Protein 5Z87 (pdb70)

Foldseek 3Di:
DDPPQDLPDLVDFLLSSLVNVLVVDDLLLLLQLQEEEACPVCLVCVPVVCVVQVSLLQAHNAYEDQQPQHAQLVLQVSLLVSQVSRLVSHPNRQGYAYEFAQLQATFHPLFFFFAFQQLLLLLPCLVLLLVSLLLRLLLQQQSQHQEYADDALFAQLALLALCQRSYSYHFLQSSQSNLLSNLCSQQNADDSAGDPSHHAYAYDEQWNQNQAPPSDHQHAHEAALQNCLFGICNSVLCNCQPRNHQHYEYHSYDYPLHGRLLALCRQPVCRCVVRNGLHAYEYDEQSLQCCCVPSNNAVHLLSSLQSNLVSGHQHYYYDVHSSSCVSVCCVVVNHPSVSSSSSSSNSSSSCSRSCVPPDRSHNSVSSVCSRCHPVSVVSSLVSLLSRKFWQFQAPNLPQDALLPFAEEEEEELQAQEAARAPSHHPLDAAQGLNNLQCVVCVVRPHHYDYAHLFHQWPPRTHYRDDGDDPPPQIHGGDQVVNVVSLVVSLVVCLPGQEYEYEFAHGNNQRHNQDDPDGRDHGDLKQEGDHCSLVSVVSNLVSVHSYEYEYEARGHGQHQSCLVRPRIYMYSHNSTRHNSNSVNCRNNVVRKHETFRSYFAANMSVLPRDGQQAFCVRPVDADPPDDGDTPAHGLDGDTSWDKDKDAKDWPDQEDALFDKIKIKMKMFGQGAAKHKFKKWKWKDQPDDPDTTGRIHTDDIDIDIAGHGDMDIDMDMGGQVRQFGADSSGDTDGDWAKMWMWIDRGPPGIHIDMHTYD/DVPQDLVPLVDFLLSSLVNVLVVDDLLLLLQLFEEEACVVCLPCVPVVCVVQVSLLAAHNAYEDQLPQPAQLVLQVSLLVSQVSRLVRHPQRQGYAYEFAQLQATAHPLFFFFAFLLLLLLLPCLVLLLVRLLLRLLLQQQSQHAEYADDALFAAQALLALCQSSYSYHFLQSSQSNLLSNQCSQQNADDSAGDPSHHAYAYDEPWNQNQAPPSFHQHAHAAALQNCQFGTCNSVLCNCQPRNHQHYEYHSYDYPLHGRLLALCRQPVCQCPVRNGLAAYEYDELSLQCCCVPSNPQVHLLSSLQSNLVSHHQHYYYDVHSSSCVVVCCVVVNHPSVSSSSSSSNSSSSCSRSCVSPDRSHNSVSSVCSRCHPVSVVSSLVSLLSRKFWQFAPPCLPQDALLPFAEEEEEELQAQEAARAPSHHPLDAAAGLVNLQVVVCVVSPHHYDYAHQFHQWPPSTHYSRPGDDPPDQIHGGDQVVNVVSLVVSLVVCLPGQEYEYEFAAGNNQRHNQDPPDRRDHGDLKQEGDHCSLVSVVSNLVSVHSYEYEYAARGHGQHQSCLVRHRIYMYSHNSTRHNSNSVNCCSNVVRKHETFRQYFAANMSVLPRDGQQAFCPRPVDADPPDDGDTSAHGLDGDTSWDKDKDAKDKPDQEDALFDKIKIKMKMWTQGQAWDKFKKWKWKDQPDDPDTTGRIHTDDIDIDIYGHGGMDIDMDMDGNVRQFGADSSRDTDGDWAKMWMWIDRGDPPIHIDIHTYD

CATH classification: 3.20.20.300 (+1 more: 3.40.50.1700)

B-factor: mean 27.27, std 11.79, range [7.55, 131.47]

Radius of gyration: 34.43 Å; Cα contacts (8 Å, |Δi|>4): 4106; chains: 2; bounding box: 81×80×102 Å

Sequence (1511 aa):
NQASDDYRDRSLSPARRAAALANLMTLDEMAAQLNCPRAADVMSDPAGFEADFPYFAHGIGGVYSASLEAGPEDNARAVMAMQQEVVSRSRFGIPAFVFEECLHGLLADGATQFPQAMAMACAFRPDMVRQVFEATAKEARSRGSQGCFSPNIDICTDPRWGRSEETWGEDPHVVTVSAKAIVEEGLQGAPAEYLPANRIATSVKHFAGYGQGIGGRNFAPSHIGPVEMQNVVLPPFRAAITEAGSIGLMASHGEIDGVPAHADTHLLNDVLRDDWGFEGYVVSDWDDVRRIHSLHGVAGSEAEAAIMGLRAGVDIELANNGVYLMLPQLVRDGLLEERYVRRAAERILAAKFKCGLFDMPFADPALAGRLARSTEHKLLARRMAEESIVLLQNEGNVLPLQSSAVRKMLVVGPNAASVHLGGYSPKPFVGVSALEGLQAYAEQAGFEVEYAQGCAITAGDEGNNEIETDASDESVQADPARNRRLIAEAVATAQDCDVIVMCLGGNESTARREAYFAGDSRGDRDDLELIGEQNELAEALLALGKTTVAVLIHGRPLSPLVLAENCPAILDAFYPGEQGGHAIASILFGDVNPSGKLPVTIVRNVGQLPGYYYQKPTGRFRNYVFSDSTPLYPFGHGLSYTSFGYGAPQQAERASIGLQDRLRVSVSVRNTGDRAGQDVVQLYIRRDSIASRARPIKEMRGFQKVLLEPGEVQVVQFELGPEDFGYRDADGKLLVEPGEIVIMAGPDSQNLQETRITLVQASDDYRDRSLSPARRAAALANLMTLDEMAAQLNCPRRAADVMSDPAGFEADFPYFAHGIGGVYSASLEAGPEDNARAVMAMQQEVVSRSRFGIPAFVFEECLHGLLADGATQFPQAMAMACAFRPDMVRQVFEATAKEARSRGSQGCFSPNIDICTDPRWGRSEETWGEDPHVVTVVSAKAIVEGLQGAPAEYLPANRIATSVKHFAGYGQGIGGRNFAPSHIGPVEMQNVVLPPFRAAITEAGSIGLMASHGEIDGVPAHADTTHLLNDVLRDDWGFEGYVVSDWDDVRRIHSLHGVAGSEAEAAIMGLRRAGVDIELANNGVYLMLPQLVRDGLLEEERYVRRAAERILAAKFKCGLFDMPFADPALAGRLARSTEHKLLARRMAEESIVLLQNEGNVLPLQSSAVRKMLVVGPNAASVHLGGYSPKPFVGVSALEGLQAYAEQAGFEVEYAQGCAITAGDEGNNEIETDASDESVQADPARNRRLIAEAVATAQDCDVIVMCLGGNESTARREAYFAGDSRGDRDDLELIGEQNELAEALLALGKTTVAVLIHGRPLSPLVLAENCPAILDAFYPGEQGGHAIASILFGDVNPSGKLPVTIVRNVGQLPGYYYQKPTGRFRNYVFSDSTPLYPFGHGLSYTSFGYGAPQAERRASIGLQDRLRRVSVSVVRNTGDRAGQDVVQLYIRRDSIASRARPIKEMRGFQKVLLEPGEVQVVQFELGPEDFGYRDADGKLLVEPGEIVIMAGPDSQNLQETRITLV

Secondary structure (DSSP, 8-state):
--TT--TT-TTS-HHHHHHHHHTT--HHHHHHTTEE-BHHHHHH-HHHHHHHSGGGGG--SEEE---TT--HHHHHHHHHHHHHHHHTTSTT-PPPEEEE--SSS--STT---PPPHHHHHTT--HHHHHHHHHHHHHHHHHTT--EES--B------TTSTTGGGS--S-HHHHHHHHHHHHHHHH-SS-SSPPTT--EEEEEEETTGGG-GGG-TT--B---HHHIIIIISHHHHHHHHTS--SEEEE-S-EETTEEGGG-HIIIIIIIIIIT---SEEEPPTTTTTHHHHTT--SSSHHHHHHHHHHHT--BEESSS-GGGGHHHHHHTTSS-HHHHHHHHHHHHHHHHHTTTTTS-S--HHHHHHHTT-HHHHHHHHHHHHHH-EEEEEGGG-PSP-GGG--EEEEESTTTSS----SS--SS--S--HHHHHHHHHHHHT-EEEEE----SBTT--S-S-S---TTS---BPPHHHHHHHHHHHHHHHTT-SEEEEEEE--TTTS----SSTT---B-S--SPPTTHHHHHHHHHTT-SEEEEEEE-SS----HHHHHH-SEEEEEES--TTHHHHHHHHHTTSS------SS-B-SSGGG----S---TTTTSS-BTTS--S-SB-TT----SS-EEE---EES-SEE-TT--EEEEEEEEE-SSS-EEEEEEEEEEESS-SS---S-EEEEEEEEEE-TT-EEEEEEEE-HHHHSEE-TTSPEE--SEEEEEEEESSSSS-EEEEEEE-/-TT--TT-TTS-HHHHHHHHHTT--HHHHHHTTEE-BHHHHHH-HHHHHHHSGGGGG--SEEE---TT--HHHHHHHHHHHHHHHHTTSTT--PPEEEE--SSS--STT---PPPHHHHHTT--HHHHHHHHHHHHHHHHHTT--EES--B------TTSTTGGGS--S-HHHHHHHHHHHHHHHH-SS-SSPPTT--B-EEEEETTGGGBGGG-TT--B---HHHIIIIISHHHHHHHHTS--SEEEE-SSEETTEEGGG-HIIIIIIIIIIT---SEEEPPTTTTTHHHHTT--SSSHHHHHHHHHHHT--BEESTT-GGGGHHHHHHTTSS-HHHHHHHHHHHHHHHHHTTTTTS-S--HHHHHHHTT-HHHHHHHHHHHHHH-EEEEEGGG-PSP-GGG-SEEEEESTTTSS----SS--SS--S--HHHHHHHHHHHHT-EEEEE----SBTT--S---S---TTPPP-BPPHHHHHHHHHHHHHHHTT-SEEEEEEE--TTTS----SSTT---B-S--SPPTTHHHHHHHHHTT--EEEEEEE-SS----HHHHHH-SEEEE-SS--TTHHHHHHHHHTTSS------SS-B-SSGGG----S---TTTTSS-BTTS--S-SB-TT--B-SS-EEEPPPEES-SEE-TT--EEEEEEEEE-SSS-EEEEEEEEEEESS-SS---S-EEEEEEEEEE-TT-EEEEEEEE-HHHHSEE-TTSPEE--SEEEEEEEESSSSS-EEEEEEE-

Solvent-accessible surface area: 48962 Å² total; per-residue (Å²): 126,117,115,98,25,77,31,181,56,161,98,19,29,10,61,77,4,0,6,13,0,2,103,91,17,71,25,50,15,7,3,0,0,0,6,0,6,96,0,37,95,0,36,93,75,25,68,23,12,54,81,104,44,99,29,0,37,57,0,0,0,0,0,25,33,1,4,92,149,23,20,19,70,80,5,0,121,38,0,72,64,6,0,127,67,0,43,85,52,12,154,33,23,2,3,0,0,1,0,7,11,0,9,0,0,3,51,3,56,33,3,1,4,1,0,2,0,0,1,1,4,0,0,8,48,40,76,1,4,89,56,0,2,40,4,1,0,62,3,0,26,2,4,0,3,5,0,0,1,1,4,0,0,3,0,3,22,18,14,20,6,1,4,0,6,6,0,3,0,5,1,20,44,3,0,24,34,9,0,64,11,0,0,51,0,0,4,4,70,77,49,99,51,22,61,72,52,39,0,0,0,0,0,8,1,0,3,3,11,2,23,6,26,1,1,7,1,5,5,4,7,46,13,12,67,14,33,16,10,45,23,2,2,35,0,0,67,4,0,12,63,96,0,20,5,8,0,0,4,0,4,12,8,2,28,21,0,31,3,5,3,19,16,68,100,4,0,33,60,1,0,25,104,79,19,44,13,147,10,0,0,0,0,15,59,25,4,0,42,15,0,50,66,17,6,11,10,0,38,49,60,31,69,0,0,28,55,0,2,109,2,2,0,1,0,3,4,5,72,90,5,1,1,52,70,0,18,86,14,21,131,86,64,115,13,94,78,141,25,0,65,70,1,0,46,32,0,0,16,4,0,0,47,3,10,9,44,48,100,100,51,12,63,26,63,35,1,28,157,27,17,68,26,110,118,6,70,101,14,0,69,94,0,0,33,26,4,2,0,0,3,20,20,106,75,118,41,3,33,9,129,35,111,75,13,148,18,0,0,0,0,1,10,1,0,10,10,10,18,0,2,28,48,9,17,129,33,19,80,18,18,9,4,20,74,1,0,82,49,44,4,154,178,33,68,21,93,29,68,69,13,20,1,0,4,6,0,47,78,71,57,27,92,40,108,148,124,123,92,87,93,106,162,48,86,71,7,74,59,51,103,1,119,140,18,11,61,110,0,35,64,30,0,101,68,1,52,8,0,0,0,0,0,1,6,9,30,25,3,4,72,31,0,104,70,74,70,79,17,64,0,1,10,13,61,2,36,6,18,40,21,0,23,67,0,0,84,29,0,32,89,50,70,53,59,4,0,0,0,2,8,1,1,4,2,6,3,1,63,46,0,12,146,62,0,36,0,0,0,4,3,2,0,10,3,1,21,0,2,44,0,2,2,12,0,0,15,17,97,32,22,0,3,0,6,0,0,3,10,5,8,51,43,15,0,8,9,25,9,31,21,14,5,49,22,0,0,83,45,12,35,4,12,63,29,80,11,70,21,26,12,17,0,0,26,8,70,21,23,14,54,37,26,39,25,41,4,126,29,108,111,82,50,3,23,52,130,52,115,4,132,1,21,0,44,0,120,1,75,28,122,88,36,3,29,7,0,0,0,0,0,0,82,16,28,56,3,60,68,4,14,19,54,40,18,1,49,7,31,82,16,10,106,0,98,64,50,64,64,62,86,11,118,21,88,2,0,15,92,18,4,5,13,52,29,35,116,10,137,57,43,22,48,92,28,62,1,7,0,12,1,0,29,12,3,107,94,43,89,83,37,130,2,59,3,114,154,113,105,28,76,30,180,57,162,99,19,27,10,56,88,4,0,28,13,0,2,101,93,19,70,25,50,14,8,3,0,0,0,5,0,5,105,0,42,95,0,37,92,75,24,68,22,14,52,79,104,44,98,32,0,36,55,0,0,0,0,0,23,39,1,4,91,134,22,20,20,73,82,4,0,123,35,0,70,62,6,0,126,64,0,44,82,53,13,156,34,23,1,4,0,0,0,1,7,12,0,8,0,0,2,48,3,55,32,3,1,3,0,0,0,0,0,2,1,5,1,0,7,53,43,70,10,3,86,72,0,0,41,6,1,0,61,2,0,25,3,3,0,4,5,0,0,1,0,4,0,0,4,1,4,20,17,14,20,5,2,4,0,5,6,0,4,0,5,2,18,40,4,0,21,30,7,0,54,12,1,0,48,0,0,7,4,65,76,55,99,54,23,58,64,62,35,0,0,0,0,0,7,1,1,3,3,10,2,23,6,26,1,1,5,1,5,5,4,7,49,14,10,67,15,31,15,7,44,25,4,2,35,0,1,57,3,0,13,63,97,0,22,4,6,0,0,4,0,3,12,9,3,31,24,1,32,4,7,3,15,14,79,90,4,0,35,62,2,0,25,104,77,20,47,14,145,9,0,0,0,0,15,59,25,3,0,42,15,1,53,66,16,5,11,10,0,38,47,60,31,70,0,0,18,50,0,2,97,1,1,0,1,0,2,5,4,73,90,6,1,1,53,74,0,19,88,11,21,134,81,67,104,7,71,81,151,34,0,68,67,1,0,46,32,1,0,15,4,0,0,49,2,10,10,46,50,95,102,53,12,64,25,64,35,1,27,159,29,18,69,26,111,122,4,68,106,24,0,82,86,0,0,20,7,4,2,0,0,4,36,20,136,65,122,41,1,32,11,123,32,96,64,12,171,38,0,0,0,0,1,9,1,0,11,13,9,16,0,2,29,49,8,17,137,37,17,82,20,16,10,4,17,76,1,0,82,45,46,4,149,164,42,70,17,92,30,64,69,12,20,1,0,4,4,0,52,69,55,52,24,92,23,108,139,113,76,114,74,111,94,145,50,94,65,6,75,62,61,102,2,116,139,18,9,61,109,0,32,67,42,0,104,94,1,25,8,0,0,0,0,0,1,6,9,35,25,3,4,69,29,0,109,70,73,68,78,18,64,0,1,12,14,60,2,35,7,17,39,22,1,24,69,0,2,85,30,0,34,86,49,69,57,59,4,0,0,0,0,7,1,2,4,3,5,3,1,61,49,2,18,145,55,2,43,0,0,0,3,3,3,0,10,3,0,20,0,1,38,0,1,2,11,0,0,14,16,96,28,25,0,3,0,6,0,0,3,11,5,9,52,46,14,0,7,9,26,9,29,21,14,5,48,23,0,0,80,46,12,33,3,11,62,28,79,12,71,29,26,12,22,0,0,26,10,72,22,28,14,53,38,27,40,29,38,3,118,29,108,124,81,46,2,25,48,130,54,112,4,133,0,20,0,42,1,108,0,77,24,135,98,39,4,31,7,0,0,0,0,0,0,80,16,27,57,3,60,68,4,15,20,56,32,20,1,47,7,28,86,18,11,108,0,95,63,48,66,64,72,85,6,120,21,90,2,0,19,91,19,3,4,13,55,29,34,116,7,133,57,41,21,46,89,27,61,0,7,0,12,2,0,28,11,2,104,99,40,75,84,37,129,2,58,4,112

InterPro domains:
  IPR001764 Glycoside hydrolase, family 3, N-terminal [PF00933] (86-378)
  IPR001764 Glycoside hydrolase, family 3, N-terminal [PR00133] (120-136)
  IPR001764 Glycoside hydrolase, family 3, N-terminal [PR00133] (143-162)
  IPR001764 Glycoside hydrolase, family 3, N-terminal [PR00133] (189-205)
  IPR001764 Glycoside hydrolase, family 3, N-terminal [PR00133] (228-244)
  IPR001764 Glycoside hydrolase, family 3, N-terminal [PR00133] (299-317)
  IPR002772 Glycoside hydrolase family 3 C-terminal domain [PF01915] (417-668)
  IPR006311 Twin-arginine translocation pathway, signal sequence [PS51318] (1-28)
  IPR013783 Immunoglobulin-like fold [G3DSA:2.60.40.10] (669-784)
  IPR017853 Glycoside hydrolase superfamily [SSF51445] (35-416)
  IPR026891 Fibronectin type III-like domain [PF14310] (705-774)
  IPR026891 Fibronectin type III-like domain [SM01217] (705-774)
  IPR036881 Glycoside hydrolase family 3 C-terminal domain superfamily [G3DSA:3.40.50.1700] (403-668)
  IPR036881 Glycoside hydrolase family 3 C-terminal domain superfamily [SSF52279] (417-671)
  IPR036962 Glycoside hydrolase, family 3, N-terminal domain superfamily [G3DSA:3.20.20.300] (29-400)
  IPR044993 Beta-D-xylosidase [PTHR42721] (36-775)

Nearest PDB structures (foldseek):
  5z87-assembly1_B  TM=1.001E+00  e=0.000E+00  Aurantiacibacter marinus
  8xrx-assembly2_D  TM=9.045E-01  e=3.622E-71  Cellulosimicrobium cellulans
  8xrt-assembly2_B  TM=8.896E-01  e=2.145E-71  Cellulosimicrobium
  8xrx-assembly2_C  TM=8.858E-01  e=1.188E-67  Cellulosimicrobium cellulans
  8xrx-assembly3_E  TM=8.909E-01  e=2.084E-57  Cellulosimicrobium cellulans

Structure (mmCIF, N/CA/C/O backbone):
data_5Z87
#
_entry.id   5Z87
#
_cell.length_a   86.640
_cell.length_b   132.150
_cell.length_c   194.560
_cell.angle_alpha   90.00
_cell.angle_beta   90.00
_cell.angle_gamma   90.00
#
_symmetry.space_group_name_H-M   'P 21 21 21'
#
loop_
_entity.id
_entity.type
_entity.pdbx_description
1 polymer EmGH1
2 non-polymer 2,3-DIHYDROXY-1,4-DITHIOBUTANE
3 non-polymer 'MAGNESIUM ION'
4 non-polymer GLYCEROL
5 non-polymer 1,2-ETHANEDIOL
6 non-polymer DI(HYDROXYETHYL)ETHER
7 non-polymer BENZAMIDINE
8 water water
#
loop_
_atom_site.group_PDB
_atom_site.id
_atom_site.type_symbol
_atom_site.label_atom_id
_atom_site.label_alt_id
_atom_site.label_comp_id
_atom_site.label_asym_id
_atom_site.label_entity_id
_atom_site.label_seq_id
_atom_site.pdbx_PDB_ins_code
_atom_site.Cartn_x
_atom_site.Cartn_y
_atom_site.Cartn_z
_atom_site.occupancy
_atom_site.B_iso_or_equiv
_atom_site.auth_seq_id
_atom_site.auth_comp_id
_atom_site.auth_asym_id
_atom_site.auth_atom_id
_atom_site.pdbx_PDB_model_num
ATOM 1 N N . ASN A 1 30 ? -6.701 3.055 9.018 1.00 44.90 30 ASN A N 1
ATOM 2 C CA . ASN A 1 30 ? -7.427 4.205 8.481 1.00 62.06 30 ASN A CA 1
ATOM 3 C C . ASN A 1 30 ? -6.462 5.216 7.842 1.00 73.19 30 ASN A C 1
ATOM 4 O O . ASN A 1 30 ? -5.690 5.884 8.538 1.00 81.74 30 ASN A O 1
ATOM 9 N N . GLN A 1 31 ? -6.528 5.325 6.513 1.00 61.97 31 GLN A N 1
ATOM 10 C CA . GLN A 1 31 ? -5.594 6.107 5.716 1.00 68.22 31 GLN A CA 1
ATOM 11 C C . GLN A 1 31 ? -6.315 7.211 4.948 1.00 65.51 31 GLN A C 1
ATOM 12 O O . GLN A 1 31 ? -7.518 7.133 4.675 1.00 57.56 31 GLN A O 1
ATOM 18 N N . ALA A 1 32 ? -5.553 8.246 4.585 1.00 63.31 32 ALA A N 1
ATOM 19 C CA . ALA A 1 32 ? -6.088 9.303 3.735 1.00 59.97 32 ALA A CA 1
ATOM 20 C C . ALA A 1 32 ? -6.365 8.819 2.318 1.00 58.17 32 ALA A C 1
ATOM 21 O O . ALA A 1 32 ? -7.175 9.429 1.614 1.00 55.49 32 ALA A O 1
ATOM 23 N N . SER A 1 33 ? -5.713 7.742 1.887 1.00 50.21 33 SER A N 1
ATOM 24 C CA . SER A 1 33 ? -5.975 7.153 0.580 1.00 53.09 33 SER A CA 1
ATOM 25 C C . SER A 1 33 ? -7.241 6.304 0.543 1.00 54.94 33 SER A C 1
ATOM 26 O O . SER A 1 33 ? -7.569 5.770 -0.524 1.00 51.99 33 SER A O 1
ATOM 29 N N . ASP A 1 34 ? -7.945 6.152 1.666 1.00 41.86 34 ASP A N 1
ATOM 30 C CA . ASP A 1 34 ? -9.103 5.270 1.714 1.00 34.96 34 ASP A CA 1
ATOM 31 C C . ASP A 1 34 ? -10.234 5.820 0.849 1.00 30.31 34 ASP A C 1
ATOM 32 O O . ASP A 1 34 ? -10.552 7.015 0.886 1.00 26.06 34 ASP A O 1
ATOM 37 N N . ASP A 1 35 ? -10.847 4.928 0.075 1.00 29.31 35 ASP A N 1
ATOM 38 C CA . ASP A 1 35 ? -11.864 5.276 -0.913 1.00 27.41 35 ASP A CA 1
ATOM 39 C C . ASP A 1 35 ? -13.077 4.394 -0.666 1.00 22.90 35 ASP A C 1
ATOM 40 O O . ASP A 1 35 ? -12.961 3.166 -0.723 1.00 26.76 35 ASP A O 1
ATOM 45 N N . TYR A 1 36 ? -14.246 5.007 -0.432 1.00 21.75 36 TYR A N 1
ATOM 46 C CA . TYR A 1 36 ? -15.420 4.214 -0.073 1.00 20.50 36 TYR A CA 1
ATOM 47 C C . TYR A 1 36 ? -15.868 3.290 -1.201 1.00 28.24 36 TYR A C 1
ATOM 48 O O . TYR A 1 36 ? -16.626 2.345 -0.952 1.00 27.87 36 TYR A O 1
ATOM 57 N N . ARG A 1 37 ? -15.406 3.521 -2.429 1.00 27.75 37 ARG A N 1
ATOM 58 C CA . ARG A 1 37 ? -15.770 2.678 -3.556 1.00 23.10 37 ARG A CA 1
ATOM 59 C C . ARG A 1 37 ? -14.814 1.511 -3.752 1.00 26.31 37 ARG A C 1
ATOM 60 O O . ARG A 1 37 ? -14.993 0.728 -4.690 1.00 29.46 37 ARG A O 1
ATOM 68 N N . ASP A 1 38 ? -13.809 1.378 -2.896 1.00 23.31 38 ASP A N 1
ATOM 69 C CA . ASP A 1 38 ? -12.838 0.296 -2.991 1.00 22.89 38 ASP A CA 1
ATOM 70 C C . ASP A 1 38 ? -13.391 -0.941 -2.280 1.00 33.23 38 ASP A C 1
ATOM 71 O O . ASP A 1 38 ? -13.412 -1.003 -1.044 1.00 32.30 38 ASP A O 1
ATOM 76 N N . ARG A 1 39 ? -13.819 -1.939 -3.058 1.00 29.74 39 ARG A N 1
ATOM 77 C CA . ARG A 1 39 ? -14.408 -3.139 -2.473 1.00 33.39 39 ARG A CA 1
ATOM 78 C C . ARG A 1 39 ? -13.391 -4.008 -1.746 1.00 34.02 39 ARG A C 1
ATOM 79 O O . ARG A 1 39 ? -13.785 -4.911 -0.999 1.00 32.49 39 ARG A O 1
ATOM 87 N N . SER A 1 40 ? -12.100 -3.790 -1.975 1.00 39.31 40 SER A N 1
ATOM 88 C CA . SER A 1 40 ? -11.082 -4.542 -1.261 1.00 28.77 40 SER A CA 1
ATOM 89 C C . SER A 1 40 ? -10.793 -3.957 0.113 1.00 31.08 40 SER A C 1
ATOM 90 O O . SER A 1 40 ? -10.090 -4.595 0.905 1.00 40.39 40 SER A O 1
ATOM 93 N N . LEU A 1 41 ? -11.306 -2.766 0.409 1.00 30.43 41 LEU A N 1
ATOM 94 C CA . LEU A 1 41 ? -11.155 -2.179 1.731 1.00 31.14 41 LEU A CA 1
ATOM 95 C C . LEU A 1 41 ? -12.135 -2.808 2.724 1.00 34.28 41 LEU A C 1
ATOM 96 O O . LEU A 1 41 ? -13.166 -3.382 2.351 1.00 25.21 41 LEU A O 1
ATOM 101 N N . SER A 1 42 ? -11.807 -2.671 4.008 1.00 31.20 42 SER A N 1
ATOM 102 C CA . SER A 1 42 ? -12.664 -3.193 5.060 1.00 38.14 42 SER A CA 1
ATOM 103 C C . SER A 1 42 ? -13.920 -2.334 5.193 1.00 34.48 42 SER A C 1
ATOM 104 O O . SER A 1 42 ? -13.899 -1.138 4.881 1.00 27.27 42 SER A O 1
ATOM 107 N N . PRO A 1 43 ? -15.032 -2.929 5.643 1.00 31.27 43 PRO A N 1
ATOM 108 C CA . PRO A 1 43 ? -16.264 -2.139 5.832 1.00 25.78 43 PRO A CA 1
ATOM 109 C C . PRO A 1 43 ? -16.064 -0.911 6.689 1.00 24.69 43 PRO A C 1
ATOM 110 O O . PRO A 1 43 ? -16.611 0.157 6.379 1.00 26.67 43 PRO A O 1
ATOM 114 N N . ALA A 1 44 ? -15.285 -1.038 7.766 1.00 26.55 44 ALA A N 1
ATOM 115 C CA . ALA A 1 44 ? -15.033 0.091 8.654 1.00 28.59 44 ALA A CA 1
ATOM 116 C C . ALA A 1 44 ? -14.291 1.210 7.929 1.00 24.07 44 ALA A C 1
ATOM 117 O O . ALA A 1 44 ? -14.619 2.389 8.083 1.00 29.13 44 ALA A O 1
ATOM 119 N N . ARG A 1 45 ? -13.290 0.860 7.124 1.00 27.25 45 ARG A N 1
ATOM 120 C CA . ARG A 1 45 ? -12.539 1.890 6.418 1.00 31.55 45 ARG A CA 1
ATOM 121 C C . ARG A 1 45 ? -13.370 2.513 5.303 1.00 24.11 45 ARG A C 1
ATOM 122 O O . ARG A 1 45 ? -13.321 3.731 5.099 1.00 23.45 45 ARG A O 1
ATOM 130 N N . ARG A 1 46 ? -14.196 1.717 4.617 1.00 23.56 46 ARG A N 1
ATOM 131 C CA . ARG A 1 46 ? -15.087 2.305 3.623 1.00 20.91 46 ARG A CA 1
ATOM 132 C C . ARG A 1 46 ? -16.103 3.225 4.279 1.00 24.62 46 ARG A C 1
ATOM 133 O O . ARG A 1 46 ? -16.463 4.263 3.710 1.00 30.91 46 ARG A O 1
ATOM 141 N N . ALA A 1 47 ? -16.563 2.882 5.489 1.00 27.18 47 ALA A N 1
ATOM 142 C CA . ALA A 1 47 ? -17.568 3.719 6.155 1.00 29.29 47 ALA A CA 1
ATOM 143 C C . ALA A 1 47 ? -16.978 5.052 6.600 1.00 25.10 47 ALA A C 1
ATOM 144 O O . ALA A 1 47 ? -17.617 6.100 6.457 1.00 25.83 47 ALA A O 1
ATOM 146 N N . ALA A 1 48 ? -15.764 5.038 7.150 1.00 23.97 48 ALA A N 1
ATOM 147 C CA . ALA A 1 48 ? -15.115 6.298 7.505 1.00 33.71 48 ALA A CA 1
ATOM 148 C C . ALA A 1 48 ? -14.912 7.175 6.272 1.00 24.00 48 ALA A C 1
ATOM 149 O O . ALA A 1 48 ? -15.215 8.373 6.289 1.00 27.55 48 ALA A O 1
ATOM 151 N N . ALA A 1 49 ? -14.399 6.590 5.187 1.00 27.62 49 ALA A N 1
ATOM 152 C CA . ALA A 1 49 ? -14.167 7.376 3.977 1.00 29.99 49 ALA A CA 1
ATOM 153 C C . ALA A 1 49 ? -15.463 8.002 3.470 1.00 30.06 49 ALA A C 1
ATOM 154 O O . ALA A 1 49 ? -15.481 9.167 3.051 1.00 29.13 49 ALA A O 1
ATOM 156 N N . LEU A 1 50 ? -16.566 7.255 3.527 1.00 32.00 50 LEU A N 1
ATOM 157 C CA . LEU A 1 50 ? -17.835 7.794 3.057 1.00 23.15 50 LEU A CA 1
ATOM 158 C C . LEU A 1 50 ? -18.352 8.870 3.994 1.00 27.27 50 LEU A C 1
ATOM 159 O O . LEU A 1 50 ? -18.867 9.907 3.544 1.00 23.65 50 LEU A O 1
ATOM 164 N N . ALA A 1 51 ? -18.234 8.636 5.305 1.00 28.07 51 ALA A N 1
ATOM 165 C CA . ALA A 1 51 ? -18.778 9.583 6.273 1.00 26.90 51 ALA A CA 1
ATOM 166 C C . ALA A 1 51 ? -18.087 10.943 6.178 1.00 18.27 51 ALA A C 1
ATOM 167 O O . ALA A 1 51 ? -18.729 11.979 6.380 1.00 21.40 51 ALA A O 1
ATOM 169 N N . ASN A 1 52 ? -16.788 10.958 5.866 1.00 26.20 52 ASN A N 1
ATOM 170 C CA . ASN A 1 52 ? -16.076 12.220 5.679 1.00 32.05 52 ASN A CA 1
ATOM 171 C C . ASN A 1 52 ? -16.646 13.051 4.538 1.00 25.00 52 ASN A C 1
ATOM 172 O O . ASN A 1 52 ? -16.433 14.263 4.511 1.00 31.27 52 ASN A O 1
ATOM 177 N N . LEU A 1 53 ? -17.386 12.444 3.616 1.00 30.06 53 LEU A N 1
ATOM 178 C CA . LEU A 1 53 ? -17.949 13.177 2.491 1.00 21.84 53 LEU A CA 1
ATOM 179 C C . LEU A 1 53 ? -19.353 13.711 2.748 1.00 26.91 53 LEU A C 1
ATOM 180 O O . LEU A 1 53 ? -19.858 14.480 1.922 1.00 31.29 53 LEU A O 1
ATOM 185 N N . MET A 1 54 ? -19.992 13.345 3.862 1.00 24.14 54 MET A N 1
ATOM 186 C CA . MET A 1 54 ? -21.424 13.558 4.039 1.00 21.74 54 MET A CA 1
ATOM 187 C C . MET A 1 54 ? -21.703 14.768 4.921 1.00 18.26 54 MET A C 1
ATOM 188 O O . MET A 1 54 ? -20.922 15.098 5.808 1.00 22.32 54 MET A O 1
ATOM 193 N N . THR A 1 55 ? -22.834 15.426 4.666 1.00 23.66 55 THR A N 1
ATOM 194 C CA . THR A 1 55 ? -23.286 16.524 5.505 1.00 28.01 55 THR A CA 1
ATOM 195 C C . THR A 1 55 ? -23.938 15.996 6.793 1.00 32.97 55 THR A C 1
ATOM 196 O O . THR A 1 55 ? -24.206 14.803 6.950 1.00 28.66 55 THR A O 1
ATOM 200 N N . LEU A 1 56 ? -24.200 16.921 7.720 1.00 28.23 56 LEU A N 1
ATOM 201 C CA . LEU A 1 56 ? -24.965 16.598 8.921 1.00 34.20 56 LEU A CA 1
ATOM 202 C C . LEU A 1 56 ? -26.307 15.958 8.572 1.00 32.20 56 LEU A C 1
ATOM 203 O O . LEU A 1 56 ? -26.677 14.917 9.131 1.00 27.57 56 LEU A O 1
ATOM 208 N N . ASP A 1 57 ? -27.050 16.572 7.646 1.00 28.00 57 ASP A N 1
ATOM 209 C CA . ASP A 1 57 ? -28.371 16.067 7.283 1.00 27.14 57 ASP A CA 1
ATOM 210 C C . ASP A 1 57 ? -28.296 14.696 6.623 1.00 30.73 57 ASP A C 1
ATOM 211 O O . ASP A 1 57 ? -29.192 13.861 6.819 1.00 26.08 57 ASP A O 1
ATOM 216 N N . GLU A 1 58 ? -27.238 14.437 5.851 1.00 26.25 58 GLU A N 1
ATOM 217 C CA . GLU A 1 58 ? -27.109 13.138 5.197 1.00 29.16 58 GLU A CA 1
ATOM 218 C C . GLU A 1 58 ? -26.756 12.041 6.196 1.00 28.23 58 GLU A C 1
ATOM 219 O O . GLU A 1 58 ? -27.271 10.923 6.103 1.00 24.74 58 GLU A O 1
ATOM 225 N N . MET A 1 59 ? -25.868 12.334 7.146 1.00 26.83 59 MET A N 1
ATOM 226 C CA . MET A 1 59 ? -25.564 11.357 8.183 1.00 24.20 59 MET A CA 1
ATOM 227 C C . MET A 1 59 ? -26.769 11.113 9.081 1.00 27.88 59 MET A C 1
ATOM 228 O O . MET A 1 59 ? -27.063 9.965 9.436 1.00 25.35 59 MET A O 1
ATOM 233 N N . ALA A 1 60 ? -27.479 12.180 9.450 1.00 24.76 60 ALA A N 1
ATOM 234 C CA . ALA A 1 60 ? -28.617 12.028 10.344 1.00 26.61 60 ALA A CA 1
ATOM 235 C C . ALA A 1 60 ? -29.692 11.148 9.730 1.00 24.16 60 ALA A C 1
ATOM 236 O O . ALA A 1 60 ? -30.371 10.409 10.447 1.00 28.93 60 ALA A O 1
ATOM 238 N N . ALA A 1 61 ? -29.847 11.190 8.413 1.00 24.02 61 ALA A N 1
ATOM 239 C CA . ALA A 1 61 ? -30.907 10.410 7.784 1.00 26.62 61 ALA A CA 1
ATOM 240 C C . ALA A 1 61 ? -30.660 8.910 7.932 1.00 25.39 61 ALA A C 1
ATOM 241 O O . ALA A 1 61 ? -31.612 8.121 7.952 1.00 22.53 61 ALA A O 1
ATOM 243 N N . GLN A 1 62 ? -29.395 8.502 8.040 1.00 20.55 62 GLN A N 1
ATOM 244 C CA . GLN A 1 62 ? -29.052 7.105 8.263 1.00 23.95 62 GLN A CA 1
ATOM 245 C C . GLN A 1 62 ? -29.446 6.599 9.654 1.00 24.60 62 GLN A C 1
ATOM 246 O O . GLN A 1 62 ? -29.288 5.404 9.915 1.00 19.79 62 GLN A O 1
ATOM 252 N N . LEU A 1 63 ? -29.955 7.453 10.545 1.00 20.52 63 LEU A N 1
ATOM 253 C CA . LEU A 1 63 ? -30.300 7.029 11.899 1.00 24.78 63 LEU A CA 1
ATOM 254 C C . LEU A 1 63 ? -31.795 6.794 12.080 1.00 24.69 63 LEU A C 1
ATOM 255 O O . LEU A 1 63 ? -32.243 6.553 13.206 1.00 22.07 63 LEU A O 1
ATOM 260 N N . ASN A 1 64 ? -32.575 6.855 11.003 1.00 23.31 64 ASN A N 1
ATOM 261 C CA . ASN A 1 64 ? -34.020 6.671 11.056 1.00 25.01 64 ASN A CA 1
ATOM 262 C C . ASN A 1 64 ? -34.396 5.327 10.447 1.00 27.05 64 ASN A C 1
ATOM 263 O O . ASN A 1 64 ? -33.807 4.911 9.444 1.00 25.42 64 ASN A O 1
ATOM 268 N N . CYS A 1 65 ? -35.381 4.650 11.051 1.00 18.71 65 CYS A N 1
ATOM 269 C CA . CYS A 1 65 ? -35.901 3.379 10.537 1.00 19.44 65 CYS A CA 1
ATOM 270 C C . CYS A 1 65 ? -37.404 3.277 10.772 1.00 26.35 65 CYS A C 1
ATOM 271 O O . CYS A 1 65 ? -37.857 2.633 11.728 1.00 26.34 65 CYS A O 1
ATOM 274 N N . PRO A 1 66 ? -38.214 3.893 9.909 1.00 25.17 66 PRO A N 1
ATOM 275 C CA . PRO A 1 66 ? -39.672 3.759 10.027 1.00 21.20 66 PRO A CA 1
ATOM 276 C C . PRO A 1 66 ? -40.140 2.431 9.449 1.00 22.77 66 PRO A C 1
ATOM 277 O O . PRO A 1 66 ? -39.368 1.656 8.882 1.00 23.54 66 PRO A O 1
ATOM 281 N N . ARG A 1 67 ? -41.435 2.184 9.601 1.00 24.13 67 ARG A N 1
ATOM 282 C CA . ARG A 1 67 ? -42.047 1.051 8.929 1.00 28.53 67 ARG A CA 1
ATOM 283 C C . ARG A 1 67 ? -42.029 1.269 7.422 1.00 25.16 67 ARG A C 1
ATOM 284 O O . ARG A 1 67 ? -42.229 2.385 6.934 1.00 24.30 67 ARG A O 1
ATOM 292 N N . ALA A 1 68 ? -41.796 0.182 6.686 1.00 26.63 68 ALA A N 1
ATOM 293 C CA . ALA A 1 68 ? -41.600 0.262 5.243 1.00 26.27 68 ALA A CA 1
ATOM 294 C C . ALA A 1 68 ? -42.819 0.799 4.502 1.00 32.21 68 ALA A C 1
ATOM 295 O O . ALA A 1 68 ? -42.664 1.480 3.480 1.00 36.03 68 ALA A O 1
ATOM 297 N N . ALA A 1 69 ? -44.029 0.511 4.993 1.00 28.77 69 ALA A N 1
ATOM 298 C CA . ALA A 1 69 ? -45.224 0.589 4.152 1.00 28.39 69 ALA A CA 1
ATOM 299 C C . ALA A 1 69 ? -45.413 1.972 3.531 1.00 27.47 69 ALA A C 1
ATOM 300 O O . ALA A 1 69 ? -45.748 2.081 2.347 1.00 35.12 69 ALA A O 1
ATOM 302 N N . ASP A 1 70 ? -45.225 3.038 4.310 1.00 32.22 70 ASP A N 1
ATOM 303 C CA . ASP A 1 70 ? -45.485 4.385 3.798 1.00 29.85 70 ASP A CA 1
ATOM 304 C C . ASP A 1 70 ? -44.386 4.880 2.873 1.00 34.65 70 ASP A C 1
ATOM 305 O O . ASP A 1 70 ? -44.648 5.718 2.007 1.00 36.42 70 ASP A O 1
ATOM 310 N N . VAL A 1 71 ? -43.156 4.407 3.065 1.00 26.20 71 VAL A N 1
ATOM 311 C CA . VAL A 1 71 ? -42.092 4.692 2.120 1.00 30.64 71 VAL A CA 1
ATOM 312 C C . VAL A 1 71 ? -42.364 3.986 0.794 1.00 36.79 71 VAL A C 1
ATOM 313 O O . VAL A 1 71 ? -42.225 4.577 -0.281 1.00 33.73 71 VAL A O 1
ATOM 317 N N . MET A 1 72 ? -42.793 2.727 0.849 1.00 34.64 72 MET A N 1
ATOM 318 C CA . MET A 1 72 ? -42.983 1.955 -0.374 1.00 31.80 72 MET A CA 1
ATOM 319 C C . MET A 1 72 ? -44.179 2.450 -1.176 1.00 36.82 72 MET A C 1
ATOM 320 O O . MET A 1 72 ? -44.122 2.507 -2.411 1.00 33.53 72 MET A O 1
ATOM 325 N N . SER A 1 73 ? -45.274 2.802 -0.498 1.00 33.24 73 SER A N 1
ATOM 326 C CA . SER A 1 73 ? -46.503 3.157 -1.201 1.00 30.15 73 SER A CA 1
ATOM 327 C C . SER A 1 73 ? -46.440 4.537 -1.844 1.00 37.49 73 SER A C 1
ATOM 328 O O . SER A 1 73 ? -47.168 4.792 -2.808 1.00 33.44 73 SER A O 1
ATOM 331 N N . ASP A 1 74 ? -45.608 5.444 -1.326 1.00 37.37 74 ASP A N 1
ATOM 332 C CA . ASP A 1 74 ? -45.628 6.823 -1.803 1.00 31.97 74 ASP A CA 1
ATOM 333 C C . ASP A 1 74 ? -44.332 7.524 -1.422 1.00 25.85 74 ASP A C 1
ATOM 334 O O . ASP A 1 74 ? -44.317 8.335 -0.486 1.00 30.04 74 ASP A O 1
ATOM 339 N N . PRO A 1 75 ? -43.225 7.231 -2.105 1.00 28.16 75 PRO A N 1
ATOM 340 C CA . PRO A 1 75 ? -41.939 7.805 -1.666 1.00 27.75 75 PRO A CA 1
ATOM 341 C C . PRO A 1 75 ? -41.889 9.322 -1.755 1.00 28.69 75 PRO A C 1
ATOM 342 O O . PRO A 1 75 ? -41.302 9.957 -0.871 1.00 27.44 75 PRO A O 1
ATOM 346 N N . ALA A 1 76 ? -42.526 9.926 -2.768 1.00 30.56 76 ALA A N 1
ATOM 347 C CA . ALA A 1 76 ? -42.574 11.386 -2.831 1.00 29.94 76 ALA A CA 1
ATOM 348 C C . ALA A 1 76 ? -43.399 11.963 -1.685 1.00 28.31 76 ALA A C 1
ATOM 349 O O . ALA A 1 76 ? -42.992 12.949 -1.057 1.00 33.24 76 ALA A O 1
ATOM 351 N N . GLY A 1 77 ? -44.562 11.372 -1.398 1.00 29.49 77 GLY A N 1
ATOM 352 C CA . GLY A 1 77 ? -45.332 11.809 -0.242 1.00 27.46 77 GLY A CA 1
ATOM 353 C C . GLY A 1 77 ? -44.583 11.638 1.069 1.00 29.63 77 GLY A C 1
ATOM 354 O O . GLY A 1 77 ? -44.677 12.483 1.964 1.00 32.64 77 GLY A O 1
ATOM 355 N N . PHE A 1 78 ? -43.825 10.542 1.199 1.00 26.98 78 PHE A N 1
ATOM 356 C CA . PHE A 1 78 ? -43.021 10.338 2.401 1.00 28.37 78 PHE A CA 1
ATOM 357 C C . PHE A 1 78 ? -41.972 11.434 2.566 1.00 31.68 78 PHE A C 1
ATOM 358 O O . PHE A 1 78 ? -41.785 11.965 3.670 1.00 29.51 78 PHE A O 1
ATOM 366 N N . GLU A 1 79 ? -41.270 11.782 1.482 1.00 27.89 79 GLU A N 1
ATOM 367 C CA . GLU A 1 79 ? -40.292 12.864 1.562 1.00 32.51 79 GLU A CA 1
ATOM 368 C C . GLU A 1 79 ? -40.968 14.189 1.877 1.00 28.81 79 GLU A C 1
ATOM 369 O O . GLU A 1 79 ? -40.420 15.013 2.616 1.00 30.25 79 GLU A O 1
ATOM 375 N N . ALA A 1 80 ? -42.158 14.419 1.328 1.00 28.48 80 ALA A N 1
ATOM 376 C CA . ALA A 1 80 ? -42.891 15.622 1.701 1.00 28.64 80 ALA A CA 1
ATOM 377 C C . ALA A 1 80 ? -43.182 15.631 3.201 1.00 34.69 80 ALA A C 1
ATOM 378 O O . ALA A 1 80 ? -42.972 16.641 3.884 1.00 34.79 80 ALA A O 1
ATOM 380 N N . ASP A 1 81 ? -43.639 14.498 3.738 1.00 35.60 81 ASP A N 1
ATOM 381 C CA . ASP A 1 81 ? -43.965 14.440 5.159 1.00 31.67 81 ASP A CA 1
ATOM 382 C C . ASP A 1 81 ? -42.713 14.513 6.024 1.00 28.65 81 ASP A C 1
ATOM 383 O O . ASP A 1 81 ? -42.732 15.128 7.093 1.00 30.63 81 ASP A O 1
ATOM 388 N N . PHE A 1 82 ? -41.617 13.893 5.582 1.00 27.57 82 PHE A N 1
ATOM 389 C CA . PHE A 1 82 ? -40.397 13.770 6.379 1.00 29.63 82 PHE A CA 1
ATOM 390 C C . PHE A 1 82 ? -39.202 14.178 5.523 1.00 30.16 82 PHE A C 1
ATOM 391 O O . PHE A 1 82 ? -38.624 13.361 4.787 1.00 32.98 82 PHE A O 1
ATOM 399 N N . PRO A 1 83 ? -38.793 15.443 5.610 1.00 27.52 83 PRO A N 1
ATOM 400 C CA . PRO A 1 83 ? -37.805 15.977 4.657 1.00 31.81 83 PRO A CA 1
ATOM 401 C C . PRO A 1 83 ? -36.451 15.273 4.641 1.00 30.69 83 PRO A C 1
ATOM 402 O O . PRO A 1 83 ? -35.782 15.316 3.599 1.00 30.13 83 PRO A O 1
ATOM 406 N N . TYR A 1 84 ? -36.023 14.621 5.728 1.00 24.34 84 TYR A N 1
ATOM 407 C CA . TYR A 1 84 ? -34.737 13.918 5.694 1.00 27.64 84 TYR A CA 1
ATOM 408 C C . TYR A 1 84 ? -34.657 12.882 4.574 1.00 25.44 84 TYR A C 1
ATOM 409 O O . TYR A 1 84 ? -33.551 12.496 4.188 1.00 25.48 84 TYR A O 1
ATOM 418 N N . PHE A 1 85 ? -35.794 12.382 4.088 1.00 20.35 85 PHE A N 1
ATOM 419 C CA . PHE A 1 85 ? -35.767 11.317 3.090 1.00 23.76 85 PHE A CA 1
ATOM 420 C C . PHE A 1 85 ? -35.187 11.799 1.762 1.00 25.25 85 PHE A C 1
ATOM 421 O O . PHE A 1 85 ? -34.799 10.976 0.930 1.00 22.62 85 PHE A O 1
ATOM 429 N N . ALA A 1 86 ? -35.094 13.110 1.561 1.00 25.93 86 ALA A N 1
ATOM 430 C CA . ALA A 1 86 ? -34.353 13.633 0.422 1.00 32.29 86 ALA A CA 1
ATOM 431 C C . ALA A 1 86 ? -32.918 13.117 0.392 1.00 26.80 86 ALA A C 1
ATOM 432 O O . ALA A 1 86 ? -32.309 13.069 -0.680 1.00 32.33 86 ALA A O 1
ATOM 434 N N . HIS A 1 87 ? -32.377 12.693 1.535 1.00 26.70 87 HIS A N 1
ATOM 435 C CA . HIS A 1 87 ? -31.028 12.146 1.614 1.00 25.72 87 HIS A CA 1
ATOM 436 C C . HIS A 1 87 ? -31.019 10.640 1.839 1.00 27.70 87 HIS A C 1
ATOM 437 O O . HIS A 1 87 ? -30.003 10.087 2.267 1.00 25.62 87 HIS A O 1
ATOM 444 N N . GLY A 1 88 ? -32.121 9.959 1.554 1.00 26.38 88 GLY A N 1
ATOM 445 C CA . GLY A 1 88 ? -32.138 8.531 1.804 1.00 25.19 88 GLY A CA 1
ATOM 446 C C . GLY A 1 88 ? -32.647 8.208 3.196 1.00 23.61 88 GLY A C 1
ATOM 447 O O . GLY A 1 88 ? -33.408 8.989 3.779 1.00 23.43 88 GLY A O 1
ATOM 448 N N . ILE A 1 89 ? -32.229 7.068 3.744 1.00 18.40 89 ILE A N 1
ATOM 449 C CA . ILE A 1 89 ? -32.851 6.538 4.949 1.00 24.69 89 ILE A CA 1
ATOM 450 C C . ILE A 1 89 ? -31.916 5.502 5.548 1.00 20.68 89 ILE A C 1
ATOM 451 O O . ILE A 1 89 ? -31.200 4.801 4.829 1.00 18.57 89 ILE A O 1
ATOM 456 N N . GLY A 1 90 ? -31.902 5.425 6.875 1.00 19.62 90 GLY A N 1
ATOM 457 C CA . GLY A 1 90 ? -31.176 4.370 7.553 1.00 18.43 90 GLY A CA 1
ATOM 458 C C . GLY A 1 90 ? -31.712 2.986 7.245 1.00 23.19 90 GLY A C 1
ATOM 459 O O . GLY A 1 90 ? -30.993 2.130 6.723 1.00 18.41 90 GLY A O 1
ATOM 460 N N . GLY A 1 91 ? -32.980 2.746 7.575 1.00 23.92 91 GLY A N 1
ATOM 461 C CA . GLY A 1 91 ? -33.585 1.460 7.300 1.00 19.22 91 GLY A CA 1
ATOM 462 C C . GLY A 1 91 ? -35.086 1.588 7.191 1.00 20.04 91 GLY A C 1
ATOM 463 O O . GLY A 1 91 ? -35.668 2.642 7.456 1.00 22.75 91 GLY A O 1
ATOM 464 N N . VAL A 1 92 ? -35.711 0.493 6.773 1.00 19.40 92 VAL A N 1
ATOM 465 C CA . VAL A 1 92 ? -37.151 0.333 6.887 1.00 20.58 92 VAL A CA 1
ATOM 466 C C . VAL A 1 92 ? -37.396 -1.006 7.556 1.00 21.54 92 VAL A C 1
ATOM 467 O O . VAL A 1 92 ? -36.566 -1.920 7.509 1.00 22.86 92 VAL A O 1
ATOM 471 N N . TYR A 1 93 ? -38.558 -1.111 8.182 1.00 20.82 93 TYR A N 1
ATOM 472 C CA . TYR A 1 93 ? -38.951 -2.307 8.906 1.00 26.58 93 TYR A CA 1
ATOM 473 C C . TYR A 1 93 ? -40.168 -2.914 8.234 1.00 19.54 93 TYR A C 1
ATOM 474 O O . TYR A 1 93 ? -41.137 -2.203 7.946 1.00 23.53 93 TYR A O 1
ATOM 483 N N . SER A 1 94 ? -40.100 -4.218 7.965 1.00 17.40 94 SER A N 1
ATOM 484 C CA . SER A 1 94 ? -41.266 -4.985 7.534 1.00 26.49 94 SER A CA 1
ATOM 485 C C . SER A 1 94 ? -41.743 -4.584 6.132 1.00 25.51 94 SER A C 1
ATOM 486 O O . SER A 1 94 ? -42.856 -4.071 5.957 1.00 21.89 94 SER A O 1
ATOM 489 N N . ALA A 1 95 ? -40.902 -4.829 5.127 1.00 26.99 95 ALA A N 1
ATOM 490 C CA . ALA A 1 95 ? -41.205 -4.503 3.741 1.00 28.66 95 ALA A CA 1
ATOM 491 C C . ALA A 1 95 ? -41.918 -5.632 3.015 1.00 31.30 95 ALA A C 1
ATOM 492 O O . ALA A 1 95 ? -42.409 -5.420 1.902 1.00 26.40 95 ALA A O 1
ATOM 494 N N . SER A 1 96 ? -41.983 -6.817 3.618 1.00 27.49 96 SER A N 1
ATOM 495 C CA . SER A 1 96 ? -42.635 -7.950 2.973 1.00 28.98 96 SER A CA 1
ATOM 496 C C . SER A 1 96 ? -44.125 -7.694 2.765 1.00 29.32 96 SER A C 1
ATOM 497 O O . SER A 1 96 ? -44.682 -8.065 1.725 1.00 32.57 96 SER A O 1
ATOM 500 N N . LEU A 1 97 ? -44.781 -7.063 3.740 1.00 30.27 97 LEU A N 1
ATOM 501 C CA . LEU A 1 97 ? -46.217 -6.716 3.689 1.00 34.81 97 LEU A CA 1
ATOM 502 C C . LEU A 1 97 ? -47.007 -8.002 3.445 1.00 35.73 97 LEU A C 1
ATOM 503 O O . LEU A 1 97 ? -46.739 -9.021 4.099 1.00 43.02 97 LEU A O 1
ATOM 508 N N . GLU A 1 98 ? -47.967 -8.017 2.523 1.00 37.71 98 GLU A N 1
ATOM 509 C CA . GLU A 1 98 ? -48.740 -9.213 2.232 1.00 39.98 98 GLU A CA 1
ATOM 510 C C . GLU A 1 98 ? -48.256 -9.925 0.976 1.00 38.01 98 GLU A C 1
ATOM 511 O O . GLU A 1 98 ? -48.998 -10.721 0.396 1.00 47.31 98 GLU A O 1
ATOM 517 N N . ALA A 1 99 ? -47.016 -9.683 0.563 1.00 41.35 99 ALA A N 1
ATOM 518 C CA . ALA A 1 99 ? -46.527 -10.167 -0.719 1.00 34.74 99 ALA A CA 1
ATOM 519 C C . ALA A 1 99 ? -45.809 -11.503 -0.581 1.00 34.78 99 ALA A C 1
ATOM 520 O O . ALA A 1 99 ? -45.108 -11.751 0.406 1.00 32.48 99 ALA A O 1
ATOM 522 N N . GLY A 1 100 ? -45.977 -12.357 -1.606 1.00 32.89 100 GLY A N 1
ATOM 523 C CA . GLY A 1 100 ? -45.217 -13.570 -1.717 1.00 24.54 100 GLY A CA 1
ATOM 524 C C . GLY A 1 100 ? -43.771 -13.301 -2.092 1.00 26.44 100 GLY A C 1
ATOM 525 O O . GLY A 1 100 ? -43.364 -12.155 -2.327 1.00 26.19 100 GLY A O 1
ATOM 526 N N . PRO A 1 101 ? -42.982 -14.377 -2.173 1.00 27.72 101 PRO A N 1
ATOM 527 C CA . PRO A 1 101 ? -41.525 -14.212 -2.368 1.00 26.69 101 PRO A CA 1
ATOM 528 C C . PRO A 1 101 ? -41.129 -13.384 -3.590 1.00 30.00 101 PRO A C 1
ATOM 529 O O . PRO A 1 101 ? -40.331 -12.448 -3.453 1.00 29.56 101 PRO A O 1
ATOM 533 N N . GLU A 1 102 ? -41.637 -13.703 -4.787 1.00 33.83 102 GLU A N 1
ATOM 534 C CA . GLU A 1 102 ? -41.203 -12.952 -5.967 1.00 33.71 102 GLU A CA 1
ATOM 535 C C . GLU A 1 102 ? -41.683 -11.510 -5.910 1.00 26.15 102 GLU A C 1
ATOM 536 O O . GLU A 1 102 ? -40.915 -10.588 -6.203 1.00 23.44 102 GLU A O 1
ATOM 542 N N . ASP A 1 103 ? -42.950 -11.297 -5.542 1.00 24.47 103 ASP A N 1
ATOM 543 C CA . ASP A 1 103 ? -43.464 -9.935 -5.407 1.00 25.41 103 ASP A CA 1
ATOM 544 C C . ASP A 1 103 ? -42.754 -9.181 -4.291 1.00 26.65 103 ASP A C 1
ATOM 545 O O . ASP A 1 103 ? -42.541 -7.968 -4.390 1.00 33.64 103 ASP A O 1
ATOM 550 N N . ASN A 1 104 ? -42.406 -9.878 -3.209 1.00 31.16 104 ASN A N 1
ATOM 551 C CA . ASN A 1 104 ? -41.626 -9.282 -2.130 1.00 29.23 104 ASN A CA 1
ATOM 552 C C . ASN A 1 104 ? -40.322 -8.729 -2.683 1.00 21.33 104 ASN A C 1
ATOM 553 O O . ASN A 1 104 ? -40.028 -7.536 -2.557 1.00 27.56 104 ASN A O 1
ATOM 558 N N . ALA A 1 105 ? -39.553 -9.587 -3.350 1.00 21.79 105 ALA A N 1
ATOM 559 C CA . ALA A 1 105 ? -38.270 -9.181 -3.913 1.00 28.62 105 ALA A CA 1
ATOM 560 C C . ALA A 1 105 ? -38.415 -8.007 -4.877 1.00 27.81 105 ALA A C 1
ATOM 561 O O . ALA A 1 105 ? -37.593 -7.085 -4.869 1.00 28.71 105 ALA A O 1
ATOM 563 N N . ARG A 1 106 ? -39.454 -8.018 -5.713 1.00 24.33 106 ARG A N 1
ATOM 564 C CA . ARG A 1 106 ? -39.612 -6.932 -6.674 1.00 35.04 106 ARG A CA 1
ATOM 565 C C . ARG A 1 106 ? -40.013 -5.643 -5.975 1.00 31.08 106 ARG A C 1
ATOM 566 O O . ARG A 1 106 ? -39.551 -4.561 -6.353 1.00 25.76 106 ARG A O 1
ATOM 574 N N . ALA A 1 107 ? -40.863 -5.734 -4.946 1.00 24.31 107 ALA A N 1
ATOM 575 C CA . ALA A 1 107 ? -41.303 -4.515 -4.274 1.00 27.73 107 ALA A CA 1
ATOM 576 C C . ALA A 1 107 ? -40.153 -3.853 -3.521 1.00 28.70 107 ALA A C 1
ATOM 577 O O . ALA A 1 107 ? -40.109 -2.620 -3.418 1.00 26.38 107 ALA A O 1
ATOM 579 N N . VAL A 1 108 ? -39.198 -4.644 -3.024 1.00 19.93 108 VAL A N 1
ATOM 580 C CA . VAL A 1 108 ? -38.042 -4.061 -2.352 1.00 28.74 108 VAL A CA 1
ATOM 581 C C . VAL A 1 108 ? -37.104 -3.421 -3.370 1.00 28.32 108 VAL A C 1
ATOM 582 O O . VAL A 1 108 ? -36.531 -2.353 -3.121 1.00 24.78 108 VAL A O 1
ATOM 586 N N . MET A 1 109 ? -36.918 -4.071 -4.523 1.00 27.29 109 MET A N 1
ATOM 587 C CA . MET A 1 109 ? -36.092 -3.486 -5.577 1.00 28.03 109 MET A CA 1
ATOM 588 C C . MET A 1 109 ? -36.605 -2.107 -5.964 1.00 24.30 109 MET A C 1
ATOM 589 O O . MET A 1 109 ? -35.858 -1.125 -5.931 1.00 26.05 109 MET A O 1
ATOM 594 N N . ALA A 1 110 ? -37.902 -2.007 -6.260 1.00 22.71 110 ALA A N 1
ATOM 595 C CA . ALA A 1 110 ? -38.493 -0.715 -6.593 1.00 20.24 110 ALA A CA 1
ATOM 596 C C . ALA A 1 110 ? -38.252 0.308 -5.489 1.00 30.86 110 ALA A C 1
ATOM 597 O O . ALA A 1 110 ? -37.898 1.457 -5.772 1.00 34.25 110 ALA A O 1
ATOM 599 N N . MET A 1 111 ? -38.432 -0.090 -4.221 1.00 27.03 111 MET A N 1
ATOM 600 C CA . MET A 1 111 ? -38.253 0.852 -3.117 1.00 24.94 111 MET A CA 1
ATOM 601 C C . MET A 1 111 ? -36.793 1.244 -2.961 1.00 20.97 111 MET A C 1
ATOM 602 O O . MET A 1 111 ? -36.482 2.416 -2.726 1.00 21.30 111 MET A O 1
ATOM 607 N N . GLN A 1 112 ? -35.885 0.277 -3.089 1.00 22.55 112 GLN A N 1
ATOM 608 C CA . GLN A 1 112 ? -34.467 0.585 -2.964 1.00 25.63 112 GLN A CA 1
ATOM 609 C C . GLN A 1 112 ? -34.014 1.566 -4.040 1.00 29.89 112 GLN A C 1
ATOM 610 O O . GLN A 1 112 ? -33.182 2.441 -3.775 1.00 24.04 112 GLN A O 1
ATOM 616 N N . GLN A 1 113 ? -34.564 1.441 -5.256 1.00 25.38 113 GLN A N 1
ATOM 617 C CA . GLN A 1 113 ? -34.224 2.365 -6.334 1.00 25.97 113 GLN A CA 1
ATOM 618 C C . GLN A 1 113 ? -34.650 3.782 -5.976 1.00 31.76 113 GLN A C 1
ATOM 619 O O . GLN A 1 113 ? -33.925 4.743 -6.253 1.00 26.73 113 GLN A O 1
ATOM 625 N N . GLU A 1 114 ? -35.816 3.927 -5.332 1.00 29.00 114 GLU A N 1
ATOM 626 C CA . GLU A 1 114 ? -36.238 5.232 -4.821 1.00 29.76 114 GLU A CA 1
ATOM 627 C C . GLU A 1 114 ? -35.288 5.746 -3.750 1.00 31.45 114 GLU A C 1
ATOM 628 O O . GLU A 1 114 ? -35.035 6.955 -3.654 1.00 31.10 114 GLU A O 1
ATOM 634 N N . VAL A 1 115 ? -34.788 4.846 -2.905 1.00 22.20 115 VAL A N 1
ATOM 635 C CA . VAL A 1 115 ? -33.866 5.253 -1.855 1.00 23.71 115 VAL A CA 1
ATOM 636 C C . VAL A 1 115 ? -32.530 5.653 -2.463 1.00 25.57 115 VAL A C 1
ATOM 637 O O . VAL A 1 115 ? -31.991 6.730 -2.184 1.00 24.54 115 VAL A O 1
ATOM 641 N N . VAL A 1 116 ? -31.985 4.786 -3.311 1.00 26.53 116 VAL A N 1
ATOM 642 C CA . VAL A 1 116 ? -30.651 4.992 -3.868 1.00 26.80 116 VAL A CA 1
ATOM 643 C C . VAL A 1 116 ? -30.622 6.243 -4.742 1.00 29.87 116 VAL A C 1
ATOM 644 O O . VAL A 1 116 ? -29.628 6.981 -4.769 1.00 30.91 116 VAL A O 1
ATOM 648 N N . SER A 1 117 ? -31.720 6.522 -5.442 1.00 24.91 117 SER A N 1
ATOM 649 C CA . SER A 1 117 ? -31.770 7.703 -6.292 1.00 22.98 117 SER A CA 1
ATOM 650 C C . SER A 1 117 ? -31.780 8.995 -5.492 1.00 27.88 117 SER A C 1
ATOM 651 O O . SER A 1 117 ? -31.531 10.062 -6.060 1.00 29.92 117 SER A O 1
ATOM 654 N N . ARG A 1 118 ? -32.084 8.928 -4.198 1.00 27.31 118 ARG A N 1
ATOM 655 C CA . ARG A 1 118 ? -32.106 10.122 -3.369 1.00 25.73 118 ARG A CA 1
ATOM 656 C C . ARG A 1 118 ? -30.771 10.389 -2.685 1.00 29.53 118 ARG A C 1
ATOM 657 O O . ARG A 1 118 ? -30.426 11.552 -2.466 1.00 27.94 118 ARG A O 1
ATOM 665 N N . SER A 1 119 ? -30.009 9.347 -2.359 1.00 28.02 119 SER A N 1
ATOM 666 C CA . SER A 1 119 ? -28.707 9.517 -1.729 1.00 27.19 119 SER A CA 1
ATOM 667 C C . SER A 1 119 ? -27.656 9.976 -2.741 1.00 31.02 119 SER A C 1
ATOM 668 O O . SER A 1 119 ? -27.425 9.313 -3.758 1.00 26.78 119 SER A O 1
ATOM 671 N N . ARG A 1 120 ? -26.994 11.097 -2.429 1.00 28.31 120 ARG A N 1
ATOM 672 C CA . ARG A 1 120 ? -25.876 11.595 -3.229 1.00 28.41 120 ARG A CA 1
ATOM 673 C C . ARG A 1 120 ? -24.847 10.509 -3.513 1.00 27.10 120 ARG A C 1
ATOM 674 O O . ARG A 1 120 ? -24.157 10.562 -4.538 1.00 33.60 120 ARG A O 1
ATOM 682 N N . PHE A 1 121 ? -24.759 9.499 -2.643 1.00 30.47 121 PHE A N 1
ATOM 683 C CA . PHE A 1 121 ? -23.792 8.412 -2.755 1.00 25.98 121 PHE A CA 1
ATOM 684 C C . PHE A 1 121 ? -24.445 7.053 -2.991 1.00 24.98 121 PHE A C 1
ATOM 685 O O . PHE A 1 121 ? -23.759 6.027 -2.938 1.00 28.69 121 PHE A O 1
ATOM 693 N N . GLY A 1 122 ? -25.744 7.018 -3.253 1.00 29.29 122 GLY A N 1
ATOM 694 C CA . GLY A 1 122 ? -26.405 5.760 -3.560 1.00 34.56 122 GLY A CA 1
ATOM 695 C C . GLY A 1 122 ? -26.511 4.785 -2.404 1.00 28.48 122 GLY A C 1
ATOM 696 O O . GLY A 1 122 ? -26.525 3.567 -2.632 1.00 25.35 122 GLY A O 1
ATOM 697 N N . ILE A 1 123 ? -26.590 5.280 -1.170 1.00 25.80 123 ILE A N 1
ATOM 698 C CA . ILE A 1 123 ? -26.709 4.411 0.002 1.00 20.04 123 ILE A CA 1
ATOM 699 C C . ILE A 1 123 ? -28.075 3.731 -0.019 1.00 17.20 123 ILE A C 1
ATOM 700 O O . ILE A 1 123 ? -29.108 4.418 0.006 1.00 20.83 123 ILE A O 1
ATOM 705 N N . PRO A 1 124 ? -28.139 2.407 -0.096 1.00 18.89 124 PRO A N 1
ATOM 706 C CA . PRO A 1 124 ? -29.429 1.719 0.019 1.00 26.02 124 PRO A CA 1
ATOM 707 C C . PRO A 1 124 ? -29.879 1.652 1.477 1.00 20.76 124 PRO A C 1
ATOM 708 O O . PRO A 1 124 ? -29.121 1.917 2.411 1.00 20.24 124 PRO A O 1
ATOM 712 N N . ALA A 1 125 ? -31.147 1.304 1.653 1.00 25.13 125 ALA A N 1
ATOM 713 C CA . ALA A 1 125 ? -31.703 1.087 2.982 1.00 22.47 125 ALA A CA 1
ATOM 714 C C . ALA A 1 125 ? -31.356 -0.303 3.507 1.00 23.25 125 ALA A C 1
ATOM 715 O O . ALA A 1 125 ? -31.244 -1.265 2.743 1.00 24.30 125 ALA A O 1
ATOM 717 N N . PHE A 1 126 ? -31.154 -0.403 4.825 1.00 25.24 126 PHE A N 1
ATOM 718 C CA . PHE A 1 126 ? -31.351 -1.691 5.483 1.00 18.23 126 PHE A CA 1
ATOM 719 C C . PHE A 1 126 ? -32.828 -2.046 5.368 1.00 17.34 126 PHE A C 1
ATOM 720 O O . PHE A 1 126 ? -33.698 -1.181 5.493 1.00 20.31 126 PHE A O 1
ATOM 728 N N . VAL A 1 127 ? -33.110 -3.305 5.072 1.00 18.05 127 VAL A N 1
ATOM 729 C CA . VAL A 1 127 ? -34.475 -3.806 4.979 1.00 22.48 127 VAL A CA 1
ATOM 730 C C . VAL A 1 127 ? -34.601 -4.847 6.082 1.00 27.22 127 VAL A C 1
ATOM 731 O O . VAL A 1 127 ? -34.103 -5.971 5.940 1.00 23.12 127 VAL A O 1
ATOM 735 N N . PHE A 1 128 ? -35.242 -4.475 7.188 1.00 22.75 128 PHE A N 1
ATOM 736 C CA . PHE A 1 128 ? -35.261 -5.306 8.391 1.00 24.18 128 PHE A CA 1
ATOM 737 C C . PHE A 1 128 ? -36.534 -6.141 8.417 1.00 22.23 128 PHE A C 1
ATOM 738 O O . PHE A 1 128 ? -37.638 -5.602 8.269 1.00 20.34 128 PHE A O 1
ATOM 746 N N . GLU A 1 129 ? -36.385 -7.447 8.608 1.00 21.48 129 GLU A N 1
ATOM 747 C CA . GLU A 1 129 ? -37.533 -8.335 8.770 1.00 25.79 129 GLU A CA 1
ATOM 748 C C . GLU A 1 129 ? -37.371 -9.107 10.077 1.00 27.65 129 GLU A C 1
ATOM 749 O O . GLU A 1 129 ? -36.359 -8.978 10.767 1.00 26.53 129 GLU A O 1
ATOM 755 N N . GLU A 1 130 ? -38.385 -9.891 10.438 1.00 27.13 130 GLU A N 1
ATOM 756 C CA . GLU A 1 130 ? -38.332 -10.755 11.614 1.00 27.74 130 GLU A CA 1
ATOM 757 C C . GLU A 1 130 ? -38.027 -12.175 11.167 1.00 23.08 130 GLU A C 1
ATOM 758 O O . GLU A 1 130 ? -38.620 -12.660 10.202 1.00 31.47 130 GLU A O 1
ATOM 764 N N . CYS A 1 131 ? -37.108 -12.833 11.870 1.00 24.18 131 CYS A N 1
ATOM 765 C CA . CYS A 1 131 ? -36.643 -14.179 11.550 1.00 18.49 131 CYS A CA 1
ATOM 766 C C . CYS A 1 131 ? -36.580 -15.049 12.799 1.00 19.20 131 CYS A C 1
ATOM 767 O O . CYS A 1 131 ? -35.611 -15.769 13.016 1.00 24.30 131 CYS A O 1
ATOM 770 N N . LEU A 1 132 ? -37.621 -15.004 13.635 1.00 19.68 132 LEU A N 1
ATOM 771 C CA . LEU A 1 132 ? -37.581 -15.700 14.924 1.00 23.27 132 LEU A CA 1
ATOM 772 C C . LEU A 1 132 ? -37.431 -17.207 14.744 1.00 24.43 132 LEU A C 1
ATOM 773 O O . LEU A 1 132 ? -36.596 -17.843 15.393 1.00 22.44 132 LEU A O 1
ATOM 778 N N . HIS A 1 133 ? -38.241 -17.794 13.869 1.00 21.56 133 HIS A N 1
ATOM 779 C CA . HIS A 1 133 ? -38.248 -19.233 13.624 1.00 21.58 133 HIS A CA 1
ATOM 780 C C . HIS A 1 133 ? -38.507 -19.459 12.141 1.00 27.10 133 HIS A C 1
ATOM 781 O O . HIS A 1 133 ? -39.368 -20.245 11.739 1.00 25.60 133 HIS A O 1
ATOM 788 N N . GLY A 1 134 ? -37.738 -18.756 11.319 1.00 24.11 134 GLY A N 1
ATOM 789 C CA . GLY A 1 134 ? -38.020 -18.569 9.912 1.00 25.36 134 GLY A CA 1
ATOM 790 C C . GLY A 1 134 ? -38.415 -17.131 9.616 1.00 27.78 134 GLY A C 1
ATOM 791 O O . GLY A 1 134 ? -38.717 -16.333 10.503 1.00 24.04 134 GLY A O 1
ATOM 792 N N . LEU A 1 135 ? -38.416 -16.810 8.334 1.00 23.63 135 LEU A N 1
ATOM 793 C CA . LEU A 1 135 ? -38.745 -15.456 7.916 1.00 26.30 135 LEU A CA 1
ATOM 794 C C . LEU A 1 135 ? -40.234 -15.174 8.096 1.00 27.52 135 LEU A C 1
ATOM 795 O O . LEU A 1 135 ? -41.081 -15.912 7.592 1.00 26.18 135 LEU A O 1
ATOM 800 N N . LEU A 1 136 ? -40.561 -14.097 8.811 1.00 21.73 136 LEU A N 1
ATOM 801 C CA . LEU A 1 136 ? -41.955 -13.684 8.956 1.00 29.58 136 LEU A CA 1
ATOM 802 C C . LEU A 1 136 ? -42.371 -12.996 7.661 1.00 29.45 136 LEU A C 1
ATOM 803 O O . LEU A 1 136 ? -42.323 -11.771 7.518 1.00 27.14 136 LEU A O 1
ATOM 808 N N . ALA A 1 137 ? -42.801 -13.809 6.701 1.00 29.16 137 ALA A N 1
ATOM 809 C CA . ALA A 1 137 ? -43.257 -13.278 5.422 1.00 29.73 137 ALA A CA 1
ATOM 810 C C . ALA A 1 137 ? -44.118 -14.322 4.732 1.00 29.33 137 ALA A C 1
ATOM 811 O O . ALA A 1 137 ? -43.957 -15.525 4.949 1.00 25.76 137 ALA A O 1
ATOM 813 N N . ASP A 1 138 ? -45.020 -13.838 3.887 1.00 32.12 138 ASP A N 1
ATOM 814 C CA . ASP A 1 138 ? -45.947 -14.710 3.187 1.00 31.34 138 ASP A CA 1
ATOM 815 C C . ASP A 1 138 ? -45.196 -15.768 2.388 1.00 30.22 138 ASP A C 1
ATOM 816 O O . ASP A 1 138 ? -44.265 -15.458 1.638 1.00 30.83 138 ASP A O 1
ATOM 821 N N . GLY A 1 139 ? -45.574 -17.027 2.588 1.00 25.04 139 GLY A N 1
ATOM 822 C CA . GLY A 1 139 ? -44.977 -18.120 1.854 1.00 27.09 139 GLY A CA 1
ATOM 823 C C . GLY A 1 139 ? -43.608 -18.579 2.304 1.00 26.27 139 GLY A C 1
ATOM 824 O O . GLY A 1 139 ? -43.032 -19.441 1.642 1.00 27.05 139 GLY A O 1
ATOM 825 N N . ALA A 1 140 ? -43.062 -18.056 3.404 1.00 25.58 140 ALA A N 1
ATOM 826 C CA . ALA A 1 140 ? -41.760 -18.519 3.884 1.00 21.09 140 ALA A CA 1
ATOM 827 C C . ALA A 1 140 ? -41.903 -19.745 4.792 1.00 23.19 140 ALA A C 1
ATOM 828 O O . ALA A 1 140 ? -42.947 -19.962 5.414 1.00 20.40 140 ALA A O 1
ATOM 830 N N . THR A 1 141 ? -40.834 -20.550 4.853 1.00 18.30 141 THR A N 1
ATOM 831 C CA . THR A 1 141 ? -40.799 -21.761 5.672 1.00 25.62 141 THR A CA 1
ATOM 832 C C . THR A 1 141 ? -40.876 -21.425 7.162 1.00 27.05 141 THR A C 1
ATOM 833 O O . THR A 1 141 ? -40.050 -20.667 7.680 1.00 26.57 141 THR A O 1
ATOM 837 N N . GLN A 1 142 ? -41.847 -22.023 7.854 1.00 27.21 142 GLN A N 1
ATOM 838 C CA . GLN A 1 142 ? -42.084 -21.788 9.279 1.00 24.44 142 GLN A CA 1
ATOM 839 C C . GLN A 1 142 ? -41.531 -22.958 10.085 1.00 27.65 142 GLN A C 1
ATOM 840 O O . GLN A 1 142 ? -42.172 -24.006 10.201 1.00 28.28 142 GLN A O 1
ATOM 846 N N . PHE A 1 143 ? -40.345 -22.775 10.647 1.00 24.09 143 PHE A N 1
ATOM 847 C CA . PHE A 1 143 ? -39.727 -23.793 11.479 1.00 24.92 143 PHE A CA 1
ATOM 848 C C . PHE A 1 143 ? -40.407 -23.857 12.852 1.00 21.43 143 PHE A C 1
ATOM 849 O O . PHE A 1 143 ? -41.288 -23.047 13.174 1.00 19.23 143 PHE A O 1
ATOM 857 N N . PRO A 1 144 ? -40.073 -24.851 13.687 1.00 21.05 144 PRO A N 1
ATOM 858 C CA . PRO A 1 144 ? -40.642 -24.858 15.041 1.00 22.20 144 PRO A CA 1
ATOM 859 C C . PRO A 1 144 ? -40.239 -23.584 15.775 1.00 23.35 144 PRO A C 1
ATOM 860 O O . PRO A 1 144 ? -39.182 -23.004 15.522 1.00 22.57 144 PRO A O 1
ATOM 864 N N . GLN A 1 145 ? -41.108 -23.140 16.673 1.00 22.22 145 GLN A N 1
ATOM 865 C CA . GLN A 1 145 ? -40.843 -21.949 17.465 1.00 20.36 145 GLN A CA 1
ATOM 866 C C . GLN A 1 145 ? -39.519 -22.091 18.223 1.00 21.01 145 GLN A C 1
ATOM 867 O O . GLN A 1 145 ? -38.978 -23.188 18.388 1.00 20.61 145 GLN A O 1
ATOM 873 N N . ALA A 1 146 ? -38.980 -20.954 18.670 1.00 18.81 146 ALA A N 1
ATOM 874 C CA . ALA A 1 146 ? -37.636 -20.949 19.249 1.00 19.22 146 ALA A CA 1
ATOM 875 C C . ALA A 1 146 ? -37.537 -21.866 20.481 1.00 18.82 146 ALA A C 1
ATOM 876 O O . ALA A 1 146 ? -36.597 -22.663 20.606 1.00 13.80 146 ALA A O 1
ATOM 878 N N . MET A 1 147 ? -38.509 -21.790 21.393 1.00 18.14 147 MET A N 1
ATOM 879 C CA . MET A 1 147 ? -38.458 -22.663 22.571 1.00 18.29 147 MET A CA 1
ATOM 880 C C . MET A 1 147 ? -38.595 -24.134 22.188 1.00 18.77 147 MET A C 1
ATOM 881 O O . MET A 1 147 ? -37.932 -24.995 22.778 1.00 23.56 147 MET A O 1
ATOM 886 N N . ALA A 1 148 ? -39.444 -24.445 21.205 1.00 17.25 148 ALA A N 1
ATOM 887 C CA . ALA A 1 148 ? -39.512 -25.815 20.697 1.00 18.89 148 ALA A CA 1
ATOM 888 C C . ALA A 1 148 ? -38.149 -26.281 20.210 1.00 18.20 148 ALA A C 1
ATOM 889 O O . ALA A 1 148 ? -37.666 -27.356 20.593 1.00 22.82 148 ALA A O 1
ATOM 891 N N . MET A 1 149 ? -37.499 -25.471 19.381 1.00 19.97 149 MET A N 1
ATOM 892 C CA . MET A 1 149 ? -36.209 -25.878 18.833 1.00 19.48 149 MET A CA 1
ATOM 893 C C . MET A 1 149 ? -35.162 -26.021 19.923 1.00 21.69 149 MET A C 1
ATOM 894 O O . MET A 1 149 ? -34.220 -26.817 19.781 1.00 23.75 149 MET A O 1
ATOM 899 N N . ALA A 1 150 ? -35.297 -25.256 21.014 1.00 18.10 150 ALA A N 1
ATOM 900 C CA . ALA A 1 150 ? -34.368 -25.411 22.133 1.00 17.71 150 ALA A CA 1
ATOM 901 C C . ALA A 1 150 ? -34.467 -26.797 22.758 1.00 20.49 150 ALA A C 1
ATOM 902 O O . ALA A 1 150 ? -33.499 -27.266 23.375 1.00 21.98 150 ALA A O 1
ATOM 904 N N . CYS A 1 151 ? -35.632 -27.457 22.637 1.00 18.32 151 CYS A N 1
ATOM 905 C CA . CYS A 1 151 ? -35.782 -28.786 23.222 1.00 19.26 151 CYS A CA 1
ATOM 906 C C . CYS A 1 151 ? -34.964 -29.818 22.487 1.00 16.48 151 CYS A C 1
ATOM 907 O O . CYS A 1 151 ? -34.717 -30.895 23.034 1.00 19.92 151 CYS A O 1
ATOM 910 N N . ALA A 1 152 ? -34.543 -29.510 21.261 1.00 18.80 152 ALA A N 1
ATOM 911 C CA . ALA A 1 152 ? -33.852 -30.494 20.439 1.00 21.04 152 ALA A CA 1
ATOM 912 C C . ALA A 1 152 ? -32.424 -30.728 20.905 1.00 18.72 152 ALA A C 1
ATOM 913 O O . ALA A 1 152 ? -31.872 -31.813 20.672 1.00 24.27 152 ALA A O 1
ATOM 915 N N . PHE A 1 153 ? -31.808 -29.738 21.553 1.00 15.58 153 PHE A N 1
ATOM 916 C CA . PHE A 1 153 ? -30.384 -29.812 21.916 1.00 14.98 153 PHE A CA 1
ATOM 917 C C . PHE A 1 153 ? -29.535 -30.236 20.714 1.00 23.51 153 PHE A C 1
ATOM 918 O O . PHE A 1 153 ? -28.626 -31.064 20.820 1.00 18.68 153 PHE A O 1
ATOM 926 N N . ARG A 1 154 ? -29.841 -29.646 19.553 1.00 17.14 154 ARG A N 1
ATOM 927 C CA . ARG A 1 154 ? -29.131 -29.902 18.297 1.00 24.76 154 ARG A CA 1
ATOM 928 C C . ARG A 1 154 ? -28.706 -28.565 17.701 1.00 27.75 154 ARG A C 1
ATOM 929 O O . ARG A 1 154 ? -29.315 -28.080 16.738 1.00 25.05 154 ARG A O 1
ATOM 937 N N . PRO A 1 155 ? -27.684 -27.922 18.265 1.00 25.78 155 PRO A N 1
ATOM 938 C CA . PRO A 1 155 ? -27.276 -26.623 17.707 1.00 25.57 155 PRO A CA 1
ATOM 939 C C . PRO A 1 155 ? -26.778 -26.726 16.274 1.00 28.99 155 PRO A C 1
ATOM 940 O O . PRO A 1 155 ? -26.906 -25.755 15.517 1.00 23.82 155 PRO A O 1
ATOM 944 N N . ASP A 1 156 ? -26.247 -27.884 15.869 1.00 25.92 156 ASP A N 1
ATOM 945 C CA . ASP A 1 156 ? -25.870 -28.082 14.472 1.00 25.89 156 ASP A CA 1
ATOM 946 C C . ASP A 1 156 ? -27.077 -27.935 13.556 1.00 30.36 156 ASP A C 1
ATOM 947 O O . ASP A 1 156 ? -26.979 -27.337 12.477 1.00 29.17 156 ASP A O 1
ATOM 952 N N . MET A 1 157 ? -28.234 -28.448 13.973 1.00 21.32 157 MET A N 1
ATOM 953 C CA . MET A 1 157 ? -29.410 -28.269 13.133 1.00 23.29 157 MET A CA 1
ATOM 954 C C . MET A 1 157 ? -29.977 -26.860 13.244 1.00 29.25 157 MET A C 1
ATOM 955 O O . MET A 1 157 ? -30.586 -26.364 12.284 1.00 23.90 157 MET A O 1
ATOM 960 N N . VAL A 1 158 ? -29.791 -26.207 14.399 1.00 23.09 158 VAL A N 1
ATOM 961 C CA . VAL A 1 158 ? -30.195 -24.809 14.547 1.00 26.58 158 VAL A CA 1
ATOM 962 C C . VAL A 1 158 ? -29.488 -23.942 13.510 1.00 23.10 158 VAL A C 1
ATOM 963 O O . VAL A 1 158 ? -30.111 -23.101 12.849 1.00 20.61 158 VAL A O 1
ATOM 967 N N . ARG A 1 159 ? -28.172 -24.142 13.356 1.00 21.02 159 ARG A N 1
ATOM 968 C CA . ARG A 1 159 ? -27.402 -23.381 12.375 1.00 26.70 159 ARG A CA 1
ATOM 969 C C . ARG A 1 159 ? -27.959 -23.570 10.964 1.00 30.32 159 ARG A C 1
ATOM 970 O O . ARG A 1 159 ? -28.104 -22.600 10.208 1.00 28.16 159 ARG A O 1
ATOM 978 N N . GLN A 1 160 ? -28.304 -24.812 10.607 1.00 26.00 160 GLN A N 1
ATOM 979 C CA . GLN A 1 160 ? -28.910 -25.096 9.307 1.00 31.35 160 GLN A CA 1
ATOM 980 C C . GLN A 1 160 ? -30.258 -24.404 9.151 1.00 29.24 160 GLN A C 1
ATOM 981 O O . GLN A 1 160 ? -30.577 -23.883 8.074 1.00 26.55 160 GLN A O 1
ATOM 987 N N . VAL A 1 161 ? -31.076 -24.414 10.205 1.00 26.85 161 VAL A N 1
ATOM 988 C CA . VAL A 1 161 ? -32.397 -23.800 10.109 1.00 22.49 161 VAL A CA 1
ATOM 989 C C . VAL A 1 161 ? -32.273 -22.321 9.783 1.00 28.80 161 VAL A C 1
ATOM 990 O O . VAL A 1 161 ? -33.039 -21.776 8.970 1.00 25.25 161 VAL A O 1
ATOM 994 N N . PHE A 1 162 ? -31.301 -21.646 10.397 1.00 21.52 162 PHE A N 1
ATOM 995 C CA . PHE A 1 162 ? -31.186 -20.219 10.175 1.00 26.78 162 PHE A CA 1
ATOM 996 C C . PHE A 1 162 ? -30.343 -19.884 8.954 1.00 20.53 162 PHE A C 1
ATOM 997 O O . PHE A 1 162 ? -30.482 -18.785 8.409 1.00 23.83 162 PHE A O 1
ATOM 1005 N N . GLU A 1 163 ? -29.526 -20.820 8.478 1.00 25.92 163 GLU A N 1
ATOM 1006 C CA . GLU A 1 163 ? -28.961 -20.685 7.142 1.00 26.29 163 GLU A CA 1
ATOM 1007 C C . GLU A 1 163 ? -30.067 -20.688 6.094 1.00 30.17 163 GLU A C 1
ATOM 1008 O O . GLU A 1 163 ? -30.093 -19.833 5.201 1.00 33.25 163 GLU A O 1
ATOM 1014 N N . ALA A 1 164 ? -31.019 -21.625 6.211 1.00 29.35 164 ALA A N 1
ATOM 1015 C CA . ALA A 1 164 ? -32.157 -21.646 5.292 1.00 24.11 164 ALA A CA 1
ATOM 1016 C C . ALA A 1 164 ? -32.980 -20.375 5.415 1.00 28.43 164 ALA A C 1
ATOM 1017 O O . ALA A 1 164 ? -33.430 -19.815 4.405 1.00 22.60 164 ALA A O 1
ATOM 1019 N N . THR A 1 165 ? -33.182 -19.902 6.649 1.00 21.34 165 THR A N 1
ATOM 1020 C CA . THR A 1 165 ? -33.958 -18.688 6.862 1.00 20.43 165 THR A CA 1
ATOM 1021 C C . THR A 1 165 ? -33.272 -17.474 6.244 1.00 24.23 165 THR A C 1
ATOM 1022 O O . THR A 1 165 ? -33.936 -16.600 5.672 1.00 16.95 165 THR A O 1
ATOM 1026 N N . ALA A 1 166 ? -31.942 -17.389 6.377 1.00 19.16 166 ALA A N 1
ATOM 1027 C CA . ALA A 1 166 ? -31.219 -16.259 5.805 1.00 29.16 166 ALA A CA 1
ATOM 1028 C C . ALA A 1 166 ? -31.338 -16.238 4.277 1.00 33.09 166 ALA A C 1
ATOM 1029 O O . ALA A 1 166 ? -31.559 -15.175 3.677 1.00 28.63 166 ALA A O 1
ATOM 1031 N N . LYS A 1 167 ? -31.203 -17.407 3.636 1.00 22.32 167 LYS A N 1
ATOM 1032 C CA . LYS A 1 167 ? -31.374 -17.509 2.187 1.00 19.93 167 LYS A CA 1
ATOM 1033 C C . LYS A 1 167 ? -32.707 -16.934 1.759 1.00 23.71 167 LYS A C 1
ATOM 1034 O O . LYS A 1 167 ? -32.780 -16.133 0.822 1.00 26.65 167 LYS A O 1
ATOM 1040 N N . GLU A 1 168 ? -33.782 -17.356 2.432 1.00 23.07 168 GLU A N 1
ATOM 1041 C CA . GLU A 1 168 ? -35.113 -16.899 2.064 1.00 25.61 168 GLU A CA 1
ATOM 1042 C C . GLU A 1 168 ? -35.247 -15.396 2.274 1.00 30.57 168 GLU A C 1
ATOM 1043 O O . GLU A 1 168 ? -35.888 -14.704 1.474 1.00 29.12 168 GLU A O 1
ATOM 1049 N N . ALA A 1 169 ? -34.631 -14.870 3.334 1.00 28.08 169 ALA A N 1
ATOM 1050 C CA . ALA A 1 169 ? -34.757 -13.446 3.626 1.00 27.06 169 ALA A CA 1
ATOM 1051 C C . ALA A 1 169 ? -33.961 -12.607 2.626 1.00 25.46 169 ALA A C 1
ATOM 1052 O O . ALA A 1 169 ? -34.478 -11.635 2.067 1.00 20.47 169 ALA A O 1
ATOM 1054 N N . ARG A 1 170 ? -32.700 -12.971 2.390 1.00 22.99 170 ARG A N 1
ATOM 1055 C CA . ARG A 1 170 ? -31.844 -12.168 1.521 1.00 25.84 170 ARG A CA 1
ATOM 1056 C C . ARG A 1 170 ? -32.347 -12.194 0.078 1.00 29.33 170 ARG A C 1
ATOM 1057 O O . ARG A 1 170 ? -32.362 -11.161 -0.602 1.00 25.90 170 ARG A O 1
ATOM 1065 N N . SER A 1 171 ? -32.803 -13.353 -0.394 1.00 23.45 171 SER A N 1
ATOM 1066 C CA . SER A 1 171 ? -33.356 -13.430 -1.742 1.00 31.99 171 SER A CA 1
ATOM 1067 C C . SER A 1 171 ? -34.592 -12.555 -1.905 1.00 26.66 171 SER A C 1
ATOM 1068 O O . SER A 1 171 ? -34.903 -12.140 -3.027 1.00 27.92 171 SER A O 1
ATOM 1071 N N . ARG A 1 172 ? -35.301 -12.259 -0.821 1.00 27.55 172 ARG A N 1
ATOM 1072 C CA . ARG A 1 172 ? -36.477 -11.395 -0.873 1.00 26.69 172 ARG A CA 1
ATOM 1073 C C . ARG A 1 172 ? -36.150 -9.938 -0.551 1.00 23.58 172 ARG A C 1
ATOM 1074 O O . ARG A 1 172 ? -37.064 -9.120 -0.410 1.00 26.42 172 ARG A O 1
ATOM 1082 N N . GLY A 1 173 ? -34.874 -9.590 -0.436 1.00 22.63 173 GLY A N 1
ATOM 1083 C CA . GLY A 1 173 ? -34.493 -8.206 -0.280 1.00 26.03 173 GLY A CA 1
ATOM 1084 C C . GLY A 1 173 ? -34.186 -7.767 1.131 1.00 25.19 173 GLY A C 1
ATOM 1085 O O . GLY A 1 173 ? -33.835 -6.602 1.334 1.00 29.37 173 GLY A O 1
ATOM 1086 N N . SER A 1 174 ? -34.297 -8.650 2.111 1.00 24.47 174 SER A N 1
ATOM 1087 C CA . SER A 1 174 ? -33.973 -8.295 3.486 1.00 27.92 174 SER A CA 1
ATOM 1088 C C . SER A 1 174 ? -32.526 -8.660 3.784 1.00 22.52 174 SER A C 1
ATOM 1089 O O . SER A 1 174 ? -32.123 -9.806 3.583 1.00 27.91 174 SER A O 1
ATOM 1092 N N . GLN A 1 175 ? -31.745 -7.697 4.269 1.00 22.80 175 GLN A N 1
ATOM 1093 C CA . GLN A 1 175 ? -30.364 -7.988 4.638 1.00 25.66 175 GLN A CA 1
ATOM 1094 C C . GLN A 1 175 ? -30.117 -7.792 6.132 1.00 22.06 175 GLN A C 1
ATOM 1095 O O . GLN A 1 175 ? -28.957 -7.783 6.565 1.00 24.43 175 GLN A O 1
ATOM 1101 N N . GLY A 1 176 ? -31.161 -7.625 6.928 1.00 24.45 176 GLY A N 1
ATOM 1102 C CA . GLY A 1 176 ? -31.002 -7.596 8.374 1.00 24.44 176 GLY A CA 1
ATOM 1103 C C . GLY A 1 176 ? -32.280 -8.026 9.052 1.00 23.15 176 GLY A C 1
ATOM 1104 O O . GLY A 1 176 ? -33.380 -7.847 8.515 1.00 24.81 176 GLY A O 1
ATOM 1105 N N . CYS A 1 177 ? -32.140 -8.613 10.240 1.00 27.95 177 CYS A N 1
ATOM 1106 C CA . CYS A 1 177 ? -33.313 -9.005 11.008 1.00 27.05 177 CYS A CA 1
ATOM 1107 C C . CYS A 1 177 ? -33.158 -8.614 12.469 1.00 25.73 177 CYS A C 1
ATOM 1108 O O . CYS A 1 177 ? -32.050 -8.417 12.981 1.00 21.31 177 CYS A O 1
ATOM 1111 N N . PHE A 1 178 ? -34.312 -8.506 13.124 1.00 20.34 178 PHE A N 1
ATOM 1112 C CA . PHE A 1 178 ? -34.400 -8.234 14.553 1.00 18.74 178 PHE A CA 1
ATOM 1113 C C . PHE A 1 178 ? -34.527 -9.558 15.313 1.00 20.85 178 PHE A C 1
ATOM 1114 O O . PHE A 1 178 ? -35.523 -9.853 15.966 1.00 24.35 178 PHE A O 1
ATOM 1122 N N . SER A 1 179 ? -33.490 -10.374 15.162 1.00 17.64 179 SER A N 1
ATOM 1123 C CA . SER A 1 179 ? -33.414 -11.735 15.675 1.00 22.82 179 SER A CA 1
ATOM 1124 C C . SER A 1 179 ? -31.949 -12.083 15.809 1.00 23.15 179 SER A C 1
ATOM 1125 O O . SER A 1 179 ? -31.114 -11.494 15.114 1.00 23.82 179 SER A O 1
ATOM 1128 N N . PRO A 1 180 ? -31.594 -13.038 16.687 1.00 19.81 180 PRO A N 1
ATOM 1129 C CA . PRO A 1 180 ? -32.457 -13.816 17.581 1.00 21.11 180 PRO A CA 1
ATOM 1130 C C . PRO A 1 180 ? -32.818 -13.102 18.890 1.00 24.45 180 PRO A C 1
ATOM 1131 O O . PRO A 1 180 ? -32.148 -12.173 19.328 1.00 19.21 180 PRO A O 1
ATOM 1135 N N . ASN A 1 181 ? -33.903 -13.559 19.500 1.00 23.89 181 ASN A N 1
ATOM 1136 C CA . ASN A 1 181 ? -34.235 -13.206 20.872 1.00 19.09 181 ASN A CA 1
ATOM 1137 C C . ASN A 1 181 ? -33.385 -14.088 21.773 1.00 22.35 181 ASN A C 1
ATOM 1138 O O . ASN A 1 181 ? -33.545 -15.311 21.781 1.00 19.65 181 ASN A O 1
ATOM 1143 N N . ILE A 1 182 ? -32.466 -13.487 22.522 1.00 18.09 182 ILE A N 1
ATOM 1144 C CA . ILE A 1 182 ? -31.628 -14.291 23.393 1.00 13.87 182 ILE A CA 1
ATOM 1145 C C . ILE A 1 182 ? -31.824 -13.852 24.839 1.00 21.05 182 ILE A C 1
ATOM 1146 O O . ILE A 1 182 ? -30.889 -13.882 25.645 1.00 16.21 182 ILE A O 1
ATOM 1151 N N . ASP A 1 183 ? -33.052 -13.458 25.171 1.00 17.99 183 ASP A N 1
ATOM 1152 C CA . ASP A 1 183 ? -33.443 -13.252 26.557 1.00 16.94 183 ASP A CA 1
ATOM 1153 C C . ASP A 1 183 ? -33.478 -14.588 27.299 1.00 21.18 183 ASP A C 1
ATOM 1154 O O . ASP A 1 183 ? -33.496 -15.666 26.698 1.00 18.86 183 ASP A O 1
ATOM 1159 N N . ILE A 1 184 ? -33.484 -14.504 28.625 1.00 21.72 184 ILE A N 1
ATOM 1160 C CA . ILE A 1 184 ? -33.510 -15.669 29.501 1.00 17.53 184 ILE A CA 1
ATOM 1161 C C . ILE A 1 184 ? -34.921 -15.802 30.042 1.00 18.51 184 ILE A C 1
ATOM 1162 O O . ILE A 1 184 ? -35.468 -14.842 30.599 1.00 16.52 184 ILE A O 1
ATOM 1167 N N . CYS A 1 185 ? -35.519 -16.982 29.876 1.00 24.03 185 CYS A N 1
ATOM 1168 C CA . CYS A 1 185 ? -36.882 -17.219 30.359 1.00 20.58 185 CYS A CA 1
ATOM 1169 C C . CYS A 1 185 ? -36.803 -17.705 31.798 1.00 15.66 185 CYS A C 1
ATOM 1170 O O . CYS A 1 185 ? -36.697 -18.899 32.059 1.00 20.84 185 CYS A O 1
ATOM 1173 N N . THR A 1 186 ? -36.845 -16.771 32.748 1.00 22.19 186 THR A N 1
ATOM 1174 C CA . THR A 1 186 ? -36.937 -17.112 34.163 1.00 17.79 186 THR A CA 1
ATOM 1175 C C . THR A 1 186 ? -38.362 -17.027 34.699 1.00 20.13 186 THR A C 1
ATOM 1176 O O . THR A 1 186 ? -38.608 -17.423 35.842 1.00 24.57 186 THR A O 1
ATOM 1180 N N . ASP A 1 187 ? -39.304 -16.501 33.920 1.00 15.51 187 ASP A N 1
ATOM 1181 C CA . ASP A 1 187 ? -40.675 -16.320 34.391 1.00 26.72 187 ASP A CA 1
ATOM 1182 C C . ASP A 1 187 ? -41.649 -16.746 33.299 1.00 25.11 187 ASP A C 1
ATOM 1183 O O . ASP A 1 187 ? -41.963 -15.957 32.389 1.00 17.04 187 ASP A O 1
ATOM 1188 N N . PRO A 1 188 ? -42.166 -17.977 33.371 1.00 16.91 188 PRO A N 1
ATOM 1189 C CA . PRO A 1 188 ? -43.020 -18.488 32.286 1.00 18.01 188 PRO A CA 1
ATOM 1190 C C . PRO A 1 188 ? -44.368 -17.786 32.171 1.00 17.67 188 PRO A C 1
ATOM 1191 O O . PRO A 1 188 ? -45.084 -18.049 31.193 1.00 21.84 188 PRO A O 1
ATOM 1195 N N . ARG A 1 189 ? -44.732 -16.906 33.114 1.00 12.70 189 ARG A N 1
ATOM 1196 C CA . ARG A 1 189 ? -45.938 -16.091 32.949 1.00 13.88 189 ARG A CA 1
ATOM 1197 C C . ARG A 1 189 ? -45.822 -15.166 31.749 1.00 16.46 189 ARG A C 1
ATOM 1198 O O . ARG A 1 189 ? -46.838 -14.759 31.172 1.00 19.62 189 ARG A O 1
ATOM 1206 N N . TRP A 1 190 ? -44.593 -14.803 31.390 1.00 18.14 190 TRP A N 1
ATOM 1207 C CA . TRP A 1 190 ? -44.305 -13.880 30.299 1.00 18.01 190 TRP A CA 1
ATOM 1208 C C . TRP A 1 190 ? -44.832 -14.403 28.966 1.00 15.33 190 TRP A C 1
ATOM 1209 O O . TRP A 1 190 ? -44.466 -15.501 28.529 1.00 15.23 190 TRP A O 1
ATOM 1220 N N . GLY A 1 191 ? -45.684 -13.606 28.319 1.00 13.06 191 GLY A N 1
ATOM 1221 C CA . GLY A 1 191 ? -46.265 -13.984 27.040 1.00 17.53 191 GLY A CA 1
ATOM 1222 C C . GLY A 1 191 ? -45.256 -14.191 25.920 1.00 20.57 191 GLY A C 1
ATOM 1223 O O . GLY A 1 191 ? -45.609 -14.795 24.901 1.00 21.73 191 GLY A O 1
ATOM 1224 N N . ARG A 1 192 ? -44.013 -13.736 26.093 1.00 16.81 192 ARG A N 1
ATOM 1225 C CA . ARG A 1 192 ? -42.978 -13.885 25.084 1.00 15.88 192 ARG A CA 1
ATOM 1226 C C . ARG A 1 192 ? -42.020 -15.023 25.382 1.00 16.84 192 ARG A C 1
ATOM 1227 O O . ARG A 1 192 ? -41.007 -15.160 24.681 1.00 21.99 192 ARG A O 1
ATOM 1235 N N . SER A 1 193 ? -42.311 -15.837 26.405 1.00 14.75 193 SER A N 1
ATOM 1236 C CA . SER A 1 193 ? -41.447 -16.967 26.741 1.00 18.23 193 SER A CA 1
ATOM 1237 C C . SER A 1 193 ? -41.066 -17.801 25.512 1.00 19.97 193 SER A C 1
ATOM 1238 O O . SER A 1 193 ? -39.902 -18.198 25.358 1.00 15.29 193 SER A O 1
ATOM 1241 N N . GLU A 1 194 ? -42.033 -18.079 24.629 1.00 13.58 194 GLU A N 1
ATOM 1242 C CA . GLU A 1 194 ? -41.774 -18.985 23.508 1.00 19.19 194 GLU A CA 1
ATOM 1243 C C . GLU A 1 194 ? -40.690 -18.470 22.563 1.00 19.93 194 GLU A C 1
ATOM 1244 O O . GLU A 1 194 ? -40.083 -19.270 21.839 1.00 18.10 194 GLU A O 1
ATOM 1250 N N . GLU A 1 195 ? -40.433 -17.158 22.551 1.00 17.48 195 GLU A N 1
ATOM 1251 C CA . GLU A 1 195 ? -39.410 -16.605 21.676 1.00 19.69 195 GLU A CA 1
ATOM 1252 C C . GLU A 1 195 ? -37.996 -16.895 22.150 1.00 24.99 195 GLU A C 1
ATOM 1253 O O . GLU A 1 195 ? -37.053 -16.659 21.377 1.00 20.01 195 GLU A O 1
ATOM 1259 N N . THR A 1 196 ? -37.827 -17.378 23.387 1.00 18.41 196 THR A N 1
ATOM 1260 C CA . THR A 1 196 ? -36.516 -17.578 23.979 1.00 16.59 196 THR A CA 1
ATOM 1261 C C . THR A 1 196 ? -36.099 -19.032 23.859 1.00 17.96 196 THR A C 1
ATOM 1262 O O . THR A 1 196 ? -36.892 -19.907 23.519 1.00 19.90 196 THR A O 1
ATOM 1266 N N . TRP A 1 197 ? -34.837 -19.282 24.197 1.00 16.80 197 TRP A N 1
ATOM 1267 C CA . TRP A 1 197 ? -34.275 -20.622 24.217 1.00 17.19 197 TRP A CA 1
ATOM 1268 C C . TRP A 1 197 ? -34.196 -21.193 25.629 1.00 15.69 197 TRP A C 1
ATOM 1269 O O . TRP A 1 197 ? -33.407 -22.103 25.893 1.00 20.73 197 TRP A O 1
ATOM 1280 N N . GLY A 1 198 ? -35.012 -20.696 26.536 1.00 21.30 198 GLY A N 1
ATOM 1281 C CA . GLY A 1 198 ? -35.147 -21.328 27.825 1.00 20.95 198 GLY A CA 1
ATOM 1282 C C . GLY A 1 198 ? -34.547 -20.507 28.943 1.00 18.98 198 GLY A C 1
ATOM 1283 O O . GLY A 1 198 ? -34.296 -19.306 28.815 1.00 16.06 198 GLY A O 1
ATOM 1284 N N . GLU A 1 199 ? -34.309 -21.187 30.065 1.00 16.33 199 GLU A N 1
ATOM 1285 C CA . GLU A 1 199 ? -33.802 -20.556 31.272 1.00 20.04 199 GLU A CA 1
ATOM 1286 C C . GLU A 1 199 ? -32.288 -20.678 31.439 1.00 15.07 199 GLU A C 1
ATOM 1287 O O . GLU A 1 199 ? -31.718 -19.988 32.289 1.00 16.59 199 GLU A O 1
ATOM 1293 N N . ASP A 1 200 ? -31.639 -21.533 30.696 1.00 13.74 200 ASP A N 1
ATOM 1294 C CA . ASP A 1 200 ? -30.247 -21.815 31.049 1.00 24.53 200 ASP A CA 1
ATOM 1295 C C . ASP A 1 200 ? -29.285 -20.922 30.269 1.00 20.38 200 ASP A C 1
ATOM 1296 O O . ASP A 1 200 ? -29.375 -20.857 29.037 1.00 18.38 200 ASP A O 1
ATOM 1301 N N . PRO A 1 201 ? -28.334 -20.260 30.946 1.00 25.40 201 PRO A N 1
ATOM 1302 C CA . PRO A 1 201 ? -27.381 -19.405 30.212 1.00 16.98 201 PRO A CA 1
ATOM 1303 C C . PRO A 1 201 ? -26.542 -20.164 29.203 1.00 24.42 201 PRO A C 1
ATOM 1304 O O . PRO A 1 201 ? -26.312 -19.654 28.094 1.00 19.25 201 PRO A O 1
ATOM 1308 N N . HIS A 1 202 ? -26.099 -21.381 29.529 1.00 19.80 202 HIS A N 1
ATOM 1309 C CA . HIS A 1 202 ? -25.268 -22.113 28.573 1.00 19.38 202 HIS A CA 1
ATOM 1310 C C . HIS A 1 202 ? -26.051 -22.478 27.315 1.00 20.88 202 HIS A C 1
ATOM 1311 O O . HIS A 1 202 ? -25.550 -22.308 26.197 1.00 21.59 202 HIS A O 1
ATOM 1318 N N . VAL A 1 203 ? -27.282 -22.971 27.478 1.00 21.49 203 VAL A N 1
ATOM 1319 C CA . VAL A 1 203 ? -28.106 -23.339 26.330 1.00 21.29 203 VAL A CA 1
ATOM 1320 C C . VAL A 1 203 ? -28.393 -22.119 25.462 1.00 21.30 203 VAL A C 1
ATOM 1321 O O . VAL A 1 203 ? -28.267 -22.169 24.230 1.00 23.63 203 VAL A O 1
ATOM 1325 N N . VAL A 1 204 ? -28.792 -21.006 26.084 1.00 19.28 204 VAL A N 1
ATOM 1326 C CA . VAL A 1 204 ? -29.118 -19.816 25.303 1.00 18.69 204 VAL A CA 1
ATOM 1327 C C . VAL A 1 204 ? -27.869 -19.268 24.619 1.00 18.23 204 VAL A C 1
ATOM 1328 O O . VAL A 1 204 ? -27.939 -18.767 23.491 1.00 19.81 204 VAL A O 1
ATOM 1332 N N . THR A 1 205 ? -26.709 -19.404 25.263 1.00 16.57 205 THR A N 1
ATOM 1333 C CA . THR A 1 205 ? -25.448 -18.963 24.674 1.00 21.22 205 THR A CA 1
ATOM 1334 C C . THR A 1 205 ? -25.068 -19.832 23.483 1.00 26.27 205 THR A C 1
ATOM 1335 O O . THR A 1 205 ? -24.685 -19.325 22.420 1.00 21.96 205 THR A O 1
ATOM 1339 N N . VAL A 1 206 ? -25.184 -21.150 23.644 1.00 23.00 206 VAL A N 1
ATOM 1340 C CA . VAL A 1 206 ? -24.878 -22.063 22.551 1.00 19.67 206 VAL A CA 1
ATOM 1341 C C . VAL A 1 206 ? -25.843 -21.839 21.398 1.00 23.66 206 VAL A C 1
ATOM 1342 O O . VAL A 1 206 ? -25.442 -21.795 20.229 1.00 27.16 206 VAL A O 1
ATOM 1346 N N . SER A 1 207 ? -27.124 -21.659 21.712 1.00 20.43 207 SER A N 1
ATOM 1347 C CA . SER A 1 207 ? -28.103 -21.406 20.667 1.00 22.04 207 SER A CA 1
ATOM 1348 C C . SER A 1 207 ? -27.845 -20.072 19.977 1.00 23.68 207 SER A C 1
ATOM 1349 O O . SER A 1 207 ? -27.926 -19.986 18.747 1.00 24.36 207 SER A O 1
ATOM 1352 N N . ALA A 1 208 ? -27.534 -19.023 20.750 1.00 21.66 208 ALA A N 1
ATOM 1353 C CA . ALA A 1 208 ? -27.316 -17.700 20.162 1.00 22.16 208 ALA A CA 1
ATOM 1354 C C . ALA A 1 208 ? -26.183 -17.723 19.139 1.00 24.19 208 ALA A C 1
ATOM 1355 O O . ALA A 1 208 ? -26.305 -17.135 18.058 1.00 17.99 208 ALA A O 1
ATOM 1357 N N . LYS A 1 209 ? -25.081 -18.411 19.461 1.00 18.55 209 LYS A N 1
ATOM 1358 C CA . LYS A 1 209 ? -23.963 -18.513 18.531 1.00 20.52 209 LYS A CA 1
ATOM 1359 C C . LYS A 1 209 ? -24.357 -19.255 17.264 1.00 27.19 209 LYS A C 1
ATOM 1360 O O . LYS A 1 209 ? -23.920 -18.893 16.167 1.00 24.94 209 LYS A O 1
ATOM 1366 N N . ALA A 1 210 ? -25.148 -20.324 17.395 1.00 23.96 210 ALA A N 1
ATOM 1367 C CA . ALA A 1 210 ? -25.516 -21.095 16.213 1.00 24.06 210 ALA A CA 1
ATOM 1368 C C . ALA A 1 210 ? -26.481 -20.314 15.328 1.00 22.33 210 ALA A C 1
ATOM 1369 O O . ALA A 1 210 ? -26.385 -20.375 14.098 1.00 23.87 210 ALA A O 1
ATOM 1371 N N . ILE A 1 211 ? -27.410 -19.575 15.939 1.00 19.55 211 ILE A N 1
ATOM 1372 C CA . ILE A 1 211 ? -28.332 -18.732 15.180 1.00 22.29 211 ILE A CA 1
ATOM 1373 C C . ILE A 1 211 ? -27.571 -17.644 14.438 1.00 21.98 211 ILE A C 1
ATOM 1374 O O . ILE A 1 211 ? -27.823 -17.384 13.256 1.00 23.53 211 ILE A O 1
ATOM 1379 N N . VAL A 1 212 ? -26.673 -16.947 15.137 1.00 24.18 212 VAL A N 1
ATOM 1380 C CA . VAL A 1 212 ? -25.945 -15.858 14.494 1.00 20.18 212 VAL A CA 1
ATOM 1381 C C . VAL A 1 212 ? -25.090 -16.410 13.362 1.00 22.59 212 VAL A C 1
ATOM 1382 O O . VAL A 1 212 ? -25.061 -15.857 12.257 1.00 22.78 212 VAL A O 1
ATOM 1386 N N A GLU A 1 213 ? -24.419 -17.534 13.603 0.57 21.13 213 GLU A N 1
ATOM 1387 N N B GLU A 1 213 ? -24.364 -17.500 13.629 0.43 21.20 213 GLU A N 1
ATOM 1388 C CA A GLU A 1 213 ? -23.566 -18.099 12.572 0.57 24.74 213 GLU A CA 1
ATOM 1389 C CA B GLU A 1 213 ? -23.588 -18.147 12.578 0.43 24.74 213 GLU A CA 1
ATOM 1390 C C A GLU A 1 213 ? -24.373 -18.738 11.444 0.57 26.59 213 GLU A C 1
ATOM 1391 C C B GLU A 1 213 ? -24.480 -18.495 11.397 0.43 26.27 213 GLU A C 1
ATOM 1392 O O A GLU A 1 213 ? -23.842 -18.897 10.342 0.57 27.82 213 GLU A O 1
ATOM 1393 O O B GLU A 1 213 ? -24.147 -18.221 10.244 0.43 25.17 213 GLU A O 1
ATOM 1404 N N . GLY A 1 214 ? -25.646 -19.067 11.676 1.00 29.53 214 GLY A N 1
ATOM 1405 C CA . GLY A 1 214 ? -26.524 -19.486 10.599 1.00 25.03 214 GLY A CA 1
ATOM 1406 C C . GLY A 1 214 ? -27.057 -18.328 9.777 1.00 23.09 214 GLY A C 1
ATOM 1407 O O . GLY A 1 214 ? -27.105 -18.402 8.548 1.00 29.31 214 GLY A O 1
ATOM 1408 N N . LEU A 1 215 ? -27.468 -17.245 10.439 1.00 21.69 215 LEU A N 1
ATOM 1409 C CA . LEU A 1 215 ? -28.051 -16.117 9.719 1.00 21.98 215 LEU A CA 1
ATOM 1410 C C . LEU A 1 215 ? -26.989 -15.262 9.025 1.00 23.29 215 LEU A C 1
ATOM 1411 O O . LEU A 1 215 ? -27.228 -14.743 7.931 1.00 18.08 215 LEU A O 1
ATOM 1416 N N . GLN A 1 216 ? -25.824 -15.090 9.651 1.00 21.34 216 GLN A N 1
ATOM 1417 C CA . GLN A 1 216 ? -24.772 -14.227 9.130 1.00 23.98 216 GLN A CA 1
ATOM 1418 C C . GLN A 1 216 ? -23.652 -14.989 8.443 1.00 29.00 216 GLN A C 1
ATOM 1419 O O . GLN A 1 216 ? -22.865 -14.372 7.718 1.00 24.93 216 GLN A O 1
ATOM 1425 N N . GLY A 1 217 ? -23.546 -16.297 8.665 1.00 29.78 217 GLY A N 1
ATOM 1426 C CA . GLY A 1 217 ? -22.349 -17.032 8.319 1.00 18.03 217 GLY A CA 1
ATOM 1427 C C . GLY A 1 217 ? -21.314 -16.947 9.423 1.00 24.78 217 GLY A C 1
ATOM 1428 O O . GLY A 1 217 ? -21.411 -16.159 10.369 1.00 22.31 217 GLY A O 1
ATOM 1429 N N . ALA A 1 218 ? -20.295 -17.787 9.294 1.00 25.69 218 ALA A N 1
ATOM 1430 C CA . ALA A 1 218 ? -19.167 -17.734 10.203 1.00 21.13 218 ALA A CA 1
ATOM 1431 C C . ALA A 1 218 ? -18.521 -16.347 10.147 1.00 25.65 218 ALA A C 1
ATOM 1432 O O . ALA A 1 218 ? -18.490 -15.720 9.086 1.00 28.98 218 ALA A O 1
ATOM 1434 N N . PRO A 1 219 ? -18.011 -15.839 11.273 1.00 30.42 219 PRO A N 1
ATOM 1435 C CA . PRO A 1 219 ? -17.473 -14.468 11.292 1.00 32.04 219 PRO A CA 1
ATOM 1436 C C . PRO A 1 219 ? -16.522 -14.218 10.127 1.00 28.25 219 PRO A C 1
ATOM 1437 O O . PRO A 1 219 ? -15.622 -15.015 9.861 1.00 26.90 219 PRO A O 1
ATOM 1441 N N . ALA A 1 220 ? -16.738 -13.108 9.419 1.00 23.76 220 ALA A N 1
ATOM 1442 C CA . ALA A 1 220 ? -15.904 -12.759 8.272 1.00 31.64 220 ALA A CA 1
ATOM 1443 C C . ALA A 1 220 ? -15.924 -11.249 8.081 1.00 31.35 220 ALA A C 1
ATOM 1444 O O . ALA A 1 220 ? -16.766 -10.541 8.645 1.00 30.94 220 ALA A O 1
ATOM 1446 N N . GLU A 1 221 ? -14.977 -10.755 7.274 1.00 33.06 221 GLU A N 1
ATOM 1447 C CA . GLU A 1 221 ? -14.911 -9.314 7.036 1.00 31.52 221 GLU A CA 1
ATOM 1448 C C . GLU A 1 221 ? -16.193 -8.818 6.385 1.00 24.58 221 GLU A C 1
ATOM 1449 O O . GLU A 1 221 ? -16.741 -7.781 6.780 1.00 26.28 221 GLU A O 1
ATOM 1455 N N . TYR A 1 222 ? -16.699 -9.571 5.410 1.00 29.33 222 TYR A N 1
ATOM 1456 C CA . TYR A 1 222 ? -17.953 -9.306 4.724 1.00 25.83 222 TYR A CA 1
ATOM 1457 C C . TYR A 1 222 ? -18.873 -10.508 4.880 1.00 23.51 222 TYR A C 1
ATOM 1458 O O . TYR A 1 222 ? -18.408 -11.653 4.866 1.00 26.24 222 TYR A O 1
ATOM 1467 N N . LEU A 1 223 ? -20.178 -10.249 4.991 1.00 27.76 223 LEU A N 1
ATOM 1468 C CA . LEU A 1 223 ? -21.149 -11.336 4.955 1.00 27.51 223 LEU A CA 1
ATOM 1469 C C . LEU A 1 223 ? -21.056 -12.067 3.621 1.00 27.26 223 LEU A C 1
ATOM 1470 O O . LEU A 1 223 ? -20.971 -11.426 2.568 1.00 29.66 223 LEU A O 1
ATOM 1475 N N . PRO A 1 224 ? -21.076 -13.397 3.622 1.00 31.37 224 PRO A N 1
ATOM 1476 C CA . PRO A 1 224 ? -21.231 -14.128 2.363 1.00 25.53 224 PRO A CA 1
ATOM 1477 C C . PRO A 1 224 ? -22.556 -13.775 1.709 1.00 30.62 224 PRO A C 1
ATOM 1478 O O . PRO A 1 224 ? -23.440 -13.149 2.300 1.00 29.70 224 PRO A O 1
ATOM 1482 N N . ALA A 1 225 ? -22.673 -14.157 0.446 1.00 34.85 225 ALA A N 1
ATOM 1483 C CA . ALA A 1 225 ? -23.934 -14.000 -0.261 1.00 35.43 225 ALA A CA 1
ATOM 1484 C C . ALA A 1 225 ? -25.038 -14.776 0.451 1.00 24.30 225 ALA A C 1
ATOM 1485 O O . ALA A 1 225 ? -24.816 -15.846 1.025 1.00 33.70 225 ALA A O 1
ATOM 1487 N N . ASN A 1 226 ? -26.239 -14.213 0.424 1.00 31.89 226 ASN A N 1
ATOM 1488 C CA . ASN A 1 226 ? -27.431 -14.886 0.935 1.00 35.82 226 ASN A CA 1
ATOM 1489 C C . ASN A 1 226 ? -27.393 -15.072 2.455 1.00 30.38 226 ASN A C 1
ATOM 1490 O O . ASN A 1 226 ? -28.011 -15.996 2.995 1.00 31.24 226 ASN A O 1
ATOM 1495 N N . ARG A 1 227 ? -26.669 -14.197 3.145 1.00 27.32 227 ARG A N 1
ATOM 1496 C CA . ARG A 1 227 ? -26.715 -14.041 4.591 1.00 26.66 227 ARG A CA 1
ATOM 1497 C C . ARG A 1 227 ? -27.284 -12.670 4.913 1.00 24.06 227 ARG A C 1
ATOM 1498 O O . ARG A 1 227 ? -27.402 -11.810 4.040 1.00 24.20 227 ARG A O 1
ATOM 1506 N N . ILE A 1 228 ? -27.662 -12.472 6.180 1.00 23.26 228 ILE A N 1
ATOM 1507 C CA . ILE A 1 228 ? -28.243 -11.214 6.638 1.00 22.15 228 ILE A CA 1
ATOM 1508 C C . ILE A 1 228 ? -27.670 -10.897 8.015 1.00 24.93 228 ILE A C 1
ATOM 1509 O O . ILE A 1 228 ? -27.173 -11.774 8.722 1.00 22.72 228 ILE A O 1
ATOM 1514 N N . ALA A 1 229 ? -27.759 -9.628 8.396 1.00 17.90 229 ALA A N 1
ATOM 1515 C CA . ALA A 1 229 ? -27.312 -9.197 9.715 1.00 25.14 229 ALA A CA 1
ATOM 1516 C C . ALA A 1 229 ? -28.313 -9.593 10.803 1.00 19.16 229 ALA A C 1
ATOM 1517 O O . ALA A 1 229 ? -29.533 -9.477 10.626 1.00 22.12 229 ALA A O 1
ATOM 1519 N N . THR A 1 230 ? -27.787 -10.064 11.928 1.00 21.09 230 THR A N 1
ATOM 1520 C CA . THR A 1 230 ? -28.572 -10.294 13.139 1.00 20.43 230 THR A CA 1
ATOM 1521 C C . THR A 1 230 ? -28.564 -9.044 14.010 1.00 19.46 230 THR A C 1
ATOM 1522 O O . THR A 1 230 ? -27.564 -8.323 14.073 1.00 21.23 230 THR A O 1
ATOM 1526 N N . SER A 1 231 ? -29.684 -8.795 14.690 1.00 17.15 231 SER A N 1
ATOM 1527 C CA . SER A 1 231 ? -29.761 -7.808 15.768 1.00 20.82 231 SER A CA 1
ATOM 1528 C C . SER A 1 231 ? -30.208 -8.540 17.035 1.00 22.49 231 SER A C 1
ATOM 1529 O O . SER A 1 231 ? -31.404 -8.691 17.293 1.00 21.42 231 SER A O 1
ATOM 1532 N N . VAL A 1 232 ? -29.249 -8.991 17.841 1.00 19.82 232 VAL A N 1
ATOM 1533 C CA . VAL A 1 232 ? -29.599 -9.780 19.016 1.00 19.64 232 VAL A CA 1
ATOM 1534 C C . VAL A 1 232 ? -30.340 -8.901 20.017 1.00 22.55 232 VAL A C 1
ATOM 1535 O O . VAL A 1 232 ? -29.986 -7.732 20.233 1.00 18.47 232 VAL A O 1
ATOM 1539 N N . LYS A 1 233 ? -31.402 -9.449 20.608 1.00 16.04 233 LYS A N 1
ATOM 1540 C CA . LYS A 1 233 ? -32.314 -8.678 21.438 1.00 14.96 233 LYS A CA 1
ATOM 1541 C C . LYS A 1 233 ? -32.754 -9.556 22.606 1.00 20.39 233 LYS A C 1
ATOM 1542 O O . LYS A 1 233 ? -32.598 -10.779 22.557 1.00 17.94 233 LYS A O 1
ATOM 1548 N N . HIS A 1 234 ? -33.283 -8.947 23.680 1.00 18.24 234 HIS A N 1
ATOM 1549 C CA . HIS A 1 234 ? -33.379 -7.509 23.910 1.00 17.49 234 HIS A CA 1
ATOM 1550 C C . HIS A 1 234 ? -32.462 -7.081 25.055 1.00 19.38 234 HIS A C 1
ATOM 1551 O O . HIS A 1 234 ? -32.663 -7.507 26.186 1.00 17.37 234 HIS A O 1
ATOM 1558 N N . PHE A 1 235 ? -31.487 -6.216 24.746 1.00 14.98 235 PHE A N 1
ATOM 1559 C CA . PHE A 1 235 ? -30.373 -5.862 25.632 1.00 15.61 235 PHE A CA 1
ATOM 1560 C C . PHE A 1 235 ? -30.840 -4.916 26.737 1.00 18.11 235 PHE A C 1
ATOM 1561 O O . PHE A 1 235 ? -31.196 -3.771 26.447 1.00 19.08 235 PHE A O 1
ATOM 1569 N N . ALA A 1 236 ? -30.843 -5.353 28.001 1.00 17.27 236 ALA A N 1
ATOM 1570 C CA . ALA A 1 236 ? -30.541 -6.700 28.486 1.00 19.56 236 ALA A CA 1
ATOM 1571 C C . ALA A 1 236 ? -31.407 -6.915 29.723 1.00 23.41 236 ALA A C 1
ATOM 1572 O O . ALA A 1 236 ? -31.629 -5.968 30.485 1.00 25.77 236 ALA A O 1
ATOM 1574 N N . GLY A 1 237 ? -31.895 -8.139 29.926 1.00 19.68 237 GLY A N 1
ATOM 1575 C CA . GLY A 1 237 ? -32.755 -8.458 31.055 1.00 19.88 237 GLY A CA 1
ATOM 1576 C C . GLY A 1 237 ? -34.243 -8.372 30.783 1.00 21.83 237 GLY A C 1
ATOM 1577 O O . GLY A 1 237 ? -35.034 -8.386 31.731 1.00 17.77 237 GLY A O 1
ATOM 1578 N N . TYR A 1 238 ? -34.648 -8.289 29.518 1.00 15.28 238 TYR A N 1
ATOM 1579 C CA . TYR A 1 238 ? -36.053 -8.086 29.193 1.00 14.06 238 TYR A CA 1
ATOM 1580 C C . TYR A 1 238 ? -36.929 -9.221 29.728 1.00 15.28 238 TYR A C 1
ATOM 1581 O O . TYR A 1 238 ? -38.080 -8.986 30.119 1.00 19.01 238 TYR A O 1
ATOM 1590 N N . GLY A 1 239 ? -36.385 -10.437 29.826 1.00 17.21 239 GLY A N 1
ATOM 1591 C CA . GLY A 1 239 ? -37.159 -11.577 30.287 1.00 16.38 239 GLY A CA 1
ATOM 1592 C C . GLY A 1 239 ? -37.455 -11.592 31.778 1.00 24.93 239 GLY A C 1
ATOM 1593 O O . GLY A 1 239 ? -38.326 -12.358 32.215 1.00 20.39 239 GLY A O 1
ATOM 1594 N N . GLN A 1 240 ? -36.769 -10.761 32.567 1.00 17.18 240 GLN A N 1
ATOM 1595 C CA . GLN A 1 240 ? -36.887 -10.810 34.019 1.00 20.05 240 GLN A CA 1
ATOM 1596 C C . GLN A 1 240 ? -37.922 -9.828 34.555 1.00 16.16 240 GLN A C 1
ATOM 1597 O O . GLN A 1 240 ? -37.965 -9.598 35.767 1.00 16.64 240 GLN A O 1
ATOM 1603 N N . GLY A 1 241 ? -38.753 -9.244 33.686 1.00 15.33 241 GLY A N 1
ATOM 1604 C CA . GLY A 1 241 ? -39.747 -8.291 34.153 1.00 16.28 241 GLY A CA 1
ATOM 1605 C C . GLY A 1 241 ? -40.612 -8.848 35.273 1.00 18.28 241 GLY A C 1
ATOM 1606 O O . GLY A 1 241 ? -41.019 -10.017 35.220 1.00 20.49 241 GLY A O 1
ATOM 1607 N N . ILE A 1 242 ? -40.876 -8.046 36.307 1.00 14.20 242 ILE A N 1
ATOM 1608 C CA . ILE A 1 242 ? -41.602 -8.564 37.458 1.00 16.15 242 ILE A CA 1
ATOM 1609 C C . ILE A 1 242 ? -43.020 -8.932 37.046 1.00 17.05 242 ILE A C 1
ATOM 1610 O O . ILE A 1 242 ? -43.579 -8.389 36.083 1.00 17.15 242 ILE A O 1
ATOM 1615 N N . GLY A 1 243 ? -43.600 -9.886 37.774 1.00 20.24 243 GLY A N 1
ATOM 1616 C CA . GLY A 1 243 ? -44.949 -10.325 37.501 1.00 17.71 243 GLY A CA 1
ATOM 1617 C C . GLY A 1 243 ? -45.118 -11.109 36.223 1.00 18.88 243 GLY A C 1
ATOM 1618 O O . GLY A 1 243 ? -46.240 -11.544 35.940 1.00 16.89 243 GLY A O 1
ATOM 1619 N N . GLY A 1 244 ? -44.038 -11.334 35.464 1.00 13.73 244 GLY A N 1
ATOM 1620 C CA . GLY A 1 244 ? -44.163 -11.856 34.127 1.00 12.68 244 GLY A CA 1
ATOM 1621 C C . GLY A 1 244 ? -44.861 -10.903 33.201 1.00 16.58 244 GLY A C 1
ATOM 1622 O O . GLY A 1 244 ? -45.395 -11.316 32.174 1.00 21.17 244 GLY A O 1
ATOM 1623 N N . ARG A 1 245 ? -44.883 -9.626 33.553 1.00 14.64 245 ARG A N 1
ATOM 1624 C CA . ARG A 1 245 ? -45.638 -8.629 32.827 1.00 20.38 245 ARG A CA 1
ATOM 1625 C C . ARG A 1 245 ? -44.729 -7.929 31.824 1.00 22.44 245 ARG A C 1
ATOM 1626 O O . ARG A 1 245 ? -43.643 -7.451 32.185 1.00 21.45 245 ARG A O 1
ATOM 1634 N N . ASN A 1 246 ? -45.158 -7.912 30.564 1.00 17.79 246 ASN A N 1
ATOM 1635 C CA . ASN A 1 246 ? -44.390 -7.261 29.515 1.00 22.56 246 ASN A CA 1
ATOM 1636 C C . ASN A 1 246 ? -44.211 -5.786 29.846 1.00 17.73 246 ASN A C 1
ATOM 1637 O O . ASN A 1 246 ? -45.147 -5.121 30.291 1.00 22.59 246 ASN A O 1
ATOM 1642 N N . PHE A 1 247 ? -42.989 -5.285 29.659 1.00 20.72 247 PHE A N 1
ATOM 1643 C CA . PHE A 1 247 ? -42.532 -3.916 29.904 1.00 21.20 247 PHE A CA 1
ATOM 1644 C C . PHE A 1 247 ? -42.124 -3.668 31.367 1.00 26.27 247 PHE A C 1
ATOM 1645 O O . PHE A 1 247 ? -41.537 -2.627 31.643 1.00 20.36 247 PHE A O 1
ATOM 1653 N N . ALA A 1 248 ? -42.426 -4.566 32.313 1.00 19.00 248 ALA A N 1
ATOM 1654 C CA . ALA A 1 248 ? -42.227 -4.255 33.726 1.00 18.63 248 ALA A CA 1
ATOM 1655 C C . ALA A 1 248 ? -40.740 -4.295 34.081 1.00 22.20 248 ALA A C 1
ATOM 1656 O O . ALA A 1 248 ? -39.951 -4.982 33.429 1.00 18.65 248 ALA A O 1
ATOM 1658 N N . PRO A 1 249 ? -40.338 -3.572 35.125 1.00 19.50 249 PRO A N 1
ATOM 1659 C CA . PRO A 1 249 ? -38.919 -3.522 35.477 1.00 15.20 249 PRO A CA 1
ATOM 1660 C C . PRO A 1 249 ? -38.381 -4.894 35.814 1.00 16.43 249 PRO A C 1
ATOM 1661 O O . PRO A 1 249 ? -39.105 -5.798 36.237 1.00 20.55 249 PRO A O 1
ATOM 1665 N N . SER A 1 250 ? -37.077 -5.027 35.633 1.00 14.01 250 SER A N 1
ATOM 1666 C CA . SER A 1 250 ? -36.325 -6.198 36.045 1.00 18.95 250 SER A CA 1
ATOM 1667 C C . SER A 1 250 ? -35.428 -5.805 37.207 1.00 22.06 250 SER A C 1
ATOM 1668 O O . SER A 1 250 ? -34.937 -4.669 37.266 1.00 18.56 250 SER A O 1
ATOM 1671 N N . HIS A 1 251 ? -35.242 -6.738 38.132 1.00 18.99 251 HIS A N 1
ATOM 1672 C CA . HIS A 1 251 ? -34.389 -6.552 39.298 1.00 21.93 251 HIS A CA 1
ATOM 1673 C C . HIS A 1 251 ? -33.208 -7.495 39.126 1.00 19.31 251 HIS A C 1
ATOM 1674 O O . HIS A 1 251 ? -33.299 -8.685 39.430 1.00 21.12 251 HIS A O 1
ATOM 1681 N N . ILE A 1 252 ? -32.108 -6.955 38.616 1.00 18.87 252 ILE A N 1
ATOM 1682 C CA . ILE A 1 252 ? -30.934 -7.733 38.244 1.00 21.94 252 ILE A CA 1
ATOM 1683 C C . ILE A 1 252 ? -29.715 -7.041 38.841 1.00 21.58 252 ILE A C 1
ATOM 1684 O O . ILE A 1 252 ? -29.447 -5.877 38.527 1.00 23.78 252 ILE A O 1
ATOM 1689 N N . GLY A 1 253 ? -29.012 -7.735 39.733 1.00 20.80 253 GLY A N 1
ATOM 1690 C CA . GLY A 1 253 ? -27.759 -7.252 40.264 1.00 18.94 253 GLY A CA 1
ATOM 1691 C C . GLY A 1 253 ? -26.651 -7.357 39.229 1.00 24.73 253 GLY A C 1
ATOM 1692 O O . GLY A 1 253 ? -26.786 -8.058 38.212 1.00 21.00 253 GLY A O 1
ATOM 1693 N N . PRO A 1 254 ? -25.533 -6.658 39.461 1.00 24.71 254 PRO A N 1
ATOM 1694 C CA . PRO A 1 254 ? -24.449 -6.668 38.457 1.00 26.84 254 PRO A CA 1
ATOM 1695 C C . PRO A 1 254 ? -23.785 -8.024 38.278 1.00 22.20 254 PRO A C 1
ATOM 1696 O O . PRO A 1 254 ? -23.408 -8.362 37.152 1.00 19.86 254 PRO A O 1
ATOM 1700 N N . VAL A 1 255 ? -23.649 -8.830 39.330 1.00 20.08 255 VAL A N 1
ATOM 1701 C CA . VAL A 1 255 ? -23.038 -10.141 39.145 1.00 21.81 255 VAL A CA 1
ATOM 1702 C C . VAL A 1 255 ? -23.998 -11.080 38.429 1.00 22.53 255 VAL A C 1
ATOM 1703 O O . VAL A 1 255 ? -23.609 -11.802 37.500 1.00 21.19 255 VAL A O 1
ATOM 1707 N N . GLU A 1 256 ? -25.265 -11.081 38.845 1.00 22.16 256 GLU A N 1
ATOM 1708 C CA . GLU A 1 256 ? -26.302 -11.799 38.113 1.00 19.41 256 GLU A CA 1
ATOM 1709 C C . GLU A 1 256 ? -26.311 -11.390 36.636 1.00 21.23 256 GLU A C 1
ATOM 1710 O O . GLU A 1 256 ? -26.316 -12.242 35.743 1.00 17.22 256 GLU A O 1
ATOM 1716 N N . MET A 1 257 ? -26.269 -10.082 36.366 1.00 19.41 257 MET A N 1
ATOM 1717 C CA . MET A 1 257 ? -26.255 -9.605 34.983 1.00 20.23 257 MET A CA 1
ATOM 1718 C C . MET A 1 257 ? -25.068 -10.169 34.202 1.00 19.14 257 MET A C 1
ATOM 1719 O O . MET A 1 257 ? -25.218 -10.605 33.055 1.00 19.92 257 MET A O 1
ATOM 1724 N N . GLN A 1 258 ? -23.894 -10.229 34.832 1.00 20.43 258 GLN A N 1
ATOM 1725 C CA . GLN A 1 258 ? -22.695 -10.718 34.163 1.00 17.74 258 GLN A CA 1
ATOM 1726 C C . GLN A 1 258 ? -22.733 -12.223 33.912 1.00 22.83 258 GLN A C 1
ATOM 1727 O O . GLN A 1 258 ? -22.174 -12.692 32.913 1.00 16.72 258 GLN A O 1
ATOM 1733 N N . ASN A 1 259 ? -23.370 -13.000 34.792 1.00 18.58 259 ASN A N 1
ATOM 1734 C CA . ASN A 1 259 ? -23.291 -14.453 34.696 1.00 18.74 259 ASN A CA 1
ATOM 1735 C C . ASN A 1 259 ? -24.586 -15.134 34.276 1.00 20.87 259 ASN A C 1
ATOM 1736 O O . ASN A 1 259 ? -24.547 -16.328 33.952 1.00 22.38 259 ASN A O 1
ATOM 1741 N N . VAL A 1 260 ? -25.723 -14.434 34.280 1.00 14.48 260 VAL A N 1
ATOM 1742 C CA . VAL A 1 260 ? -26.999 -14.994 33.820 1.00 15.78 260 VAL A CA 1
ATOM 1743 C C . VAL A 1 260 ? -27.415 -14.386 32.492 1.00 18.36 260 VAL A C 1
ATOM 1744 O O . VAL A 1 260 ? -27.588 -15.094 31.501 1.00 17.91 260 VAL A O 1
ATOM 1748 N N . VAL A 1 261 ? -27.593 -13.071 32.458 1.00 21.16 261 VAL A N 1
ATOM 1749 C CA . VAL A 1 261 ? -28.320 -12.421 31.376 1.00 18.72 261 VAL A CA 1
ATOM 1750 C C . VAL A 1 261 ? -27.407 -12.149 30.183 1.00 20.64 261 VAL A C 1
ATOM 1751 O O . VAL A 1 261 ? -27.771 -12.420 29.033 1.00 20.61 261 VAL A O 1
ATOM 1755 N N . LEU A 1 262 ? -26.214 -11.617 30.436 1.00 17.12 262 LEU A N 1
ATOM 1756 C CA . LEU A 1 262 ? -25.256 -11.181 29.418 1.00 21.10 262 LEU A CA 1
ATOM 1757 C C . LEU A 1 262 ? -24.517 -12.274 28.642 1.00 19.79 262 LEU A C 1
ATOM 1758 O O . LEU A 1 262 ? -24.129 -12.010 27.499 1.00 22.02 262 LEU A O 1
ATOM 1763 N N . PRO A 1 263 ? -24.241 -13.460 29.195 1.00 17.55 263 PRO A N 1
ATOM 1764 C CA . PRO A 1 263 ? -23.332 -14.409 28.489 1.00 18.13 263 PRO A CA 1
ATOM 1765 C C . PRO A 1 263 ? -23.769 -14.717 27.062 1.00 22.91 263 PRO A C 1
ATOM 1766 O O . PRO A 1 263 ? -22.910 -14.834 26.169 1.00 20.37 263 PRO A O 1
ATOM 1770 N N . PRO A 1 264 ? -25.070 -14.861 26.776 1.00 19.68 264 PRO A N 1
ATOM 1771 C CA . PRO A 1 264 ? -25.439 -15.063 25.359 1.00 18.19 264 PRO A CA 1
ATOM 1772 C C . PRO A 1 264 ? -25.165 -13.853 24.488 1.00 17.60 264 PRO A C 1
ATOM 1773 O O . PRO A 1 264 ? -24.731 -14.010 23.336 1.00 18.64 264 PRO A O 1
ATOM 1777 N N . PHE A 1 265 ? -25.418 -12.647 24.996 1.00 20.87 265 PHE A N 1
ATOM 1778 C CA . PHE A 1 265 ? -25.054 -11.440 24.260 1.00 17.68 265 PHE A CA 1
ATOM 1779 C C . PHE A 1 265 ? -23.545 -11.364 24.069 1.00 22.51 265 PHE A C 1
ATOM 1780 O O . PHE A 1 265 ? -23.061 -11.064 22.973 1.00 23.18 265 PHE A O 1
ATOM 1788 N N . ARG A 1 266 ? -22.781 -11.643 25.127 1.00 20.69 266 ARG A N 1
ATOM 1789 C CA . ARG A 1 266 ? -21.331 -11.563 25.003 1.00 22.95 266 ARG A CA 1
ATOM 1790 C C . ARG A 1 266 ? -20.822 -12.528 23.942 1.00 27.03 266 ARG A C 1
ATOM 1791 O O . ARG A 1 266 ? -19.955 -12.171 23.136 1.00 21.25 266 ARG A O 1
ATOM 1799 N N . ALA A 1 267 ? -21.363 -13.752 23.916 1.00 20.06 267 ALA A N 1
ATOM 1800 C CA . ALA A 1 267 ? -20.934 -14.724 22.920 1.00 20.19 267 ALA A CA 1
ATOM 1801 C C . ALA A 1 267 ? -21.369 -14.313 21.514 1.00 23.68 267 ALA A C 1
ATOM 1802 O O . ALA A 1 267 ? -20.587 -14.415 20.565 1.00 23.22 267 ALA A O 1
ATOM 1804 N N . ALA A 1 268 ? -22.618 -13.867 21.364 1.00 19.14 268 ALA A N 1
ATOM 1805 C CA . ALA A 1 268 ? -23.102 -13.390 20.072 1.00 22.72 268 ALA A CA 1
ATOM 1806 C C . ALA A 1 268 ? -22.245 -12.248 19.539 1.00 29.25 268 ALA A C 1
ATOM 1807 O O . ALA A 1 268 ? -21.941 -12.196 18.341 1.00 22.89 268 ALA A O 1
ATOM 1809 N N . ILE A 1 269 ? -21.861 -11.318 20.415 1.00 24.48 269 ILE A N 1
ATOM 1810 C CA . ILE A 1 269 ? -21.175 -10.108 19.988 1.00 19.80 269 ILE A CA 1
ATOM 1811 C C . ILE A 1 269 ? -19.695 -10.385 19.744 1.00 26.06 269 ILE A C 1
ATOM 1812 O O . ILE A 1 269 ? -19.172 -10.095 18.663 1.00 32.28 269 ILE A O 1
ATOM 1817 N N . THR A 1 270 ? -19.002 -10.973 20.727 1.00 21.73 270 THR A N 1
ATOM 1818 C CA . THR A 1 270 ? -17.551 -11.119 20.667 1.00 23.99 270 THR A CA 1
ATOM 1819 C C . THR A 1 270 ? -17.074 -12.415 20.025 1.00 24.91 270 THR A C 1
ATOM 1820 O O . THR A 1 270 ? -15.887 -12.518 19.713 1.00 28.66 270 THR A O 1
ATOM 1824 N N . GLU A 1 271 ? -17.924 -13.423 19.859 1.00 21.02 271 GLU A N 1
ATOM 1825 C CA . GLU A 1 271 ? -17.478 -14.674 19.255 1.00 24.74 271 GLU A CA 1
ATOM 1826 C C . GLU A 1 271 ? -18.115 -14.931 17.898 1.00 27.26 271 GLU A C 1
ATOM 1827 O O . GLU A 1 271 ? -17.412 -15.252 16.941 1.00 29.23 271 GLU A O 1
ATOM 1833 N N . ALA A 1 272 ? -19.439 -14.820 17.789 1.00 25.14 272 ALA A N 1
ATOM 1834 C CA . ALA A 1 272 ? -20.108 -15.069 16.518 1.00 26.08 272 ALA A CA 1
ATOM 1835 C C . ALA A 1 272 ? -20.158 -13.841 15.621 1.00 26.98 272 ALA A C 1
ATOM 1836 O O . ALA A 1 272 ? -20.444 -13.982 14.428 1.00 26.83 272 ALA A O 1
ATOM 1838 N N . GLY A 1 273 ? -19.909 -12.648 16.163 1.00 26.82 273 GLY A N 1
ATOM 1839 C CA . GLY A 1 273 ? -19.780 -11.464 15.335 1.00 21.63 273 GLY A CA 1
ATOM 1840 C C . GLY A 1 273 ? -21.082 -10.853 14.876 1.00 23.90 273 GLY A C 1
ATOM 1841 O O . GLY A 1 273 ? -21.136 -10.296 13.771 1.00 23.51 273 GLY A O 1
ATOM 1842 N N . SER A 1 274 ? -22.141 -10.960 15.682 1.00 21.36 274 SER A N 1
ATOM 1843 C CA . SER A 1 274 ? -23.389 -10.266 15.389 1.00 23.51 274 SER A CA 1
ATOM 1844 C C . SER A 1 274 ? -23.107 -8.809 15.032 1.00 17.16 274 SER A C 1
ATOM 1845 O O . SER A 1 274 ? -22.353 -8.126 15.721 1.00 23.87 274 SER A O 1
ATOM 1848 N N . ILE A 1 275 ? -23.705 -8.347 13.938 1.00 20.45 275 ILE A N 1
ATOM 1849 C CA . ILE A 1 275 ? -23.474 -6.992 13.456 1.00 19.29 275 ILE A CA 1
ATOM 1850 C C . ILE A 1 275 ? -24.369 -6.000 14.189 1.00 18.67 275 ILE A C 1
ATOM 1851 O O . ILE A 1 275 ? -23.979 -4.848 14.419 1.00 18.92 275 ILE A O 1
ATOM 1856 N N . GLY A 1 276 ? -25.586 -6.412 14.549 1.00 14.57 276 GLY A N 1
ATOM 1857 C CA . GLY A 1 276 ? -26.533 -5.544 15.207 1.00 18.77 276 GLY A CA 1
ATOM 1858 C C . GLY A 1 276 ? -26.918 -6.048 16.593 1.00 20.51 276 GLY A C 1
ATOM 1859 O O . GLY A 1 276 ? -26.627 -7.189 16.984 1.00 21.52 276 GLY A O 1
ATOM 1860 N N . LEU A 1 277 ? -27.593 -5.170 17.331 1.00 22.87 277 LEU A N 1
ATOM 1861 C CA . LEU A 1 277 ? -28.082 -5.449 18.676 1.00 21.25 277 LEU A CA 1
ATOM 1862 C C . LEU A 1 277 ? -29.250 -4.516 18.930 1.00 17.98 277 LEU A C 1
ATOM 1863 O O . LEU A 1 277 ? -29.185 -3.338 18.555 1.00 21.31 277 LEU A O 1
ATOM 1868 N N . MET A 1 278 ? -30.310 -5.034 19.559 1.00 16.49 278 MET A N 1
ATOM 1869 C CA . MET A 1 278 ? -31.476 -4.223 19.920 1.00 17.43 278 MET A CA 1
ATOM 1870 C C . MET A 1 278 ? -31.629 -4.137 21.439 1.00 15.91 278 MET A C 1
ATOM 1871 O O . MET A 1 278 ? -31.422 -5.124 22.148 1.00 17.93 278 MET A O 1
ATOM 1876 N N . ALA A 1 279 ? -31.994 -2.955 21.934 1.00 13.99 279 ALA A N 1
ATOM 1877 C CA . ALA A 1 279 ? -32.132 -2.702 23.361 1.00 19.90 279 ALA A CA 1
ATOM 1878 C C . ALA A 1 279 ? -33.534 -3.078 23.839 1.00 22.76 279 ALA A C 1
ATOM 1879 O O . ALA A 1 279 ? -34.437 -3.350 23.046 1.00 22.01 279 ALA A O 1
ATOM 1881 N N . SER A 1 280 ? -33.719 -3.048 25.156 1.00 21.40 280 SER A N 1
ATOM 1882 C CA . SER A 1 280 ? -34.915 -3.560 25.814 1.00 16.18 280 SER A CA 1
ATOM 1883 C C . SER A 1 280 ? -35.924 -2.461 26.156 1.00 19.00 280 SER A C 1
ATOM 1884 O O . SER A 1 280 ? -35.557 -1.329 26.481 1.00 23.65 280 SER A O 1
ATOM 1887 N N . HIS A 1 281 ? -37.213 -2.829 26.110 1.00 22.08 281 HIS A N 1
ATOM 1888 C CA . HIS A 1 281 ? -38.293 -1.951 26.570 1.00 20.46 281 HIS A CA 1
ATOM 1889 C C . HIS A 1 281 ? -38.046 -1.425 27.976 1.00 16.26 281 HIS A C 1
ATOM 1890 O O . HIS A 1 281 ? -38.441 -0.300 28.313 1.00 19.22 281 HIS A O 1
ATOM 1897 N N . GLY A 1 282 ? -37.472 -2.259 28.836 1.00 14.67 282 GLY A N 1
ATOM 1898 C CA . GLY A 1 282 ? -37.619 -2.103 30.266 1.00 18.11 282 GLY A CA 1
ATOM 1899 C C . GLY A 1 282 ? -36.539 -1.257 30.912 1.00 20.54 282 GLY A C 1
ATOM 1900 O O . GLY A 1 282 ? -35.677 -0.671 30.256 1.00 20.12 282 GLY A O 1
ATOM 1901 N N . GLU A 1 283 ? -36.616 -1.195 32.238 1.00 18.53 283 GLU A N 1
ATOM 1902 C CA . GLU A 1 283 ? -35.692 -0.482 33.104 1.00 18.59 283 GLU A CA 1
ATOM 1903 C C . GLU A 1 283 ? -35.134 -1.449 34.138 1.00 20.60 283 GLU A C 1
ATOM 1904 O O . GLU A 1 283 ? -35.772 -2.444 34.494 1.00 22.59 283 GLU A O 1
ATOM 1910 N N . ILE A 1 284 ? -33.944 -1.136 34.638 1.00 18.81 284 ILE A N 1
ATOM 1911 C CA . ILE A 1 284 ? -33.360 -1.817 35.788 1.00 14.84 284 ILE A CA 1
ATOM 1912 C C . ILE A 1 284 ? -32.996 -0.755 36.815 1.00 23.31 284 ILE A C 1
ATOM 1913 O O . ILE A 1 284 ? -32.204 0.149 36.522 1.00 21.93 284 ILE A O 1
ATOM 1918 N N . ASP A 1 285 ? -33.587 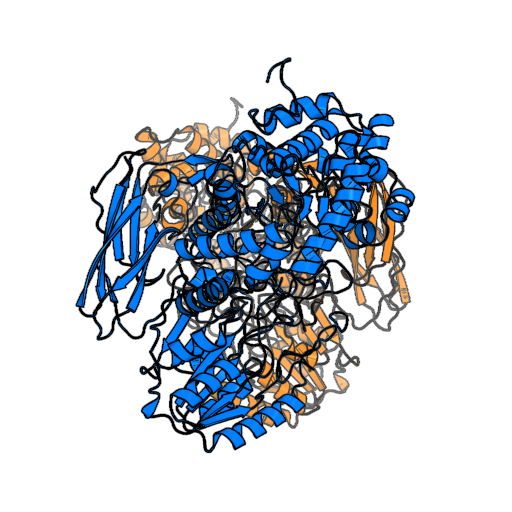-0.851 38.008 1.00 24.17 285 ASP A N 1
ATOM 1919 C CA . ASP A 1 285 ? -33.309 0.096 39.085 1.00 18.46 285 ASP A CA 1
ATOM 1920 C C . ASP A 1 285 ? -33.517 1.533 38.616 1.00 20.25 285 ASP A C 1
ATOM 1921 O O . ASP A 1 285 ? -32.753 2.432 38.959 1.00 21.00 285 ASP A O 1
ATOM 1926 N N . GLY A 1 286 ? -34.548 1.742 37.793 1.00 20.01 286 GLY A N 1
ATOM 1927 C CA . GLY A 1 286 ? -34.908 3.058 37.305 1.00 20.49 286 GLY A CA 1
ATOM 1928 C C . GLY A 1 286 ? -34.203 3.533 36.040 1.00 19.90 286 GLY A C 1
ATOM 1929 O O . GLY A 1 286 ? -34.496 4.640 35.574 1.00 19.86 286 GLY A O 1
ATOM 1930 N N . VAL A 1 287 ? -33.297 2.750 35.461 1.00 14.16 287 VAL A N 1
ATOM 1931 C CA . VAL A 1 287 ? -32.549 3.167 34.277 1.00 19.04 287 VAL A CA 1
ATOM 1932 C C . VAL A 1 287 ? -33.166 2.476 33.060 1.00 13.97 287 VAL A C 1
ATOM 1933 O O . VAL A 1 287 ? -33.014 1.256 32.921 1.00 20.96 287 VAL A O 1
ATOM 1937 N N . PRO A 1 288 ? -33.816 3.203 32.167 1.00 16.47 288 PRO A N 1
ATOM 1938 C CA . PRO A 1 288 ? -34.265 2.586 30.914 1.00 17.07 288 PRO A CA 1
ATOM 1939 C C . PRO A 1 288 ? -33.080 2.048 30.139 1.00 18.51 288 PRO A C 1
ATOM 1940 O O . PRO A 1 288 ? -32.051 2.713 30.023 1.00 21.37 288 PRO A O 1
ATOM 1944 N N . ALA A 1 289 ? -33.222 0.815 29.631 1.00 19.50 289 ALA A N 1
ATOM 1945 C CA . ALA A 1 289 ? -32.148 0.195 28.859 1.00 21.84 289 ALA A CA 1
ATOM 1946 C C . ALA A 1 289 ? -31.749 1.057 27.665 1.00 22.15 289 ALA A C 1
ATOM 1947 O O . ALA A 1 289 ? -30.565 1.140 27.321 1.00 23.63 289 ALA A O 1
ATOM 1949 N N . HIS A 1 290 ? -32.721 1.698 27.012 1.00 22.96 290 HIS A N 1
ATOM 1950 C CA . HIS A 1 290 ? -32.419 2.571 25.881 1.00 19.87 290 HIS A CA 1
ATOM 1951 C C . HIS A 1 290 ? -31.680 3.838 26.295 1.00 24.20 290 HIS A C 1
ATOM 1952 O O . HIS A 1 290 ? -31.234 4.580 25.415 1.00 17.72 290 HIS A O 1
ATOM 1959 N N . ALA A 1 291 ? -31.541 4.099 27.601 1.00 21.73 291 ALA A N 1
ATOM 1960 C CA . ALA A 1 291 ? -30.721 5.192 28.123 1.00 21.97 291 ALA A CA 1
ATOM 1961 C C . ALA A 1 291 ? -29.634 4.694 29.069 1.00 19.61 291 ALA A C 1
ATOM 1962 O O . ALA A 1 291 ? -29.115 5.473 29.870 1.00 23.44 291 ALA A O 1
ATOM 1964 N N . ASP A 1 292 ? -29.265 3.417 28.984 1.00 16.78 292 ASP A N 1
ATOM 1965 C CA . ASP A 1 292 ? -28.348 2.795 29.936 1.00 21.65 292 ASP A CA 1
ATOM 1966 C C . ASP A 1 292 ? -26.928 2.868 29.374 1.00 26.34 292 ASP A C 1
ATOM 1967 O O . ASP A 1 292 ? -26.457 1.956 28.687 1.00 20.91 292 ASP A O 1
ATOM 1972 N N . THR A 1 293 ? -26.228 3.961 29.701 1.00 24.84 293 THR A N 1
ATOM 1973 C CA . THR A 1 293 ? -24.875 4.174 29.185 1.00 24.12 293 THR A CA 1
ATOM 1974 C C . THR A 1 293 ? -23.933 3.074 29.636 1.00 24.23 293 THR A C 1
ATOM 1975 O O . THR A 1 293 ? -23.076 2.631 28.868 1.00 30.25 293 THR A O 1
ATOM 1979 N N . HIS A 1 294 ? -24.050 2.641 30.891 1.00 23.44 294 HIS A N 1
ATOM 1980 C CA . HIS A 1 294 ? -23.234 1.524 31.358 1.00 22.04 294 HIS A CA 1
ATOM 1981 C C . HIS A 1 294 ? -23.396 0.297 30.463 1.00 26.18 294 HIS A C 1
ATOM 1982 O O . HIS A 1 294 ? -22.413 -0.354 30.089 1.00 28.33 294 HIS A O 1
ATOM 1989 N N . LEU A 1 295 ? -24.639 -0.037 30.113 1.00 21.36 295 LEU A N 1
ATOM 1990 C CA . LEU A 1 295 ? -24.891 -1.218 29.291 1.00 25.55 295 LEU A CA 1
ATOM 1991 C C . LEU A 1 295 ? -24.502 -0.975 27.832 1.00 22.49 295 LEU A C 1
ATOM 1992 O O . LEU A 1 295 ? -23.735 -1.749 27.246 1.00 20.90 295 LEU A O 1
ATOM 1997 N N . LEU A 1 296 ? -25.034 0.096 27.226 1.00 21.89 296 LEU A N 1
ATOM 1998 C CA . LEU A 1 296 ? -24.873 0.361 25.798 1.00 21.59 296 LEU A CA 1
ATOM 1999 C C . LEU A 1 296 ? -23.484 0.883 25.426 1.00 25.55 296 LEU A C 1
ATOM 2000 O O . LEU A 1 296 ? -23.107 0.819 24.254 1.00 19.05 296 LEU A O 1
ATOM 2005 N N . ASN A 1 297 ? -22.706 1.386 26.381 1.00 25.36 297 ASN A N 1
ATOM 2006 C CA . ASN A 1 297 ? -21.379 1.900 26.067 1.00 23.79 297 ASN A CA 1
ATOM 2007 C C . ASN A 1 297 ? -20.272 1.180 26.824 1.00 28.46 297 ASN A C 1
ATOM 2008 O O . ASN A 1 297 ? -19.394 0.580 26.194 1.00 21.95 297 ASN A O 1
ATOM 2013 N N . ASP A 1 298 ? -20.275 1.245 28.158 1.00 21.39 298 ASP A N 1
ATOM 2014 C CA . ASP A 1 298 ? -19.162 0.707 28.931 1.00 24.84 298 ASP A CA 1
ATOM 2015 C C . ASP A 1 298 ? -18.982 -0.783 28.686 1.00 25.15 298 ASP A C 1
ATOM 2016 O O . ASP A 1 298 ? -17.860 -1.257 28.468 1.00 28.81 298 ASP A O 1
ATOM 2021 N N . VAL A 1 299 ? -20.077 -1.541 28.731 1.00 25.47 299 VAL A N 1
ATOM 2022 C CA . VAL A 1 299 ? -19.990 -2.982 28.518 1.00 22.54 299 VAL A CA 1
ATOM 2023 C C . VAL A 1 299 ? -19.897 -3.306 27.031 1.00 19.21 299 VAL A C 1
ATOM 2024 O O . VAL A 1 299 ? -19.010 -4.047 26.595 1.00 21.68 299 VAL A O 1
ATOM 2028 N N . LEU A 1 300 ? -20.817 -2.762 26.238 1.00 20.37 300 LEU A N 1
ATOM 2029 C CA . LEU A 1 300 ? -20.962 -3.217 24.862 1.00 24.32 300 LEU A CA 1
ATOM 2030 C C . LEU A 1 300 ? -19.822 -2.699 23.990 1.00 21.83 300 LEU A C 1
ATOM 2031 O O . LEU A 1 300 ? -19.197 -3.471 23.260 1.00 19.44 300 LEU A O 1
ATOM 2036 N N . ARG A 1 301 ? -19.512 -1.402 24.091 1.00 20.73 301 ARG A N 1
ATOM 2037 C CA . ARG A 1 301 ? -18.429 -0.803 23.312 1.00 26.72 301 ARG A CA 1
ATOM 2038 C C . ARG A 1 301 ? -17.065 -1.036 23.955 1.00 23.11 301 ARG A C 1
ATOM 2039 O O . ARG A 1 301 ? -16.159 -1.586 23.323 1.00 24.70 301 ARG A O 1
ATOM 2047 N N . ASP A 1 302 ? -16.900 -0.626 25.216 1.00 23.93 302 ASP A N 1
ATOM 2048 C CA . ASP A 1 302 ? -15.573 -0.629 25.829 1.00 24.71 302 ASP A CA 1
ATOM 2049 C C . ASP A 1 302 ? -15.145 -2.029 26.248 1.00 25.47 302 ASP A C 1
ATOM 2050 O O . ASP A 1 302 ? -14.035 -2.461 25.930 1.00 26.82 302 ASP A O 1
ATOM 2055 N N . ASP A 1 303 ? -15.993 -2.749 26.988 1.00 26.27 303 ASP A N 1
ATOM 2056 C CA . ASP A 1 303 ? -15.579 -4.062 27.484 1.00 21.40 303 ASP A CA 1
ATOM 2057 C C . ASP A 1 303 ? -15.533 -5.089 26.359 1.00 20.06 303 ASP A C 1
ATOM 2058 O O . ASP A 1 303 ? -14.587 -5.875 26.267 1.00 23.30 303 ASP A O 1
ATOM 2063 N N . TRP A 1 304 ? -16.563 -5.123 25.514 1.00 15.85 304 TRP A N 1
ATOM 2064 C CA . TRP A 1 304 ? -16.684 -6.186 24.520 1.00 22.92 304 TRP A CA 1
ATOM 2065 C C . TRP A 1 304 ? -16.151 -5.812 23.146 1.00 20.70 304 TRP A C 1
ATOM 2066 O O . TRP A 1 304 ? -15.958 -6.709 22.321 1.00 20.27 304 TRP A O 1
ATOM 2077 N N . GLY A 1 305 ? -15.970 -4.521 22.861 1.00 18.66 305 GLY A N 1
ATOM 2078 C CA . GLY A 1 305 ? -15.421 -4.105 21.588 1.00 20.04 305 GLY A CA 1
ATOM 2079 C C . GLY A 1 305 ? -16.386 -4.141 20.432 1.00 25.20 305 GLY A C 1
ATOM 2080 O O . GLY A 1 305 ? -15.943 -4.249 19.281 1.00 24.38 305 GLY A O 1
ATOM 2081 N N . PHE A 1 306 ? -17.693 -4.047 20.700 1.00 19.75 306 PHE A N 1
ATOM 2082 C CA . PHE A 1 306 ? -18.690 -4.075 19.635 1.00 19.08 306 PHE A CA 1
ATOM 2083 C C . PHE A 1 306 ? -18.478 -2.930 18.644 1.00 24.27 306 PHE A C 1
ATOM 2084 O O . PHE A 1 306 ? -18.310 -1.769 19.033 1.00 21.20 306 PHE A O 1
ATOM 2092 N N . GLU A 1 307 ? -18.527 -3.255 17.356 1.00 24.79 307 GLU A N 1
ATOM 2093 C CA . GLU A 1 307 ? -18.373 -2.255 16.312 1.00 23.52 307 GLU A CA 1
ATOM 2094 C C . GLU A 1 307 ? -19.594 -2.142 15.416 1.00 23.54 307 GLU A C 1
ATOM 2095 O O . GLU A 1 307 ? -19.591 -1.331 14.479 1.00 22.05 307 GLU A O 1
ATOM 2101 N N . GLY A 1 308 ? -20.658 -2.881 15.702 1.00 22.27 308 GLY A N 1
ATOM 2102 C CA . GLY A 1 308 ? -21.865 -2.825 14.907 1.00 15.55 308 GLY A CA 1
ATOM 2103 C C . GLY A 1 308 ? -22.792 -1.713 15.356 1.00 21.73 308 GLY A C 1
ATOM 2104 O O . GLY A 1 308 ? -22.378 -0.723 15.965 1.00 20.42 308 GLY A O 1
ATOM 2105 N N . TYR A 1 309 ? -24.073 -1.895 15.054 1.00 16.53 309 TYR A N 1
ATOM 2106 C CA . TYR A 1 309 ? -25.098 -0.911 15.352 1.00 19.56 309 TYR A CA 1
ATOM 2107 C C . TYR A 1 309 ? -25.990 -1.380 16.499 1.00 22.01 309 TYR A C 1
ATOM 2108 O O . TYR A 1 309 ? -26.231 -2.577 16.689 1.00 15.84 309 TYR A O 1
ATOM 2117 N N . VAL A 1 310 ? -26.475 -0.409 17.262 1.00 21.84 310 VAL A N 1
ATOM 2118 C CA . VAL A 1 310 ? -27.523 -0.612 18.242 1.00 18.04 310 VAL A CA 1
ATOM 2119 C C . VAL A 1 310 ? -28.796 -0.020 17.661 1.00 18.08 310 VAL A C 1
ATOM 2120 O O . VAL A 1 310 ? -28.852 1.181 17.354 1.00 22.53 310 VAL A O 1
ATOM 2124 N N . VAL A 1 311 ? -29.807 -0.849 17.495 1.00 17.55 311 VAL A N 1
ATOM 2125 C CA . VAL A 1 311 ? -31.114 -0.389 17.033 1.00 15.85 311 VAL A CA 1
ATOM 2126 C C . VAL A 1 311 ? -32.061 -0.370 18.224 1.00 19.39 311 VAL A C 1
ATOM 2127 O O . VAL A 1 311 ? -31.978 -1.218 19.123 1.00 18.38 311 VAL A O 1
ATOM 2131 N N . SER A 1 312 ? -32.917 0.642 18.270 1.00 18.72 312 SER A N 1
ATOM 2132 C CA . SER A 1 312 ? -33.927 0.683 19.304 1.00 17.99 312 SER A CA 1
ATOM 2133 C C . SER A 1 312 ? -35.005 -0.357 19.027 1.00 22.03 312 SER A C 1
ATOM 2134 O O . SER A 1 312 ? -35.232 -0.768 17.884 1.00 17.53 312 SER A O 1
ATOM 2137 N N . ASP A 1 313 ? -35.681 -0.778 20.091 1.00 17.01 313 ASP A N 1
ATOM 2138 C CA . ASP A 1 313 ? -36.966 -1.431 19.905 1.00 17.09 313 ASP A CA 1
ATOM 2139 C C . ASP A 1 313 ? -38.030 -0.384 19.544 1.00 20.47 313 ASP A C 1
ATOM 2140 O O . ASP A 1 313 ? -37.819 0.830 19.674 1.00 18.47 313 ASP A O 1
ATOM 2145 N N . TRP A 1 314 ? -39.193 -0.869 19.093 1.00 17.28 314 TRP A N 1
ATOM 2146 C CA . TRP A 1 314 ? -40.160 -0.003 18.429 1.00 18.63 314 TRP A CA 1
ATOM 2147 C C . TRP A 1 314 ? -40.559 1.179 19.304 1.00 24.75 314 TRP A C 1
ATOM 2148 O O . TRP A 1 314 ? -41.151 1.007 20.373 1.00 23.10 314 TRP A O 1
ATOM 2159 N N . ASP A 1 315 ? -40.242 2.384 18.821 1.00 25.14 315 ASP A N 1
ATOM 2160 C CA . ASP A 1 315 ? -40.536 3.667 19.464 1.00 16.60 315 ASP A CA 1
ATOM 2161 C C . ASP A 1 315 ? -39.993 3.770 20.887 1.00 17.28 315 ASP A C 1
ATOM 2162 O O . ASP A 1 315 ? -40.472 4.579 21.672 1.00 17.62 315 ASP A O 1
ATOM 2167 N N . ASP A 1 316 ? -38.963 3.011 21.242 1.00 17.46 316 ASP A N 1
ATOM 2168 C CA . ASP A 1 316 ? -38.528 3.018 22.630 1.00 20.38 316 ASP A CA 1
ATOM 2169 C C . ASP A 1 316 ? -37.651 4.209 23.001 1.00 23.04 316 ASP A C 1
ATOM 2170 O O . ASP A 1 316 ? -37.449 4.441 24.199 1.00 20.39 316 ASP A O 1
ATOM 2175 N N . VAL A 1 317 ? -37.119 4.964 22.030 1.00 21.54 317 VAL A N 1
ATOM 2176 C CA . VAL A 1 317 ? -36.367 6.169 22.380 1.00 19.59 317 VAL A CA 1
ATOM 2177 C C . VAL A 1 317 ? -37.316 7.233 22.913 1.00 21.51 317 VAL A C 1
ATOM 2178 O O . VAL A 1 317 ? -37.095 7.795 23.990 1.00 20.83 317 VAL A O 1
ATOM 2182 N N . ARG A 1 318 ? -38.402 7.502 22.180 1.00 17.89 318 ARG A N 1
ATOM 2183 C CA . ARG A 1 318 ? -39.441 8.398 22.678 1.00 19.66 318 ARG A CA 1
ATOM 2184 C C . ARG A 1 318 ? -39.951 7.974 24.057 1.00 22.79 318 ARG A C 1
ATOM 2185 O O . ARG A 1 318 ? -40.267 8.820 24.897 1.00 23.42 318 ARG A O 1
ATOM 2193 N N . ARG A 1 319 ? -40.041 6.666 24.307 1.00 22.01 319 ARG A N 1
ATOM 2194 C CA . ARG A 1 319 ? -40.637 6.194 25.550 1.00 20.15 319 ARG A CA 1
ATOM 2195 C C . ARG A 1 319 ? -39.733 6.388 26.757 1.00 23.27 319 ARG A C 1
ATOM 2196 O O . ARG A 1 319 ? -40.215 6.235 27.883 1.00 21.44 319 ARG A O 1
ATOM 2204 N N . ILE A 1 320 ? -38.448 6.706 26.552 1.00 23.29 320 ILE A N 1
ATOM 2205 C CA . ILE A 1 320 ? -37.619 7.198 27.646 1.00 17.17 320 ILE A CA 1
ATOM 2206 C C . ILE A 1 320 ? -38.326 8.339 28.352 1.00 23.59 320 ILE A C 1
ATOM 2207 O O . ILE A 1 320 ? -38.250 8.484 29.579 1.00 20.87 320 ILE A O 1
ATOM 2212 N N . HIS A 1 321 ? -39.017 9.172 27.578 1.00 22.16 321 HIS A N 1
ATOM 2213 C CA . HIS A 1 321 ? -39.812 10.272 28.085 1.00 23.38 321 HIS A CA 1
ATOM 2214 C C . HIS A 1 321 ? -41.240 9.839 28.389 1.00 25.01 321 HIS A C 1
ATOM 2215 O O . HIS A 1 321 ? -41.709 10.002 29.519 1.00 21.99 321 HIS A O 1
ATOM 2222 N N . SER A 1 322 ? -41.920 9.253 27.397 1.00 21.42 322 SER A N 1
ATOM 2223 C CA . SER A 1 322 ? -43.375 9.134 27.426 1.00 24.78 322 SER A CA 1
ATOM 2224 C C . SER A 1 322 ? -43.877 7.950 28.247 1.00 20.90 322 SER A C 1
ATOM 2225 O O . SER A 1 322 ? -45.051 7.931 28.613 1.00 23.55 322 SER A O 1
ATOM 2228 N N . LEU A 1 323 ? -43.038 6.951 28.501 1.00 23.22 323 LEU A N 1
ATOM 2229 C CA . LEU A 1 323 ? -43.409 5.801 29.313 1.00 23.36 323 LEU A CA 1
ATOM 2230 C C . LEU A 1 323 ? -42.691 5.814 30.655 1.00 21.40 323 LEU A C 1
ATOM 2231 O O . LEU A 1 323 ? -43.349 5.849 31.695 1.00 23.32 323 LEU A O 1
ATOM 2236 N N . HIS A 1 324 ? -41.349 5.844 30.645 1.00 18.80 324 HIS A N 1
ATOM 2237 C CA . HIS A 1 324 ? -40.557 5.775 31.868 1.00 16.82 324 HIS A CA 1
ATOM 2238 C C . HIS A 1 324 ? -40.541 7.085 32.655 1.00 21.18 324 HIS A C 1
ATOM 2239 O O . HIS A 1 324 ? -40.310 7.068 33.871 1.00 21.90 324 HIS A O 1
ATOM 2246 N N . GLY A 1 325 ? -40.741 8.224 31.999 1.00 24.78 325 GLY A N 1
ATOM 2247 C CA . GLY A 1 325 ? -40.671 9.480 32.728 1.00 18.38 325 GLY A CA 1
ATOM 2248 C C . GLY A 1 325 ? -39.270 9.858 33.148 1.00 21.53 325 GLY A C 1
ATOM 2249 O O . GLY A 1 325 ? -39.086 10.485 34.196 1.00 23.08 325 GLY A O 1
ATOM 2250 N N . VAL A 1 326 ? -38.268 9.489 32.357 1.00 19.31 326 VAL A N 1
ATOM 2251 C CA . VAL A 1 326 ? -36.887 9.806 32.669 1.00 22.15 326 VAL A CA 1
ATOM 2252 C C . VAL A 1 326 ? -36.400 11.013 31.877 1.00 28.75 326 VAL A C 1
ATOM 2253 O O . VAL A 1 326 ? -35.728 11.882 32.431 1.00 27.53 326 VAL A O 1
ATOM 2257 N N . ALA A 1 327 ? -36.761 11.105 30.599 1.00 22.06 327 ALA A N 1
ATOM 2258 C CA . ALA A 1 327 ? -36.478 12.286 29.802 1.00 22.73 327 ALA A CA 1
ATOM 2259 C C . ALA A 1 327 ? -37.610 13.295 29.948 1.00 25.80 327 ALA A C 1
ATOM 2260 O O . ALA A 1 327 ? -38.789 12.930 29.950 1.00 23.51 327 ALA A O 1
ATOM 2262 N N . GLY A 1 328 ? -37.243 14.575 30.050 1.00 25.25 328 GLY A N 1
ATOM 2263 C CA . GLY A 1 328 ? -38.230 15.622 30.222 1.00 20.99 328 GLY A CA 1
ATOM 2264 C C . GLY A 1 328 ? -39.007 15.961 28.971 1.00 26.80 328 GLY A C 1
ATOM 2265 O O . GLY A 1 328 ? -40.070 16.584 29.064 1.00 27.17 328 GLY A O 1
ATOM 2266 N N . SER A 1 329 ? -38.521 15.543 27.808 1.00 19.63 329 SER A N 1
ATOM 2267 C CA . SER A 1 329 ? -39.199 15.862 26.562 1.00 24.63 329 SER A CA 1
ATOM 2268 C C . SER A 1 329 ? -38.747 14.862 25.510 1.00 22.58 329 SER A C 1
ATOM 2269 O O . SER A 1 329 ? -37.817 14.087 25.723 1.00 20.95 329 SER A O 1
ATOM 2272 N N . GLU A 1 330 ? -39.392 14.922 24.346 1.00 25.05 330 GLU A N 1
ATOM 2273 C CA . GLU A 1 330 ? -38.964 14.077 23.235 1.00 27.44 330 GLU A CA 1
ATOM 2274 C C . GLU A 1 330 ? -37.567 14.453 22.752 1.00 22.62 330 GLU A C 1
ATOM 2275 O O . GLU A 1 330 ? -36.744 13.570 22.476 1.00 28.13 330 GLU A O 1
ATOM 2281 N N . ALA A 1 331 ? -37.266 15.752 22.677 1.00 25.73 331 ALA A N 1
ATOM 2282 C CA . ALA A 1 331 ? -35.913 16.183 22.321 1.00 27.23 331 ALA A CA 1
ATOM 2283 C C . ALA A 1 331 ? -34.881 15.671 23.316 1.00 28.62 331 ALA A C 1
ATOM 2284 O O . ALA A 1 331 ? -33.790 15.234 22.919 1.00 25.37 331 ALA A O 1
ATOM 2286 N N . GLU A 1 332 ? -35.194 15.741 24.622 1.00 23.73 332 GLU A N 1
ATOM 2287 C CA . GLU A 1 332 ? -34.274 15.188 25.609 1.00 23.51 332 GLU A CA 1
ATOM 2288 C C . GLU A 1 332 ? -34.15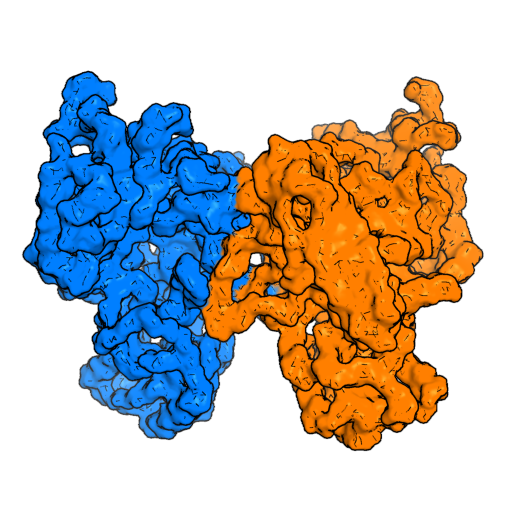4 13.674 25.474 1.00 20.50 332 GLU A C 1
ATOM 2289 O O . GLU A 1 332 ? -33.080 13.119 25.720 1.00 17.75 332 GLU A O 1
ATOM 2295 N N . ALA A 1 333 ? -35.229 12.993 25.062 1.00 19.52 333 ALA A N 1
ATOM 2296 C CA . ALA A 1 333 ? -35.162 11.541 24.880 1.00 24.54 333 ALA A CA 1
ATOM 2297 C C . ALA A 1 333 ? -34.216 11.172 23.742 1.00 24.54 333 ALA A C 1
ATOM 2298 O O . ALA A 1 333 ? -33.375 10.271 23.883 1.00 18.13 333 ALA A O 1
ATOM 2300 N N . ALA A 1 334 ? -34.346 11.854 22.602 1.00 24.15 334 ALA A N 1
ATOM 2301 C CA . ALA A 1 334 ? -33.424 11.627 21.492 1.00 22.58 334 ALA A CA 1
ATOM 2302 C C . ALA A 1 334 ? -31.981 11.795 21.946 1.00 20.54 334 ALA A C 1
ATOM 2303 O O . ALA A 1 334 ? -31.125 10.958 21.635 1.00 22.07 334 ALA A O 1
ATOM 2305 N N . ILE A 1 335 ? -31.705 12.835 22.745 1.00 23.26 335 ILE A N 1
ATOM 2306 C CA . ILE A 1 335 ? -30.332 13.101 23.175 1.00 17.03 335 ILE A CA 1
ATOM 2307 C C . ILE A 1 335 ? -29.831 11.998 24.100 1.00 25.61 335 ILE A C 1
ATOM 2308 O O . ILE A 1 335 ? -28.696 11.522 23.965 1.00 21.72 335 ILE A O 1
ATOM 2313 N N . MET A 1 336 ? -30.662 11.580 25.063 1.00 20.78 336 MET A N 1
ATOM 2314 C CA . MET A 1 336 ? -30.263 10.505 25.973 1.00 20.93 336 MET A CA 1
ATOM 2315 C C . MET A 1 336 ? -29.967 9.211 25.219 1.00 21.14 336 MET A C 1
ATOM 2316 O O . MET A 1 336 ? -28.930 8.575 25.444 1.00 21.66 336 MET A O 1
ATOM 2321 N N . GLY A 1 337 ? -30.871 8.800 24.318 1.00 18.70 337 GLY A N 1
ATOM 2322 C CA . GLY A 1 337 ? -30.637 7.573 23.566 1.00 17.97 337 GLY A CA 1
ATOM 2323 C C . GLY A 1 337 ? -29.368 7.614 22.725 1.00 22.51 337 GLY A C 1
ATOM 2324 O O . GLY A 1 337 ? -28.587 6.653 22.701 1.00 21.90 337 GLY A O 1
ATOM 2325 N N . LEU A 1 338 ? -29.146 8.719 22.014 1.00 20.03 338 LEU A N 1
ATOM 2326 C CA . LEU A 1 338 ? -27.980 8.799 21.137 1.00 23.93 338 LEU A CA 1
ATOM 2327 C C . LEU A 1 338 ? -26.679 8.798 21.937 1.00 19.04 338 LEU A C 1
ATOM 2328 O O . LEU A 1 338 ? -25.740 8.056 21.614 1.00 20.08 338 LEU A O 1
ATOM 2333 N N . ARG A 1 339 ? -26.608 9.608 23.002 1.00 23.63 339 ARG A N 1
ATOM 2334 C CA . ARG A 1 339 ? -25.382 9.630 23.801 1.00 22.04 339 ARG A CA 1
ATOM 2335 C C . ARG A 1 339 ? -25.188 8.330 24.558 1.00 25.77 339 ARG A C 1
ATOM 2336 O O . ARG A 1 339 ? -24.043 7.909 24.781 1.00 23.30 339 ARG A O 1
ATOM 2344 N N . ALA A 1 340 ? -26.283 7.683 24.969 1.00 21.44 340 ALA A N 1
ATOM 2345 C CA . ALA A 1 340 ? -26.138 6.393 25.629 1.00 23.31 340 ALA A CA 1
ATOM 2346 C C . ALA A 1 340 ? -25.511 5.391 24.682 1.00 21.61 340 ALA A C 1
ATOM 2347 O O . ALA A 1 340 ? -24.657 4.597 25.086 1.00 24.43 340 ALA A O 1
ATOM 2349 N N . GLY A 1 341 ? -25.908 5.427 23.408 1.00 18.33 341 GLY A N 1
ATOM 2350 C CA . GLY A 1 341 ? -25.341 4.512 22.445 1.00 16.08 341 GLY A CA 1
ATOM 2351 C C . GLY A 1 341 ? -26.326 3.799 21.538 1.00 19.82 341 GLY A C 1
ATOM 2352 O O . GLY A 1 341 ? -25.968 2.788 20.928 1.00 20.16 341 GLY A O 1
ATOM 2353 N N . VAL A 1 342 ? -27.559 4.295 21.444 1.00 18.92 342 VAL A N 1
ATOM 2354 C CA . VAL A 1 342 ? -28.492 3.839 20.417 1.00 23.44 342 VAL A CA 1
ATOM 2355 C C . VAL A 1 342 ? -28.163 4.558 19.108 1.00 26.95 342 VAL A C 1
ATOM 2356 O O . VAL A 1 342 ? -28.208 5.791 19.040 1.00 23.35 342 VAL A O 1
ATOM 2360 N N . ASP A 1 343 ? -27.869 3.787 18.060 1.00 20.01 343 ASP A N 1
ATOM 2361 C CA . ASP A 1 343 ? -27.407 4.336 16.790 1.00 23.39 343 ASP A CA 1
ATOM 2362 C C . ASP A 1 343 ? -28.538 4.602 15.807 1.00 24.80 343 ASP A C 1
ATOM 2363 O O . ASP A 1 343 ? -28.493 5.602 15.087 1.00 26.46 343 ASP A O 1
ATOM 2368 N N . ILE A 1 344 ? -29.547 3.733 15.743 1.00 22.34 344 ILE A N 1
ATOM 2369 C CA . ILE A 1 344 ? -30.626 3.888 14.781 1.00 17.66 344 ILE A CA 1
ATOM 2370 C C . ILE A 1 344 ? -31.955 3.647 15.484 1.00 23.05 344 ILE A C 1
ATOM 2371 O O . ILE A 1 344 ? -32.099 2.692 16.254 1.00 22.47 344 ILE A O 1
ATOM 2376 N N . GLU A 1 345 ? -32.918 4.526 15.230 1.00 21.73 345 GLU A N 1
ATOM 2377 C CA . GLU A 1 345 ? -34.197 4.511 15.910 1.00 18.83 345 GLU A CA 1
ATOM 2378 C C . GLU A 1 345 ? -35.230 3.787 15.053 1.00 24.35 345 GLU A C 1
ATOM 2379 O O . GLU A 1 345 ? -35.532 4.207 13.932 1.00 20.79 345 GLU A O 1
ATOM 2385 N N . LEU A 1 346 ? -35.754 2.694 15.584 1.00 26.13 346 LEU A N 1
ATOM 2386 C CA . LEU A 1 346 ? -36.864 1.974 14.979 1.00 20.89 346 LEU A CA 1
ATOM 2387 C C . LEU A 1 346 ? -38.150 2.651 15.435 1.00 22.38 346 LEU A C 1
ATOM 2388 O O . LEU A 1 346 ? -38.569 2.506 16.586 1.00 21.69 346 LEU A O 1
ATOM 2393 N N . ALA A 1 347 ? -38.765 3.426 14.541 1.00 26.46 347 ALA A N 1
ATOM 2394 C CA . ALA A 1 347 ? -39.957 4.194 14.886 1.00 23.98 347 ALA A CA 1
ATOM 2395 C C . ALA A 1 347 ? -40.514 4.917 13.667 1.00 23.97 347 ALA A C 1
ATOM 2396 O O . ALA A 1 347 ? -39.770 5.247 12.739 1.00 21.41 347 ALA A O 1
ATOM 2398 N N . ASN A 1 348 ? -41.820 5.155 13.657 1.00 21.50 348 ASN A N 1
ATOM 2399 C CA . ASN A 1 348 ? -42.431 6.088 12.728 1.00 25.87 348 ASN A CA 1
ATOM 2400 C C . ASN A 1 348 ? -42.390 7.476 13.341 1.00 24.92 348 ASN A C 1
ATOM 2401 O O . ASN A 1 348 ? -42.687 7.646 14.526 1.00 22.16 348 ASN A O 1
ATOM 2406 N N . ASN A 1 349 ? -42.030 8.468 12.528 1.00 26.61 349 ASN A N 1
ATOM 2407 C CA . ASN A 1 349 ? -41.954 9.846 12.993 1.00 23.89 349 ASN A CA 1
ATOM 2408 C C . ASN A 1 349 ? -41.165 9.927 14.299 1.00 21.20 349 ASN A C 1
ATOM 2409 O O . ASN A 1 349 ? -41.631 10.456 15.307 1.00 25.21 349 ASN A O 1
ATOM 2414 N N . GLY A 1 350 ? -39.969 9.356 14.284 1.00 20.80 350 GLY A N 1
ATOM 2415 C CA . GLY A 1 350 ? -39.206 9.182 15.504 1.00 24.18 350 GLY A CA 1
ATOM 2416 C C . GLY A 1 350 ? -38.652 10.480 16.065 1.00 25.27 350 GLY A C 1
ATOM 2417 O O . GLY A 1 350 ? -38.640 11.537 15.428 1.00 27.83 350 GLY A O 1
ATOM 2418 N N . VAL A 1 351 ? -38.174 10.395 17.307 1.00 24.29 351 VAL A N 1
ATOM 2419 C CA . VAL A 1 351 ? -37.562 11.566 17.916 1.00 27.70 351 VAL A CA 1
ATOM 2420 C C . VAL A 1 351 ? -36.183 11.840 17.317 1.00 24.18 351 VAL A C 1
ATOM 2421 O O . VAL A 1 351 ? -35.696 12.976 17.396 1.00 24.13 351 VAL A O 1
ATOM 2425 N N . TYR A 1 352 ? -35.546 10.840 16.692 1.00 21.08 352 TYR A N 1
ATOM 2426 C CA . TYR A 1 352 ? -34.270 11.114 16.036 1.00 27.83 352 TYR A CA 1
ATOM 2427 C C . TYR A 1 352 ? -34.404 12.066 14.853 1.00 25.22 352 TYR A C 1
ATOM 2428 O O . TYR A 1 352 ? -33.385 12.568 14.376 1.00 25.63 352 TYR A O 1
ATOM 2437 N N . LEU A 1 353 ? -35.622 12.329 14.374 1.00 25.95 353 LEU A N 1
ATOM 2438 C CA . LEU A 1 353 ? -35.796 13.333 13.336 1.00 23.28 353 LEU A CA 1
ATOM 2439 C C . LEU A 1 353 ? -35.418 14.726 13.833 1.00 27.94 353 LEU A C 1
ATOM 2440 O O . LEU A 1 353 ? -35.145 15.610 13.016 1.00 29.35 353 LEU A O 1
ATOM 2445 N N . MET A 1 354 ? -35.367 14.932 15.151 1.00 28.11 354 MET A N 1
ATOM 2446 C CA . MET A 1 354 ? -34.941 16.201 15.732 1.00 27.37 354 MET A CA 1
ATOM 2447 C C . MET A 1 354 ? -33.426 16.348 15.800 1.00 22.34 354 MET A C 1
ATOM 2448 O O . MET A 1 354 ? -32.947 17.435 16.132 1.00 28.02 354 MET A O 1
ATOM 2453 N N . LEU A 1 355 ? -32.663 15.290 15.518 1.00 24.80 355 LEU A N 1
ATOM 2454 C CA . LEU A 1 355 ? -31.216 15.351 15.723 1.00 25.41 355 LEU A CA 1
ATOM 2455 C C . LEU A 1 355 ? -30.530 16.463 14.926 1.00 28.07 355 LEU A C 1
ATOM 2456 O O . LEU A 1 355 ? -29.687 17.171 15.507 1.00 29.03 355 LEU A O 1
ATOM 2461 N N . PRO A 1 356 ? -30.813 16.672 13.628 1.00 27.09 356 PRO A N 1
ATOM 2462 C CA . PRO A 1 356 ? -30.115 17.768 12.916 1.00 30.07 356 PRO A CA 1
ATOM 2463 C C . PRO A 1 356 ? -30.382 19.135 13.522 1.00 26.25 356 PRO A C 1
ATOM 2464 O O . PRO A 1 356 ? -29.439 19.894 13.770 1.00 28.00 356 PRO A O 1
ATOM 2468 N N . GLN A 1 357 ? -31.643 19.467 13.793 1.00 28.02 357 GLN A N 1
ATOM 2469 C CA . GLN A 1 357 ? -31.922 20.772 14.384 1.00 25.36 357 GLN A CA 1
ATOM 2470 C C . GLN A 1 357 ? -31.319 20.907 15.777 1.00 36.87 357 GLN A C 1
ATOM 2471 O O . GLN A 1 357 ? -30.936 22.017 16.172 1.00 34.58 357 GLN A O 1
ATOM 2477 N N . LEU A 1 358 ? -31.209 19.804 16.533 1.00 30.59 358 LEU A N 1
ATOM 2478 C CA . LEU A 1 358 ? -30.597 19.896 17.860 1.00 29.20 358 LEU A CA 1
ATOM 2479 C C . LEU A 1 358 ? -29.114 20.212 17.755 1.00 28.90 358 LEU A C 1
ATOM 2480 O O . LEU A 1 358 ? -28.574 20.966 18.572 1.00 31.17 358 LEU A O 1
ATOM 2485 N N . VAL A 1 359 ? -28.436 19.617 16.773 1.00 26.40 359 VAL A N 1
ATOM 2486 C CA . VAL A 1 359 ? -27.033 19.934 16.534 1.00 29.10 359 VAL A CA 1
ATOM 2487 C C . VAL A 1 359 ? -26.889 21.394 16.126 1.00 37.86 359 VAL A C 1
ATOM 2488 O O . VAL A 1 359 ? -26.046 22.129 16.658 1.00 37.52 359 VAL A O 1
ATOM 2492 N N . ARG A 1 360 ? -27.734 21.845 15.196 1.00 30.52 360 ARG A N 1
ATOM 2493 C CA . ARG A 1 360 ? -27.639 23.226 14.735 1.00 34.50 360 ARG A CA 1
ATOM 2494 C C . ARG A 1 360 ? -27.995 24.202 15.851 1.00 39.94 360 ARG A C 1
ATOM 2495 O O . ARG A 1 360 ? -27.363 25.255 15.984 1.00 44.29 360 ARG A O 1
ATOM 2503 N N . ASP A 1 361 ? -28.965 23.851 16.695 1.00 32.55 361 ASP A N 1
ATOM 2504 C CA . ASP A 1 361 ? -29.306 24.703 17.827 1.00 35.22 361 ASP A CA 1
ATOM 2505 C C . ASP A 1 361 ? -28.260 24.669 18.946 1.00 39.52 361 ASP A C 1
ATOM 2506 O O . ASP A 1 361 ? -28.391 25.428 19.914 1.00 35.52 361 ASP A O 1
ATOM 2511 N N . GLY A 1 362 ? -27.227 23.838 18.846 1.00 33.45 362 GLY A N 1
ATOM 2512 C CA . GLY A 1 362 ? -26.205 23.815 19.874 1.00 30.17 362 GLY A CA 1
ATOM 2513 C C . GLY A 1 362 ? -26.517 22.977 21.095 1.00 35.22 362 GLY A C 1
ATOM 2514 O O . GLY A 1 362 ? -25.749 23.009 22.064 1.00 31.05 362 GLY A O 1
ATOM 2515 N N . LEU A 1 363 ? -27.610 22.221 21.082 1.00 36.05 363 LEU A N 1
ATOM 2516 C CA . LEU A 1 363 ? -27.984 21.377 22.208 1.00 32.53 363 LEU A CA 1
ATOM 2517 C C . LEU A 1 363 ? -27.397 19.974 22.126 1.00 32.20 363 LEU A C 1
ATOM 2518 O O . LEU A 1 363 ? -27.642 19.170 23.031 1.00 28.01 363 LEU A O 1
ATOM 2523 N N . LEU A 1 364 ? -26.631 19.665 21.076 1.00 29.39 364 LEU A N 1
ATOM 2524 C CA . LEU A 1 364 ? -26.113 18.319 20.854 1.00 28.27 364 LEU A CA 1
ATOM 2525 C C . LEU A 1 364 ? -24.866 18.402 19.983 1.00 27.11 364 LEU A C 1
ATOM 2526 O O . LEU A 1 364 ? -24.862 19.111 18.975 1.00 30.89 364 LEU A O 1
ATOM 2531 N N . GLU A 1 365 ? -23.822 17.669 20.356 1.00 30.92 365 GLU A N 1
ATOM 2532 C CA . GLU A 1 365 ? -22.577 17.678 19.594 1.00 29.80 365 GLU A CA 1
ATOM 2533 C C . GLU A 1 365 ? -22.706 16.815 18.343 1.00 32.24 365 GLU A C 1
ATOM 2534 O O . GLU A 1 365 ? -23.177 15.672 18.407 1.00 30.63 365 GLU A O 1
ATOM 2540 N N . GLU A 1 366 ? -22.255 17.358 17.209 1.00 28.29 366 GLU A N 1
ATOM 2541 C CA . GLU A 1 366 ? -22.411 16.661 15.935 1.00 31.92 366 GLU A CA 1
ATOM 2542 C C . GLU A 1 366 ? -21.686 15.320 15.939 1.00 29.25 366 GLU A C 1
ATOM 2543 O O . GLU A 1 366 ? -22.106 14.388 15.243 1.00 25.98 366 GLU A O 1
ATOM 2549 N N . ARG A 1 367 ? -20.632 15.186 16.751 1.00 21.08 367 ARG A N 1
ATOM 2550 C CA . ARG A 1 367 ? -19.861 13.951 16.759 1.00 25.05 367 ARG A CA 1
ATOM 2551 C C . ARG A 1 367 ? -20.695 12.729 17.163 1.00 29.95 367 ARG A C 1
ATOM 2552 O O . ARG A 1 367 ? -20.323 11.606 16.808 1.00 30.18 367 ARG A O 1
ATOM 2560 N N . TYR A 1 368 ? -21.812 12.916 17.881 1.00 27.24 368 TYR A N 1
ATOM 2561 C CA . TYR A 1 368 ? -22.678 11.781 18.213 1.00 27.81 368 TYR A CA 1
ATOM 2562 C C . TYR A 1 368 ? -23.456 11.307 16.988 1.00 25.98 368 TYR A C 1
ATOM 2563 O O . TYR A 1 368 ? -23.650 10.101 16.792 1.00 23.71 368 TYR A O 1
ATOM 2572 N N . VAL A 1 369 ? -23.905 12.243 16.149 1.00 26.46 369 VAL A N 1
ATOM 2573 C CA . VAL A 1 369 ? -24.525 11.862 14.887 1.00 26.44 369 VAL A CA 1
ATOM 2574 C C . VAL A 1 369 ? -23.536 11.091 14.029 1.00 25.35 369 VAL A C 1
ATOM 2575 O O . VAL A 1 369 ? -23.876 10.057 13.443 1.00 27.64 369 VAL A O 1
ATOM 2579 N N . ARG A 1 370 ? -22.286 11.558 13.978 1.00 29.08 370 ARG A N 1
ATOM 2580 C CA . ARG A 1 370 ? -21.263 10.912 13.160 1.00 26.01 370 ARG A CA 1
ATOM 2581 C C . ARG A 1 370 ? -20.872 9.546 13.723 1.00 29.34 370 ARG A C 1
ATOM 2582 O O . ARG A 1 370 ? -20.647 8.595 12.959 1.00 24.16 370 ARG A O 1
ATOM 2590 N N . ARG A 1 371 ? -20.777 9.429 15.054 1.00 25.96 371 ARG A N 1
ATOM 2591 C CA . ARG A 1 371 ? -20.512 8.125 15.661 1.00 25.86 371 ARG A CA 1
ATOM 2592 C C . ARG A 1 371 ? -21.586 7.115 15.265 1.00 25.05 371 ARG A C 1
ATOM 2593 O O . ARG A 1 371 ? -21.282 5.994 14.836 1.00 25.94 371 ARG A O 1
ATOM 2601 N N . ALA A 1 372 ? -22.852 7.514 15.357 1.00 19.87 372 ALA A N 1
ATOM 2602 C CA . ALA A 1 372 ? -23.934 6.595 15.031 1.00 23.58 372 ALA A CA 1
ATOM 2603 C C . ALA A 1 372 ? -23.971 6.289 13.533 1.00 26.29 372 ALA A C 1
ATOM 2604 O O . ALA A 1 372 ? -24.000 5.117 13.130 1.00 22.24 372 ALA A O 1
ATOM 2606 N N . ALA A 1 373 ? -23.944 7.327 12.686 1.00 20.33 373 ALA A N 1
ATOM 2607 C CA . ALA A 1 373 ? -24.057 7.095 11.244 1.00 20.71 373 ALA A CA 1
ATOM 2608 C C . ALA A 1 373 ? -22.897 6.263 10.708 1.00 24.47 373 ALA A C 1
ATOM 2609 O O . ALA A 1 373 ? -23.069 5.500 9.751 1.00 24.06 373 ALA A O 1
ATOM 2611 N N . GLU A 1 374 ? -21.718 6.361 11.320 1.00 22.71 374 GLU A N 1
ATOM 2612 C CA . GLU A 1 374 ? -20.601 5.598 10.790 1.00 24.62 374 GLU A CA 1
ATOM 2613 C C . GLU A 1 374 ? -20.765 4.114 11.092 1.00 24.75 374 GLU A C 1
ATOM 2614 O O . GLU A 1 374 ? -20.436 3.272 10.249 1.00 25.72 374 GLU A O 1
ATOM 2620 N N . ARG A 1 375 ? -21.283 3.775 12.283 1.00 26.52 375 ARG A N 1
ATOM 2621 C CA . ARG A 1 375 ? -21.583 2.379 12.605 1.00 17.46 375 ARG A CA 1
ATOM 2622 C C . ARG A 1 375 ? -22.559 1.793 11.597 1.00 19.40 375 ARG A C 1
ATOM 2623 O O . ARG A 1 375 ? -22.343 0.696 11.062 1.00 21.68 375 ARG A O 1
ATOM 2631 N N . ILE A 1 376 ? -23.640 2.530 11.327 1.00 20.55 376 ILE A N 1
ATOM 2632 C CA . ILE A 1 376 ? -24.653 2.114 10.359 1.00 21.57 376 ILE A CA 1
ATOM 2633 C C . ILE A 1 376 ? -24.026 1.864 8.991 1.00 24.21 376 ILE A C 1
ATOM 2634 O O . ILE A 1 376 ? -24.258 0.824 8.361 1.00 23.25 376 ILE A O 1
ATOM 2639 N N . LEU A 1 377 ? -23.238 2.831 8.505 1.00 30.90 377 LEU A N 1
ATOM 2640 C CA . LEU A 1 377 ? -22.604 2.705 7.192 1.00 24.91 377 LEU A CA 1
ATOM 2641 C C . LEU A 1 377 ? -21.679 1.497 7.137 1.00 22.53 377 LEU A C 1
ATOM 2642 O O . LEU A 1 377 ? -21.669 0.758 6.146 1.00 23.96 377 LEU A O 1
ATOM 2647 N N . ALA A 1 378 ? -20.912 1.263 8.204 1.00 24.39 378 ALA A N 1
ATOM 2648 C CA . ALA A 1 378 ? -19.994 0.129 8.201 1.00 23.04 378 ALA A CA 1
ATOM 2649 C C . ALA A 1 378 ? -20.759 -1.182 8.117 1.00 27.24 378 ALA A C 1
ATOM 2650 O O . ALA A 1 378 ? -20.344 -2.112 7.409 1.00 25.11 378 ALA A O 1
ATOM 2652 N N . ALA A 1 379 ? -21.899 -1.261 8.811 1.00 22.77 379 ALA A N 1
ATOM 2653 C CA . ALA A 1 379 ? -22.718 -2.462 8.733 1.00 23.85 379 ALA A CA 1
ATOM 2654 C C . ALA A 1 379 ? -23.254 -2.651 7.321 1.00 21.57 379 ALA A C 1
ATOM 2655 O O . ALA A 1 379 ? -23.273 -3.775 6.802 1.00 23.59 379 ALA A O 1
ATOM 2657 N N . LYS A 1 380 ? -23.665 -1.557 6.671 1.00 19.92 380 LYS A N 1
ATOM 2658 C CA . LYS A 1 380 ? -24.180 -1.666 5.306 1.00 26.68 380 LYS A CA 1
ATOM 2659 C C . LYS A 1 380 ? -23.099 -2.167 4.345 1.00 22.83 380 LYS A C 1
ATOM 2660 O O . LYS A 1 380 ? -23.355 -3.050 3.518 1.00 28.60 380 LYS A O 1
ATOM 2666 N N . PHE A 1 381 ? -21.882 -1.634 4.450 1.00 21.11 381 PHE A N 1
ATOM 2667 C CA . PHE A 1 381 ? -20.791 -2.146 3.628 1.00 22.59 381 PHE A CA 1
ATOM 2668 C C . PHE A 1 381 ? -20.576 -3.635 3.878 1.00 25.88 381 PHE A C 1
ATOM 2669 O O . PHE A 1 381 ? -20.534 -4.434 2.933 1.00 24.65 381 PHE A O 1
ATOM 2677 N N . LYS A 1 382 ? -20.500 -4.031 5.157 1.00 24.40 382 LYS A N 1
ATOM 2678 C CA . LYS A 1 382 ? -20.292 -5.434 5.516 1.00 22.08 382 LYS A CA 1
ATOM 2679 C C . LYS A 1 382 ? -21.378 -6.346 4.938 1.00 24.35 382 LYS A C 1
ATOM 2680 O O . LYS A 1 382 ? -21.094 -7.481 4.529 1.00 23.40 382 LYS A O 1
ATOM 2686 N N . CYS A 1 383 ? -22.629 -5.880 4.909 1.00 17.47 383 CYS A N 1
ATOM 2687 C CA . CYS A 1 383 ? -23.709 -6.679 4.353 1.00 24.98 383 CYS A CA 1
ATOM 2688 C C . CYS A 1 383 ? -23.784 -6.602 2.838 1.00 26.69 383 CYS A C 1
ATOM 2689 O O . CYS A 1 383 ? -24.680 -7.219 2.254 1.00 27.50 383 CYS A O 1
ATOM 2692 N N . GLY A 1 384 ? -22.886 -5.858 2.200 1.00 25.07 384 GLY A N 1
ATOM 2693 C CA . GLY A 1 384 ? -22.840 -5.812 0.751 1.00 26.22 384 GLY A CA 1
ATOM 2694 C C . GLY A 1 384 ? -23.880 -4.944 0.087 1.00 28.00 384 GLY A C 1
ATOM 2695 O O . GLY A 1 384 ? -24.080 -5.077 -1.124 1.00 31.08 384 GLY A O 1
ATOM 2696 N N . LEU A 1 385 ? -24.555 -4.056 0.831 1.00 24.98 385 LEU A N 1
ATOM 2697 C CA . LEU A 1 385 ? -25.623 -3.265 0.217 1.00 22.12 385 LEU A CA 1
ATOM 2698 C C . LEU A 1 385 ? -25.104 -2.437 -0.948 1.00 29.02 385 LEU A C 1
ATOM 2699 O O . LEU A 1 385 ? -25.850 -2.168 -1.894 1.00 28.51 385 LEU A O 1
ATOM 2704 N N . PHE A 1 386 ? -23.836 -2.025 -0.899 1.00 25.88 386 PHE A N 1
ATOM 2705 C CA . PHE A 1 386 ? -23.288 -1.152 -1.926 1.00 29.58 386 PHE A CA 1
ATOM 2706 C C . PHE A 1 386 ? -22.860 -1.918 -3.170 1.00 35.75 386 PHE A C 1
ATOM 2707 O O . PHE A 1 386 ? -22.807 -1.334 -4.255 1.00 31.59 386 PHE A O 1
ATOM 2715 N N . ASP A 1 387 ? -22.583 -3.212 -3.038 1.00 33.48 387 ASP A N 1
ATOM 2716 C CA . ASP A 1 387 ? -21.914 -3.990 -4.070 1.00 30.18 387 ASP A CA 1
ATOM 2717 C C . ASP A 1 387 ? -22.803 -5.060 -4.698 1.00 32.23 387 ASP A C 1
ATOM 2718 O O . ASP A 1 387 ? -22.301 -5.870 -5.489 1.00 29.10 387 ASP A O 1
ATOM 2723 N N . MET A 1 388 ? -24.098 -5.076 -4.392 1.00 22.30 388 MET A N 1
ATOM 2724 C CA . MET A 1 388 ? -24.968 -6.193 -4.731 1.00 25.03 388 MET A CA 1
ATOM 2725 C C . MET A 1 388 ? -26.308 -5.703 -5.259 1.00 26.75 388 MET A C 1
ATOM 2726 O O . MET A 1 388 ? -26.726 -4.574 -4.973 1.00 31.65 388 MET A O 1
ATOM 2731 N N . PRO A 1 389 ? -27.003 -6.532 -6.038 1.00 23.02 389 PRO A N 1
ATOM 2732 C CA . PRO A 1 389 ? -28.424 -6.289 -6.314 1.00 30.36 389 PRO A CA 1
ATOM 2733 C C . PRO A 1 389 ? -29.264 -6.262 -5.039 1.00 27.34 389 PRO A C 1
ATOM 2734 O O . PRO A 1 389 ? -28.913 -6.840 -4.009 1.00 22.78 389 PRO A O 1
ATOM 2738 N N . PHE A 1 390 ? -30.409 -5.585 -5.126 1.00 25.85 390 PHE A N 1
ATOM 2739 C CA . PHE A 1 390 ? -31.236 -5.403 -3.939 1.00 29.83 390 PHE A CA 1
ATOM 2740 C C . PHE A 1 390 ? -31.899 -6.705 -3.494 1.00 30.23 390 PHE A C 1
ATOM 2741 O O . PHE A 1 390 ? -32.103 -6.912 -2.293 1.00 30.91 390 PHE A O 1
ATOM 2749 N N . ALA A 1 391 ? -32.230 -7.584 -4.432 1.00 28.52 391 ALA A N 1
ATOM 2750 C CA . ALA A 1 391 ? -33.007 -8.799 -4.187 1.00 23.92 391 ALA A CA 1
ATOM 2751 C C . ALA A 1 391 ? -32.876 -9.689 -5.422 1.00 28.40 391 ALA A C 1
ATOM 2752 O O . ALA A 1 391 ? -32.136 -9.365 -6.358 1.00 31.37 391 ALA A O 1
ATOM 2754 N N . ASP A 1 392 ? -33.608 -10.804 -5.431 1.00 23.42 392 ASP A N 1
ATOM 2755 C CA . ASP A 1 392 ? -33.496 -11.819 -6.482 1.00 29.14 392 ASP A CA 1
ATOM 2756 C C . ASP A 1 392 ? -34.825 -12.541 -6.580 1.00 32.77 392 ASP A C 1
ATOM 2757 O O . ASP A 1 392 ? -35.020 -13.605 -5.975 1.00 30.72 392 ASP A O 1
ATOM 2762 N N . PRO A 1 393 ? -35.762 -12.006 -7.362 1.00 32.57 393 PRO A N 1
ATOM 2763 C CA . PRO A 1 393 ? -37.130 -12.551 -7.338 1.00 27.98 393 PRO A CA 1
ATOM 2764 C C . PRO A 1 393 ? -37.220 -14.027 -7.681 1.00 31.51 393 PRO A C 1
ATOM 2765 O O . PRO A 1 393 ? -38.030 -14.742 -7.078 1.00 36.40 393 PRO A O 1
ATOM 2769 N N . ALA A 1 394 ? -36.402 -14.517 -8.614 1.00 36.97 394 ALA A N 1
ATOM 2770 C CA . ALA A 1 394 ? -36.579 -15.893 -9.070 1.00 39.75 394 ALA A CA 1
ATOM 2771 C C . ALA A 1 394 ? -35.999 -16.887 -8.074 1.00 30.46 394 ALA A C 1
ATOM 2772 O O . ALA A 1 394 ? -36.597 -17.938 -7.825 1.00 33.92 394 ALA A O 1
ATOM 2774 N N . LEU A 1 395 ? -34.834 -16.577 -7.508 1.00 35.70 395 LEU A N 1
ATOM 2775 C CA . LEU A 1 395 ? -34.304 -17.388 -6.419 1.00 35.48 395 LEU A CA 1
ATOM 2776 C C . LEU A 1 395 ? -35.244 -17.378 -5.222 1.00 29.71 395 LEU A C 1
ATOM 2777 O O . LEU A 1 395 ? -35.471 -18.419 -4.598 1.00 34.08 395 LEU A O 1
ATOM 2782 N N . ALA A 1 396 ? -35.791 -16.210 -4.883 1.00 25.44 396 ALA A N 1
ATOM 2783 C CA . ALA A 1 396 ? -36.760 -16.125 -3.794 1.00 29.20 396 ALA A CA 1
ATOM 2784 C C . ALA A 1 396 ? -37.911 -17.104 -3.997 1.00 35.72 396 ALA A C 1
ATOM 2785 O O . ALA A 1 396 ? -38.437 -17.665 -3.029 1.00 29.75 396 ALA A O 1
ATOM 2787 N N . GLY A 1 397 ? -38.315 -17.323 -5.253 1.00 35.48 397 GLY A N 1
ATOM 2788 C CA . GLY A 1 397 ? -39.386 -18.271 -5.526 1.00 33.86 397 GLY A CA 1
ATOM 2789 C C . GLY A 1 397 ? -38.947 -19.715 -5.390 1.00 28.10 397 GLY A C 1
ATOM 2790 O O . GLY A 1 397 ? -39.721 -20.568 -4.946 1.00 34.79 397 GLY A O 1
ATOM 2791 N N . ARG A 1 398 ? -37.702 -20.009 -5.741 1.00 23.27 398 ARG A N 1
ATOM 2792 C CA . ARG A 1 398 ? -37.225 -21.377 -5.608 1.00 27.08 398 ARG A CA 1
ATOM 2793 C C . ARG A 1 398 ? -36.974 -21.761 -4.152 1.00 37.32 398 ARG A C 1
ATOM 2794 O O . ARG A 1 398 ? -37.198 -22.919 -3.775 1.00 34.99 398 ARG A O 1
ATOM 2802 N N . LEU A 1 399 ? -36.513 -20.814 -3.325 1.00 28.83 399 LEU A N 1
ATOM 2803 C CA . LEU A 1 399 ? -36.134 -21.135 -1.948 1.00 35.60 399 LEU A CA 1
ATOM 2804 C C . LEU A 1 399 ? -37.341 -21.282 -1.033 1.00 31.68 399 LEU A C 1
ATOM 2805 O O . LEU A 1 399 ? -37.360 -22.162 -0.164 1.00 35.57 399 LEU A O 1
ATOM 2810 N N . ALA A 1 400 ? -38.336 -20.416 -1.199 1.00 30.32 400 ALA A N 1
ATOM 2811 C CA . ALA A 1 400 ? -39.462 -20.360 -0.282 1.00 29.72 400 ALA A CA 1
ATOM 2812 C C . ALA A 1 400 ? -40.154 -21.716 -0.154 1.00 38.48 400 ALA A C 1
ATOM 2813 O O . ALA A 1 400 ? -40.713 -22.237 -1.125 1.00 32.98 400 ALA A O 1
ATOM 2815 N N . ARG A 1 401 ? -40.120 -22.269 1.061 1.00 34.27 401 ARG A N 1
ATOM 2816 C CA . ARG A 1 401 ? -40.791 -23.528 1.386 1.00 30.36 401 ARG A CA 1
ATOM 2817 C C . ARG A 1 401 ? -40.376 -24.628 0.420 1.00 34.09 401 ARG A C 1
ATOM 2818 O O . ARG A 1 401 ? -41.170 -25.494 0.043 1.00 36.51 401 ARG A O 1
ATOM 2826 N N . SER A 1 402 ? -39.108 -24.582 0.020 1.00 34.79 402 SER A N 1
ATOM 2827 C CA . SER A 1 402 ? -38.551 -25.593 -0.858 1.00 32.51 402 SER A CA 1
ATOM 2828 C C . SER A 1 402 ? -38.632 -26.962 -0.191 1.00 36.14 402 SER A C 1
ATOM 2829 O O . SER A 1 402 ? -38.827 -27.083 1.020 1.00 35.82 402 SER A O 1
ATOM 2832 N N . THR A 1 403 ? -38.473 -28.009 -0.999 1.00 33.36 403 THR A N 1
ATOM 2833 C CA . THR A 1 403 ? -38.588 -29.355 -0.453 1.00 37.15 403 THR A CA 1
ATOM 2834 C C . THR A 1 403 ? -37.505 -29.610 0.588 1.00 33.52 403 THR A C 1
ATOM 2835 O O . THR A 1 403 ? -37.766 -30.214 1.635 1.00 32.06 403 THR A O 1
ATOM 2839 N N . GLU A 1 404 ? -36.296 -29.109 0.343 1.00 27.98 404 GLU A N 1
ATOM 2840 C CA . GLU A 1 404 ? -35.233 -29.249 1.330 1.00 32.23 404 GLU A CA 1
ATOM 2841 C C . GLU A 1 404 ? -35.548 -28.472 2.612 1.00 37.82 404 GLU A C 1
ATOM 2842 O O . GLU A 1 404 ? -35.273 -28.953 3.720 1.00 31.77 404 GLU A O 1
ATOM 2848 N N . HIS A 1 405 ? -36.144 -27.282 2.488 1.00 23.57 405 HIS A N 1
ATOM 2849 C CA . HIS A 1 405 ? -36.427 -26.491 3.679 1.00 33.49 405 HIS A CA 1
ATOM 2850 C C . HIS A 1 405 ? -37.615 -27.055 4.453 1.00 32.66 405 HIS A C 1
ATOM 2851 O O . HIS A 1 405 ? -37.612 -27.045 5.692 1.00 28.73 405 HIS A O 1
ATOM 2858 N N . LYS A 1 406 ? -38.634 -27.556 3.747 1.00 31.10 406 LYS A N 1
ATOM 2859 C CA . LYS A 1 406 ? -39.743 -28.220 4.430 1.00 28.66 406 LYS A CA 1
ATOM 2860 C C . LYS A 1 406 ? -39.265 -29.479 5.147 1.00 30.36 406 LYS A C 1
ATOM 2861 O O . LYS A 1 406 ? -39.696 -29.764 6.272 1.00 23.45 406 LYS A O 1
ATOM 2867 N N . LEU A 1 407 ? -38.342 -30.224 4.532 1.00 23.00 407 LEU A N 1
ATOM 2868 C CA . LEU A 1 407 ? -37.855 -31.436 5.177 1.00 25.24 407 LEU A CA 1
ATOM 2869 C C . LEU A 1 407 ? -37.030 -31.103 6.417 1.00 32.09 407 LEU A C 1
ATOM 2870 O O . LEU A 1 407 ? -37.154 -31.774 7.454 1.00 29.46 407 LEU A O 1
ATOM 2875 N N . LEU A 1 408 ? -36.202 -30.057 6.340 1.00 24.66 408 LEU A N 1
ATOM 2876 C CA . LEU A 1 408 ? -35.497 -29.600 7.530 1.00 27.03 408 LEU A CA 1
ATOM 2877 C C . LEU A 1 408 ? -36.482 -29.239 8.640 1.00 31.48 408 LEU A C 1
ATOM 2878 O O . LEU A 1 408 ? -36.298 -29.636 9.795 1.00 30.91 408 LEU A O 1
ATOM 2883 N N . ALA A 1 409 ? -37.565 -28.536 8.299 1.00 23.58 409 ALA A N 1
ATOM 2884 C CA . ALA A 1 409 ? -38.566 -28.193 9.302 1.00 20.12 409 ALA A CA 1
ATOM 2885 C C . ALA A 1 409 ? -39.204 -29.439 9.916 1.00 31.44 409 ALA A C 1
ATOM 2886 O O . ALA A 1 409 ? -39.513 -29.464 11.117 1.00 26.91 409 ALA A O 1
ATOM 2888 N N . ARG A 1 410 ? -39.424 -30.475 9.106 1.00 26.51 410 ARG A N 1
ATOM 2889 C CA . ARG A 1 410 ? -39.919 -31.741 9.637 1.00 23.44 410 ARG A CA 1
ATOM 2890 C C . ARG A 1 410 ? -38.894 -32.392 10.561 1.00 27.62 410 ARG A C 1
ATOM 2891 O O . ARG A 1 410 ? -39.221 -32.794 11.689 1.00 23.93 410 ARG A O 1
ATOM 2899 N N . ARG A 1 411 ? -37.637 -32.488 10.109 1.00 25.19 411 ARG A N 1
ATOM 2900 C CA . ARG A 1 411 ? -36.615 -33.140 10.923 1.00 27.28 411 ARG A CA 1
ATOM 2901 C C . ARG A 1 411 ? -36.367 -32.394 12.235 1.00 33.39 411 ARG A C 1
ATOM 2902 O O . ARG A 1 411 ? -36.084 -33.023 13.266 1.00 29.50 411 ARG A O 1
ATOM 2910 N N . MET A 1 412 ? -36.463 -31.062 12.225 1.00 28.45 412 MET A N 1
ATOM 2911 C CA . MET A 1 412 ? -36.250 -30.312 13.457 1.00 26.72 412 MET A CA 1
ATOM 2912 C C . MET A 1 412 ? -37.329 -30.652 14.482 1.00 30.35 412 MET A C 1
ATOM 2913 O O . MET A 1 412 ? -37.027 -30.927 15.649 1.00 26.32 412 MET A O 1
ATOM 2918 N N . ALA A 1 413 ? -38.595 -30.681 14.046 1.00 21.61 413 ALA A N 1
ATOM 2919 C CA . ALA A 1 413 ? -39.681 -31.078 14.936 1.00 23.24 413 ALA A CA 1
ATOM 2920 C C . ALA A 1 413 ? -39.460 -32.481 15.505 1.00 33.91 413 ALA A C 1
ATOM 2921 O O . ALA A 1 413 ? -39.642 -32.702 16.712 1.00 28.77 413 ALA A O 1
ATOM 2923 N N . GLU A 1 414 ? -39.040 -33.433 14.659 1.00 26.30 414 GLU A N 1
ATOM 2924 C CA . GLU A 1 414 ? -38.755 -34.795 15.123 1.00 27.26 414 GLU A CA 1
ATOM 2925 C C . GLU A 1 414 ? -37.682 -34.825 16.214 1.00 31.66 414 GLU A C 1
ATOM 2926 O O . GLU A 1 414 ? -37.677 -35.738 17.054 1.00 24.71 414 GLU A O 1
ATOM 2932 N N . GLU A 1 415 ? -36.763 -33.854 16.219 1.00 25.12 415 GLU A N 1
ATOM 2933 C CA . GLU A 1 415 ? -35.718 -33.809 17.236 1.00 22.34 415 GLU A CA 1
ATOM 2934 C C . GLU A 1 415 ? -36.142 -33.049 18.487 1.00 23.27 415 GLU A C 1
ATOM 2935 O O . GLU A 1 415 ? -35.463 -33.151 19.512 1.00 23.51 415 GLU A O 1
ATOM 2941 N N . SER A 1 416 ? -37.239 -32.302 18.426 1.00 23.90 416 SER A N 1
ATOM 2942 C CA . SER A 1 416 ? -37.615 -31.354 19.465 1.00 22.11 416 SER A CA 1
ATOM 2943 C C . SER A 1 416 ? -38.735 -31.835 20.364 1.00 29.91 416 SER A C 1
ATOM 2944 O O . SER A 1 416 ? -38.750 -31.483 21.550 1.00 25.10 416 SER A O 1
ATOM 2947 N N . ILE A 1 417 ? -39.691 -32.598 19.833 1.00 20.11 417 ILE A N 1
ATOM 2948 C CA . ILE A 1 417 ? -40.841 -32.988 20.641 1.00 28.51 417 ILE A CA 1
ATOM 2949 C C . ILE A 1 417 ? -40.373 -33.788 21.854 1.00 24.32 417 ILE A C 1
ATOM 2950 O O . ILE A 1 417 ? -39.514 -34.674 21.750 1.00 22.73 417 ILE A O 1
ATOM 2955 N N . VAL A 1 418 ? -40.904 -33.435 23.025 1.00 21.27 418 VAL A N 1
ATOM 2956 C CA . VAL A 1 418 ? -40.469 -33.984 24.306 1.00 18.42 418 VAL A CA 1
ATOM 2957 C C . VAL A 1 418 ? -41.487 -35.013 24.776 1.00 19.40 418 VAL A C 1
ATOM 2958 O O . VAL A 1 418 ? -42.692 -34.729 24.820 1.00 17.11 418 VAL A O 1
ATOM 2962 N N . LEU A 1 419 ? -41.000 -36.200 25.130 1.00 21.68 419 LEU A N 1
ATOM 2963 C CA . LEU A 1 419 ? -41.796 -37.209 25.821 1.00 23.50 419 LEU A CA 1
ATOM 2964 C C . LEU A 1 419 ? -41.735 -36.886 27.312 1.00 23.67 419 LEU A C 1
ATOM 2965 O O . LEU A 1 419 ? -40.737 -37.172 27.977 1.00 23.42 419 LEU A O 1
ATOM 2970 N N . LEU A 1 420 ? -42.809 -36.291 27.841 1.00 21.75 420 LEU A N 1
ATOM 2971 C CA . LEU A 1 420 ? -42.823 -35.861 29.238 1.00 23.70 420 LEU A CA 1
ATOM 2972 C C . LEU A 1 420 ? -43.008 -37.040 30.188 1.00 31.78 420 LEU A C 1
ATOM 2973 O O . LEU A 1 420 ? -42.306 -37.143 31.201 1.00 25.20 420 LEU A O 1
ATOM 2978 N N . GLN A 1 421 ? -43.975 -37.915 29.897 1.00 26.14 421 GLN A N 1
ATOM 2979 C CA . GLN A 1 421 ? -44.205 -39.110 30.700 1.00 34.64 421 GLN A CA 1
ATOM 2980 C C . GLN A 1 421 ? -44.836 -40.193 29.834 1.00 35.72 421 GLN A C 1
ATOM 2981 O O . GLN A 1 421 ? -45.569 -39.906 28.882 1.00 29.54 421 GLN A O 1
ATOM 2987 N N . ASN A 1 422 ? -44.546 -41.444 30.182 1.00 29.15 422 ASN A N 1
ATOM 2988 C CA . ASN A 1 422 ? -45.010 -42.585 29.423 1.00 24.95 422 ASN A CA 1
ATOM 2989 C C . ASN A 1 422 ? -45.367 -43.716 30.386 1.00 24.54 422 ASN A C 1
ATOM 2990 O O . ASN A 1 422 ? -44.843 -44.821 30.305 1.00 25.97 422 ASN A O 1
ATOM 2995 N N . GLU A 1 423 ? -46.273 -43.431 31.321 1.00 31.07 423 GLU A N 1
ATOM 2996 C CA . GLU A 1 423 ? -46.598 -44.385 32.381 1.00 31.25 423 GLU A CA 1
ATOM 2997 C C . GLU A 1 423 ? -47.176 -45.674 31.789 1.00 38.87 423 GLU A C 1
ATOM 2998 O O . GLU A 1 423 ? -48.165 -45.643 31.048 1.00 34.88 423 GLU A O 1
ATOM 3004 N N . GLY A 1 424 ? -46.545 -46.807 32.104 1.00 31.87 424 GLY A N 1
ATOM 3005 C CA . GLY A 1 424 ? -46.973 -48.086 31.572 1.00 27.45 424 GLY A CA 1
ATOM 3006 C C . GLY A 1 424 ? -46.675 -48.307 30.106 1.00 40.35 424 GLY A C 1
ATOM 3007 O O . GLY A 1 424 ? -47.195 -49.262 29.524 1.00 33.83 424 GLY A O 1
ATOM 3008 N N . ASN A 1 425 ? -45.872 -47.443 29.484 1.00 36.71 425 ASN A N 1
ATOM 3009 C CA . ASN A 1 425 ? -45.406 -47.649 28.114 1.00 32.89 425 ASN A CA 1
ATOM 3010 C C . ASN A 1 425 ? -46.571 -47.694 27.123 1.00 33.17 425 ASN A C 1
ATOM 3011 O O . ASN A 1 425 ? -46.613 -48.519 26.207 1.00 31.53 425 ASN A O 1
ATOM 3016 N N . VAL A 1 426 ? -47.523 -46.781 27.309 1.00 29.10 426 VAL A N 1
ATOM 3017 C CA . VAL A 1 426 ? -48.611 -46.619 26.350 1.00 28.14 426 VAL A CA 1
ATOM 3018 C C . VAL A 1 426 ? -48.069 -46.297 24.965 1.00 33.44 426 VAL A C 1
ATOM 3019 O O . VAL A 1 426 ? -48.620 -46.742 23.952 1.00 33.60 426 VAL A O 1
ATOM 3023 N N . LEU A 1 427 ? -46.933 -45.509 24.892 1.00 29.56 427 LEU A N 1
ATOM 3024 C CA . LEU A 1 427 ? -46.310 -45.189 23.615 1.00 30.86 427 LEU A CA 1
ATOM 3025 C C . LEU A 1 427 ? -45.056 -46.025 23.393 1.00 22.81 427 LEU A C 1
ATOM 3026 O O . LEU A 1 427 ? -44.370 -46.402 24.345 1.00 27.72 427 LEU A O 1
ATOM 3031 N N . PRO A 1 428 ? -44.726 -46.358 22.140 1.00 27.90 428 PRO A N 1
ATOM 3032 C CA . PRO A 1 428 ? -45.464 -46.012 20.922 1.00 25.20 428 PRO A CA 1
ATOM 3033 C C . PRO A 1 428 ? -46.720 -46.853 20.689 1.00 36.52 428 PRO A C 1
ATOM 3034 O O . PRO A 1 428 ? -46.739 -48.051 20.977 1.00 37.16 428 PRO A O 1
ATOM 3038 N N . LEU A 1 429 ? -47.762 -46.214 20.168 1.00 35.44 429 LEU A N 1
ATOM 3039 C CA . LEU A 1 429 ? -48.864 -46.932 19.556 1.00 31.94 429 LEU A CA 1
ATOM 3040 C C . LEU A 1 429 ? -48.350 -47.864 18.454 1.00 37.79 429 LEU A C 1
ATOM 3041 O O . LEU A 1 429 ? -47.285 -47.652 17.868 1.00 38.60 429 LEU A O 1
ATOM 3046 N N . GLN A 1 430 ? -49.113 -48.916 18.173 1.00 35.87 430 GLN A N 1
ATOM 3047 C CA . GLN A 1 430 ? -48.797 -49.826 17.074 1.00 49.46 430 GLN A CA 1
ATOM 3048 C C . GLN A 1 430 ? -49.801 -49.600 15.950 1.00 39.51 430 GLN A C 1
ATOM 3049 O O . GLN A 1 430 ? -51.007 -49.763 16.158 1.00 37.69 430 GLN A O 1
ATOM 3055 N N . SER A 1 431 ? -49.304 -49.206 14.769 1.00 42.75 431 SER A N 1
ATOM 3056 C CA . SER A 1 431 ? -50.208 -48.801 13.690 1.00 42.78 431 SER A CA 1
ATOM 3057 C C . SER A 1 431 ? -51.097 -49.956 13.243 1.00 52.71 431 SER A C 1
ATOM 3058 O O . SER A 1 431 ? -52.308 -49.781 13.062 1.00 49.94 431 SER A O 1
ATOM 3061 N N . SER A 1 432 ? -50.520 -51.150 13.081 1.00 44.58 432 SER A N 1
ATOM 3062 C CA . SER A 1 432 ? -51.315 -52.297 12.661 1.00 53.53 432 SER A CA 1
ATOM 3063 C C . SER A 1 432 ? -52.372 -52.685 13.693 1.00 47.99 432 SER A C 1
ATOM 3064 O O . SER A 1 432 ? -53.364 -53.327 13.332 1.00 56.23 432 SER A O 1
ATOM 3067 N N . ALA A 1 433 ? -52.209 -52.286 14.953 1.00 47.03 433 ALA A N 1
ATOM 3068 C CA . ALA A 1 433 ? -53.141 -52.659 16.013 1.00 38.05 433 ALA A CA 1
ATOM 3069 C C . ALA A 1 433 ? -54.236 -51.627 16.252 1.00 45.53 433 ALA A C 1
ATOM 3070 O O . ALA A 1 433 ? -55.085 -51.837 17.124 1.00 50.36 433 ALA A O 1
ATOM 3072 N N . VAL A 1 434 ? -54.239 -50.524 15.521 1.00 40.81 434 VAL A N 1
ATOM 3073 C CA . VAL A 1 434 ? -55.211 -49.460 15.730 1.00 37.80 434 VAL A CA 1
ATOM 3074 C C . VAL A 1 434 ? -56.320 -49.620 14.706 1.00 42.47 434 VAL A C 1
ATOM 3075 O O . VAL A 1 434 ? -56.054 -49.910 13.534 1.00 45.52 434 VAL A O 1
ATOM 3079 N N . ARG A 1 435 ? -57.566 -49.441 15.139 1.00 43.70 435 ARG A N 1
ATOM 3080 C CA . ARG A 1 435 ? -58.687 -49.459 14.213 1.00 44.85 435 ARG A CA 1
ATOM 3081 C C . ARG A 1 435 ? -59.320 -48.087 14.024 1.00 39.39 435 ARG A C 1
ATOM 3082 O O . ARG A 1 435 ? -59.439 -47.617 12.889 1.00 50.96 435 ARG A O 1
ATOM 3090 N N . LYS A 1 436 ? -59.728 -47.414 15.098 1.00 37.39 436 LYS A N 1
ATOM 3091 C CA . LYS A 1 436 ? -60.410 -46.126 14.973 1.00 43.19 436 LYS A CA 1
ATOM 3092 C C . LYS A 1 436 ? -59.892 -45.169 16.040 1.00 47.77 436 LYS A C 1
ATOM 3093 O O . LYS A 1 436 ? -60.168 -45.352 17.230 1.00 42.86 436 LYS A O 1
ATOM 3099 N N . MET A 1 437 ? -59.174 -44.132 15.610 1.00 43.55 437 MET A N 1
ATOM 3100 C CA . MET A 1 437 ? -58.561 -43.158 16.505 1.00 37.57 437 MET A CA 1
ATOM 3101 C C . MET A 1 437 ? -59.339 -41.850 16.480 1.00 34.99 437 MET A C 1
ATOM 3102 O O . MET A 1 437 ? -59.605 -41.304 15.404 1.00 37.65 437 MET A O 1
ATOM 3107 N N . LEU A 1 438 ? -59.709 -41.358 17.663 1.00 30.68 438 LEU A N 1
ATOM 3108 C CA . LEU A 1 438 ? -60.299 -40.032 17.809 1.00 32.90 438 LEU A CA 1
ATOM 3109 C C . LEU A 1 438 ? -59.191 -39.010 18.049 1.00 37.36 438 LEU A C 1
ATOM 3110 O O . LEU A 1 438 ? -58.419 -39.146 19.004 1.00 35.12 438 LEU A O 1
ATOM 3115 N N . VAL A 1 439 ? -59.107 -38.004 17.182 1.00 35.26 439 VAL A N 1
ATOM 3116 C CA . VAL A 1 439 ? -58.208 -36.867 17.359 1.00 31.76 439 VAL A CA 1
ATOM 3117 C C . VAL A 1 439 ? -59.063 -35.687 17.794 1.00 31.09 439 VAL A C 1
ATOM 3118 O O . VAL A 1 439 ? -59.933 -35.238 17.040 1.00 35.50 439 VAL A O 1
ATOM 3122 N N . VAL A 1 440 ? -58.830 -35.189 19.012 1.00 27.38 440 VAL A N 1
ATOM 3123 C CA . VAL A 1 440 ? -59.747 -34.263 19.669 1.00 25.93 440 VAL A CA 1
ATOM 3124 C C . VAL A 1 440 ? -58.968 -33.194 20.428 1.00 29.87 440 VAL A C 1
ATOM 3125 O O . VAL A 1 440 ? -57.901 -33.460 20.992 1.00 24.27 440 VAL A O 1
ATOM 3129 N N . GLY A 1 441 ? -59.527 -31.978 20.456 1.00 25.00 441 GLY A N 1
ATOM 3130 C CA . GLY A 1 441 ? -58.978 -30.895 21.242 1.00 27.95 441 GLY A CA 1
ATOM 3131 C C . GLY A 1 441 ? -58.861 -29.582 20.488 1.00 27.35 441 GLY A C 1
ATOM 3132 O O . GLY A 1 441 ? -58.890 -29.533 19.252 1.00 29.12 441 GLY A O 1
ATOM 3133 N N . PRO A 1 442 ? -58.714 -28.482 21.228 1.00 34.74 442 PRO A N 1
ATOM 3134 C CA . PRO A 1 442 ? -58.660 -27.164 20.573 1.00 27.68 442 PRO A CA 1
ATOM 3135 C C . PRO A 1 442 ? -57.482 -26.999 19.624 1.00 28.81 442 PRO A C 1
ATOM 3136 O O . PRO A 1 442 ? -57.563 -26.176 18.706 1.00 26.22 442 PRO A O 1
ATOM 3140 N N . ASN A 1 443 ? -56.411 -27.778 19.771 1.00 25.00 443 ASN A N 1
ATOM 3141 C CA . ASN A 1 443 ? -55.250 -27.636 18.903 1.00 29.88 443 ASN A CA 1
ATOM 3142 C C . ASN A 1 443 ? -55.054 -28.824 17.969 1.00 29.92 443 ASN A C 1
ATOM 3143 O O . ASN A 1 443 ? -53.927 -29.109 17.557 1.00 30.23 443 ASN A O 1
ATOM 3148 N N . ALA A 1 444 ? -56.136 -29.516 17.605 1.00 31.18 444 ALA A N 1
ATOM 3149 C CA . ALA A 1 444 ? -55.999 -30.672 16.722 1.00 28.61 444 ALA A CA 1
ATOM 3150 C C . ALA A 1 444 ? -56.076 -30.279 15.252 1.00 25.38 444 ALA A C 1
ATOM 3151 O O . ALA A 1 444 ? -55.183 -30.623 14.468 1.00 30.59 444 ALA A O 1
ATOM 3153 N N . ALA A 1 445 ? -57.131 -29.557 14.874 1.00 29.88 445 ALA A N 1
ATOM 3154 C CA . ALA A 1 445 ? -57.432 -29.266 13.478 1.00 35.82 445 ALA A CA 1
ATOM 3155 C C . ALA A 1 445 ? -56.761 -27.999 12.972 1.00 33.15 445 ALA A C 1
ATOM 3156 O O . ALA A 1 445 ? -56.622 -27.824 11.759 1.00 39.26 445 ALA A O 1
ATOM 3158 N N . SER A 1 446 ? -56.361 -27.121 13.876 1.00 37.98 446 SER A N 1
ATOM 3159 C CA . SER A 1 446 ? -55.679 -25.876 13.571 1.00 38.01 446 SER A CA 1
ATOM 3160 C C . SER A 1 446 ? -54.161 -26.062 13.552 1.00 30.57 446 SER A C 1
ATOM 3161 O O . SER A 1 446 ? -53.601 -26.889 14.280 1.00 32.74 446 SER A O 1
ATOM 3164 N N . VAL A 1 447 ? -53.501 -25.300 12.679 1.00 30.35 447 VAL A N 1
ATOM 3165 C CA . VAL A 1 447 ? -52.044 -25.205 12.690 1.00 28.30 447 VAL A CA 1
ATOM 3166 C C . VAL A 1 447 ? -51.636 -24.154 13.718 1.00 27.97 447 VAL A C 1
ATOM 3167 O O . VAL A 1 447 ? -52.259 -23.092 13.818 1.00 30.02 447 VAL A O 1
ATOM 3171 N N . HIS A 1 448 ? -50.597 -24.434 14.500 1.00 25.96 448 HIS A N 1
ATOM 3172 C CA . HIS A 1 448 ? -50.108 -23.452 15.461 1.00 24.14 448 HIS A CA 1
ATOM 3173 C C . HIS A 1 448 ? -48.611 -23.286 15.302 1.00 26.46 448 HIS A C 1
ATOM 3174 O O . HIS A 1 448 ? -47.842 -24.235 15.500 1.00 24.66 448 HIS A O 1
ATOM 3181 N N . LEU A 1 449 ? -48.211 -22.081 14.906 1.00 26.33 449 LEU A N 1
ATOM 3182 C CA . LEU A 1 449 ? -46.824 -21.784 14.610 1.00 25.38 449 LEU A CA 1
ATOM 3183 C C . LEU A 1 449 ? -46.191 -20.818 15.601 1.00 27.70 449 LEU A C 1
ATOM 3184 O O . LEU A 1 449 ? -44.961 -20.755 15.677 1.00 22.49 449 LEU A O 1
ATOM 3189 N N . GLY A 1 450 ? -46.988 -20.086 16.367 1.00 25.68 450 GLY A N 1
ATOM 3190 C CA . GLY A 1 450 ? -46.458 -19.204 17.384 1.00 28.07 450 GLY A CA 1
ATOM 3191 C C . GLY A 1 450 ? -46.368 -17.770 16.909 1.00 27.15 450 GLY A C 1
ATOM 3192 O O . GLY A 1 450 ? -46.612 -17.441 15.742 1.00 28.70 450 GLY A O 1
ATOM 3193 N N . GLY A 1 451 ? -46.006 -16.902 17.856 1.00 24.13 451 GLY A N 1
ATOM 3194 C CA . GLY A 1 451 ? -45.797 -15.507 17.530 1.00 22.82 451 GLY A CA 1
ATOM 3195 C C . GLY A 1 451 ? -44.755 -15.334 16.441 1.00 25.11 451 GLY A C 1
ATOM 3196 O O . GLY A 1 451 ? -43.917 -16.204 16.189 1.00 19.56 451 GLY A O 1
ATOM 3197 N N . TYR A 1 452 ? -44.847 -14.201 15.755 1.00 24.20 452 TYR A N 1
ATOM 3198 C CA . TYR A 1 452 ? -43.869 -13.846 14.731 1.00 27.89 452 TYR A CA 1
ATOM 3199 C C . TYR A 1 452 ? -43.900 -14.840 13.564 1.00 23.73 452 TYR A C 1
ATOM 3200 O O . TYR A 1 452 ? -42.866 -15.273 13.060 1.00 23.51 452 TYR A O 1
ATOM 3209 N N . SER A 1 453 ? -45.109 -15.200 13.134 1.00 24.66 453 SER A N 1
ATOM 3210 C CA . SER A 1 453 ? -45.374 -16.090 12.013 1.00 29.33 453 SER A CA 1
ATOM 3211 C C . SER A 1 453 ? -46.317 -15.407 11.032 1.00 28.25 453 SER A C 1
ATOM 3212 O O . SER A 1 453 ? -47.160 -14.598 11.436 1.00 25.70 453 SER A O 1
ATOM 3215 N N . PRO A 1 454 ? -46.206 -15.724 9.740 1.00 25.53 454 PRO A N 1
ATOM 3216 C CA . PRO A 1 454 ? -47.118 -15.130 8.749 1.00 24.90 454 PRO A CA 1
ATOM 3217 C C . PRO A 1 454 ? -48.534 -15.673 8.893 1.00 29.80 454 PRO A C 1
ATOM 3218 O O . PRO A 1 454 ? -48.745 -16.878 9.052 1.00 30.92 454 PRO A O 1
ATOM 3222 N N . LYS A 1 455 ? -49.507 -14.771 8.823 1.00 27.16 455 LYS A N 1
ATOM 3223 C CA . LYS A 1 455 ? -50.913 -15.115 8.930 1.00 32.46 455 LYS A CA 1
ATOM 3224 C C . LYS A 1 455 ? -51.607 -15.025 7.570 1.00 36.02 455 LYS A C 1
ATOM 3225 O O . LYS A 1 455 ? -51.380 -14.071 6.818 1.00 37.62 455 LYS A O 1
ATOM 3231 N N . PRO A 1 456 ? -52.477 -15.994 7.233 1.00 39.37 456 PRO A N 1
ATOM 3232 C CA . PRO A 1 456 ? -52.843 -17.116 8.112 1.00 28.21 456 PRO A CA 1
ATOM 3233 C C . PRO A 1 456 ? -51.791 -18.216 8.124 1.00 30.72 456 PRO A C 1
ATOM 3234 O O . PRO A 1 456 ? -51.072 -18.373 7.134 1.00 31.74 456 PRO A O 1
ATOM 3238 N N . PHE A 1 457 ? -51.704 -18.952 9.233 1.00 27.40 457 PHE A N 1
ATOM 3239 C CA . PHE A 1 457 ? -50.720 -20.020 9.352 1.00 26.56 457 PHE A CA 1
ATOM 3240 C C . PHE A 1 457 ? -50.903 -21.037 8.240 1.00 25.68 457 PHE A C 1
ATOM 3241 O O . PHE A 1 457 ? -52.028 -21.372 7.867 1.00 35.20 457 PHE A O 1
ATOM 3249 N N . VAL A 1 458 ? -49.784 -21.549 7.737 1.00 23.57 458 VAL A N 1
ATOM 3250 C CA . VAL A 1 458 ? -49.755 -22.577 6.706 1.00 23.48 458 VAL A CA 1
ATOM 3251 C C . VAL A 1 458 ? -48.908 -23.728 7.227 1.00 26.42 458 VAL A C 1
ATOM 3252 O O . VAL A 1 458 ? -47.715 -23.546 7.496 1.00 27.91 458 VAL A O 1
ATOM 3256 N N . GLY A 1 459 ? -49.506 -24.907 7.358 1.00 24.97 459 GLY A N 1
ATOM 3257 C CA . GLY A 1 459 ? -48.738 -26.056 7.801 1.00 28.61 459 GLY A CA 1
ATOM 3258 C C . GLY A 1 459 ? -49.614 -27.269 8.004 1.00 30.24 459 GLY A C 1
ATOM 3259 O O . GLY A 1 459 ? -50.792 -27.281 7.636 1.00 28.04 459 GLY A O 1
ATOM 3260 N N . VAL A 1 460 ? -49.016 -28.298 8.596 1.00 29.48 460 VAL A N 1
ATOM 3261 C CA . VAL A 1 460 ? -49.666 -29.593 8.778 1.00 27.57 460 VAL A CA 1
ATOM 3262 C C . VAL A 1 460 ? -50.089 -29.717 10.235 1.00 31.37 460 VAL A C 1
ATOM 3263 O O . VAL A 1 460 ? -49.249 -29.915 11.119 1.00 27.65 460 VAL A O 1
ATOM 3267 N N . SER A 1 461 ? -51.394 -29.628 10.488 1.00 30.95 461 SER A N 1
ATOM 3268 C CA . SER A 1 461 ? -51.914 -29.747 11.841 1.00 26.27 461 SER A CA 1
ATOM 3269 C C . SER A 1 461 ? -51.732 -31.173 12.365 1.00 33.24 461 SER A C 1
ATOM 3270 O O . SER A 1 461 ? -51.411 -32.108 11.623 1.00 25.70 461 SER A O 1
ATOM 3273 N N . ALA A 1 462 ? -51.955 -31.334 13.674 1.00 25.70 462 ALA A N 1
ATOM 3274 C CA . ALA A 1 462 ? -51.896 -32.663 14.276 1.00 30.84 462 ALA A CA 1
ATOM 3275 C C . ALA A 1 462 ? -52.908 -33.600 13.622 1.00 25.89 462 ALA A C 1
ATOM 3276 O O . ALA A 1 462 ? -52.574 -34.732 13.254 1.00 24.48 462 ALA A O 1
ATOM 3278 N N . LEU A 1 463 ? -54.145 -33.123 13.436 1.00 22.18 463 LEU A N 1
ATOM 3279 C CA . LEU A 1 463 ? -55.180 -33.914 12.764 1.00 26.10 463 LEU A CA 1
ATOM 3280 C C . LEU A 1 463 ? -54.727 -34.362 11.378 1.00 31.27 463 LEU A C 1
ATOM 3281 O O . LEU A 1 463 ? -54.711 -35.559 11.065 1.00 29.80 463 LEU A O 1
ATOM 3286 N N . GLU A 1 464 ? -54.346 -33.401 10.535 1.00 32.13 464 GLU A N 1
ATOM 3287 C CA . GLU A 1 464 ? -53.907 -33.716 9.181 1.00 27.02 464 GLU A CA 1
ATOM 3288 C C . GLU A 1 464 ? -52.736 -34.688 9.184 1.00 33.46 464 GLU A C 1
ATOM 3289 O O . GLU A 1 464 ? -52.675 -35.606 8.356 1.00 31.53 464 GLU A O 1
ATOM 3295 N N . GLY A 1 465 ? -51.790 -34.504 10.103 1.00 28.90 465 GLY A N 1
ATOM 3296 C CA . GLY A 1 465 ? -50.662 -35.416 10.160 1.00 27.35 465 GLY A CA 1
ATOM 3297 C C . GLY A 1 465 ? -51.084 -36.829 10.511 1.00 26.37 465 GLY A C 1
ATOM 3298 O O . GLY A 1 465 ? -50.552 -37.801 9.969 1.00 28.45 465 GLY A O 1
ATOM 3299 N N . LEU A 1 466 ? -52.054 -36.959 11.409 1.00 24.77 466 LEU A N 1
ATOM 3300 C CA . LEU A 1 466 ? -52.548 -38.275 11.790 1.00 35.83 466 LEU A CA 1
ATOM 3301 C C . LEU A 1 466 ? -53.449 -38.880 10.710 1.00 38.63 466 LEU A C 1
ATOM 3302 O O . LEU A 1 466 ? -53.402 -40.093 10.468 1.00 35.27 466 LEU A O 1
ATOM 3307 N N . GLN A 1 467 ? -54.268 -38.056 10.044 1.00 33.18 467 GLN A N 1
ATOM 3308 C CA . GLN A 1 467 ? -55.058 -38.552 8.919 1.00 37.41 467 GLN A CA 1
ATOM 3309 C C . GLN A 1 467 ? -54.163 -39.145 7.838 1.00 42.29 467 GLN A C 1
ATOM 3310 O O . GLN A 1 467 ? -54.430 -40.236 7.323 1.00 39.40 467 GLN A O 1
ATOM 3316 N N . ALA A 1 468 ? -53.089 -38.437 7.482 1.00 34.88 468 ALA A N 1
ATOM 3317 C CA . ALA A 1 468 ? -52.184 -38.945 6.458 1.00 26.63 468 ALA A CA 1
ATOM 3318 C C . ALA A 1 468 ? -51.493 -40.216 6.912 1.00 41.05 468 ALA A C 1
ATOM 3319 O O . ALA A 1 468 ? -51.220 -41.096 6.089 1.00 41.37 468 ALA A O 1
ATOM 3321 N N . TYR A 1 469 ? -51.198 -40.325 8.210 1.00 40.08 469 TYR A N 1
ATOM 3322 C CA . TYR A 1 469 ? -50.593 -41.543 8.728 1.00 34.11 469 TYR A CA 1
ATOM 3323 C C . TYR A 1 469 ? -51.582 -42.703 8.699 1.00 39.09 469 TYR A C 1
ATOM 3324 O O . TYR A 1 469 ? -51.216 -43.833 8.357 1.00 38.29 469 TYR A O 1
ATOM 3333 N N . ALA A 1 470 ? -52.840 -42.442 9.053 1.00 36.20 470 ALA A N 1
ATOM 3334 C CA . ALA A 1 470 ? -53.844 -43.497 9.025 1.00 41.34 470 ALA A CA 1
ATOM 3335 C C . ALA A 1 470 ? -54.021 -44.055 7.612 1.00 46.31 470 ALA A C 1
ATOM 3336 O O . ALA A 1 470 ? -54.125 -45.274 7.425 1.00 41.66 470 ALA A O 1
ATOM 3338 N N . GLU A 1 471 ? -54.022 -43.179 6.605 1.00 47.28 471 GLU A N 1
ATOM 3339 C CA . GLU A 1 471 ? -54.230 -43.608 5.225 1.00 44.96 471 GLU A CA 1
ATOM 3340 C C . GLU A 1 471 ? -53.200 -44.647 4.811 1.00 44.77 471 GLU A C 1
ATOM 3341 O O . GLU A 1 471 ? -53.546 -45.695 4.254 1.00 50.25 471 GLU A O 1
ATOM 3347 N N . GLN A 1 472 ? -51.924 -44.369 5.077 1.00 41.49 472 GLN A N 1
ATOM 3348 C CA . GLN A 1 472 ? -50.853 -45.303 4.757 1.00 37.81 472 GLN A CA 1
ATOM 3349 C C . GLN A 1 472 ? -50.854 -46.532 5.662 1.00 44.03 472 GLN A C 1
ATOM 3350 O O . GLN A 1 472 ? -50.322 -47.577 5.271 1.00 49.45 472 GLN A O 1
ATOM 3356 N N . ALA A 1 473 ? -51.436 -46.433 6.859 1.00 42.66 473 ALA A N 1
ATOM 3357 C CA . ALA A 1 473 ? -51.316 -47.470 7.874 1.00 40.97 473 ALA A CA 1
ATOM 3358 C C . ALA A 1 473 ? -52.535 -48.376 7.972 1.00 43.64 473 ALA A C 1
ATOM 3359 O O . ALA A 1 473 ? -52.435 -49.453 8.566 1.00 47.02 473 ALA A O 1
ATOM 3361 N N . GLY A 1 474 ? -53.678 -47.957 7.441 1.00 43.29 474 GLY A N 1
ATOM 3362 C CA . GLY A 1 474 ? -54.835 -48.824 7.378 1.00 45.07 474 GLY A CA 1
ATOM 3363 C C . GLY A 1 474 ? -55.704 -48.794 8.615 1.00 54.50 474 GLY A C 1
ATOM 3364 O O . GLY A 1 474 ? -56.123 -49.846 9.114 1.00 60.26 474 GLY A O 1
ATOM 3365 N N . PHE A 1 475 ? -55.976 -47.597 9.126 1.00 48.82 475 PHE A N 1
ATOM 3366 C CA . PHE A 1 475 ? -56.922 -47.441 10.219 1.00 35.88 475 PHE A CA 1
ATOM 3367 C C . PHE A 1 475 ? -57.650 -46.120 10.036 1.00 35.35 475 PHE A C 1
ATOM 3368 O O . PHE A 1 475 ? -57.259 -45.281 9.223 1.00 37.72 475 PHE A O 1
ATOM 3376 N N . GLU A 1 476 ? -58.725 -45.955 10.799 1.00 33.75 476 GLU A N 1
ATOM 3377 C CA . GLU A 1 476 ? -59.641 -44.837 10.663 1.00 35.47 476 GLU A CA 1
ATOM 3378 C C . GLU A 1 476 ? -59.338 -43.751 11.689 1.00 49.28 476 GLU A C 1
ATOM 3379 O O . GLU A 1 476 ? -58.815 -44.022 12.775 1.00 43.23 476 GLU A O 1
ATOM 3385 N N . VAL A 1 477 ? -59.687 -42.515 11.332 1.00 43.43 477 VAL A N 1
ATOM 3386 C CA . VAL A 1 477 ? -59.522 -41.349 12.188 1.00 41.16 477 VAL A CA 1
ATOM 3387 C C . VAL A 1 477 ? -60.830 -40.573 12.188 1.00 36.26 477 VAL A C 1
ATOM 3388 O O . VAL A 1 477 ? -61.386 -40.291 11.122 1.00 40.10 477 VAL A O 1
ATOM 3392 N N . GLU A 1 478 ? -61.331 -40.246 13.374 1.00 37.50 478 GLU A N 1
ATOM 3393 C CA . GLU A 1 478 ? -62.387 -39.257 13.504 1.00 37.62 478 GLU A CA 1
ATOM 3394 C C . GLU A 1 478 ? -61.870 -38.067 14.300 1.00 39.96 478 GLU A C 1
ATOM 3395 O O . GLU A 1 478 ? -60.888 -38.168 15.039 1.00 38.88 478 GLU A O 1
ATOM 3401 N N . TYR A 1 479 ? -62.538 -36.932 14.128 1.00 36.15 479 TYR A N 1
ATOM 3402 C CA . TYR A 1 479 ? -62.117 -35.685 14.735 1.00 32.19 479 TYR A CA 1
ATOM 3403 C C . TYR A 1 479 ? -63.285 -35.087 15.491 1.00 32.58 479 TYR A C 1
ATOM 3404 O O . TYR A 1 479 ? -64.419 -35.104 15.010 1.00 35.29 479 TYR A O 1
ATOM 3413 N N . ALA A 1 480 ? -62.997 -34.569 16.675 1.00 27.34 480 ALA A N 1
ATOM 3414 C CA . ALA A 1 480 ? -63.937 -33.781 17.449 1.00 26.09 480 ALA A CA 1
ATOM 3415 C C . ALA A 1 480 ? -63.230 -32.534 17.964 1.00 28.51 480 ALA A C 1
ATOM 3416 O O . ALA A 1 480 ? -62.044 -32.577 18.306 1.00 35.91 480 ALA A O 1
ATOM 3418 N N . GLN A 1 481 ? -63.957 -31.419 17.998 1.00 36.66 481 GLN A N 1
ATOM 3419 C CA . GLN A 1 481 ? -63.409 -30.187 18.561 1.00 39.05 481 GLN A CA 1
ATOM 3420 C C . GLN A 1 481 ? -62.968 -30.389 20.015 1.00 39.42 481 GLN A C 1
ATOM 3421 O O . GLN A 1 481 ? -61.863 -29.989 20.407 1.00 32.82 481 GLN A O 1
ATOM 3427 N N . GLY A 1 482 ? -63.811 -31.034 20.824 1.00 33.74 482 GLY A N 1
ATOM 3428 C CA . GLY A 1 482 ? -63.503 -31.244 22.227 1.00 27.46 482 GLY A CA 1
ATOM 3429 C C . GLY A 1 482 ? -63.870 -30.032 23.058 1.00 31.72 482 GLY A C 1
ATOM 3430 O O . GLY A 1 482 ? -64.843 -30.064 23.815 1.00 28.31 482 GLY A O 1
ATOM 3431 N N . CYS A 1 483 ? -63.089 -28.958 22.919 1.00 34.35 483 CYS A N 1
ATOM 3432 C CA . CYS A 1 483 ? -63.415 -27.653 23.483 1.00 26.27 483 CYS A CA 1
ATOM 3433 C C . CYS A 1 483 ? -62.614 -26.597 22.733 1.00 26.12 483 CYS A C 1
ATOM 3434 O O . CYS A 1 483 ? -61.666 -26.907 22.005 1.00 27.65 483 CYS A O 1
ATOM 3437 N N . ALA A 1 484 ? -63.017 -25.345 22.915 1.00 32.31 484 ALA A N 1
ATOM 3438 C CA . ALA A 1 484 ? -62.313 -24.195 22.371 1.00 36.81 484 ALA A CA 1
ATOM 3439 C C . ALA A 1 484 ? -61.562 -23.486 23.490 1.00 32.32 484 ALA A C 1
ATOM 3440 O O . ALA A 1 484 ? -62.020 -23.447 24.636 1.00 27.72 484 ALA A O 1
ATOM 3442 N N . ILE A 1 485 ? -60.396 -22.932 23.149 1.00 27.98 485 ILE A N 1
ATOM 3443 C CA . ILE A 1 485 ? -59.634 -22.093 24.072 1.00 24.79 485 ILE A CA 1
ATOM 3444 C C . ILE A 1 485 ? -60.133 -20.661 23.934 1.00 26.92 485 ILE A C 1
ATOM 3445 O O . ILE A 1 485 ? -60.606 -20.043 24.899 1.00 25.52 485 ILE A O 1
ATOM 3450 N N . THR A 1 486 ? -60.060 -20.137 22.721 1.00 26.61 486 THR A N 1
ATOM 3451 C CA . THR A 1 486 ? -60.542 -18.801 22.419 1.00 33.16 486 THR A CA 1
ATOM 3452 C C . THR A 1 486 ? -61.757 -18.894 21.506 1.00 34.62 486 THR A C 1
ATOM 3453 O O . THR A 1 486 ? -61.855 -19.794 20.668 1.00 35.08 486 THR A O 1
ATOM 3457 N N . ALA A 1 487 ? -62.700 -17.975 21.697 1.00 41.53 487 ALA A N 1
ATOM 3458 C CA . ALA A 1 487 ? -63.942 -18.024 20.939 1.00 40.09 487 ALA A CA 1
ATOM 3459 C C . ALA A 1 487 ? -63.697 -17.628 19.489 1.00 45.59 487 ALA A C 1
ATOM 3460 O O . ALA A 1 487 ? -62.932 -16.704 19.198 1.00 44.65 487 ALA A O 1
ATOM 3462 N N . GLY A 1 488 ? -64.344 -18.352 18.577 1.00 48.64 488 GLY A N 1
ATOM 3463 C CA . GLY A 1 488 ? -64.123 -18.169 17.162 1.00 46.72 488 GLY A CA 1
ATOM 3464 C C . GLY A 1 488 ? -62.905 -18.877 16.615 1.00 48.76 488 GLY A C 1
ATOM 3465 O O . GLY A 1 488 ? -62.654 -18.798 15.405 1.00 55.50 488 GLY A O 1
ATOM 3466 N N . ASP A 1 489 ? -62.137 -19.558 17.461 1.00 50.00 489 ASP A N 1
ATOM 3467 C CA . ASP A 1 489 ? -60.971 -20.320 17.023 1.00 47.21 489 ASP A CA 1
ATOM 3468 C C . ASP A 1 489 ? -61.295 -21.801 17.216 1.00 49.18 489 ASP A C 1
ATOM 3469 O O . ASP A 1 489 ? -60.864 -22.443 18.177 1.00 39.43 489 ASP A O 1
ATOM 3474 N N . GLU A 1 490 ? -62.091 -22.333 16.286 1.00 57.93 490 GLU A N 1
ATOM 3475 C CA . GLU A 1 490 ? -62.442 -23.744 16.225 1.00 48.38 490 GLU A CA 1
ATOM 3476 C C . GLU A 1 490 ? -62.264 -24.229 14.792 1.00 46.16 490 GLU A C 1
ATOM 3477 O O . GLU A 1 490 ? -62.306 -23.444 13.839 1.00 48.66 490 GLU A O 1
ATOM 3483 N N . GLY A 1 491 ? -62.065 -25.536 14.645 1.00 46.29 491 GLY A N 1
ATOM 3484 C CA . GLY A 1 491 ? -61.859 -26.048 13.310 1.00 49.61 491 GLY A CA 1
ATOM 3485 C C . GLY A 1 491 ? -60.461 -25.714 12.816 1.00 56.03 491 GLY A C 1
ATOM 3486 O O . GLY A 1 491 ? -59.539 -25.451 13.596 1.00 52.08 491 GLY A O 1
ATOM 3487 N N . ASN A 1 492 ? -60.311 -25.717 11.491 0.86 51.97 492 ASN A N 1
ATOM 3488 C CA . ASN A 1 492 ? -58.985 -25.572 10.911 0.86 56.54 492 ASN A CA 1
ATOM 3489 C C . ASN A 1 492 ? -58.577 -24.098 10.851 0.86 59.63 492 ASN A C 1
ATOM 3490 O O . ASN A 1 492 ? -59.390 -23.181 11.029 0.86 52.92 492 ASN A O 1
ATOM 3495 N N . ASN A 1 493 ? -57.284 -23.890 10.606 0.70 62.91 493 ASN A N 1
ATOM 3496 C CA . ASN A 1 493 ? -56.612 -22.600 10.707 0.70 65.73 493 ASN A CA 1
ATOM 3497 C C . ASN A 1 493 ? -56.083 -22.144 9.351 0.70 73.80 493 ASN A C 1
ATOM 3498 O O . ASN A 1 493 ? -54.946 -21.677 9.228 0.70 58.14 493 ASN A O 1
ATOM 3503 N N . GLU A 1 494 ? -56.906 -22.273 8.314 0.88 79.01 494 GLU A N 1
ATOM 3504 C CA . GLU A 1 494 ? -56.473 -22.025 6.945 0.88 75.15 494 GLU A CA 1
ATOM 3505 C C . GLU A 1 494 ? -57.000 -20.723 6.362 0.88 85.04 494 GLU A C 1
ATOM 3506 O O . GLU A 1 494 ? -56.261 -20.032 5.656 0.88 82.52 494 GLU A O 1
ATOM 3512 N N . ILE A 1 495 ? -58.254 -20.356 6.648 0.89 93.35 495 ILE A N 1
ATOM 3513 C CA . ILE A 1 495 ? -58.862 -19.149 6.093 0.89 98.17 495 ILE A CA 1
ATOM 3514 C C . ILE A 1 495 ? -58.481 -17.955 6.961 0.89 95.22 495 ILE A C 1
ATOM 3515 O O . ILE A 1 495 ? -58.341 -18.066 8.185 0.89 90.57 495 ILE A O 1
ATOM 3520 N N . GLU A 1 496 ? -58.304 -16.800 6.319 0.82 94.68 496 GLU A N 1
ATOM 3521 C CA . GLU A 1 496 ? -57.776 -15.618 6.989 0.82 89.27 496 GLU A CA 1
ATOM 3522 C C . GLU A 1 496 ? -58.854 -14.885 7.781 0.82 102.14 496 GLU A C 1
ATOM 3523 O O . GLU A 1 496 ? -60.006 -14.780 7.350 0.82 99.55 496 GLU A O 1
ATOM 3529 N N . THR A 1 497 ? -58.463 -14.375 8.948 1.00 111.10 497 THR A N 1
ATOM 3530 C CA . THR A 1 497 ? -59.262 -13.432 9.719 1.00 116.75 497 THR A CA 1
ATOM 3531 C C . THR A 1 497 ? -58.343 -12.322 10.218 1.00 123.77 497 THR A C 1
ATOM 3532 O O . THR A 1 497 ? -57.124 -12.493 10.312 1.00 124.67 497 THR A O 1
ATOM 3536 N N . ASP A 1 498 ? -58.939 -11.177 10.537 0.93 124.88 498 ASP A N 1
ATOM 3537 C CA . ASP A 1 498 ? -58.163 -10.009 10.926 0.93 125.48 498 ASP A CA 1
ATOM 3538 C C . ASP A 1 498 ? -57.659 -10.133 12.362 0.93 124.52 498 ASP A C 1
ATOM 3539 O O . ASP A 1 498 ? -58.231 -10.844 13.194 0.93 124.61 498 ASP A O 1
ATOM 3544 N N . ALA A 1 499 ? -56.569 -9.421 12.647 1.00 127.40 499 ALA A N 1
ATOM 3545 C CA . ALA A 1 499 ? -56.023 -9.324 13.995 1.00 123.14 499 ALA A CA 1
ATOM 3546 C C . ALA A 1 499 ? -56.567 -8.121 14.762 1.00 122.33 499 ALA A C 1
ATOM 3547 O O . ALA A 1 499 ? -56.038 -7.790 15.830 1.00 121.50 499 ALA A O 1
ATOM 3549 N N . SER A 1 500 ? -57.606 -7.464 14.242 0.91 118.98 500 SER A N 1
ATOM 3550 C CA . SER A 1 500 ? -58.236 -6.325 14.897 0.91 117.64 500 SER A CA 1
ATOM 3551 C C . SER A 1 500 ? -59.458 -6.716 15.719 0.91 111.04 500 SER A C 1
ATOM 3552 O O . SER A 1 500 ? -60.077 -5.846 16.342 0.91 101.18 500 SER A O 1
ATOM 3555 N N . ASP A 1 501 ? -59.828 -7.994 15.722 1.00 113.15 501 ASP A N 1
ATOM 3556 C CA . ASP A 1 501 ? -60.816 -8.518 16.658 1.00 107.28 501 ASP A CA 1
ATOM 3557 C C . ASP A 1 501 ? -60.068 -8.987 17.900 1.00 98.43 501 ASP A C 1
ATOM 3558 O O . ASP A 1 501 ? -59.340 -9.984 17.853 1.00 96.32 501 ASP A O 1
ATOM 3563 N N . GLU A 1 502 ? -60.222 -8.253 19.000 1.00 88.91 502 GLU A N 1
ATOM 3564 C CA . GLU A 1 502 ? -59.584 -8.651 20.244 1.00 76.61 502 GLU A CA 1
ATOM 3565 C C . GLU A 1 502 ? -60.060 -10.039 20.642 1.00 67.35 502 GLU A C 1
ATOM 3566 O O . GLU A 1 502 ? -61.238 -10.376 20.500 1.00 67.66 502 GLU A O 1
ATOM 3572 N N . SER A 1 503 ? -59.132 -10.849 21.131 1.00 58.73 503 SER A N 1
ATOM 3573 C CA . SER A 1 503 ? -59.451 -12.228 21.453 1.00 45.72 503 SER A CA 1
ATOM 3574 C C . SER A 1 503 ? -60.294 -12.295 22.723 1.00 46.92 503 SER A C 1
ATOM 3575 O O . SER A 1 503 ? -60.066 -11.549 23.683 1.00 45.05 503 SER A O 1
ATOM 3578 N N . VAL A 1 504 ? -61.295 -13.179 22.714 1.00 46.35 504 VAL A N 1
ATOM 3579 C CA . VAL A 1 504 ? -62.149 -13.428 23.872 1.00 47.34 504 VAL A CA 1
ATOM 3580 C C . VAL A 1 504 ? -62.071 -14.910 24.238 1.00 35.62 504 VAL A C 1
ATOM 3581 O O . VAL A 1 504 ? -61.885 -15.776 23.379 1.00 26.72 504 VAL A O 1
ATOM 3585 N N . GLN A 1 505 ? -62.190 -15.203 25.531 1.00 30.71 505 GLN A N 1
ATOM 3586 C CA . GLN A 1 505 ? -62.089 -16.586 25.973 1.00 30.55 505 GLN A CA 1
ATOM 3587 C C . GLN A 1 505 ? -63.323 -17.382 25.550 1.00 27.44 505 GLN A C 1
ATOM 3588 O O . GLN A 1 505 ? -64.429 -16.851 25.459 1.00 33.62 505 GLN A O 1
ATOM 3594 N N . ALA A 1 506 ? -63.126 -18.668 25.290 1.00 30.79 506 ALA A N 1
ATOM 3595 C CA . ALA A 1 506 ? -64.226 -19.494 24.815 1.00 32.63 506 ALA A CA 1
ATOM 3596 C C . ALA A 1 506 ? -65.293 -19.652 25.891 1.00 33.99 506 ALA A C 1
ATOM 3597 O O . ALA A 1 506 ? -65.008 -19.620 27.093 1.00 38.47 506 ALA A O 1
ATOM 3599 N N . ASP A 1 507 ? -66.540 -19.819 25.442 1.00 35.81 507 ASP A N 1
ATOM 3600 C CA . ASP A 1 507 ? -67.668 -19.892 26.369 1.00 36.48 507 ASP A CA 1
ATOM 3601 C C . ASP A 1 507 ? -67.689 -21.243 27.083 1.00 34.12 507 ASP A C 1
ATOM 3602 O O . ASP A 1 507 ? -67.639 -22.289 26.424 1.00 32.55 507 ASP A O 1
ATOM 3607 N N . PRO A 1 508 ? -67.740 -21.263 28.419 1.00 30.90 508 PRO A N 1
ATOM 3608 C CA . PRO A 1 508 ? -67.764 -22.553 29.129 1.00 38.11 508 PRO A CA 1
ATOM 3609 C C . PRO A 1 508 ? -68.957 -23.431 28.783 1.00 35.73 508 PRO A C 1
ATOM 3610 O O . PRO A 1 508 ? -68.779 -24.645 28.633 1.00 33.79 508 PRO A O 1
ATOM 3614 N N . ALA A 1 509 ? -70.164 -22.862 28.652 1.00 39.46 509 ALA A N 1
ATOM 3615 C CA . ALA A 1 509 ? -71.341 -23.692 28.375 1.00 38.72 509 ALA A CA 1
ATOM 3616 C C . ALA A 1 509 ? -71.253 -24.337 26.999 1.00 37.86 509 ALA A C 1
ATOM 3617 O O . ALA A 1 509 ? -71.566 -25.524 26.842 1.00 40.40 509 ALA A O 1
ATOM 3619 N N . ARG A 1 510 ? -70.830 -23.575 25.987 1.00 33.07 510 ARG A N 1
ATOM 3620 C CA . ARG A 1 510 ? -70.605 -24.175 24.679 1.00 26.34 510 ARG A CA 1
ATOM 3621 C C . ARG A 1 510 ? -69.549 -25.270 24.763 1.00 32.63 510 ARG A C 1
ATOM 3622 O O . ARG A 1 510 ? -69.708 -26.346 24.173 1.00 38.25 510 ARG A O 1
ATOM 3630 N N . ASN A 1 511 ? -68.485 -25.033 25.531 1.00 30.19 511 ASN A N 1
ATOM 3631 C CA . ASN A 1 511 ? -67.425 -26.028 25.670 1.00 31.65 511 ASN A CA 1
ATOM 3632 C C . ASN A 1 511 ? -67.937 -27.307 26.323 1.00 24.58 511 ASN A C 1
ATOM 3633 O O . ASN A 1 511 ? -67.521 -28.408 25.951 1.00 30.38 511 ASN A O 1
ATOM 3638 N N . ARG A 1 512 ? -68.821 -27.187 27.316 1.00 28.87 512 ARG A N 1
ATOM 3639 C CA . ARG A 1 512 ? -69.387 -28.383 27.940 1.00 31.05 512 ARG A CA 1
ATOM 3640 C C . ARG A 1 512 ? -70.178 -29.214 26.940 1.00 34.07 512 ARG A C 1
ATOM 3641 O O . ARG A 1 512 ? -70.061 -30.446 26.918 1.00 34.39 512 ARG A O 1
ATOM 3649 N N . ARG A 1 513 ? -70.979 -28.557 26.093 1.00 37.75 513 ARG A N 1
ATOM 3650 C CA . ARG A 1 513 ? -71.671 -29.280 25.031 1.00 31.37 513 ARG A CA 1
ATOM 3651 C C . ARG A 1 513 ? -70.676 -29.941 24.089 1.00 34.90 513 ARG A C 1
ATOM 3652 O O . ARG A 1 513 ? -70.869 -31.095 23.683 1.00 40.81 513 ARG A O 1
ATOM 3660 N N . LEU A 1 514 ? -69.588 -29.237 23.748 1.00 32.28 514 LEU A N 1
ATOM 3661 C CA . LEU A 1 514 ? -68.596 -29.831 22.859 1.00 24.07 514 LEU A CA 1
ATOM 3662 C C . LEU A 1 514 ? -67.891 -31.004 23.521 1.00 23.92 514 LEU A C 1
ATOM 3663 O O . LEU A 1 514 ? -67.482 -31.945 22.834 1.00 26.82 514 LEU A O 1
ATOM 3668 N N . ILE A 1 515 ? -67.745 -30.969 24.847 1.00 28.15 515 ILE A N 1
ATOM 3669 C CA . ILE A 1 515 ? -67.140 -32.089 25.564 1.00 34.24 515 ILE A CA 1
ATOM 3670 C C . ILE A 1 515 ? -68.038 -33.320 25.485 1.00 30.82 515 ILE A C 1
ATOM 3671 O O . ILE A 1 515 ? -67.578 -34.425 25.167 1.00 32.52 515 ILE A O 1
ATOM 3676 N N . ALA A 1 516 ? -69.332 -33.144 25.781 1.00 30.42 516 ALA A N 1
ATOM 3677 C CA . ALA A 1 516 ? -70.300 -34.233 25.647 1.00 37.13 516 ALA A CA 1
ATOM 3678 C C . ALA A 1 516 ? -70.265 -34.848 24.249 1.00 30.59 516 ALA A C 1
ATOM 3679 O O . ALA A 1 516 ? -70.237 -36.076 24.097 1.00 37.30 516 ALA A O 1
ATOM 3681 N N . GLU A 1 517 ? -70.230 -34.008 23.210 1.00 33.30 517 GLU A N 1
ATOM 3682 C CA . GLU A 1 517 ? -70.186 -34.535 21.847 1.00 33.29 517 GLU A CA 1
ATOM 3683 C C . GLU A 1 517 ? -68.934 -35.369 21.606 1.00 37.60 517 GLU A C 1
ATOM 3684 O O . GLU A 1 517 ? -68.991 -36.409 20.936 1.00 38.12 517 GLU A O 1
ATOM 3690 N N . ALA A 1 518 ? -67.788 -34.930 22.134 1.00 33.32 518 ALA A N 1
ATOM 3691 C CA . ALA A 1 518 ? -66.566 -35.697 21.928 1.00 29.20 518 ALA A CA 1
ATOM 3692 C C . ALA A 1 518 ? -66.608 -37.004 22.705 1.00 27.37 518 ALA A C 1
ATOM 3693 O O . ALA A 1 518 ? -66.091 -38.024 22.236 1.00 35.15 518 ALA A O 1
ATOM 3695 N N . VAL A 1 519 ? -67.198 -36.983 23.904 1.00 28.85 519 VAL A N 1
ATOM 3696 C CA . VAL A 1 519 ? -67.394 -38.213 24.670 1.00 34.69 519 VAL A CA 1
ATOM 3697 C C . VAL A 1 519 ? -68.171 -39.241 23.845 1.00 38.18 519 VAL A C 1
ATOM 3698 O O . VAL A 1 519 ? -67.762 -40.403 23.721 1.00 37.46 519 VAL A O 1
ATOM 3702 N N . ALA A 1 520 ? -69.296 -38.819 23.256 1.00 36.76 520 ALA A N 1
ATOM 3703 C CA . ALA A 1 520 ? -70.093 -39.714 22.413 1.00 40.32 520 ALA A CA 1
ATOM 3704 C C . ALA A 1 520 ? -69.276 -40.263 21.249 1.00 44.07 520 ALA A C 1
ATOM 3705 O O . ALA A 1 520 ? -69.228 -41.480 21.026 1.00 47.96 520 ALA A O 1
ATOM 3707 N N . THR A 1 521 ? -68.619 -39.376 20.496 1.00 40.40 521 THR A N 1
ATOM 3708 C CA . THR A 1 521 ? -67.790 -39.806 19.373 1.00 34.40 521 THR A CA 1
ATOM 3709 C C . THR A 1 521 ? -66.707 -40.794 19.800 1.00 41.68 521 THR A C 1
ATOM 3710 O O . THR A 1 521 ? -66.281 -41.639 19.003 1.00 41.89 521 THR A O 1
ATOM 3714 N N . ALA A 1 522 ? -66.249 -40.707 21.046 1.00 39.22 522 ALA A N 1
ATOM 3715 C CA . ALA A 1 522 ? -65.132 -41.530 21.498 1.00 47.72 522 ALA A CA 1
ATOM 3716 C C . ALA A 1 522 ? -65.524 -42.976 21.805 1.00 46.48 522 ALA A C 1
ATOM 3717 O O . ALA A 1 522 ? -64.633 -43.834 21.894 1.00 34.73 522 ALA A O 1
ATOM 3719 N N . GLN A 1 523 ? -66.826 -43.267 21.940 1.00 50.73 523 GLN A N 1
ATOM 3720 C CA . GLN A 1 523 ? -67.260 -44.581 22.410 1.00 44.70 523 GLN A CA 1
ATOM 3721 C C . GLN A 1 523 ? -66.804 -45.696 21.477 1.00 42.61 523 GLN A C 1
ATOM 3722 O O . GLN A 1 523 ? -66.462 -46.791 21.933 1.00 48.85 523 GLN A O 1
ATOM 3728 N N . ASP A 1 524 ? -66.774 -45.439 20.173 1.00 40.58 524 ASP A N 1
ATOM 3729 C CA . ASP A 1 524 ? -66.377 -46.446 19.196 1.00 50.80 524 ASP A CA 1
ATOM 3730 C C . ASP A 1 524 ? -64.894 -46.385 18.837 1.00 46.70 524 ASP A C 1
ATOM 3731 O O . ASP A 1 524 ? -64.444 -47.156 17.981 1.00 47.10 524 ASP A O 1
ATOM 3736 N N . CYS A 1 525 ? -64.121 -45.515 19.481 1.00 43.23 525 CYS A N 1
ATOM 3737 C CA . CYS A 1 525 ? -62.706 -45.366 19.173 1.00 37.48 525 CYS A CA 1
ATOM 3738 C C . CYS A 1 525 ? -61.866 -46.122 20.194 1.00 36.28 525 CYS A C 1
ATOM 3739 O O . CYS A 1 525 ? -62.118 -46.032 21.399 1.00 36.88 525 CYS A O 1
ATOM 3742 N N . ASP A 1 526 ? -60.878 -46.877 19.709 1.00 35.76 526 ASP A N 1
ATOM 3743 C CA . ASP A 1 526 ? -59.974 -47.585 20.606 1.00 38.99 526 ASP A CA 1
ATOM 3744 C C . ASP A 1 526 ? -58.789 -46.741 21.065 1.00 41.87 526 ASP A C 1
ATOM 3745 O O . ASP A 1 526 ? -58.165 -47.087 22.072 1.00 41.26 526 ASP A O 1
ATOM 3750 N N . VAL A 1 527 ? -58.468 -45.650 20.365 1.00 41.53 527 VAL A N 1
ATOM 3751 C CA . VAL A 1 527 ? -57.391 -44.735 20.740 1.00 37.65 527 VAL A CA 1
ATOM 3752 C C . VAL A 1 527 ? -57.921 -43.305 20.713 1.00 41.46 527 VAL A C 1
ATOM 3753 O O . VAL A 1 527 ? -58.605 -42.908 19.759 1.00 35.29 527 VAL A O 1
ATOM 3757 N N . ILE A 1 528 ? -57.609 -42.535 21.758 1.00 33.85 528 ILE A N 1
ATOM 3758 C CA . ILE A 1 528 ? -57.946 -41.116 21.852 1.00 31.05 528 ILE A CA 1
ATOM 3759 C C . ILE A 1 528 ? -56.645 -40.324 21.949 1.00 39.08 528 ILE A C 1
ATOM 3760 O O . ILE A 1 528 ? -55.804 -40.613 22.810 1.00 33.84 528 ILE A O 1
ATOM 3765 N N . VAL A 1 529 ? -56.473 -39.336 21.074 1.00 38.71 529 VAL A N 1
ATOM 3766 C CA . VAL A 1 529 ? -55.288 -38.477 21.078 1.00 29.93 529 VAL A CA 1
ATOM 3767 C C . VAL A 1 529 ? -55.760 -37.057 21.335 1.00 34.59 529 VAL A C 1
ATOM 3768 O O . VAL A 1 529 ? -56.404 -36.448 20.469 1.00 28.30 529 VAL A O 1
ATOM 3772 N N . MET A 1 530 ? -55.444 -36.527 22.521 1.00 26.37 530 MET A N 1
ATOM 3773 C CA . MET A 1 530 ? -55.897 -35.202 22.930 1.00 23.73 530 MET A CA 1
ATOM 3774 C C . MET A 1 530 ? -54.830 -34.160 22.601 1.00 28.95 530 MET A C 1
ATOM 3775 O O . MET A 1 530 ? -53.668 -34.297 23.009 1.00 26.32 530 MET A O 1
ATOM 3780 N N . CYS A 1 531 ? -55.231 -33.125 21.858 1.00 26.33 531 CYS A N 1
ATOM 3781 C CA . CYS A 1 531 ? -54.360 -32.028 21.430 1.00 29.26 531 CYS A CA 1
ATOM 3782 C C . CYS A 1 531 ? -54.764 -30.780 22.209 1.00 30.81 531 CYS A C 1
ATOM 3783 O O . CYS A 1 531 ? -55.779 -30.145 21.903 1.00 27.42 531 CYS A O 1
ATOM 3786 N N . LEU A 1 532 ? -53.968 -30.442 23.224 1.00 24.50 532 LEU A N 1
ATOM 3787 C CA . LEU A 1 532 ? -54.310 -29.410 24.195 1.00 25.01 532 LEU A CA 1
ATOM 3788 C C . LEU A 1 532 ? -53.132 -28.447 24.365 1.00 27.97 532 LEU A C 1
ATOM 3789 O O . LEU A 1 532 ? -52.048 -28.636 23.800 1.00 21.60 532 LEU A O 1
ATOM 3794 N N . GLY A 1 533 ? -53.355 -27.400 25.156 1.00 24.32 533 GLY A N 1
ATOM 3795 C CA . GLY A 1 533 ? -52.279 -26.505 25.541 1.00 20.84 533 GLY A CA 1
ATOM 3796 C C . GLY A 1 533 ? -52.727 -25.064 25.625 1.00 23.81 533 GLY A C 1
ATOM 3797 O O . GLY A 1 533 ? -53.546 -24.696 26.480 1.00 21.73 533 GLY A O 1
ATOM 3798 N N . GLY A 1 534 ? -52.186 -24.234 24.736 1.00 23.51 534 GLY A N 1
ATOM 3799 C CA . GLY A 1 534 ? -52.569 -22.841 24.634 1.00 19.57 534 GLY A CA 1
ATOM 3800 C C . GLY A 1 534 ? -52.424 -22.440 23.185 1.00 21.33 534 GLY A C 1
ATOM 3801 O O . GLY A 1 534 ? -52.056 -23.257 22.345 1.00 21.67 534 GLY A O 1
ATOM 3802 N N . ASN A 1 535 ? -52.719 -21.181 22.877 1.00 22.79 535 ASN A N 1
ATOM 3803 C CA . ASN A 1 535 ? -52.546 -20.734 21.498 1.00 26.61 535 ASN A CA 1
ATOM 3804 C C . ASN A 1 535 ? -51.912 -19.348 21.503 1.00 27.04 535 ASN A C 1
ATOM 3805 O O . ASN A 1 535 ? -51.526 -18.809 22.550 1.00 25.51 535 ASN A O 1
ATOM 3810 N N . GLU A 1 536 ? -51.825 -18.778 20.304 1.00 19.97 536 GLU A N 1
ATOM 3811 C CA . GLU A 1 536 ? -51.182 -17.500 20.052 1.00 21.50 536 GLU A CA 1
ATOM 3812 C C . GLU A 1 536 ? -51.970 -16.333 20.619 1.00 20.43 536 GLU A C 1
ATOM 3813 O O . GLU A 1 536 ? -51.481 -15.204 20.571 1.00 26.68 536 GLU A O 1
ATOM 3819 N N . SER A 1 537 ? -53.161 -16.576 21.168 1.00 19.20 537 SER A N 1
ATOM 3820 C CA . SER A 1 537 ? -53.870 -15.561 21.936 1.00 24.65 537 SER A CA 1
ATOM 3821 C C . SER A 1 537 ? -53.649 -15.677 23.447 1.00 24.68 537 SER A C 1
ATOM 3822 O O . SER A 1 537 ? -53.749 -14.667 24.147 1.00 27.09 537 SER A O 1
ATOM 3825 N N . THR A 1 538 ? -53.347 -16.866 23.980 1.00 24.58 538 THR A N 1
ATOM 3826 C CA . THR A 1 538 ? -53.159 -16.975 25.427 1.00 24.95 538 THR A CA 1
ATOM 3827 C C . THR A 1 538 ? -51.710 -16.758 25.855 1.00 22.50 538 THR A C 1
ATOM 3828 O O . THR A 1 538 ? -51.471 -16.366 27.004 1.00 20.76 538 THR A O 1
ATOM 3832 N N . ALA A 1 539 ? -50.750 -16.988 24.961 1.00 20.16 539 ALA A N 1
ATOM 3833 C CA . ALA A 1 539 ? -49.373 -16.529 25.112 1.00 19.15 539 ALA A CA 1
ATOM 3834 C C . ALA A 1 539 ? -49.082 -15.630 23.917 1.00 25.91 539 ALA A C 1
ATOM 3835 O O . ALA A 1 539 ? -49.068 -16.098 22.771 1.00 23.27 539 ALA A O 1
ATOM 3837 N N A ARG A 1 540 ? -48.815 -14.352 24.190 0.41 23.21 540 ARG A N 1
ATOM 3838 N N B ARG A 1 540 ? -48.895 -14.342 24.170 0.59 23.18 540 ARG A N 1
ATOM 3839 C CA A ARG A 1 540 ? -48.726 -13.334 23.150 0.41 25.69 540 ARG A CA 1
ATOM 3840 C CA B ARG A 1 540 ? -48.518 -13.444 23.092 0.59 25.72 540 ARG A CA 1
ATOM 3841 C C A ARG A 1 540 ? -47.947 -12.138 23.688 0.41 25.61 540 ARG A C 1
ATOM 3842 C C B ARG A 1 540 ? -47.829 -12.229 23.687 0.59 25.66 540 ARG A C 1
ATOM 3843 O O A ARG A 1 540 ? -48.006 -11.834 24.883 0.41 22.00 540 ARG A O 1
ATOM 3844 O O B ARG A 1 540 ? -47.865 -11.983 24.896 0.59 21.87 540 ARG A O 1
ATOM 3859 N N . GLU A 1 541 ? -47.191 -11.483 22.804 1.00 25.83 541 GLU A N 1
ATOM 3860 C CA . GLU A 1 541 ? -46.576 -10.215 23.150 1.00 26.14 541 GLU A CA 1
ATOM 3861 C C . GLU A 1 541 ? -47.659 -9.194 23.494 1.00 26.10 541 GLU A C 1
ATOM 3862 O O . GLU A 1 541 ? -48.538 -8.918 22.675 1.00 26.93 541 GLU A O 1
ATOM 3868 N N . ALA A 1 542 ? -47.606 -8.638 24.702 1.00 24.09 542 ALA A N 1
ATOM 3869 C CA . ALA A 1 542 ? -48.544 -7.585 25.096 1.00 24.46 542 ALA A CA 1
ATOM 3870 C C . ALA A 1 542 ? -48.055 -6.261 24.522 1.00 29.68 542 ALA A C 1
ATOM 3871 O O . ALA A 1 542 ? -47.078 -5.691 25.022 1.00 27.82 542 ALA A O 1
ATOM 3873 N N . TYR A 1 543 ? -48.728 -5.763 23.484 1.00 23.08 543 TYR A N 1
ATOM 3874 C CA . TYR A 1 543 ? -48.233 -4.568 22.822 1.00 25.68 543 TYR A CA 1
ATOM 3875 C C . TYR A 1 543 ? -48.467 -3.323 23.677 1.00 27.29 543 TYR A C 1
ATOM 3876 O O . TYR A 1 543 ? -49.226 -3.318 24.657 1.00 22.55 543 TYR A O 1
ATOM 3885 N N . PHE A 1 544 ? -47.782 -2.252 23.276 1.00 22.43 544 PHE A N 1
ATOM 3886 C CA . PHE A 1 544 ? -47.833 -0.982 23.990 1.00 22.45 544 PHE A CA 1
ATOM 3887 C C . PHE A 1 544 ? -49.234 -0.365 23.956 1.00 24.58 544 PHE A C 1
ATOM 3888 O O . PHE A 1 544 ? -49.723 0.152 24.974 1.00 17.83 544 PHE A O 1
ATOM 3896 N N . ALA A 1 545 ? -49.893 -0.406 22.797 1.00 24.53 545 ALA A N 1
ATOM 3897 C CA . ALA A 1 545 ? -51.131 0.345 22.612 1.00 33.89 545 ALA A CA 1
ATOM 3898 C C . ALA A 1 545 ? -52.290 -0.287 23.370 1.00 24.32 545 ALA A C 1
ATOM 3899 O O . ALA A 1 545 ? -52.326 -1.498 23.597 1.00 25.51 545 ALA A O 1
ATOM 3901 N N . GLY A 1 546 ? -53.249 0.561 23.744 1.00 23.71 546 GLY A N 1
ATOM 3902 C CA . GLY A 1 546 ? -54.500 0.110 24.328 1.00 24.06 546 GLY A CA 1
ATOM 3903 C C . GLY A 1 546 ? -54.281 -0.714 25.579 1.00 29.84 546 GLY A C 1
ATOM 3904 O O . GLY A 1 546 ? -53.445 -0.388 26.429 1.00 32.24 546 GLY A O 1
ATOM 3905 N N . ASP A 1 547 ? -55.032 -1.811 25.682 1.00 30.84 547 ASP A N 1
ATOM 3906 C CA . ASP A 1 547 ? -54.943 -2.746 26.801 1.00 28.14 547 ASP A CA 1
ATOM 3907 C C . ASP A 1 547 ? -54.585 -4.132 26.276 1.00 28.33 547 ASP A C 1
ATOM 3908 O O . ASP A 1 547 ? -55.237 -5.122 26.615 1.00 27.43 547 ASP A O 1
ATOM 3913 N N . SER A 1 548 ? -53.564 -4.197 25.424 1.00 28.62 548 SER A N 1
ATOM 3914 C CA . SER A 1 548 ? -53.127 -5.457 24.841 1.00 26.81 548 SER A CA 1
ATOM 3915 C C . SER A 1 548 ? -52.590 -6.386 25.932 1.00 24.98 548 SER A C 1
ATOM 3916 O O . SER A 1 548 ? -51.836 -5.962 26.808 1.00 29.64 548 SER A O 1
ATOM 3919 N N . ARG A 1 549 ? -52.984 -7.662 25.889 1.00 20.12 549 ARG A N 1
ATOM 3920 C CA . ARG A 1 549 ? -52.661 -8.605 26.957 1.00 22.13 549 ARG A CA 1
ATOM 3921 C C . ARG A 1 549 ? -52.118 -9.906 26.394 1.00 20.94 549 ARG A C 1
ATOM 3922 O O . ARG A 1 549 ? -52.552 -10.363 25.333 1.00 25.66 549 ARG A O 1
ATOM 3930 N N . GLY A 1 550 ? -51.183 -10.509 27.123 1.00 19.99 550 GLY A N 1
ATOM 3931 C CA . GLY A 1 550 ? -50.507 -11.696 26.643 1.00 19.52 550 GLY A CA 1
ATOM 3932 C C . GLY A 1 550 ? -49.833 -12.510 27.722 1.00 18.71 550 GLY A C 1
ATOM 3933 O O . GLY A 1 550 ? -49.436 -13.652 27.489 1.00 19.34 550 GLY A O 1
ATOM 3934 N N . ASP A 1 551 ? -49.688 -11.930 28.904 1.00 18.20 551 ASP A N 1
ATOM 3935 C CA . ASP A 1 551 ? -49.089 -12.607 30.041 1.00 20.30 551 ASP A CA 1
ATOM 3936 C C . ASP A 1 551 ? -50.195 -13.248 30.880 1.00 19.04 551 ASP A C 1
ATOM 3937 O O . ASP A 1 551 ? -51.324 -12.759 30.904 1.00 19.99 551 ASP A O 1
ATOM 3942 N N . ARG A 1 552 ? -49.874 -14.359 31.553 1.00 16.24 552 ARG A N 1
ATOM 3943 C CA . ARG A 1 552 ? -50.856 -15.100 32.348 1.00 24.22 552 ARG A CA 1
ATOM 3944 C C . ARG A 1 552 ? -50.465 -15.120 33.823 1.00 20.27 552 ARG A C 1
ATOM 3945 O O . ARG A 1 552 ? -49.282 -15.165 34.175 1.00 16.66 552 ARG A O 1
ATOM 3953 N N . ASP A 1 553 ? -51.474 -15.106 34.692 1.00 15.34 553 ASP A N 1
ATOM 3954 C CA . ASP A 1 553 ? -51.261 -15.247 36.129 1.00 18.06 553 ASP A CA 1
ATOM 3955 C C . ASP A 1 553 ? -51.545 -16.666 36.604 1.00 16.28 553 ASP A C 1
ATOM 3956 O O . ASP A 1 553 ? -51.908 -16.878 37.762 1.00 22.42 553 ASP A O 1
ATOM 3961 N N . ASP A 1 554 ? -51.401 -17.638 35.711 1.00 17.54 554 ASP A N 1
ATOM 3962 C CA . ASP A 1 554 ? -51.735 -19.028 35.964 1.00 18.25 554 ASP A CA 1
ATOM 3963 C C . ASP A 1 554 ? -51.042 -19.845 34.886 1.00 18.34 554 ASP A C 1
ATOM 3964 O O . ASP A 1 554 ? -50.985 -19.419 33.735 1.00 20.48 554 ASP A O 1
ATOM 3969 N N . LEU A 1 555 ? -50.509 -21.004 35.258 1.00 16.85 555 LEU A N 1
ATOM 3970 C CA . LEU A 1 555 ? -49.768 -21.834 34.326 1.00 14.82 555 LEU A CA 1
ATOM 3971 C C . LEU A 1 555 ? -50.478 -23.136 33.984 1.00 16.91 555 LEU A C 1
ATOM 3972 O O . LEU A 1 555 ? -49.952 -23.927 33.187 1.00 22.00 555 LEU A O 1
ATOM 3977 N N . GLU A 1 556 ? -51.641 -23.393 34.568 1.00 23.29 556 GLU A N 1
ATOM 3978 C CA . GLU A 1 556 ? -52.434 -24.537 34.152 1.00 19.65 556 GLU A CA 1
ATOM 3979 C C . GLU A 1 556 ? -52.973 -24.334 32.741 1.00 18.79 556 GLU A C 1
ATOM 3980 O O . GLU A 1 556 ? -53.028 -23.214 32.219 1.00 21.01 556 GLU A O 1
ATOM 3986 N N . LEU A 1 557 ? -53.385 -25.444 32.126 1.00 21.76 557 LEU A N 1
ATOM 3987 C CA . LEU A 1 557 ? -54.195 -25.380 30.914 1.00 22.78 557 LEU A CA 1
ATOM 3988 C C . LEU A 1 557 ? -55.396 -24.480 31.130 1.00 18.19 557 LEU A C 1
ATOM 3989 O O . LEU A 1 557 ? -56.141 -24.635 32.105 1.00 27.27 557 LEU A O 1
ATOM 3994 N N . ILE A 1 558 ? -55.576 -23.542 30.236 1.00 17.48 558 ILE A N 1
ATOM 3995 C CA . ILE A 1 558 ? -56.616 -22.539 30.422 1.00 22.74 558 ILE A CA 1
ATOM 3996 C C . ILE A 1 558 ? -57.977 -23.144 30.100 1.00 29.41 558 ILE A C 1
ATOM 3997 O O . ILE A 1 558 ? -58.104 -24.041 29.254 1.00 23.62 558 ILE A O 1
ATOM 4002 N N . GLY A 1 559 ? -58.994 -22.677 30.824 1.00 27.59 559 GLY A N 1
ATOM 4003 C CA . GLY A 1 559 ? -60.375 -22.940 30.443 1.00 30.58 559 GLY A CA 1
ATOM 4004 C C . GLY A 1 559 ? -60.837 -24.345 30.796 1.00 42.81 559 GLY A C 1
ATOM 4005 O O . GLY A 1 559 ? -60.624 -24.836 31.913 1.00 30.10 559 GLY A O 1
ATOM 4006 N N . GLU A 1 560 ? -61.484 -25.003 29.827 1.00 32.04 560 GLU A N 1
ATOM 4007 C CA . GLU A 1 560 ? -62.171 -26.265 30.053 1.00 30.35 560 GLU A CA 1
ATOM 4008 C C . GLU A 1 560 ? -61.384 -27.456 29.558 1.00 27.27 560 GLU A C 1
ATOM 4009 O O . GLU A 1 560 ? -61.941 -28.554 29.470 1.00 36.38 560 GLU A O 1
ATOM 4015 N N . GLN A 1 561 ? -60.109 -27.270 29.228 1.00 25.90 561 GLN A N 1
ATOM 4016 C CA . GLN A 1 561 ? -59.341 -28.361 28.641 1.00 25.93 561 GLN A CA 1
ATOM 4017 C C . GLN A 1 561 ? -59.131 -29.502 29.632 1.00 30.36 561 GLN A C 1
ATOM 4018 O O . GLN A 1 561 ? -59.101 -30.671 29.234 1.00 26.45 561 GLN A O 1
ATOM 4024 N N . ASN A 1 562 ? -58.946 -29.189 30.919 1.00 20.35 562 ASN A N 1
ATOM 4025 C CA . ASN A 1 562 ? -58.805 -30.260 31.900 1.00 27.94 562 ASN A CA 1
ATOM 4026 C C . ASN A 1 562 ? -60.111 -31.023 32.048 1.00 26.70 562 ASN A C 1
ATOM 4027 O O . ASN A 1 562 ? -60.107 -32.255 32.128 1.00 22.22 562 ASN A O 1
ATOM 4032 N N . GLU A 1 563 ? -61.234 -30.300 32.081 1.00 27.09 563 GLU A N 1
ATOM 4033 C CA . GLU A 1 563 ? -62.545 -30.940 32.046 1.00 27.35 563 GLU A CA 1
ATOM 4034 C C . GLU A 1 563 ? -62.644 -31.910 30.877 1.00 30.49 563 GLU A C 1
ATOM 4035 O O . GLU A 1 563 ? -62.999 -33.081 31.054 1.00 32.41 563 GLU A O 1
ATOM 4041 N N . LEU A 1 564 ? -62.294 -31.446 29.673 1.00 27.78 564 LEU A N 1
ATOM 4042 C CA . LEU A 1 564 ? -62.349 -32.319 28.504 1.00 23.20 564 LEU A CA 1
ATOM 4043 C C . LEU A 1 564 ? -61.450 -33.534 28.682 1.00 35.38 564 LEU A C 1
ATOM 4044 O O . LEU A 1 564 ? -61.842 -34.662 28.352 1.00 34.12 564 LEU A O 1
ATOM 4049 N N . ALA A 1 565 ? -60.241 -33.324 29.211 1.00 32.66 565 ALA A N 1
ATOM 4050 C CA . ALA A 1 565 ? -59.288 -34.419 29.327 1.00 28.36 565 ALA A CA 1
ATOM 4051 C C . ALA A 1 565 ? -59.781 -35.479 30.298 1.00 27.47 565 ALA A C 1
ATOM 4052 O O . ALA A 1 565 ? -59.705 -36.680 30.009 1.00 29.86 565 ALA A O 1
ATOM 4054 N N . GLU A 1 566 ? -60.287 -35.056 31.456 1.00 25.01 566 GLU A N 1
ATOM 4055 C CA . GLU A 1 566 ? -60.788 -36.029 32.419 1.00 36.05 566 GLU A CA 1
ATOM 4056 C C . GLU A 1 566 ? -62.028 -36.755 31.897 1.00 35.63 566 GLU A C 1
ATOM 4057 O O . GLU A 1 566 ? -62.215 -37.944 32.191 1.00 33.32 566 GLU A O 1
ATOM 4063 N N . ALA A 1 567 ? -62.869 -36.073 31.108 1.00 35.76 567 ALA A N 1
ATOM 4064 C CA . ALA A 1 567 ? -64.049 -36.729 30.551 1.00 32.00 567 ALA A CA 1
ATOM 4065 C C . ALA A 1 567 ? -63.653 -37.857 29.614 1.00 35.29 567 ALA A C 1
ATOM 4066 O O . ALA A 1 567 ? -64.275 -38.924 29.623 1.00 42.17 567 ALA A O 1
ATOM 4068 N N . LEU A 1 568 ? -62.616 -37.645 28.803 1.00 35.99 568 LEU A N 1
ATOM 4069 C CA . LEU A 1 568 ? -62.171 -38.675 27.868 1.00 29.85 568 LEU A CA 1
ATOM 4070 C C . LEU A 1 568 ? -61.407 -39.780 28.581 1.00 37.10 568 LEU A C 1
ATOM 4071 O O . LEU A 1 568 ? -61.519 -40.960 28.215 1.00 29.16 568 LEU A O 1
ATOM 4076 N N . LEU A 1 569 ? -60.621 -39.412 29.596 1.00 31.66 569 LEU A N 1
ATOM 4077 C CA . LEU A 1 569 ? -59.836 -40.409 30.307 1.00 30.90 569 LEU A CA 1
ATOM 4078 C C . LEU A 1 569 ? -60.734 -41.391 31.047 1.00 25.51 569 LEU A C 1
ATOM 4079 O O . LEU A 1 569 ? -60.410 -42.581 31.140 1.00 37.17 569 LEU A O 1
ATOM 4084 N N . ALA A 1 570 ? -61.880 -40.923 31.533 1.00 28.77 570 ALA A N 1
ATOM 4085 C CA . ALA A 1 570 ? -62.781 -41.784 32.288 1.00 37.32 570 ALA A CA 1
ATOM 4086 C C . ALA A 1 570 ? -63.341 -42.924 31.442 1.00 38.77 570 ALA A C 1
ATOM 4087 O O . ALA A 1 570 ? -63.836 -43.907 32.000 1.00 44.36 570 ALA A O 1
ATOM 4089 N N . LEU A 1 571 ? -63.261 -42.816 30.114 1.00 33.54 571 LEU A N 1
ATOM 4090 C CA . LEU A 1 571 ? -63.734 -43.867 29.225 1.00 35.32 571 LEU A CA 1
ATOM 4091 C C . LEU A 1 571 ? -62.848 -45.109 29.254 1.00 39.64 571 LEU A C 1
ATOM 4092 O O . LEU A 1 571 ? -63.282 -46.173 28.799 1.00 44.88 571 LEU A O 1
ATOM 4097 N N . GLY A 1 572 ? -61.622 -45.005 29.754 1.00 32.04 572 GLY A N 1
ATOM 4098 C CA . GLY A 1 572 ? -60.784 -46.179 29.873 1.00 32.39 572 GLY A CA 1
ATOM 4099 C C . GLY A 1 572 ? -60.139 -46.667 28.595 1.00 36.31 572 GLY A C 1
ATOM 4100 O O . GLY A 1 572 ? -59.577 -47.769 28.587 1.00 38.14 572 GLY A O 1
ATOM 4101 N N . LYS A 1 573 ? -60.193 -45.896 27.514 1.00 37.19 573 LYS A N 1
ATOM 4102 C CA . LYS A 1 573 ? -59.498 -46.276 26.296 1.00 33.29 573 LYS A CA 1
ATOM 4103 C C . LYS A 1 573 ? -58.027 -45.866 26.363 1.00 36.96 573 LYS A C 1
ATOM 4104 O O . LYS A 1 573 ? -57.594 -45.141 27.261 1.00 36.09 573 LYS A O 1
ATOM 4110 N N . THR A 1 574 ? -57.248 -46.359 25.399 1.00 37.36 574 THR A N 1
ATOM 4111 C CA . THR A 1 574 ? -55.878 -45.899 25.215 1.00 35.38 574 THR A CA 1
ATOM 4112 C C . THR A 1 574 ? -55.877 -44.408 24.895 1.00 43.23 574 THR A C 1
ATOM 4113 O O . THR A 1 574 ? -56.377 -43.995 23.842 1.00 38.06 574 THR A O 1
ATOM 4117 N N . THR A 1 575 ? -55.338 -43.592 25.802 1.00 39.41 575 THR A N 1
ATOM 4118 C CA . THR A 1 575 ? -55.398 -42.141 25.684 1.00 37.72 575 THR A CA 1
ATOM 4119 C C . THR A 1 575 ? -54.013 -41.539 25.879 1.00 40.47 575 THR A C 1
ATOM 4120 O O . THR A 1 575 ? -53.329 -41.847 26.858 1.00 47.17 575 THR A O 1
ATOM 4124 N N . VAL A 1 576 ? -53.603 -40.681 24.943 1.00 40.94 576 VAL A N 1
ATOM 4125 C CA . VAL A 1 576 ? -52.374 -39.911 25.054 1.00 31.62 576 VAL A CA 1
ATOM 4126 C C . VAL A 1 576 ? -52.690 -38.447 24.788 1.00 31.72 576 VAL A C 1
ATOM 4127 O O . VAL A 1 576 ? -53.658 -38.103 24.108 1.00 28.72 576 VAL A O 1
ATOM 4131 N N . ALA A 1 577 ? -51.849 -37.578 25.330 1.00 28.67 577 ALA A N 1
ATOM 4132 C CA . ALA A 1 577 ? -52.005 -36.146 25.144 1.00 28.78 577 ALA A CA 1
ATOM 4133 C C . ALA A 1 577 ? -50.776 -35.576 24.441 1.00 27.84 577 ALA A C 1
ATOM 4134 O O . ALA A 1 577 ? -49.638 -35.995 24.708 1.00 26.10 577 ALA A O 1
ATOM 4136 N N . VAL A 1 578 ? -51.029 -34.649 23.515 1.00 23.93 578 VAL A N 1
ATOM 4137 C CA . VAL A 1 578 ? -50.006 -33.865 22.821 1.00 28.59 578 VAL A CA 1
ATOM 4138 C C . VAL A 1 578 ? -50.209 -32.396 23.194 1.00 28.88 578 VAL A C 1
ATOM 4139 O O . VAL A 1 578 ? -51.291 -31.836 22.970 1.00 22.92 578 VAL A O 1
ATOM 4143 N N . LEU A 1 579 ? -49.176 -31.766 23.749 1.00 24.81 579 LEU A N 1
ATOM 4144 C CA . LEU A 1 579 ? -49.279 -30.371 24.172 1.00 23.86 579 LEU A CA 1
ATOM 4145 C C . LEU A 1 579 ? -48.740 -29.446 23.081 1.00 19.98 579 LEU A C 1
ATOM 4146 O O . LEU A 1 579 ? -47.599 -29.597 22.625 1.00 21.73 579 LEU A O 1
ATOM 4151 N N . ILE A 1 580 ? -49.565 -28.483 22.685 1.00 19.22 580 ILE A N 1
ATOM 4152 C CA . ILE A 1 580 ? -49.233 -27.489 21.676 1.00 18.61 580 ILE A CA 1
ATOM 4153 C C . ILE A 1 580 ? -49.542 -26.137 22.291 1.00 21.19 580 ILE A C 1
ATOM 4154 O O . ILE A 1 580 ? -50.670 -25.913 22.753 1.00 25.68 580 ILE A O 1
ATOM 4159 N N . HIS A 1 581 ? -48.546 -25.247 22.318 1.00 18.82 581 HIS A N 1
ATOM 4160 C CA . HIS A 1 581 ? -48.579 -24.070 23.196 1.00 23.20 581 HIS A CA 1
ATOM 4161 C C . HIS A 1 581 ? -47.313 -23.231 23.016 1.00 18.16 581 HIS A C 1
ATOM 4162 O O . HIS A 1 581 ? -46.289 -23.714 22.522 1.00 16.34 581 HIS A O 1
ATOM 4169 N N . GLY A 1 582 ? -47.390 -21.974 23.463 1.00 20.91 582 GLY A N 1
ATOM 4170 C CA . GLY A 1 582 ? -46.238 -21.087 23.480 1.00 22.53 582 GLY A CA 1
ATOM 4171 C C . GLY A 1 582 ? -45.381 -21.152 24.739 1.00 18.98 582 GLY A C 1
ATOM 4172 O O . GLY A 1 582 ? -44.311 -21.762 24.732 1.00 23.25 582 GLY A O 1
ATOM 4173 N N . ARG A 1 583 ? -45.830 -20.526 25.819 1.00 15.47 583 ARG A N 1
ATOM 4174 C CA . ARG A 1 583 ? -45.069 -20.532 27.074 1.00 24.23 583 ARG A CA 1
ATOM 4175 C C . ARG A 1 583 ? -44.970 -21.939 27.664 1.00 20.24 583 ARG A C 1
ATOM 4176 O O . ARG A 1 583 ? -45.810 -22.801 27.391 1.00 23.45 583 ARG A O 1
ATOM 4184 N N . PRO A 1 584 ? -43.966 -22.191 28.500 1.00 23.32 584 PRO A N 1
ATOM 4185 C CA . PRO A 1 584 ? -43.991 -23.418 29.307 1.00 17.21 584 PRO A CA 1
ATOM 4186 C C . PRO A 1 584 ? -45.255 -23.451 30.144 1.00 21.95 584 PRO A C 1
ATOM 4187 O O . PRO A 1 584 ? -45.605 -22.461 30.794 1.00 21.30 584 PRO A O 1
ATOM 4191 N N . LEU A 1 585 ? -45.944 -24.596 30.125 1.00 23.10 585 LEU A N 1
ATOM 4192 C CA . LEU A 1 585 ? -47.178 -24.780 30.887 1.00 21.38 585 LEU A CA 1
ATOM 4193 C C . LEU A 1 585 ? -46.981 -25.795 32.010 1.00 19.28 585 LEU A C 1
ATOM 4194 O O . LEU A 1 585 ? -46.126 -26.681 31.931 1.00 16.02 585 LEU A O 1
ATOM 4199 N N . SER A 1 586 ? -47.796 -25.669 33.058 1.00 16.77 586 SER A N 1
ATOM 4200 C CA . SER A 1 586 ? -47.720 -26.541 34.231 1.00 20.87 586 SER A CA 1
ATOM 4201 C C . SER A 1 586 ? -49.030 -27.310 34.344 1.00 18.92 586 SER A C 1
ATOM 4202 O O . SER A 1 586 ? -49.893 -26.976 35.172 1.00 19.27 586 SER A O 1
ATOM 4205 N N . PRO A 1 587 ? -49.206 -28.344 33.531 1.00 18.91 587 PRO A N 1
ATOM 4206 C CA . PRO A 1 587 ? -50.488 -29.056 33.401 1.00 22.81 587 PRO A CA 1
ATOM 4207 C C . PRO A 1 587 ? -50.595 -30.171 34.447 1.00 22.76 587 PRO A C 1
ATOM 4208 O O . PRO A 1 587 ? -50.427 -31.364 34.178 1.00 21.59 587 PRO A O 1
ATOM 4212 N N . LEU A 1 588 ? -50.881 -29.749 35.684 1.00 18.37 588 LEU A N 1
ATOM 4213 C CA . LEU A 1 588 ? -50.873 -30.651 36.830 1.00 20.89 588 LEU A CA 1
ATOM 4214 C C . LEU A 1 588 ? -51.928 -31.734 36.687 1.00 24.22 588 LEU A C 1
ATOM 4215 O O . LEU A 1 588 ? -51.642 -32.927 36.857 1.00 23.89 588 LEU A O 1
ATOM 4220 N N . VAL A 1 589 ? -53.166 -31.324 36.407 1.00 21.26 589 VAL A N 1
ATOM 4221 C CA . VAL A 1 589 ? -54.260 -32.277 36.252 1.00 28.13 589 VAL A CA 1
ATOM 4222 C C . VAL A 1 589 ? -53.911 -33.311 35.193 1.00 27.09 589 VAL A C 1
ATOM 4223 O O . VAL A 1 589 ? -53.984 -34.523 35.436 1.00 28.08 589 VAL A O 1
ATOM 4227 N N . LEU A 1 590 ? -53.457 -32.845 34.026 1.00 22.57 590 LEU A N 1
ATOM 4228 C CA . LEU A 1 590 ? -53.058 -33.765 32.967 1.00 18.50 590 LEU A CA 1
ATOM 4229 C C . LEU A 1 590 ? -51.887 -34.642 33.397 1.00 24.27 590 LEU A C 1
ATOM 4230 O O . LEU A 1 590 ? -51.852 -35.841 33.093 1.00 21.91 590 LEU A O 1
ATOM 4235 N N . ALA A 1 591 ? -50.911 -34.068 34.100 1.00 23.10 591 ALA A N 1
ATOM 4236 C CA . ALA A 1 591 ? -49.769 -34.878 34.513 1.00 25.65 591 ALA A CA 1
ATOM 4237 C C . ALA A 1 591 ? -50.184 -35.949 35.519 1.00 23.00 591 ALA A C 1
ATOM 4238 O O . ALA A 1 591 ? -49.638 -37.058 35.508 1.00 24.24 591 ALA A O 1
ATOM 4240 N N . GLU A 1 592 ? -51.168 -35.655 36.364 1.00 18.81 592 GLU A N 1
ATOM 4241 C CA . GLU A 1 592 ? -51.626 -36.652 37.325 1.00 29.42 592 GLU A CA 1
ATOM 4242 C C . GLU A 1 592 ? -52.468 -37.750 36.659 1.00 34.01 592 GLU A C 1
ATOM 4243 O O . GLU A 1 592 ? -52.375 -38.922 37.040 1.00 28.45 592 GLU A O 1
ATOM 4249 N N . ASN A 1 593 ? -53.281 -37.409 35.655 1.00 28.37 593 ASN A N 1
ATOM 4250 C CA . ASN A 1 593 ? -54.315 -38.340 35.204 1.00 29.51 593 ASN A CA 1
ATOM 4251 C C . ASN A 1 593 ? -54.065 -38.999 33.853 1.00 38.12 593 ASN A C 1
ATOM 4252 O O . ASN A 1 593 ? -54.656 -40.053 33.587 1.00 38.02 593 ASN A O 1
ATOM 4257 N N . CYS A 1 594 ? -53.224 -38.421 32.995 1.00 30.75 594 CYS A N 1
ATOM 4258 C CA . CYS A 1 594 ? -53.003 -38.964 31.664 1.00 26.12 594 CYS A CA 1
ATOM 4259 C C . CYS A 1 594 ? -51.615 -39.574 31.573 1.00 27.19 594 CYS A C 1
ATOM 4260 O O . CYS A 1 594 ? -50.621 -38.868 31.771 1.00 29.30 594 CYS A O 1
ATOM 4263 N N . PRO A 1 595 ? -51.496 -40.856 31.242 1.00 30.93 595 PRO A N 1
ATOM 4264 C CA . PRO A 1 595 ? -50.203 -41.539 31.420 1.00 23.69 595 PRO A CA 1
ATOM 4265 C C . PRO A 1 595 ? -49.126 -41.154 30.420 1.00 25.69 595 PRO A C 1
ATOM 4266 O O . PRO A 1 595 ? -47.942 -41.334 30.726 1.00 26.79 595 PRO A O 1
ATOM 4270 N N . ALA A 1 596 ? -49.479 -40.692 29.221 1.00 27.86 596 ALA A N 1
ATOM 4271 C CA . ALA A 1 596 ? -48.498 -40.412 28.173 1.00 24.86 596 ALA A CA 1
ATOM 4272 C C . ALA A 1 596 ? -48.729 -39.011 27.639 1.00 22.86 596 ALA A C 1
ATOM 4273 O O . ALA A 1 596 ? -49.835 -38.689 27.194 1.00 24.50 596 ALA A O 1
ATOM 4275 N N . ILE A 1 597 ? -47.699 -38.175 27.700 1.00 26.47 597 ILE A N 1
ATOM 4276 C CA . ILE A 1 597 ? -47.801 -36.779 27.286 1.00 23.39 597 ILE A CA 1
ATOM 4277 C C . ILE A 1 597 ? -46.602 -36.432 26.418 1.00 23.88 597 ILE A C 1
ATOM 4278 O O . ILE A 1 597 ? -45.452 -36.648 26.822 1.00 22.90 597 ILE A O 1
ATOM 4283 N N . LEU A 1 598 ? -46.876 -35.921 25.222 1.00 25.37 598 LEU A N 1
ATOM 4284 C CA . LEU A 1 598 ? -45.874 -35.306 24.363 1.00 23.48 598 LEU A CA 1
ATOM 4285 C C . LEU A 1 598 ? -45.966 -33.797 24.532 1.00 24.78 598 LEU A C 1
ATOM 4286 O O . LEU A 1 598 ? -47.066 -33.243 24.611 1.00 26.75 598 LEU A O 1
ATOM 4291 N N . ASP A 1 599 ? -44.818 -33.128 24.597 1.00 21.62 599 ASP A N 1
ATOM 4292 C CA . ASP A 1 599 ? -44.791 -31.671 24.645 1.00 23.09 599 ASP A CA 1
ATOM 4293 C C . ASP A 1 599 ? -44.172 -31.174 23.348 1.00 22.89 599 ASP A C 1
ATOM 4294 O O . ASP A 1 599 ? -42.970 -31.347 23.119 1.00 22.20 599 ASP A O 1
ATOM 4299 N N . ALA A 1 600 ? -44.995 -30.566 22.496 1.00 24.25 600 ALA A N 1
ATOM 4300 C CA . ALA A 1 600 ? -44.538 -30.160 21.176 1.00 26.11 600 ALA A CA 1
ATOM 4301 C C . ALA A 1 600 ? -44.295 -28.666 21.074 1.00 26.47 600 ALA A C 1
ATOM 4302 O O . ALA A 1 600 ? -43.790 -28.207 20.044 1.00 23.27 600 ALA A O 1
ATOM 4304 N N . PHE A 1 601 ? -44.634 -27.911 22.119 1.00 20.81 601 PHE A N 1
ATOM 4305 C CA . PHE A 1 601 ? -44.594 -26.461 22.070 1.00 23.79 601 PHE A CA 1
ATOM 4306 C C . PHE A 1 601 ? -45.312 -25.983 20.805 1.00 26.49 601 PHE A C 1
ATOM 4307 O O . PHE A 1 601 ? -46.525 -26.189 20.676 1.00 28.08 601 PHE A O 1
ATOM 4315 N N . TYR A 1 602 ? -44.612 -25.345 19.876 1.00 24.95 602 TYR A N 1
ATOM 4316 C CA . TYR A 1 602 ? -45.178 -25.081 18.551 1.00 20.34 602 TYR A CA 1
ATOM 4317 C C . TYR A 1 602 ? -44.259 -25.779 17.574 1.00 21.57 602 TYR A C 1
ATOM 4318 O O . TYR A 1 602 ? -43.098 -25.362 17.429 1.00 21.29 602 TYR A O 1
ATOM 4327 N N . PRO A 1 603 ? -44.694 -26.868 16.935 1.00 24.72 603 PRO A N 1
ATOM 4328 C CA . PRO A 1 603 ? -43.744 -27.737 16.230 1.00 25.04 603 PRO A CA 1
ATOM 4329 C C . PRO A 1 603 ? -43.507 -27.367 14.766 1.00 25.19 603 PRO A C 1
ATOM 4330 O O . PRO A 1 603 ? -42.925 -28.152 14.011 1.00 25.70 603 PRO A O 1
ATOM 4334 N N . GLY A 1 604 ? -43.898 -26.170 14.354 1.00 24.85 604 GLY A N 1
ATOM 4335 C CA . GLY A 1 604 ? -43.566 -25.736 13.011 1.00 30.21 604 GLY A CA 1
ATOM 4336 C C . GLY A 1 604 ? -44.538 -26.279 11.978 1.00 32.15 604 GLY A C 1
ATOM 4337 O O . GLY A 1 604 ? -45.537 -26.921 12.295 1.00 25.81 604 GLY A O 1
ATOM 4338 N N . GLU A 1 605 ? -44.231 -26.016 10.701 1.00 26.35 605 GLU A N 1
ATOM 4339 C CA . GLU A 1 605 ? -45.233 -26.246 9.668 1.00 24.71 605 GLU A CA 1
ATOM 4340 C C . GLU A 1 605 ? -45.331 -27.712 9.259 1.00 23.35 605 GLU A C 1
ATOM 4341 O O . GLU A 1 605 ? -46.363 -28.126 8.726 1.00 23.79 605 GLU A O 1
ATOM 4347 N N . GLN A 1 606 ? -44.299 -28.504 9.517 1.00 23.48 606 GLN A N 1
ATOM 4348 C CA . GLN A 1 606 ? -44.347 -29.945 9.328 1.00 29.00 606 GLN A CA 1
ATOM 4349 C C . GLN A 1 606 ? -44.656 -30.691 10.629 1.00 30.89 606 GLN A C 1
ATOM 4350 O O . GLN A 1 606 ? -44.464 -31.908 10.698 1.00 34.91 606 GLN A O 1
ATOM 4356 N N . GLY A 1 607 ? -45.153 -29.990 11.651 1.00 24.95 607 GLY A N 1
ATOM 4357 C CA . GLY A 1 607 ? -45.247 -30.593 12.974 1.00 27.53 607 GLY A CA 1
ATOM 4358 C C . GLY A 1 607 ? -46.208 -31.767 13.039 1.00 26.39 607 GLY A C 1
ATOM 4359 O O . GLY A 1 607 ? -45.942 -32.759 13.724 1.00 27.01 607 GLY A O 1
ATOM 4360 N N . GLY A 1 608 ? -47.334 -31.672 12.332 1.00 30.04 608 GLY A N 1
ATOM 4361 C CA . GLY A 1 608 ? -48.313 -32.747 12.355 1.00 30.87 608 GLY A CA 1
ATOM 4362 C C . GLY A 1 608 ? -47.732 -34.084 11.940 1.00 27.84 608 GLY A C 1
ATOM 4363 O O . GLY A 1 608 ? -48.082 -35.123 12.506 1.00 27.26 608 GLY A O 1
ATOM 4364 N N . HIS A 1 609 ? -46.826 -34.076 10.957 1.00 25.70 609 HIS A N 1
ATOM 4365 C CA . HIS A 1 609 ? -46.185 -35.322 10.538 1.00 26.79 609 HIS A CA 1
ATOM 4366 C C . HIS A 1 609 ? -45.213 -35.826 11.596 1.00 29.28 609 HIS A C 1
ATOM 4367 O O . HIS A 1 609 ? -45.132 -37.036 11.851 1.00 29.85 609 HIS A O 1
ATOM 4374 N N . ALA A 1 610 ? -44.447 -34.920 12.208 1.00 28.62 610 ALA A N 1
ATOM 4375 C CA . ALA A 1 610 ? -43.474 -35.359 13.201 1.00 30.28 610 ALA A CA 1
ATOM 4376 C C . ALA A 1 610 ? -44.170 -35.931 14.435 1.00 21.95 610 ALA A C 1
ATOM 4377 O O . ALA A 1 610 ? -43.732 -36.945 14.982 1.00 26.09 610 ALA A O 1
ATOM 4379 N N . ILE A 1 611 ? -45.274 -35.315 14.861 1.00 20.69 611 ILE A N 1
ATOM 4380 C CA . ILE A 1 611 ? -46.058 -35.857 15.972 1.00 27.61 611 ILE A CA 1
ATOM 4381 C C . ILE A 1 611 ? -46.541 -37.271 15.658 1.00 34.41 611 ILE A C 1
ATOM 4382 O O . ILE A 1 611 ? -46.419 -38.190 16.479 1.00 27.73 611 ILE A O 1
ATOM 4387 N N . ALA A 1 612 ? -47.116 -37.463 14.468 1.00 32.37 612 ALA A N 1
ATOM 4388 C CA . ALA A 1 612 ? -47.607 -38.785 14.100 1.00 27.13 612 ALA A CA 1
ATOM 4389 C C . ALA A 1 612 ? -46.473 -39.799 14.069 1.00 27.86 612 ALA A C 1
ATOM 4390 O O . ALA A 1 612 ? -46.625 -40.929 14.543 1.00 30.47 612 ALA A O 1
ATOM 4392 N N . SER A 1 613 ? -45.315 -39.402 13.544 1.00 28.70 613 SER A N 1
ATOM 4393 C CA . SER A 1 613 ? -44.184 -40.321 13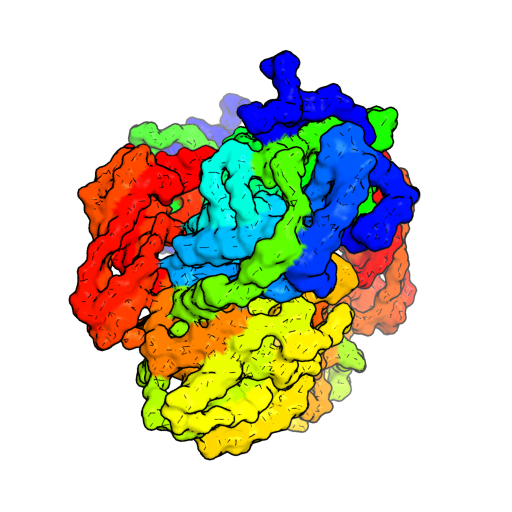.487 1.00 27.26 613 SER A CA 1
ATOM 4394 C C . SER A 1 613 ? -43.711 -40.732 14.881 1.00 35.30 613 SER A C 1
ATOM 4395 O O . SER A 1 613 ? -43.249 -41.866 15.077 1.00 32.08 613 SER A O 1
ATOM 4398 N N . ILE A 1 614 ? -43.805 -39.828 15.857 1.00 29.00 614 ILE A N 1
ATOM 4399 C CA . ILE A 1 614 ? -43.376 -40.171 17.205 1.00 33.44 614 ILE A CA 1
ATOM 4400 C C . ILE A 1 614 ? -44.457 -40.969 17.916 1.00 26.68 614 ILE A C 1
ATOM 4401 O O . ILE A 1 614 ? -44.152 -41.875 18.699 1.00 29.57 614 ILE A O 1
ATOM 4406 N N . LEU A 1 615 ? -45.726 -40.676 17.648 1.00 23.76 615 LEU A N 1
ATOM 4407 C CA . LEU A 1 615 ? -46.787 -41.433 18.304 1.00 32.40 615 LEU A CA 1
ATOM 4408 C C . LEU A 1 615 ? -46.730 -42.917 17.949 1.00 35.07 615 LEU A C 1
ATOM 4409 O O . LEU A 1 615 ? -47.113 -43.761 18.766 1.00 38.91 615 LEU A O 1
ATOM 4414 N N . PHE A 1 616 ? -46.210 -43.261 16.771 1.00 31.82 616 PHE A N 1
ATOM 4415 C CA . PHE A 1 616 ? -46.248 -44.632 16.278 1.00 33.72 616 PHE A CA 1
ATOM 4416 C C . PHE A 1 616 ? -44.876 -45.299 16.263 1.00 33.22 616 PHE A C 1
ATOM 4417 O O . PHE A 1 616 ? -44.748 -46.429 15.781 1.00 44.32 616 PHE A O 1
ATOM 4425 N N . GLY A 1 617 ? -43.849 -44.636 16.774 1.00 32.71 617 GLY A N 1
ATOM 4426 C CA . GLY A 1 617 ? -42.571 -45.278 16.953 1.00 22.10 617 GLY A CA 1
ATOM 4427 C C . GLY A 1 617 ? -41.611 -45.167 15.798 1.00 29.30 617 GLY A C 1
ATOM 4428 O O . GLY A 1 617 ? -40.470 -45.627 15.928 1.00 30.21 617 GLY A O 1
ATOM 4429 N N . ASP A 1 618 ? -42.021 -44.587 14.666 1.00 24.12 618 ASP A N 1
ATOM 4430 C CA . ASP A 1 618 ? -41.066 -44.410 13.573 1.00 28.13 618 ASP A CA 1
ATOM 4431 C C . ASP A 1 618 ? -39.925 -43.491 13.990 1.00 27.71 618 ASP A C 1
ATOM 4432 O O . ASP A 1 618 ? -38.784 -43.672 13.555 1.00 26.22 618 ASP A O 1
ATOM 4437 N N . VAL A 1 619 ? -40.209 -42.513 14.842 1.00 24.66 619 VAL A N 1
ATOM 4438 C CA . VAL A 1 619 ? -39.186 -41.661 15.431 1.00 29.43 619 VAL A CA 1
ATOM 4439 C C . VAL A 1 619 ? -39.186 -41.925 16.929 1.00 23.31 619 VAL A C 1
ATOM 4440 O O . VAL A 1 619 ? -40.245 -41.937 17.558 1.00 21.99 619 VAL A O 1
ATOM 4444 N N . ASN A 1 620 ? -38.015 -42.167 17.489 1.00 21.82 620 ASN A N 1
ATOM 4445 C CA . ASN A 1 620 ? -37.889 -42.235 18.936 1.00 27.84 620 ASN A CA 1
ATOM 4446 C C . ASN A 1 620 ? -37.759 -40.818 19.495 1.00 29.73 620 ASN A C 1
ATOM 4447 O O . ASN A 1 620 ? -36.787 -40.124 19.166 1.00 24.30 620 ASN A O 1
ATOM 4452 N N . PRO A 1 621 ? -38.697 -40.350 20.324 1.00 26.79 621 PRO A N 1
ATOM 4453 C CA . PRO A 1 621 ? -38.626 -38.961 20.804 1.00 25.65 621 PRO A CA 1
ATOM 4454 C C . PRO A 1 621 ? -37.372 -38.732 21.628 1.00 22.79 621 PRO A C 1
ATOM 4455 O O . PRO A 1 621 ? -36.909 -39.610 22.357 1.00 24.74 621 PRO A O 1
ATOM 4459 N N . SER A 1 622 ? -36.798 -37.543 21.466 1.00 28.63 622 SER A N 1
ATOM 4460 C CA . SER A 1 622 ? -35.499 -37.250 22.053 1.00 22.40 622 SER A CA 1
ATOM 4461 C C . SER A 1 622 ? -35.383 -35.797 22.497 1.00 21.99 622 SER A C 1
ATOM 4462 O O . SER A 1 622 ? -34.274 -35.356 22.804 1.00 21.27 622 SER A O 1
ATOM 4465 N N . GLY A 1 623 ? -36.475 -35.033 22.493 1.00 19.10 623 GLY A N 1
ATOM 4466 C CA . GLY A 1 623 ? -36.432 -33.690 23.034 1.00 25.48 623 GLY A CA 1
ATOM 4467 C C . GLY A 1 623 ? -36.239 -33.685 24.541 1.00 25.77 623 GLY A C 1
ATOM 4468 O O . GLY A 1 623 ? -36.606 -34.625 25.248 1.00 21.59 623 GLY A O 1
ATOM 4469 N N . LYS A 1 624 ? -35.630 -32.605 25.035 1.00 24.44 624 LYS A N 1
ATOM 4470 C CA . LYS A 1 624 ? -35.422 -32.374 26.461 1.00 23.44 624 LYS A CA 1
ATOM 4471 C C . LYS A 1 624 ? -35.937 -30.988 26.814 1.00 20.52 624 LYS A C 1
ATOM 4472 O O . LYS A 1 624 ? -35.864 -30.065 26.001 1.00 21.68 624 LYS A O 1
ATOM 4478 N N . LEU A 1 625 ? -36.459 -30.838 28.029 1.00 19.32 625 LEU A N 1
ATOM 4479 C CA . LEU A 1 625 ? -36.995 -29.538 28.444 1.00 17.50 625 LEU A CA 1
ATOM 4480 C C . LEU A 1 625 ? -35.866 -28.519 28.595 1.00 22.28 625 LEU A C 1
ATOM 4481 O O . LEU A 1 625 ? -34.840 -28.821 29.228 1.00 24.10 625 LEU A O 1
ATOM 4486 N N . PRO A 1 626 ? -35.982 -27.333 27.995 1.00 20.82 626 PRO A N 1
ATOM 4487 C CA . PRO A 1 626 ? -34.972 -26.280 28.204 1.00 24.55 626 PRO A CA 1
ATOM 4488 C C . PRO A 1 626 ? -35.344 -25.298 29.309 1.00 22.62 626 PRO A C 1
ATOM 4489 O O . PRO A 1 626 ? -34.633 -24.296 29.483 1.00 17.80 626 PRO A O 1
ATOM 4493 N N . VAL A 1 627 ? -36.443 -25.558 30.013 1.00 19.88 627 VAL A N 1
ATOM 4494 C CA . VAL A 1 627 ? -36.867 -24.810 31.185 1.00 17.45 627 VAL A CA 1
ATOM 4495 C C . VAL A 1 627 ? -37.224 -25.817 32.267 1.00 21.84 627 VAL A C 1
ATOM 4496 O O . VAL A 1 627 ? -37.428 -27.004 32.001 1.00 21.07 627 VAL A O 1
ATOM 4500 N N . THR A 1 628 ? -37.334 -25.322 33.496 1.00 24.41 628 THR A N 1
ATOM 4501 C CA . THR A 1 628 ? -37.947 -26.080 34.575 1.00 16.12 628 THR A CA 1
ATOM 4502 C C . THR A 1 628 ? -39.448 -25.841 34.519 1.00 16.80 628 THR A C 1
ATOM 4503 O O . THR A 1 628 ? -39.890 -24.720 34.264 1.00 16.57 628 THR A O 1
ATOM 4507 N N . ILE A 1 629 ? -40.237 -26.890 34.733 1.00 15.97 629 ILE A N 1
ATOM 4508 C CA . ILE A 1 629 ? -41.687 -26.729 34.816 1.00 16.32 629 ILE A CA 1
ATOM 4509 C C . ILE A 1 629 ? -42.086 -26.806 36.287 1.00 18.21 629 ILE A C 1
ATOM 4510 O O . ILE A 1 629 ? -42.026 -27.880 36.897 1.00 16.43 629 ILE A O 1
ATOM 4515 N N . VAL A 1 630 ? -42.483 -25.670 36.872 1.00 14.72 630 VAL A N 1
ATOM 4516 C CA . VAL A 1 630 ? -42.913 -25.670 38.268 1.00 18.05 630 VAL A CA 1
ATOM 4517 C C . VAL A 1 630 ? -44.324 -26.234 38.353 1.00 20.61 630 VAL A C 1
ATOM 4518 O O . VAL A 1 630 ? -45.065 -26.267 37.370 1.00 17.14 630 VAL A O 1
ATOM 4522 N N . ARG A 1 631 ? -44.700 -26.686 39.551 1.00 19.86 631 ARG A N 1
ATOM 4523 C CA . ARG A 1 631 ? -46.034 -27.258 39.724 1.00 20.49 631 ARG A CA 1
ATOM 4524 C C . ARG A 1 631 ? -47.121 -26.198 39.596 1.00 20.57 631 ARG A C 1
ATOM 4525 O O . ARG A 1 631 ? -48.198 -26.461 39.051 1.00 21.26 631 ARG A O 1
ATOM 4533 N N . ASN A 1 632 ? -46.873 -25.000 40.103 1.00 15.95 632 ASN A N 1
ATOM 4534 C CA . ASN A 1 632 ? -47.881 -23.967 40.010 1.00 18.70 632 ASN A CA 1
ATOM 4535 C C . ASN A 1 632 ? -47.195 -22.619 40.067 1.00 16.17 632 ASN A C 1
ATOM 4536 O O . ASN A 1 632 ? -46.063 -22.493 40.534 1.00 15.81 632 ASN A O 1
ATOM 4541 N N . VAL A 1 633 ? -47.926 -21.608 39.596 1.00 17.22 633 VAL A N 1
ATOM 4542 C CA . VAL A 1 633 ? -47.403 -20.268 39.442 1.00 17.28 633 VAL A CA 1
ATOM 4543 C C . VAL A 1 633 ? -47.030 -19.632 40.782 1.00 21.87 633 VAL A C 1
ATOM 4544 O O . VAL A 1 633 ? -46.284 -18.653 40.811 1.00 18.81 633 VAL A O 1
ATOM 4548 N N . GLY A 1 634 ? -47.516 -20.173 41.900 1.00 22.23 634 GLY A N 1
ATOM 4549 C CA . GLY A 1 634 ? -47.160 -19.631 43.202 1.00 13.13 634 GLY A CA 1
ATOM 4550 C C . GLY A 1 634 ? -45.786 -20.030 43.701 1.00 16.07 634 GLY A C 1
ATOM 4551 O O . GLY A 1 634 ? -45.318 -19.486 44.705 1.00 18.30 634 GLY A O 1
ATOM 4552 N N . GLN A 1 635 ? -45.121 -20.950 43.013 1.00 15.28 635 GLN A N 1
ATOM 4553 C CA . GLN A 1 635 ? -43.776 -21.384 43.364 1.00 16.90 635 GLN A CA 1
ATOM 4554 C C . GLN A 1 635 ? -42.692 -20.709 42.520 1.00 20.89 635 GLN A C 1
ATOM 4555 O O . GLN A 1 635 ? -41.521 -21.093 42.617 1.00 17.93 635 GLN A O 1
ATOM 4561 N N . LEU A 1 636 ? -43.049 -19.722 41.693 1.00 16.37 636 LEU A N 1
ATOM 4562 C CA . LEU A 1 636 ? -42.039 -19.040 40.891 1.00 17.15 636 LEU A CA 1
ATOM 4563 C C . LEU A 1 636 ? -41.159 -18.157 41.784 1.00 20.83 636 LEU A C 1
ATOM 4564 O O . LEU A 1 636 ? -41.650 -17.536 42.734 1.00 19.94 636 LEU A O 1
ATOM 4569 N N . PRO A 1 637 ? -39.854 -18.066 41.505 1.00 20.91 637 PRO A N 1
ATOM 4570 C CA . PRO A 1 637 ? -39.163 -18.716 40.384 1.00 21.02 637 PRO A CA 1
ATOM 4571 C C . PRO A 1 637 ? -38.750 -20.128 40.690 1.00 18.96 637 PRO A C 1
ATOM 4572 O O . PRO A 1 637 ? -38.514 -20.438 41.869 1.00 15.97 637 PRO A O 1
ATOM 4576 N N . GLY A 1 638 ? -38.630 -20.950 39.640 1.00 15.37 638 GLY A N 1
ATOM 4577 C CA . GLY A 1 638 ? -38.193 -22.317 39.801 1.00 12.93 638 GLY A CA 1
ATOM 4578 C C . GLY A 1 638 ? -37.031 -22.763 38.936 1.00 16.43 638 GLY A C 1
ATOM 4579 O O . GLY A 1 638 ? -36.723 -23.956 38.908 1.00 16.13 638 GLY A O 1
ATOM 4580 N N . TYR A 1 639 ? -36.362 -21.837 38.250 1.00 16.54 639 TYR A N 1
ATOM 4581 C CA . TYR A 1 639 ? -35.253 -22.229 37.394 1.00 18.78 639 TYR A CA 1
ATOM 4582 C C . TYR A 1 639 ? -34.197 -22.968 38.212 1.00 20.21 639 TYR A C 1
ATOM 4583 O O . TYR A 1 639 ? -33.949 -22.652 39.382 1.00 19.42 639 TYR A O 1
ATOM 4592 N N . TYR A 1 640 ? -33.568 -23.963 37.574 1.00 17.62 640 TYR A N 1
ATOM 4593 C CA . TYR A 1 640 ? -32.802 -24.975 38.304 1.00 19.38 640 TYR A CA 1
ATOM 4594 C C . TYR A 1 640 ? -31.560 -24.403 38.988 1.00 19.41 640 TYR A C 1
ATOM 4595 O O . TYR A 1 640 ? -31.158 -24.924 40.031 1.00 18.08 640 TYR A O 1
ATOM 4604 N N . TYR A 1 641 ? -30.917 -23.373 38.416 1.00 15.09 641 TYR A N 1
ATOM 4605 C CA . TYR A 1 641 ? -29.615 -22.948 38.936 1.00 22.51 641 TYR A CA 1
ATOM 4606 C C . TYR A 1 641 ? -29.799 -22.007 40.118 1.00 18.97 641 TYR A C 1
ATOM 4607 O O . TYR A 1 641 ? -29.254 -20.895 40.127 1.00 17.20 641 TYR A O 1
ATOM 4616 N N . GLN A 1 642 ? -30.572 -22.453 41.116 1.00 21.13 642 GLN A N 1
ATOM 4617 C CA . GLN A 1 642 ? -30.797 -21.662 42.315 1.00 16.46 642 GLN A CA 1
ATOM 4618 C C . GLN A 1 642 ? -29.490 -21.481 43.076 1.00 16.39 642 GLN A C 1
ATOM 4619 O O . GLN A 1 642 ? -28.585 -22.313 43.006 1.00 15.39 642 GLN A O 1
ATOM 4625 N N . LYS A 1 643 ? -29.407 -20.383 43.825 1.00 15.30 643 LYS A N 1
ATOM 4626 C CA . LYS A 1 643 ? -28.392 -20.231 44.855 1.00 15.63 643 LYS A CA 1
ATOM 4627 C C . LYS A 1 643 ? -28.647 -21.296 45.918 1.00 16.41 643 LYS A C 1
ATOM 4628 O O . LYS A 1 643 ? -29.733 -21.880 45.924 1.00 16.59 643 LYS A O 1
ATOM 4634 N N . PRO A 1 644 ? -27.706 -21.586 46.826 1.00 20.44 644 PRO A N 1
ATOM 4635 C CA . PRO A 1 644 ? -27.998 -22.575 47.884 1.00 13.51 644 PRO A CA 1
ATOM 4636 C C . PRO A 1 644 ? -29.222 -22.242 48.708 1.00 16.42 644 PRO A C 1
ATOM 4637 O O . PRO A 1 644 ? -29.842 -23.153 49.269 1.00 16.38 644 PRO A O 1
ATOM 4641 N N . THR A 1 645 ? -29.606 -20.973 48.791 1.00 17.50 645 THR A N 1
ATOM 4642 C CA . THR A 1 645 ? -30.780 -20.584 49.548 1.00 13.85 645 THR A CA 1
ATOM 4643 C C . THR A 1 645 ? -32.021 -20.407 48.684 1.00 15.25 645 THR A C 1
ATOM 4644 O O . THR A 1 645 ? -33.091 -20.134 49.223 1.00 13.66 645 THR A O 1
ATOM 4648 N N . GLY A 1 646 ? -31.892 -20.504 47.361 1.00 12.96 646 GLY A N 1
ATOM 4649 C CA . GLY A 1 646 ? -32.994 -20.119 46.495 1.00 16.31 646 GLY A CA 1
ATOM 4650 C C . GLY A 1 646 ? -34.235 -20.955 46.735 1.00 18.05 646 GLY A C 1
ATOM 4651 O O . GLY A 1 646 ? -35.347 -20.433 46.815 1.00 18.42 646 GLY A O 1
ATOM 4652 N N . ARG A 1 647 ? -34.059 -22.261 46.854 1.00 16.99 647 ARG A N 1
ATOM 4653 C CA . ARG A 1 647 ? -35.152 -23.156 47.201 1.00 22.59 647 ARG A CA 1
ATOM 4654 C C . ARG A 1 647 ? -34.794 -23.942 48.453 1.00 17.38 647 ARG A C 1
ATOM 4655 O O . ARG A 1 647 ? -35.112 -25.115 48.585 1.00 16.00 647 ARG A O 1
ATOM 4663 N N . PHE A 1 648 ? -34.122 -23.277 49.395 1.00 18.36 648 PHE A N 1
ATOM 4664 C CA . PHE A 1 648 ? -33.725 -23.929 50.636 1.00 13.92 648 PHE A CA 1
ATOM 4665 C C . PHE A 1 648 ? -34.942 -24.407 51.436 1.00 18.58 648 PHE A C 1
ATOM 4666 O O . PHE A 1 648 ? -34.949 -25.530 51.954 1.00 19.14 648 PHE A O 1
ATOM 4674 N N . ARG A 1 649 ? -35.986 -23.587 51.523 1.00 18.01 649 ARG A N 1
ATOM 4675 C CA . ARG A 1 649 ? -37.223 -23.931 52.210 1.00 15.71 649 ARG A CA 1
ATOM 4676 C C . ARG A 1 649 ? -38.351 -24.158 51.210 1.00 23.37 649 ARG A C 1
ATOM 4677 O O . ARG A 1 649 ? -38.398 -23.535 50.145 1.00 15.87 649 ARG A O 1
ATOM 4685 N N . ASN A 1 650 ? -39.277 -25.041 51.587 1.00 24.58 650 ASN A N 1
ATOM 4686 C CA . ASN A 1 650 ? -40.391 -25.469 50.750 1.00 18.81 650 ASN A CA 1
ATOM 4687 C C . ASN A 1 650 ? -41.705 -24.870 51.240 1.00 17.32 650 ASN A C 1
ATOM 4688 O O . ASN A 1 650 ? -41.790 -24.281 52.317 1.00 18.34 650 ASN A O 1
ATOM 4693 N N . TYR A 1 651 ? -42.735 -25.011 50.410 1.00 18.80 651 TYR A N 1
ATOM 4694 C CA . TYR A 1 651 ? -44.032 -24.393 50.658 1.00 20.98 651 TYR A CA 1
ATOM 4695 C C . TYR A 1 651 ? -44.876 -25.284 51.561 1.00 18.36 651 TYR A C 1
ATOM 4696 O O . TYR A 1 651 ? -44.863 -26.511 51.434 1.00 15.64 651 TYR A O 1
ATOM 4705 N N . VAL A 1 652 ? -45.597 -24.654 52.484 1.00 13.09 652 VAL A N 1
ATOM 4706 C CA . VAL A 1 652 ? -46.344 -25.404 53.482 1.00 15.79 652 VAL A CA 1
ATOM 4707 C C . VAL A 1 652 ? -47.466 -26.181 52.802 1.00 17.99 652 VAL A C 1
ATOM 4708 O O . VAL A 1 652 ? -48.163 -25.661 51.919 1.00 18.64 652 VAL A O 1
ATOM 4712 N N . PHE A 1 653 ? -47.578 -27.469 53.154 1.00 20.25 653 PHE A N 1
ATOM 4713 C CA . PHE A 1 653 ? -48.636 -28.368 52.683 1.00 20.34 653 PHE A CA 1
ATOM 4714 C C . PHE A 1 653 ? -48.697 -28.441 51.166 1.00 21.15 653 PHE A C 1
ATOM 4715 O O . PHE A 1 653 ? -49.780 -28.586 50.595 1.00 22.92 653 PHE A O 1
ATOM 4723 N N . SER A 1 654 ? -47.545 -28.342 50.499 1.00 19.18 654 SER A N 1
ATOM 4724 C CA . SER A 1 654 ? -47.525 -28.325 49.039 1.00 21.81 654 SER A CA 1
ATOM 4725 C C . SER A 1 654 ? -46.226 -28.921 48.514 1.00 25.29 654 SER A C 1
ATOM 4726 O O . SER A 1 654 ? -45.132 -28.481 48.890 1.00 24.02 654 SER A O 1
ATOM 4729 N N . ASP A 1 655 ? -46.360 -29.924 47.647 1.00 20.62 655 ASP A N 1
ATOM 4730 C CA . ASP A 1 655 ? -45.236 -30.498 46.918 1.00 22.51 655 ASP A CA 1
ATOM 4731 C C . ASP A 1 655 ? -44.479 -29.396 46.181 1.00 21.66 655 ASP A C 1
ATOM 4732 O O . ASP A 1 655 ? -45.007 -28.807 45.231 1.00 18.24 655 ASP A O 1
ATOM 4737 N N . SER A 1 656 ? -43.246 -29.119 46.608 1.00 19.92 656 SER A N 1
ATOM 4738 C CA . SER A 1 656 ? -42.459 -28.006 46.095 1.00 17.03 656 SER A CA 1
ATOM 4739 C C . SER A 1 656 ? -41.382 -28.443 45.115 1.00 23.79 656 SER A C 1
ATOM 4740 O O . SER A 1 656 ? -40.553 -27.616 44.708 1.00 19.04 656 SER A O 1
ATOM 4743 N N . THR A 1 657 ? -41.346 -29.725 44.758 1.00 22.29 657 THR A N 1
ATOM 4744 C CA . THR A 1 657 ? -40.484 -30.171 43.680 1.00 20.57 657 THR A CA 1
ATOM 4745 C C . THR A 1 657 ? -41.017 -29.642 42.355 1.00 20.10 657 THR A C 1
ATOM 4746 O O . THR A 1 657 ? -42.198 -29.320 42.233 1.00 17.85 657 THR A O 1
ATOM 4750 N N . PRO A 1 658 ? -40.167 -29.529 41.348 1.00 17.97 658 PRO A N 1
ATOM 4751 C CA . PRO A 1 658 ? -40.682 -29.178 40.028 1.00 20.56 658 PRO A CA 1
ATOM 4752 C C . PRO A 1 658 ? -41.554 -30.305 39.503 1.00 21.24 658 PRO A C 1
ATOM 4753 O O . PRO A 1 658 ? -41.418 -31.466 39.900 1.00 22.12 658 PRO A O 1
ATOM 4757 N N . LEU A 1 659 ? -42.492 -29.945 38.630 1.00 16.95 659 LEU A N 1
ATOM 4758 C CA . LEU A 1 659 ? -43.272 -30.970 37.944 1.00 21.73 659 LEU A CA 1
ATOM 4759 C C . LEU A 1 659 ? -42.383 -31.779 37.005 1.00 20.67 659 LEU A C 1
ATOM 4760 O O . LEU A 1 659 ? -42.403 -33.012 37.014 1.00 22.13 659 LEU A O 1
ATOM 4765 N N . TYR A 1 660 ? -41.565 -31.093 36.211 1.00 20.56 660 TYR A N 1
ATOM 4766 C CA . TYR A 1 660 ? -40.502 -31.701 35.423 1.00 19.41 660 TYR A CA 1
ATOM 4767 C C . TYR A 1 660 ? -39.256 -30.834 35.578 1.00 17.69 660 TYR A C 1
ATOM 4768 O O . TYR A 1 660 ? -39.341 -29.599 35.465 1.00 18.17 660 TYR A O 1
ATOM 4777 N N . PRO A 1 661 ? -38.094 -31.422 35.820 1.00 18.87 661 PRO A N 1
ATOM 4778 C CA . PRO A 1 661 ? -36.883 -30.616 35.980 1.00 17.66 661 PRO A CA 1
ATOM 4779 C C . PRO A 1 661 ? -36.289 -30.218 34.641 1.00 19.93 661 PRO A C 1
ATOM 4780 O O . PRO A 1 661 ? -36.546 -30.834 33.606 1.00 19.47 661 PRO A O 1
ATOM 4784 N N . PHE A 1 662 ? -35.484 -29.156 34.683 1.00 19.88 662 PHE A N 1
ATOM 4785 C CA . PHE A 1 662 ? -34.708 -28.759 33.518 1.00 13.91 662 PHE A CA 1
ATOM 4786 C C . PHE A 1 662 ? -33.940 -29.952 32.953 1.00 16.43 662 PHE A C 1
ATOM 4787 O O . PHE A 1 662 ? -33.321 -30.721 33.694 1.00 15.89 662 PHE A O 1
ATOM 4795 N N . GLY A 1 663 ? -33.977 -30.095 31.627 1.00 16.59 663 GLY A N 1
ATOM 4796 C CA . GLY A 1 663 ? -33.291 -31.177 30.942 1.00 19.58 663 GLY A CA 1
ATOM 4797 C C . GLY A 1 663 ? -34.037 -32.494 30.869 1.00 17.71 663 GLY A C 1
ATOM 4798 O O . GLY A 1 663 ? -33.469 -33.477 30.384 1.00 21.34 663 GLY A O 1
ATOM 4799 N N . HIS A 1 664 ? -35.282 -32.547 31.336 1.00 22.63 664 HIS A N 1
ATOM 4800 C CA . HIS A 1 664 ? -36.052 -33.783 31.403 1.00 21.80 664 HIS A CA 1
ATOM 4801 C C . HIS A 1 664 ? -36.614 -34.153 30.037 1.00 19.47 664 HIS A C 1
ATOM 4802 O O . HIS A 1 664 ? -37.191 -33.311 29.347 1.00 15.18 664 HIS A O 1
ATOM 4809 N N . GLY A 1 665 ? -36.470 -35.422 29.665 1.00 24.92 665 GLY A N 1
ATOM 4810 C CA . GLY A 1 665 ? -37.131 -35.954 28.485 1.00 21.45 665 GLY A CA 1
ATOM 4811 C C . GLY A 1 665 ? -36.953 -37.455 28.411 1.00 20.36 665 GLY A C 1
ATOM 4812 O O . GLY A 1 665 ? -35.852 -37.954 28.655 1.00 18.87 665 GLY A O 1
ATOM 4813 N N . LEU A 1 666 ? -38.010 -38.191 28.087 1.00 21.62 666 LEU A N 1
ATOM 4814 C CA . LEU A 1 666 ? -37.946 -39.646 28.105 1.00 25.60 666 LEU A CA 1
ATOM 4815 C C . LEU A 1 666 ? -37.647 -40.192 26.703 1.00 27.78 666 LEU A C 1
ATOM 4816 O O . LEU A 1 666 ? -37.342 -39.452 25.762 1.00 26.48 666 LEU A O 1
ATOM 4821 N N . SER A 1 667 ? -37.724 -41.509 26.566 1.00 27.54 667 SER A N 1
ATOM 4822 C CA . SER A 1 667 ? -37.400 -42.177 25.318 1.00 27.80 667 SER A CA 1
ATOM 4823 C C . SER A 1 667 ? -38.178 -43.484 25.256 1.00 32.55 667 SER A C 1
ATOM 4824 O O . SER A 1 667 ? -38.660 -43.995 26.275 1.00 26.88 667 SER A O 1
ATOM 4827 N N . TYR A 1 668 ? -38.315 -44.019 24.039 1.00 28.64 668 TYR A N 1
ATOM 4828 C CA . TYR A 1 668 ? -38.860 -45.364 23.916 1.00 27.12 668 TYR A CA 1
ATOM 4829 C C . TYR A 1 668 ? -37.826 -46.423 24.243 1.00 26.94 668 TYR A C 1
ATOM 4830 O O . TYR A 1 668 ? -38.184 -47.599 24.369 1.00 31.28 668 TYR A O 1
ATOM 4839 N N . THR A 1 669 ? -36.559 -46.044 24.372 1.00 21.88 669 THR A N 1
ATOM 4840 C CA . THR A 1 669 ? -35.575 -46.950 24.928 1.00 23.77 669 THR A CA 1
ATOM 4841 C C . THR A 1 669 ? -35.095 -46.387 26.274 1.00 19.74 669 THR A C 1
ATOM 4842 O O . THR A 1 669 ? -35.696 -45.465 26.827 1.00 21.94 669 THR A O 1
ATOM 4846 N N . SER A 1 670 ? -34.041 -46.976 26.829 1.00 21.65 670 SER A N 1
ATOM 4847 C CA . SER A 1 670 ? -33.530 -46.566 28.126 1.00 25.37 670 SER A CA 1
ATOM 4848 C C . SER A 1 670 ? -32.020 -46.451 28.050 1.00 20.73 670 SER A C 1
ATOM 4849 O O . SER A 1 670 ? -31.380 -47.111 27.229 1.00 21.27 670 SER A O 1
ATOM 4852 N N . PHE A 1 671 ? -31.461 -45.600 28.913 1.00 20.22 671 PHE A N 1
ATOM 4853 C CA . PHE A 1 671 ? -30.048 -45.241 28.877 1.00 19.64 671 PHE A CA 1
ATOM 4854 C C . PHE A 1 671 ? -29.435 -45.378 30.267 1.00 18.94 671 PHE A C 1
ATOM 4855 O O . PHE A 1 671 ? -30.007 -44.907 31.254 1.00 21.65 671 PHE A O 1
ATOM 4863 N N . GLY A 1 672 ? -28.264 -46.002 30.341 1.00 20.68 672 GLY A N 1
ATOM 4864 C CA . GLY A 1 672 ? -27.553 -46.183 31.590 1.00 22.17 672 GLY A CA 1
ATOM 4865 C C . GLY A 1 672 ? -26.268 -45.373 31.587 1.00 33.04 672 GLY A C 1
ATOM 4866 O O . GLY A 1 672 ? -25.437 -45.510 30.681 1.00 29.46 672 GLY A O 1
ATOM 4867 N N . TYR A 1 673 ? -26.115 -44.543 32.615 1.00 28.13 673 TYR A N 1
ATOM 4868 C CA . TYR A 1 673 ? -25.052 -43.548 32.677 1.00 24.26 673 TYR A CA 1
ATOM 4869 C C . TYR A 1 673 ? -23.999 -43.969 33.684 1.00 24.41 673 TYR A C 1
ATOM 4870 O O . TYR A 1 673 ? -24.336 -44.343 34.814 1.00 26.92 673 TYR A O 1
ATOM 4879 N N . GLY A 1 674 ? -22.733 -43.861 33.294 1.00 19.96 674 GLY A N 1
ATOM 4880 C CA . GLY A 1 674 ? -21.667 -43.883 34.269 1.00 19.94 674 GLY A CA 1
ATOM 4881 C C . GLY A 1 674 ? -21.481 -42.523 34.916 1.00 27.35 674 GLY A C 1
ATOM 4882 O O . GLY A 1 674 ? -22.121 -41.536 34.548 1.00 20.87 674 GLY A O 1
ATOM 4883 N N . ALA A 1 675 ? -20.596 -42.485 35.911 1.00 23.76 675 ALA A N 1
ATOM 4884 C CA . ALA A 1 675 ? -20.243 -41.243 36.588 1.00 31.51 675 ALA A CA 1
ATOM 4885 C C . ALA A 1 675 ? -19.276 -40.441 35.722 1.00 32.09 675 ALA A C 1
ATOM 4886 O O . ALA A 1 675 ? -18.517 -41.019 34.939 1.00 30.62 675 ALA A O 1
ATOM 4888 N N . PRO A 1 676 ? -19.275 -39.112 35.846 1.00 31.38 676 PRO A N 1
ATOM 4889 C CA . PRO A 1 676 ? -18.255 -38.323 35.140 1.00 24.71 676 PRO A CA 1
ATOM 4890 C C . PRO A 1 676 ? -16.877 -38.672 35.673 1.00 25.07 676 PRO A C 1
ATOM 4891 O O . PRO A 1 676 ? -16.689 -38.882 36.872 1.00 24.96 676 PRO A O 1
ATOM 4895 N N A GLN A 1 677 ? -15.918 -38.778 34.756 0.61 26.37 677 GLN A N 1
ATOM 4896 N N B GLN A 1 677 ? -15.909 -38.754 34.765 0.39 26.42 677 GLN A N 1
ATOM 4897 C CA A GLN A 1 677 ? -14.532 -39.095 35.078 0.61 30.39 677 GLN A CA 1
ATOM 4898 C CA B GLN A 1 677 ? -14.534 -39.104 35.107 0.39 30.35 677 GLN A CA 1
ATOM 4899 C C A GLN A 1 677 ? -13.663 -37.944 34.600 0.61 28.17 677 GLN A C 1
ATOM 4900 C C B GLN A 1 677 ? -13.626 -37.991 34.605 0.39 28.20 677 GLN A C 1
ATOM 4901 O O A GLN A 1 677 ? -13.620 -37.656 33.400 0.61 29.64 677 GLN A O 1
ATOM 4902 O O B GLN A 1 677 ? -13.519 -37.771 33.393 0.39 29.66 677 GLN A O 1
ATOM 4913 N N . ALA A 1 678 ? -12.983 -37.287 35.530 1.00 27.08 678 ALA A N 1
ATOM 4914 C CA . ALA A 1 678 ? -12.047 -36.236 35.177 1.00 30.51 678 ALA A CA 1
ATOM 4915 C C . ALA A 1 678 ? -10.677 -36.855 34.971 1.00 33.86 678 ALA A C 1
ATOM 4916 O O . ALA A 1 678 ? -10.297 -37.791 35.681 1.00 29.10 678 ALA A O 1
ATOM 4918 N N . GLU A 1 679 ? -9.944 -36.324 33.986 1.00 30.90 679 GLU A N 1
ATOM 4919 C CA . GLU A 1 679 ? -8.621 -36.839 33.656 1.00 33.44 679 GLU A CA 1
ATOM 4920 C C . GLU A 1 679 ? -7.617 -36.585 34.773 1.00 32.53 679 GLU A C 1
ATOM 4921 O O . GLU A 1 679 ? -6.659 -37.350 34.928 1.00 41.92 679 GLU A O 1
ATOM 4927 N N . ARG A 1 680 ? -7.809 -35.529 35.556 1.00 34.62 680 ARG A N 1
ATOM 4928 C CA . ARG A 1 680 ? -6.922 -35.206 36.666 1.00 34.05 680 ARG A CA 1
ATOM 4929 C C . ARG A 1 680 ? -7.760 -34.848 37.877 1.00 32.55 680 ARG A C 1
ATOM 4930 O O . ARG A 1 680 ? -8.834 -34.261 37.743 1.00 34.61 680 ARG A O 1
ATOM 4938 N N . ALA A 1 681 ? -7.255 -35.187 39.061 1.00 31.52 681 ALA A N 1
ATOM 4939 C CA . ALA A 1 681 ? -7.945 -34.812 40.287 1.00 40.16 681 ALA A CA 1
ATOM 4940 C C . ALA A 1 681 ? -7.682 -33.366 40.677 1.00 31.74 681 ALA A C 1
ATOM 4941 O O . ALA A 1 681 ? -8.497 -32.768 41.387 1.00 33.54 681 ALA A O 1
ATOM 4943 N N . SER A 1 682 ? -6.578 -32.790 40.212 1.00 35.00 682 SER A N 1
ATOM 4944 C CA . SER A 1 682 ? -6.193 -31.440 40.594 1.00 35.20 682 SER A CA 1
ATOM 4945 C C . SER A 1 682 ? -5.528 -30.746 39.412 1.00 34.96 682 SER A C 1
ATOM 4946 O O . SER A 1 682 ? -4.624 -31.308 38.787 1.00 34.14 682 SER A O 1
ATOM 4949 N N . ILE A 1 683 ? -5.972 -29.526 39.114 1.00 29.12 683 ILE A N 1
ATOM 4950 C CA . ILE A 1 683 ? -5.462 -28.748 37.992 1.00 31.19 683 ILE A CA 1
ATOM 4951 C C . ILE A 1 683 ? -5.166 -27.329 38.466 1.00 32.14 683 ILE A C 1
ATOM 4952 O O . ILE A 1 683 ? -5.559 -26.915 39.558 1.00 29.87 683 ILE A O 1
ATOM 4957 N N . GLY A 1 684 ? -4.453 -26.583 37.618 1.00 34.20 684 GLY A N 1
ATOM 4958 C CA . GLY A 1 684 ? -4.173 -25.194 37.911 1.00 23.16 684 GLY A CA 1
ATOM 4959 C C . GLY A 1 684 ? -5.300 -24.268 37.490 1.00 32.47 684 GLY A C 1
ATOM 4960 O O . GLY A 1 684 ? -6.154 -24.625 36.674 1.00 32.44 684 GLY A O 1
ATOM 4961 N N . LEU A 1 685 ? -5.294 -23.060 38.002 1.00 28.01 685 LEU A N 1
ATOM 4962 C CA . LEU A 1 685 ? -6.357 -22.119 37.787 1.00 28.57 685 LEU A CA 1
ATOM 4963 C C . LEU A 1 685 ? -6.619 -21.817 36.353 1.00 33.73 685 LEU A C 1
ATOM 4964 O O . LEU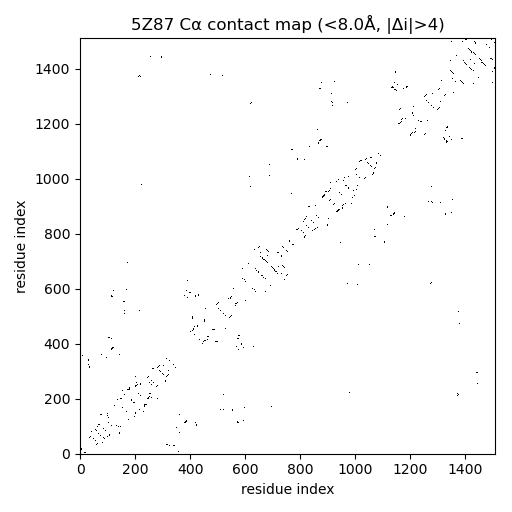 A 1 685 ? -7.696 -21.538 35.990 1.00 34.63 685 LEU A O 1
ATOM 4969 N N . GLN A 1 686 ? -5.610 -21.847 35.538 1.00 34.75 686 GLN A N 1
ATOM 4970 C CA . GLN A 1 686 ? -5.803 -21.548 34.123 1.00 35.11 686 GLN A CA 1
ATOM 4971 C C . GLN A 1 686 ? -5.881 -22.786 33.238 1.00 31.91 686 GLN A C 1
ATOM 4972 O O . GLN A 1 686 ? -5.997 -22.645 32.018 1.00 36.57 686 GLN A O 1
ATOM 4978 N N . ASP A 1 687 ? -5.851 -23.983 33.812 1.00 29.89 687 ASP A N 1
ATOM 4979 C CA . ASP A 1 687 ? -5.849 -25.205 33.018 1.00 29.12 687 ASP A CA 1
ATOM 4980 C C . ASP A 1 687 ? -7.235 -25.545 32.495 1.00 32.89 687 ASP A C 1
ATOM 4981 O O . ASP A 1 687 ? -8.257 -25.184 33.087 1.00 31.01 687 ASP A O 1
ATOM 4986 N N . ARG A 1 688 ? -7.256 -26.263 31.375 1.00 28.88 688 ARG A N 1
ATOM 4987 C CA . ARG A 1 688 ? -8.448 -26.939 30.891 1.00 25.61 688 ARG A CA 1
ATOM 4988 C C . ARG A 1 688 ? -8.442 -28.390 31.369 1.00 31.98 688 ARG A C 1
ATOM 4989 O O . ARG A 1 688 ? -7.388 -28.964 31.650 1.00 33.88 688 ARG A O 1
ATOM 4997 N N . LEU A 1 689 ? -9.632 -28.982 31.457 1.00 30.40 689 LEU A N 1
ATOM 4998 C CA . LEU A 1 689 ? -9.804 -30.313 32.026 1.00 30.38 689 LEU A CA 1
ATOM 4999 C C . LEU A 1 689 ? -10.718 -31.143 31.138 1.00 31.12 689 LEU A C 1
ATOM 5000 O O . LEU A 1 689 ? -11.815 -30.704 30.778 1.00 26.45 689 LEU A O 1
ATOM 5005 N N . ARG A 1 690 ? -10.278 -32.344 30.800 1.00 25.93 690 ARG A N 1
ATOM 5006 C CA . ARG A 1 690 ? -11.121 -33.264 30.058 1.00 32.88 690 ARG A CA 1
ATOM 5007 C C . ARG A 1 690 ? -11.949 -34.109 31.023 1.00 27.86 690 ARG A C 1
ATOM 5008 O O . ARG A 1 690 ? -11.452 -34.557 32.060 1.00 24.97 690 ARG A O 1
ATOM 5016 N N . VAL A 1 691 ? -13.221 -34.299 30.686 1.00 23.47 691 VAL A N 1
ATOM 5017 C CA . VAL A 1 691 ? -14.137 -35.116 31.470 1.00 25.15 691 VAL A CA 1
ATOM 5018 C C . VAL A 1 691 ? -14.918 -36.012 30.514 1.00 28.19 691 VAL A C 1
ATOM 5019 O O . VAL A 1 691 ? -15.408 -35.541 29.484 1.00 26.18 691 VAL A O 1
ATOM 5023 N N . SER A 1 692 ? -15.035 -37.299 30.845 1.00 26.44 692 SER A N 1
ATOM 5024 C CA . SER A 1 692 ? -15.783 -38.233 30.015 1.00 29.27 692 SER A CA 1
ATOM 5025 C C . SER A 1 692 ? -16.941 -38.843 30.795 1.00 28.78 692 SER A C 1
ATOM 5026 O O . SER A 1 692 ? -16.896 -38.959 32.024 1.00 24.49 692 SER A O 1
ATOM 5029 N N . VAL A 1 693 ? -17.979 -39.234 30.057 1.00 23.99 693 VAL A N 1
ATOM 5030 C CA . VAL A 1 693 ? -19.207 -39.802 30.604 1.00 26.10 693 VAL A CA 1
ATOM 5031 C C . VAL A 1 693 ? -19.644 -40.922 29.674 1.00 27.04 693 VAL A C 1
ATOM 5032 O O . VAL A 1 693 ? -19.930 -40.669 28.500 1.00 26.37 693 VAL A O 1
ATOM 5036 N N . SER A 1 694 ? -19.730 -42.143 30.187 1.00 21.57 694 SER A N 1
ATOM 5037 C CA . SER A 1 694 ? -20.244 -43.248 29.387 1.00 25.87 694 SER A CA 1
ATOM 5038 C C . SER A 1 694 ? -21.760 -43.328 29.495 1.00 27.77 694 SER A C 1
ATOM 5039 O O . SER A 1 694 ? -22.340 -43.146 30.574 1.00 24.37 694 SER A O 1
ATOM 5042 N N . VAL A 1 695 ? -22.397 -43.585 28.358 1.00 19.76 695 VAL A N 1
ATOM 5043 C CA . VAL A 1 695 ? -23.833 -43.797 28.285 1.00 25.03 695 VAL A CA 1
ATOM 5044 C C . VAL A 1 695 ? -24.090 -45.010 27.393 1.00 29.46 695 VAL A C 1
ATOM 5045 O O . VAL A 1 695 ? -23.477 -45.151 26.328 1.00 26.83 695 VAL A O 1
ATOM 5049 N N . ARG A 1 696 ? -24.974 -45.899 27.842 1.00 27.62 696 ARG A N 1
ATOM 5050 C CA . ARG A 1 696 ? -25.240 -47.169 27.183 1.00 21.49 696 ARG A CA 1
ATOM 5051 C C . ARG A 1 696 ? -26.730 -47.270 26.921 1.00 26.76 696 ARG A C 1
ATOM 5052 O O . ARG A 1 696 ? -27.541 -46.954 27.802 1.00 23.02 696 ARG A O 1
ATOM 5060 N N . ASN A 1 697 ? -27.089 -47.681 25.707 1.00 25.51 697 ASN A N 1
ATOM 5061 C CA . ASN A 1 697 ? -28.482 -47.968 25.372 1.00 27.06 697 ASN A CA 1
ATOM 5062 C C . ASN A 1 697 ? -28.828 -49.316 25.992 1.00 27.26 697 ASN A C 1
ATOM 5063 O O . ASN A 1 697 ? -28.405 -50.368 25.511 1.00 30.89 697 ASN A O 1
ATOM 5068 N N . THR A 1 698 ? -29.591 -49.283 27.076 1.00 26.33 698 THR A N 1
ATOM 5069 C CA . THR A 1 698 ? -29.943 -50.472 27.837 1.00 33.57 698 THR A CA 1
ATOM 5070 C C . THR A 1 698 ? -31.327 -51.002 27.479 1.00 30.91 698 THR A C 1
ATOM 5071 O O . THR A 1 698 ? -31.878 -51.822 28.215 1.00 25.79 698 THR A O 1
ATOM 5075 N N . GLY A 1 699 ? -31.915 -50.524 26.392 1.00 29.76 699 GLY A N 1
ATOM 5076 C CA . GLY A 1 699 ? -33.221 -50.986 25.974 1.00 24.93 699 GLY A CA 1
ATOM 5077 C C . GLY A 1 699 ? -33.147 -51.667 24.628 1.00 30.49 699 GLY A C 1
ATOM 5078 O O . GLY A 1 699 ? -32.070 -52.105 24.204 1.00 30.67 699 GLY A O 1
ATOM 5079 N N . ASP A 1 700 ? -34.277 -51.746 23.933 1.00 28.65 700 ASP A N 1
ATOM 5080 C CA . ASP A 1 700 ? -34.399 -52.650 22.796 1.00 38.43 700 ASP A CA 1
ATOM 5081 C C . ASP A 1 700 ? -34.628 -51.943 21.463 1.00 37.98 700 ASP A C 1
ATOM 5082 O O . ASP A 1 700 ? -34.969 -52.607 20.485 1.00 30.21 700 ASP A O 1
ATOM 5087 N N . ARG A 1 701 ? -34.476 -50.622 21.394 1.00 39.39 701 ARG A N 1
ATOM 5088 C CA . ARG A 1 701 ? -34.510 -49.928 20.113 1.00 34.27 701 ARG A CA 1
ATOM 5089 C C . ARG A 1 701 ? -33.514 -48.784 20.141 1.00 33.80 701 ARG A C 1
ATOM 5090 O O . ARG A 1 701 ? -33.155 -48.267 21.201 1.00 33.63 701 ARG A O 1
ATOM 5098 N N . ALA A 1 702 ? -33.061 -48.403 18.955 1.00 32.74 702 ALA A N 1
ATOM 5099 C CA . ALA A 1 702 ? -32.160 -47.271 18.842 1.00 27.18 702 ALA A CA 1
ATOM 5100 C C . ALA A 1 702 ? -32.857 -45.984 19.288 1.00 28.89 702 ALA A C 1
ATOM 5101 O O . ALA A 1 702 ? -34.077 -45.818 19.162 1.00 22.92 702 ALA A O 1
ATOM 5103 N N . GLY A 1 703 ? -32.071 -45.065 19.826 1.00 25.01 703 GLY A N 1
ATOM 5104 C CA . GLY A 1 703 ? -32.646 -43.798 20.233 1.00 25.98 703 GLY A CA 1
ATOM 5105 C C . GLY A 1 703 ? -31.561 -42.811 20.585 1.00 23.19 703 GLY A C 1
ATOM 5106 O O . GLY A 1 703 ? -30.375 -43.148 20.661 1.00 25.24 703 GLY A O 1
ATOM 5107 N N . GLN A 1 704 ? -31.993 -41.583 20.825 1.00 22.85 704 GLN A N 1
ATOM 5108 C CA . GLN A 1 704 ? -31.084 -40.521 21.218 1.00 27.44 704 GLN A CA 1
ATOM 5109 C C . GLN A 1 704 ? -31.310 -40.102 22.666 1.00 26.82 704 GLN A C 1
ATOM 5110 O O . GLN A 1 704 ? -32.418 -40.196 23.204 1.00 24.91 704 GLN A O 1
ATOM 5116 N N . ASP A 1 705 ? -30.237 -39.639 23.291 1.00 27.27 705 ASP A N 1
ATOM 5117 C CA . ASP A 1 705 ? -30.309 -39.008 24.599 1.00 30.72 705 ASP A CA 1
ATOM 5118 C C . ASP A 1 705 ? -29.383 -37.796 24.587 1.00 28.21 705 ASP A C 1
ATOM 5119 O O . ASP A 1 705 ? -28.423 -37.729 23.807 1.00 24.51 705 ASP A O 1
ATOM 5124 N N . VAL A 1 706 ? -29.670 -36.835 25.461 1.00 21.19 706 VAL A N 1
ATOM 5125 C CA . VAL A 1 706 ? -28.821 -35.661 25.632 1.00 19.02 706 VAL A CA 1
ATOM 5126 C C . VAL A 1 706 ? -28.039 -35.828 26.928 1.00 24.49 706 VAL A C 1
ATOM 5127 O O . VAL A 1 706 ? -28.595 -35.701 28.023 1.00 22.91 706 VAL A O 1
ATOM 5131 N N . VAL A 1 707 ? -26.747 -36.127 26.798 1.00 24.06 707 VAL A N 1
ATOM 5132 C CA . VAL A 1 707 ? -25.837 -36.198 27.933 1.00 20.93 707 VAL A CA 1
ATOM 5133 C C . VAL A 1 707 ? -25.551 -34.785 28.427 1.00 29.18 707 VAL A C 1
ATOM 5134 O O . VAL A 1 707 ? -25.187 -33.906 27.637 1.00 31.06 707 VAL A O 1
ATOM 5138 N N . GLN A 1 708 ? -25.714 -34.549 29.734 1.00 25.03 708 GLN A N 1
ATOM 5139 C CA . GLN A 1 708 ? -25.682 -33.197 30.289 1.00 19.02 708 GLN A CA 1
ATOM 5140 C C . GLN A 1 708 ? -24.620 -33.073 31.375 1.00 18.69 708 GLN A C 1
ATOM 5141 O O . GLN A 1 708 ? -24.567 -33.889 32.302 1.00 23.19 708 GLN A O 1
ATOM 5147 N N . LEU A 1 709 ? -23.793 -32.032 31.269 1.00 27.29 709 LEU A N 1
ATOM 5148 C CA . LEU A 1 709 ? -22.715 -31.758 32.214 1.00 23.11 709 LEU A CA 1
ATOM 5149 C C . LEU A 1 709 ? -23.021 -30.489 33.013 1.00 23.62 709 LEU A C 1
ATOM 5150 O O . LEU A 1 709 ? -23.467 -29.487 32.451 1.00 22.27 709 LEU A O 1
ATOM 5155 N N . TYR A 1 710 ? -22.788 -30.543 34.329 1.00 19.61 710 TYR A N 1
ATOM 5156 C CA . TYR A 1 710 ? -23.036 -29.432 35.241 1.00 17.22 710 TYR A CA 1
ATOM 5157 C C . TYR A 1 710 ? -21.868 -29.311 36.205 1.00 20.97 710 TYR A C 1
ATOM 5158 O O . TYR A 1 710 ? -21.127 -30.272 36.439 1.00 18.71 710 TYR A O 1
ATOM 5167 N N . ILE A 1 711 ? -21.716 -28.124 36.794 1.00 19.20 711 ILE A N 1
ATOM 5168 C CA . ILE A 1 711 ? -20.704 -27.929 37.823 1.00 19.09 711 ILE A CA 1
ATOM 5169 C C . ILE A 1 711 ? -21.304 -27.181 39.004 1.00 19.35 711 ILE A C 1
ATOM 5170 O O . ILE A 1 711 ? -22.321 -26.494 38.892 1.00 16.61 711 ILE A O 1
ATOM 5175 N N A ARG A 1 712 ? -20.668 -27.351 40.158 0.46 18.46 712 ARG A N 1
ATOM 5176 N N B ARG A 1 712 ? -20.650 -27.332 40.153 0.54 18.46 712 ARG A N 1
ATOM 5177 C CA A ARG A 1 712 ? -20.930 -26.522 41.324 0.46 19.88 712 ARG A CA 1
ATOM 5178 C CA B ARG A 1 712 ? -20.932 -26.536 41.342 0.54 19.91 712 ARG A CA 1
ATOM 5179 C C A ARG A 1 712 ? -19.600 -26.042 41.881 0.46 17.54 712 ARG A C 1
ATOM 5180 C C B ARG A 1 712 ? -19.605 -26.045 41.901 0.54 17.55 712 ARG A C 1
ATOM 5181 O O A ARG A 1 712 ? -18.706 -26.849 42.153 0.46 16.31 712 ARG A O 1
ATOM 5182 O O B ARG A 1 712 ? -18.713 -26.849 42.186 0.54 16.31 712 ARG A O 1
ATOM 5197 N N . ASP A 1 713 ? -19.473 -24.733 42.047 1.00 21.06 713 ASP A N 1
ATOM 5198 C CA . ASP A 1 713 ? -18.312 -24.137 42.698 1.00 17.60 713 ASP A CA 1
ATOM 5199 C C . ASP A 1 713 ? -18.633 -24.115 44.192 1.00 20.11 713 ASP A C 1
ATOM 5200 O O . ASP A 1 713 ? -19.393 -23.260 44.662 1.00 20.32 713 ASP A O 1
ATOM 5205 N N . SER A 1 714 ? -18.060 -25.075 44.934 1.00 19.19 714 SER A N 1
ATOM 5206 C CA . SER A 1 714 ? -18.478 -25.334 46.316 1.00 24.73 714 SER A CA 1
ATOM 5207 C C . SER A 1 714 ? -18.348 -24.095 47.192 1.00 24.31 714 SER A C 1
ATOM 5208 O O . SER A 1 714 ? -19.252 -23.784 47.978 1.00 25.75 714 SER A O 1
ATOM 5211 N N . ILE A 1 715 ? -17.233 -23.380 47.076 1.00 21.21 715 ILE A N 1
ATOM 5212 C CA . ILE A 1 715 ? -16.980 -22.161 47.839 1.00 19.25 715 ILE A CA 1
ATOM 5213 C C . ILE A 1 715 ? -16.576 -21.079 46.854 1.00 18.02 715 ILE A C 1
ATOM 5214 O O . ILE A 1 715 ? -15.769 -21.323 45.953 1.00 24.56 715 ILE A O 1
ATOM 5219 N N . ALA A 1 716 ? -17.119 -19.881 47.026 1.00 19.03 716 ALA A N 1
ATOM 5220 C CA . ALA A 1 716 ? -16.827 -18.820 46.080 1.00 20.30 716 ALA A CA 1
ATOM 5221 C C . ALA A 1 716 ? -16.958 -17.476 46.784 1.00 24.85 716 ALA A C 1
ATOM 5222 O O . ALA A 1 716 ? -17.672 -17.348 47.784 1.00 21.49 716 ALA A O 1
ATOM 5224 N N . SER A 1 717 ? -16.257 -16.469 46.247 1.00 23.02 717 SER A N 1
ATOM 5225 C CA . SER A 1 717 ? -16.245 -15.153 46.886 1.00 22.86 717 SER A CA 1
ATOM 5226 C C . SER A 1 717 ? -17.634 -14.521 46.889 1.00 24.57 717 SER A C 1
ATOM 5227 O O . SER A 1 717 ? -17.943 -13.702 47.769 1.00 27.82 717 SER A O 1
ATOM 5230 N N . ARG A 1 718 ? -18.471 -14.885 45.916 1.00 18.95 718 ARG A N 1
ATOM 5231 C CA . ARG A 1 718 ? -19.910 -14.654 45.929 1.00 22.25 718 ARG A CA 1
ATOM 5232 C C . ARG A 1 718 ? -20.641 -15.981 45.763 1.00 24.48 718 ARG A C 1
ATOM 5233 O O . ARG A 1 718 ? -20.181 -16.869 45.036 1.00 24.23 718 ARG A O 1
ATOM 5241 N N . ALA A 1 719 ? -21.774 -16.117 46.449 1.00 21.63 719 ALA A N 1
ATOM 5242 C CA . ALA A 1 719 ? -22.522 -17.368 46.421 1.00 21.40 719 ALA A CA 1
ATOM 5243 C C . ALA A 1 719 ? -22.951 -17.715 44.998 1.00 21.17 719 ALA A C 1
ATOM 5244 O O . ALA A 1 719 ? -23.493 -16.875 44.280 1.00 23.33 719 ALA A O 1
ATOM 5246 N N . ARG A 1 720 ? -22.722 -18.956 44.599 1.00 19.95 720 ARG A N 1
ATOM 5247 C CA . ARG A 1 720 ? -22.979 -19.412 43.244 1.00 23.12 720 ARG A CA 1
ATOM 5248 C C . ARG A 1 720 ? -24.034 -20.509 43.245 1.00 21.54 720 ARG A C 1
ATOM 5249 O O . ARG A 1 720 ? -24.321 -21.104 44.292 1.00 17.83 720 ARG A O 1
ATOM 5257 N N . PRO A 1 721 ? -24.634 -20.805 42.092 1.00 24.16 721 PRO A N 1
ATOM 5258 C CA . PRO A 1 721 ? -25.738 -21.771 42.073 1.00 20.14 721 PRO A CA 1
ATOM 5259 C C . PRO A 1 721 ? -25.301 -23.149 42.544 1.00 21.47 721 PRO A C 1
ATOM 5260 O O . PRO A 1 721 ? -24.120 -23.503 42.522 1.00 19.20 721 PRO A O 1
ATOM 5264 N N . ILE A 1 722 ? -26.287 -23.931 42.990 1.00 13.78 722 ILE A N 1
ATOM 5265 C CA . ILE A 1 722 ? -26.008 -25.301 43.408 1.00 14.87 722 ILE A CA 1
ATOM 5266 C C . ILE A 1 722 ? -25.621 -26.183 42.229 1.00 16.19 722 ILE A C 1
ATOM 5267 O O . ILE A 1 722 ? -25.032 -27.249 42.437 1.00 21.18 722 ILE A O 1
ATOM 5272 N N . LYS A 1 723 ? -25.950 -25.777 40.999 1.00 15.80 723 LYS A N 1
ATOM 5273 C CA . LYS A 1 723 ? -25.457 -26.445 39.802 1.00 19.95 723 LYS A CA 1
ATOM 5274 C C . LYS A 1 723 ? -25.680 -25.534 38.604 1.00 18.38 723 LYS A C 1
ATOM 5275 O O . LYS A 1 723 ? -26.636 -24.761 38.567 1.00 21.26 723 LYS A O 1
ATOM 5281 N N . GLU A 1 724 ? -24.772 -25.634 37.633 1.00 23.26 724 GLU A N 1
ATOM 5282 C CA . GLU A 1 724 ? -24.737 -24.768 36.453 1.00 27.42 724 GLU A CA 1
ATOM 5283 C C . GLU A 1 724 ? -24.344 -25.607 35.251 1.00 18.48 724 GLU A C 1
ATOM 5284 O O . GLU A 1 724 ? -23.237 -26.160 35.231 1.00 19.74 724 GLU A O 1
ATOM 5290 N N . MET A 1 725 ? -25.217 -25.681 34.248 1.00 15.69 725 MET A N 1
ATOM 5291 C CA . MET A 1 725 ? -24.879 -26.439 33.051 1.00 19.00 725 MET A CA 1
ATOM 5292 C C . MET A 1 725 ? -23.676 -25.820 32.345 1.00 23.94 725 MET A C 1
ATOM 5293 O O . MET A 1 725 ? -23.603 -24.598 32.158 1.00 18.85 725 MET A O 1
ATOM 5298 N N . ARG A 1 726 ? -22.717 -26.673 31.982 1.00 21.29 726 ARG A N 1
ATOM 5299 C CA . ARG A 1 726 ? -21.530 -26.254 31.258 1.00 23.22 726 ARG A CA 1
ATOM 5300 C C . ARG A 1 726 ? -21.301 -27.033 29.970 1.00 27.05 726 ARG A C 1
ATOM 5301 O O . ARG A 1 726 ? -20.381 -26.683 29.227 1.00 26.97 726 ARG A O 1
ATOM 5309 N N . GLY A 1 727 ? -22.098 -28.061 29.678 1.00 23.84 727 GLY A N 1
ATOM 5310 C CA . GLY A 1 727 ? -21.986 -28.777 28.418 1.00 26.96 727 GLY A CA 1
ATOM 5311 C C . GLY A 1 727 ? -23.165 -29.700 28.189 1.00 25.62 727 GLY A C 1
ATOM 5312 O O . GLY A 1 727 ? -23.875 -30.081 29.125 1.00 22.36 727 GLY A O 1
ATOM 5313 N N . PHE A 1 728 ? -23.374 -30.046 26.918 1.00 26.96 728 PHE A N 1
ATOM 5314 C CA . PHE A 1 728 ? -24.320 -31.101 26.574 1.00 23.09 728 PHE A CA 1
ATOM 5315 C C . PHE A 1 728 ? -23.938 -31.705 25.230 1.00 27.72 728 PHE A C 1
ATOM 5316 O O . PHE A 1 728 ? -23.264 -31.076 24.411 1.00 25.92 728 PHE A O 1
ATOM 5324 N N . GLN A 1 729 ? -24.420 -32.922 25.000 1.00 26.90 729 GLN A N 1
ATOM 5325 C CA . GLN A 1 729 ? -24.139 -33.653 23.771 1.00 23.36 729 GLN A CA 1
ATOM 5326 C C . GLN A 1 729 ? -25.278 -34.624 23.507 1.00 22.61 729 GLN A C 1
ATOM 5327 O O . GLN A 1 729 ? -25.478 -35.564 24.277 1.00 23.37 729 GLN A O 1
ATOM 5333 N N . LYS A 1 730 ? -26.027 -34.409 22.434 1.00 21.38 730 LYS A N 1
ATOM 5334 C CA . LYS A 1 730 ? -26.983 -35.417 21.998 1.00 21.85 730 LYS A CA 1
ATOM 5335 C C . LYS A 1 730 ? -26.226 -36.576 21.351 1.00 26.98 730 LYS A C 1
ATOM 5336 O O . LYS A 1 730 ? -25.333 -36.359 20.526 1.00 30.46 730 LYS A O 1
ATOM 5342 N N . VAL A 1 731 ? -26.536 -37.803 21.771 1.00 26.17 731 VAL A N 1
ATOM 5343 C CA . VAL A 1 731 ? -25.934 -39.004 21.200 1.00 20.44 731 VAL A CA 1
ATOM 5344 C C . VAL A 1 731 ? -27.034 -39.889 20.632 1.00 30.99 731 VAL A C 1
ATOM 5345 O O . VAL A 1 731 ? -28.181 -39.871 21.092 1.00 28.43 731 VAL A O 1
ATOM 5349 N N . LEU A 1 732 ? -26.673 -40.648 19.603 1.00 27.60 732 LEU A N 1
ATOM 5350 C CA . LEU A 1 732 ? -27.534 -41.652 18.998 1.00 28.10 732 LEU A CA 1
ATOM 5351 C C . LEU A 1 732 ? -26.888 -43.008 19.233 1.00 21.31 732 LEU A C 1
ATOM 5352 O O . LEU A 1 732 ? -25.697 -43.180 18.956 1.00 23.89 732 LEU A O 1
ATOM 5357 N N . LEU A 1 733 ? -27.658 -43.953 19.774 1.00 24.69 733 LEU A N 1
ATOM 5358 C CA . LEU A 1 733 ? -27.125 -45.243 20.197 1.00 25.98 733 LEU A CA 1
ATOM 5359 C C . LEU A 1 733 ? -28.018 -46.371 19.708 1.00 31.36 733 LEU A C 1
ATOM 5360 O O . LEU A 1 733 ? -29.248 -46.292 19.818 1.00 25.00 733 LEU A O 1
ATOM 5365 N N . GLU A 1 734 ? -27.384 -47.425 19.183 1.00 32.10 734 GLU A N 1
ATOM 5366 C CA . GLU A 1 734 ? -28.055 -48.682 18.885 1.00 32.74 734 GLU A CA 1
ATOM 5367 C C . GLU A 1 734 ? -28.274 -49.471 20.173 1.00 27.92 734 GLU A C 1
ATOM 5368 O O . GLU A 1 734 ? -27.581 -49.254 21.167 1.00 27.28 734 GLU A O 1
ATOM 5374 N N . PRO A 1 735 ? -29.232 -50.394 20.185 1.00 28.47 735 PRO A N 1
ATOM 5375 C CA . PRO A 1 735 ? -29.427 -51.220 21.380 1.00 28.52 735 PRO A CA 1
ATOM 5376 C C . PRO A 1 735 ? -28.120 -51.873 21.795 1.00 28.32 735 PRO A C 1
ATOM 5377 O O . PRO A 1 735 ? -27.425 -52.482 20.982 1.00 28.67 735 PRO A O 1
ATOM 5381 N N . GLY A 1 736 ? -27.759 -51.690 23.064 1.00 24.77 736 GLY A N 1
ATOM 5382 C CA . GLY A 1 736 ? -26.521 -52.215 23.601 1.00 16.59 736 GLY A CA 1
ATOM 5383 C C . GLY A 1 736 ? -25.290 -51.373 23.340 1.00 23.28 736 GLY A C 1
ATOM 5384 O O . GLY A 1 736 ? -24.245 -51.624 23.957 1.00 25.57 736 GLY A O 1
ATOM 5385 N N . GLU A 1 737 ? -25.369 -50.384 22.455 1.00 23.40 737 GLU A N 1
ATOM 5386 C CA . GLU A 1 737 ? -24.203 -49.572 22.138 1.00 25.45 737 GLU A CA 1
ATOM 5387 C C . GLU A 1 737 ? -23.808 -48.682 23.317 1.00 28.70 737 GLU A C 1
ATOM 5388 O O . GLU A 1 737 ? -24.661 -48.167 24.046 1.00 29.02 737 GLU A O 1
ATOM 5394 N N . VAL A 1 738 ? -22.501 -48.508 23.498 1.00 28.41 738 VAL A N 1
ATOM 5395 C CA . VAL A 1 738 ? -21.934 -47.610 24.494 1.00 28.14 738 VAL A CA 1
ATOM 5396 C C . VAL A 1 738 ? -21.172 -46.505 23.775 1.00 33.78 738 VAL A C 1
ATOM 5397 O O . VAL A 1 738 ? -20.415 -46.775 22.837 1.00 35.74 738 VAL A O 1
ATOM 5401 N N . GLN A 1 739 ? -21.346 -45.264 24.224 1.00 27.92 739 GLN A N 1
ATOM 5402 C CA . GLN A 1 739 ? -20.455 -44.192 23.810 1.00 31.17 739 GLN A CA 1
ATOM 5403 C C . GLN A 1 739 ? -19.877 -43.482 25.027 1.00 34.84 739 GLN A C 1
ATOM 5404 O O . GLN A 1 739 ? -20.549 -43.315 26.052 1.00 31.95 739 GLN A O 1
ATOM 5410 N N . VAL A 1 740 ? -18.621 -43.080 24.901 1.00 30.75 740 VAL A N 1
ATOM 5411 C CA . VAL A 1 740 ? -17.920 -42.320 25.923 1.00 26.01 740 VAL A CA 1
ATOM 5412 C C . VAL A 1 740 ? -17.879 -40.879 25.418 1.00 33.88 740 VAL A C 1
ATOM 5413 O O . VAL A 1 740 ? -17.053 -40.525 24.568 1.00 29.86 740 VAL A O 1
ATOM 5417 N N . VAL A 1 741 ? -18.813 -40.051 25.901 1.00 30.38 741 VAL A N 1
ATOM 5418 C CA . VAL A 1 741 ? -18.892 -38.650 25.496 1.00 27.07 741 VAL A CA 1
ATOM 5419 C C . VAL A 1 741 ? -17.770 -37.867 26.160 1.00 30.75 741 VAL A C 1
ATOM 5420 O O . VAL A 1 741 ? -17.495 -38.034 27.353 1.00 28.41 741 VAL A O 1
ATOM 5424 N N . GLN A 1 742 ? -17.099 -37.018 25.386 1.00 33.92 742 GLN A N 1
ATOM 5425 C CA . GLN A 1 742 ? -15.969 -36.242 25.879 1.00 28.88 742 GLN A CA 1
ATOM 5426 C C . GLN A 1 742 ? -16.381 -34.784 26.021 1.00 29.38 742 GLN A C 1
ATOM 5427 O O . GLN A 1 742 ? -16.976 -34.211 25.103 1.00 28.16 742 GLN A O 1
ATOM 5433 N N . PHE A 1 743 ? -16.084 -34.196 27.177 1.00 25.07 743 PHE A N 1
ATOM 5434 C CA . PHE A 1 743 ? -16.249 -32.768 27.404 1.00 26.64 743 PHE A CA 1
ATOM 5435 C C . PHE A 1 743 ? -14.912 -32.153 27.801 1.00 25.83 743 PHE A C 1
ATOM 5436 O O . PHE A 1 743 ? -14.006 -32.831 28.303 1.00 25.86 743 PHE A O 1
ATOM 5444 N N . GLU A 1 744 ? -14.800 -30.845 27.620 1.00 27.20 744 GLU A N 1
ATOM 5445 C CA . GLU A 1 744 ? -13.622 -30.143 28.114 1.00 34.03 744 GLU A CA 1
ATOM 5446 C C . GLU A 1 744 ? -14.063 -28.857 28.790 1.00 27.00 744 GLU A C 1
ATOM 5447 O O . GLU A 1 744 ? -14.829 -28.079 28.213 1.00 33.83 744 GLU A O 1
ATOM 5453 N N . LEU A 1 745 ? -13.579 -28.642 30.009 1.00 21.11 745 LEU A N 1
ATOM 5454 C CA . LEU A 1 745 ? -13.904 -27.466 30.798 1.00 26.31 745 LEU A CA 1
ATOM 5455 C C . LEU A 1 745 ? -12.654 -26.627 31.018 1.00 32.65 745 LEU A C 1
ATOM 5456 O O . LEU A 1 745 ? -11.532 -27.142 31.006 1.00 28.34 745 LEU A O 1
ATOM 5461 N N . GLY A 1 746 ? -12.850 -25.329 31.225 1.00 35.62 746 GLY A N 1
ATOM 5462 C CA . GLY A 1 746 ? -11.745 -24.441 31.507 1.00 26.76 746 GLY A CA 1
ATOM 5463 C C . GLY A 1 746 ? -12.095 -23.291 32.431 1.00 28.32 746 GLY A C 1
ATOM 5464 O O . GLY A 1 746 ? -13.163 -23.258 33.059 1.00 25.11 746 GLY A O 1
ATOM 5465 N N . PRO A 1 747 ? -11.184 -22.313 32.515 1.00 32.42 747 PRO A N 1
ATOM 5466 C CA . PRO A 1 747 ? -11.385 -21.164 33.422 1.00 25.54 747 PRO A CA 1
ATOM 5467 C C . PRO A 1 747 ? -12.715 -20.453 33.257 1.00 26.38 747 PRO A C 1
ATOM 5468 O O . PRO A 1 747 ? -13.316 -20.027 34.249 1.00 21.77 747 PRO A O 1
ATOM 5472 N N . GLU A 1 748 ? -13.168 -20.275 32.018 1.00 24.27 748 GLU A N 1
ATOM 5473 C CA . GLU A 1 748 ? -14.444 -19.623 31.772 1.00 26.85 748 GLU A CA 1
ATOM 5474 C C . GLU A 1 748 ? -15.600 -20.452 32.293 1.00 25.72 748 GLU A C 1
ATOM 5475 O O . GLU A 1 748 ? -16.695 -19.916 32.481 1.00 26.25 748 GLU A O 1
ATOM 5481 N N . ASP A 1 749 ? -15.377 -21.741 32.543 1.00 25.47 749 ASP A N 1
ATOM 5482 C CA . ASP A 1 749 ? -16.414 -22.615 33.068 1.00 25.00 749 ASP A CA 1
ATOM 5483 C C . ASP A 1 749 ? -16.390 -22.680 34.586 1.00 28.90 749 ASP A C 1
ATOM 5484 O O . ASP A 1 749 ? -17.448 -22.654 35.221 1.00 23.27 749 ASP A O 1
ATOM 5489 N N . PHE A 1 750 ? -15.190 -22.746 35.166 1.00 21.75 750 PHE A N 1
ATOM 5490 C CA . PHE A 1 750 ? -15.017 -22.941 36.597 1.00 21.26 750 PHE A CA 1
ATOM 5491 C C . PHE A 1 750 ? -15.127 -21.651 37.399 1.00 28.64 750 PHE A C 1
ATOM 5492 O O . PHE A 1 750 ? -15.394 -21.706 38.602 1.00 27.70 750 PHE A O 1
ATOM 5500 N N . GLY A 1 751 ? -14.891 -20.498 36.777 1.00 26.21 751 GLY A N 1
ATOM 5501 C CA . GLY A 1 751 ? -14.932 -19.231 37.461 1.00 16.73 751 GLY A CA 1
ATOM 5502 C C . GLY A 1 751 ? -16.236 -18.506 37.205 1.00 24.24 751 GLY A C 1
ATOM 5503 O O . GLY A 1 751 ? -17.184 -19.046 36.637 1.00 23.80 751 GLY A O 1
ATOM 5504 N N . TYR A 1 752 ? -16.279 -17.251 37.642 1.00 26.12 752 TYR A N 1
ATOM 5505 C CA . TYR A 1 752 ? -17.448 -16.416 37.417 1.00 19.67 752 TYR A CA 1
ATOM 5506 C C . TYR A 1 752 ? -16.968 -14.984 37.282 1.00 20.40 752 TYR A C 1
ATOM 5507 O O . TYR A 1 752 ? -15.864 -14.646 37.710 1.00 21.29 752 TYR A O 1
ATOM 5516 N N . ARG A 1 753 ? -17.809 -14.145 36.683 1.00 15.49 753 ARG A N 1
ATOM 5517 C CA . ARG A 1 753 ? -17.462 -12.754 36.418 1.00 21.27 753 ARG A CA 1
ATOM 5518 C C . ARG A 1 753 ? -17.925 -11.861 37.557 1.00 23.54 753 ARG A C 1
ATOM 5519 O O . ARG A 1 753 ? -19.051 -12.008 38.043 1.00 21.19 753 ARG A O 1
ATOM 5527 N N . ASP A 1 754 ? -17.054 -10.945 37.993 1.00 24.20 754 ASP A N 1
ATOM 5528 C CA . ASP A 1 754 ? -17.422 -10.011 39.053 1.00 22.89 754 ASP A CA 1
ATOM 5529 C C . ASP A 1 754 ? -18.312 -8.906 38.482 1.00 19.50 754 ASP A C 1
ATOM 5530 O O . ASP A 1 754 ? -18.682 -8.917 37.303 1.00 21.34 754 ASP A O 1
ATOM 5535 N N . ALA A 1 755 ? -18.647 -7.912 39.311 1.00 23.33 755 ALA A N 1
ATOM 5536 C CA . ALA A 1 755 ? -19.592 -6.886 38.878 1.00 27.55 755 ALA A CA 1
ATOM 5537 C C . ALA A 1 755 ? -19.057 -6.058 37.717 1.00 26.31 755 ALA A C 1
ATOM 5538 O O . ALA A 1 755 ? -19.849 -5.418 37.015 1.00 27.16 755 ALA A O 1
ATOM 5540 N N . ASP A 1 756 ? -17.742 -6.078 37.480 1.00 30.98 756 ASP A N 1
ATOM 5541 C CA . ASP A 1 756 ? -17.128 -5.352 36.370 1.00 30.52 756 ASP A CA 1
ATOM 5542 C C . ASP A 1 756 ? -16.921 -6.206 35.124 1.00 29.98 756 ASP A C 1
ATOM 5543 O O . ASP A 1 756 ? -16.479 -5.677 34.100 1.00 34.13 756 ASP A O 1
ATOM 5548 N N . GLY A 1 757 ? -17.228 -7.504 35.176 1.00 27.06 757 GLY A N 1
ATOM 5549 C CA . GLY A 1 757 ? -17.009 -8.383 34.041 1.00 24.14 757 GLY A CA 1
ATOM 5550 C C . GLY A 1 757 ? -15.699 -9.137 34.065 1.00 25.77 757 GLY A C 1
ATOM 5551 O O . GLY A 1 757 ? -15.382 -9.836 33.096 1.00 28.18 757 GLY A O 1
ATOM 5552 N N . LYS A 1 758 ? -14.932 -9.022 35.140 1.00 24.26 758 LYS A N 1
ATOM 5553 C CA . LYS A 1 758 ? -13.641 -9.678 35.236 1.00 27.90 758 LYS A CA 1
ATOM 5554 C C . LYS A 1 758 ? -13.824 -11.123 35.682 1.00 26.67 758 LYS A C 1
ATOM 5555 O O . LYS A 1 758 ? -14.480 -11.391 36.696 1.00 25.70 758 LYS A O 1
ATOM 5561 N N . LEU A 1 759 ? -13.232 -12.052 34.937 1.00 21.14 759 LEU A N 1
ATOM 5562 C CA . LEU A 1 759 ? -13.349 -13.461 35.284 1.00 22.42 759 LEU A CA 1
ATOM 5563 C C . LEU A 1 759 ? -12.510 -13.775 36.518 1.00 24.58 759 LEU A C 1
ATOM 5564 O O . LEU A 1 759 ? -11.291 -13.593 36.509 1.00 28.36 759 LEU A O 1
ATOM 5569 N N . LEU A 1 760 ? -13.161 -14.246 37.576 1.00 24.34 760 LEU A N 1
ATOM 5570 C CA . LEU A 1 760 ? -12.493 -14.704 38.790 1.00 24.74 760 LEU A CA 1
ATOM 5571 C C . LEU A 1 760 ? -12.426 -16.223 38.787 1.00 26.82 760 LEU A C 1
ATOM 5572 O O . LEU A 1 760 ? -13.455 -16.889 38.645 1.00 29.22 760 LEU A O 1
ATOM 5577 N N . VAL A 1 761 ? -11.222 -16.768 38.940 1.00 22.32 761 VAL A N 1
ATOM 5578 C CA . VAL A 1 761 ? -11.031 -18.197 39.156 1.00 21.88 761 VAL A CA 1
ATOM 5579 C C . VAL A 1 761 ? -10.350 -18.355 40.507 1.00 27.02 761 VAL A C 1
ATOM 5580 O O . VAL A 1 761 ? -9.297 -17.755 40.753 1.00 24.49 761 VAL A O 1
ATOM 5584 N N . GLU A 1 762 ? -10.956 -19.147 41.387 1.00 25.54 762 GLU A N 1
ATOM 5585 C CA . GLU A 1 762 ? -10.477 -19.205 42.749 1.00 20.44 762 GLU A CA 1
ATOM 5586 C C . GLU A 1 762 ? -10.069 -20.623 43.130 1.00 23.63 762 GLU A C 1
ATOM 5587 O O . GLU A 1 762 ? -10.708 -21.593 42.706 1.00 23.12 762 GLU A O 1
ATOM 5593 N N . PRO A 1 763 ? -9.001 -20.776 43.906 1.00 24.42 763 PRO A N 1
ATOM 5594 C CA . PRO A 1 763 ? -8.621 -22.112 44.375 1.00 24.79 763 PRO A CA 1
ATOM 5595 C C . PRO A 1 763 ? -9.761 -22.740 45.153 1.00 22.80 763 PRO A C 1
ATOM 5596 O O . PRO A 1 763 ? -10.531 -22.048 45.826 1.00 26.13 763 PRO A O 1
ATOM 5600 N N . GLY A 1 764 ? -9.867 -24.062 45.059 1.00 19.50 764 GLY A N 1
ATOM 5601 C CA . GLY A 1 764 ? -10.873 -24.797 45.797 1.00 20.82 764 GLY A CA 1
ATOM 5602 C C . GLY A 1 764 ? -11.619 -25.794 44.931 1.00 27.13 764 GLY A C 1
ATOM 5603 O O . GLY A 1 764 ? -11.351 -25.967 43.742 1.00 27.64 764 GLY A O 1
ATOM 5604 N N . GLU A 1 765 ? -12.604 -26.435 45.555 1.00 21.53 765 GLU A N 1
ATOM 5605 C CA . GLU A 1 765 ? -13.255 -27.609 44.998 1.00 23.92 765 GLU A CA 1
ATOM 5606 C C . GLU A 1 765 ? -14.299 -27.244 43.949 1.00 28.28 765 GLU A C 1
ATOM 5607 O O . GLU A 1 765 ? -15.052 -26.278 44.101 1.00 23.11 765 GLU A O 1
ATOM 5613 N N . ILE A 1 766 ? -14.347 -28.036 42.885 1.00 25.60 766 ILE A N 1
ATOM 5614 C CA . ILE A 1 766 ? -15.432 -27.997 41.916 1.00 23.24 766 ILE A CA 1
ATOM 5615 C C . ILE A 1 766 ? -16.053 -29.381 41.873 1.00 25.80 766 ILE A C 1
ATOM 5616 O O . ILE A 1 766 ? -15.333 -30.381 41.771 1.00 24.66 766 ILE A O 1
ATOM 5621 N N . VAL A 1 767 ? -17.381 -29.437 41.976 1.00 24.36 767 VAL A N 1
ATOM 5622 C CA . VAL A 1 767 ? -18.133 -30.669 41.783 1.00 21.73 767 VAL A CA 1
ATOM 5623 C C . VAL A 1 767 ? -18.551 -30.711 40.323 1.00 20.58 767 VAL A C 1
ATOM 5624 O O . VAL A 1 767 ? -19.107 -29.738 39.806 1.00 20.17 767 VAL A O 1
ATOM 5628 N N . ILE A 1 768 ? -18.251 -31.815 39.646 1.00 21.27 768 ILE A N 1
ATOM 5629 C CA . ILE A 1 768 ? -18.614 -32.009 38.246 1.00 24.25 768 ILE A CA 1
ATOM 5630 C C . ILE A 1 768 ? -19.692 -33.079 38.199 1.00 19.81 768 ILE A C 1
ATOM 5631 O O . ILE A 1 768 ? -19.525 -34.153 38.782 1.00 22.37 768 ILE A O 1
ATOM 5636 N N . MET A 1 769 ? -20.803 -32.776 37.533 1.00 20.00 769 MET A N 1
ATOM 5637 C CA . MET A 1 769 ? -21.972 -33.643 37.527 1.00 22.51 769 MET A CA 1
ATOM 5638 C C . MET A 1 769 ? -22.383 -33.964 36.097 1.00 23.00 769 MET A C 1
ATOM 5639 O O . MET A 1 769 ? -22.224 -33.143 35.191 1.00 21.46 769 MET A O 1
ATOM 5644 N N . ALA A 1 770 ? -22.910 -35.175 35.900 1.00 18.76 770 ALA A N 1
ATOM 5645 C CA . ALA A 1 770 ? -23.354 -35.597 34.578 1.00 23.89 770 ALA A CA 1
ATOM 5646 C C . ALA A 1 770 ? -24.522 -36.564 34.705 1.00 20.26 770 ALA A C 1
ATOM 5647 O O . ALA A 1 770 ? -24.616 -37.330 35.666 1.00 26.30 770 ALA A O 1
ATOM 5649 N N . GLY A 1 771 ? -25.406 -36.524 33.722 1.00 21.95 771 GLY A N 1
ATOM 5650 C CA . GLY A 1 771 ? -26.588 -37.352 33.723 1.00 19.53 771 GLY A CA 1
ATOM 5651 C C . GLY A 1 771 ? -27.524 -36.953 32.599 1.00 24.50 771 GLY A C 1
ATOM 5652 O O . GLY A 1 771 ? -27.228 -36.041 31.815 1.00 23.73 771 GLY A O 1
ATOM 5653 N N . PRO A 1 772 ? -28.667 -37.637 32.489 1.00 24.62 772 PRO A N 1
ATOM 5654 C CA . PRO A 1 772 ? -29.623 -37.351 31.404 1.00 18.74 772 PRO A CA 1
ATOM 5655 C C . PRO A 1 772 ? -30.540 -36.155 31.650 1.00 22.24 772 PRO A C 1
ATOM 5656 O O . PRO A 1 772 ? -31.361 -35.837 30.780 1.00 24.12 772 PRO A O 1
ATOM 5660 N N . ASP A 1 773 ? -30.446 -35.502 32.800 1.00 18.69 773 ASP A N 1
ATOM 5661 C CA . ASP A 1 773 ? -31.215 -34.300 33.122 1.00 22.24 773 ASP A CA 1
ATOM 5662 C C . ASP A 1 773 ? -30.621 -33.721 34.406 1.00 20.75 773 ASP A C 1
ATOM 5663 O O . ASP A 1 773 ? -29.734 -34.318 35.016 1.00 20.42 773 ASP A O 1
ATOM 5668 N N . SER A 1 774 ? -31.141 -32.571 34.832 1.00 20.47 774 SER A N 1
ATOM 5669 C CA . SER A 1 774 ? -30.563 -31.866 35.968 1.00 21.83 774 SER A CA 1
ATOM 5670 C C . SER A 1 774 ? -30.845 -32.515 37.319 1.00 23.39 774 SER A C 1
ATOM 5671 O O . SER A 1 774 ? -30.318 -32.032 38.323 1.00 20.16 774 SER A O 1
ATOM 5674 N N . GLN A 1 775 ? -31.661 -33.565 37.391 1.00 20.31 775 GLN A N 1
ATOM 5675 C CA . GLN A 1 775 ? -31.895 -34.225 38.669 1.00 24.52 775 GLN A CA 1
ATOM 5676 C C . GLN A 1 775 ? -31.248 -35.590 38.784 1.00 25.43 775 GLN A C 1
ATOM 5677 O O . GLN A 1 775 ? -30.957 -36.020 39.893 1.00 34.03 775 GLN A O 1
ATOM 5683 N N . ASN A 1 776 ? -30.985 -36.270 37.672 1.00 26.73 776 ASN A N 1
ATOM 5684 C CA . ASN A 1 776 ? -30.458 -37.627 37.720 1.00 27.18 776 ASN A CA 1
ATOM 5685 C C . ASN A 1 776 ? -28.986 -37.583 37.345 1.00 24.18 776 ASN A C 1
ATOM 5686 O O . ASN A 1 776 ? -28.585 -37.827 36.208 1.00 27.91 776 ASN A O 1
ATOM 5691 N N . LEU A 1 777 ? -28.174 -37.289 38.345 1.00 22.93 777 LEU A N 1
ATOM 5692 C CA . LEU A 1 777 ? -26.779 -36.934 38.147 1.00 24.56 777 LEU A CA 1
ATOM 5693 C C . LEU A 1 777 ? -25.885 -37.785 39.025 1.00 29.45 777 LEU A C 1
ATOM 5694 O O . LEU A 1 777 ? -26.245 -38.108 40.162 1.00 24.47 777 LEU A O 1
ATOM 5699 N N . GLN A 1 778 ? -24.718 -38.136 38.498 1.00 19.66 778 GLN A N 1
ATOM 5700 C CA . GLN A 1 778 ? -23.621 -38.611 39.323 1.00 22.79 778 GLN A CA 1
ATOM 5701 C C . GLN A 1 778 ? -22.496 -37.590 39.236 1.00 24.69 778 GLN A C 1
ATOM 5702 O O . GLN A 1 778 ? -22.506 -36.705 38.379 1.00 25.88 778 GLN A O 1
ATOM 5708 N N . GLU A 1 779 ? -21.536 -37.688 40.148 1.00 22.82 779 GLU A N 1
ATOM 5709 C CA . GLU A 1 779 ? -20.608 -36.588 40.316 1.00 28.54 779 GLU A CA 1
ATOM 5710 C C . GLU A 1 779 ? -19.202 -37.088 40.620 1.00 29.53 779 GLU A C 1
ATOM 5711 O O . GLU A 1 779 ? -18.984 -38.243 40.990 1.00 23.46 779 GLU A O 1
ATOM 5717 N N . THR A 1 780 ? -18.251 -36.181 40.432 1.00 20.38 780 THR A N 1
ATOM 5718 C CA . THR A 1 780 ? -16.865 -36.366 40.817 1.00 20.44 780 THR A CA 1
ATOM 5719 C C . THR A 1 780 ? -16.346 -34.998 41.224 1.00 23.76 780 THR A C 1
ATOM 5720 O O . THR A 1 780 ? -16.941 -33.972 40.889 1.00 28.53 780 THR A O 1
ATOM 5724 N N . ARG A 1 781 ? -15.240 -34.976 41.958 1.00 31.40 781 ARG A N 1
ATOM 5725 C CA . ARG A 1 781 ? -14.745 -33.740 42.545 1.00 28.04 781 ARG A CA 1
ATOM 5726 C C . ARG A 1 781 ? -13.312 -33.477 42.117 1.00 30.95 781 ARG A C 1
ATOM 5727 O O . ARG A 1 781 ? -12.455 -34.356 42.225 1.00 31.78 781 ARG A O 1
ATOM 5735 N N . ILE A 1 782 ? -13.050 -32.256 41.667 1.00 26.81 782 ILE A N 1
ATOM 5736 C CA . ILE A 1 782 ? -11.697 -31.823 41.363 1.00 25.85 782 ILE A CA 1
ATOM 5737 C C . ILE A 1 782 ? -11.365 -30.608 42.222 1.00 26.55 782 ILE A C 1
ATOM 5738 O O . ILE A 1 782 ? -12.243 -29.955 42.800 1.00 21.64 782 ILE A O 1
ATOM 5743 N N . THR A 1 783 ? -10.069 -30.313 42.302 1.00 29.84 783 THR A N 1
ATOM 5744 C CA . THR A 1 783 ? -9.559 -29.164 43.039 1.00 27.46 783 THR A CA 1
ATOM 5745 C C . THR A 1 783 ? -8.820 -28.244 42.079 1.00 25.09 783 THR A C 1
ATOM 5746 O O . THR A 1 783 ? -8.001 -28.706 41.278 1.00 27.34 783 THR A O 1
ATOM 5750 N N . LEU A 1 784 ? -9.130 -26.957 42.142 1.00 23.89 784 LEU A N 1
ATOM 5751 C CA . LEU A 1 784 ? -8.345 -25.942 41.456 1.00 25.76 784 LEU A CA 1
ATOM 5752 C C . LEU A 1 784 ? -7.260 -25.453 42.405 1.00 30.67 784 LEU A C 1
ATOM 5753 O O . LEU A 1 784 ? -7.535 -25.171 43.580 1.00 30.03 784 LEU A O 1
ATOM 5758 N N . VAL A 1 785 ? -6.029 -25.375 41.900 1.00 29.69 785 VAL A N 1
ATOM 5759 C CA . VAL A 1 785 ? -4.883 -24.937 42.696 1.00 29.56 785 VAL A CA 1
ATOM 5760 C C . VAL A 1 785 ? -4.240 -23.694 42.088 1.00 36.60 785 VAL A C 1
ATOM 5761 O O . VAL A 1 785 ? -3.946 -22.726 42.798 1.00 41.18 785 VAL A O 1
ATOM 5766 N N . GLN B 1 31 ? -9.893 12.653 77.974 1.00 54.39 31 GLN B N 1
ATOM 5767 C CA . GLN B 1 31 ? -9.962 11.231 77.648 1.00 58.65 31 GLN B CA 1
ATOM 5768 C C . GLN B 1 31 ? -8.918 10.430 78.427 1.00 57.44 31 GLN B C 1
ATOM 5769 O O . GLN B 1 31 ? -9.135 9.261 78.739 1.00 59.03 31 GLN B O 1
ATOM 5775 N N . ALA B 1 32 ? -7.781 11.063 78.736 1.00 62.17 32 ALA B N 1
ATOM 5776 C CA . ALA B 1 32 ? -6.807 10.437 79.628 1.00 51.14 32 ALA B CA 1
ATOM 5777 C C . ALA B 1 32 ? -7.390 10.236 81.022 1.00 49.16 32 ALA B C 1
ATOM 5778 O O . ALA B 1 32 ? -7.231 9.171 81.627 1.00 49.82 32 ALA B O 1
ATOM 5780 N N . SER B 1 33 ? -8.076 11.248 81.544 1.00 48.37 33 SER B N 1
ATOM 5781 C CA . SER B 1 33 ? -8.706 11.175 82.855 1.00 39.85 33 SER B CA 1
ATOM 5782 C C . SER B 1 33 ? -9.967 10.302 82.891 1.00 43.79 33 SER B C 1
ATOM 5783 O O . SER B 1 33 ? -10.542 10.146 83.976 1.00 36.85 33 SER B O 1
ATOM 5786 N N . ASP B 1 34 ? -10.424 9.752 81.761 1.00 43.31 34 ASP B N 1
ATOM 5787 C CA . ASP B 1 34 ? -11.730 9.096 81.720 1.00 38.02 34 ASP B CA 1
ATOM 5788 C C . ASP B 1 34 ? -11.746 7.837 82.588 1.00 25.71 34 ASP B C 1
ATOM 5789 O O . ASP B 1 34 ? -10.827 7.011 82.533 1.00 25.56 34 ASP B O 1
ATOM 5794 N N . ASP B 1 35 ? -12.806 7.691 83.380 1.00 27.97 35 ASP B N 1
ATOM 5795 C CA . ASP B 1 35 ? -12.961 6.608 84.348 1.00 25.03 35 ASP B CA 1
ATOM 5796 C C . ASP B 1 35 ? -14.287 5.912 84.078 1.00 25.51 35 ASP B C 1
ATOM 5797 O O . ASP B 1 35 ? -15.326 6.575 84.033 1.00 24.61 35 ASP B O 1
ATOM 5802 N N . TYR B 1 36 ? -14.264 4.584 83.893 1.00 26.52 36 TYR B N 1
ATOM 5803 C CA . TYR B 1 36 ? -15.506 3.892 83.544 1.00 24.57 36 TYR B CA 1
ATOM 5804 C C . TYR B 1 36 ? -16.499 3.883 84.699 1.00 29.20 36 TYR B C 1
ATOM 5805 O O . TYR B 1 36 ? -17.707 3.775 84.460 1.00 25.64 36 TYR B O 1
ATOM 5814 N N . ARG B 1 37 ? -16.033 4.034 85.937 1.00 23.38 37 ARG B N 1
ATOM 5815 C CA . ARG B 1 37 ? -16.957 4.062 87.063 1.00 23.90 37 ARG B CA 1
ATOM 5816 C C . ARG B 1 37 ? -17.634 5.410 87.233 1.00 26.90 37 ARG B C 1
ATOM 5817 O O . ARG B 1 37 ? -18.488 5.545 88.113 1.00 33.66 37 ARG B O 1
ATOM 5825 N N . ASP B 1 38 ? -17.302 6.388 86.389 1.00 21.21 38 ASP B N 1
ATOM 5826 C CA . ASP B 1 38 ? -17.870 7.735 86.448 1.00 25.43 38 ASP B CA 1
ATOM 5827 C C . ASP B 1 38 ? -19.199 7.756 85.694 1.00 32.04 38 ASP B C 1
ATOM 5828 O O . ASP B 1 38 ? -19.229 7.812 84.462 1.00 29.83 38 ASP B O 1
ATOM 5833 N N . ARG B 1 39 ? -20.307 7.761 86.439 1.00 31.76 39 ARG B N 1
ATOM 5834 C CA . ARG B 1 39 ? -21.626 7.707 85.819 1.00 27.87 39 ARG B CA 1
ATOM 5835 C C . ARG B 1 39 ? -21.970 8.974 85.053 1.00 37.81 39 ARG B C 1
ATOM 5836 O O . ARG B 1 39 ? -22.918 8.959 84.261 1.00 33.96 39 ARG B O 1
ATOM 5844 N N . SER B 1 40 ? -21.235 10.070 85.270 1.00 36.19 40 SER B N 1
ATOM 5845 C CA . SER B 1 40 ? -21.506 11.292 84.523 1.00 32.62 40 SER B CA 1
ATOM 5846 C C . SER B 1 40 ? -20.850 11.300 83.146 1.00 28.84 40 SER B C 1
ATOM 5847 O O . SER B 1 40 ? -21.193 12.156 82.324 1.00 29.90 40 SER B O 1
ATOM 5850 N N . LEU B 1 41 ? -19.932 10.373 82.873 1.00 32.56 41 LEU B N 1
ATOM 5851 C CA . LEU B 1 41 ? -19.344 10.240 81.544 1.00 31.11 41 LEU B CA 1
ATOM 5852 C C . LEU B 1 41 ? -20.333 9.607 80.565 1.00 32.13 41 LEU B C 1
ATOM 5853 O O . LEU B 1 41 ? -21.244 8.882 80.959 1.00 33.69 41 LEU B O 1
ATOM 5858 N N . SER B 1 42 ? -20.133 9.876 79.275 1.00 33.08 42 SER B N 1
ATOM 5859 C CA . SER B 1 42 ? -20.991 9.296 78.256 1.00 26.18 42 SER B CA 1
ATOM 5860 C C . SER B 1 42 ? -20.720 7.799 78.135 1.00 28.80 42 SER B C 1
ATOM 5861 O O . SER B 1 42 ? -19.605 7.337 78.406 1.00 28.13 42 SER B O 1
ATOM 5864 N N . PRO B 1 43 ? -21.727 7.019 77.726 1.00 27.35 43 PRO B N 1
ATOM 5865 C CA . PRO B 1 43 ? -21.503 5.577 77.519 1.00 25.40 43 PRO B CA 1
ATOM 5866 C C . PRO B 1 43 ? -20.303 5.257 76.645 1.00 21.79 43 PRO B C 1
ATOM 5867 O O . PRO B 1 43 ? -19.566 4.303 76.935 1.00 25.04 43 PRO B O 1
ATOM 5871 N N . ALA B 1 44 ? -20.069 6.033 75.591 1.00 21.10 44 ALA B N 1
ATOM 5872 C CA . ALA B 1 44 ? -18.954 5.715 74.705 1.00 25.45 44 ALA B CA 1
ATOM 5873 C C . ALA B 1 44 ? -17.614 5.916 75.405 1.00 28.41 44 ALA B C 1
ATOM 5874 O O . ALA B 1 44 ? -16.680 5.123 75.222 1.00 31.06 44 ALA B O 1
ATOM 5876 N N . ARG B 1 45 ? -17.505 6.961 76.225 1.00 29.37 45 ARG B N 1
ATOM 5877 C CA . ARG B 1 45 ? -16.241 7.223 76.902 1.00 34.61 45 ARG B CA 1
ATOM 5878 C C . ARG B 1 45 ? -15.997 6.259 78.062 1.00 26.03 45 ARG B C 1
ATOM 5879 O O . ARG B 1 45 ? -14.855 5.833 78.278 1.00 23.75 45 ARG B O 1
ATOM 5887 N N . ARG B 1 46 ? -17.048 5.859 78.788 1.00 26.69 46 ARG B N 1
ATOM 5888 C CA . ARG B 1 46 ? -16.867 4.814 79.793 1.00 24.88 46 ARG B CA 1
ATOM 5889 C C . ARG B 1 46 ? -16.442 3.507 79.139 1.00 26.35 46 ARG B C 1
ATOM 5890 O O . ARG B 1 46 ? -15.577 2.791 79.664 1.00 27.75 46 ARG B O 1
ATOM 5898 N N . ALA B 1 47 ? -17.015 3.199 77.971 1.00 27.69 47 ALA B N 1
ATOM 5899 C CA . ALA B 1 47 ? -16.665 1.966 77.267 1.00 28.04 47 ALA B CA 1
ATOM 5900 C C . ALA B 1 47 ? -15.199 1.960 76.849 1.00 23.33 47 ALA B C 1
ATOM 5901 O O . ALA B 1 47 ? -14.496 0.951 77.011 1.00 27.96 47 ALA B O 1
ATOM 5903 N N . ALA B 1 48 ? -14.721 3.073 76.296 1.00 25.71 48 ALA B N 1
ATOM 5904 C CA . ALA B 1 48 ? -13.319 3.143 75.901 1.00 24.89 48 ALA B CA 1
ATOM 5905 C C . ALA B 1 48 ? -12.409 2.977 77.115 1.00 26.79 48 ALA B C 1
ATOM 5906 O O . ALA B 1 48 ? -11.448 2.196 77.084 1.00 26.36 48 ALA B O 1
ATOM 5908 N N . ALA B 1 49 ? -12.728 3.674 78.212 1.00 28.69 49 ALA B N 1
ATOM 5909 C CA . ALA B 1 49 ? -11.908 3.582 79.422 1.00 27.95 49 ALA B CA 1
ATOM 5910 C C . ALA B 1 49 ? -11.903 2.166 79.979 1.00 23.96 49 ALA B C 1
ATOM 5911 O O . ALA B 1 49 ? -10.868 1.679 80.450 1.00 26.04 49 ALA B O 1
ATOM 5913 N N . LEU B 1 50 ? -13.045 1.477 79.915 1.00 28.49 50 LEU B N 1
ATOM 5914 C CA . LEU B 1 50 ? -13.089 0.097 80.393 1.00 24.13 50 LEU B CA 1
ATOM 5915 C C . LEU B 1 50 ? -12.338 -0.839 79.454 1.00 25.30 50 LEU B C 1
ATOM 5916 O O . LEU B 1 50 ? -11.580 -1.708 79.905 1.00 24.37 50 LEU B O 1
ATOM 5921 N N . ALA B 1 51 ? -12.541 -0.679 78.143 1.00 28.60 51 ALA B N 1
ATOM 5922 C CA . ALA B 1 51 ? -11.889 -1.559 77.182 1.00 25.45 51 ALA B CA 1
ATOM 5923 C C . ALA B 1 51 ? -10.367 -1.490 77.291 1.00 26.05 51 ALA B C 1
ATOM 5924 O O . ALA B 1 51 ? -9.683 -2.494 77.061 1.00 28.44 51 ALA B O 1
ATOM 5926 N N . ASN B 1 52 ? -9.821 -0.320 77.648 1.00 29.34 52 ASN B N 1
ATOM 5927 C CA . ASN B 1 52 ? -8.375 -0.186 77.823 1.00 29.66 52 ASN B CA 1
ATOM 5928 C C . ASN B 1 52 ? -7.836 -1.039 78.965 1.00 28.05 52 ASN B C 1
ATOM 5929 O O . ASN B 1 52 ? -6.636 -1.342 78.977 1.00 25.76 52 ASN B O 1
ATOM 5934 N N . LEU B 1 53 ? -8.680 -1.425 79.927 1.00 24.97 53 LEU B N 1
ATOM 5935 C CA . LEU B 1 53 ? -8.247 -2.255 81.048 1.00 23.79 53 LEU B CA 1
ATOM 5936 C C . LEU B 1 53 ? -8.349 -3.751 80.767 1.00 30.59 53 LEU B C 1
ATOM 5937 O O . LEU B 1 53 ? -7.928 -4.554 81.609 1.00 30.99 53 LEU B O 1
ATOM 5942 N N . MET B 1 54 ? -8.886 -4.153 79.618 1.00 24.95 54 MET B N 1
ATOM 5943 C CA . MET B 1 54 ? -9.312 -5.532 79.441 1.00 25.24 54 MET B CA 1
ATOM 5944 C C . MET B 1 54 ? -8.307 -6.325 78.618 1.00 22.62 54 MET B C 1
ATOM 5945 O O . MET B 1 54 ? -7.649 -5.790 77.723 1.00 24.28 54 MET B O 1
ATOM 5950 N N . THR B 1 55 ? -8.186 -7.612 78.942 1.00 22.45 55 THR B N 1
ATOM 5951 C CA . THR B 1 55 ? -7.398 -8.511 78.118 1.00 22.63 55 THR B CA 1
ATOM 5952 C C . THR B 1 55 ? -8.145 -8.854 76.826 1.00 31.72 55 THR B C 1
ATOM 5953 O O . THR B 1 55 ? -9.330 -8.551 76.657 1.00 27.93 55 THR B O 1
ATOM 5957 N N . LEU B 1 56 ? -7.424 -9.513 75.912 1.00 33.02 56 LEU B N 1
ATOM 5958 C CA . LEU B 1 56 ? -8.037 -10.012 74.686 1.00 32.38 56 LEU B CA 1
ATOM 5959 C C . LEU B 1 56 ? -9.164 -10.993 74.991 1.00 28.96 56 LEU B C 1
ATOM 5960 O O . LEU B 1 56 ? -10.241 -10.920 74.388 1.00 28.47 56 LEU B O 1
ATOM 5965 N N . ASP B 1 57 ? -8.929 -11.918 75.922 1.00 27.23 57 ASP B N 1
ATOM 5966 C CA . ASP B 1 57 ? -9.938 -12.913 76.267 1.00 30.14 57 ASP B CA 1
ATOM 5967 C C . ASP B 1 57 ? -11.177 -12.267 76.882 1.00 31.00 57 ASP B C 1
ATOM 5968 O O . ASP B 1 57 ? -12.305 -12.715 76.632 1.00 28.08 57 ASP B O 1
ATOM 5973 N N . GLU B 1 58 ? -10.991 -11.202 77.676 1.00 24.54 58 GLU B N 1
ATOM 5974 C CA . GLU B 1 58 ? -12.135 -10.544 78.306 1.00 30.87 58 GLU B CA 1
ATOM 5975 C C . GLU B 1 58 ? -12.979 -9.808 77.276 1.00 24.85 58 GLU B C 1
ATOM 5976 O O . GLU B 1 58 ? -14.214 -9.866 77.323 1.00 27.64 58 GLU B O 1
ATOM 5982 N N . MET B 1 59 ? -12.330 -9.106 76.346 1.00 21.59 59 MET B N 1
ATOM 5983 C CA . MET B 1 59 ? -13.069 -8.405 75.304 1.00 25.29 59 MET B CA 1
ATOM 5984 C C . MET B 1 59 ? -13.798 -9.384 74.390 1.00 22.65 59 MET B C 1
ATOM 5985 O O . MET B 1 59 ? -14.930 -9.123 73.977 1.00 24.53 59 MET B O 1
ATOM 5990 N N . ALA B 1 60 ? -13.163 -10.514 74.074 1.00 23.73 60 ALA B N 1
ATOM 5991 C CA . ALA B 1 60 ? -13.748 -11.482 73.158 1.00 28.83 60 ALA B CA 1
ATOM 5992 C C . ALA B 1 60 ? -14.955 -12.181 73.772 1.00 28.29 60 ALA B C 1
ATOM 5993 O O . ALA B 1 60 ? -15.885 -12.561 73.051 1.00 27.99 60 ALA B O 1
ATOM 5995 N N . ALA B 1 61 ? -14.955 -12.364 75.089 1.00 21.31 61 ALA B N 1
ATOM 5996 C CA . ALA B 1 61 ? -16.117 -12.936 75.761 1.00 21.81 61 ALA B CA 1
ATOM 5997 C C . ALA B 1 61 ? -17.354 -12.077 75.556 1.00 24.04 61 ALA B C 1
ATOM 5998 O O . ALA B 1 61 ? -18.474 -12.602 75.547 1.00 23.67 61 ALA B O 1
ATOM 6000 N N . GLN B 1 62 ? -17.175 -10.761 75.374 1.00 17.59 62 GLN B N 1
ATOM 6001 C CA . GLN B 1 62 ? -18.312 -9.870 75.165 1.00 17.90 62 GLN B CA 1
ATOM 6002 C C . GLN B 1 62 ? -18.979 -10.039 73.795 1.00 22.00 62 GLN B C 1
ATOM 6003 O O . GLN B 1 62 ? -19.974 -9.359 73.533 1.00 22.94 62 GLN B O 1
ATOM 6009 N N . LEU B 1 63 ? -18.473 -10.903 72.917 1.00 20.28 63 LEU B N 1
ATOM 6010 C CA . LEU B 1 63 ? -18.979 -10.996 71.555 1.00 22.76 63 LEU B CA 1
ATOM 6011 C C . LEU B 1 63 ? -19.820 -12.248 71.337 1.00 22.54 63 LEU B C 1
ATOM 6012 O O . LEU B 1 63 ? -20.227 -12.516 70.199 1.00 18.64 63 LEU B O 1
ATOM 6017 N N . ASN B 1 64 ? -20.095 -13.004 72.402 1.00 18.01 64 ASN B N 1
ATOM 6018 C CA . ASN B 1 64 ? -20.847 -14.250 72.359 1.00 22.02 64 ASN B CA 1
ATOM 6019 C C . ASN B 1 64 ? -22.232 -14.047 72.969 1.00 24.92 64 ASN B C 1
ATOM 6020 O O . ASN B 1 64 ? -22.363 -13.422 74.027 1.00 25.18 64 ASN B O 1
ATOM 6025 N N . CYS B 1 65 ? -23.266 -14.583 72.314 1.00 19.96 65 CYS B N 1
ATOM 6026 C CA . CYS B 1 65 ? -24.638 -14.537 72.837 1.00 18.89 65 CYS B CA 1
ATOM 6027 C C . CYS B 1 65 ? -25.354 -15.856 72.566 1.00 19.72 65 CYS B C 1
ATOM 6028 O O . CYS B 1 65 ? -26.133 -15.987 71.611 1.00 17.77 65 CYS B O 1
ATOM 6031 N N . PRO B 1 66 ? -25.125 -16.856 73.398 1.00 16.66 66 PRO B N 1
ATOM 6032 C CA . PRO B 1 66 ? -25.832 -18.127 73.259 1.00 17.17 66 PRO B CA 1
ATOM 6033 C C . PRO B 1 66 ? -27.226 -18.006 73.862 1.00 22.69 66 PRO B C 1
ATOM 6034 O O . PRO B 1 66 ? -27.627 -16.950 74.350 1.00 18.61 66 PRO B O 1
ATOM 6038 N N A ARG B 1 67 ? -27.966 -19.112 73.819 0.49 20.34 67 ARG B N 1
ATOM 6039 N N B ARG B 1 67 ? -27.966 -19.111 73.801 0.51 20.34 67 ARG B N 1
ATOM 6040 C CA A ARG B 1 67 ? -29.250 -19.173 74.504 0.49 23.09 67 ARG B CA 1
ATOM 6041 C CA B ARG B 1 67 ? -29.222 -19.218 74.527 0.51 23.10 67 ARG B CA 1
ATOM 6042 C C A ARG B 1 67 ? -29.026 -19.296 76.008 0.49 22.28 67 ARG B C 1
ATOM 6043 C C B ARG B 1 67 ? -28.951 -19.210 76.026 0.51 22.26 67 ARG B C 1
ATOM 6044 O O A ARG B 1 67 ? -28.106 -19.982 76.461 0.49 24.00 67 ARG B O 1
ATOM 6045 O O B ARG B 1 67 ? -27.934 -19.725 76.495 0.51 23.81 67 ARG B O 1
ATOM 6060 N N . ALA B 1 68 ? -29.873 -18.617 76.785 1.00 24.79 68 ALA B N 1
ATOM 6061 C CA . ALA B 1 68 ? -29.646 -18.507 78.225 1.00 21.25 68 ALA B CA 1
ATOM 6062 C C . ALA B 1 68 ? -29.738 -19.843 78.943 1.00 25.99 68 ALA B C 1
ATOM 6063 O O . ALA B 1 68 ? -29.037 -20.049 79.945 1.00 25.29 68 ALA B O 1
ATOM 6065 N N . ALA B 1 69 ? -30.580 -20.757 78.442 1.00 23.38 69 ALA B N 1
ATOM 6066 C CA . ALA B 1 69 ? -31.000 -21.926 79.213 1.00 23.40 69 ALA B CA 1
ATOM 6067 C C . ALA B 1 69 ? -29.835 -22.648 79.881 1.00 25.84 69 ALA B C 1
ATOM 6068 O O . ALA B 1 69 ? -29.877 -22.937 81.082 1.00 31.34 69 ALA B O 1
ATOM 6070 N N . ASP B 1 70 ? -28.799 -22.981 79.113 1.00 24.52 70 ASP B N 1
ATOM 6071 C CA . ASP B 1 70 ? -27.710 -23.764 79.681 1.00 27.31 70 ASP B CA 1
ATOM 6072 C C . ASP B 1 70 ? -26.817 -22.938 80.599 1.00 32.80 70 ASP B C 1
ATOM 6073 O O . ASP B 1 70 ? -26.172 -23.506 81.486 1.00 31.82 70 ASP B O 1
ATOM 6078 N N . VAL B 1 71 ? -26.763 -21.615 80.397 1.00 30.33 71 VAL B N 1
ATOM 6079 C CA . VAL B 1 71 ? -26.044 -20.737 81.313 1.00 23.84 71 VAL B CA 1
ATOM 6080 C C . VAL B 1 71 ? -26.783 -20.640 82.639 1.00 26.76 71 VAL B C 1
ATOM 6081 O O . VAL B 1 71 ? -26.173 -20.696 83.711 1.00 27.58 71 VAL B O 1
ATOM 6085 N N . MET B 1 72 ? -28.111 -20.530 82.587 1.00 26.28 72 MET B N 1
ATOM 6086 C CA . MET B 1 72 ? -28.899 -20.428 83.809 1.00 27.42 72 MET B CA 1
ATOM 6087 C C . MET B 1 72 ? -28.877 -21.723 84.614 1.00 32.26 72 MET B C 1
ATOM 6088 O O . MET B 1 72 ? -28.830 -21.686 85.851 1.00 29.28 72 MET B O 1
ATOM 6093 N N . SER B 1 73 ? -28.913 -22.873 83.940 1.00 28.04 73 SER B N 1
ATOM 6094 C CA . SER B 1 73 ? -29.107 -24.131 84.651 1.00 30.21 73 SER B CA 1
ATOM 6095 C C . SER B 1 73 ? -27.825 -24.629 85.299 1.00 36.83 73 SER B C 1
ATOM 6096 O O . SER B 1 73 ? -27.876 -25.239 86.375 1.00 34.21 73 SER B O 1
ATOM 6099 N N . ASP B 1 74 ? -26.670 -24.385 84.678 1.00 30.60 74 ASP B N 1
ATOM 6100 C CA . ASP B 1 74 ? -25.393 -24.889 85.186 1.00 30.69 74 ASP B CA 1
ATOM 6101 C C . ASP B 1 74 ? -24.262 -23.974 84.726 1.00 28.27 74 ASP B C 1
ATOM 6102 O O . ASP B 1 74 ? -23.474 -24.314 83.832 1.00 32.20 74 ASP B O 1
ATOM 6107 N N . PRO B 1 75 ? -24.142 -22.797 85.340 1.00 30.01 75 PRO B N 1
ATOM 6108 C CA . PRO B 1 75 ? -23.079 -21.869 84.924 1.00 21.85 75 PRO B CA 1
ATOM 6109 C C . PRO B 1 75 ? -21.689 -22.446 85.075 1.00 26.71 75 PRO B C 1
ATOM 6110 O O . PRO B 1 75 ? -20.813 -22.153 84.253 1.00 31.41 75 PRO B O 1
ATOM 6114 N N . ALA B 1 76 ? -21.454 -23.254 86.107 1.00 27.05 76 ALA B N 1
ATOM 6115 C CA . ALA B 1 76 ? -20.145 -23.868 86.269 1.00 30.63 76 ALA B CA 1
ATOM 6116 C C . ALA B 1 76 ? -19.887 -24.889 85.169 1.00 27.28 76 ALA B C 1
ATOM 6117 O O . ALA B 1 76 ? -18.780 -24.959 84.622 1.00 33.21 76 ALA B O 1
ATOM 6119 N N . GLY B 1 77 ? -20.897 -25.687 84.823 1.00 28.33 77 GLY B N 1
ATOM 6120 C CA . GLY B 1 77 ? -20.749 -26.571 83.682 1.00 25.78 77 GLY B CA 1
ATOM 6121 C C . GLY B 1 77 ? -20.683 -25.821 82.366 1.00 26.54 77 GLY B C 1
ATOM 6122 O O . GLY B 1 77 ? -20.029 -26.271 81.421 1.00 28.85 77 GLY B O 1
ATOM 6123 N N . PHE B 1 78 ? -21.351 -24.668 82.279 1.00 27.81 78 PHE B N 1
ATOM 6124 C CA . PHE B 1 78 ? -21.218 -23.877 81.062 1.00 28.44 78 PHE B CA 1
ATOM 6125 C C . PHE B 1 78 ? -19.796 -23.359 80.906 1.00 29.66 78 PHE B C 1
ATOM 6126 O O . PHE B 1 78 ? -19.232 -23.402 79.804 1.00 27.97 78 PHE B O 1
ATOM 6134 N N . GLU B 1 79 ? -19.200 -22.868 81.999 1.00 25.00 79 GLU B N 1
ATOM 6135 C CA . GLU B 1 79 ? -17.798 -22.467 81.949 1.00 29.45 79 GLU B CA 1
ATOM 6136 C C . GLU B 1 79 ? -16.903 -23.642 81.567 1.00 33.14 79 GLU B C 1
ATOM 6137 O O . GLU B 1 79 ? -15.971 -23.484 80.771 1.00 29.44 79 GLU B O 1
ATOM 6143 N N . ALA B 1 80 ? -17.181 -24.832 82.111 1.00 29.78 80 ALA B N 1
ATOM 6144 C CA . ALA B 1 80 ? -16.382 -26.001 81.753 1.00 36.37 80 ALA B CA 1
ATOM 6145 C C . ALA B 1 80 ? -16.427 -26.266 80.253 1.00 32.34 80 ALA B C 1
ATOM 6146 O O . ALA B 1 80 ? -15.389 -26.541 79.639 1.00 36.86 80 ALA B O 1
ATOM 6148 N N . ASP B 1 81 ? -17.616 -26.178 79.639 1.00 27.71 81 ASP B N 1
ATOM 6149 C CA . ASP B 1 81 ? -17.729 -26.443 78.202 1.00 22.34 81 ASP B CA 1
ATOM 6150 C C . ASP B 1 81 ? -17.266 -25.266 77.351 1.00 21.74 81 ASP B C 1
ATOM 6151 O O . ASP B 1 81 ? -16.820 -25.469 76.219 1.00 24.67 81 ASP B O 1
ATOM 6156 N N . PHE B 1 82 ? -17.408 -24.036 77.843 1.00 23.29 82 PHE B N 1
ATOM 6157 C CA . PHE B 1 82 ? -17.117 -22.832 77.064 1.00 27.03 82 PHE B CA 1
ATOM 6158 C C . PHE B 1 82 ? -16.237 -21.931 77.917 1.00 28.62 82 PHE B C 1
ATOM 6159 O O . PHE B 1 82 ? -16.728 -21.019 78.602 1.00 25.31 82 PHE B O 1
ATOM 6167 N N . PRO B 1 83 ? -14.921 -22.146 77.878 1.00 28.00 83 PRO B N 1
ATOM 6168 C CA . PRO B 1 83 ? -14.032 -21.508 78.867 1.00 32.85 83 PRO B CA 1
ATOM 6169 C C . PRO B 1 83 ? -14.068 -19.989 78.848 1.00 29.97 83 PRO B C 1
ATOM 6170 O O . PRO B 1 83 ? -13.755 -19.371 79.875 1.00 30.03 83 PRO B O 1
ATOM 6174 N N . TYR B 1 84 ? -14.460 -19.362 77.735 1.00 26.46 84 TYR B N 1
ATOM 6175 C CA . TYR B 1 84 ? -14.576 -17.905 77.727 1.00 23.86 84 TYR B CA 1
ATOM 6176 C C . TYR B 1 84 ? -15.456 -17.393 78.856 1.00 22.64 84 TYR B C 1
ATOM 6177 O O . TYR B 1 84 ? -15.335 -16.231 79.259 1.00 25.17 84 TYR B O 1
ATOM 6186 N N . PHE B 1 85 ? -16.376 -18.225 79.350 1.00 22.67 85 PHE B N 1
ATOM 6187 C CA . PHE B 1 85 ? -17.304 -17.780 80.376 1.00 20.09 85 PHE B CA 1
ATOM 6188 C C . PHE B 1 85 ? -16.616 -17.467 81.704 1.00 24.61 85 PHE B C 1
ATOM 6189 O O . PHE B 1 85 ? -17.254 -16.891 82.595 1.00 20.14 85 PHE B O 1
ATOM 6197 N N . ALA B 1 86 ? -15.338 -17.817 81.852 1.00 24.29 86 ALA B N 1
ATOM 6198 C CA . ALA B 1 86 ? -14.563 -17.339 82.988 1.00 27.32 86 ALA B CA 1
ATOM 6199 C C . ALA B 1 86 ? -14.513 -15.820 83.038 1.00 26.02 86 ALA B C 1
ATOM 6200 O O . ALA B 1 86 ? -14.293 -15.259 84.112 1.00 30.09 86 ALA B O 1
ATOM 6202 N N . HIS B 1 87 ? -14.765 -15.138 81.914 1.00 23.42 87 HIS B N 1
ATOM 6203 C CA . HIS B 1 87 ? -14.653 -13.685 81.839 1.00 23.67 87 HIS B CA 1
ATOM 6204 C C . HIS B 1 87 ? -15.996 -12.992 81.640 1.00 25.00 87 HIS B C 1
ATOM 6205 O O . HIS B 1 87 ? -16.026 -11.823 81.250 1.00 27.82 87 HIS B O 1
ATOM 6212 N N . GLY B 1 88 ? -17.105 -13.670 81.911 1.00 24.46 88 GLY B N 1
ATOM 6213 C CA . GLY B 1 88 ? -18.404 -13.089 81.605 1.00 26.44 88 GLY B CA 1
ATOM 6214 C C . GLY B 1 88 ? -18.864 -13.432 80.197 1.00 21.35 88 GLY B C 1
ATOM 6215 O O . GLY B 1 88 ? -18.398 -14.396 79.576 1.00 21.60 88 GLY B O 1
ATOM 6216 N N . ILE B 1 89 ? -19.784 -12.618 79.681 1.00 22.97 89 ILE B N 1
ATOM 6217 C CA . ILE B 1 89 ? -20.508 -12.974 78.462 1.00 23.35 89 ILE B CA 1
ATOM 6218 C C . ILE B 1 89 ? -21.096 -11.716 77.847 1.00 15.77 89 ILE B C 1
ATOM 6219 O O . ILE B 1 89 ? -21.538 -10.807 78.555 1.00 20.17 89 ILE B O 1
ATOM 6224 N N . GLY B 1 90 ? -21.109 -11.670 76.518 1.00 18.99 90 GLY B N 1
ATOM 6225 C CA . GLY B 1 90 ? -21.784 -10.578 75.840 1.00 18.38 90 GLY B CA 1
ATOM 6226 C C . GLY B 1 90 ? -23.268 -10.512 76.145 1.00 16.55 90 GLY B C 1
ATOM 6227 O O . GLY B 1 90 ? -23.777 -9.505 76.650 1.00 19.55 90 GLY B O 1
ATOM 6228 N N . GLY B 1 91 ? -23.979 -11.586 75.833 1.00 18.76 91 GLY B N 1
ATOM 6229 C CA . GLY B 1 91 ? -25.414 -11.599 76.044 1.00 21.02 91 GLY B CA 1
ATOM 6230 C C . GLY B 1 91 ? -25.895 -13.024 76.166 1.00 22.52 91 GLY B C 1
ATOM 6231 O O . GLY B 1 91 ? -25.147 -13.976 75.930 1.00 20.01 91 GLY B O 1
ATOM 6232 N N . VAL B 1 92 ? -27.152 -13.161 76.590 1.00 22.56 92 VAL B N 1
ATOM 6233 C CA . VAL B 1 92 ? -27.881 -14.415 76.475 1.00 20.07 92 VAL B CA 1
ATOM 6234 C C . VAL B 1 92 ? -29.245 -14.113 75.870 1.00 17.71 92 VAL B C 1
ATOM 6235 O O . VAL B 1 92 ? -29.751 -12.988 75.932 1.00 18.08 92 VAL B O 1
ATOM 6239 N N . TYR B 1 93 ? -29.823 -15.134 75.252 1.00 16.65 93 TYR B N 1
ATOM 6240 C CA . TYR B 1 93 ? -31.062 -15.013 74.499 1.00 16.97 93 TYR B CA 1
ATOM 6241 C C . TYR B 1 93 ? -32.151 -15.834 75.173 1.00 14.29 93 TYR B C 1
ATOM 6242 O O . TYR B 1 93 ? -31.954 -17.023 75.453 1.00 14.91 93 TYR B O 1
ATOM 6251 N N . SER B 1 94 ? -33.295 -15.205 75.427 1.00 19.05 94 SER B N 1
ATOM 6252 C CA . SER B 1 94 ? -34.489 -15.915 75.893 1.00 20.18 94 SER B CA 1
ATOM 6253 C C . SER B 1 94 ? -34.263 -16.521 77.281 1.00 23.07 94 SER B C 1
ATOM 6254 O O . SER B 1 94 ? -34.260 -17.742 77.471 1.00 23.94 94 SER B O 1
ATOM 6257 N N . ALA B 1 95 ? -34.054 -15.640 78.255 1.00 22.50 95 ALA B N 1
ATOM 6258 C CA . ALA B 1 95 ? -33.888 -16.075 79.635 1.00 22.39 95 ALA B CA 1
ATOM 6259 C C . ALA B 1 95 ? -35.218 -16.233 80.350 1.00 28.10 95 ALA B C 1
ATOM 6260 O O . ALA B 1 95 ? -35.242 -16.732 81.480 1.00 27.64 95 ALA B O 1
ATOM 6262 N N . SER B 1 96 ? -36.316 -15.818 79.711 1.00 23.56 96 SER B N 1
ATOM 6263 C CA . SER B 1 96 ? -37.640 -15.976 80.298 1.00 22.77 96 SER B CA 1
ATOM 6264 C C . SER B 1 96 ? -37.965 -17.445 80.543 1.00 26.75 96 SER B C 1
ATOM 6265 O O . SER B 1 96 ? -38.574 -17.791 81.564 1.00 27.89 96 SER B O 1
ATOM 6268 N N . LEU B 1 97 ? -37.571 -18.318 79.623 1.00 25.45 97 LEU B N 1
ATOM 6269 C CA . LEU B 1 97 ? -37.834 -19.756 79.751 1.00 25.20 97 LEU B CA 1
ATOM 6270 C C . LEU B 1 97 ? -39.348 -19.922 79.911 1.00 27.35 97 LEU B C 1
ATOM 6271 O O . LEU B 1 97 ? -40.121 -19.203 79.258 1.00 26.16 97 LEU B O 1
ATOM 6276 N N . GLU B 1 98 ? -39.798 -20.804 80.797 1.00 28.78 98 GLU B N 1
ATOM 6277 C CA . GLU B 1 98 ? -41.212 -20.996 81.082 1.00 36.50 98 GLU B CA 1
ATOM 6278 C C . GLU B 1 98 ? -41.706 -20.173 82.280 1.00 40.53 98 GLU B C 1
ATOM 6279 O O . GLU B 1 98 ? -42.818 -20.411 82.765 1.00 41.13 98 GLU B O 1
ATOM 6285 N N . ALA B 1 99 ? -40.927 -19.197 82.746 1.00 30.25 99 ALA B N 1
ATOM 6286 C CA . ALA B 1 99 ? -41.203 -18.539 84.019 1.00 23.80 99 ALA B CA 1
ATOM 6287 C C . ALA B 1 99 ? -42.214 -17.400 83.880 1.00 27.34 99 ALA B C 1
ATOM 6288 O O . ALA B 1 99 ? -42.198 -16.640 82.905 1.00 25.86 99 ALA B O 1
ATOM 6290 N N . GLY B 1 100 ? -43.091 -17.276 84.883 1.00 23.80 100 GLY B N 1
ATOM 6291 C CA . GLY B 1 100 ? -43.932 -16.116 85.007 1.00 23.25 100 GLY B CA 1
ATOM 6292 C C . GLY B 1 100 ? -43.138 -14.894 85.460 1.00 21.94 100 GLY B C 1
ATOM 6293 O O . GLY B 1 100 ? -41.944 -14.979 85.767 1.00 23.56 100 GLY B O 1
ATOM 6294 N N . PRO B 1 101 ? -43.809 -13.745 85.512 1.00 23.38 101 PRO B N 1
ATOM 6295 C CA . PRO B 1 101 ? -43.101 -12.462 85.688 1.00 23.48 101 PRO B CA 1
ATOM 6296 C C . PRO B 1 101 ? -42.140 -12.418 86.874 1.00 28.60 101 PRO B C 1
ATOM 6297 O O . PRO B 1 101 ? -40.955 -12.126 86.678 1.00 26.10 101 PRO B O 1
ATOM 6301 N N . GLU B 1 102 ? -42.611 -12.712 88.094 1.00 27.01 102 GLU B N 1
ATOM 6302 C CA . GLU B 1 102 ? -41.732 -12.623 89.265 1.00 20.65 102 GLU B CA 1
ATOM 6303 C C . GLU B 1 102 ? -40.636 -13.682 89.235 1.00 22.57 102 GLU B C 1
ATOM 6304 O O . GLU B 1 102 ? -39.488 -13.394 89.593 1.00 24.62 102 GLU B O 1
ATOM 6310 N N . ASP B 1 103 ? -40.962 -14.917 88.828 1.00 21.60 103 ASP B N 1
ATOM 6311 C CA . ASP B 1 103 ? -39.932 -15.954 88.749 1.00 24.47 103 ASP B CA 1
ATOM 6312 C C . ASP B 1 103 ? -38.896 -15.653 87.662 1.00 28.87 103 ASP B C 1
ATOM 6313 O O . ASP B 1 103 ? -37.720 -16.010 87.810 1.00 27.07 103 ASP B O 1
ATOM 6318 N N . ASN B 1 104 ? -39.333 -15.046 86.555 1.00 18.28 104 ASN B N 1
ATOM 6319 C CA . ASN B 1 104 ? -38.437 -14.610 85.486 1.00 25.23 104 ASN B CA 1
ATOM 6320 C C . ASN B 1 104 ? -37.431 -13.597 86.018 1.00 22.42 104 ASN B C 1
ATOM 6321 O O . ASN B 1 104 ? -36.223 -13.726 85.791 1.00 20.08 104 ASN B O 1
ATOM 6326 N N . ALA B 1 105 ? -37.920 -12.587 86.747 1.00 22.04 105 ALA B N 1
ATOM 6327 C CA . ALA B 1 105 ? -37.036 -11.570 87.307 1.00 24.91 105 ALA B CA 1
ATOM 6328 C C . ALA B 1 105 ? -36.019 -12.184 88.258 1.00 23.01 105 ALA B C 1
ATOM 6329 O O . ALA B 1 105 ? -34.828 -11.856 88.198 1.00 26.56 105 ALA B O 1
ATOM 6331 N N . ARG B 1 106 ? -36.459 -13.101 89.122 1.00 24.85 106 ARG B N 1
ATOM 6332 C CA . ARG B 1 106 ? -35.532 -13.681 90.087 1.00 23.79 106 ARG B CA 1
ATOM 6333 C C . ARG B 1 106 ? -34.538 -14.590 89.396 1.00 23.80 106 ARG B C 1
ATOM 6334 O O . ARG B 1 106 ? -33.367 -14.643 89.789 1.00 30.24 106 ARG B O 1
ATOM 6342 N N . ALA B 1 107 ? -34.979 -15.300 88.357 1.00 27.18 107 ALA B N 1
ATOM 6343 C CA . ALA B 1 107 ? -34.058 -16.166 87.631 1.00 25.94 107 ALA B CA 1
ATOM 6344 C C . ALA B 1 107 ? -33.002 -15.351 86.896 1.00 23.14 107 ALA B C 1
ATOM 6345 O O . ALA B 1 107 ? -31.845 -15.783 86.792 1.00 25.78 107 ALA B O 1
ATOM 6347 N N . VAL B 1 108 ? -33.351 -14.152 86.429 1.00 19.81 108 VAL B N 1
ATOM 6348 C CA . VAL B 1 108 ? -32.353 -13.345 85.730 1.00 22.84 108 VAL B CA 1
ATOM 6349 C C . VAL B 1 108 ? -31.366 -12.747 86.728 1.00 26.07 108 VAL B C 1
ATOM 6350 O O . VAL B 1 108 ? -30.150 -12.736 86.487 1.00 20.61 108 VAL B O 1
ATOM 6354 N N . MET B 1 109 ? -31.866 -12.278 87.880 1.00 24.78 109 MET B N 1
ATOM 6355 C CA . MET B 1 109 ? -30.984 -11.785 88.937 1.00 21.97 109 MET B CA 1
ATOM 6356 C C . MET B 1 109 ? -29.964 -12.844 89.320 1.00 20.29 109 MET B C 1
ATOM 6357 O O . MET B 1 109 ? -28.757 -12.581 89.350 1.00 23.12 109 MET B O 1
ATOM 6362 N N . ALA B 1 110 ? -30.432 -14.074 89.548 1.00 22.77 110 ALA B N 1
ATOM 6363 C CA . ALA B 1 110 ? -29.529 -15.165 89.897 1.00 19.74 110 ALA B CA 1
ATOM 6364 C C . ALA B 1 110 ? -28.477 -15.401 88.820 1.00 28.02 110 ALA B C 1
ATOM 6365 O O . ALA B 1 110 ? -27.295 -15.619 89.128 1.00 27.34 110 ALA B O 1
ATOM 6367 N N . MET B 1 111 ? -28.886 -15.404 87.551 1.00 23.72 111 MET B N 1
ATOM 6368 C CA . MET B 1 111 ? -27.906 -15.606 86.489 1.00 25.32 111 MET B CA 1
ATOM 6369 C C . MET B 1 111 ? -26.952 -14.420 86.391 1.00 22.35 111 MET B C 1
ATOM 6370 O O . MET B 1 111 ? -25.740 -14.601 86.239 1.00 23.99 111 MET B O 1
ATOM 6375 N N . GLN B 1 112 ? -27.484 -13.201 86.469 1.00 22.49 112 GLN B N 1
ATOM 6376 C CA . GLN B 1 112 ? -26.633 -12.023 86.389 1.00 22.91 112 GLN B CA 1
ATOM 6377 C C . GLN B 1 112 ? -25.566 -12.036 87.478 1.00 23.62 112 GLN B C 1
ATOM 6378 O O . GLN B 1 112 ? -24.403 -11.699 87.219 1.00 19.59 112 GLN B O 1
ATOM 6384 N N . GLN B 1 113 ? -25.938 -12.452 88.695 1.00 21.36 113 GLN B N 1
ATOM 6385 C CA . GLN B 1 113 ? -24.956 -12.557 89.769 1.00 25.75 113 GLN B CA 1
ATOM 6386 C C . GLN B 1 113 ? -23.841 -13.516 89.384 1.00 30.41 113 GLN B C 1
ATOM 6387 O O . GLN B 1 113 ? -22.667 -13.261 89.684 1.00 25.30 113 GLN B O 1
ATOM 6393 N N . GLU B 1 114 ? -24.184 -14.600 88.670 1.00 25.58 114 GLU B N 1
ATOM 6394 C CA . GLU B 1 114 ? -23.162 -15.536 88.205 1.00 27.72 114 GLU B CA 1
ATOM 6395 C C . GLU B 1 114 ? -22.268 -14.899 87.156 1.00 25.03 114 GLU B C 1
ATOM 6396 O O . GLU B 1 114 ? -21.058 -15.142 87.141 1.00 28.69 114 GLU B O 1
ATOM 6402 N N . VAL B 1 115 ? -22.840 -14.083 86.272 1.00 25.78 115 VAL B N 1
ATOM 6403 C CA . VAL B 1 115 ? -22.036 -13.435 85.237 1.00 25.59 115 VAL B CA 1
ATOM 6404 C C . VAL B 1 115 ? -21.133 -12.376 85.855 1.00 27.14 115 VAL B C 1
ATOM 6405 O O . VAL B 1 115 ? -19.922 -12.340 85.609 1.00 20.81 115 VAL B O 1
ATOM 6409 N N . VAL B 1 116 ? -21.728 -11.474 86.636 1.00 23.42 116 VAL B N 1
ATOM 6410 C CA . VAL B 1 116 ? -20.997 -10.369 87.247 1.00 27.21 116 VAL B CA 1
ATOM 6411 C C . VAL B 1 116 ? -19.891 -10.877 88.166 1.00 26.42 116 VAL B C 1
ATOM 6412 O O . VAL B 1 116 ? -18.818 -10.272 88.253 1.00 31.00 116 VAL B O 1
ATOM 6416 N N . SER B 1 117 ? -20.109 -12.008 88.831 1.00 26.38 117 SER B N 1
ATOM 6417 C CA . SER B 1 117 ? -19.064 -12.569 89.675 1.00 27.15 117 SER B CA 1
ATOM 6418 C C . SER B 1 117 ? -17.877 -13.109 88.885 1.00 27.68 117 SER B C 1
ATOM 6419 O O . SER B 1 117 ? -16.833 -13.379 89.485 1.00 25.96 117 SER B O 1
ATOM 6422 N N . ARG B 1 118 ? -17.999 -13.280 87.569 1.00 22.42 118 ARG B N 1
ATOM 6423 C CA . ARG B 1 118 ? -16.908 -13.839 86.786 1.00 23.91 118 ARG B CA 1
ATOM 6424 C C . ARG B 1 118 ? -16.049 -12.778 86.112 1.00 27.46 118 ARG B C 1
ATOM 6425 O O . ARG B 1 118 ? -14.882 -13.047 85.802 1.00 31.89 118 ARG B O 1
ATOM 6433 N N . SER B 1 119 ? -16.590 -11.589 85.893 1.00 27.92 119 SER B N 1
ATOM 6434 C CA . SER B 1 119 ? -15.871 -10.495 85.255 1.00 27.90 119 SER B CA 1
ATOM 6435 C C . SER B 1 119 ? -15.104 -9.690 86.300 1.00 26.59 119 SER B C 1
ATOM 6436 O O . SER B 1 119 ? -15.684 -9.275 87.308 1.00 32.74 119 SER B O 1
ATOM 6439 N N . ARG B 1 120 ? -13.809 -9.455 86.045 1.00 29.78 120 ARG B N 1
ATOM 6440 C CA . ARG B 1 120 ? -13.004 -8.581 86.905 1.00 31.58 120 ARG B CA 1
ATOM 6441 C C . ARG B 1 120 ? -13.676 -7.233 87.127 1.00 33.35 120 ARG B C 1
ATOM 6442 O O . ARG B 1 120 ? -13.456 -6.581 88.156 1.00 32.22 120 ARG B O 1
ATOM 6450 N N . PHE B 1 121 ? -14.488 -6.797 86.169 1.00 24.49 121 PHE B N 1
ATOM 6451 C CA . PHE B 1 121 ? -15.122 -5.492 86.208 1.00 22.94 121 PHE B CA 1
ATOM 6452 C C . PHE B 1 121 ? -16.628 -5.585 86.417 1.00 25.37 121 PHE B C 1
ATOM 6453 O O . PHE B 1 121 ? -17.323 -4.574 86.282 1.00 26.10 121 PHE B O 1
ATOM 6461 N N . GLY B 1 122 ? -17.136 -6.758 86.786 1.00 20.17 122 GLY B N 1
ATOM 6462 C CA . GLY B 1 122 ? -18.567 -6.940 86.995 1.00 22.70 122 GLY B CA 1
ATOM 6463 C C . GLY B 1 122 ? -19.456 -6.589 85.816 1.00 25.34 122 GLY B C 1
ATOM 6464 O O . GLY B 1 122 ? -20.530 -6.007 86.012 1.00 22.86 122 GLY B O 1
ATOM 6465 N N . ILE B 1 123 ? -19.040 -6.916 84.595 1.00 22.98 123 ILE B N 1
ATOM 6466 C CA . ILE B 1 123 ? -19.874 -6.648 83.416 1.00 18.90 123 ILE B CA 1
ATOM 6467 C C . ILE B 1 123 ? -21.064 -7.605 83.404 1.00 16.94 123 ILE B C 1
ATOM 6468 O O . ILE B 1 123 ? -20.864 -8.826 83.301 1.00 21.56 123 ILE B O 1
ATOM 6473 N N . PRO B 1 124 ? -22.300 -7.122 83.518 1.00 16.35 124 PRO B N 1
ATOM 6474 C CA . PRO B 1 124 ? -23.454 -8.017 83.401 1.00 21.91 124 PRO B CA 1
ATOM 6475 C C . PRO B 1 124 ? -23.716 -8.370 81.942 1.00 26.14 124 PRO B C 1
ATOM 6476 O O . PRO B 1 124 ? -23.218 -7.723 81.017 1.00 19.53 124 PRO B O 1
ATOM 6480 N N . ALA B 1 125 ? -24.516 -9.419 81.754 1.00 22.86 125 ALA B N 1
ATOM 6481 C CA . ALA B 1 125 ? -24.965 -9.793 80.421 1.00 25.21 125 ALA B CA 1
ATOM 6482 C C . ALA B 1 125 ? -26.082 -8.880 79.942 1.00 25.28 125 ALA B C 1
ATOM 6483 O O . ALA B 1 125 ? -26.923 -8.430 80.727 1.00 24.19 125 ALA B O 1
ATOM 6485 N N . PHE B 1 126 ? -26.078 -8.601 78.635 1.00 23.20 126 PHE B N 1
ATOM 6486 C CA . PHE B 1 126 ? -27.329 -8.281 77.959 1.00 19.64 126 PHE B CA 1
ATOM 6487 C C . PHE B 1 126 ? -28.255 -9.489 78.055 1.00 20.03 126 PHE B C 1
ATOM 6488 O O . PHE B 1 126 ? -27.818 -10.636 77.917 1.00 19.96 126 PHE B O 1
ATOM 6496 N N . VAL B 1 127 ? -29.534 -9.241 78.312 1.00 19.12 127 VAL B N 1
ATOM 6497 C CA . VAL B 1 127 ? -30.536 -10.307 78.382 1.00 20.21 127 VAL B CA 1
ATOM 6498 C C . VAL B 1 127 ? -31.568 -10.002 77.303 1.00 21.94 127 VAL B C 1
ATOM 6499 O O . VAL B 1 127 ? -32.446 -9.149 77.496 1.00 18.29 127 VAL B O 1
ATOM 6503 N N . PHE B 1 128 ? -31.462 -10.694 76.164 1.00 16.55 128 PHE B N 1
ATOM 6504 C CA . PHE B 1 128 ? -32.235 -10.373 74.964 1.00 16.58 128 PHE B CA 1
ATOM 6505 C C . PHE B 1 128 ? -33.517 -11.197 74.903 1.00 15.43 128 PHE B C 1
ATOM 6506 O O . PHE B 1 128 ? -33.486 -12.420 75.081 1.00 18.50 128 PHE B O 1
ATOM 6514 N N . GLU B 1 129 ? -34.636 -10.532 74.623 1.00 19.30 129 GLU B N 1
ATOM 6515 C CA . GLU B 1 129 ? -35.918 -11.201 74.427 1.00 22.56 129 GLU B CA 1
ATOM 6516 C C . GLU B 1 129 ? -36.545 -10.686 73.136 1.00 23.75 129 GLU B C 1
ATOM 6517 O O . GLU B 1 129 ? -36.031 -9.770 72.494 1.00 22.73 129 GLU B O 1
ATOM 6523 N N . GLU B 1 130 ? -37.659 -11.297 72.748 1.00 21.54 130 GLU B N 1
ATOM 6524 C CA . GLU B 1 130 ? -38.438 -10.862 71.598 1.00 19.26 130 GLU B CA 1
ATOM 6525 C C . GLU B 1 130 ? -39.577 -9.992 72.097 1.00 19.74 130 GLU B C 1
ATOM 6526 O O . GLU B 1 130 ? -40.197 -10.303 73.118 1.00 21.97 130 GLU B O 1
ATOM 6532 N N . CYS B 1 131 ? -39.824 -8.887 71.391 1.00 17.58 131 CYS B N 1
ATOM 6533 C CA . CYS B 1 131 ? -40.863 -7.922 71.741 1.00 18.55 131 CYS B CA 1
ATOM 6534 C C . CYS B 1 131 ? -41.623 -7.480 70.491 1.00 20.76 131 CYS B C 1
ATOM 6535 O O . CYS B 1 131 ? -41.887 -6.292 70.293 1.00 23.08 131 CYS B O 1
ATOM 6538 N N . LEU B 1 132 ? -41.971 -8.434 69.627 1.00 19.52 132 LEU B N 1
ATOM 6539 C CA . LEU B 1 132 ? -42.578 -8.103 68.338 1.00 20.31 132 LEU B CA 1
ATOM 6540 C C . LEU B 1 132 ? -43.908 -7.380 68.516 1.00 19.29 132 LEU B C 1
ATOM 6541 O O . LEU B 1 132 ? -44.172 -6.371 67.857 1.00 18.45 132 LEU B O 1
ATOM 6546 N N . HIS B 1 133 ? -44.759 -7.882 69.406 1.00 19.66 133 HIS B N 1
ATOM 6547 C CA . HIS B 1 133 ? -46.080 -7.305 69.621 1.00 18.62 133 HIS B CA 1
ATOM 6548 C C . HIS B 1 133 ? -46.442 -7.431 71.101 1.00 25.38 133 HIS B C 1
ATOM 6549 O O . HIS B 1 133 ? -47.574 -7.780 71.465 1.00 22.00 133 HIS B O 1
ATOM 6556 N N . GLY B 1 134 ? -45.477 -7.129 71.964 1.00 21.45 134 GLY B N 1
ATOM 6557 C CA . GLY B 1 134 ? -45.555 -7.473 73.365 1.00 18.68 134 GLY B CA 1
ATOM 6558 C C . GLY B 1 134 ? -44.405 -8.395 73.698 1.00 23.72 134 GLY B C 1
ATOM 6559 O O . GLY B 1 134 ? -43.773 -8.951 72.794 1.00 22.49 134 GLY B O 1
ATOM 6560 N N . LEU B 1 135 ? -44.116 -8.561 74.982 1.00 18.07 135 LEU B N 1
ATOM 6561 C CA . LEU B 1 135 ? -42.993 -9.389 75.391 1.00 21.31 135 LEU B CA 1
ATOM 6562 C C . LEU B 1 135 ? -43.320 -10.868 75.226 1.00 25.56 135 LEU B C 1
ATOM 6563 O O . LEU B 1 135 ? -44.344 -11.350 75.727 1.00 21.20 135 LEU B O 1
ATOM 6568 N N . LEU B 1 136 ? -42.440 -11.595 74.535 1.00 18.42 136 LEU B N 1
ATOM 6569 C CA . LEU B 1 136 ? -42.600 -13.036 74.360 1.00 17.64 136 LEU B CA 1
ATOM 6570 C C . LEU B 1 136 ? -42.145 -13.722 75.644 1.00 20.06 136 LEU B C 1
ATOM 6571 O O . LEU B 1 136 ? -41.024 -14.226 75.763 1.00 22.59 136 LEU B O 1
ATOM 6576 N N . ALA B 1 137 ? -43.050 -13.768 76.615 1.00 19.26 137 ALA B N 1
ATOM 6577 C CA . ALA B 1 137 ? -42.747 -14.399 77.889 1.00 23.05 137 ALA B CA 1
ATOM 6578 C C . ALA B 1 137 ? -44.054 -14.726 78.589 1.00 22.13 137 ALA B C 1
ATOM 6579 O O . ALA B 1 137 ? -45.040 -13.999 78.458 1.00 20.07 137 ALA B O 1
ATOM 6581 N N . ASP B 1 138 ? -44.041 -15.827 79.333 1.00 25.43 138 ASP B N 1
ATOM 6582 C CA . ASP B 1 138 ? -45.214 -16.261 80.078 1.00 29.68 138 ASP B CA 1
ATOM 6583 C C . ASP B 1 138 ? -45.811 -15.123 80.895 1.00 22.47 138 ASP B C 1
ATOM 6584 O O . ASP B 1 138 ? -45.108 -14.444 81.650 1.00 22.91 138 ASP B O 1
ATOM 6589 N N . GLY B 1 139 ? -47.114 -14.907 80.720 1.00 22.38 139 GLY B N 1
ATOM 6590 C CA . GLY B 1 139 ? -47.854 -13.940 81.503 1.00 21.14 139 GLY B CA 1
ATOM 6591 C C . GLY B 1 139 ? -47.809 -12.517 80.995 1.00 24.64 139 GLY B C 1
ATOM 6592 O O . GLY B 1 139 ? -48.396 -11.632 81.632 1.00 18.98 139 GLY B O 1
ATOM 6593 N N . ALA B 1 140 ? -47.140 -12.261 79.873 1.00 22.26 140 ALA B N 1
ATOM 6594 C CA . ALA B 1 140 ? -46.991 -10.897 79.385 1.00 20.49 140 ALA B CA 1
ATOM 6595 C C . ALA B 1 140 ? -48.141 -10.510 78.460 1.00 19.18 140 ALA B C 1
ATOM 6596 O O . ALA B 1 140 ? -48.771 -11.361 77.824 1.00 18.98 140 ALA B O 1
ATOM 6598 N N . THR B 1 141 ? -48.401 -9.206 78.394 1.00 16.17 141 THR B N 1
ATOM 6599 C CA . THR B 1 141 ? -49.472 -8.670 77.568 1.00 16.34 141 THR B CA 1
ATOM 6600 C C . THR B 1 141 ? -49.182 -8.908 76.093 1.00 25.76 141 THR B C 1
ATOM 6601 O O . THR B 1 141 ? -48.089 -8.606 75.607 1.00 21.65 141 THR B O 1
ATOM 6605 N N . GLN B 1 142 ? -50.170 -9.454 75.388 1.00 21.22 142 GLN B N 1
ATOM 6606 C CA . GLN B 1 142 ? -50.060 -9.813 73.980 1.00 21.10 142 GLN B CA 1
ATOM 6607 C C . GLN B 1 142 ? -50.937 -8.849 73.193 1.00 22.86 142 GLN B C 1
ATOM 6608 O O . GLN B 1 142 ? -52.158 -9.020 73.120 1.00 25.02 142 GLN B O 1
ATOM 6614 N N . PHE B 1 143 ? -50.309 -7.834 72.619 1.00 18.30 143 PHE B N 1
ATOM 6615 C CA . PHE B 1 143 ? -50.985 -6.862 71.783 1.00 19.68 143 PHE B CA 1
ATOM 6616 C C . PHE B 1 143 ? -51.243 -7.468 70.404 1.00 13.31 143 PHE B C 1
ATOM 6617 O O . PHE B 1 143 ? -50.763 -8.558 70.092 1.00 15.10 143 PHE B O 1
ATOM 6625 N N . PRO B 1 144 ? -52.023 -6.799 69.558 1.00 15.68 144 PRO B N 1
ATOM 6626 C CA . PRO B 1 144 ? -52.198 -7.300 68.189 1.00 25.59 144 PRO B CA 1
ATOM 6627 C C . PRO B 1 144 ? -50.856 -7.440 67.478 1.00 21.34 144 PRO B C 1
ATOM 6628 O O . PRO B 1 144 ? -49.894 -6.733 67.773 1.00 18.22 144 PRO B O 1
ATOM 6632 N N . GLN B 1 145 ? -50.803 -8.385 66.545 1.00 19.03 145 GLN B N 1
ATOM 6633 C CA . GLN B 1 145 ? -49.625 -8.604 65.724 1.00 20.15 145 GLN B CA 1
ATOM 6634 C C . GLN B 1 145 ? -49.230 -7.317 64.984 1.00 15.86 145 GLN B C 1
ATOM 6635 O O . GLN B 1 145 ? -50.042 -6.423 64.758 1.00 20.38 145 GLN B O 1
ATOM 6641 N N . ALA B 1 146 ? -47.952 -7.235 64.610 1.00 21.80 146 ALA B N 1
ATOM 6642 C CA . ALA B 1 146 ? -47.410 -6.018 64.001 1.00 17.97 146 ALA B CA 1
ATOM 6643 C C . ALA B 1 146 ? -48.225 -5.573 62.788 1.00 13.73 146 ALA B C 1
ATOM 6644 O O . ALA B 1 146 ? -48.587 -4.399 62.669 1.00 17.54 146 ALA B O 1
ATOM 6646 N N . MET B 1 147 ? -48.556 -6.500 61.890 1.00 16.48 147 MET B N 1
ATOM 6647 C CA . MET B 1 147 ? -49.309 -6.098 60.702 1.00 18.00 147 MET B CA 1
ATOM 6648 C C . MET B 1 147 ? -50.732 -5.678 61.049 1.00 19.17 147 MET B C 1
ATOM 6649 O O . MET B 1 147 ? -51.287 -4.785 60.392 1.00 19.16 147 MET B O 1
ATOM 6654 N N . ALA B 1 148 ? -51.336 -6.306 62.066 1.00 13.95 148 ALA B N 1
ATOM 6655 C CA . ALA B 1 148 ? -52.603 -5.813 62.604 1.00 20.74 148 ALA B CA 1
ATOM 6656 C C . ALA B 1 148 ? -52.461 -4.376 63.087 1.00 19.94 148 ALA B C 1
ATOM 6657 O O . ALA B 1 148 ? -53.229 -3.496 62.681 1.00 19.11 148 ALA B O 1
ATOM 6659 N N . MET B 1 149 ? -51.463 -4.113 63.940 1.00 17.17 149 MET B N 1
ATOM 6660 C CA . MET B 1 149 ? -51.287 -2.754 64.453 1.00 18.61 149 MET B CA 1
ATOM 6661 C C . MET B 1 149 ? -51.039 -1.762 63.322 1.00 18.29 149 MET B C 1
ATOM 6662 O O . MET B 1 149 ? -51.524 -0.625 63.370 1.00 20.87 149 MET B O 1
ATOM 6667 N N . ALA B 1 150 ? -50.313 -2.184 62.274 1.00 18.12 150 ALA B N 1
ATOM 6668 C CA . ALA B 1 150 ? -50.109 -1.318 61.107 1.00 18.53 150 ALA B CA 1
ATOM 6669 C C . ALA B 1 150 ? -51.426 -0.893 60.472 1.00 19.14 150 ALA B C 1
ATOM 6670 O O . ALA B 1 150 ? -51.499 0.181 59.863 1.00 19.98 150 ALA B O 1
ATOM 6672 N N . CYS B 1 151 ? -52.471 -1.722 60.578 1.00 19.27 151 CYS B N 1
ATOM 6673 C CA . CYS B 1 151 ? -53.772 -1.336 60.036 1.00 15.88 151 CYS B CA 1
ATOM 6674 C C . CYS B 1 151 ? -54.366 -0.125 60.745 1.00 18.88 151 CYS B C 1
ATOM 6675 O O . CYS B 1 151 ? -55.270 0.511 60.196 1.00 18.92 151 CYS B O 1
ATOM 6678 N N . ALA B 1 152 ? -53.890 0.206 61.947 1.00 14.76 152 ALA B N 1
ATOM 6679 C CA . ALA B 1 152 ? -54.556 1.234 62.742 1.00 17.74 152 ALA B CA 1
ATOM 6680 C C . ALA B 1 152 ? -54.200 2.635 62.291 1.00 20.61 152 ALA B C 1
ATOM 6681 O O . ALA B 1 152 ? -55.005 3.566 62.469 1.00 18.67 152 ALA B O 1
ATOM 6683 N N . PHE B 1 153 ? -53.009 2.811 61.720 1.00 17.38 153 PHE B N 1
ATOM 6684 C CA . PHE B 1 153 ? -52.519 4.139 61.373 1.00 19.47 153 PHE B CA 1
ATOM 6685 C C . PHE B 1 153 ? -52.608 5.067 62.589 1.00 17.84 153 PHE B C 1
ATOM 6686 O O . PHE B 1 153 ? -53.096 6.199 62.521 1.00 21.10 153 PHE B O 1
ATOM 6694 N N . ARG B 1 154 ? -52.128 4.555 63.725 1.00 18.19 154 ARG B N 1
ATOM 6695 C CA . ARG B 1 154 ? -52.065 5.299 64.990 1.00 22.53 154 ARG B CA 1
ATOM 6696 C C . ARG B 1 154 ? -50.670 5.141 65.588 1.00 18.93 154 ARG B C 1
ATOM 6697 O O . ARG B 1 154 ? -50.482 4.436 66.589 1.00 20.08 154 ARG B O 1
ATOM 6705 N N . PRO B 1 155 ? -49.663 5.789 64.993 1.00 20.96 155 PRO B N 1
ATOM 6706 C CA . PRO B 1 155 ? -48.298 5.702 65.554 1.00 19.85 155 PRO B CA 1
ATOM 6707 C C . PRO B 1 155 ? -48.222 6.139 67.005 1.00 21.21 155 PRO B C 1
ATOM 6708 O O . PRO B 1 155 ? -47.376 5.629 67.754 1.00 22.23 155 PRO B O 1
ATOM 6712 N N . ASP B 1 156 ? -49.078 7.083 67.417 1.00 19.32 156 ASP B N 1
ATOM 6713 C CA . ASP B 1 156 ? -49.111 7.500 68.816 1.00 17.95 156 ASP B CA 1
ATOM 6714 C C . ASP B 1 156 ? -49.448 6.325 69.728 1.00 22.84 156 ASP B C 1
ATOM 6715 O O . ASP B 1 156 ? -48.831 6.154 70.785 1.00 27.77 156 ASP B O 1
ATOM 6720 N N . MET B 1 157 ? -50.399 5.479 69.319 1.00 20.20 157 MET B N 1
ATOM 6721 C CA . MET B 1 157 ? -50.737 4.312 70.121 1.00 17.87 157 MET B CA 1
ATOM 6722 C C . MET B 1 157 ? -49.691 3.215 69.994 1.00 21.64 157 MET B C 1
ATOM 6723 O O . MET B 1 157 ? -49.478 2.464 70.950 1.00 22.75 157 MET B O 1
ATOM 6728 N N . VAL B 1 158 ? -49.035 3.107 68.835 1.00 18.70 158 VAL B N 1
ATOM 6729 C CA . VAL B 1 158 ? -47.922 2.171 68.700 1.00 18.72 158 VAL B CA 1
ATOM 6730 C C . VAL B 1 158 ? -46.842 2.472 69.735 1.00 21.60 158 VAL B C 1
ATOM 6731 O O . VAL B 1 158 ? -46.304 1.557 70.374 1.00 22.37 158 VAL B O 1
ATOM 6735 N N . ARG B 1 159 ? -46.507 3.755 69.928 1.00 17.71 159 ARG B N 1
ATOM 6736 C CA . ARG B 1 159 ? -45.480 4.087 70.917 1.00 22.57 159 ARG B CA 1
ATOM 6737 C C . ARG B 1 159 ? -45.916 3.663 72.319 1.00 22.43 159 ARG B C 1
ATOM 6738 O O . ARG B 1 159 ? -45.124 3.098 73.086 1.00 19.83 159 ARG B O 1
ATOM 6746 N N . GLN B 1 160 ? -47.185 3.898 72.652 1.00 19.89 160 GLN B N 1
ATOM 6747 C CA . GLN B 1 160 ? -47.705 3.488 73.951 1.00 22.69 160 GLN B CA 1
ATOM 6748 C C . GLN B 1 160 ? -47.607 1.981 74.135 1.00 20.37 160 GLN B C 1
ATOM 6749 O O . GLN B 1 160 ? -47.196 1.507 75.197 1.00 22.34 160 GLN B O 1
ATOM 6755 N N . VAL B 1 161 ? -47.970 1.215 73.100 1.00 18.63 161 VAL B N 1
ATOM 6756 C CA . VAL B 1 161 ? -47.933 -0.246 73.183 1.00 21.70 161 VAL B CA 1
ATOM 6757 C C . VAL B 1 161 ? -46.533 -0.726 73.527 1.00 19.99 161 VAL B C 1
ATOM 6758 O O . VAL B 1 161 ? -46.351 -1.628 74.356 1.00 20.70 161 VAL B O 1
ATOM 6762 N N . PHE B 1 162 ? -45.520 -0.125 72.906 1.00 19.94 162 PHE B N 1
ATOM 6763 C CA . PHE B 1 162 ? -44.161 -0.584 73.119 1.00 21.06 162 PHE B CA 1
ATOM 6764 C C . PHE B 1 162 ? -43.503 0.069 74.321 1.00 16.38 162 PHE B C 1
ATOM 6765 O O . PHE B 1 162 ? -42.571 -0.516 74.881 1.00 16.10 162 PHE B O 1
ATOM 6773 N N . GLU B 1 163 ? -43.989 1.232 74.763 1.00 18.32 163 GLU B N 1
ATOM 6774 C CA . GLU B 1 163 ? -43.607 1.687 76.097 1.00 23.36 163 GLU B CA 1
ATOM 6775 C C . GLU B 1 163 ? -44.086 0.702 77.161 1.00 23.64 163 GLU B C 1
ATOM 6776 O O . GLU B 1 163 ? -43.337 0.362 78.085 1.00 28.34 163 GLU B O 1
ATOM 6782 N N . ALA B 1 164 ? -45.315 0.196 77.026 1.00 21.83 164 ALA B N 1
ATOM 6783 C CA . ALA B 1 164 ? -45.801 -0.806 77.977 1.00 18.97 164 ALA B CA 1
ATOM 6784 C C . ALA B 1 164 ? -45.027 -2.111 77.844 1.00 23.62 164 ALA B C 1
ATOM 6785 O O . ALA B 1 164 ? -44.744 -2.771 78.851 1.00 22.60 164 ALA B O 1
ATOM 6787 N N . THR B 1 165 ? -44.665 -2.491 76.611 1.00 17.25 165 THR B N 1
ATOM 6788 C CA . THR B 1 165 ? -43.873 -3.704 76.414 1.00 17.55 165 THR B CA 1
ATOM 6789 C C . THR B 1 165 ? -42.508 -3.573 77.077 1.00 19.77 165 THR B C 1
ATOM 6790 O O . THR B 1 165 ? -42.041 -4.500 77.752 1.00 20.33 165 THR B O 1
ATOM 6794 N N . ALA B 1 166 ? -41.851 -2.423 76.878 1.00 16.26 166 ALA B N 1
ATOM 6795 C CA . ALA B 1 166 ? -40.548 -2.166 77.492 1.00 20.39 166 ALA B CA 1
ATOM 6796 C C . ALA B 1 166 ? -40.609 -2.308 79.008 1.00 18.04 166 ALA B C 1
ATOM 6797 O O . ALA B 1 166 ? -39.743 -2.944 79.615 1.00 20.75 166 ALA B O 1
ATOM 6799 N N . LYS B 1 167 ? -41.628 -1.718 79.637 1.00 22.78 167 LYS B N 1
ATOM 6800 C CA . LYS B 1 167 ? -41.740 -1.792 81.093 1.00 24.66 167 LYS B CA 1
ATOM 6801 C C . LYS B 1 167 ? -41.834 -3.235 81.545 1.00 21.74 167 LYS B C 1
ATOM 6802 O O . LYS B 1 167 ? -41.156 -3.650 82.495 1.00 25.28 167 LYS B O 1
ATOM 6808 N N . GLU B 1 168 ? -42.675 -4.019 80.865 1.00 24.96 168 GLU B N 1
ATOM 6809 C CA . GLU B 1 168 ? -42.819 -5.421 81.225 1.00 21.78 168 GLU B CA 1
ATOM 6810 C C . GLU B 1 168 ? -41.502 -6.157 81.038 1.00 19.54 168 GLU B C 1
ATOM 6811 O O . GLU B 1 168 ? -41.116 -6.973 81.883 1.00 18.46 168 GLU B O 1
ATOM 6817 N N . ALA B 1 169 ? -40.784 -5.856 79.951 1.00 18.54 169 ALA B N 1
ATOM 6818 C CA . ALA B 1 169 ? -39.527 -6.540 79.671 1.00 18.51 169 ALA B CA 1
ATOM 6819 C C . ALA B 1 169 ? -38.475 -6.202 80.718 1.00 16.97 169 ALA B C 1
ATOM 6820 O O . ALA B 1 169 ? -37.858 -7.101 81.305 1.00 17.28 169 ALA B O 1
ATOM 6822 N N . ARG B 1 170 ? -38.261 -4.903 80.963 1.00 16.84 170 ARG B N 1
ATOM 6823 C CA . ARG B 1 170 ? -37.156 -4.467 81.813 1.00 17.17 170 ARG B CA 1
ATOM 6824 C C . ARG B 1 170 ? -37.342 -4.940 83.253 1.00 23.42 170 ARG B C 1
ATOM 6825 O O . ARG B 1 170 ? -36.392 -5.423 83.880 1.00 21.41 170 ARG B O 1
ATOM 6833 N N . SER B 1 171 ? -38.568 -4.846 83.776 1.00 18.75 171 SER B N 1
ATOM 6834 C CA . SER B 1 171 ? -38.861 -5.352 85.119 1.00 21.50 171 SER B CA 1
ATOM 6835 C C . SER B 1 171 ? -38.540 -6.834 85.256 1.00 26.39 171 SER B C 1
ATOM 6836 O O . SER B 1 171 ? -38.223 -7.300 86.361 1.00 23.76 171 SER B O 1
ATOM 6839 N N . ARG B 1 172 ? -38.628 -7.593 84.166 1.00 20.02 172 ARG B N 1
ATOM 6840 C CA . ARG B 1 172 ? -38.341 -9.021 84.215 1.00 19.32 172 ARG B CA 1
ATOM 6841 C C . ARG B 1 172 ? -36.881 -9.329 83.927 1.00 18.71 172 ARG B C 1
ATOM 6842 O O . ARG B 1 172 ? -36.499 -10.500 83.906 1.00 21.88 172 ARG B O 1
ATOM 6850 N N . GLY B 1 173 ? -36.052 -8.312 83.733 1.00 19.02 173 GLY B N 1
ATOM 6851 C CA . GLY B 1 173 ? -34.619 -8.502 83.647 1.00 20.52 173 GLY B CA 1
ATOM 6852 C C . GLY B 1 173 ? -34.043 -8.351 82.263 1.00 19.76 173 GLY B C 1
ATOM 6853 O O . GLY B 1 173 ? -32.817 -8.411 82.115 1.00 18.41 173 GLY B O 1
ATOM 6854 N N . SER B 1 174 ? -34.881 -8.154 81.248 1.00 18.46 174 SER B N 1
ATOM 6855 C CA . SER B 1 174 ? -34.421 -8.001 79.876 1.00 19.60 174 SER B CA 1
ATOM 6856 C C . SER B 1 174 ? -34.181 -6.524 79.572 1.00 21.83 174 SER B C 1
ATOM 6857 O O . SER B 1 174 ? -35.075 -5.693 79.771 1.00 23.39 174 SER B O 1
ATOM 6860 N N . GLN B 1 175 ? -32.976 -6.191 79.097 1.00 18.88 175 GLN B N 1
ATOM 6861 C CA . GLN B 1 175 ? -32.659 -4.806 78.754 1.00 19.38 175 GLN B CA 1
ATOM 6862 C C . GLN B 1 175 ? -32.467 -4.617 77.255 1.00 19.21 175 GLN B C 1
ATOM 6863 O O . GLN B 1 175 ? -32.073 -3.528 76.815 1.00 22.11 175 GLN B O 1
ATOM 6869 N N . GLY B 1 176 ? -32.712 -5.647 76.460 1.00 19.65 176 GLY B N 1
ATOM 6870 C CA . GLY B 1 176 ? -32.628 -5.498 75.020 1.00 22.10 176 GLY B CA 1
ATOM 6871 C C . GLY B 1 176 ? -33.508 -6.516 74.336 1.00 20.90 176 GLY B C 1
ATOM 6872 O O . GLY B 1 176 ? -33.826 -7.574 74.896 1.00 18.17 176 GLY B O 1
ATOM 6873 N N . CYS B 1 177 ? -33.884 -6.195 73.103 1.00 20.33 177 CYS B N 1
ATOM 6874 C CA . CYS B 1 177 ? -34.722 -7.100 72.344 1.00 19.31 177 CYS B CA 1
ATOM 6875 C C . CYS B 1 177 ? -34.309 -7.126 70.882 1.00 23.40 177 CYS B C 1
ATOM 6876 O O . CYS B 1 177 ? -33.637 -6.223 70.367 1.00 19.29 177 CYS B O 1
ATOM 6879 N N . PHE B 1 178 ? -34.723 -8.205 70.228 1.00 21.02 178 PHE B N 1
ATOM 6880 C CA . PHE B 1 178 ? -34.514 -8.417 68.802 1.00 14.14 178 PHE B CA 1
ATOM 6881 C C . PHE B 1 178 ? -35.748 -7.979 68.019 1.00 18.24 178 PHE B C 1
ATOM 6882 O O . PHE B 1 178 ? -36.317 -8.736 67.240 1.00 18.11 178 PHE B O 1
ATOM 6890 N N . SER B 1 179 ? -36.178 -6.746 68.263 1.00 13.54 179 SER B N 1
ATOM 6891 C CA . SER B 1 179 ? -37.337 -6.119 67.648 1.00 17.21 179 SER B CA 1
ATOM 6892 C C . SER B 1 179 ? -37.038 -4.631 67.518 1.00 21.77 179 SER B C 1
ATOM 6893 O O . SER B 1 179 ? -36.188 -4.107 68.243 1.00 16.99 179 SER B O 1
ATOM 6896 N N . PRO B 1 180 ? -37.756 -3.907 66.633 1.00 18.75 180 PRO B N 1
ATOM 6897 C CA . PRO B 1 180 ? -38.824 -4.325 65.709 1.00 14.50 180 PRO B CA 1
ATOM 6898 C C . PRO B 1 180 ? -38.339 -4.975 64.411 1.00 19.22 180 PRO B C 1
ATOM 6899 O O . PRO B 1 180 ? -37.201 -4.776 63.982 1.00 18.80 180 PRO B O 1
ATOM 6903 N N . ASN B 1 181 ? -39.215 -5.776 63.807 1.00 21.31 181 ASN B N 1
ATOM 6904 C CA . ASN B 1 181 ? -39.055 -6.188 62.420 1.00 15.42 181 ASN B CA 1
ATOM 6905 C C . ASN B 1 181 ? -39.471 -5.015 61.545 1.00 16.42 181 ASN B C 1
ATOM 6906 O O . ASN B 1 181 ? -40.650 -4.641 61.501 1.00 16.35 181 ASN B O 1
ATOM 6911 N N . ILE B 1 182 ? -38.517 -4.424 60.840 1.00 12.28 182 ILE B N 1
ATOM 6912 C CA . ILE B 1 182 ? -38.896 -3.322 59.969 1.00 12.06 182 ILE B CA 1
ATOM 6913 C C . ILE B 1 182 ? -38.583 -3.688 58.515 1.00 17.21 182 ILE B C 1
ATOM 6914 O O . ILE B 1 182 ? -38.320 -2.813 57.685 1.00 13.96 182 ILE B O 1
ATOM 6919 N N . ASP B 1 183 ? -38.656 -4.987 58.196 1.00 13.98 183 ASP B N 1
ATOM 6920 C CA . ASP B 1 183 ? -38.642 -5.446 56.814 1.00 16.13 183 ASP B CA 1
ATOM 6921 C C . ASP B 1 183 ? -39.876 -4.926 56.071 1.00 19.19 183 ASP B C 1
ATOM 6922 O O . ASP B 1 183 ? -40.859 -4.497 56.677 1.00 17.75 183 ASP B O 1
ATOM 6927 N N . ILE B 1 184 ? -39.802 -4.947 54.735 1.00 15.71 184 ILE B N 1
ATOM 6928 C CA . ILE B 1 184 ? -40.871 -4.474 53.856 1.00 16.43 184 ILE B CA 1
ATOM 6929 C C . ILE B 1 184 ? -41.579 -5.689 53.274 1.00 17.23 184 ILE B C 1
ATOM 6930 O O . ILE B 1 184 ? -40.933 -6.562 52.682 1.00 17.62 184 ILE B O 1
ATOM 6935 N N . CYS B 1 185 ? -42.901 -5.752 53.430 1.00 18.08 185 CYS B N 1
ATOM 6936 C CA . CYS B 1 185 ? -43.673 -6.891 52.934 1.00 16.42 185 CYS B CA 1
ATOM 6937 C C . CYS B 1 185 ? -44.077 -6.638 51.487 1.00 18.07 185 CYS B C 1
ATOM 6938 O O . CYS B 1 185 ? -45.133 -6.067 51.212 1.00 15.71 185 CYS B O 1
ATOM 6941 N N . THR B 1 186 ? -43.230 -7.081 50.550 1.00 17.59 186 THR B N 1
ATOM 6942 C CA . THR B 1 186 ? -43.550 -7.013 49.131 1.00 21.62 186 THR B CA 1
ATOM 6943 C C . THR B 1 186 ? -44.108 -8.322 48.598 1.00 19.82 186 THR B C 1
ATOM 6944 O O . THR B 1 186 ? -44.664 -8.334 47.498 1.00 20.67 186 THR B O 1
ATOM 6948 N N . ASP B 1 187 ? -43.992 -9.409 49.357 1.00 16.61 187 ASP B N 1
ATOM 6949 C CA . ASP B 1 187 ? -44.394 -10.734 48.893 1.00 18.79 187 ASP B CA 1
ATOM 6950 C C . ASP B 1 187 ? -45.171 -11.409 50.012 1.00 21.77 187 ASP B C 1
ATOM 6951 O O . ASP B 1 187 ? -44.573 -11.957 50.955 1.00 17.57 187 ASP B O 1
ATOM 6956 N N . PRO B 1 188 ? -46.506 -11.410 49.934 1.00 19.55 188 PRO B N 1
ATOM 6957 C CA . PRO B 1 188 ? -47.312 -12.022 51.007 1.00 15.77 188 PRO B CA 1
ATOM 6958 C C . PRO B 1 188 ? -47.200 -13.545 51.072 1.00 16.69 188 PRO B C 1
ATOM 6959 O O . PRO B 1 188 ? -47.750 -14.150 51.998 1.00 19.03 188 PRO B O 1
ATOM 6963 N N . ARG B 1 189 ? -46.522 -14.189 50.127 1.00 15.22 189 ARG B N 1
ATOM 6964 C CA . ARG B 1 189 ? -46.256 -15.616 50.277 1.00 16.71 189 ARG B CA 1
ATOM 6965 C C . ARG B 1 189 ? -45.376 -15.887 51.482 1.00 20.28 189 ARG B C 1
ATOM 6966 O O . ARG B 1 189 ? -45.414 -16.987 52.044 1.00 14.44 189 ARG B O 1
ATOM 6974 N N . TRP B 1 190 ? -44.561 -14.903 51.865 1.00 14.14 190 TRP B N 1
ATOM 6975 C CA . TRP B 1 190 ? -43.599 -15.068 52.940 1.00 18.32 190 TRP B CA 1
ATOM 6976 C C . TRP B 1 190 ? -44.315 -15.339 54.253 1.00 13.58 190 TRP B C 1
ATOM 6977 O O . TRP B 1 190 ? -45.211 -14.584 54.641 1.00 11.41 190 TRP B O 1
ATOM 6988 N N . GLY B 1 191 ? -43.915 -16.415 54.932 1.00 12.75 191 GLY B N 1
ATOM 6989 C CA . GLY B 1 191 ? -44.547 -16.766 56.205 1.00 12.47 191 GLY B CA 1
ATOM 6990 C C . GLY B 1 191 ? -44.325 -15.765 57.323 1.00 17.07 191 GLY B C 1
ATOM 6991 O O . GLY B 1 191 ? -45.010 -15.848 58.350 1.00 19.36 191 GLY B O 1
ATOM 6992 N N . ARG B 1 192 ? -43.394 -14.824 57.149 1.00 14.85 192 ARG B N 1
ATOM 6993 C CA . ARG B 1 192 ? -43.087 -13.834 58.169 1.00 17.20 192 ARG B CA 1
ATOM 6994 C C . ARG B 1 192 ? -43.743 -12.484 57.899 1.00 15.51 192 ARG B C 1
ATOM 6995 O O . ARG B 1 192 ? -43.461 -11.523 58.615 1.00 17.93 192 ARG B O 1
ATOM 7003 N N . SER B 1 193 ? -44.615 -12.392 56.890 1.00 15.15 193 SER B N 1
ATOM 7004 C CA . SER B 1 193 ? -45.245 -11.113 56.557 1.00 18.73 193 SER B CA 1
ATOM 7005 C C . SER B 1 193 ? -45.931 -10.469 57.761 1.00 16.58 193 SER B C 1
ATOM 7006 O O . SER B 1 193 ? -45.970 -9.238 57.874 1.00 16.34 193 SER B O 1
ATOM 7009 N N . GLU B 1 194 ? -46.507 -11.271 58.650 1.00 15.43 194 GLU B N 1
ATOM 7010 C CA . GLU B 1 194 ? -47.269 -10.682 59.741 1.00 19.89 194 GLU B CA 1
ATOM 7011 C C . GLU B 1 194 ? -46.379 -9.892 60.698 1.00 16.84 194 GLU B C 1
ATOM 7012 O O . GLU B 1 194 ? -46.877 -9.001 61.396 1.00 17.54 194 GLU B O 1
ATOM 7018 N N . GLU B 1 195 ? -45.075 -10.191 60.723 1.00 16.53 195 GLU B N 1
ATOM 7019 C CA . GLU B 1 195 ? -44.141 -9.464 61.575 1.00 19.77 195 GLU B CA 1
ATOM 7020 C C . GLU B 1 195 ? -43.903 -8.044 61.087 1.00 19.27 195 GLU B C 1
ATOM 7021 O O . GLU B 1 195 ? -43.411 -7.219 61.862 1.00 21.09 195 GLU B O 1
ATOM 7027 N N . THR B 1 196 ? -44.229 -7.742 59.830 1.00 15.10 196 THR B N 1
ATOM 7028 C CA . THR B 1 196 ? -43.873 -6.457 59.250 1.00 15.47 196 THR B CA 1
ATOM 7029 C C . THR B 1 196 ? -45.015 -5.469 59.419 1.00 15.36 196 THR B C 1
ATOM 7030 O O . THR B 1 196 ? -46.134 -5.829 59.802 1.00 15.57 196 THR B O 1
ATOM 7034 N N . TRP B 1 197 ? -44.728 -4.202 59.122 1.00 14.90 197 TRP B N 1
ATOM 7035 C CA . TRP B 1 197 ? -45.757 -3.167 59.103 1.00 13.76 197 TRP B CA 1
ATOM 7036 C C . TRP B 1 197 ? -46.239 -2.873 57.690 1.00 11.71 197 TRP B C 1
ATOM 7037 O O . TRP B 1 197 ? -46.743 -1.780 57.424 1.00 14.19 197 TRP B O 1
ATOM 7048 N N . GLY B 1 198 ? -46.094 -3.830 56.780 1.00 14.47 198 GLY B N 1
ATOM 7049 C CA . GLY B 1 198 ? -46.722 -3.755 55.481 1.00 13.38 198 GLY B CA 1
ATOM 7050 C C . GLY B 1 198 ? -45.748 -3.450 54.360 1.00 13.44 198 GLY B C 1
ATOM 7051 O O . GLY B 1 198 ? -44.529 -3.604 54.482 1.00 12.71 198 GLY B O 1
ATOM 7052 N N . GLU B 1 199 ? -46.312 -3.018 53.232 1.00 15.52 199 GLU B N 1
ATOM 7053 C CA . GLU B 1 199 ? -45.526 -2.801 52.028 1.00 18.96 199 GLU B CA 1
ATOM 7054 C C . GLU B 1 199 ? -44.974 -1.388 51.906 1.00 18.64 199 GLU B C 1
ATOM 7055 O O . GLU B 1 199 ? -44.030 -1.179 51.136 1.00 18.28 199 GLU B O 1
ATOM 7061 N N . ASP B 1 200 ? -45.502 -0.418 52.672 1.00 18.96 200 ASP B N 1
ATOM 7062 C CA . ASP B 1 200 ? -45.168 0.967 52.343 1.00 18.31 200 ASP B CA 1
ATOM 7063 C C . ASP B 1 200 ? -43.963 1.474 53.136 1.00 20.97 200 ASP B C 1
ATOM 7064 O O . ASP B 1 200 ? -43.983 1.443 54.378 1.00 20.56 200 ASP B O 1
ATOM 7069 N N . PRO B 1 201 ? -42.923 1.983 52.452 1.00 22.43 201 PRO B N 1
ATOM 7070 C CA . PRO B 1 201 ? -41.773 2.575 53.167 1.00 19.47 201 PRO B CA 1
ATOM 7071 C C . PRO B 1 201 ? -42.138 3.668 54.162 1.00 19.43 201 PRO B C 1
ATOM 7072 O O . PRO B 1 201 ? -41.591 3.689 55.271 1.00 18.46 201 PRO B O 1
ATOM 7076 N N . HIS B 1 202 ? -43.038 4.583 53.805 1.00 18.48 202 HIS B N 1
ATOM 7077 C CA . HIS B 1 202 ? -43.419 5.621 54.761 1.00 22.54 202 HIS B CA 1
ATOM 7078 C C . HIS B 1 202 ? -44.046 5.008 56.009 1.00 19.66 202 HIS B C 1
ATOM 7079 O O . HIS B 1 202 ? -43.629 5.309 57.131 1.00 22.32 202 HIS B O 1
ATOM 7086 N N . VAL B 1 203 ? -45.032 4.118 55.836 1.00 20.38 203 VAL B N 1
ATOM 7087 C CA . VAL B 1 203 ? -45.680 3.501 56.998 1.00 20.57 203 VAL B CA 1
ATOM 7088 C C . VAL B 1 203 ? -44.664 2.731 57.836 1.00 16.97 203 VAL B C 1
ATOM 7089 O O . VAL B 1 203 ? -44.622 2.860 59.066 1.00 20.43 203 VAL B O 1
ATOM 7093 N N . VAL B 1 204 ? -43.846 1.895 57.193 1.00 17.30 204 VAL B N 1
ATOM 7094 C CA . VAL B 1 204 ? -42.855 1.151 57.962 1.00 13.44 204 VAL B CA 1
ATOM 7095 C C . VAL B 1 204 ? -41.871 2.102 58.636 1.00 18.80 204 VAL B C 1
ATOM 7096 O O . VAL B 1 204 ? -41.375 1.819 59.741 1.00 17.92 204 VAL B O 1
ATOM 7100 N N . THR B 1 205 ? -41.611 3.267 58.029 1.00 14.16 205 THR B N 1
ATOM 7101 C CA . THR B 1 205 ? -40.660 4.194 58.644 1.00 20.14 205 THR B CA 1
ATOM 7102 C C . THR B 1 205 ? -41.268 4.873 59.865 1.00 18.47 205 THR B C 1
ATOM 7103 O O . THR B 1 205 ? -40.645 4.920 60.932 1.00 19.72 205 THR B O 1
ATOM 7107 N N A VAL B 1 206 ? -42.488 5.402 59.735 0.23 17.13 206 VAL B N 1
ATOM 7108 N N B VAL B 1 206 ? -42.481 5.411 59.721 0.77 17.07 206 VAL B N 1
ATOM 7109 C CA A VAL B 1 206 ? -43.112 6.055 60.884 0.23 20.97 206 VAL B CA 1
ATOM 7110 C CA B VAL B 1 206 ? -43.151 6.040 60.857 0.77 21.06 206 VAL B CA 1
ATOM 7111 C C A VAL B 1 206 ? -43.379 5.049 61.995 0.23 21.09 206 VAL B C 1
ATOM 7112 C C B VAL B 1 206 ? -43.319 5.035 61.988 0.77 21.17 206 VAL B C 1
ATOM 7113 O O A VAL B 1 206 ? -43.333 5.399 63.181 0.23 20.99 206 VAL B O 1
ATOM 7114 O O B VAL B 1 206 ? -43.116 5.357 63.165 0.77 21.07 206 VAL B O 1
ATOM 7121 N N . SER B 1 207 ? -43.652 3.790 61.643 1.00 17.66 207 SER B N 1
ATOM 7122 C CA . SER B 1 207 ? -43.838 2.774 62.668 1.00 20.16 207 SER B CA 1
ATOM 7123 C C . SER B 1 207 ? -42.521 2.464 63.355 1.00 20.38 207 SER B C 1
ATOM 7124 O O . SER B 1 207 ? -42.476 2.333 64.584 1.00 22.39 207 SER B O 1
ATOM 7127 N N . ALA B 1 208 ? -41.445 2.337 62.570 1.00 16.68 208 ALA B N 1
ATOM 7128 C CA . ALA B 1 208 ? -40.122 2.076 63.120 1.00 18.32 208 ALA B CA 1
ATOM 7129 C C . ALA B 1 208 ? -39.771 3.086 64.203 1.00 16.07 208 ALA B C 1
ATOM 7130 O O . ALA B 1 208 ? -39.276 2.720 65.272 1.00 19.27 208 ALA B O 1
ATOM 7132 N N . LYS B 1 209 ? -40.029 4.368 63.943 1.00 18.63 209 LYS B N 1
ATOM 7133 C CA . LYS B 1 209 ? -39.680 5.407 64.910 1.00 23.07 209 LYS B CA 1
ATOM 7134 C C . LYS B 1 209 ? -40.539 5.299 66.160 1.00 20.01 209 LYS B C 1
ATOM 7135 O O . LYS B 1 209 ? -40.030 5.373 67.282 1.00 22.29 209 LYS B O 1
ATOM 7141 N N . ALA B 1 210 ? -41.847 5.120 65.979 1.00 22.01 210 ALA B N 1
ATOM 7142 C CA . ALA B 1 210 ? -42.737 4.958 67.117 1.00 20.06 210 ALA B CA 1
ATOM 7143 C C . ALA B 1 210 ? -42.330 3.766 67.970 1.00 20.82 210 ALA B C 1
ATOM 7144 O O . ALA B 1 210 ? -42.316 3.858 69.201 1.00 23.36 210 ALA B O 1
ATOM 7146 N N . ILE B 1 211 ? -41.973 2.643 67.342 1.00 20.58 211 ILE B N 1
ATOM 7147 C CA . ILE B 1 211 ? -41.621 1.455 68.122 1.00 22.65 211 ILE B CA 1
ATOM 7148 C C . ILE B 1 211 ? -40.316 1.675 68.878 1.00 27.07 211 ILE B C 1
ATOM 7149 O O . ILE B 1 211 ? -40.187 1.308 70.054 1.00 25.29 211 ILE B O 1
ATOM 7154 N N . VAL B 1 212 ? -39.316 2.238 68.201 1.00 22.75 212 VAL B N 1
ATOM 7155 C CA . VAL B 1 212 ? -38.021 2.426 68.843 1.00 20.58 212 VAL B CA 1
ATOM 7156 C C . VAL B 1 212 ? -38.151 3.388 70.015 1.00 26.20 212 VAL B C 1
ATOM 7157 O O . VAL B 1 212 ? -37.632 3.129 71.111 1.00 20.91 212 VAL B O 1
ATOM 7161 N N . GLU B 1 213 ? -38.876 4.495 69.818 1.00 20.24 213 GLU B N 1
ATOM 7162 C CA . GLU B 1 213 ? -39.073 5.436 70.913 1.00 26.19 213 GLU B CA 1
ATOM 7163 C C . GLU B 1 213 ? -39.920 4.832 72.021 1.00 26.29 213 GLU B C 1
ATOM 7164 O O . GLU B 1 213 ? -39.675 5.104 73.197 1.00 28.29 213 GLU B O 1
ATOM 7170 N N . GLY B 1 214 ? -40.898 3.998 71.675 1.00 17.96 214 GLY B N 1
ATOM 7171 C CA . GLY B 1 214 ? -41.657 3.316 72.706 1.00 21.12 214 GLY B CA 1
ATOM 7172 C C . GLY B 1 214 ? -40.782 2.433 73.572 1.00 21.02 214 GLY B C 1
ATOM 7173 O O . GLY B 1 214 ? -40.833 2.499 74.804 1.00 21.86 214 GLY B O 1
ATOM 7174 N N . LEU B 1 215 ? -39.942 1.613 72.940 1.00 19.25 215 LEU B N 1
ATOM 7175 C CA . LEU B 1 215 ? -39.142 0.648 73.689 1.00 19.38 215 LEU B CA 1
ATOM 7176 C C . LEU B 1 215 ? -37.938 1.301 74.367 1.00 21.20 215 LEU B C 1
ATOM 7177 O O . LEU B 1 215 ? -37.555 0.904 75.473 1.00 20.42 215 LEU B O 1
ATOM 7182 N N . GLN B 1 216 ? -37.307 2.274 73.720 1.00 20.38 216 GLN B N 1
ATOM 7183 C CA . GLN B 1 216 ? -36.084 2.862 74.254 1.00 27.11 216 GLN B CA 1
ATOM 7184 C C . GLN B 1 216 ? -36.323 4.168 74.988 1.00 25.60 216 GLN B C 1
ATOM 7185 O O . GLN B 1 216 ? -35.414 4.638 75.678 1.00 18.43 216 GLN B O 1
ATOM 7191 N N . GLY B 1 217 ? -37.501 4.766 74.844 1.00 21.28 217 GLY B N 1
ATOM 7192 C CA . GLY B 1 217 ? -37.678 6.160 75.183 1.00 18.42 217 GLY B CA 1
ATOM 7193 C C . GLY B 1 217 ? -37.160 7.062 74.076 1.00 24.86 217 GLY B C 1
ATOM 7194 O O . GLY B 1 217 ? -36.521 6.629 73.114 1.00 26.06 217 GLY B O 1
ATOM 7195 N N . ALA B 1 218 ? -37.464 8.350 74.213 1.00 22.59 218 ALA B N 1
ATOM 7196 C CA . ALA B 1 218 ? -36.969 9.350 73.283 1.00 25.14 218 ALA B CA 1
ATOM 7197 C C . ALA B 1 218 ? -35.437 9.355 73.273 1.00 25.94 218 ALA B C 1
ATOM 7198 O O . ALA B 1 218 ? -34.798 9.030 74.274 1.00 20.06 218 ALA B O 1
ATOM 7200 N N . PRO B 1 219 ? -34.823 9.699 72.148 1.00 21.78 219 PRO B N 1
ATOM 7201 C CA . PRO B 1 219 ? -33.359 9.653 72.069 1.00 25.12 219 PRO B CA 1
ATOM 7202 C C . PRO B 1 219 ? -32.703 10.430 73.206 1.00 29.43 219 PRO B C 1
ATOM 7203 O O . PRO B 1 219 ? -33.105 11.551 73.541 1.00 31.33 219 PRO B O 1
ATOM 7207 N N . ALA B 1 220 ? -31.697 9.813 73.814 1.00 26.71 220 ALA B N 1
ATOM 7208 C CA . ALA B 1 220 ? -30.997 10.390 74.951 1.00 30.71 220 ALA B CA 1
ATOM 7209 C C . ALA B 1 220 ? -29.647 9.704 75.082 1.00 36.93 220 ALA B C 1
ATOM 7210 O O . ALA B 1 220 ? -29.423 8.626 74.520 1.00 33.81 220 ALA B O 1
ATOM 7212 N N . GLU B 1 221 ? -28.750 10.342 75.841 1.00 34.25 221 GLU B N 1
ATOM 7213 C CA . GLU B 1 221 ? -27.432 9.762 76.077 1.00 32.06 221 GLU B CA 1
ATOM 7214 C C . GLU B 1 221 ? -27.533 8.435 76.824 1.00 28.63 221 GLU B C 1
ATOM 7215 O O . GLU B 1 221 ? -26.840 7.468 76.485 1.00 27.55 221 GLU B O 1
ATOM 7221 N N . TYR B 1 222 ? -28.383 8.375 77.846 1.00 26.07 222 TYR B N 1
ATOM 7222 C CA . TYR B 1 222 ? -28.657 7.159 78.603 1.00 30.31 222 TYR B CA 1
ATOM 7223 C C . TYR B 1 222 ? -30.120 6.767 78.428 1.00 27.84 222 TYR B C 1
ATOM 7224 O O . TYR B 1 222 ? -30.988 7.621 78.247 1.00 29.88 222 TYR B O 1
ATOM 7233 N N . LEU B 1 223 ? -30.398 5.474 78.484 1.00 25.70 223 LEU B N 1
ATOM 7234 C CA . LEU B 1 223 ? -31.787 5.045 78.444 1.00 26.52 223 LEU B CA 1
ATOM 7235 C C . LEU B 1 223 ? -32.493 5.448 79.737 1.00 25.21 223 LEU B C 1
ATOM 7236 O O . LEU B 1 223 ? -31.898 5.368 80.809 1.00 25.36 223 LEU B O 1
ATOM 7241 N N . PRO B 1 224 ? -33.745 5.909 79.665 1.00 27.96 224 PRO B N 1
ATOM 7242 C CA . PRO B 1 224 ? -34.550 6.023 80.883 1.00 23.35 224 PRO B CA 1
ATOM 7243 C C . PRO B 1 224 ? -34.662 4.669 81.559 1.00 35.12 224 PRO B C 1
ATOM 7244 O O . PRO B 1 224 ? -34.496 3.616 80.935 1.00 24.27 224 PRO B O 1
ATOM 7248 N N . ALA B 1 225 ? -34.929 4.705 82.863 1.00 30.35 225 ALA B N 1
ATOM 7249 C CA . ALA B 1 225 ? -35.286 3.483 83.559 1.00 26.51 225 ALA B CA 1
ATOM 7250 C C . ALA B 1 225 ? -36.549 2.894 82.942 1.00 27.48 225 ALA B C 1
ATOM 7251 O O . ALA B 1 225 ? -37.392 3.610 82.384 1.00 27.85 225 ALA B O 1
ATOM 7253 N N . ASN B 1 226 ? -36.660 1.569 83.024 1.00 24.56 226 ASN B N 1
ATOM 7254 C CA . ASN B 1 226 ? -37.807 0.823 82.515 1.00 26.78 226 ASN B CA 1
ATOM 7255 C C . ASN B 1 226 ? -37.896 0.835 80.994 1.00 30.31 226 ASN B C 1
ATOM 7256 O O . ASN B 1 226 ? -38.990 0.684 80.436 1.00 25.22 226 ASN B O 1
ATOM 7261 N N . ARG B 1 227 ? -36.775 1.042 80.309 1.00 21.62 227 ARG B N 1
ATOM 7262 C CA . ARG B 1 227 ? -36.711 0.945 78.863 1.00 24.96 227 ARG B CA 1
ATOM 7263 C C . ARG B 1 227 ? -35.664 -0.097 78.490 1.00 23.03 227 ARG B C 1
ATOM 7264 O O . ARG B 1 227 ? -34.875 -0.544 79.335 1.00 18.95 227 ARG B O 1
ATOM 7272 N N . ILE B 1 228 ? -35.693 -0.521 77.222 1.00 17.09 228 ILE B N 1
ATOM 7273 C CA . ILE B 1 228 ? -34.791 -1.553 76.725 1.00 16.51 228 ILE B CA 1
ATOM 7274 C C . ILE B 1 228 ? -34.237 -1.133 75.370 1.00 21.77 228 ILE B C 1
ATOM 7275 O O . ILE B 1 228 ? -34.819 -0.314 74.655 1.00 23.15 228 ILE B O 1
ATOM 7280 N N . ALA B 1 229 ? -33.107 -1.729 75.009 1.00 18.86 229 ALA B N 1
ATOM 7281 C CA . ALA B 1 229 ? -32.522 -1.496 73.693 1.00 24.40 229 ALA B CA 1
ATOM 7282 C C . ALA B 1 229 ? -33.287 -2.257 72.609 1.00 21.61 229 ALA B C 1
ATOM 7283 O O . ALA B 1 229 ? -33.692 -3.408 72.802 1.00 18.65 229 ALA B O 1
ATOM 7285 N N . THR B 1 230 ? -33.478 -1.614 71.462 1.00 20.98 230 THR B N 1
ATOM 7286 C CA . THR B 1 230 ? -34.007 -2.303 70.289 1.00 21.45 230 THR B CA 1
ATOM 7287 C C . THR B 1 230 ? -32.876 -2.786 69.384 1.00 24.78 230 THR B C 1
ATOM 7288 O O . THR B 1 230 ? -31.781 -2.214 69.363 1.00 21.71 230 THR B O 1
ATOM 7292 N N . SER B 1 231 ? -33.144 -3.866 68.646 1.00 20.39 231 SER B N 1
ATOM 7293 C CA . SER B 1 231 ? -32.267 -4.313 67.564 1.00 17.01 231 SER B CA 1
ATOM 7294 C C . SER B 1 231 ? -33.143 -4.398 66.320 1.00 16.57 231 SER B C 1
ATOM 7295 O O . SER B 1 231 ? -33.781 -5.424 66.086 1.00 16.87 231 SER B O 1
ATOM 7298 N N . VAL B 1 232 ? -33.171 -3.328 65.524 1.00 18.47 232 VAL B N 1
ATOM 7299 C CA . VAL B 1 232 ? -33.974 -3.333 64.307 1.00 18.02 232 VAL B CA 1
ATOM 7300 C C . VAL B 1 232 ? -33.459 -4.415 63.358 1.00 20.84 232 VAL B C 1
ATOM 7301 O O . VAL B 1 232 ? -32.245 -4.600 63.193 1.00 16.91 232 VAL B O 1
ATOM 7305 N N . LYS B 1 233 ? -34.392 -5.170 62.765 1.00 13.26 233 LYS B N 1
ATOM 7306 C CA . LYS B 1 233 ? -34.070 -6.314 61.916 1.00 14.03 233 LYS B CA 1
ATOM 7307 C C . LYS B 1 233 ? -35.042 -6.335 60.738 1.00 11.43 233 LYS B C 1
ATOM 7308 O O . LYS B 1 233 ? -36.090 -5.700 60.783 1.00 14.42 233 LYS B O 1
ATOM 7314 N N . HIS B 1 234 ? -34.686 -7.027 59.655 1.00 12.74 234 HIS B N 1
ATOM 7315 C CA . HIS B 1 234 ? -33.400 -7.678 59.454 1.00 15.34 234 HIS B CA 1
ATOM 7316 C C . HIS B 1 234 ? -32.630 -6.959 58.328 1.00 15.11 234 HIS B C 1
ATOM 7317 O O . HIS B 1 234 ? -33.084 -6.917 57.190 1.00 14.28 234 HIS B O 1
ATOM 7324 N N . PHE B 1 235 ? -31.456 -6.425 58.653 1.00 12.87 235 PHE B N 1
ATOM 7325 C CA . PHE B 1 235 ? -30.701 -5.538 57.768 1.00 19.66 235 PHE B CA 1
ATOM 7326 C C . PHE B 1 235 ? -29.988 -6.352 56.683 1.00 15.87 235 PHE B C 1
ATOM 7327 O O . PHE B 1 235 ? -29.125 -7.172 57.008 1.00 14.61 235 PHE B O 1
ATOM 7335 N N . ALA B 1 236 ? -30.345 -6.184 55.403 1.00 16.43 236 ALA B N 1
ATOM 7336 C CA . ALA B 1 236 ? -31.445 -5.403 54.843 1.00 19.35 236 ALA B CA 1
ATOM 7337 C C . ALA B 1 236 ? -32.009 -6.129 53.600 1.00 20.75 236 ALA B C 1
ATOM 7338 O O . ALA B 1 236 ? -31.249 -6.672 52.808 1.00 22.41 236 ALA B O 1
ATOM 7340 N N . GLY B 1 237 ? -33.326 -6.120 53.411 1.00 17.60 237 GLY B N 1
ATOM 7341 C CA . GLY B 1 237 ? -33.936 -6.749 52.260 1.00 14.90 237 GLY B CA 1
ATOM 7342 C C . GLY B 1 237 ? -34.472 -8.143 52.489 1.00 19.57 237 GLY B C 1
ATOM 7343 O O . GLY B 1 237 ? -34.800 -8.831 51.519 1.00 18.38 237 GLY B O 1
ATOM 7344 N N . TYR B 1 238 ? -34.590 -8.570 53.743 1.00 14.24 238 TYR B N 1
ATOM 7345 C CA . TYR B 1 238 ? -34.994 -9.931 54.063 1.00 15.77 238 TYR B CA 1
ATOM 7346 C C . TYR B 1 238 ? -36.387 -10.259 53.531 1.00 20.55 238 TYR B C 1
ATOM 7347 O O . TYR B 1 238 ? -36.628 -11.394 53.114 1.00 17.25 238 TYR B O 1
ATOM 7356 N N . GLY B 1 239 ? -37.301 -9.282 53.500 1.00 13.46 239 GLY B N 1
ATOM 7357 C CA . GLY B 1 239 ? -38.652 -9.544 53.016 1.00 12.71 239 GLY B CA 1
ATOM 7358 C C . GLY B 1 239 ? -38.771 -9.720 51.513 1.00 23.74 239 GLY B C 1
ATOM 7359 O O . GLY B 1 239 ? -39.843 -10.114 51.037 1.00 18.22 239 GLY B O 1
ATOM 7360 N N . GLN B 1 240 ? -37.712 -9.443 50.755 1.00 15.55 240 GLN B N 1
ATOM 7361 C CA . GLN B 1 240 ? -37.772 -9.520 49.301 1.00 20.39 240 GLN B CA 1
ATOM 7362 C C . GLN B 1 240 ? -37.290 -10.863 48.765 1.00 12.84 240 GLN B C 1
ATOM 7363 O O . GLN B 1 240 ? -37.088 -10.989 47.561 1.00 16.23 240 GLN B O 1
ATOM 7369 N N . GLY B 1 241 ? -37.067 -11.851 49.629 1.00 12.21 241 GLY B N 1
ATOM 7370 C CA . GLY B 1 241 ? -36.677 -13.170 49.171 1.00 15.06 241 GLY B CA 1
ATOM 7371 C C . GLY B 1 241 ? -37.555 -13.671 48.031 1.00 22.35 241 GLY B C 1
ATOM 7372 O O . GLY B 1 241 ? -38.790 -13.589 48.096 1.00 16.74 241 GLY B O 1
ATOM 7373 N N . ILE B 1 242 ? -36.925 -14.171 46.965 1.00 15.51 242 ILE B N 1
ATOM 7374 C CA . ILE B 1 242 ? -37.686 -14.660 45.824 1.00 14.78 242 ILE B CA 1
ATOM 7375 C C . ILE B 1 242 ? -38.589 -15.822 46.232 1.00 16.32 242 ILE B C 1
ATOM 7376 O O . ILE B 1 242 ? -38.302 -16.578 47.175 1.00 16.45 242 ILE B O 1
ATOM 7381 N N . GLY B 1 243 ? -39.689 -15.967 45.499 1.00 13.57 243 GLY B N 1
ATOM 7382 C CA . GLY B 1 243 ? -40.637 -17.011 45.755 1.00 11.93 243 GLY B CA 1
ATOM 7383 C C . GLY B 1 243 ? -41.385 -16.874 47.052 1.00 19.14 243 GLY B C 1
ATOM 7384 O O . GLY B 1 243 ? -42.184 -17.760 47.375 1.00 19.00 243 GLY B O 1
ATOM 7385 N N . GLY B 1 244 ? -41.163 -15.790 47.794 1.00 15.58 244 GLY B N 1
ATOM 7386 C CA . GLY B 1 244 ? -41.622 -15.701 49.159 1.00 15.03 244 GLY B CA 1
ATOM 7387 C C . GLY B 1 244 ? -41.050 -16.767 50.068 1.00 20.40 244 GLY B C 1
ATOM 7388 O O . GLY B 1 244 ? -41.631 -17.052 51.122 1.00 18.14 244 GLY B O 1
ATOM 7389 N N . ARG B 1 245 ? -39.932 -17.379 49.682 1.00 13.15 245 ARG B N 1
ATOM 7390 C CA . ARG B 1 245 ? -39.361 -18.484 50.435 1.00 16.29 245 ARG B CA 1
ATOM 7391 C C . ARG B 1 245 ? -38.360 -17.944 51.448 1.00 21.12 245 ARG B C 1
ATOM 7392 O O . ARG B 1 245 ? -37.407 -17.245 51.080 1.00 21.12 245 ARG B O 1
ATOM 7400 N N . ASN B 1 246 ? -38.584 -18.260 52.721 1.00 15.11 246 ASN B N 1
ATOM 7401 C CA . ASN B 1 246 ? -37.666 -17.846 53.773 1.00 16.89 246 ASN B CA 1
ATOM 7402 C C . ASN B 1 246 ? -36.251 -18.290 53.430 1.00 15.84 246 ASN B C 1
ATOM 7403 O O . ASN B 1 246 ? -36.044 -19.387 52.902 1.00 16.06 246 ASN B O 1
ATOM 7408 N N . PHE B 1 247 ? -35.285 -17.406 53.687 1.00 16.22 247 PHE B N 1
ATOM 7409 C CA . PHE B 1 247 ? -33.855 -17.537 53.423 1.00 16.64 247 PHE B CA 1
ATOM 7410 C C . PHE B 1 247 ? -33.473 -17.271 51.957 1.00 19.47 247 PHE B C 1
ATOM 7411 O O . PHE B 1 247 ? -32.282 -17.219 51.661 1.00 16.51 247 PHE B O 1
ATOM 7419 N N . ALA B 1 248 ? -34.430 -17.116 51.028 1.00 16.39 248 ALA B N 1
ATOM 7420 C CA . ALA B 1 248 ? -34.074 -17.045 49.616 1.00 19.46 248 ALA B CA 1
ATOM 7421 C C . ALA B 1 248 ? -33.485 -15.681 49.251 1.00 17.83 248 ALA B C 1
ATOM 7422 O O . ALA B 1 248 ? -33.808 -14.672 49.874 1.00 16.55 248 ALA B O 1
ATOM 7424 N N . PRO B 1 249 ? -32.639 -15.628 48.222 1.00 17.79 249 PRO B N 1
ATOM 7425 C CA . PRO B 1 249 ? -31.987 -14.364 47.866 1.00 16.79 249 PRO B CA 1
ATOM 7426 C C . PRO B 1 249 ? -32.990 -13.284 47.493 1.00 21.01 249 PRO B C 1
ATOM 7427 O O . PRO B 1 249 ? -34.083 -13.559 46.989 1.00 16.88 249 PRO B O 1
ATOM 7431 N N . SER B 1 250 ? -32.590 -12.036 47.741 1.00 16.15 250 SER B N 1
ATOM 7432 C CA . SER B 1 250 ? -33.342 -10.864 47.329 1.00 16.48 250 SER B CA 1
ATOM 7433 C C . SER B 1 250 ? -32.638 -10.190 46.156 1.00 20.66 250 SER B C 1
ATOM 7434 O O . SER B 1 250 ? -31.409 -10.084 46.128 1.00 19.08 250 SER B O 1
ATOM 7437 N N . HIS B 1 251 ? -33.415 -9.736 45.189 1.00 17.52 251 HIS B N 1
ATOM 7438 C CA . HIS B 1 251 ? -32.884 -9.028 44.037 1.00 17.26 251 HIS B CA 1
ATOM 7439 C C . HIS B 1 251 ? -33.255 -7.567 44.238 1.00 19.70 251 HIS B C 1
ATOM 7440 O O . HIS B 1 251 ? -34.377 -7.146 43.940 1.00 16.11 251 HIS B O 1
ATOM 7447 N N . ILE B 1 252 ? -32.314 -6.796 44.767 1.00 18.57 252 ILE B N 1
ATOM 7448 C CA . ILE B 1 252 ? -32.577 -5.413 45.137 1.00 23.65 252 ILE B CA 1
ATOM 7449 C C . ILE B 1 252 ? -31.485 -4.561 44.527 1.00 23.94 252 ILE B C 1
ATOM 7450 O O . ILE B 1 252 ? -30.306 -4.767 44.827 1.00 23.09 252 ILE B O 1
ATOM 7455 N N . GLY B 1 253 ? -31.868 -3.629 43.658 1.00 21.26 253 GLY B N 1
ATOM 7456 C CA . GLY B 1 253 ? -30.932 -2.670 43.117 1.00 20.40 253 GLY B CA 1
ATOM 7457 C C . GLY B 1 253 ? -30.547 -1.609 44.134 1.00 22.23 253 GLY B C 1
ATOM 7458 O O . GLY B 1 253 ? -31.256 -1.379 45.127 1.00 17.48 253 GLY B O 1
ATOM 7459 N N . PRO B 1 254 ? -29.411 -0.935 43.905 1.00 23.43 254 PRO B N 1
ATOM 7460 C CA . PRO B 1 254 ? -28.925 0.031 44.911 1.00 24.64 254 PRO B CA 1
ATOM 7461 C C . PRO B 1 254 ? -29.840 1.229 45.105 1.00 18.76 254 PRO B C 1
ATOM 7462 O O . PRO B 1 254 ? -29.923 1.742 46.229 1.00 20.00 254 PRO B O 1
ATOM 7466 N N . VAL B 1 255 ? -30.536 1.689 44.063 1.00 15.71 255 VAL B N 1
ATOM 7467 C CA . VAL B 1 255 ? -31.461 2.806 44.248 1.00 23.71 255 VAL B CA 1
ATOM 7468 C C . VAL B 1 255 ? -32.733 2.323 44.926 1.00 21.78 255 VAL B C 1
ATOM 7469 O O . VAL B 1 255 ? -33.303 3.014 45.779 1.00 19.65 255 VAL B O 1
ATOM 7473 N N . GLU B 1 256 ? -33.182 1.124 44.558 1.00 20.80 256 GLU B N 1
ATOM 7474 C CA . GLU B 1 256 ? -34.292 0.497 45.255 1.00 20.17 256 GLU B CA 1
ATOM 7475 C C . GLU B 1 256 ? -33.941 0.262 46.720 1.00 15.98 256 GLU B C 1
ATOM 7476 O O . GLU B 1 256 ? -34.763 0.503 47.610 1.00 19.31 256 GLU B O 1
ATOM 7482 N N . MET B 1 257 ? -32.708 -0.175 46.987 1.00 15.99 257 MET B N 1
ATOM 7483 C CA . MET B 1 257 ? -32.263 -0.372 48.359 1.00 17.93 257 MET B CA 1
ATOM 7484 C C . MET B 1 257 ? -32.415 0.908 49.169 1.00 21.20 257 MET B C 1
ATOM 7485 O O . MET B 1 257 ? -32.912 0.883 50.302 1.00 19.45 257 MET B O 1
ATOM 7490 N N . GLN B 1 258 ? -32.069 2.049 48.567 1.00 21.25 258 GLN B N 1
ATOM 7491 C CA . GLN B 1 258 ? -32.011 3.316 49.286 1.00 18.28 258 GLN B CA 1
ATOM 7492 C C . GLN B 1 258 ? -33.386 3.936 49.490 1.00 21.20 258 GLN B C 1
ATOM 7493 O O . GLN B 1 258 ? -33.586 4.661 50.463 1.00 17.31 258 GLN B O 1
ATOM 7499 N N . ASN B 1 259 ? -34.340 3.677 48.601 1.00 20.68 259 ASN B N 1
ATOM 7500 C CA . ASN B 1 259 ? -35.614 4.378 48.643 1.00 20.73 259 ASN B CA 1
ATOM 7501 C C . ASN B 1 259 ? -36.795 3.501 49.046 1.00 22.74 259 ASN B C 1
ATOM 7502 O O . ASN B 1 259 ? -37.901 4.026 49.214 1.00 27.55 259 ASN B O 1
ATOM 7507 N N . VAL B 1 260 ? -36.588 2.194 49.233 1.00 19.97 260 VAL B N 1
ATOM 7508 C CA . VAL B 1 260 ? -37.651 1.262 49.600 1.00 19.76 260 VAL B CA 1
ATOM 7509 C C . VAL B 1 260 ? -37.300 0.556 50.904 1.00 16.61 260 VAL B C 1
ATOM 7510 O O . VAL B 1 260 ? -38.058 0.596 51.878 1.00 17.88 260 VAL B O 1
ATOM 7514 N N . VAL B 1 261 ? -36.143 -0.093 50.921 1.00 14.74 261 VAL B N 1
ATOM 7515 C CA . VAL B 1 261 ? -35.782 -1.008 51.988 1.00 16.04 261 VAL B CA 1
ATOM 7516 C C . VAL B 1 261 ? -35.103 -0.294 53.156 1.00 21.65 261 VAL B C 1
ATOM 7517 O O . VAL B 1 261 ? -35.442 -0.543 54.315 1.00 18.83 261 VAL B O 1
ATOM 7521 N N . LEU B 1 262 ? -34.143 0.597 52.878 1.00 16.65 262 LEU B N 1
ATOM 7522 C CA . LEU B 1 262 ? -33.345 1.264 53.906 1.00 18.94 262 LEU B CA 1
ATOM 7523 C C . LEU B 1 262 ? -34.070 2.352 54.704 1.00 17.41 262 LEU B C 1
ATOM 7524 O O . LEU B 1 262 ? -33.758 2.508 55.892 1.00 22.85 262 LEU B O 1
ATOM 7529 N N . PRO B 1 263 ? -35.019 3.109 54.144 1.00 19.83 263 PRO B N 1
ATOM 7530 C CA . PRO B 1 263 ? -35.576 4.272 54.888 1.00 16.44 263 PRO B CA 1
ATOM 7531 C C . PRO B 1 263 ? -36.026 3.942 56.308 1.00 24.81 263 PRO B C 1
ATOM 7532 O O . PRO B 1 263 ? -35.753 4.729 57.231 1.00 23.45 263 PRO B O 1
ATOM 7536 N N . PRO B 1 264 ? -36.693 2.806 56.566 1.00 19.25 264 PRO B N 1
ATOM 7537 C CA . PRO B 1 264 ? -37.069 2.541 57.967 1.00 20.79 264 PRO B CA 1
ATOM 7538 C C . PRO B 1 264 ? -35.861 2.372 58.862 1.00 20.43 264 PRO B C 1
ATOM 7539 O O . PRO B 1 264 ? -35.859 2.839 60.009 1.00 19.93 264 PRO B O 1
ATOM 7543 N N . PHE B 1 265 ? -34.824 1.707 58.353 1.00 17.14 265 PHE B N 1
ATOM 7544 C CA . PHE B 1 265 ? -33.596 1.528 59.113 1.00 18.87 265 PHE B CA 1
ATOM 7545 C C . PHE B 1 265 ? -32.890 2.863 59.336 1.00 22.17 265 PHE B C 1
ATOM 7546 O O . PHE B 1 265 ? -32.397 3.134 60.436 1.00 22.19 265 PHE B O 1
ATOM 7554 N N . ARG B 1 266 ? -32.819 3.704 58.302 1.00 19.36 266 ARG B N 1
ATOM 7555 C CA . ARG B 1 266 ? -32.140 4.984 58.464 1.00 23.70 266 ARG B CA 1
ATOM 7556 C C . ARG B 1 266 ? -32.822 5.829 59.530 1.00 22.19 266 ARG B C 1
ATOM 7557 O O . ARG B 1 266 ? -32.150 6.447 60.366 1.00 21.48 266 ARG B O 1
ATOM 7565 N N . ALA B 1 267 ? -34.156 5.855 59.531 1.00 16.94 267 ALA B N 1
ATOM 7566 C CA . ALA B 1 267 ? -34.865 6.621 60.553 1.00 23.41 267 ALA B CA 1
ATOM 7567 C C . ALA B 1 267 ? -34.697 5.997 61.931 1.00 18.15 267 ALA B C 1
ATOM 7568 O O . ALA B 1 267 ? -34.491 6.708 62.922 1.00 23.56 267 ALA B O 1
ATOM 7570 N N . ALA B 1 268 ? -34.777 4.673 62.018 1.00 16.92 268 ALA B N 1
ATOM 7571 C CA . ALA B 1 268 ? -34.605 4.022 63.312 1.00 24.69 268 ALA B CA 1
ATOM 7572 C C . ALA B 1 268 ? -33.225 4.310 63.890 1.00 23.81 268 ALA B C 1
ATOM 7573 O O . ALA B 1 268 ? -33.071 4.480 65.110 1.00 19.30 268 ALA B O 1
ATOM 7575 N N . ILE B 1 269 ? -32.212 4.369 63.028 1.00 21.08 269 ILE B N 1
ATOM 7576 C CA . ILE B 1 269 ? -30.829 4.538 63.465 1.00 20.15 269 ILE B CA 1
ATOM 7577 C C . ILE B 1 269 ? -30.488 6.011 63.690 1.00 25.72 269 ILE B C 1
ATOM 7578 O O . ILE B 1 269 ? -29.974 6.381 64.747 1.00 26.27 269 ILE B O 1
ATOM 7583 N N . THR B 1 270 ? -30.775 6.875 62.713 1.00 19.08 270 THR B N 1
ATOM 7584 C CA . THR B 1 270 ? -30.310 8.256 62.758 1.00 20.22 270 THR B CA 1
ATOM 7585 C C . THR B 1 270 ? -31.282 9.218 63.422 1.00 22.67 270 THR B C 1
ATOM 7586 O O . THR B 1 270 ? -30.856 10.297 63.838 1.00 24.81 270 THR B O 1
ATOM 7590 N N . GLU B 1 271 ? -32.568 8.882 63.522 1.00 19.97 271 GLU B N 1
ATOM 7591 C CA . GLU B 1 271 ? -33.5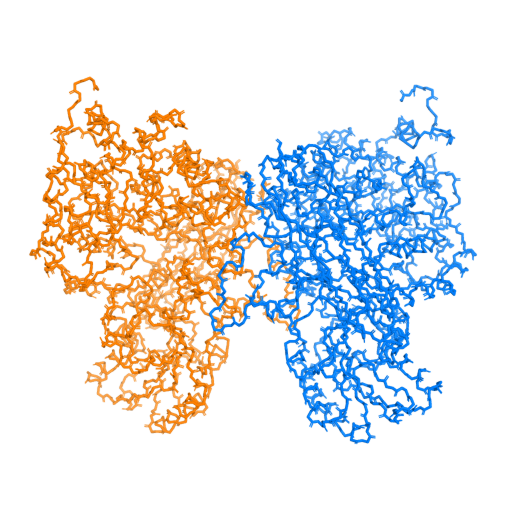28 9.754 64.185 1.00 17.89 271 GLU B CA 1
ATOM 7592 C C . GLU B 1 271 ? -33.943 9.217 65.548 1.00 22.56 271 GLU B C 1
ATOM 7593 O O . GLU B 1 271 ? -33.790 9.915 66.549 1.00 23.57 271 GLU B O 1
ATOM 7599 N N . ALA B 1 272 ? -34.469 7.992 65.620 1.00 27.76 272 ALA B N 1
ATOM 7600 C CA . ALA B 1 272 ? -34.933 7.462 66.898 1.00 25.75 272 ALA B CA 1
ATOM 7601 C C . ALA B 1 272 ? -33.811 6.874 67.747 1.00 23.30 272 ALA B C 1
ATOM 7602 O O . ALA B 1 272 ? -34.018 6.638 68.941 1.00 20.11 272 ALA B O 1
ATOM 7604 N N . GLY B 1 273 ? -32.631 6.639 67.178 1.00 21.60 273 GLY B N 1
ATOM 7605 C CA . GLY B 1 273 ? -31.498 6.264 68.003 1.00 18.22 273 GLY B CA 1
ATOM 7606 C C . GLY B 1 273 ? -31.455 4.821 68.457 1.00 20.18 273 GLY B C 1
ATOM 7607 O O . GLY B 1 273 ? -30.901 4.536 69.523 1.00 17.83 273 GLY B O 1
ATOM 7608 N N . SER B 1 274 ? -32.013 3.895 67.676 1.00 19.60 274 SER B N 1
ATOM 7609 C CA . SER B 1 274 ? -31.945 2.484 68.035 1.00 20.20 274 SER B CA 1
ATOM 7610 C C . SER B 1 274 ? -30.510 2.097 68.366 1.00 19.36 274 SER B C 1
ATOM 7611 O O . SER B 1 274 ? -29.578 2.401 67.620 1.00 22.96 274 SER B O 1
ATOM 7614 N N . ILE B 1 275 ? -30.334 1.441 69.506 1.00 21.53 275 ILE B N 1
ATOM 7615 C CA . ILE B 1 275 ? -28.997 1.084 69.948 1.00 20.93 275 ILE B CA 1
ATOM 7616 C C . ILE B 1 275 ? -28.455 -0.098 69.161 1.00 20.69 275 ILE B C 1
ATOM 7617 O O . ILE B 1 275 ? -27.243 -0.200 68.930 1.00 19.50 275 ILE B O 1
ATOM 7622 N N . GLY B 1 276 ? -29.329 -1.016 68.746 1.00 19.29 276 GLY B N 1
ATOM 7623 C CA . GLY B 1 276 ? -28.912 -2.259 68.143 1.00 19.71 276 GLY B CA 1
ATOM 7624 C C . GLY B 1 276 ? -29.498 -2.426 66.749 1.00 20.22 276 GLY B C 1
ATOM 7625 O O . GLY B 1 276 ? -30.422 -1.711 66.333 1.00 17.59 276 GLY B O 1
ATOM 7626 N N . LEU B 1 277 ? -28.938 -3.394 66.033 1.00 16.32 277 LEU B N 1
ATOM 7627 C CA . LEU B 1 277 ? -29.387 -3.742 64.700 1.00 14.96 277 LEU B CA 1
ATOM 7628 C C . LEU B 1 277 ? -29.031 -5.201 64.479 1.00 18.38 277 LEU B C 1
ATOM 7629 O O . LEU B 1 277 ? -27.951 -5.648 64.897 1.00 17.22 277 LEU B O 1
ATOM 7634 N N . MET B 1 278 ? -29.946 -5.943 63.842 1.00 14.60 278 MET B N 1
ATOM 7635 C CA . MET B 1 278 ? -29.724 -7.339 63.485 1.00 13.71 278 MET B CA 1
ATOM 7636 C C . MET B 1 278 ? -29.684 -7.498 61.967 1.00 18.23 278 MET B C 1
ATOM 7637 O O . MET B 1 278 ? -30.492 -6.901 61.250 1.00 15.95 278 MET B O 1
ATOM 7642 N N . ALA B 1 279 ? -28.746 -8.312 61.482 1.00 18.07 279 ALA B N 1
ATOM 7643 C CA . ALA B 1 279 ? -28.554 -8.544 60.058 1.00 18.18 279 ALA B CA 1
ATOM 7644 C C . ALA B 1 279 ? -29.436 -9.689 59.548 1.00 20.28 279 ALA B C 1
ATOM 7645 O O . ALA B 1 279 ? -30.027 -10.459 60.315 1.00 17.00 279 ALA B O 1
ATOM 7647 N N . SER B 1 280 ? -29.490 -9.810 58.221 1.00 18.90 280 SER B N 1
ATOM 7648 C CA . SER B 1 280 ? -30.413 -10.696 57.529 1.00 12.89 280 SER B CA 1
ATOM 7649 C C . SER B 1 280 ? -29.778 -12.043 57.189 1.00 19.50 280 SER B C 1
ATOM 7650 O O . SER B 1 280 ? -28.602 -12.109 56.834 1.00 22.10 280 SER B O 1
ATOM 7653 N N . HIS B 1 281 ? -30.590 -13.112 57.274 1.00 20.95 281 HIS B N 1
ATOM 7654 C CA . HIS B 1 281 ? -30.211 -14.446 56.797 1.00 19.42 281 HIS B CA 1
ATOM 7655 C C . HIS B 1 281 ? -29.650 -14.430 55.383 1.00 17.07 281 HIS B C 1
ATOM 7656 O O . HIS B 1 281 ? -28.818 -15.270 55.039 1.00 19.86 281 HIS B O 1
ATOM 7663 N N . GLY B 1 282 ? -30.200 -13.590 54.510 1.00 8.57 282 GLY B N 1
ATOM 7664 C CA . GLY B 1 282 ? -30.127 -13.822 53.082 1.00 17.14 282 GLY B CA 1
ATOM 7665 C C . GLY B 1 282 ? -28.945 -13.158 52.390 1.00 23.42 282 GLY B C 1
ATOM 7666 O O . GLY B 1 282 ? -28.062 -12.562 53.009 1.00 24.41 282 GLY B O 1
ATOM 7667 N N . GLU B 1 283 ? -28.943 -13.275 51.065 1.00 18.42 283 GLU B N 1
ATOM 7668 C CA . GLU B 1 283 ? -27.915 -12.706 50.212 1.00 16.42 283 GLU B CA 1
ATOM 7669 C C . GLU B 1 283 ? -28.549 -11.747 49.215 1.00 17.36 283 GLU B C 1
ATOM 7670 O O . GLU B 1 283 ? -29.738 -11.833 48.905 1.00 17.34 283 GLU B O 1
ATOM 7676 N N . ILE B 1 284 ? -27.743 -10.812 48.726 1.00 18.94 284 ILE B N 1
ATOM 7677 C CA . ILE B 1 284 ? -28.107 -9.982 47.586 1.00 17.65 284 ILE B CA 1
ATOM 7678 C C . ILE B 1 284 ? -26.974 -10.080 46.574 1.00 17.30 284 ILE B C 1
ATOM 7679 O O . ILE B 1 284 ? -25.831 -9.706 46.879 1.00 19.36 284 ILE B O 1
ATOM 7684 N N . ASP B 1 285 ? -27.282 -10.608 45.383 1.00 21.21 285 ASP B N 1
ATOM 7685 C CA . ASP B 1 285 ? -26.299 -10.722 44.300 1.00 16.49 285 ASP B CA 1
ATOM 7686 C C . ASP B 1 285 ? -25.071 -11.493 44.773 1.00 14.87 285 ASP B C 1
ATOM 7687 O O . ASP B 1 285 ? -23.936 -11.154 44.442 1.00 17.40 285 ASP B O 1
ATOM 7692 N N . GLY B 1 286 ? -25.300 -12.516 45.596 1.00 15.02 286 GLY B N 1
ATOM 7693 C CA . GLY B 1 286 ? -24.232 -13.361 46.082 1.00 16.52 286 GLY B CA 1
ATOM 7694 C C . GLY B 1 286 ? -23.538 -12.886 47.342 1.00 17.37 286 GLY B C 1
ATOM 7695 O O . GLY B 1 286 ? -22.668 -13.604 47.850 1.00 18.00 286 GLY B O 1
ATOM 7696 N N . VAL B 1 287 ? -23.891 -11.719 47.875 1.00 16.10 287 VAL B N 1
ATOM 7697 C CA . VAL B 1 287 ? -23.257 -11.191 49.082 1.00 20.74 287 VAL B CA 1
ATOM 7698 C C . VAL B 1 287 ? -24.174 -11.499 50.271 1.00 15.81 287 VAL B C 1
ATOM 7699 O O . VAL B 1 287 ? -25.245 -10.884 50.381 1.00 17.09 287 VAL B O 1
ATOM 7703 N N . PRO B 1 288 ? -23.800 -12.418 51.156 1.00 17.36 288 PRO B N 1
ATOM 7704 C CA . PRO B 1 288 ? -24.577 -12.609 52.392 1.00 14.54 288 PRO B CA 1
ATOM 7705 C C . PRO B 1 288 ? -24.595 -11.339 53.230 1.00 21.01 288 PRO B C 1
ATOM 7706 O O . PRO B 1 288 ? -23.575 -10.663 53.374 1.00 16.88 288 PRO B O 1
ATOM 7710 N N . ALA B 1 289 ? -25.769 -11.018 53.794 1.00 17.55 289 ALA B N 1
ATOM 7711 C CA . ALA B 1 289 ? -25.868 -9.815 54.614 1.00 16.88 289 ALA B CA 1
ATOM 7712 C C . ALA B 1 289 ? -24.857 -9.826 55.761 1.00 16.92 289 ALA B C 1
ATOM 7713 O O . ALA B 1 289 ? -24.308 -8.778 56.110 1.00 14.52 289 ALA B O 1
ATOM 7715 N N . HIS B 1 290 ? -24.579 -10.986 56.347 1.00 16.21 290 HIS B N 1
ATOM 7716 C CA . HIS B 1 290 ? -23.667 -11.017 57.486 1.00 13.90 290 HIS B CA 1
ATOM 7717 C C . HIS B 1 290 ? -22.209 -10.839 57.068 1.00 17.23 290 HIS B C 1
ATOM 7718 O O . HIS B 1 290 ? -21.327 -10.795 57.929 1.00 16.68 290 HIS B O 1
ATOM 7725 N N . ALA B 1 291 ? -21.939 -10.737 55.770 1.00 18.34 291 ALA B N 1
ATOM 7726 C CA . ALA B 1 291 ? -20.608 -10.438 55.253 1.00 18.75 291 ALA B CA 1
ATOM 7727 C C . ALA B 1 291 ? -20.643 -9.248 54.302 1.00 22.70 291 ALA B C 1
ATOM 7728 O O . ALA B 1 291 ? -19.736 -9.090 53.478 1.00 21.03 291 ALA B O 1
ATOM 7730 N N . ASP B 1 292 ? -21.666 -8.399 54.412 1.00 14.04 292 ASP B N 1
ATOM 7731 C CA . ASP B 1 292 ? -21.880 -7.303 53.474 1.00 20.11 292 ASP B CA 1
ATOM 7732 C C . ASP B 1 292 ? -21.220 -6.049 54.040 1.00 21.78 292 ASP B C 1
ATOM 7733 O O . ASP B 1 292 ? -21.829 -5.275 54.779 1.00 19.53 292 ASP B O 1
ATOM 7738 N N A THR B 1 293 ? -19.952 -5.851 53.671 0.31 24.22 293 THR B N 1
ATOM 7739 N N B THR B 1 293 ? -19.953 -5.831 53.685 0.69 24.26 293 THR B N 1
ATOM 7740 C CA A THR B 1 293 ? -19.191 -4.700 54.151 0.31 23.92 293 THR B CA 1
ATOM 7741 C CA B THR B 1 293 ? -19.249 -4.678 54.240 0.69 23.91 293 THR B CA 1
ATOM 7742 C C A THR B 1 293 ? -19.860 -3.389 53.758 0.31 23.99 293 THR B C 1
ATOM 7743 C C B THR B 1 293 ? -19.863 -3.361 53.765 0.69 23.99 293 THR B C 1
ATOM 7744 O O A THR B 1 293 ? -19.937 -2.453 54.563 0.31 23.84 293 THR B O 1
ATOM 7745 O O B THR B 1 293 ? -19.941 -2.402 54.541 0.69 23.83 293 THR B O 1
ATOM 7752 N N . HIS B 1 294 ? -20.361 -3.313 52.525 1.00 19.59 294 HIS B N 1
ATOM 7753 C CA . HIS B 1 294 ? -21.011 -2.100 52.043 1.00 24.27 294 HIS B CA 1
ATOM 7754 C C . HIS B 1 294 ? -22.190 -1.708 52.917 1.00 24.20 294 HIS B C 1
ATOM 7755 O O . HIS B 1 294 ? -22.355 -0.530 53.248 1.00 31.95 294 HIS B O 1
ATOM 7762 N N . LEU B 1 295 ? -23.027 -2.679 53.298 1.00 28.07 295 LEU B N 1
ATOM 7763 C CA . LEU B 1 295 ? -24.183 -2.390 54.144 1.00 22.64 295 LEU B CA 1
ATOM 7764 C C . LEU B 1 295 ? -23.765 -2.195 55.597 1.00 20.22 295 LEU B C 1
ATOM 7765 O O . LEU B 1 295 ? -24.149 -1.209 56.230 1.00 19.52 295 LEU B O 1
ATOM 7770 N N . LEU B 1 296 ? -23.000 -3.137 56.144 1.00 15.06 296 LEU B N 1
ATOM 7771 C CA . LEU B 1 296 ? -22.751 -3.171 57.578 1.00 22.18 296 LEU B CA 1
ATOM 7772 C C . LEU B 1 296 ? -21.721 -2.140 58.031 1.00 23.90 296 LEU B C 1
ATOM 7773 O O . LEU B 1 296 ? -21.654 -1.824 59.225 1.00 21.30 296 LEU B O 1
ATOM 7778 N N . ASN B 1 297 ? -20.932 -1.600 57.110 1.00 23.63 297 ASN B N 1
ATOM 7779 C CA . ASN B 1 297 ? -19.878 -0.652 57.453 1.00 23.01 297 ASN B CA 1
ATOM 7780 C C . ASN B 1 297 ? -20.035 0.649 56.684 1.00 23.31 297 ASN B C 1
ATOM 7781 O O . ASN B 1 297 ? -20.242 1.696 57.302 1.00 28.25 297 ASN B O 1
ATOM 7786 N N . ASP B 1 298 ? -19.999 0.611 55.352 1.00 19.91 298 ASP B N 1
ATOM 7787 C CA . ASP B 1 298 ? -20.021 1.848 54.578 1.00 22.87 298 ASP B CA 1
ATOM 7788 C C . ASP B 1 298 ? -21.320 2.617 54.784 1.00 25.27 298 ASP B C 1
ATOM 7789 O O . ASP B 1 298 ? -21.297 3.826 55.039 1.00 31.86 298 ASP B O 1
ATOM 7794 N N . VAL B 1 299 ? -22.467 1.946 54.664 1.00 21.87 299 VAL B N 1
ATOM 7795 C CA . VAL B 1 299 ? -23.744 2.630 54.891 1.00 19.81 299 VAL B CA 1
ATOM 7796 C C . VAL B 1 299 ? -23.975 2.860 56.381 1.00 19.61 299 VAL B C 1
ATOM 7797 O O . VAL B 1 299 ? -24.149 3.997 56.835 1.00 23.70 299 VAL B O 1
ATOM 7801 N N . LEU B 1 300 ? -23.969 1.782 57.166 1.00 19.87 300 LEU B N 1
ATOM 7802 C CA . LEU B 1 300 ? -24.429 1.859 58.552 1.00 20.15 300 LEU B CA 1
ATOM 7803 C C . LEU B 1 300 ? -23.495 2.711 59.419 1.00 23.72 300 LEU B C 1
ATOM 7804 O O . LEU B 1 300 ? -23.950 3.608 60.142 1.00 20.74 300 LEU B O 1
ATOM 7809 N N . ARG B 1 301 ? -22.184 2.447 59.360 1.00 18.11 301 ARG B N 1
ATOM 7810 C CA . ARG B 1 301 ? -21.237 3.199 60.182 1.00 25.25 301 ARG B CA 1
ATOM 7811 C C . ARG B 1 301 ? -20.863 4.536 59.545 1.00 26.98 301 ARG B C 1
ATOM 7812 O O . ARG B 1 301 ? -20.991 5.585 60.187 1.00 23.96 301 ARG B O 1
ATOM 7820 N N . ASP B 1 302 ? -20.405 4.530 58.284 1.00 21.64 302 ASP B N 1
ATOM 7821 C CA . ASP B 1 302 ? -19.876 5.759 57.698 1.00 22.90 302 ASP B CA 1
ATOM 7822 C C . ASP B 1 302 ? -20.982 6.709 57.249 1.00 24.83 302 ASP B C 1
ATOM 7823 O O . ASP B 1 302 ? -20.960 7.887 57.605 1.00 27.24 302 ASP B O 1
ATOM 7828 N N . ASP B 1 303 ? -21.934 6.243 56.429 1.00 21.21 303 ASP B N 1
ATOM 7829 C CA . ASP B 1 303 ? -22.967 7.160 55.950 1.00 14.95 303 ASP B CA 1
ATOM 7830 C C . ASP B 1 303 ? -23.862 7.623 57.092 1.00 20.02 303 ASP B C 1
ATOM 7831 O O . ASP B 1 303 ? -24.209 8.802 57.174 1.00 20.53 303 ASP B O 1
ATOM 7836 N N . TRP B 1 304 ? -24.253 6.706 57.977 1.00 20.59 304 TRP B N 1
ATOM 7837 C CA . TRP B 1 304 ? -25.259 6.993 58.989 1.00 20.48 304 TRP B CA 1
ATOM 7838 C C . TRP B 1 304 ? -24.685 7.260 60.372 1.00 18.35 304 TRP B C 1
ATOM 7839 O O . TRP B 1 304 ? -25.423 7.727 61.242 1.00 24.22 304 TRP B O 1
ATOM 7850 N N . GLY B 1 305 ? -23.427 6.912 60.619 1.00 15.44 305 GLY B N 1
ATOM 7851 C CA . GLY B 1 305 ? -22.829 7.213 61.906 1.00 21.71 305 GLY B CA 1
ATOM 7852 C C . GLY B 1 305 ? -23.346 6.374 63.050 1.00 25.33 305 GLY B C 1
ATOM 7853 O O . GLY B 1 305 ? -23.373 6.842 64.195 1.00 25.58 305 GLY B O 1
ATOM 7854 N N . PHE B 1 306 ? -23.767 5.145 62.768 1.00 23.93 306 PHE B N 1
ATOM 7855 C CA . PHE B 1 306 ? -24.249 4.255 63.814 1.00 24.97 306 PHE B CA 1
ATOM 7856 C C . PHE B 1 306 ? -23.140 3.971 64.816 1.00 24.72 306 PHE B C 1
ATOM 7857 O O . PHE B 1 306 ? -22.010 3.633 64.444 1.00 19.20 306 PHE B O 1
ATOM 7865 N N . GLU B 1 307 ? -23.476 4.086 66.095 1.00 23.75 307 GLU B N 1
ATOM 7866 C CA . GLU B 1 307 ? -22.509 3.841 67.149 1.00 30.57 307 GLU B CA 1
ATOM 7867 C C . GLU B 1 307 ? -22.879 2.664 68.034 1.00 29.85 307 GLU B C 1
ATOM 7868 O O . GLU B 1 307 ? -22.139 2.369 68.984 1.00 24.81 307 GLU B O 1
ATOM 7874 N N . GLY B 1 308 ? -23.977 1.968 67.740 1.00 22.56 308 GLY B N 1
ATOM 7875 C CA . GLY B 1 308 ? -24.404 0.832 68.526 1.00 18.92 308 GLY B CA 1
ATOM 7876 C C . GLY B 1 308 ? -23.819 -0.485 68.045 1.00 21.72 308 GLY B C 1
ATOM 7877 O O . GLY B 1 308 ? -22.776 -0.538 67.386 1.00 22.48 308 GLY B O 1
ATOM 7878 N N . TYR B 1 309 ? -24.512 -1.568 68.390 1.00 23.16 309 TYR B N 1
ATOM 7879 C CA . TYR B 1 309 ? -24.033 -2.910 68.099 1.00 17.80 309 TYR B CA 1
ATOM 7880 C C . TYR B 1 309 ? -24.798 -3.495 66.924 1.00 21.84 309 TYR B C 1
ATOM 7881 O O . TYR B 1 309 ? -25.973 -3.184 66.693 1.00 17.18 309 TYR B O 1
ATOM 7890 N N . VAL B 1 310 ? -24.111 -4.355 66.185 1.00 18.53 310 VAL B N 1
ATOM 7891 C CA . VAL B 1 310 ? -24.729 -5.192 65.176 1.00 18.98 310 VAL B CA 1
ATOM 7892 C C . VAL B 1 310 ? -24.755 -6.598 65.740 1.00 19.12 310 VAL B C 1
ATOM 7893 O O . VAL B 1 310 ? -23.697 -7.168 66.048 1.00 15.89 310 VAL B O 1
ATOM 7897 N N . VAL B 1 311 ? -25.958 -7.159 65.899 1.00 15.26 311 VAL B N 1
ATOM 7898 C CA . VAL B 1 311 ? -26.088 -8.553 66.312 1.00 15.35 311 VAL B CA 1
ATOM 7899 C C . VAL B 1 311 ? -26.411 -9.385 65.080 1.00 15.65 311 VAL B C 1
ATOM 7900 O O . VAL B 1 311 ? -27.096 -8.919 64.160 1.00 18.71 311 VAL B O 1
ATOM 7904 N N . SER B 1 312 ? -25.886 -10.601 65.045 1.00 13.04 312 SER B N 1
ATOM 7905 C CA . SER B 1 312 ? -26.240 -11.544 64.006 1.00 14.72 312 SER B CA 1
ATOM 7906 C C . SER B 1 312 ? -27.595 -12.166 64.307 1.00 19.78 312 SER B C 1
ATOM 7907 O O . SER B 1 312 ? -28.058 -12.195 65.448 1.00 19.23 312 SER B O 1
ATOM 7910 N N . ASP B 1 313 ? -28.235 -12.664 63.260 1.00 17.48 313 ASP B N 1
ATOM 7911 C CA . ASP B 1 313 ? -29.357 -13.561 63.446 1.00 15.06 313 ASP B CA 1
ATOM 7912 C C . ASP B 1 313 ? -28.823 -14.939 63.840 1.00 18.69 313 ASP B C 1
ATOM 7913 O O . ASP B 1 313 ? -27.619 -15.207 63.747 1.00 18.04 313 ASP B O 1
ATOM 7918 N N . TRP B 1 314 ? -29.725 -15.828 64.276 1.00 15.13 314 TRP B N 1
ATOM 7919 C CA . TRP B 1 314 ? -29.301 -17.068 64.927 1.00 15.04 314 TRP B CA 1
ATOM 7920 C C . TRP B 1 314 ? -28.378 -17.903 64.031 1.00 19.31 314 TRP B C 1
ATOM 7921 O O . TRP B 1 314 ? -28.783 -18.366 62.960 1.00 19.89 314 TRP B O 1
ATOM 7932 N N . ASP B 1 315 ? -27.139 -18.095 64.494 1.00 16.22 315 ASP B N 1
ATOM 7933 C CA . ASP B 1 315 ? -26.094 -18.916 63.866 1.00 17.82 315 ASP B CA 1
ATOM 7934 C C . ASP B 1 315 ? -25.773 -18.498 62.428 1.00 17.28 315 ASP B C 1
ATOM 7935 O O . ASP B 1 315 ? -25.197 -19.288 61.675 1.00 13.48 315 ASP B O 1
ATOM 7940 N N . ASP B 1 316 ? -26.084 -17.254 62.053 1.00 14.35 316 ASP B N 1
ATOM 7941 C CA . ASP B 1 316 ? -25.881 -16.788 60.689 1.00 18.58 316 ASP B CA 1
ATOM 7942 C C . ASP B 1 316 ? -24.428 -16.443 60.361 1.00 20.26 316 ASP B C 1
ATOM 7943 O O . ASP B 1 316 ? -24.090 -16.347 59.178 1.00 16.90 316 ASP B O 1
ATOM 7948 N N . VAL B 1 317 ? -23.558 -16.237 61.350 1.00 17.29 317 VAL B N 1
ATOM 7949 C CA . VAL B 1 317 ? -22.145 -16.086 61.014 1.00 18.76 317 VAL B CA 1
ATOM 7950 C C . VAL B 1 317 ? -21.589 -17.399 60.485 1.00 18.70 317 VAL B C 1
ATOM 7951 O O . VAL B 1 317 ? -20.962 -17.436 59.421 1.00 17.69 317 VAL B O 1
ATOM 7955 N N . ARG B 1 318 ? -21.840 -18.506 61.198 1.00 17.47 318 ARG B N 1
ATOM 7956 C CA . ARG B 1 318 ? -21.432 -19.818 60.687 1.00 22.15 318 ARG B CA 1
ATOM 7957 C C . ARG B 1 318 ? -21.959 -20.066 59.272 1.00 16.48 318 ARG B C 1
ATOM 7958 O O . ARG B 1 318 ? -21.259 -20.634 58.426 1.00 18.48 318 ARG B O 1
ATOM 7966 N N . ARG B 1 319 ? -23.180 -19.615 58.989 1.00 14.72 319 ARG B N 1
ATOM 7967 C CA . ARG B 1 319 ? -23.821 -19.925 57.716 1.00 16.81 319 ARG B CA 1
ATOM 7968 C C . ARG B 1 319 ? -23.229 -19.161 56.538 1.00 15.20 319 ARG B C 1
ATOM 7969 O O . ARG B 1 319 ? -23.560 -19.491 55.396 1.00 18.57 319 ARG B O 1
ATOM 7977 N N . ILE B 1 320 ? -22.399 -18.143 56.775 1.00 18.91 320 ILE B N 1
ATOM 7978 C CA . ILE B 1 320 ? -21.591 -17.583 55.693 1.00 17.32 320 ILE B CA 1
ATOM 7979 C C . ILE B 1 320 ? -20.806 -18.693 55.021 1.00 14.09 320 ILE B C 1
ATOM 7980 O O . ILE B 1 320 ? -20.601 -18.686 53.797 1.00 19.00 320 ILE B O 1
ATOM 7985 N N . HIS B 1 321 ? -20.378 -19.678 55.814 1.00 13.17 321 HIS B N 1
ATOM 7986 C CA . HIS B 1 321 ? -19.770 -20.914 55.323 1.00 16.62 321 HIS B CA 1
ATOM 7987 C C . HIS B 1 321 ? -20.803 -22.020 55.052 1.00 21.39 321 HIS B C 1
ATOM 7988 O O . HIS B 1 321 ? -20.906 -22.524 53.924 1.00 19.67 321 HIS B O 1
ATOM 7995 N N . SER B 1 322 ? -21.571 -22.407 56.079 1.00 17.75 322 SER B N 1
ATOM 7996 C CA . SER B 1 322 ? -22.313 -23.670 56.028 1.00 21.84 322 SER B CA 1
ATOM 7997 C C . SER B 1 322 ? -23.525 -23.623 55.096 1.00 18.41 322 SER B C 1
ATOM 7998 O O . SER B 1 322 ? -23.955 -24.670 54.602 1.00 23.57 322 SER B O 1
ATOM 8001 N N . LEU B 1 323 ? -24.101 -22.447 54.862 1.00 14.16 323 LEU B N 1
ATOM 8002 C CA . LEU B 1 323 ? -25.271 -22.307 54.010 1.00 12.55 323 LEU B CA 1
ATOM 8003 C C . LEU B 1 323 ? -24.959 -21.597 52.703 1.00 14.94 323 LEU B C 1
ATOM 8004 O O . LEU B 1 323 ? -25.252 -22.122 51.628 1.00 19.13 323 LEU B O 1
ATOM 8009 N N . HIS B 1 324 ? -24.387 -20.393 52.772 1.00 18.77 324 HIS B N 1
ATOM 8010 C CA . HIS B 1 324 ? -24.117 -19.611 51.577 1.00 16.10 324 HIS B CA 1
ATOM 8011 C C . HIS B 1 324 ? -22.900 -20.104 50.787 1.00 16.53 324 HIS B C 1
ATOM 8012 O O . HIS B 1 324 ? -22.817 -19.840 49.585 1.00 19.22 324 HIS B O 1
ATOM 8019 N N . GLY B 1 325 ? -21.959 -20.796 51.422 1.00 17.77 325 GLY B N 1
ATOM 8020 C CA . GLY B 1 325 ? -20.780 -21.275 50.706 1.00 19.62 325 GLY B CA 1
ATOM 8021 C C . GLY B 1 325 ? -19.869 -20.158 50.243 1.00 17.25 325 GLY B C 1
ATOM 8022 O O . GLY B 1 325 ? -19.302 -20.237 49.148 1.00 20.38 325 GLY B O 1
ATOM 8023 N N . VAL B 1 326 ? -19.736 -19.103 51.043 1.00 26.49 326 VAL B N 1
ATOM 8024 C CA . VAL B 1 326 ? -18.904 -17.959 50.710 1.00 21.36 326 VAL B CA 1
ATOM 8025 C C . VAL B 1 326 ? -17.634 -17.932 51.545 1.00 19.89 326 VAL B C 1
ATOM 8026 O O . VAL B 1 326 ? -16.559 -17.623 51.030 1.00 23.59 326 VAL B O 1
ATOM 8030 N N . ALA B 1 327 ? -17.740 -18.265 52.831 1.00 20.29 327 ALA B N 1
ATOM 8031 C CA . ALA B 1 327 ? -16.568 -18.562 53.639 1.00 21.10 327 ALA B CA 1
ATOM 8032 C C . ALA B 1 327 ? -16.166 -20.017 53.454 1.00 25.16 327 ALA B C 1
ATOM 8033 O O . ALA B 1 327 ? -17.018 -20.915 53.426 1.00 21.38 327 ALA B O 1
ATOM 8035 N N . GLY B 1 328 ? -14.854 -20.250 53.361 1.00 22.99 328 GLY B N 1
ATOM 8036 C CA . GLY B 1 328 ? -14.326 -21.593 53.184 1.00 21.09 328 GLY B CA 1
ATOM 8037 C C . GLY B 1 328 ? -14.255 -22.442 54.434 1.00 24.65 328 GLY B C 1
ATOM 8038 O O . GLY B 1 328 ? -13.923 -23.629 54.334 1.00 26.46 328 GLY B O 1
ATOM 8039 N N . SER B 1 329 ? -14.544 -21.876 55.603 1.00 23.30 329 SER B N 1
ATOM 8040 C CA . SER B 1 329 ? -14.530 -22.642 56.845 1.00 17.66 329 SER B CA 1
ATOM 8041 C C . SER B 1 329 ? -15.219 -21.814 57.919 1.00 20.67 329 SER B C 1
ATOM 8042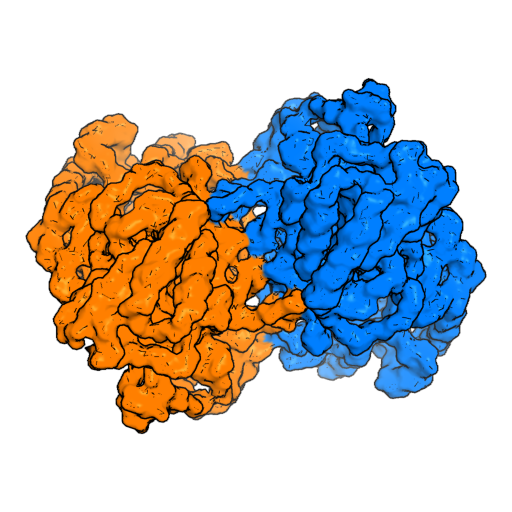 O O . SER B 1 329 ? -15.494 -20.625 57.733 1.00 22.17 329 SER B O 1
ATOM 8045 N N . GLU B 1 330 ? -15.441 -22.443 59.074 1.00 19.22 330 GLU B N 1
ATOM 8046 C CA . GLU B 1 330 ? -16.009 -21.716 60.202 1.00 24.30 330 GLU B CA 1
ATOM 8047 C C . GLU B 1 330 ? -15.093 -20.578 60.642 1.00 29.99 330 GLU B C 1
ATOM 8048 O O . GLU B 1 330 ? -15.554 -19.455 60.882 1.00 21.62 330 GLU B O 1
ATOM 8054 N N . ALA B 1 331 ? -13.786 -20.843 60.726 1.00 20.94 331 ALA B N 1
ATOM 8055 C CA . ALA B 1 331 ? -12.835 -19.790 61.059 1.00 20.05 331 ALA B CA 1
ATOM 8056 C C . ALA B 1 331 ? -12.954 -18.618 60.100 1.00 21.89 331 ALA B C 1
ATOM 8057 O O . ALA B 1 331 ? -13.034 -17.456 60.526 1.00 24.55 331 ALA B O 1
ATOM 8059 N N . GLU B 1 332 ? -12.956 -18.897 58.789 1.00 17.86 332 GLU B N 1
ATOM 8060 C CA . GLU B 1 332 ? -13.068 -17.793 57.851 1.00 16.89 332 GLU B CA 1
ATOM 8061 C C . GLU B 1 332 ? -14.428 -17.105 57.947 1.00 17.46 332 GLU B C 1
ATOM 8062 O O . GLU B 1 332 ? -14.520 -15.900 57.702 1.00 18.77 332 GLU B O 1
ATOM 8068 N N . ALA B 1 333 ? -15.495 -17.830 58.299 1.00 18.79 333 ALA B N 1
ATOM 8069 C CA . ALA B 1 333 ? -16.781 -17.153 58.482 1.00 23.81 333 ALA B CA 1
ATOM 8070 C C . ALA B 1 333 ? -16.720 -16.177 59.654 1.00 17.36 333 ALA B C 1
ATOM 8071 O O . ALA B 1 333 ? -17.185 -15.035 59.551 1.00 16.83 333 ALA B O 1
ATOM 8073 N N . ALA B 1 334 ? -16.150 -16.614 60.783 1.00 17.38 334 ALA B N 1
ATOM 8074 C CA . ALA B 1 334 ? -15.975 -15.713 61.922 1.00 20.60 334 ALA B CA 1
ATOM 8075 C C . ALA B 1 334 ? -15.251 -14.444 61.492 1.00 20.52 334 ALA B C 1
ATOM 8076 O O . ALA B 1 334 ? -15.664 -13.327 61.829 1.00 19.49 334 ALA B O 1
ATOM 8078 N N . ILE B 1 335 ? -14.205 -14.600 60.682 1.00 19.37 335 ILE B N 1
ATOM 8079 C CA . ILE B 1 335 ? -13.386 -13.457 60.312 1.00 18.88 335 ILE B CA 1
ATOM 8080 C C . ILE B 1 335 ? -14.162 -12.532 59.391 1.00 20.87 335 ILE B C 1
ATOM 8081 O O . ILE B 1 335 ? -14.150 -11.309 59.570 1.00 23.69 335 ILE B O 1
ATOM 8086 N N . MET B 1 336 ? -14.863 -13.094 58.399 1.00 20.15 336 MET B N 1
ATOM 8087 C CA . MET B 1 336 ? -15.603 -12.253 57.463 1.00 24.81 336 MET B CA 1
ATOM 8088 C C . MET B 1 336 ? -16.666 -11.447 58.187 1.00 20.44 336 MET B C 1
ATOM 8089 O O . MET B 1 336 ? -16.818 -10.243 57.949 1.00 21.62 336 MET B O 1
ATOM 8094 N N . GLY B 1 337 ? -17.408 -12.100 59.082 1.00 17.58 337 GLY B N 1
ATOM 8095 C CA . GLY B 1 337 ? -18.478 -11.405 59.778 1.00 22.41 337 GLY B CA 1
ATOM 8096 C C . GLY B 1 337 ? -17.960 -10.298 60.677 1.00 15.85 337 GLY B C 1
ATOM 8097 O O . GLY B 1 337 ? -18.509 -9.193 60.695 1.00 19.75 337 GLY B O 1
ATOM 8098 N N . LEU B 1 338 ? -16.898 -10.578 61.435 1.00 18.39 338 LEU B N 1
ATOM 8099 C CA . LEU B 1 338 ? -16.367 -9.560 62.340 1.00 19.17 338 LEU B CA 1
ATOM 8100 C C . LEU B 1 338 ? -15.850 -8.364 61.554 1.00 17.14 338 LEU B C 1
ATOM 8101 O O . LEU B 1 338 ? -16.205 -7.217 61.845 1.00 19.92 338 LEU B O 1
ATOM 8106 N N A ARG B 1 339 ? -15.032 -8.612 60.526 0.55 21.63 339 ARG B N 1
ATOM 8107 N N B ARG B 1 339 ? -15.020 -8.622 60.538 0.45 21.62 339 ARG B N 1
ATOM 8108 C CA A ARG B 1 339 ? -14.469 -7.502 59.760 0.55 22.93 339 ARG B CA 1
ATOM 8109 C CA B ARG B 1 339 ? -14.468 -7.541 59.725 0.45 22.94 339 ARG B CA 1
ATOM 8110 C C A ARG B 1 339 ? -15.548 -6.760 58.980 0.55 23.11 339 ARG B C 1
ATOM 8111 C C B ARG B 1 339 ? -15.574 -6.759 59.033 0.45 23.07 339 ARG B C 1
ATOM 8112 O O A ARG B 1 339 ? -15.432 -5.547 58.764 0.55 21.67 339 ARG B O 1
ATOM 8113 O O B ARG B 1 339 ? -15.499 -5.530 58.917 0.45 21.67 339 ARG B O 1
ATOM 8128 N N . ALA B 1 340 ? -16.609 -7.460 58.561 1.00 21.07 340 ALA B N 1
ATOM 8129 C CA . ALA B 1 340 ? -17.701 -6.785 57.870 1.00 20.27 340 ALA B CA 1
ATOM 8130 C C . ALA B 1 340 ? -18.430 -5.828 58.797 1.00 20.86 340 ALA B C 1
ATOM 8131 O O . ALA B 1 340 ? -18.912 -4.784 58.350 1.00 21.03 340 ALA B O 1
ATOM 8133 N N . GLY B 1 341 ? -18.511 -6.156 60.086 1.00 15.15 341 GLY B N 1
ATOM 8134 C CA . GLY B 1 341 ? -19.183 -5.273 61.010 1.00 17.50 341 GLY B CA 1
ATOM 8135 C C . GLY B 1 341 ? -20.212 -5.913 61.922 1.00 18.25 341 GLY B C 1
ATOM 8136 O O . GLY B 1 341 ? -21.026 -5.191 62.492 1.00 15.85 341 GLY B O 1
ATOM 8137 N N . VAL B 1 342 ? -20.211 -7.239 62.063 1.00 20.56 342 VAL B N 1
ATOM 8138 C CA . VAL B 1 342 ? -21.060 -7.905 63.052 1.00 18.64 342 VAL B CA 1
ATOM 8139 C C . VAL B 1 342 ? -20.330 -7.879 64.393 1.00 21.18 342 VAL B C 1
ATOM 8140 O O . VAL B 1 342 ? -19.206 -8.380 64.508 1.00 16.76 342 VAL B O 1
ATOM 8144 N N . ASP B 1 343 ? -20.970 -7.312 65.416 1.00 17.05 343 ASP B N 1
ATOM 8145 C CA . ASP B 1 343 ? -20.273 -7.132 66.686 1.00 15.19 343 ASP B CA 1
ATOM 8146 C C . ASP B 1 343 ? -20.454 -8.299 67.648 1.00 18.39 343 ASP B C 1
ATOM 8147 O O . ASP B 1 343 ? -19.501 -8.656 68.359 1.00 22.02 343 ASP B O 1
ATOM 8152 N N . ILE B 1 344 ? -21.644 -8.907 67.696 1.00 16.93 344 ILE B N 1
ATOM 8153 C CA . ILE B 1 344 ? -21.952 -9.949 68.678 1.00 20.68 344 ILE B CA 1
ATOM 8154 C C . ILE B 1 344 ? -22.710 -11.094 67.999 1.00 18.03 344 ILE B C 1
ATOM 8155 O O . ILE B 1 344 ? -23.675 -10.867 67.260 1.00 17.60 344 ILE B O 1
ATOM 8160 N N . GLU B 1 345 ? -22.257 -12.327 68.231 1.00 16.44 345 GLU B N 1
ATOM 8161 C CA . GLU B 1 345 ? -22.782 -13.492 67.531 1.00 19.40 345 GLU B CA 1
ATOM 8162 C C . GLU B 1 345 ? -23.892 -14.140 68.351 1.00 22.64 345 GLU B C 1
ATOM 8163 O O . GLU B 1 345 ? -23.654 -14.620 69.468 1.00 18.85 345 GLU B O 1
ATOM 8169 N N . LEU B 1 346 ? -25.100 -14.150 67.793 1.00 19.38 346 LEU B N 1
ATOM 8170 C CA . LEU B 1 346 ? -26.237 -14.867 68.371 1.00 17.84 346 LEU B CA 1
ATOM 8171 C C . LEU B 1 346 ? -26.149 -16.309 67.892 1.00 17.03 346 LEU B C 1
ATOM 8172 O O . LEU B 1 346 ? -26.445 -16.603 66.732 1.00 23.03 346 LEU B O 1
ATOM 8177 N N . ALA B 1 347 ? -25.734 -17.215 68.784 1.00 24.15 347 ALA B N 1
ATOM 8178 C CA . ALA B 1 347 ? -25.505 -18.612 68.427 1.00 17.84 347 ALA B CA 1
ATOM 8179 C C . ALA B 1 347 ? -25.080 -19.413 69.645 1.00 21.98 347 ALA B C 1
ATOM 8180 O O . ALA B 1 347 ? -24.452 -18.863 70.551 1.00 24.16 347 ALA B O 1
ATOM 8182 N N . ASN B 1 348 ? -25.394 -20.707 69.668 1.00 19.16 348 ASN B N 1
ATOM 8183 C CA . ASN B 1 348 ? -24.790 -21.638 70.611 1.00 18.68 348 ASN B CA 1
ATOM 8184 C C . ASN B 1 348 ? -23.507 -22.169 70.001 1.00 20.80 348 ASN B C 1
ATOM 8185 O O . ASN B 1 348 ? -23.460 -22.466 68.803 1.00 19.90 348 ASN B O 1
ATOM 8190 N N . ASN B 1 349 ? -22.486 -22.329 70.832 1.00 17.97 349 ASN B N 1
ATOM 8191 C CA . ASN B 1 349 ? -21.171 -22.766 70.371 1.00 24.81 349 ASN B CA 1
ATOM 8192 C C . ASN B 1 349 ? -20.822 -22.072 69.053 1.00 20.18 349 ASN B C 1
ATOM 8193 O O . ASN B 1 349 ? -20.568 -22.703 68.030 1.00 22.29 349 ASN B O 1
ATOM 8198 N N . GLY B 1 350 ? -20.874 -20.742 69.083 1.00 17.97 350 GLY B N 1
ATOM 8199 C CA . GLY B 1 350 ? -20.722 -19.965 67.865 1.00 21.29 350 GLY B CA 1
ATOM 8200 C C . GLY B 1 350 ? -19.306 -19.983 67.311 1.00 24.97 350 GLY B C 1
ATOM 8201 O O . GLY B 1 350 ? -18.348 -20.422 67.957 1.00 22.65 350 GLY B O 1
ATOM 8202 N N . VAL B 1 351 ? -19.163 -19.486 66.076 1.00 19.63 351 VAL B N 1
ATOM 8203 C CA . VAL B 1 351 ? -17.820 -19.414 65.504 1.00 19.39 351 VAL B CA 1
ATOM 8204 C C . VAL B 1 351 ? -17.002 -18.277 66.124 1.00 24.04 351 VAL B C 1
ATOM 8205 O O . VAL B 1 351 ? -15.768 -18.313 66.065 1.00 17.53 351 VAL B O 1
ATOM 8209 N N . TYR B 1 352 ? -17.641 -17.285 66.760 1.00 22.73 352 TYR B N 1
ATOM 8210 C CA . TYR B 1 352 ? -16.856 -16.268 67.464 1.00 22.60 352 TYR B CA 1
ATOM 8211 C C . TYR B 1 352 ? -16.087 -16.829 68.660 1.00 19.38 352 TYR B C 1
ATOM 8212 O O . TYR B 1 352 ? -15.194 -16.153 69.174 1.00 26.92 352 TYR B O 1
ATOM 8221 N N . LEU B 1 353 ? -16.378 -18.049 69.109 1.00 20.11 353 LEU B N 1
ATOM 8222 C CA . LEU B 1 353 ? -15.542 -18.629 70.156 1.00 21.80 353 LEU B CA 1
ATOM 8223 C C . LEU B 1 353 ? -14.105 -18.834 69.681 1.00 22.40 353 LEU B C 1
ATOM 8224 O O . LEU B 1 353 ? -13.207 -19.021 70.508 1.00 20.03 353 LEU B O 1
ATOM 8229 N N . MET B 1 354 ? -13.875 -18.784 68.370 1.00 20.97 354 MET B N 1
ATOM 8230 C CA . MET B 1 354 ? -12.563 -18.933 67.765 1.00 24.22 354 MET B CA 1
ATOM 8231 C C . MET B 1 354 ? -11.762 -17.637 67.718 1.00 25.82 354 MET B C 1
ATOM 8232 O O . MET B 1 354 ? -10.561 -17.704 67.436 1.00 22.69 354 MET B O 1
ATOM 8237 N N . LEU B 1 355 ? -12.386 -16.478 67.977 1.00 19.07 355 LEU B N 1
ATOM 8238 C CA . LEU B 1 355 ? -11.706 -15.200 67.746 1.00 20.54 355 LEU B CA 1
ATOM 8239 C C . LEU B 1 355 ? -10.428 -15.015 68.567 1.00 26.72 355 LEU B C 1
ATOM 8240 O O . LEU B 1 355 ? -9.440 -14.515 68.003 1.00 24.90 355 LEU B O 1
ATOM 8245 N N . PRO B 1 356 ? -10.368 -15.358 69.860 1.00 28.73 356 PRO B N 1
ATOM 8246 C CA . PRO B 1 356 ? -9.085 -15.205 70.579 1.00 28.61 356 PRO B CA 1
ATOM 8247 C C . PRO B 1 356 ? -7.940 -15.979 69.943 1.00 27.37 356 PRO B C 1
ATOM 8248 O O . PRO B 1 356 ? -6.863 -15.417 69.714 1.00 29.93 356 PRO B O 1
ATOM 8252 N N . GLN B 1 357 ? -8.152 -17.257 69.635 1.00 27.12 357 GLN B N 1
ATOM 8253 C CA . GLN B 1 357 ? -7.089 -18.050 69.030 1.00 30.74 357 GLN B CA 1
ATOM 8254 C C . GLN B 1 357 ? -6.744 -17.571 67.623 1.00 31.12 357 GLN B C 1
ATOM 8255 O O . GLN B 1 357 ? -5.597 -17.714 67.189 1.00 30.87 357 GLN B O 1
ATOM 8261 N N . LEU B 1 358 ? -7.699 -16.999 66.890 1.00 26.38 358 LEU B N 1
ATOM 8262 C CA . LEU B 1 358 ? -7.350 -16.512 65.559 1.00 29.60 358 LEU B CA 1
ATOM 8263 C C . LEU B 1 358 ? -6.508 -15.250 65.645 1.00 26.65 358 LEU B C 1
ATOM 8264 O O . LEU B 1 358 ? -5.655 -15.014 64.782 1.00 30.01 358 LEU B O 1
ATOM 8269 N N . VAL B 1 359 ? -6.753 -14.422 66.657 1.00 26.30 359 VAL B N 1
ATOM 8270 C CA . VAL B 1 359 ? -5.860 -13.301 66.933 1.00 33.97 359 VAL B CA 1
ATOM 8271 C C . VAL B 1 359 ? -4.482 -13.820 67.323 1.00 32.71 359 VAL B C 1
ATOM 8272 O O . VAL B 1 359 ? -3.461 -13.414 66.759 1.00 29.06 359 VAL B O 1
ATOM 8276 N N . ARG B 1 360 ? -4.438 -14.753 68.276 1.00 30.32 360 ARG B N 1
ATOM 8277 C CA . ARG B 1 360 ? -3.153 -15.276 68.727 1.00 33.39 360 ARG B CA 1
ATOM 8278 C C . ARG B 1 360 ? -2.420 -16.041 67.625 1.00 37.71 360 ARG B C 1
ATOM 8279 O O . ARG B 1 360 ? -1.189 -16.104 67.636 1.00 38.24 360 ARG B O 1
ATOM 8287 N N . ASP B 1 361 ? -3.142 -16.616 66.662 1.00 33.56 361 ASP B N 1
ATOM 8288 C CA . ASP B 1 361 ? -2.492 -17.315 65.557 1.00 35.98 361 ASP B CA 1
ATOM 8289 C C . ASP B 1 361 ? -2.069 -16.386 64.423 1.00 29.48 361 ASP B C 1
ATOM 8290 O O . ASP B 1 361 ? -1.577 -16.869 63.401 1.00 34.27 361 ASP B O 1
ATOM 8295 N N . GLY B 1 362 ? -2.249 -15.081 64.561 1.00 25.47 362 GLY B N 1
ATOM 8296 C CA . GLY B 1 362 ? -1.889 -14.164 63.502 1.00 25.55 362 GLY B CA 1
ATOM 8297 C C . GLY B 1 362 ? -2.891 -14.032 62.372 1.00 28.25 362 GLY B C 1
ATOM 8298 O O . GLY B 1 362 ? -2.613 -13.317 61.401 1.00 33.31 362 GLY B O 1
ATOM 8299 N N . LEU B 1 363 ? -4.051 -14.667 62.467 1.00 28.35 363 LEU B N 1
ATOM 8300 C CA . LEU B 1 363 ? -4.996 -14.700 61.355 1.00 34.13 363 LEU B CA 1
ATOM 8301 C C . LEU B 1 363 ? -6.004 -13.564 61.391 1.00 24.88 363 LEU B C 1
ATOM 8302 O O . LEU B 1 363 ? -6.733 -13.364 60.415 1.00 26.59 363 LEU B O 1
ATOM 8307 N N . LEU B 1 364 ? -6.044 -12.806 62.478 1.00 25.19 364 LEU B N 1
ATOM 8308 C CA . LEU B 1 364 ? -7.043 -11.767 62.644 1.00 26.48 364 LEU B CA 1
ATOM 8309 C C . LEU B 1 364 ? -6.433 -10.658 63.481 1.00 24.45 364 LEU B C 1
ATOM 8310 O O . LEU B 1 364 ? -5.847 -10.921 64.537 1.00 27.88 364 LEU B O 1
ATOM 8315 N N A GLU B 1 365 ? -6.590 -9.427 63.007 0.52 25.41 365 GLU B N 1
ATOM 8316 N N B GLU B 1 365 ? -6.570 -9.424 63.011 0.48 25.43 365 GLU B N 1
ATOM 8317 C CA A GLU B 1 365 ? -6.102 -8.255 63.718 0.52 27.62 365 GLU B CA 1
ATOM 8318 C CA B GLU B 1 365 ? -6.042 -8.289 63.750 0.48 27.63 365 GLU B CA 1
ATOM 8319 C C A GLU B 1 365 ? -6.915 -8.033 64.993 0.52 32.20 365 GLU B C 1
ATOM 8320 C C B GLU B 1 365 ? -6.892 -8.027 64.987 0.48 32.17 365 GLU B C 1
ATOM 8321 O O A GLU B 1 365 ? -8.150 -7.967 64.952 0.52 30.59 365 GLU B O 1
ATOM 8322 O O B GLU B 1 365 ? -8.123 -7.930 64.909 0.48 30.59 365 GLU B O 1
ATOM 8333 N N . GLU B 1 366 ? -6.217 -7.906 66.130 1.00 31.34 366 GLU B N 1
ATOM 8334 C CA . GLU B 1 366 ? -6.897 -7.721 67.408 1.00 26.21 366 GLU B CA 1
ATOM 8335 C C . GLU B 1 366 ? -7.756 -6.458 67.440 1.00 25.31 366 GLU B C 1
ATOM 8336 O O . GLU B 1 366 ? -8.753 -6.412 68.167 1.00 27.16 366 GLU B O 1
ATOM 8342 N N . ARG B 1 367 ? -7.426 -5.439 66.643 1.00 23.84 367 ARG B N 1
ATOM 8343 C CA . ARG B 1 367 ? -8.258 -4.235 66.638 1.00 29.81 367 ARG B CA 1
ATOM 8344 C C . ARG B 1 367 ? -9.725 -4.510 66.264 1.00 30.76 367 ARG B C 1
ATOM 8345 O O . ARG B 1 367 ? -10.592 -3.686 66.572 1.00 24.98 367 ARG B O 1
ATOM 8353 N N . TYR B 1 368 ? -10.028 -5.628 65.595 1.00 27.92 368 TYR B N 1
ATOM 8354 C CA . TYR B 1 368 ? -11.425 -5.913 65.258 1.00 26.70 368 TYR B CA 1
ATOM 8355 C C . TYR B 1 368 ? -12.182 -6.484 66.453 1.00 23.29 368 TYR B C 1
ATOM 8356 O O . TYR B 1 368 ? -13.377 -6.211 66.619 1.00 20.36 368 TYR B O 1
ATOM 8365 N N . VAL B 1 369 ? -11.503 -7.266 67.290 1.00 17.39 369 VAL B N 1
ATOM 8366 C CA . VAL B 1 369 ? -12.087 -7.688 68.555 1.00 23.93 369 VAL B CA 1
ATOM 8367 C C . VAL B 1 369 ? -12.385 -6.476 69.424 1.00 24.34 369 VAL B C 1
ATOM 8368 O O . VAL B 1 369 ? -13.485 -6.338 69.978 1.00 28.34 369 VAL B O 1
ATOM 8372 N N . ARG B 1 370 ? -11.418 -5.562 69.529 1.00 23.64 370 ARG B N 1
ATOM 8373 C CA . ARG B 1 370 ? -11.586 -4.380 70.369 1.00 22.93 370 ARG B CA 1
ATOM 8374 C C . ARG B 1 370 ? -12.700 -3.481 69.843 1.00 19.81 370 ARG B C 1
ATOM 8375 O O . ARG B 1 370 ? -13.477 -2.930 70.627 1.00 20.21 370 ARG B O 1
ATOM 8383 N N . ARG B 1 371 ? -12.815 -3.349 68.516 1.00 18.54 371 ARG B N 1
ATOM 8384 C CA . ARG B 1 371 ? -13.842 -2.481 67.934 1.00 21.96 371 ARG B CA 1
ATOM 8385 C C . ARG B 1 371 ? -15.249 -2.963 68.282 1.00 17.44 371 ARG B C 1
ATOM 8386 O O . ARG B 1 371 ? -16.122 -2.158 68.627 1.00 14.90 371 ARG B O 1
ATOM 8394 N N . ALA B 1 372 ? -15.482 -4.276 68.192 1.00 18.71 372 ALA B N 1
ATOM 8395 C CA . ALA B 1 372 ? -16.794 -4.841 68.501 1.00 18.08 372 ALA B CA 1
ATOM 8396 C C . ALA B 1 372 ? -17.084 -4.786 69.997 1.00 18.28 372 ALA B C 1
ATOM 8397 O O . ALA B 1 372 ? -18.176 -4.385 70.413 1.00 24.05 372 ALA B O 1
ATOM 8399 N N . ALA B 1 373 ? -16.116 -5.194 70.821 1.00 19.59 373 ALA B N 1
ATOM 8400 C CA . ALA B 1 373 ? -16.325 -5.200 72.264 1.00 20.48 373 ALA B CA 1
ATOM 8401 C C . ALA B 1 373 ? -16.585 -3.801 72.790 1.00 21.08 373 ALA B C 1
ATOM 8402 O O . ALA B 1 373 ? -17.374 -3.623 73.721 1.00 27.10 373 ALA B O 1
ATOM 8404 N N . GLU B 1 374 ? -15.963 -2.791 72.188 1.00 19.96 374 GLU B N 1
ATOM 8405 C CA . GLU B 1 374 ? -16.206 -1.436 72.656 1.00 26.17 374 GLU B CA 1
ATOM 8406 C C . GLU B 1 374 ? -17.616 -0.968 72.316 1.00 25.82 374 GLU B C 1
ATOM 8407 O O . GLU B 1 374 ? -18.197 -0.167 73.062 1.00 25.51 374 GLU B O 1
ATOM 8413 N N . ARG B 1 375 ? -18.180 -1.452 71.199 1.00 23.34 375 ARG B N 1
ATOM 8414 C CA . ARG B 1 375 ? -19.567 -1.129 70.866 1.00 21.74 375 ARG B CA 1
ATOM 8415 C C . ARG B 1 375 ? -20.532 -1.788 71.845 1.00 18.50 375 ARG B C 1
ATOM 8416 O O . ARG B 1 375 ? -21.491 -1.153 72.305 1.00 18.94 375 ARG B O 1
ATOM 8424 N N . ILE B 1 376 ? -20.291 -3.065 72.163 1.00 21.95 376 ILE B N 1
ATOM 8425 C CA . ILE B 1 376 ? -21.133 -3.800 73.106 1.00 19.89 376 ILE B CA 1
ATOM 8426 C C . ILE B 1 376 ? -21.123 -3.114 74.467 1.00 25.97 376 ILE B C 1
ATOM 8427 O O . ILE B 1 376 ? -22.177 -2.921 75.099 1.00 23.96 376 ILE B O 1
ATOM 8432 N N . LEU B 1 377 ? -19.919 -2.735 74.936 1.00 21.41 377 LEU B N 1
ATOM 8433 C CA . LEU B 1 377 ? -19.773 -2.148 76.268 1.00 21.99 377 LEU B CA 1
ATOM 8434 C C . LEU B 1 377 ? -20.491 -0.815 76.353 1.00 16.59 377 LEU B C 1
ATOM 8435 O O . LEU B 1 377 ? -21.158 -0.526 77.351 1.00 22.99 377 LEU B O 1
ATOM 8440 N N . ALA B 1 378 ? -20.387 -0.001 75.305 1.00 19.98 378 ALA B N 1
ATOM 8441 C CA . ALA B 1 378 ? -21.038 1.304 75.319 1.00 24.30 378 ALA B CA 1
ATOM 8442 C C . ALA B 1 378 ? -22.547 1.149 75.342 1.00 27.11 378 ALA B C 1
ATOM 8443 O O . ALA B 1 378 ? -23.252 1.917 76.015 1.00 25.56 378 ALA B O 1
ATOM 8445 N N . ALA B 1 379 ? -23.060 0.147 74.622 1.00 20.99 379 ALA B N 1
ATOM 8446 C CA . ALA B 1 379 ? -24.483 -0.150 74.695 1.00 20.08 379 ALA B CA 1
ATOM 8447 C C . ALA B 1 379 ? -24.881 -0.578 76.106 1.00 16.63 379 ALA B C 1
ATOM 8448 O O . ALA B 1 379 ? -25.892 -0.109 76.637 1.00 21.79 379 ALA B O 1
ATOM 8450 N N . LYS B 1 380 ? -24.080 -1.437 76.744 1.00 20.92 380 LYS B N 1
ATOM 8451 C CA . LYS B 1 380 ? -24.407 -1.881 78.099 1.00 19.70 380 LYS B CA 1
ATOM 8452 C C . LYS B 1 380 ? -24.394 -0.720 79.096 1.00 22.11 380 LYS B C 1
ATOM 8453 O O . LYS B 1 380 ? -25.227 -0.672 80.010 1.00 21.26 380 LYS B O 1
ATOM 8459 N N . PHE B 1 381 ? -23.450 0.216 78.947 1.00 24.02 381 PHE B N 1
ATOM 8460 C CA . PHE B 1 381 ? -23.462 1.412 79.787 1.00 21.71 381 PHE B CA 1
ATOM 8461 C C . PHE B 1 381 ? -24.727 2.226 79.552 1.00 21.89 381 PHE B C 1
ATOM 8462 O O . PHE B 1 381 ? -25.408 2.626 80.502 1.00 24.73 381 PHE B O 1
ATOM 8470 N N . LYS B 1 382 ? -25.070 2.452 78.282 1.00 22.85 382 LYS B N 1
ATOM 8471 C CA . LYS B 1 382 ? -26.202 3.305 77.934 1.00 20.94 382 LYS B CA 1
ATOM 8472 C C . LYS B 1 382 ? -27.513 2.750 78.461 1.00 20.92 382 LYS B C 1
ATOM 8473 O O . LYS B 1 382 ? -28.422 3.520 78.798 1.00 20.98 382 LYS B O 1
ATOM 8479 N N . CYS B 1 383 ? -27.637 1.422 78.526 1.00 21.46 383 CYS B N 1
ATOM 8480 C CA . CYS B 1 383 ? -28.830 0.775 79.057 1.00 21.62 383 CYS B CA 1
ATOM 8481 C C . CYS B 1 383 ? -28.815 0.664 80.569 1.00 28.99 383 CYS B C 1
ATOM 8482 O O . CYS B 1 383 ? -29.766 0.114 81.137 1.00 28.81 383 CYS B O 1
ATOM 8485 N N . GLY B 1 384 ? -27.751 1.135 81.221 1.00 27.94 384 GLY B N 1
ATOM 8486 C CA . GLY B 1 384 ? -27.713 1.202 82.667 1.00 28.82 384 GLY B CA 1
ATOM 8487 C C . GLY B 1 384 ? -27.305 -0.067 83.375 1.00 30.81 384 GLY B C 1
ATOM 8488 O O . GLY B 1 384 ? -27.488 -0.149 84.595 1.00 33.38 384 GLY B O 1
ATOM 8489 N N . LEU B 1 385 ? -26.735 -1.049 82.665 1.00 22.70 385 LEU B N 1
ATOM 8490 C CA . LEU B 1 385 ? -26.478 -2.344 83.290 1.00 28.13 385 LEU B CA 1
ATOM 8491 C C . LEU B 1 385 ? -25.524 -2.220 84.467 1.00 23.86 385 LEU B C 1
ATOM 8492 O O . LEU B 1 385 ? -25.656 -2.949 85.452 1.00 24.59 385 LEU B O 1
ATOM 8497 N N . PHE B 1 386 ? -24.526 -1.336 84.362 1.00 26.56 386 PHE B N 1
ATOM 8498 C CA . PHE B 1 386 ? -23.513 -1.194 85.401 1.00 29.41 386 PHE B CA 1
ATOM 8499 C C . PHE B 1 386 ? -24.029 -0.464 86.632 1.00 33.16 386 PHE B C 1
ATOM 8500 O O . PHE B 1 386 ? -23.422 -0.591 87.700 1.00 24.92 386 PHE B O 1
ATOM 8508 N N . ASP B 1 387 ? -25.136 0.279 86.495 1.00 31.38 387 ASP B N 1
ATOM 8509 C CA . ASP B 1 387 ? -25.591 1.255 87.474 1.00 31.55 387 ASP B CA 1
ATOM 8510 C C . ASP B 1 387 ? -26.923 0.909 88.129 1.00 43.39 387 ASP B C 1
ATOM 8511 O O . ASP B 1 387 ? -27.431 1.715 88.926 1.00 34.91 387 ASP B O 1
ATOM 8516 N N . MET B 1 388 ? -27.506 -0.245 87.825 1.00 32.79 388 MET B N 1
ATOM 8517 C CA . MET B 1 388 ? -28.874 -0.537 88.217 1.00 28.25 388 MET B CA 1
ATOM 8518 C C . MET B 1 388 ? -28.990 -1.984 88.666 1.00 28.37 388 MET B C 1
ATOM 8519 O O . MET B 1 388 ? -28.155 -2.826 88.311 1.00 26.36 388 MET B O 1
ATOM 8524 N N . PRO B 1 389 ? -30.022 -2.301 89.449 1.00 24.54 389 PRO B N 1
ATOM 8525 C CA . PRO B 1 389 ? -30.372 -3.705 89.696 1.00 30.98 389 PRO B CA 1
ATOM 8526 C C . PRO B 1 389 ? -30.640 -4.463 88.397 1.00 26.78 389 PRO B C 1
ATOM 8527 O O . PRO B 1 389 ? -30.885 -3.882 87.339 1.00 24.33 389 PRO B O 1
ATOM 8531 N N . PHE B 1 390 ? -30.617 -5.793 88.498 1.00 24.09 390 PHE B N 1
ATOM 8532 C CA . PHE B 1 390 ? -30.809 -6.636 87.321 1.00 28.99 390 PHE B CA 1
ATOM 8533 C C . PHE B 1 390 ? -32.270 -6.706 86.883 1.00 29.95 390 PHE B C 1
ATOM 8534 O O . PHE B 1 390 ? -32.553 -6.823 85.680 1.00 22.99 390 PHE B O 1
ATOM 8542 N N . ALA B 1 391 ? -33.196 -6.634 87.827 1.00 21.94 391 ALA B N 1
ATOM 8543 C CA . ALA B 1 391 ? -34.622 -6.824 87.574 1.00 28.98 391 ALA B CA 1
ATOM 8544 C C . ALA B 1 391 ? -35.367 -6.390 88.829 1.00 29.24 391 ALA B C 1
ATOM 8545 O O . ALA B 1 391 ? -34.759 -6.042 89.845 1.00 29.54 391 ALA B O 1
ATOM 8547 N N . ASP B 1 392 ? -36.695 -6.439 88.758 1.00 26.98 392 ASP B N 1
ATOM 8548 C CA . ASP B 1 392 ? -37.556 -5.923 89.817 1.00 26.20 392 ASP B CA 1
ATOM 8549 C C . ASP B 1 392 ? -38.758 -6.847 89.935 1.00 27.77 392 ASP B C 1
ATOM 8550 O O . ASP B 1 392 ? -39.823 -6.574 89.369 1.00 26.10 392 ASP B O 1
ATOM 8555 N N . PRO B 1 393 ? -38.624 -7.948 90.689 1.00 31.17 393 PRO B N 1
ATOM 8556 C CA . PRO B 1 393 ? -39.659 -9.002 90.660 1.00 25.68 393 PRO B CA 1
ATOM 8557 C C . PRO B 1 393 ? -41.058 -8.531 91.024 1.00 29.44 393 PRO B C 1
ATOM 8558 O O . PRO B 1 393 ? -42.025 -8.942 90.370 1.00 27.26 393 PRO B O 1
ATOM 8562 N N . ALA B 1 394 ? -41.203 -7.678 92.041 1.00 24.76 394 ALA B N 1
ATOM 8563 C CA . ALA B 1 394 ? -42.544 -7.253 92.430 1.00 26.62 394 ALA B CA 1
ATOM 8564 C C . ALA B 1 394 ? -43.128 -6.286 91.410 1.00 31.54 394 ALA B C 1
ATOM 8565 O O . ALA B 1 394 ? -44.333 -6.322 91.135 1.00 21.63 394 ALA B O 1
ATOM 8567 N N . LEU B 1 395 ? -42.292 -5.401 90.850 1.00 30.39 395 LEU B N 1
ATOM 8568 C CA . LEU B 1 395 ? -42.762 -4.552 89.761 1.00 26.76 395 LEU B CA 1
ATOM 8569 C C . LEU B 1 395 ? -43.186 -5.397 88.566 1.00 26.23 395 LEU B C 1
ATOM 8570 O O . LEU B 1 395 ? -44.224 -5.133 87.943 1.00 25.16 395 LEU B O 1
ATOM 8575 N N . ALA B 1 396 ? -42.393 -6.424 88.239 1.00 25.21 396 ALA B N 1
ATOM 8576 C CA . ALA B 1 396 ? -42.733 -7.323 87.138 1.00 23.69 396 ALA B CA 1
ATOM 8577 C C . ALA B 1 396 ? -44.130 -7.900 87.310 1.00 28.30 396 ALA B C 1
ATOM 8578 O O . ALA B 1 396 ? -44.903 -7.978 86.349 1.00 27.86 396 ALA B O 1
ATOM 8580 N N . GLY B 1 397 ? -44.475 -8.297 88.539 1.00 27.54 397 GLY B N 1
ATOM 8581 C CA . GLY B 1 397 ? -45.786 -8.870 88.785 1.00 24.16 397 GLY B CA 1
ATOM 8582 C C . GLY B 1 397 ? -46.916 -7.871 88.653 1.00 24.74 397 GLY B C 1
ATOM 8583 O O . GLY B 1 397 ? -48.015 -8.230 88.221 1.00 26.17 397 GLY B O 1
ATOM 8584 N N . ARG B 1 398 ? -46.668 -6.606 89.005 1.00 26.18 398 ARG B N 1
ATOM 8585 C CA . ARG B 1 398 ? -47.727 -5.603 88.908 1.00 23.24 398 ARG B CA 1
ATOM 8586 C C . ARG B 1 398 ? -48.008 -5.227 87.455 1.00 31.00 398 ARG B C 1
ATOM 8587 O O . ARG B 1 398 ? -49.166 -5.009 87.075 1.00 30.37 398 ARG B O 1
ATOM 8595 N N . LEU B 1 399 ? -46.965 -5.147 86.629 1.00 25.96 399 LEU B N 1
ATOM 8596 C CA . LEU B 1 399 ? -47.124 -4.658 85.268 1.00 25.64 399 LEU B CA 1
ATOM 8597 C C . LEU B 1 399 ? -47.712 -5.706 84.333 1.00 24.04 399 LEU B C 1
ATOM 8598 O O . LEU B 1 399 ? -48.435 -5.354 83.399 1.00 30.79 399 LEU B O 1
ATOM 8603 N N . ALA B 1 400 ? -47.419 -6.979 84.564 1.00 27.81 400 ALA B N 1
ATOM 8604 C CA . ALA B 1 400 ? -47.753 -8.024 83.608 1.00 24.20 400 ALA B CA 1
ATOM 8605 C C . ALA B 1 400 ? -49.262 -8.176 83.455 1.00 27.63 400 ALA B C 1
ATOM 8606 O O . ALA B 1 400 ? -49.959 -8.526 84.411 1.00 26.30 400 ALA B O 1
ATOM 8608 N N . ARG B 1 401 ? -49.749 -7.942 82.236 1.00 28.07 401 ARG B N 1
ATOM 8609 C CA . ARG B 1 401 ? -51.180 -7.970 81.910 1.00 28.23 401 ARG B CA 1
ATOM 8610 C C . ARG B 1 401 ? -51.987 -7.144 82.908 1.00 31.68 401 ARG B C 1
ATOM 8611 O O . ARG B 1 401 ? -53.083 -7.521 83.332 1.00 38.31 401 ARG B O 1
ATOM 8619 N N . SER B 1 402 ? -51.435 -5.992 83.276 1.00 32.78 402 SER B N 1
ATOM 8620 C CA . SER B 1 402 ? -52.130 -5.066 84.149 1.00 28.56 402 SER B CA 1
ATOM 8621 C C . SER B 1 402 ? -53.419 -4.596 83.484 1.00 31.02 402 SER B C 1
ATOM 8622 O O . SER B 1 402 ? -53.610 -4.732 82.271 1.00 31.06 402 SER B O 1
ATOM 8625 N N . THR B 1 403 ? -54.321 -4.048 84.301 1.00 30.22 403 THR B N 1
ATOM 8626 C CA . THR B 1 403 ? -55.584 -3.543 83.767 1.00 26.93 403 THR B CA 1
ATOM 8627 C C . THR B 1 403 ? -55.335 -2.499 82.691 1.00 26.73 403 THR B C 1
ATOM 8628 O O . THR B 1 403 ? -56.021 -2.476 81.662 1.00 29.16 403 THR B O 1
ATOM 8632 N N . GLU B 1 404 ? -54.371 -1.607 82.927 1.00 25.61 404 GLU B N 1
ATOM 8633 C CA . GLU B 1 404 ? -54.086 -0.559 81.955 1.00 28.20 404 GLU B CA 1
ATOM 8634 C C . GLU B 1 404 ? -53.538 -1.145 80.656 1.00 29.61 404 GLU B C 1
ATOM 8635 O O . GLU B 1 404 ? -53.909 -0.694 79.564 1.00 28.17 404 GLU B O 1
ATOM 8641 N N . HIS B 1 405 ? -52.685 -2.174 80.753 1.00 26.38 405 HIS B N 1
ATOM 8642 C CA . HIS B 1 405 ? -52.076 -2.751 79.556 1.00 24.20 405 HIS B CA 1
ATOM 8643 C C . HIS B 1 405 ? -53.080 -3.586 78.764 1.00 24.84 405 HIS B C 1
ATOM 8644 O O . HIS B 1 405 ? -53.067 -3.576 77.526 1.00 22.01 405 HIS B O 1
ATOM 8651 N N . LYS B 1 406 ? -53.964 -4.308 79.450 1.00 25.48 406 LYS B N 1
ATOM 8652 C CA . LYS B 1 406 ? -55.022 -5.016 78.735 1.00 25.89 406 LYS B CA 1
ATOM 8653 C C . LYS B 1 406 ? -55.970 -4.038 78.050 1.00 27.60 406 LYS B C 1
ATOM 8654 O O . LYS B 1 406 ? -56.429 -4.284 76.929 1.00 25.87 406 LYS B O 1
ATOM 8660 N N . LEU B 1 407 ? -56.273 -2.919 78.703 1.00 21.41 407 LEU B N 1
ATOM 8661 C CA . LEU B 1 407 ? -57.124 -1.925 78.063 1.00 21.76 407 LEU B CA 1
ATOM 8662 C C . LEU B 1 407 ? -56.458 -1.371 76.809 1.00 26.08 407 LEU B C 1
ATOM 8663 O O . LEU B 1 407 ? -57.118 -1.161 75.782 1.00 30.30 407 LEU B O 1
ATOM 8668 N N . LEU B 1 408 ? -55.148 -1.122 76.873 1.00 25.71 408 LEU B N 1
ATOM 8669 C CA . LEU B 1 408 ? -54.433 -0.657 75.691 1.00 22.79 408 LEU B CA 1
ATOM 8670 C C . LEU B 1 408 ? -54.524 -1.680 74.560 1.00 21.59 408 LEU B C 1
ATOM 8671 O O . LEU B 1 408 ? -54.816 -1.321 73.413 1.00 18.31 408 LEU B O 1
ATOM 8676 N N . ALA B 1 409 ? -54.331 -2.967 74.874 1.00 25.12 409 ALA B N 1
ATOM 8677 C CA . ALA B 1 409 ? -54.433 -4.006 73.851 1.00 23.68 409 ALA B CA 1
ATOM 8678 C C . ALA B 1 409 ? -55.828 -4.044 73.245 1.00 23.50 409 ALA B C 1
ATOM 8679 O O . ALA B 1 409 ? -55.986 -4.271 72.040 1.00 19.61 409 ALA B O 1
ATOM 8681 N N . ARG B 1 410 ? -56.853 -3.812 74.062 1.00 23.10 410 ARG B N 1
ATOM 8682 C CA . ARG B 1 410 ? -58.212 -3.791 73.540 1.00 20.82 410 ARG B CA 1
ATOM 8683 C C . ARG B 1 410 ? -58.412 -2.607 72.609 1.00 22.31 410 ARG B C 1
ATOM 8684 O O . ARG B 1 410 ? -58.965 -2.751 71.510 1.00 22.97 410 ARG B O 1
ATOM 8692 N N . ARG B 1 411 ? -57.970 -1.425 73.046 1.00 21.88 411 ARG B N 1
ATOM 8693 C CA . ARG B 1 411 ? -58.097 -0.217 72.243 1.00 21.69 411 ARG B CA 1
ATOM 8694 C C . ARG B 1 411 ? -57.328 -0.338 70.928 1.00 22.06 411 ARG B C 1
ATOM 8695 O O . ARG B 1 411 ? -57.826 0.066 69.873 1.00 22.89 411 ARG B O 1
ATOM 8703 N N . MET B 1 412 ? -56.102 -0.874 70.972 1.00 22.71 412 MET B N 1
ATOM 8704 C CA . MET B 1 412 ? -55.342 -1.071 69.735 1.00 22.43 412 MET B CA 1
ATOM 8705 C C . MET B 1 412 ? -56.128 -1.929 68.747 1.00 23.94 412 MET B C 1
ATOM 8706 O O . MET B 1 412 ? -56.239 -1.589 67.563 1.00 16.98 412 MET B O 1
ATOM 8711 N N . ALA B 1 413 ? -56.719 -3.030 69.230 1.00 20.60 413 ALA B N 1
ATOM 8712 C CA . ALA B 1 413 ? -57.512 -3.886 68.349 1.00 21.53 413 ALA B CA 1
ATOM 8713 C C . ALA B 1 413 ? -58.716 -3.143 67.787 1.00 21.66 413 ALA B C 1
ATOM 8714 O O . ALA B 1 413 ? -59.069 -3.310 66.612 1.00 24.42 413 ALA B O 1
ATOM 8716 N N . GLU B 1 414 ? -59.354 -2.307 68.602 1.00 22.45 414 GLU B N 1
ATOM 8717 C CA . GLU B 1 414 ? -60.507 -1.554 68.121 1.00 23.02 414 GLU B CA 1
ATOM 8718 C C . GLU B 1 414 ? -60.112 -0.560 67.036 1.00 25.20 414 GLU B C 1
ATOM 8719 O O . GLU B 1 414 ? -60.934 -0.229 66.167 1.00 19.78 414 GLU B O 1
ATOM 8725 N N . GLU B 1 415 ? -58.867 -0.064 67.077 1.00 20.32 415 GLU B N 1
ATOM 8726 C CA . GLU B 1 415 ? -58.351 0.869 66.076 1.00 18.82 415 GLU B CA 1
ATOM 8727 C C . GLU B 1 415 ? -57.808 0.176 64.828 1.00 18.13 415 GLU B C 1
ATOM 8728 O O . GLU B 1 415 ? -57.634 0.836 63.795 1.00 19.50 415 GLU B O 1
ATOM 8734 N N . SER B 1 416 ? -57.544 -1.129 64.895 1.00 18.05 416 SER B N 1
ATOM 8735 C CA . SER B 1 416 ? -56.843 -1.860 63.841 1.00 16.75 416 SER B CA 1
ATOM 8736 C C . SER B 1 416 ? -57.747 -2.630 62.899 1.00 19.91 416 SER B C 1
ATOM 8737 O O . SER B 1 416 ? -57.399 -2.787 61.721 1.00 22.83 416 SER B O 1
ATOM 8740 N N . ILE B 1 417 ? -58.866 -3.164 63.391 1.00 21.76 417 ILE B N 1
ATOM 8741 C CA . ILE B 1 417 ? -59.652 -4.083 62.581 1.00 21.80 417 ILE B CA 1
ATOM 8742 C C . ILE B 1 417 ? -60.182 -3.337 61.366 1.00 20.07 417 ILE B C 1
ATOM 8743 O O . ILE B 1 417 ? -60.616 -2.179 61.465 1.00 18.58 417 ILE B O 1
ATOM 8748 N N . VAL B 1 418 ? -60.102 -3.982 60.198 1.00 16.61 418 VAL B N 1
ATOM 8749 C CA . VAL B 1 418 ? -60.393 -3.344 58.910 1.00 22.11 418 VAL B CA 1
ATOM 8750 C C . VAL B 1 418 ? -61.733 -3.842 58.388 1.00 19.39 418 VAL B C 1
ATOM 8751 O O . VAL B 1 418 ? -61.942 -5.053 58.270 1.00 18.85 418 VAL B O 1
ATOM 8755 N N . LEU B 1 419 ? -62.600 -2.914 57.992 1.00 22.03 419 LEU B N 1
ATOM 8756 C CA . LEU B 1 419 ? -63.844 -3.249 57.301 1.00 19.55 419 LEU B CA 1
ATOM 8757 C C . LEU B 1 419 ? -63.548 -3.271 55.808 1.00 20.87 419 LEU B C 1
ATOM 8758 O O . LEU B 1 419 ? -63.402 -2.223 55.180 1.00 18.50 419 LEU B O 1
ATOM 8763 N N . LEU B 1 420 ? -63.451 -4.479 55.249 1.00 18.90 420 LEU B N 1
ATOM 8764 C CA . LEU B 1 420 ? -63.069 -4.674 53.856 1.00 20.57 420 LEU B CA 1
ATOM 8765 C C . LEU B 1 420 ? -64.224 -4.385 52.914 1.00 23.33 420 LEU B C 1
ATOM 8766 O O . LEU B 1 420 ? -64.027 -3.788 51.851 1.00 20.61 420 LEU B O 1
ATOM 8771 N N . GLN B 1 421 ? -65.429 -4.817 53.278 1.00 24.61 421 GLN B N 1
ATOM 8772 C CA . GLN B 1 421 ? -66.597 -4.614 52.439 1.00 24.86 421 GLN B CA 1
ATOM 8773 C C . GLN B 1 421 ? -67.834 -4.819 53.294 1.00 26.92 421 GLN B C 1
ATOM 8774 O O . GLN B 1 421 ? -67.816 -5.578 54.267 1.00 23.38 421 GLN B O 1
ATOM 8780 N N . ASN B 1 422 ? -68.900 -4.117 52.930 1.00 22.41 422 ASN B N 1
ATOM 8781 C CA . ASN B 1 422 ? -70.118 -4.092 53.717 1.00 21.87 422 ASN B CA 1
ATOM 8782 C C . ASN B 1 422 ? -71.297 -3.819 52.787 1.00 23.97 422 ASN B C 1
ATOM 8783 O O . ASN B 1 422 ? -72.040 -2.855 52.941 1.00 22.76 422 ASN B O 1
ATOM 8788 N N . GLU B 1 423 ? -71.461 -4.697 51.804 1.00 23.15 423 GLU B N 1
ATOM 8789 C CA . GLU B 1 423 ? -72.485 -4.535 50.781 1.00 29.69 423 GLU B CA 1
ATOM 8790 C C . GLU B 1 423 ? -73.878 -4.623 51.397 1.00 34.84 423 GLU B C 1
ATOM 8791 O O . GLU B 1 423 ? -74.215 -5.604 52.075 1.00 24.19 423 GLU B O 1
ATOM 8797 N N . GLY B 1 424 ? -74.688 -3.593 51.155 1.00 32.21 424 GLY B N 1
ATOM 8798 C CA . GLY B 1 424 ? -76.017 -3.539 51.718 1.00 25.54 424 GLY B CA 1
ATOM 8799 C C . GLY B 1 424 ? -76.072 -3.176 53.179 1.00 34.82 424 GLY B C 1
ATOM 8800 O O . GLY B 1 424 ? -77.128 -3.334 53.796 1.00 34.23 424 GLY B O 1
ATOM 8801 N N . ASN B 1 425 ? -74.964 -2.698 53.751 1.00 32.27 425 ASN B N 1
ATOM 8802 C CA . ASN B 1 425 ? -74.909 -2.272 55.153 1.00 27.40 425 ASN B CA 1
ATOM 8803 C C . ASN B 1 425 ? -75.401 -3.362 56.096 1.00 28.23 425 ASN B C 1
ATOM 8804 O O . ASN B 1 425 ? -76.166 -3.101 57.030 1.00 31.35 425 ASN B O 1
ATOM 8809 N N . VAL B 1 426 ? -74.958 -4.599 55.847 1.00 22.19 426 VAL B N 1
ATOM 8810 C CA . VAL B 1 426 ? -75.234 -5.682 56.785 1.00 21.61 426 VAL B CA 1
ATOM 8811 C C . VAL B 1 426 ? -74.704 -5.323 58.165 1.00 28.78 426 VAL B C 1
ATOM 8812 O O . VAL B 1 426 ? -75.380 -5.533 59.183 1.00 29.87 426 VAL B O 1
ATOM 8816 N N . LEU B 1 427 ? -73.484 -4.739 58.222 1.00 25.04 427 LEU B N 1
ATOM 8817 C CA . LEU B 1 427 ? -72.942 -4.248 59.477 1.00 23.29 427 LEU B CA 1
ATOM 8818 C C . LEU B 1 427 ? -73.208 -2.754 59.615 1.00 20.78 427 LEU B C 1
ATOM 8819 O O . LEU B 1 427 ? -73.269 -2.039 58.616 1.00 21.39 427 LEU B O 1
ATOM 8824 N N . PRO B 1 428 ? -73.388 -2.235 60.844 1.00 21.39 428 PRO B N 1
ATOM 8825 C CA . PRO B 1 428 ? -73.379 -3.002 62.101 1.00 27.77 428 PRO B CA 1
ATOM 8826 C C . PRO B 1 428 ? -74.640 -3.831 62.335 1.00 32.98 428 PRO B C 1
ATOM 8827 O O . PRO B 1 428 ? -75.724 -3.474 61.869 1.00 30.02 428 PRO B O 1
ATOM 8831 N N . LEU B 1 429 ? -74.470 -4.953 63.028 1.00 29.84 429 LEU B N 1
ATOM 8832 C CA . LEU B 1 429 ? -75.602 -5.690 63.560 1.00 29.82 429 LEU B CA 1
ATOM 8833 C C . LEU B 1 429 ? -76.315 -4.865 64.628 1.00 34.37 429 LEU B C 1
ATOM 8834 O O . LEU B 1 429 ? -75.699 -4.093 65.369 1.00 34.50 429 LEU B O 1
ATOM 8839 N N . GLN B 1 430 ? -77.630 -5.030 64.704 1.00 34.14 430 GLN B N 1
ATOM 8840 C CA . GLN B 1 430 ? -78.433 -4.424 65.761 1.00 37.21 430 GLN B CA 1
ATOM 8841 C C . GLN B 1 430 ? -78.691 -5.508 66.798 1.00 34.32 430 GLN B C 1
ATOM 8842 O O . GLN B 1 430 ? -79.362 -6.503 66.503 1.00 34.94 430 GLN B O 1
ATOM 8848 N N . SER B 1 431 ? -78.141 -5.333 68.002 1.00 30.81 431 SER B N 1
ATOM 8849 C CA . SER B 1 431 ? -78.193 -6.425 68.971 1.00 43.33 431 SER B CA 1
ATOM 8850 C C . SER B 1 431 ? -79.611 -6.674 69.467 1.00 42.73 431 SER B C 1
ATOM 8851 O O . SER B 1 431 ? -79.957 -7.815 69.789 1.00 48.08 431 SER B O 1
ATOM 8854 N N . SER B 1 432 ? -80.443 -5.632 69.531 1.00 43.62 432 SER B N 1
ATOM 8855 C CA . SER B 1 432 ? -81.829 -5.830 69.942 1.00 45.70 432 SER B CA 1
ATOM 8856 C C . SER B 1 432 ? -82.575 -6.750 68.985 1.00 43.85 432 SER B C 1
ATOM 8857 O O . SER B 1 432 ? -83.536 -7.408 69.395 1.00 52.49 432 SER B O 1
ATOM 8860 N N . ALA B 1 433 ? -82.134 -6.840 67.734 1.00 36.65 433 ALA B N 1
ATOM 8861 C CA . ALA B 1 433 ? -82.800 -7.651 66.729 1.00 33.03 433 ALA B CA 1
ATOM 8862 C C . ALA B 1 433 ? -82.180 -9.034 66.564 1.00 37.80 433 ALA B C 1
ATOM 8863 O O . ALA B 1 433 ? -82.619 -9.792 65.693 1.00 35.55 433 ALA B O 1
ATOM 8865 N N . VAL B 1 434 ? -81.183 -9.389 67.371 1.00 32.97 434 VAL B N 1
ATOM 8866 C CA . VAL B 1 434 ? -80.567 -10.708 67.284 1.00 37.23 434 VAL B CA 1
ATOM 8867 C C . VAL B 1 434 ? -81.238 -11.632 68.295 1.00 38.40 434 VAL B C 1
ATOM 8868 O O . VAL B 1 434 ? -81.441 -11.253 69.456 1.00 42.46 434 VAL B O 1
ATOM 8872 N N . ARG B 1 435 ? -81.563 -12.850 67.863 1.00 28.49 435 ARG B N 1
ATOM 8873 C CA . ARG B 1 435 ? -82.142 -13.863 68.735 1.00 32.77 435 ARG B CA 1
ATOM 8874 C C . ARG B 1 435 ? -81.168 -15.001 69.018 1.00 33.15 435 ARG B C 1
ATOM 8875 O O . ARG B 1 435 ? -80.856 -15.275 70.186 1.00 34.01 435 ARG B O 1
ATOM 8883 N N . LYS B 1 436 ? -80.672 -15.675 67.979 1.00 28.61 436 LYS B N 1
ATOM 8884 C CA . LYS B 1 436 ? -79.714 -16.764 68.142 1.00 32.58 436 LYS B CA 1
ATOM 8885 C C . LYS B 1 436 ? -78.611 -16.614 67.106 1.00 39.67 436 LYS B C 1
ATOM 8886 O O . LYS B 1 436 ? -78.874 -16.671 65.898 1.00 34.83 436 LYS B O 1
ATOM 8892 N N . MET B 1 437 ? -77.378 -16.441 67.575 1.00 36.58 437 MET B N 1
ATOM 8893 C CA . MET B 1 437 ? -76.225 -16.250 66.704 1.00 33.27 437 MET B CA 1
ATOM 8894 C C . MET B 1 437 ? -75.365 -17.504 66.678 1.00 30.01 437 MET B C 1
ATOM 8895 O O . MET B 1 437 ? -75.028 -18.059 67.732 1.00 31.79 437 MET B O 1
ATOM 8900 N N . LEU B 1 438 ? -75.030 -17.954 65.473 1.00 25.52 438 LEU B N 1
ATOM 8901 C CA . LEU B 1 438 ? -74.033 -18.997 65.283 1.00 29.49 438 LEU B CA 1
ATOM 8902 C C . LEU B 1 438 ? -72.672 -18.338 65.098 1.00 29.08 438 LEU B C 1
ATOM 8903 O O . LEU B 1 438 ? -72.495 -17.517 64.192 1.00 26.82 438 LEU B O 1
ATOM 8908 N N . VAL B 1 439 ? -71.726 -18.676 65.965 1.00 26.38 439 VAL B N 1
ATOM 8909 C CA . VAL B 1 439 ? -70.321 -18.331 65.778 1.00 22.88 439 VAL B CA 1
ATOM 8910 C C . VAL B 1 439 ? -69.597 -19.607 65.365 1.00 26.17 439 VAL B C 1
ATOM 8911 O O . VAL B 1 439 ? -69.547 -20.573 66.135 1.00 30.93 439 VAL B O 1
ATOM 8915 N N . VAL B 1 440 ? -69.038 -19.620 64.153 1.00 23.31 440 VAL B N 1
ATOM 8916 C CA . VAL B 1 440 ? -68.559 -20.853 63.537 1.00 20.75 440 VAL B CA 1
ATOM 8917 C C . VAL B 1 440 ? -67.249 -20.600 62.794 1.00 26.30 440 VAL B C 1
ATOM 8918 O O . VAL B 1 440 ? -67.007 -19.510 62.269 1.00 23.45 440 VAL B O 1
ATOM 8922 N N . GLY B 1 441 ? -66.397 -21.623 62.753 1.00 21.43 441 GLY B N 1
ATOM 8923 C CA . GLY B 1 441 ? -65.192 -21.556 61.974 1.00 25.28 441 GLY B CA 1
ATOM 8924 C C . GLY B 1 441 ? -63.949 -21.981 62.727 1.00 22.22 441 GLY B C 1
ATOM 8925 O O . GLY B 1 441 ? -63.912 -22.012 63.962 1.00 21.08 441 GLY B O 1
ATOM 8926 N N . PRO B 1 442 ? -62.891 -22.302 61.980 1.00 23.59 442 PRO B N 1
ATOM 8927 C CA . PRO B 1 442 ? -61.654 -22.796 62.618 1.00 18.22 442 PRO B CA 1
ATOM 8928 C C . PRO B 1 442 ? -61.003 -21.800 63.569 1.00 20.06 442 PRO B C 1
ATOM 8929 O O . PRO B 1 442 ? -60.268 -22.223 64.469 1.00 22.57 442 PRO B O 1
ATOM 8933 N N . ASN B 1 443 ? -61.260 -20.500 63.425 1.00 19.88 443 ASN B N 1
ATOM 8934 C CA . ASN B 1 443 ? -60.671 -19.504 64.309 1.00 21.88 443 ASN B CA 1
ATOM 8935 C C . ASN B 1 443 ? -61.696 -18.841 65.223 1.00 27.18 443 ASN B C 1
ATOM 8936 O O . ASN B 1 443 ? -61.483 -17.702 65.662 1.00 22.30 443 ASN B O 1
ATOM 8941 N N . ALA B 1 444 ? -62.809 -19.525 65.517 1.00 27.24 444 ALA B N 1
ATOM 8942 C CA . ALA B 1 444 ? -63.826 -18.938 66.389 1.00 27.96 444 ALA B CA 1
ATOM 8943 C C . ALA B 1 444 ? -63.486 -19.144 67.864 1.00 19.52 444 ALA B C 1
ATOM 8944 O O . ALA B 1 444 ? -63.438 -18.186 68.640 1.00 23.43 444 ALA B O 1
ATOM 8946 N N . ALA B 1 445 ? -63.250 -20.397 68.261 1.00 25.14 445 ALA B N 1
ATOM 8947 C CA . ALA B 1 445 ? -63.080 -20.787 69.657 1.00 29.85 445 ALA B CA 1
ATOM 8948 C C . ALA B 1 445 ? -61.640 -20.682 70.155 1.00 31.12 445 ALA B C 1
ATOM 8949 O O . ALA B 1 445 ? -61.414 -20.651 71.367 1.00 30.00 445 ALA B O 1
ATOM 8951 N N . SER B 1 446 ? -60.665 -20.648 69.263 1.00 29.66 446 SER B N 1
ATOM 8952 C CA . SER B 1 446 ? -59.270 -20.543 69.655 1.00 30.71 446 SER B CA 1
ATOM 8953 C C . SER B 1 446 ? -58.827 -19.082 69.654 1.00 21.58 446 SER B C 1
ATOM 8954 O O . SER B 1 446 ? -59.336 -18.254 68.893 1.00 28.57 446 SER B O 1
ATOM 8957 N N . VAL B 1 447 ? -57.911 -18.770 70.543 1.00 23.32 447 VAL B N 1
ATOM 8958 C CA . VAL B 1 447 ? -57.197 -17.499 70.523 1.00 26.62 447 VAL B CA 1
ATOM 8959 C C . VAL B 1 447 ? -56.065 -17.581 69.503 1.00 22.86 447 VAL B C 1
ATOM 8960 O O . VAL B 1 447 ? -55.351 -18.589 69.427 1.00 24.74 447 VAL B O 1
ATOM 8964 N N . HIS B 1 448 ? -55.888 -16.531 68.699 1.00 17.54 448 HIS B N 1
ATOM 8965 C CA . HIS B 1 448 ? -54.795 -16.516 67.728 1.00 20.01 448 HIS B CA 1
ATOM 8966 C C . HIS B 1 448 ? -53.998 -15.232 67.856 1.00 18.01 448 HIS B C 1
ATOM 8967 O O . HIS B 1 448 ? -54.496 -14.138 67.565 1.00 17.96 448 HIS B O 1
ATOM 8974 N N . LEU B 1 449 ? -52.753 -15.389 68.292 1.00 20.76 449 LEU B N 1
ATOM 8975 C CA . LEU B 1 449 ? -51.886 -14.282 68.643 1.00 22.32 449 LEU B CA 1
ATOM 8976 C C . LEU B 1 449 ? -50.770 -14.041 67.639 1.00 24.11 449 LEU B C 1
ATOM 8977 O O . LEU B 1 449 ? -50.177 -12.958 67.651 1.00 23.50 449 LEU B O 1
ATOM 8982 N N . GLY B 1 450 ? -50.481 -15.002 66.770 1.00 22.35 450 GLY B N 1
ATOM 8983 C CA . GLY B 1 450 ? -49.399 -14.858 65.818 1.00 22.48 450 GLY B CA 1
ATOM 8984 C C . GLY B 1 450 ? -48.076 -15.414 66.302 1.00 21.66 450 GLY B C 1
ATOM 8985 O O . GLY B 1 450 ? -47.906 -15.877 67.442 1.00 16.35 450 GLY B O 1
ATOM 8986 N N . GLY B 1 451 ? -47.115 -15.376 65.389 1.00 15.37 451 GLY B N 1
ATOM 8987 C CA . GLY B 1 451 ? -45.764 -15.754 65.740 1.00 17.20 451 GLY B CA 1
ATOM 8988 C C . GLY B 1 451 ? -45.200 -14.884 66.846 1.00 19.50 451 GLY B C 1
ATOM 8989 O O . GLY B 1 451 ? -45.644 -13.749 67.088 1.00 18.55 451 GLY B O 1
ATOM 8990 N N . TYR B 1 452 ? -44.211 -15.453 67.540 1.00 19.57 452 TYR B N 1
ATOM 8991 C CA . TYR B 1 452 ? -43.502 -14.774 68.626 1.00 22.48 452 TYR B CA 1
ATOM 8992 C C . TYR B 1 452 ? -44.463 -14.409 69.762 1.00 23.21 452 TYR B C 1
ATOM 8993 O O . TYR B 1 452 ? -44.505 -13.274 70.245 1.00 19.06 452 TYR B O 1
ATOM 9002 N N . SER B 1 453 ? -45.254 -15.396 70.182 1.00 20.50 453 SER B N 1
ATOM 9003 C CA . SER B 1 453 ? -46.186 -15.231 71.282 1.00 18.82 453 SER B CA 1
ATOM 9004 C C . SER B 1 453 ? -45.964 -16.347 72.294 1.00 23.76 453 SER B C 1
ATOM 9005 O O . SER B 1 453 ? -45.640 -17.480 71.909 1.00 19.41 453 SER B O 1
ATOM 9008 N N . PRO B 1 454 ? -46.133 -16.076 73.590 1.00 21.92 454 PRO B N 1
ATOM 9009 C CA . PRO B 1 454 ? -45.961 -17.153 74.569 1.00 21.07 454 PRO B CA 1
ATOM 9010 C C . PRO B 1 454 ? -47.079 -18.173 74.429 1.00 22.95 454 PRO B C 1
ATOM 9011 O O . PRO B 1 454 ? -48.247 -17.826 74.232 1.00 23.96 454 PRO B O 1
ATOM 9015 N N . LYS B 1 455 ? -46.694 -19.438 74.474 1.00 21.09 455 LYS B N 1
ATOM 9016 C CA . LYS B 1 455 ? -47.577 -20.577 74.325 1.00 31.10 455 LYS B CA 1
ATOM 9017 C C . LYS B 1 455 ? -47.756 -21.295 75.663 1.00 28.31 455 LYS B C 1
ATOM 9018 O O . LYS B 1 455 ? -46.790 -21.435 76.419 1.00 27.91 455 LYS B O 1
ATOM 9024 N N . PRO B 1 456 ? -48.975 -21.763 75.987 1.00 35.56 456 PRO B N 1
ATOM 9025 C CA . PRO B 1 456 ? -50.171 -21.628 75.143 1.00 26.16 456 PRO B CA 1
ATOM 9026 C C . PRO B 1 456 ? -50.700 -20.202 75.119 1.00 24.15 456 PRO B C 1
ATOM 9027 O O . PRO B 1 456 ? -50.421 -19.441 76.043 1.00 25.56 456 PRO B O 1
ATOM 9031 N N . PHE B 1 457 ? -51.444 -19.857 74.073 1.00 21.60 457 PHE B N 1
ATOM 9032 C CA . PHE B 1 457 ? -51.973 -18.508 73.930 1.00 25.39 457 PHE B CA 1
ATOM 9033 C C . PHE B 1 457 ? -53.007 -18.217 75.013 1.00 27.86 457 PHE B C 1
ATOM 9034 O O . PHE B 1 457 ? -53.836 -19.069 75.343 1.00 29.32 457 PHE B O 1
ATOM 9042 N N . VAL B 1 458 ? -52.971 -16.996 75.550 1.00 23.98 458 VAL B N 1
ATOM 9043 C CA . VAL B 1 458 ? -53.915 -16.545 76.564 1.00 16.95 458 VAL B CA 1
ATOM 9044 C C . VAL B 1 458 ? -54.661 -15.340 76.019 1.00 24.89 458 VAL B C 1
ATOM 9045 O O . VAL B 1 458 ? -54.038 -14.354 75.612 1.00 28.79 458 VAL B O 1
ATOM 9049 N N . GLY B 1 459 ? -55.985 -15.407 76.016 1.00 24.84 459 GLY B N 1
ATOM 9050 C CA . GLY B 1 459 ? -56.757 -14.252 75.614 1.00 24.78 459 GLY B CA 1
ATOM 9051 C C . GLY B 1 459 ? -58.180 -14.609 75.233 1.00 27.73 459 GLY B C 1
ATOM 9052 O O . GLY B 1 459 ? -58.652 -15.721 75.465 1.00 30.06 459 GLY B O 1
ATOM 9053 N N . VAL B 1 460 ? -58.835 -13.626 74.621 1.00 26.29 460 VAL B N 1
ATOM 9054 C CA . VAL B 1 460 ? -60.276 -13.622 74.376 1.00 27.71 460 VAL B CA 1
ATOM 9055 C C . VAL B 1 460 ? -60.515 -13.965 72.908 1.00 23.92 460 VAL B C 1
ATOM 9056 O O . VAL B 1 460 ? -60.378 -13.112 72.027 1.00 21.05 460 VAL B O 1
ATOM 9060 N N . SER B 1 461 ? -60.899 -15.210 72.645 1.00 21.42 461 SER B N 1
ATOM 9061 C CA . SER B 1 461 ? -61.238 -15.634 71.299 1.00 21.00 461 SER B CA 1
ATOM 9062 C C . SER B 1 461 ? -62.473 -14.889 70.807 1.00 22.92 461 SER B C 1
ATOM 9063 O O . SER B 1 461 ? -63.186 -14.241 71.573 1.00 20.70 461 SER B O 1
ATOM 9066 N N . ALA B 1 462 ? -62.725 -14.989 69.499 1.00 20.47 462 ALA B N 1
ATOM 9067 C CA . ALA B 1 462 ? -63.908 -14.347 68.931 1.00 24.65 462 ALA B CA 1
ATOM 9068 C C . ALA B 1 462 ? -65.181 -14.908 69.554 1.00 23.30 462 ALA B C 1
ATOM 9069 O O . ALA B 1 462 ? -66.103 -14.157 69.885 1.00 23.53 462 ALA B O 1
ATOM 9071 N N . LEU B 1 463 ? -65.228 -16.226 69.757 1.00 25.55 463 LEU B N 1
ATOM 9072 C CA . LEU B 1 463 ? -66.384 -16.835 70.408 1.00 25.50 463 LEU B CA 1
ATOM 9073 C C . LEU B 1 463 ? -66.612 -16.253 71.801 1.00 27.83 463 LEU B C 1
ATOM 9074 O O . LEU B 1 463 ? -67.753 -15.954 72.178 1.00 23.10 463 LEU B O 1
ATOM 9079 N N . GLU B 1 464 ? -65.539 -16.077 72.578 1.00 23.69 464 GLU B N 1
ATOM 9080 C CA . GLU B 1 464 ? -65.701 -15.589 73.945 1.00 25.65 464 GLU B CA 1
ATOM 9081 C C . GLU B 1 464 ? -66.135 -14.130 73.959 1.00 29.71 464 GLU B C 1
ATOM 9082 O O . GLU B 1 464 ? -66.907 -13.711 74.832 1.00 35.56 464 GLU B O 1
ATOM 9088 N N . GLY B 1 465 ? -65.653 -13.337 73.005 1.00 25.20 465 GLY B N 1
ATOM 9089 C CA . GLY B 1 465 ? -66.084 -11.950 72.944 1.00 26.03 465 GLY B CA 1
ATOM 9090 C C . GLY B 1 465 ? -67.568 -11.829 72.654 1.00 26.79 465 GLY B C 1
ATOM 9091 O O . GLY B 1 465 ? -68.264 -10.985 73.234 1.00 20.54 465 GLY B O 1
ATOM 9092 N N . LEU B 1 466 ? -68.072 -12.681 71.762 1.00 21.31 466 LEU B N 1
ATOM 9093 C CA . LEU B 1 466 ? -69.477 -12.618 71.379 1.00 28.79 466 LEU B CA 1
ATOM 9094 C C . LEU B 1 466 ? -70.381 -13.215 72.456 1.00 29.24 466 LEU B C 1
ATOM 9095 O O . LEU B 1 466 ? -71.458 -12.674 72.723 1.00 28.54 466 LEU B O 1
ATOM 9100 N N . GLN B 1 467 ? -69.953 -14.319 73.083 1.00 23.74 467 GLN B N 1
ATOM 9101 C CA . GLN B 1 467 ? -70.639 -14.838 74.264 1.00 28.29 467 GLN B CA 1
ATOM 9102 C C . GLN B 1 467 ? -70.802 -13.757 75.324 1.00 31.00 467 GLN B C 1
ATOM 9103 O O . GLN B 1 467 ? -71.916 -13.480 75.775 1.00 35.81 467 GLN B O 1
ATOM 9109 N N . ALA B 1 468 ? -69.698 -13.122 75.726 1.00 32.15 468 ALA B N 1
ATOM 9110 C CA . ALA B 1 468 ? -69.778 -12.086 76.753 1.00 30.79 468 ALA B CA 1
ATOM 9111 C C . ALA B 1 468 ? -70.673 -10.939 76.314 1.00 37.66 468 ALA B C 1
ATOM 9112 O O . ALA B 1 468 ? -71.390 -10.350 77.134 1.00 35.70 468 ALA B O 1
ATOM 9114 N N . TYR B 1 469 ? -70.629 -10.592 75.028 1.00 27.24 469 TYR B N 1
ATOM 9115 C CA . TYR B 1 469 ? -71.480 -9.518 74.535 1.00 30.13 469 TYR B CA 1
ATOM 9116 C C . TYR B 1 469 ? -72.937 -9.952 74.532 1.00 33.95 469 TYR B C 1
ATOM 9117 O O . TYR B 1 469 ? -73.831 -9.152 74.818 1.00 30.70 469 TYR B O 1
ATOM 9126 N N . ALA B 1 470 ? -73.188 -11.220 74.202 1.00 33.96 470 ALA B N 1
ATOM 9127 C CA . ALA B 1 470 ? -74.552 -11.734 74.162 1.00 36.45 470 ALA B CA 1
ATOM 9128 C C . ALA B 1 470 ? -75.174 -11.739 75.552 1.00 45.49 470 ALA B C 1
ATOM 9129 O O . ALA B 1 470 ? -76.331 -11.336 75.726 1.00 37.74 470 ALA B O 1
ATOM 9131 N N . GLU B 1 471 ? -74.412 -12.201 76.545 1.00 37.21 471 GLU B N 1
ATOM 9132 C CA . GLU B 1 471 ? -74.853 -12.172 77.932 1.00 39.96 471 GLU B CA 1
ATOM 9133 C C . GLU B 1 471 ? -75.380 -10.796 78.316 1.00 38.91 471 GLU B C 1
ATOM 9134 O O . GLU B 1 471 ? -76.434 -10.678 78.946 1.00 46.19 471 GLU B O 1
ATOM 9140 N N . GLN B 1 472 ? -74.680 -9.740 77.917 1.00 40.18 472 GLN B N 1
ATOM 9141 C CA . GLN B 1 472 ? -75.119 -8.393 78.252 1.00 37.14 472 GLN B CA 1
ATOM 9142 C C . GLN B 1 472 ? -76.283 -7.941 77.389 1.00 37.37 472 GLN B C 1
ATOM 9143 O O . GLN B 1 472 ? -77.131 -7.172 77.853 1.00 43.34 472 GLN B O 1
ATOM 9149 N N . ALA B 1 473 ? -76.333 -8.388 76.140 1.00 33.82 473 ALA B N 1
ATOM 9150 C CA . ALA B 1 473 ? -77.314 -7.889 75.190 1.00 40.16 473 ALA B CA 1
ATOM 9151 C C . ALA B 1 473 ? -78.609 -8.691 75.199 1.00 46.41 473 ALA B C 1
ATOM 9152 O O . ALA B 1 473 ? -79.650 -8.166 74.791 1.00 43.38 473 ALA B O 1
ATOM 9154 N N . GLY B 1 474 ? -78.565 -9.947 75.637 1.00 38.41 474 GLY B N 1
ATOM 9155 C CA . GLY B 1 474 ? -79.768 -10.734 75.776 1.00 35.94 474 GLY B CA 1
ATOM 9156 C C . GLY B 1 474 ? -80.137 -11.569 74.576 1.00 41.58 474 GLY B C 1
ATOM 9157 O O . GLY B 1 474 ? -81.322 -11.853 74.373 1.00 46.58 474 GLY B O 1
ATOM 9158 N N . PHE B 1 475 ? -79.173 -11.964 73.761 1.00 35.24 475 PHE B N 1
ATOM 9159 C CA . PHE B 1 475 ? -79.436 -12.947 72.728 1.00 28.77 475 PHE B CA 1
ATOM 9160 C C . PHE B 1 475 ? -78.619 -14.197 73.020 1.00 28.83 475 PHE B C 1
ATOM 9161 O O . PHE B 1 475 ? -77.770 -14.219 73.912 1.00 29.13 475 PHE B O 1
ATOM 9169 N N . GLU B 1 476 ? -78.901 -15.250 72.274 1.00 28.54 476 GLU B N 1
ATOM 9170 C CA . GLU B 1 476 ? -78.258 -16.537 72.477 1.00 36.06 476 GLU B CA 1
ATOM 9171 C C . GLU B 1 476 ? -77.106 -16.723 71.487 1.00 33.71 476 GLU B C 1
ATOM 9172 O O . GLU B 1 476 ? -77.163 -16.253 70.348 1.00 25.69 476 GLU B O 1
ATOM 9178 N N . VAL B 1 477 ? -76.062 -17.425 71.926 1.00 38.20 477 VAL B N 1
ATOM 9179 C CA . VAL B 1 477 ? -74.915 -17.732 71.078 1.00 35.26 477 VAL B CA 1
ATOM 9180 C C . VAL B 1 477 ? -74.699 -19.236 71.049 1.00 30.18 477 VAL B C 1
ATOM 9181 O O . VAL B 1 477 ? -74.615 -19.883 72.099 1.00 31.27 477 VAL B O 1
ATOM 9185 N N . GLU B 1 478 ? -74.595 -19.782 69.846 1.00 29.01 478 GLU B N 1
ATOM 9186 C CA . GLU B 1 478 ? -74.308 -21.186 69.619 1.00 30.83 478 GLU B CA 1
ATOM 9187 C C . GLU B 1 478 ? -72.996 -21.301 68.848 1.00 33.36 478 GLU B C 1
ATOM 9188 O O . GLU B 1 478 ? -72.706 -20.475 67.979 1.00 31.79 478 GLU B O 1
ATOM 9194 N N . TYR B 1 479 ? -72.198 -22.318 69.169 1.00 30.52 479 TYR B N 1
ATOM 9195 C CA . TYR B 1 479 ? -70.883 -22.504 68.571 1.00 25.69 479 TYR B CA 1
ATOM 9196 C C . TYR B 1 479 ? -70.870 -23.758 67.711 1.00 28.11 479 TYR B C 1
ATOM 9197 O O . TYR B 1 479 ? -71.419 -24.790 68.099 1.00 38.29 479 TYR B O 1
ATOM 9206 N N . ALA B 1 480 ? -70.233 -23.672 66.544 1.00 22.77 480 ALA B N 1
ATOM 9207 C CA . ALA B 1 480 ? -69.957 -24.857 65.745 1.00 27.99 480 ALA B CA 1
ATOM 9208 C C . ALA B 1 480 ? -68.555 -24.738 65.167 1.00 26.99 480 ALA B C 1
ATOM 9209 O O . ALA B 1 480 ? -68.154 -23.661 64.725 1.00 27.34 480 ALA B O 1
ATOM 9211 N N . GLN B 1 481 ? -67.815 -25.851 65.178 1.00 28.17 481 GLN B N 1
ATOM 9212 C CA . GLN B 1 481 ? -66.439 -25.838 64.695 1.00 28.75 481 GLN B CA 1
ATOM 9213 C C . GLN B 1 481 ? -66.365 -25.374 63.243 1.00 27.10 481 GLN B C 1
ATOM 9214 O O . GLN B 1 481 ? -65.516 -24.548 62.896 1.00 26.33 481 GLN B O 1
ATOM 9220 N N . GLY B 1 482 ? -67.261 -25.873 62.389 1.00 22.55 482 GLY B N 1
ATOM 9221 C CA . GLY B 1 482 ? -67.301 -25.508 60.982 1.00 20.90 482 GLY B CA 1
ATOM 9222 C C . GLY B 1 482 ? -66.363 -26.357 60.149 1.00 28.45 482 GLY B C 1
ATOM 9223 O O . GLY B 1 482 ? -66.802 -27.202 59.362 1.00 29.10 482 GLY B O 1
ATOM 9224 N N . CYS B 1 483 ? -65.062 -26.120 60.314 1.00 22.82 483 CYS B N 1
ATOM 9225 C CA . CYS B 1 483 ? -64.010 -26.974 59.784 1.00 22.94 483 CYS B CA 1
ATOM 9226 C C . CYS B 1 483 ? -62.731 -26.616 60.523 1.00 24.86 483 CYS B C 1
ATOM 9227 O O . CYS B 1 483 ? -62.656 -25.586 61.194 1.00 25.07 483 CYS B O 1
ATOM 9230 N N . ALA B 1 484 ? -61.733 -27.478 60.400 1.00 23.59 484 ALA B N 1
ATOM 9231 C CA . ALA B 1 484 ? -60.406 -27.199 60.921 1.00 26.69 484 ALA B CA 1
ATOM 9232 C C . ALA B 1 484 ? -59.477 -26.784 59.784 1.00 25.12 484 ALA B C 1
ATOM 9233 O O . ALA B 1 484 ? -59.652 -27.191 58.631 1.00 23.56 484 ALA B O 1
ATOM 9235 N N . ILE B 1 485 ? -58.500 -25.946 60.120 1.00 30.72 485 ILE B N 1
ATOM 9236 C CA . ILE B 1 485 ? -57.416 -25.613 59.197 1.00 25.62 485 ILE B CA 1
ATOM 9237 C C . ILE B 1 485 ? -56.281 -26.615 59.311 1.00 22.68 485 ILE B C 1
ATOM 9238 O O . ILE B 1 485 ? -55.849 -27.212 58.323 1.00 21.03 485 ILE B O 1
ATOM 9243 N N . THR B 1 486 ? -55.787 -26.830 60.512 1.00 20.61 486 THR B N 1
ATOM 9244 C CA . THR B 1 486 ? -54.773 -27.841 60.746 1.00 25.63 486 THR B CA 1
ATOM 9245 C C . THR B 1 486 ? -55.336 -28.893 61.693 1.00 29.51 486 THR B C 1
ATOM 9246 O O . THR B 1 486 ? -56.178 -28.594 62.547 1.00 27.08 486 THR B O 1
ATOM 9250 N N . ALA B 1 487 ? -54.878 -30.127 61.512 1.00 32.12 487 ALA B N 1
ATOM 9251 C CA . ALA B 1 487 ? -55.412 -31.253 62.263 1.00 39.70 487 ALA B CA 1
ATOM 9252 C C . ALA B 1 487 ? -55.021 -31.154 63.733 1.00 41.72 487 ALA B C 1
ATOM 9253 O O . ALA B 1 487 ? -53.871 -30.848 64.075 1.00 32.83 487 ALA B O 1
ATOM 9255 N N . GLY B 1 488 ? -55.994 -31.419 64.606 1.00 45.05 488 GLY B N 1
ATOM 9256 C CA . GLY B 1 488 ? -55.800 -31.300 66.032 1.00 44.36 488 GLY B CA 1
ATOM 9257 C C . GLY B 1 488 ? -56.002 -29.909 66.577 1.00 42.05 488 GLY B C 1
ATOM 9258 O O . GLY B 1 488 ? -56.032 -29.736 67.804 1.00 50.52 488 GLY B O 1
ATOM 9259 N N . ASP B 1 489 ? -56.146 -28.906 65.714 1.00 40.32 489 ASP B N 1
ATOM 9260 C CA . ASP B 1 489 ? -56.366 -27.538 66.170 1.00 45.27 489 ASP B CA 1
ATOM 9261 C C . ASP B 1 489 ? -57.850 -27.240 65.980 1.00 42.75 489 ASP B C 1
ATOM 9262 O O . ASP B 1 489 ? -58.276 -26.564 65.041 1.00 34.33 489 ASP B O 1
ATOM 9267 N N . GLU B 1 490 ? -58.645 -27.787 66.900 1.00 44.28 490 GLU B N 1
ATOM 9268 C CA . GLU B 1 490 ? -60.087 -27.605 66.938 1.00 43.41 490 GLU B CA 1
ATOM 9269 C C . GLU B 1 490 ? -60.492 -27.178 68.340 1.00 38.32 490 GLU B C 1
ATOM 9270 O O . GLU B 1 490 ? -59.815 -27.497 69.321 1.00 36.73 490 GLU B O 1
ATOM 9276 N N . GLY B 1 491 ? -61.594 -26.438 68.425 1.00 41.34 491 GLY B N 1
ATOM 9277 C CA . GLY B 1 491 ? -62.081 -26.011 69.723 1.00 37.26 491 GLY B CA 1
ATOM 9278 C C . GLY B 1 491 ? -61.105 -25.085 70.421 1.00 49.09 491 GLY B C 1
ATOM 9279 O O . GLY B 1 491 ? -60.468 -24.220 69.799 1.00 43.04 491 GLY B O 1
ATOM 9280 N N . ASN B 1 492 ? -60.967 -25.287 71.731 0.93 48.21 492 ASN B N 1
ATOM 9281 C CA . ASN B 1 492 ? -60.243 -24.356 72.585 0.93 54.98 492 ASN B CA 1
ATOM 9282 C C . ASN B 1 492 ? -58.737 -24.415 72.361 0.93 57.60 492 ASN B C 1
ATOM 9283 O O . ASN B 1 492 ? -58.165 -25.460 72.029 0.93 48.10 492 ASN B O 1
ATOM 9288 N N . ASN B 1 493 ? -58.100 -23.263 72.570 0.73 58.35 493 ASN B N 1
ATOM 9289 C CA . ASN B 1 493 ? -56.664 -23.072 72.431 0.73 57.90 493 ASN B CA 1
ATOM 9290 C C . ASN B 1 493 ? -55.982 -22.862 73.778 0.73 62.06 493 ASN B C 1
ATOM 9291 O O . ASN B 1 493 ? -54.819 -22.443 73.816 0.73 53.28 493 ASN B O 1
ATOM 9296 N N . GLU B 1 494 ? -56.682 -23.138 74.883 0.83 66.45 494 GLU B N 1
ATOM 9297 C CA . GLU B 1 494 ? -56.188 -22.783 76.211 0.83 69.96 494 GLU B CA 1
ATOM 9298 C C . GLU B 1 494 ? -55.133 -23.765 76.715 0.83 73.01 494 GLU B C 1
ATOM 9299 O O . GLU B 1 494 ? -54.133 -23.352 77.314 0.83 66.18 494 GLU B O 1
ATOM 9305 N N . ILE B 1 495 ? -55.342 -25.058 76.497 0.99 78.92 495 ILE B N 1
ATOM 9306 C CA . ILE B 1 495 ? -54.375 -26.077 76.889 0.99 79.19 495 ILE B CA 1
ATOM 9307 C C . ILE B 1 495 ? -53.253 -26.096 75.856 0.99 81.58 495 ILE B C 1
ATOM 9308 O O . ILE B 1 495 ? -53.494 -25.911 74.654 0.99 77.97 495 ILE B O 1
ATOM 9313 N N . GLU B 1 496 ? -52.013 -26.284 76.316 0.86 83.08 496 GLU B N 1
ATOM 9314 C CA . GLU B 1 496 ? -50.867 -26.112 75.427 0.86 87.35 496 GLU B CA 1
ATOM 9315 C C . GLU B 1 496 ? -50.776 -27.263 74.431 0.86 97.60 496 GLU B C 1
ATOM 9316 O O . GLU B 1 496 ? -50.571 -28.421 74.814 0.86 88.20 496 GLU B O 1
ATOM 9322 N N . THR B 1 497 ? -50.933 -26.924 73.152 1.00 107.73 497 THR B N 1
ATOM 9323 C CA . THR B 1 497 ? -50.865 -27.891 72.067 1.00 104.86 497 THR B CA 1
ATOM 9324 C C . THR B 1 497 ? -49.450 -28.453 71.937 1.00 110.47 497 THR B C 1
ATOM 9325 O O . THR B 1 497 ? -48.461 -27.786 72.255 1.00 112.88 497 THR B O 1
ATOM 9329 N N . ASP B 1 498 ? -49.365 -29.704 71.472 0.83 111.73 498 ASP B N 1
ATOM 9330 C CA . ASP B 1 498 ? -48.110 -30.454 71.437 0.83 119.94 498 ASP B CA 1
ATOM 9331 C C . ASP B 1 498 ? -47.008 -29.720 70.679 0.83 124.13 498 ASP B C 1
ATOM 9332 O O . ASP B 1 498 ? -47.010 -29.689 69.444 0.83 121.49 498 ASP B O 1
ATOM 9337 N N . ALA B 1 499 ? -46.061 -29.138 71.415 1.00 128.41 499 ALA B N 1
ATOM 9338 C CA . ALA B 1 499 ? -44.962 -28.408 70.798 1.00 125.95 499 ALA B CA 1
ATOM 9339 C C . ALA B 1 499 ? -43.949 -29.373 70.185 1.00 131.47 499 ALA B C 1
ATOM 9340 O O . ALA B 1 499 ? -43.833 -30.533 70.595 1.00 122.51 499 ALA B O 1
ATOM 9342 N N . SER B 1 500 ? -43.229 -28.876 69.172 0.92 128.45 500 SER B N 1
ATOM 9343 C CA . SER B 1 500 ? -42.245 -29.623 68.388 0.92 123.46 500 SER B CA 1
ATOM 9344 C C . SER B 1 500 ? -42.895 -30.704 67.529 0.92 122.22 500 SER B C 1
ATOM 9345 O O . SER B 1 500 ? -42.224 -31.322 66.694 0.92 125.08 500 SER B O 1
ATOM 9348 N N . ASP B 1 501 ? -44.191 -30.946 67.718 0.91 117.90 501 ASP B N 1
ATOM 9349 C CA . ASP B 1 501 ? -44.918 -31.841 66.829 0.91 109.57 501 ASP B CA 1
ATOM 9350 C C . ASP B 1 501 ? -45.203 -31.125 65.512 0.91 103.71 501 ASP B C 1
ATOM 9351 O O . ASP B 1 501 ? -45.633 -29.965 65.503 0.91 95.35 501 ASP B O 1
ATOM 9356 N N . GLU B 1 502 ? -44.948 -31.813 64.401 1.00 96.23 502 GLU B N 1
ATOM 9357 C CA . GLU B 1 502 ? -45.081 -31.198 63.086 1.00 82.70 502 GLU B CA 1
ATOM 9358 C C . GLU B 1 502 ? -46.551 -31.002 62.737 1.00 57.01 502 GLU B C 1
ATOM 9359 O O . GLU B 1 502 ? -47.390 -31.876 62.974 1.00 63.05 502 GLU B O 1
ATOM 9365 N N . SER B 1 503 ? -46.860 -29.846 62.162 1.00 50.87 503 SER B N 1
ATOM 9366 C CA . SER B 1 503 ? -48.238 -29.505 61.844 1.00 44.74 503 SER B CA 1
ATOM 9367 C C . SER B 1 503 ? -48.679 -30.201 60.562 1.00 41.01 503 SER B C 1
ATOM 9368 O O . SER B 1 503 ? -47.900 -30.348 59.612 1.00 40.99 503 SER B O 1
ATOM 9371 N N . VAL B 1 504 ? -49.935 -30.639 60.545 1.00 27.89 504 VAL B N 1
ATOM 9372 C CA . VAL B 1 504 ? -50.494 -31.406 59.441 1.00 36.20 504 VAL B CA 1
ATOM 9373 C C . VAL B 1 504 ? -51.820 -30.776 59.030 1.00 27.22 504 VAL B C 1
ATOM 9374 O O . VAL B 1 504 ? -52.597 -30.329 59.880 1.00 26.25 504 VAL B O 1
ATOM 9378 N N . GLN B 1 505 ? -52.058 -30.699 57.723 1.00 31.26 505 GLN B N 1
ATOM 9379 C CA . GLN B 1 505 ? -53.295 -30.113 57.216 1.00 27.00 505 GLN B CA 1
ATOM 9380 C C . GLN B 1 505 ? -54.517 -30.930 57.659 1.00 29.17 505 GLN B C 1
ATOM 9381 O O . GLN B 1 505 ? -54.464 -32.156 57.785 1.00 31.75 505 GLN B O 1
ATOM 9387 N N . ALA B 1 506 ? -55.630 -30.239 57.897 1.00 27.48 506 ALA B N 1
ATOM 9388 C CA . ALA B 1 506 ? -56.850 -30.898 58.369 1.00 28.58 506 ALA B CA 1
ATOM 9389 C C . ALA B 1 506 ? -57.439 -31.843 57.317 1.00 31.17 506 ALA B C 1
ATOM 9390 O O . ALA B 1 506 ? -57.429 -31.551 56.114 1.00 28.94 506 ALA B O 1
ATOM 9392 N N . ASP B 1 507 ? -57.986 -32.974 57.777 1.00 31.43 507 ASP B N 1
ATOM 9393 C CA . ASP B 1 507 ? -58.540 -33.964 56.844 1.00 37.78 507 ASP B CA 1
ATOM 9394 C C . ASP B 1 507 ? -59.795 -33.428 56.152 1.00 29.29 507 ASP B C 1
ATOM 9395 O O . ASP B 1 507 ? -60.735 -32.993 56.829 1.00 27.86 507 ASP B O 1
ATOM 9400 N N . PRO B 1 508 ? -59.839 -33.428 54.816 1.00 27.75 508 PRO B N 1
ATOM 9401 C CA . PRO B 1 508 ? -61.021 -32.893 54.111 1.00 26.77 508 PRO B CA 1
ATOM 9402 C C . PRO B 1 508 ? -62.317 -33.644 54.395 1.00 30.32 508 PRO B C 1
ATOM 9403 O O . PRO B 1 508 ? -63.374 -33.010 54.478 1.00 27.31 508 PRO B O 1
ATOM 9407 N N . ALA B 1 509 ? -62.273 -34.975 54.521 1.00 31.49 509 ALA B N 1
ATOM 9408 C CA . ALA B 1 509 ? -63.493 -35.748 54.768 1.00 32.90 509 ALA B CA 1
ATOM 9409 C C . ALA B 1 509 ? -64.116 -35.388 56.109 1.00 34.92 509 ALA B C 1
ATOM 9410 O O . ALA B 1 509 ? -65.322 -35.133 56.199 1.00 34.49 509 ALA B O 1
ATOM 9412 N N . ARG B 1 510 ? -63.302 -35.350 57.166 1.00 32.19 510 ARG B N 1
ATOM 9413 C CA . ARG B 1 510 ? -63.806 -34.886 58.450 1.00 29.32 510 ARG B CA 1
ATOM 9414 C C . ARG B 1 510 ? -64.333 -33.455 58.361 1.00 32.58 510 ARG B C 1
ATOM 9415 O O . ARG B 1 510 ? -65.332 -33.115 59.011 1.00 31.14 510 ARG B O 1
ATOM 9423 N N . ASN B 1 511 ? -63.705 -32.611 57.542 1.00 32.28 511 ASN B N 1
ATOM 9424 C CA . ASN B 1 511 ? -64.154 -31.223 57.458 1.00 29.82 511 ASN B CA 1
ATOM 9425 C C . ASN B 1 511 ? -65.547 -31.127 56.847 1.00 25.04 511 ASN B C 1
ATOM 9426 O O . ASN B 1 511 ? -66.368 -30.313 57.289 1.00 28.30 511 ASN B O 1
ATOM 9431 N N . ARG B 1 512 ? -65.833 -31.947 55.831 1.00 27.50 512 ARG B N 1
ATOM 9432 C CA . ARG B 1 512 ? -67.152 -31.910 55.207 1.00 28.23 512 ARG B CA 1
ATOM 9433 C C . ARG B 1 512 ? -68.241 -32.381 56.163 1.00 31.15 512 ARG B C 1
ATOM 9434 O O . ARG B 1 512 ? -69.377 -31.901 56.092 1.00 30.29 512 ARG B O 1
ATOM 9442 N N . ARG B 1 513 ? -67.913 -33.295 57.077 1.00 30.03 513 ARG B N 1
ATOM 9443 C CA . ARG B 1 513 ? -68.881 -33.680 58.097 1.00 29.62 513 ARG B CA 1
ATOM 9444 C C . ARG B 1 513 ? -69.058 -32.571 59.118 1.00 34.18 513 ARG B C 1
ATOM 9445 O O . ARG B 1 513 ? -70.181 -32.301 59.559 1.00 34.98 513 ARG B O 1
ATOM 9453 N N . LEU B 1 514 ? -67.967 -31.889 59.479 1.00 31.96 514 LEU B N 1
ATOM 9454 C CA . LEU B 1 514 ? -68.102 -30.721 60.343 1.00 29.13 514 LEU B CA 1
ATOM 9455 C C . LEU B 1 514 ? -68.945 -29.645 59.674 1.00 24.91 514 LEU B C 1
ATOM 9456 O O . LEU B 1 514 ? -69.755 -28.980 60.334 1.00 26.00 514 LEU B O 1
ATOM 9461 N N . ILE B 1 515 ? -68.782 -29.476 58.363 1.00 23.45 515 ILE B N 1
ATOM 9462 C CA . ILE B 1 515 ? -69.533 -28.458 57.631 1.00 27.2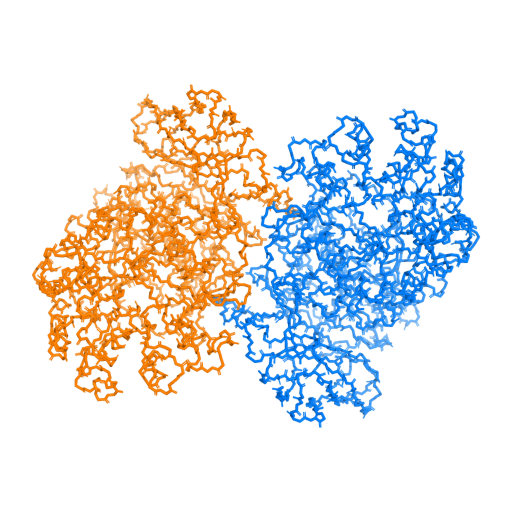5 515 ILE B CA 1
ATOM 9463 C C . ILE B 1 515 ? -71.026 -28.774 57.656 1.00 29.13 515 ILE B C 1
ATOM 9464 O O . ILE B 1 515 ? -71.865 -27.897 57.915 1.00 25.59 515 ILE B O 1
ATOM 9469 N N . ALA B 1 516 ? -71.377 -30.033 57.373 1.00 26.12 516 ALA B N 1
ATOM 9470 C CA . ALA B 1 516 ? -72.776 -30.451 57.455 1.00 37.31 516 ALA B CA 1
ATOM 9471 C C . ALA B 1 516 ? -73.334 -30.239 58.862 1.00 36.45 516 ALA B C 1
ATOM 9472 O O . ALA B 1 516 ? -74.448 -29.719 59.024 1.00 34.04 516 ALA B O 1
ATOM 9474 N N . GLU B 1 517 ? -72.553 -30.593 59.894 1.00 31.25 517 GLU B N 1
ATOM 9475 C CA . GLU B 1 517 ? -72.970 -30.332 61.271 1.00 28.42 517 GLU B CA 1
ATOM 9476 C C . GLU B 1 517 ? -73.217 -28.851 61.501 1.00 33.91 517 GLU B C 1
ATOM 9477 O O . GLU B 1 517 ? -74.196 -28.474 62.155 1.00 37.69 517 GLU B O 1
ATOM 9483 N N . ALA B 1 518 ? -72.343 -27.992 60.970 1.00 30.88 518 ALA B N 1
ATOM 9484 C CA . ALA B 1 518 ? -72.549 -26.557 61.142 1.00 38.95 518 ALA B CA 1
ATOM 9485 C C . ALA B 1 518 ? -73.783 -26.074 60.374 1.00 26.30 518 ALA B C 1
ATOM 9486 O O . ALA B 1 518 ? -74.559 -25.261 60.888 1.00 29.21 518 ALA B O 1
ATOM 9488 N N . VAL B 1 519 ? -73.981 -26.565 59.147 1.00 28.31 519 VAL B N 1
ATOM 9489 C CA . VAL B 1 519 ? -75.185 -26.228 58.387 1.00 31.66 519 VAL B CA 1
ATOM 9490 C C . VAL B 1 519 ? -76.443 -26.606 59.172 1.00 35.76 519 VAL B C 1
ATOM 9491 O O . VAL B 1 519 ? -77.377 -25.807 59.302 1.00 31.37 519 VAL B O 1
ATOM 9495 N N . ALA B 1 520 ? -76.480 -27.826 59.720 1.00 37.19 520 ALA B N 1
ATOM 9496 C CA . ALA B 1 520 ? -77.631 -28.255 60.518 1.00 32.88 520 ALA B CA 1
ATOM 9497 C C . ALA B 1 520 ? -77.833 -27.354 61.735 1.00 35.75 520 ALA B C 1
ATOM 9498 O O . ALA B 1 520 ? -78.956 -26.924 62.020 1.00 41.21 520 ALA B O 1
ATOM 9500 N N . THR B 1 521 ? -76.751 -27.032 62.453 1.00 34.71 521 THR B N 1
ATOM 9501 C CA . THR B 1 521 ? -76.880 -26.157 63.617 1.00 30.29 521 THR B CA 1
ATOM 9502 C C . THR B 1 521 ? -77.332 -24.754 63.220 1.00 35.79 521 THR B C 1
ATOM 9503 O O . THR B 1 521 ? -78.023 -24.077 63.993 1.00 35.79 521 THR B O 1
ATOM 9507 N N . ALA B 1 522 ? -76.980 -24.309 62.013 1.00 33.21 522 ALA B N 1
ATOM 9508 C CA . ALA B 1 522 ? -77.335 -22.961 61.581 1.00 32.43 522 ALA B CA 1
ATOM 9509 C C . ALA B 1 522 ? -78.808 -22.814 61.223 1.00 42.20 522 ALA B C 1
ATOM 9510 O O . ALA B 1 522 ? -79.264 -21.685 61.013 1.00 36.73 522 ALA B O 1
ATOM 9512 N N . GLN B 1 523 ? -79.564 -23.911 61.149 1.00 47.23 523 GLN B N 1
ATOM 9513 C CA . GLN B 1 523 ? -80.938 -23.809 60.666 1.00 47.04 523 GLN B CA 1
ATOM 9514 C C . GLN B 1 523 ? -81.782 -22.890 61.550 1.00 39.05 523 GLN B C 1
ATOM 9515 O O . GLN B 1 523 ? -82.539 -22.056 61.041 1.00 42.60 523 GLN B O 1
ATOM 9521 N N . ASP B 1 524 ? -81.638 -22.986 62.869 1.00 36.42 524 ASP B N 1
ATOM 9522 C CA . ASP B 1 524 ? -82.414 -22.138 63.764 1.00 43.72 524 ASP B CA 1
ATOM 9523 C C . ASP B 1 524 ? -81.640 -20.905 64.247 1.00 43.03 524 ASP B C 1
ATOM 9524 O O . ASP B 1 524 ? -81.982 -20.339 65.291 1.00 46.03 524 ASP B O 1
ATOM 9529 N N . CYS B 1 525 ? -80.627 -20.456 63.504 1.00 41.78 525 CYS B N 1
ATOM 9530 C CA . CYS B 1 525 ? -79.874 -19.251 63.848 1.00 41.37 525 CYS B CA 1
ATOM 9531 C C . CYS B 1 525 ? -80.190 -18.158 62.843 1.00 35.47 525 CYS B C 1
ATOM 9532 O O . CYS B 1 525 ? -80.188 -18.410 61.636 1.00 37.52 525 CYS B O 1
ATOM 9535 N N . ASP B 1 526 ? -80.444 -16.946 63.334 1.00 30.61 526 ASP B N 1
ATOM 9536 C CA . ASP B 1 526 ? -80.746 -15.834 62.439 1.00 34.40 526 ASP B CA 1
ATOM 9537 C C . ASP B 1 526 ? -79.522 -15.002 62.061 1.00 36.65 526 ASP B C 1
ATOM 9538 O O . ASP B 1 526 ? -79.616 -14.175 61.149 1.00 34.68 526 ASP B O 1
ATOM 9543 N N . VAL B 1 527 ? -78.389 -15.182 62.737 1.00 32.91 527 VAL B N 1
ATOM 9544 C CA . VAL B 1 527 ? -77.148 -14.488 62.402 1.00 34.19 527 VAL B CA 1
ATOM 9545 C C . VAL B 1 527 ? -76.016 -15.503 62.429 1.00 27.58 527 VAL B C 1
ATOM 9546 O O . VAL B 1 527 ? -75.920 -16.309 63.361 1.00 30.04 527 VAL B O 1
ATOM 9550 N N . ILE B 1 528 ? -75.168 -15.476 61.404 1.00 24.50 528 ILE B N 1
ATOM 9551 C CA . ILE B 1 528 ? -73.987 -16.327 61.346 1.00 23.82 528 ILE B CA 1
ATOM 9552 C C . ILE B 1 528 ? -72.748 -15.442 61.272 1.00 34.12 528 ILE B C 1
ATOM 9553 O O . ILE B 1 528 ? -72.677 -14.542 60.427 1.00 27.89 528 ILE B O 1
ATOM 9558 N N . VAL B 1 529 ? -71.782 -15.699 62.158 1.00 30.93 529 VAL B N 1
ATOM 9559 C CA . VAL B 1 529 ? -70.501 -14.997 62.200 1.00 26.41 529 VAL B CA 1
ATOM 9560 C C . VAL B 1 529 ? -69.421 -16.035 61.908 1.00 25.81 529 VAL B C 1
ATOM 9561 O O . VAL B 1 529 ? -69.121 -16.877 62.763 1.00 23.12 529 VAL B O 1
ATOM 9565 N N . MET B 1 530 ? -68.860 -16.006 60.693 1.00 24.27 530 MET B N 1
ATOM 9566 C CA . MET B 1 530 ? -67.849 -16.981 60.287 1.00 25.87 530 MET B CA 1
ATOM 9567 C C . MET B 1 530 ? -66.455 -16.439 60.595 1.00 27.90 530 MET B C 1
ATOM 9568 O O . MET B 1 530 ? -66.115 -15.321 60.193 1.00 23.82 530 MET B O 1
ATOM 9573 N N . CYS B 1 531 ? -65.663 -17.223 61.326 1.00 23.72 531 CYS B N 1
ATOM 9574 C CA . CYS B 1 531 ? -64.330 -16.823 61.774 1.00 24.56 531 CYS B CA 1
ATOM 9575 C C . CYS B 1 531 ? -63.335 -17.672 60.997 1.00 25.08 531 CYS B C 1
ATOM 9576 O O . CYS B 1 531 ? -63.169 -18.862 61.285 1.00 23.96 531 CYS B O 1
ATOM 9579 N N . LEU B 1 532 ? -62.688 -17.056 60.002 1.00 22.66 532 LEU B N 1
ATOM 9580 C CA . LEU B 1 532 ? -61.929 -17.763 58.980 1.00 21.35 532 LEU B CA 1
ATOM 9581 C C . LEU B 1 532 ? -60.550 -17.126 58.808 1.00 20.69 532 LEU B C 1
ATOM 9582 O O . LEU B 1 532 ? -60.260 -16.059 59.351 1.00 16.58 532 LEU B O 1
ATOM 9587 N N . GLY B 1 533 ? -59.703 -17.790 58.018 1.00 20.32 533 GLY B N 1
ATOM 9588 C CA . GLY B 1 533 ? -58.438 -17.202 57.620 1.00 16.88 533 GLY B CA 1
ATOM 9589 C C . GLY B 1 533 ? -57.288 -18.178 57.537 1.00 19.11 533 GLY B C 1
ATOM 9590 O O . GLY B 1 533 ? -57.237 -19.020 56.630 1.00 16.47 533 GLY B O 1
ATOM 9591 N N . GLY B 1 534 ? -56.335 -18.044 58.461 1.00 17.45 534 GLY B N 1
ATOM 9592 C CA . GLY B 1 534 ? -55.176 -18.910 58.539 1.00 16.39 534 GLY B CA 1
ATOM 9593 C C . GLY B 1 534 ? -54.796 -19.026 59.999 1.00 17.77 534 GLY B C 1
ATOM 9594 O O . GLY B 1 534 ? -55.424 -18.412 60.859 1.00 19.34 534 GLY B O 1
ATOM 9595 N N . ASN B 1 535 ? -53.770 -19.815 60.299 1.00 15.62 535 ASN B N 1
ATOM 9596 C CA . ASN B 1 535 ? -53.292 -19.813 61.678 1.00 22.21 535 ASN B CA 1
ATOM 9597 C C . ASN B 1 535 ? -51.763 -19.776 61.686 1.00 20.92 535 ASN B C 1
ATOM 9598 O O . ASN B 1 535 ? -51.101 -19.602 60.650 1.00 20.18 535 ASN B O 1
ATOM 9603 N N . GLU B 1 536 ? -51.210 -19.932 62.884 1.00 19.15 536 GLU B N 1
ATOM 9604 C CA . GLU B 1 536 ? -49.781 -19.842 63.137 1.00 17.98 536 GLU B CA 1
ATOM 9605 C C . GLU B 1 536 ? -49.013 -21.024 62.591 1.00 17.95 536 GLU B C 1
ATOM 9606 O O . GLU B 1 536 ? -47.790 -21.047 62.738 1.00 19.45 536 GLU B O 1
ATOM 9612 N N . SER B 1 537 ? -49.691 -22.001 61.981 1.00 20.77 537 SER B N 1
ATOM 9613 C CA . SER B 1 537 ? -49.038 -23.085 61.253 1.00 15.78 537 SER B CA 1
ATOM 9614 C C . SER B 1 537 ? -49.059 -22.886 59.745 1.00 20.98 537 SER B C 1
ATOM 9615 O O . SER B 1 537 ? -48.180 -23.413 59.057 1.00 19.26 537 SER B O 1
ATOM 9618 N N . THR B 1 538 ? -50.042 -22.152 59.204 1.00 14.70 538 THR B N 1
ATOM 9619 C CA . THR B 1 538 ? -50.096 -21.948 57.757 1.00 18.51 538 THR B CA 1
ATOM 9620 C C . THR B 1 538 ? -49.352 -20.694 57.299 1.00 18.48 538 THR B C 1
ATOM 9621 O O . THR B 1 538 ? -49.065 -20.559 56.101 1.00 13.61 538 THR B O 1
ATOM 9625 N N . ALA B 1 539 ? -49.077 -19.770 58.218 1.00 16.07 539 ALA B N 1
ATOM 9626 C CA . ALA B 1 539 ? -48.109 -18.693 58.028 1.00 18.20 539 ALA B CA 1
ATOM 9627 C C . ALA B 1 539 ? -47.165 -18.752 59.218 1.00 19.14 539 ALA B C 1
ATOM 9628 O O . ALA B 1 539 ? -47.590 -18.512 60.354 1.00 18.92 539 ALA B O 1
ATOM 9630 N N A ARG B 1 540 ? -45.896 -19.069 58.968 0.44 16.06 540 ARG B N 1
ATOM 9631 N N B ARG B 1 540 ? -45.903 -19.090 58.976 0.56 15.84 540 ARG B N 1
ATOM 9632 C CA A ARG B 1 540 ? -44.940 -19.166 60.061 0.44 18.63 540 ARG B CA 1
ATOM 9633 C CA B ARG B 1 540 ? -44.946 -19.088 60.071 0.56 18.64 540 ARG B CA 1
ATOM 9634 C C A ARG B 1 540 ? -43.522 -19.024 59.522 0.44 18.63 540 ARG B C 1
ATOM 9635 C C B ARG B 1 540 ? -43.532 -18.968 59.519 0.56 18.64 540 ARG B C 1
ATOM 9636 O O A ARG B 1 540 ? -43.265 -19.201 58.331 0.44 18.89 540 ARG B O 1
ATOM 9637 O O B ARG B 1 540 ? -43.289 -19.111 58.320 0.56 18.87 540 ARG B O 1
ATOM 9652 N N . GLU B 1 541 ? -42.611 -18.670 60.422 1.00 24.12 541 GLU B N 1
ATOM 9653 C CA . GLU B 1 541 ? -41.202 -18.605 60.092 1.00 18.05 541 GLU B CA 1
ATOM 9654 C C . GLU B 1 541 ? -40.705 -20.002 59.778 1.00 18.95 541 GLU B C 1
ATOM 9655 O O . GLU B 1 541 ? -40.823 -20.903 60.609 1.00 21.94 541 GLU B O 1
ATOM 9661 N N . ALA B 1 542 ? -40.178 -20.199 58.573 1.00 16.77 542 ALA B N 1
ATOM 9662 C CA . ALA B 1 542 ? -39.624 -21.500 58.213 1.00 20.61 542 ALA B CA 1
ATOM 9663 C C . ALA B 1 542 ? -38.214 -21.558 58.769 1.00 19.67 542 ALA B C 1
ATOM 9664 O O . ALA B 1 542 ? -37.321 -20.869 58.269 1.00 21.29 542 ALA B O 1
ATOM 9666 N N . TYR B 1 543 ? -38.021 -22.375 59.798 1.00 20.81 543 TYR B N 1
ATOM 9667 C CA . TYR B 1 543 ? -36.746 -22.466 60.485 1.00 25.53 543 TYR B CA 1
ATOM 9668 C C . TYR B 1 543 ? -35.709 -23.164 59.620 1.00 22.98 543 TYR B C 1
ATOM 9669 O O . TYR B 1 543 ? -36.019 -23.881 58.659 1.00 21.46 543 TYR B O 1
ATOM 9678 N N . PHE B 1 544 ? -34.454 -22.951 59.997 1.00 23.11 544 PHE B N 1
ATOM 9679 C CA . PHE B 1 544 ? -33.327 -23.533 59.278 1.00 21.55 544 PHE B CA 1
ATOM 9680 C C . PHE B 1 544 ? -33.343 -25.062 59.342 1.00 20.72 544 PHE B C 1
ATOM 9681 O O . PHE B 1 544 ? -33.062 -25.738 58.342 1.00 18.78 544 PHE B O 1
ATOM 9689 N N . ALA B 1 545 ? -33.677 -25.623 60.504 1.00 23.85 545 ALA B N 1
ATOM 9690 C CA . ALA B 1 545 ? -33.547 -27.057 60.738 1.00 27.05 545 ALA B CA 1
ATOM 9691 C C . ALA B 1 545 ? -34.548 -27.875 59.930 1.00 21.21 545 ALA B C 1
ATOM 9692 O O . ALA B 1 545 ? -35.678 -27.455 59.684 1.00 19.87 545 ALA B O 1
ATOM 9694 N N . GLY B 1 546 ? -34.120 -29.075 59.552 1.00 21.07 546 GLY B N 1
ATOM 9695 C CA . GLY B 1 546 ? -35.008 -30.049 58.947 1.00 26.31 546 GLY B CA 1
ATOM 9696 C C . GLY B 1 546 ? -35.647 -29.546 57.666 1.00 30.40 546 GLY B C 1
ATOM 9697 O O . GLY B 1 546 ? -34.997 -28.923 56.814 1.00 28.13 546 GLY B O 1
ATOM 9698 N N . ASP B 1 547 ? -36.941 -29.842 57.521 1.00 28.69 547 ASP B N 1
ATOM 9699 C CA . ASP B 1 547 ? -37.738 -29.348 56.404 1.00 28.52 547 ASP B CA 1
ATOM 9700 C C . ASP B 1 547 ? -38.873 -28.529 56.987 1.00 24.16 547 ASP B C 1
ATOM 9701 O O . ASP B 1 547 ? -40.050 -28.833 56.792 1.00 30.69 547 ASP B O 1
ATOM 9706 N N . SER B 1 548 ? -38.514 -27.521 57.767 1.00 21.80 548 SER B N 1
ATOM 9707 C CA . SER B 1 548 ? -39.496 -26.621 58.347 1.00 19.53 548 SER B CA 1
ATOM 9708 C C . SER B 1 548 ? -40.101 -25.753 57.244 1.00 22.14 548 SER B C 1
ATOM 9709 O O . SER B 1 548 ? -39.407 -25.360 56.305 1.00 21.04 548 SER B O 1
ATOM 9712 N N . ARG B 1 549 ? -41.409 -25.489 57.331 1.00 22.76 549 ARG B N 1
ATOM 9713 C CA . ARG B 1 549 ? -42.134 -24.778 56.281 1.00 19.73 549 ARG B CA 1
ATOM 9714 C C . ARG B 1 549 ? -43.084 -23.743 56.868 1.00 18.75 549 ARG B C 1
ATOM 9715 O O . ARG B 1 549 ? -43.692 -23.953 57.919 1.00 22.98 549 ARG B O 1
ATOM 9723 N N . GLY B 1 550 ? -43.255 -22.643 56.148 1.00 17.10 550 GLY B N 1
ATOM 9724 C CA . GLY B 1 550 ? -44.162 -21.611 56.607 1.00 16.36 550 GLY B CA 1
ATOM 9725 C C . GLY B 1 550 ? -44.632 -20.650 55.537 1.00 15.00 550 GLY B C 1
ATOM 9726 O O . GLY B 1 550 ? -45.522 -19.837 55.791 1.00 18.45 550 GLY B O 1
ATOM 9727 N N . ASP B 1 551 ? -44.055 -20.732 54.342 1.00 12.24 551 ASP B N 1
ATOM 9728 C CA . ASP B 1 551 ? -44.449 -19.899 53.210 1.00 19.80 551 ASP B CA 1
ATOM 9729 C C . ASP B 1 551 ? -45.466 -20.643 52.337 1.00 20.33 551 ASP B C 1
ATOM 9730 O O . ASP B 1 551 ? -45.449 -21.874 52.244 1.00 15.42 551 ASP B O 1
ATOM 9735 N N . ARG B 1 552 ? -46.368 -19.889 51.703 1.00 16.85 552 ARG B N 1
ATOM 9736 C CA . ARG B 1 552 ? -47.426 -20.491 50.904 1.00 19.15 552 ARG B CA 1
ATOM 9737 C C . ARG B 1 552 ? -47.256 -20.140 49.432 1.00 17.01 552 ARG B C 1
ATOM 9738 O O . ARG B 1 552 ? -46.712 -19.088 49.080 1.00 13.97 552 ARG B O 1
ATOM 9746 N N . ASP B 1 553 ? -47.710 -21.046 48.565 1.00 17.33 553 ASP B N 1
ATOM 9747 C CA . ASP B 1 553 ? -47.709 -20.794 47.126 1.00 17.71 553 ASP B CA 1
ATOM 9748 C C . ASP B 1 553 ? -49.104 -20.455 46.614 1.00 16.64 553 ASP B C 1
ATOM 9749 O O . ASP B 1 553 ? -49.394 -20.655 45.435 1.00 18.06 553 ASP B O 1
ATOM 9754 N N . ASP B 1 554 ? -49.965 -19.948 47.489 1.00 16.12 554 ASP B N 1
ATOM 9755 C CA . ASP B 1 554 ? -51.367 -19.699 47.200 1.00 18.39 554 ASP B CA 1
ATOM 9756 C C . ASP B 1 554 ? -51.838 -18.725 48.262 1.00 15.86 554 ASP B C 1
ATOM 9757 O O . ASP B 1 554 ? -51.425 -18.831 49.416 1.00 16.56 554 ASP B O 1
ATOM 9762 N N . LEU B 1 555 ? -52.669 -17.768 47.878 1.00 18.78 555 LEU B N 1
ATOM 9763 C CA . LEU B 1 555 ? -53.118 -16.755 48.817 1.00 13.21 555 LEU B CA 1
ATOM 9764 C C . LEU B 1 555 ? -54.600 -16.872 49.157 1.00 18.63 555 LEU B C 1
ATOM 9765 O O . LEU B 1 555 ? -55.121 -16.036 49.910 1.00 19.03 555 LEU B O 1
ATOM 9770 N N . GLU B 1 556 ? -55.294 -17.875 48.628 1.00 17.57 556 GLU B N 1
ATOM 9771 C CA . GLU B 1 556 ? -56.674 -18.101 49.031 1.00 19.13 556 GLU B CA 1
ATOM 9772 C C . GLU B 1 556 ? -56.734 -18.656 50.456 1.00 19.72 556 GLU B C 1
ATOM 9773 O O . GLU B 1 556 ? -55.735 -19.127 51.012 1.00 20.96 556 GLU B O 1
ATOM 9779 N N . LEU B 1 557 ? -57.933 -18.616 51.040 1.00 22.66 557 LEU B N 1
ATOM 9780 C CA . LEU B 1 557 ? -58.178 -19.347 52.279 1.00 21.20 557 LEU B CA 1
ATOM 9781 C C . LEU B 1 557 ? -57.832 -20.821 52.078 1.00 20.62 557 LEU B C 1
ATOM 9782 O O . LEU B 1 557 ? -58.256 -21.451 51.103 1.00 20.48 557 LEU B O 1
ATOM 9787 N N . ILE B 1 558 ? -57.031 -21.368 52.984 1.00 16.07 558 ILE B N 1
ATOM 9788 C CA . ILE B 1 558 ? -56.585 -22.740 52.816 1.00 19.90 558 ILE B CA 1
ATOM 9789 C C . ILE B 1 558 ? -57.729 -23.722 53.097 1.00 27.54 558 ILE B C 1
ATOM 9790 O O . ILE B 1 558 ? -58.638 -23.457 53.903 1.00 18.79 558 ILE B O 1
ATOM 9795 N N . GLY B 1 559 ? -57.690 -24.868 52.415 1.00 18.81 559 GLY B N 1
ATOM 9796 C CA . GLY B 1 559 ? -58.515 -26.008 52.774 1.00 22.65 559 GLY B CA 1
ATOM 9797 C C . GLY B 1 559 ? -59.992 -25.863 52.456 1.00 27.49 559 GLY B C 1
ATOM 9798 O O . GLY B 1 559 ? -60.372 -25.427 51.365 1.00 25.83 559 GLY B O 1
ATOM 9799 N N . GLU B 1 560 ? -60.842 -26.225 53.411 1.00 24.97 560 GLU B N 1
ATOM 9800 C CA . GLU B 1 560 ? -62.271 -26.342 53.160 1.00 25.55 560 GLU B CA 1
ATOM 9801 C C . GLU B 1 560 ? -63.046 -25.147 53.672 1.00 26.28 560 GLU B C 1
ATOM 9802 O O . GLU B 1 560 ? -64.274 -25.222 53.776 1.00 35.41 560 GLU B O 1
ATOM 9808 N N . GLN B 1 561 ? -62.357 -24.053 54.008 1.00 25.16 561 GLN B N 1
ATOM 9809 C CA . GLN B 1 561 ? -63.033 -22.882 54.553 1.00 23.96 561 GLN B CA 1
ATOM 9810 C C . GLN B 1 561 ? -63.948 -22.226 53.523 1.00 24.02 561 GLN B C 1
ATOM 9811 O O . GLN B 1 561 ? -65.001 -21.683 53.876 1.00 20.34 561 GLN B O 1
ATOM 9817 N N . ASN B 1 562 ? -63.547 -22.214 52.251 1.00 18.37 562 ASN B N 1
ATOM 9818 C CA . ASN B 1 562 ? -64.427 -21.619 51.254 1.00 23.07 562 ASN B CA 1
ATOM 9819 C C . ASN B 1 562 ? -65.671 -22.473 51.063 1.00 23.31 562 ASN B C 1
ATOM 9820 O O . ASN B 1 562 ? -66.779 -21.943 50.954 1.00 25.08 562 ASN B O 1
ATOM 9825 N N . GLU B 1 563 ? -65.502 -23.798 51.049 1.00 25.77 563 GLU B N 1
ATOM 9826 C CA . GLU B 1 563 ? -66.649 -24.694 50.986 1.00 26.68 563 GLU B CA 1
ATOM 9827 C C . GLU B 1 563 ? -67.579 -24.471 52.170 1.00 27.64 563 GLU B C 1
ATOM 9828 O O . GLU B 1 563 ? -68.803 -24.461 52.008 1.00 30.00 563 GLU B O 1
ATOM 9834 N N . LEU B 1 564 ? -67.012 -24.253 53.362 1.00 23.05 564 LEU B N 1
ATOM 9835 C CA . LEU B 1 564 ? -67.823 -23.996 54.549 1.00 24.80 564 LEU B CA 1
ATOM 9836 C C . LEU B 1 564 ? -68.611 -22.708 54.402 1.00 28.57 564 LEU B C 1
ATOM 9837 O O . LEU B 1 564 ? -69.810 -22.663 54.695 1.00 29.22 564 LEU B O 1
ATOM 9842 N N . ALA B 1 565 ? -67.941 -21.637 53.963 1.00 23.98 565 ALA B N 1
ATOM 9843 C CA . ALA B 1 565 ? -68.596 -20.339 53.876 1.00 23.19 565 ALA B CA 1
ATOM 9844 C C . ALA B 1 565 ? -69.724 -20.359 52.857 1.00 23.65 565 ALA B C 1
ATOM 9845 O O . ALA B 1 565 ? -70.800 -19.804 53.106 1.00 24.67 565 ALA B O 1
ATOM 9847 N N . GLU B 1 566 ? -69.497 -20.998 51.706 1.00 20.69 566 GLU B N 1
ATOM 9848 C CA . GLU B 1 566 ? -70.555 -21.139 50.706 1.00 30.60 566 GLU B CA 1
ATOM 9849 C C . GLU B 1 566 ? -71.744 -21.935 51.252 1.00 28.79 566 GLU B C 1
ATOM 9850 O O . GLU B 1 566 ? -72.900 -21.564 51.029 1.00 30.68 566 GLU B O 1
ATOM 9856 N N . ALA B 1 567 ? -71.481 -23.011 51.997 1.00 30.58 567 ALA B N 1
ATOM 9857 C CA . ALA B 1 567 ? -72.576 -23.813 52.536 1.00 27.40 567 ALA B CA 1
ATOM 9858 C C . ALA B 1 567 ? -73.398 -23.017 53.537 1.00 30.59 567 ALA B C 1
ATOM 9859 O O . ALA B 1 567 ? -74.621 -23.169 53.601 1.00 35.70 567 ALA B O 1
ATOM 9861 N N . LEU B 1 568 ? -72.752 -22.160 54.324 1.00 25.70 568 LEU B N 1
ATOM 9862 C CA . LEU B 1 568 ? -73.501 -21.342 55.273 1.00 26.67 568 LEU B CA 1
ATOM 9863 C C . LEU B 1 568 ? -74.209 -20.182 54.580 1.00 30.46 568 LEU B C 1
ATOM 9864 O O . LEU B 1 568 ? -75.351 -19.850 54.924 1.00 31.40 568 LEU B O 1
ATOM 9869 N N . LEU B 1 569 ? -73.548 -19.556 53.606 1.00 25.37 569 LEU B N 1
ATOM 9870 C CA . LEU B 1 569 ? -74.146 -18.421 52.918 1.00 30.18 569 LEU B CA 1
ATOM 9871 C C . LEU B 1 569 ? -75.377 -18.834 52.122 1.00 27.12 569 LEU B C 1
ATOM 9872 O O . LEU B 1 569 ? -76.267 -18.010 51.895 1.00 30.27 569 LEU B O 1
ATOM 9877 N N . ALA B 1 570 ? -75.444 -20.095 51.690 1.00 26.67 570 ALA B N 1
ATOM 9878 C CA . ALA B 1 570 ? -76.597 -20.556 50.927 1.00 34.64 570 ALA B CA 1
ATOM 9879 C C . ALA B 1 570 ? -77.884 -20.569 51.755 1.00 31.72 570 ALA B C 1
ATOM 9880 O O . ALA B 1 570 ? -78.975 -20.504 51.182 1.00 37.63 570 ALA B O 1
ATOM 9882 N N . LEU B 1 571 ? -77.783 -20.624 53.082 1.00 34.90 571 LEU B N 1
ATOM 9883 C CA . LEU B 1 571 ? -78.962 -20.597 53.940 1.00 32.26 571 LEU B CA 1
ATOM 9884 C C . LEU B 1 571 ? -79.702 -19.266 53.921 1.00 31.89 571 LEU B C 1
ATOM 9885 O O . LEU B 1 571 ? -80.811 -19.201 54.458 1.00 33.77 571 LEU B O 1
ATOM 9890 N N . GLY B 1 572 ? -79.128 -18.210 53.349 1.00 31.64 572 GLY B N 1
ATOM 9891 C CA . GLY B 1 572 ? -79.834 -16.939 53.291 1.00 30.54 572 GLY B CA 1
ATOM 9892 C C . GLY B 1 572 ? -80.010 -16.225 54.614 1.00 30.95 572 GLY B C 1
ATOM 9893 O O . GLY B 1 572 ? -80.864 -15.347 54.725 1.00 34.06 572 GLY B O 1
ATOM 9894 N N . LYS B 1 573 ? -79.221 -16.570 55.624 1.00 36.25 573 LYS B N 1
ATOM 9895 C CA . LYS B 1 573 ? -79.233 -15.871 56.901 1.00 32.57 573 LYS B CA 1
ATOM 9896 C C . LYS B 1 573 ? -78.401 -14.586 56.820 1.00 35.39 573 LYS B C 1
ATOM 9897 O O . LYS B 1 573 ? -77.610 -14.387 55.894 1.00 34.56 573 LYS B O 1
ATOM 9903 N N . THR B 1 574 ? -78.572 -13.712 57.817 1.00 30.15 574 THR B N 1
ATOM 9904 C CA . THR B 1 574 ? -77.652 -12.593 58.013 1.00 29.31 574 THR B CA 1
ATOM 9905 C C . THR B 1 574 ? -76.260 -13.125 58.361 1.00 34.40 574 THR B C 1
ATOM 9906 O O . THR B 1 574 ? -76.052 -13.662 59.455 1.00 36.34 574 THR B O 1
ATOM 9910 N N . THR B 1 575 ? -75.299 -12.992 57.446 1.00 34.55 575 THR B N 1
ATOM 9911 C CA . THR B 1 575 ? -74.009 -13.663 57.575 1.00 28.90 575 THR B CA 1
ATOM 9912 C C . THR B 1 575 ? -72.869 -12.676 57.362 1.00 35.59 575 THR B C 1
ATOM 9913 O O . THR B 1 575 ? -72.909 -11.877 56.423 1.00 35.44 575 THR B O 1
ATOM 9917 N N . VAL B 1 576 ? -71.851 -12.731 58.233 1.00 33.91 576 VAL B N 1
ATOM 9918 C CA . VAL B 1 576 ? -70.651 -11.910 58.102 1.00 26.49 576 VAL B CA 1
ATOM 9919 C C . VAL B 1 576 ? -69.423 -12.780 58.337 1.00 27.75 576 VAL B C 1
ATOM 9920 O O . VAL B 1 576 ? -69.489 -13.839 58.962 1.00 28.59 576 VAL B O 1
ATOM 9924 N N . ALA B 1 577 ? -68.285 -12.309 57.835 1.00 26.16 577 ALA B N 1
ATOM 9925 C CA . ALA B 1 577 ? -67.016 -13.003 58.003 1.00 22.31 577 ALA B CA 1
ATOM 9926 C C . ALA B 1 577 ? -66.027 -12.127 58.759 1.00 22.82 577 ALA B C 1
ATOM 9927 O O . ALA B 1 577 ? -65.953 -10.911 58.546 1.00 22.33 577 ALA B O 1
ATOM 9929 N N . VAL B 1 578 ? -65.286 -12.752 59.662 1.00 22.87 578 VAL B N 1
ATOM 9930 C CA . VAL B 1 578 ? -64.182 -12.118 60.369 1.00 21.63 578 VAL B CA 1
ATOM 9931 C C . VAL B 1 578 ? -62.935 -12.907 60.011 1.00 21.96 578 VAL B C 1
ATOM 9932 O O . VAL B 1 578 ? -62.873 -14.121 60.255 1.00 22.19 578 VAL B O 1
ATOM 9936 N N . LEU B 1 579 ? -61.972 -12.236 59.380 1.00 20.93 579 LEU B N 1
ATOM 9937 C CA . LEU B 1 579 ? -60.730 -12.875 58.965 1.00 18.93 579 LEU B CA 1
ATOM 9938 C C . LEU B 1 579 ? -59.705 -12.740 60.090 1.00 18.91 579 LEU B C 1
ATOM 9939 O O . LEU B 1 579 ? -59.377 -11.626 60.518 1.00 18.77 579 LEU B O 1
ATOM 9944 N N . ILE B 1 580 ? -59.217 -13.878 60.564 1.00 17.19 580 ILE B N 1
ATOM 9945 C CA . ILE B 1 580 ? -58.153 -13.977 61.547 1.00 15.23 580 ILE B CA 1
ATOM 9946 C C . ILE B 1 580 ? -57.065 -14.813 60.896 1.00 20.12 580 ILE B C 1
ATOM 9947 O O . ILE B 1 580 ? -57.332 -15.938 60.453 1.00 22.23 580 ILE B O 1
ATOM 9952 N N . HIS B 1 581 ? -55.853 -14.258 60.815 1.00 14.34 581 HIS B N 1
ATOM 9953 C CA . HIS B 1 581 ? -54.821 -14.786 59.930 1.00 18.69 581 HIS B CA 1
ATOM 9954 C C . HIS B 1 581 ? -53.516 -14.029 60.143 1.00 15.56 581 HIS B C 1
ATOM 9955 O O . HIS B 1 581 ? -53.508 -12.898 60.640 1.00 15.98 581 HIS B O 1
ATOM 9962 N N . GLY B 1 582 ? -52.418 -14.648 59.699 1.00 16.70 582 GLY B N 1
ATOM 9963 C CA . GLY B 1 582 ? -51.118 -13.997 59.727 1.00 18.77 582 GLY B CA 1
ATOM 9964 C C . GLY B 1 582 ? -50.813 -13.129 58.515 1.00 17.98 582 GLY B C 1
ATOM 9965 O O . GLY B 1 582 ? -50.898 -11.900 58.574 1.00 21.12 582 GLY B O 1
ATOM 9966 N N . ARG B 1 583 ? -50.426 -13.776 57.417 1.00 15.38 583 ARG B N 1
ATOM 9967 C CA . ARG B 1 583 ? -50.076 -13.103 56.176 1.00 16.16 583 ARG B CA 1
ATOM 9968 C C . ARG B 1 583 ? -51.288 -12.392 55.570 1.00 19.36 583 ARG B C 1
ATOM 9969 O O . ARG B 1 583 ? -52.440 -12.746 55.845 1.00 20.69 583 ARG B O 1
ATOM 9977 N N . PRO B 1 584 ? -51.058 -11.390 54.732 1.00 16.29 584 PRO B N 1
ATOM 9978 C CA . PRO B 1 584 ? -52.160 -10.882 53.907 1.00 16.66 584 PRO B CA 1
ATOM 9979 C C . PRO B 1 584 ? -52.725 -12.020 53.067 1.00 17.86 584 PRO B C 1
ATOM 9980 O O . PRO B 1 584 ? -51.986 -12.744 52.395 1.00 16.37 584 PRO B O 1
ATOM 9984 N N . LEU B 1 585 ? -54.041 -12.189 53.125 1.00 20.45 585 LEU B N 1
ATOM 9985 C CA . LEU B 1 585 ? -54.716 -13.230 52.369 1.00 15.97 585 LEU B CA 1
ATOM 9986 C C . LEU B 1 585 ? -55.550 -12.604 51.266 1.00 14.17 585 LEU B C 1
ATOM 9987 O O . LEU B 1 585 ? -55.991 -11.457 51.371 1.00 21.32 585 LEU B O 1
ATOM 9992 N N . SER B 1 586 ? -55.781 -13.380 50.209 1.00 19.49 586 SER B N 1
ATOM 9993 C CA . SER B 1 586 ? -56.549 -12.945 49.043 1.00 19.81 586 SER B CA 1
ATOM 9994 C C . SER B 1 586 ? -57.803 -13.810 48.958 1.00 18.98 586 SER B C 1
ATOM 9995 O O . SER B 1 586 ? -57.865 -14.753 48.156 1.00 19.65 586 SER B O 1
ATOM 9998 N N . PRO B 1 587 ? -58.826 -13.510 49.745 1.00 25.09 587 PRO B N 1
ATOM 9999 C CA . PRO B 1 587 ? -60.006 -14.400 49.827 1.00 22.81 587 PRO B CA 1
ATOM 10000 C C . PRO B 1 587 ? -61.046 -14.108 48.742 1.00 24.02 587 PRO B C 1
ATOM 10001 O O . PRO B 1 587 ? -62.078 -13.476 48.956 1.00 22.08 587 PRO B O 1
ATOM 10005 N N . LEU B 1 588 ? -60.768 -14.612 47.537 1.00 16.87 588 LEU B N 1
ATOM 10006 C CA . LEU B 1 588 ? -61.568 -14.254 46.375 1.00 24.19 588 LEU B CA 1
ATOM 10007 C C . LEU B 1 588 ? -62.982 -14.816 46.470 1.00 24.04 588 LEU B C 1
ATOM 10008 O O . LEU B 1 588 ? -63.960 -14.107 46.213 1.00 21.28 588 LEU B O 1
ATOM 10013 N N . VAL B 1 589 ? -63.108 -16.101 46.805 1.00 20.80 589 VAL B N 1
ATOM 10014 C CA . VAL B 1 589 ? -64.431 -16.707 46.891 1.00 21.46 589 VAL B CA 1
ATOM 10015 C C . VAL B 1 589 ? -65.248 -16.027 47.973 1.00 23.64 589 VAL B C 1
ATOM 10016 O O . VAL B 1 589 ? -66.416 -15.686 47.762 1.00 28.39 589 VAL B O 1
ATOM 10020 N N . LEU B 1 590 ? -64.629 -15.755 49.125 1.00 20.73 590 LEU B N 1
ATOM 10021 C CA . LEU B 1 590 ? -65.326 -15.038 50.188 1.00 19.85 590 LEU B CA 1
ATOM 10022 C C . LEU B 1 590 ? -65.714 -13.629 49.749 1.00 23.48 590 LEU B C 1
ATOM 10023 O O . LEU B 1 590 ? -66.845 -13.191 49.975 1.00 23.15 590 LEU B O 1
ATOM 10028 N N . ALA B 1 591 ? -64.776 -12.890 49.137 1.00 20.48 591 ALA B N 1
ATOM 10029 C CA . ALA B 1 591 ? -65.076 -11.520 48.728 1.00 20.41 591 ALA B CA 1
ATOM 10030 C C . ALA B 1 591 ? -66.196 -11.484 47.697 1.00 26.80 591 ALA B C 1
ATOM 10031 O O . ALA B 1 591 ? -66.940 -10.502 47.614 1.00 23.64 591 ALA B O 1
ATOM 10033 N N . GLU B 1 592 ? -66.330 -12.544 46.904 1.00 26.50 592 GLU B N 1
ATOM 10034 C CA . GLU B 1 592 ? -67.371 -12.580 45.887 1.00 27.98 592 GLU B CA 1
ATOM 10035 C C . GLU B 1 592 ? -68.747 -12.878 46.479 1.00 30.40 592 GLU B C 1
ATOM 10036 O O . GLU B 1 592 ? -69.743 -12.322 46.011 1.00 36.12 592 GLU B O 1
ATOM 10042 N N . ASN B 1 593 ? -68.821 -13.701 47.529 1.00 28.65 593 ASN B N 1
ATOM 10043 C CA . ASN B 1 593 ? -70.087 -14.263 47.987 1.00 29.92 593 ASN B CA 1
ATOM 10044 C C . ASN B 1 593 ? -70.530 -13.837 49.377 1.00 28.37 593 ASN B C 1
ATOM 10045 O O . ASN B 1 593 ? -71.674 -14.125 49.748 1.00 30.00 593 ASN B O 1
ATOM 10050 N N . CYS B 1 594 ? -69.674 -13.185 50.162 1.00 25.52 594 CYS B N 1
ATOM 10051 C CA . CYS B 1 594 ? -70.046 -12.740 51.499 1.00 25.33 594 CYS B CA 1
ATOM 10052 C C . CYS B 1 594 ? -70.097 -11.221 51.539 1.00 26.83 594 CYS B C 1
ATOM 10053 O O . CYS B 1 594 ? -69.092 -10.563 51.243 1.00 29.84 594 CYS B O 1
ATOM 10056 N N . PRO B 1 595 ? -71.234 -10.624 51.895 1.00 33.31 595 PRO B N 1
ATOM 10057 C CA . PRO B 1 595 ? -71.365 -9.163 51.766 1.00 29.53 595 PRO B CA 1
ATOM 10058 C C . PRO B 1 595 ? -70.544 -8.359 52.761 1.00 28.20 595 PRO B C 1
ATOM 10059 O O . PRO B 1 595 ? -70.143 -7.230 52.447 1.00 26.81 595 PRO B O 1
ATOM 10063 N N . ALA B 1 596 ? -70.312 -8.863 53.965 1.00 30.81 596 ALA B N 1
ATOM 10064 C CA . ALA B 1 596 ? -69.608 -8.073 54.962 1.00 21.86 596 ALA B CA 1
ATOM 10065 C C . ALA B 1 596 ? -68.427 -8.874 55.482 1.00 22.14 596 ALA B C 1
ATOM 10066 O O . ALA B 1 596 ? -68.589 -10.023 55.906 1.00 21.24 596 ALA B O 1
ATOM 10068 N N . ILE B 1 597 ? -67.236 -8.280 55.411 1.00 25.18 597 ILE B N 1
ATOM 10069 C CA . ILE B 1 597 ? -66.007 -8.938 55.832 1.00 24.60 597 ILE B CA 1
ATOM 10070 C C . ILE B 1 597 ? -65.197 -7.973 56.684 1.00 24.26 597 ILE B C 1
ATOM 10071 O O . ILE B 1 597 ? -64.950 -6.827 56.286 1.00 19.40 597 ILE B O 1
ATOM 10076 N N . LEU B 1 598 ? -64.805 -8.446 57.859 1.00 24.06 598 LEU B N 1
ATOM 10077 C CA . LEU B 1 598 ? -63.896 -7.770 58.770 1.00 20.16 598 LEU B CA 1
ATOM 10078 C C . LEU B 1 598 ? -62.538 -8.452 58.654 1.00 23.33 598 LEU B C 1
ATOM 10079 O O . LEU B 1 598 ? -62.465 -9.686 58.634 1.00 21.50 598 LEU B O 1
ATOM 10084 N N . ASP B 1 599 ? -61.467 -7.669 58.564 1.00 19.04 599 ASP B N 1
ATOM 10085 C CA . ASP B 1 599 ? -60.118 -8.228 58.552 1.00 19.67 599 ASP B CA 1
ATOM 10086 C C . ASP B 1 599 ? -59.438 -7.836 59.860 1.00 17.45 599 ASP B C 1
ATOM 10087 O O . ASP B 1 599 ? -59.162 -6.659 60.096 1.00 20.12 599 ASP B O 1
ATOM 10092 N N . ALA B 1 600 ? -59.163 -8.831 60.700 1.00 18.07 600 ALA B N 1
ATOM 10093 C CA . ALA B 1 600 ? -58.620 -8.611 62.032 1.00 18.99 600 ALA B CA 1
ATOM 10094 C C . ALA B 1 600 ? -57.175 -9.061 62.168 1.00 22.53 600 ALA B C 1
ATOM 10095 O O . ALA B 1 600 ? -56.602 -8.915 63.256 1.00 20.39 600 ALA B O 1
ATOM 10097 N N . PHE B 1 601 ? -56.579 -9.603 61.100 1.00 20.39 601 PHE B N 1
ATOM 10098 C CA . PHE B 1 601 ? -55.238 -10.171 61.151 1.00 21.40 601 PHE B CA 1
ATOM 10099 C C . PHE B 1 601 ? -55.118 -11.010 62.432 1.00 24.59 601 PHE B C 1
ATOM 10100 O O . PHE B 1 601 ? -55.942 -11.911 62.631 1.00 24.57 601 PHE B O 1
ATOM 10108 N N . TYR B 1 602 ? -54.151 -10.748 63.314 1.00 13.74 602 TYR B N 1
ATOM 10109 C CA . TYR B 1 602 ? -54.239 -11.311 64.662 1.00 19.49 602 TYR B CA 1
ATOM 10110 C C . TYR B 1 602 ? -54.528 -10.194 65.651 1.00 16.98 602 TYR B C 1
ATOM 10111 O O . TYR B 1 602 ? -53.678 -9.320 65.856 1.00 21.03 602 TYR B O 1
ATOM 10120 N N . PRO B 1 603 ? -55.704 -10.165 66.272 1.00 20.05 603 PRO B N 1
ATOM 10121 C CA . PRO B 1 603 ? -56.129 -8.981 67.030 1.00 17.02 603 PRO B CA 1
ATOM 10122 C C . PRO B 1 603 ? -55.658 -8.905 68.478 1.00 21.02 603 PRO B C 1
ATOM 10123 O O . PRO B 1 603 ? -56.154 -8.045 69.212 1.00 19.62 603 PRO B O 1
ATOM 10127 N N . GLY B 1 604 ? -54.702 -9.730 68.914 1.00 18.31 604 GLY B N 1
ATOM 10128 C CA . GLY B 1 604 ? -54.198 -9.630 70.273 1.00 21.35 604 GLY B CA 1
ATOM 10129 C C . GLY B 1 604 ? -55.110 -10.293 71.302 1.00 22.28 604 GLY B C 1
ATOM 10130 O O . GLY B 1 604 ? -56.165 -10.838 70.995 1.00 21.04 604 GLY B O 1
ATOM 10131 N N . GLU B 1 605 ? -54.687 -10.214 72.567 1.00 21.36 605 GLU B N 1
ATOM 10132 C CA . GLU B 1 605 ? -55.312 -11.005 73.621 1.00 18.90 605 GLU B CA 1
ATOM 10133 C C . GLU B 1 605 ? -56.691 -10.485 74.017 1.00 23.90 605 GLU B C 1
ATOM 10134 O O . GLU B 1 605 ? -57.440 -11.210 74.669 1.00 21.98 605 GLU B O 1
ATOM 10140 N N . GLN B 1 606 ? -57.034 -9.255 73.651 1.00 20.09 606 GLN B N 1
ATOM 10141 C CA . GLN B 1 606 ? -58.368 -8.719 73.839 1.00 22.95 606 GLN B CA 1
ATOM 10142 C C . GLN B 1 606 ? -59.155 -8.661 72.537 1.00 24.73 606 GLN B C 1
ATOM 10143 O O . GLN B 1 606 ? -60.204 -8.013 72.488 1.00 24.29 606 GLN B O 1
ATOM 10149 N N . GLY B 1 607 ? -58.695 -9.351 71.492 1.00 20.91 607 GLY B N 1
ATOM 10150 C CA . GLY B 1 607 ? -59.272 -9.141 70.170 1.00 18.13 607 GLY B CA 1
ATOM 10151 C C . GLY B 1 607 ? -60.746 -9.493 70.090 1.00 22.52 607 GLY B C 1
ATOM 10152 O O . GLY B 1 607 ? -61.512 -8.828 69.388 1.00 21.48 607 GLY B O 1
ATOM 10153 N N . GLY B 1 608 ? -61.166 -10.540 70.813 1.00 26.34 608 GLY B N 1
ATOM 10154 C CA . GLY B 1 608 ? -62.557 -10.971 70.741 1.00 21.66 608 GLY B CA 1
ATOM 10155 C C . GLY B 1 608 ? -63.531 -9.905 71.213 1.00 22.00 608 GLY B C 1
ATOM 10156 O O . GLY B 1 608 ? -64.601 -9.731 70.634 1.00 23.87 608 GLY B O 1
ATOM 10157 N N . HIS B 1 609 ? -63.166 -9.165 72.259 1.00 25.78 609 HIS B N 1
ATOM 10158 C CA . HIS B 1 609 ? -64.018 -8.065 72.696 1.00 27.01 609 HIS B CA 1
ATOM 10159 C C . HIS B 1 609 ? -64.104 -6.978 71.631 1.00 27.19 609 HIS B C 1
ATOM 10160 O O . HIS B 1 609 ? -65.179 -6.412 71.394 1.00 25.09 609 HIS B O 1
ATOM 10167 N N . ALA B 1 610 ? -62.979 -6.680 70.974 1.00 23.50 610 ALA B N 1
ATOM 10168 C CA . ALA B 1 610 ? -62.960 -5.630 69.964 1.00 22.72 610 ALA B CA 1
ATOM 10169 C C . ALA B 1 610 ? -63.776 -6.025 68.748 1.00 20.13 610 ALA B C 1
ATOM 10170 O O . ALA B 1 610 ? -64.416 -5.173 68.126 1.00 22.97 610 ALA B O 1
ATOM 10172 N N . ILE B 1 611 ? -63.758 -7.311 68.391 1.00 20.16 611 ILE B N 1
ATOM 10173 C CA . ILE B 1 611 ? -64.557 -7.787 67.270 1.00 20.57 611 ILE B CA 1
ATOM 10174 C C . ILE B 1 611 ? -66.045 -7.639 67.580 1.00 25.09 611 ILE B C 1
ATOM 10175 O O . ILE B 1 611 ? -66.835 -7.174 66.747 1.00 24.70 611 ILE B O 1
ATOM 10180 N N . ALA B 1 612 ? -66.447 -8.042 68.783 1.00 22.37 612 ALA B N 1
ATOM 10181 C CA . ALA B 1 612 ? -67.845 -7.925 69.183 1.00 23.49 612 ALA B CA 1
ATOM 10182 C C . ALA B 1 612 ? -68.299 -6.473 69.149 1.00 19.71 612 ALA B C 1
ATOM 10183 O O . ALA B 1 612 ? -69.336 -6.151 68.560 1.00 23.24 612 ALA B O 1
ATOM 10185 N N . SER B 1 613 ? -67.519 -5.577 69.771 1.00 20.51 613 SER B N 1
ATOM 10186 C CA . SER B 1 613 ? -67.855 -4.153 69.762 1.00 16.17 613 SER B CA 1
ATOM 10187 C C . SER B 1 613 ? -67.990 -3.604 68.342 1.00 25.78 613 SER B C 1
ATOM 10188 O O . SER B 1 613 ? -68.856 -2.759 68.078 1.00 24.35 613 SER B O 1
ATOM 10191 N N . ILE B 1 614 ? -67.133 -4.050 67.415 1.00 20.89 614 ILE B N 1
ATOM 10192 C CA . ILE B 1 614 ? -67.235 -3.545 66.048 1.00 22.56 614 ILE B CA 1
ATOM 10193 C C . ILE B 1 614 ? -68.417 -4.178 65.325 1.00 18.73 614 ILE B C 1
ATOM 10194 O O . ILE B 1 614 ? -69.161 -3.490 64.623 1.00 22.24 614 ILE B O 1
ATOM 10199 N N . LEU B 1 615 ? -68.618 -5.487 65.487 1.00 20.99 615 LEU B N 1
ATOM 10200 C CA . LEU B 1 615 ? -69.722 -6.152 64.793 1.00 25.83 615 LEU B CA 1
ATOM 10201 C C . LEU B 1 615 ? -71.052 -5.471 65.102 1.00 26.77 615 LEU B C 1
ATOM 10202 O O . LEU B 1 615 ? -71.915 -5.352 64.225 1.00 27.73 615 LEU B O 1
ATOM 10207 N N . PHE B 1 616 ? -71.219 -4.980 66.331 1.00 25.14 616 PHE B N 1
ATOM 10208 C CA . PHE B 1 616 ? -72.465 -4.346 66.753 1.00 33.26 616 PHE B CA 1
ATOM 10209 C C . PHE B 1 616 ? -72.417 -2.823 66.693 1.00 32.19 616 PHE B C 1
ATOM 10210 O O . PHE B 1 616 ? -73.355 -2.167 67.148 1.00 30.45 616 PHE B O 1
ATOM 10218 N N . GLY B 1 617 ? -71.360 -2.243 66.132 1.00 27.47 617 GLY B N 1
ATOM 10219 C CA . GLY B 1 617 ? -71.348 -0.812 65.934 1.00 23.86 617 GLY B CA 1
ATOM 10220 C C . GLY B 1 617 ? -71.143 0.027 67.171 1.00 25.91 617 GLY B C 1
ATOM 10221 O O . GLY B 1 617 ? -71.290 1.252 67.084 1.00 25.92 617 GLY B O 1
ATOM 10222 N N . ASP B 1 618 ? -70.812 -0.581 68.322 1.00 23.91 618 ASP B N 1
ATOM 10223 C CA . ASP B 1 618 ? -70.350 0.206 69.465 1.00 22.08 618 ASP B CA 1
ATOM 10224 C C . ASP B 1 618 ? -69.023 0.887 69.159 1.00 27.24 618 ASP B C 1
ATOM 10225 O O . ASP B 1 618 ? -68.717 1.952 69.707 1.00 25.58 618 ASP B O 1
ATOM 10230 N N . VAL B 1 619 ? -68.211 0.262 68.317 1.00 29.29 619 VAL B N 1
ATOM 10231 C CA . VAL B 1 619 ? -66.993 0.846 67.779 1.00 22.28 619 VAL B CA 1
ATOM 10232 C C . VAL B 1 619 ? -67.195 0.944 66.279 1.00 19.09 619 VAL B C 1
ATOM 10233 O O . VAL B 1 619 ? -67.674 -0.010 65.656 1.00 21.41 619 VAL B O 1
ATOM 10237 N N . ASN B 1 620 ? -66.914 2.113 65.717 1.00 20.08 620 ASN B N 1
ATOM 10238 C CA . ASN B 1 620 ? -66.942 2.276 64.269 1.00 24.84 620 ASN B CA 1
ATOM 10239 C C . ASN B 1 620 ? -65.583 1.845 63.741 1.00 23.03 620 ASN B C 1
ATOM 10240 O O . ASN B 1 620 ? -64.574 2.476 64.086 1.00 19.97 620 ASN B O 1
ATOM 10245 N N . PRO B 1 621 ? -65.499 0.779 62.937 1.00 22.59 621 PRO B N 1
ATOM 10246 C CA . PRO B 1 621 ? -64.192 0.335 62.426 1.00 21.51 621 PRO B CA 1
ATOM 10247 C C . PRO B 1 621 ? -63.492 1.447 61.665 1.00 22.95 621 PRO B C 1
ATOM 10248 O O . PRO B 1 621 ? -64.125 2.255 60.983 1.00 18.97 621 PRO B O 1
ATOM 10252 N N . SER B 1 622 ? -62.167 1.486 61.802 1.00 21.00 622 SER B N 1
ATOM 10253 C CA . SER B 1 622 ? -61.389 2.544 61.173 1.00 22.26 622 SER B CA 1
ATOM 10254 C C . SER B 1 622 ? -60.030 2.075 60.647 1.00 21.68 622 SER B C 1
ATOM 10255 O O . SER B 1 622 ? -59.218 2.921 60.241 1.00 19.37 622 SER B O 1
ATOM 10258 N N . GLY B 1 623 ? -59.744 0.770 60.652 1.00 17.43 623 GLY B N 1
ATOM 10259 C CA . GLY B 1 623 ? -58.474 0.295 60.132 1.00 19.27 623 GLY B CA 1
ATOM 10260 C C . GLY B 1 623 ? -58.399 0.397 58.617 1.00 18.78 623 GLY B C 1
ATOM 10261 O O . GLY B 1 623 ? -59.409 0.355 57.914 1.00 19.69 623 GLY B O 1
ATOM 10262 N N . LYS B 1 624 ? -57.175 0.560 58.104 1.00 17.99 624 LYS B N 1
ATOM 10263 C CA . LYS B 1 624 ? -56.928 0.543 56.666 1.00 18.48 624 LYS B CA 1
ATOM 10264 C C . LYS B 1 624 ? -55.857 -0.487 56.349 1.00 18.18 624 LYS B C 1
ATOM 10265 O O . LYS B 1 624 ? -54.985 -0.767 57.172 1.00 19.10 624 LYS B O 1
ATOM 10271 N N . LEU B 1 625 ? -55.916 -1.042 55.143 1.00 18.53 625 LEU B N 1
ATOM 10272 C CA . LEU B 1 625 ? -54.952 -2.066 54.772 1.00 15.27 625 LEU B CA 1
ATOM 10273 C C . LEU B 1 625 ? -53.565 -1.444 54.627 1.00 17.80 625 LEU B C 1
ATOM 10274 O O . LEU B 1 625 ? -53.413 -0.423 53.946 1.00 15.33 625 LEU B O 1
ATOM 10279 N N . PRO B 1 626 ? -52.544 -1.997 55.273 1.00 18.74 626 PRO B N 1
ATOM 10280 C CA . PRO B 1 626 ? -51.174 -1.510 55.070 1.00 17.63 626 PRO B CA 1
ATOM 10281 C C . PRO B 1 626 ? -50.434 -2.231 53.958 1.00 21.10 626 PRO B C 1
ATOM 10282 O O . PRO B 1 626 ? -49.219 -2.044 53.827 1.00 18.52 626 PRO B O 1
ATOM 10286 N N . VAL B 1 627 ? -51.149 -3.090 53.224 1.00 19.18 627 VAL B N 1
ATOM 10287 C CA . VAL B 1 627 ? -50.635 -3.826 52.079 1.00 15.22 627 VAL B CA 1
ATOM 10288 C C . VAL B 1 627 ? -51.686 -3.767 50.976 1.00 21.90 627 VAL B C 1
ATOM 10289 O O . VAL B 1 627 ? -52.872 -3.537 51.229 1.00 20.01 627 VAL B O 1
ATOM 10293 N N . THR B 1 628 ? -51.236 -3.967 49.737 1.00 16.66 628 THR B N 1
ATOM 10294 C CA . THR B 1 628 ? -52.149 -4.267 48.645 1.00 19.01 628 THR B CA 1
ATOM 10295 C C . THR B 1 628 ? -52.532 -5.746 48.696 1.00 17.49 628 THR B C 1
ATOM 10296 O O . THR B 1 628 ? -51.685 -6.607 48.937 1.00 15.18 628 THR B O 1
ATOM 10300 N N . ILE B 1 629 ? -53.817 -6.037 48.513 1.00 13.91 629 ILE B N 1
ATOM 10301 C CA . ILE B 1 629 ? -54.301 -7.412 48.399 1.00 14.40 629 ILE B CA 1
ATOM 10302 C C . ILE B 1 629 ? -54.502 -7.694 46.914 1.00 16.74 629 ILE B C 1
ATOM 10303 O O . ILE B 1 629 ? -55.421 -7.146 46.295 1.00 19.22 629 ILE B O 1
ATOM 10308 N N . VAL B 1 630 ? -53.626 -8.527 46.331 1.00 12.68 630 VAL B N 1
ATOM 10309 C CA . VAL B 1 630 ? -53.797 -8.968 44.946 1.00 22.75 630 VAL B CA 1
ATOM 10310 C C . VAL B 1 630 ? -54.896 -10.027 44.879 1.00 21.27 630 VAL B C 1
ATOM 10311 O O . VAL B 1 630 ? -55.233 -10.670 45.875 1.00 16.65 630 VAL B O 1
ATOM 10315 N N . ARG B 1 631 ? -55.435 -10.227 43.669 1.00 19.18 631 ARG B N 1
ATOM 10316 C CA . ARG B 1 631 ? -56.536 -11.177 43.477 1.00 16.27 631 ARG B CA 1
ATOM 10317 C C . ARG B 1 631 ? -56.070 -12.622 43.585 1.00 20.02 631 ARG B C 1
ATOM 10318 O O . ARG B 1 631 ? -56.792 -13.474 44.122 1.00 20.18 631 ARG B O 1
ATOM 10326 N N . ASN B 1 632 ? -54.883 -12.924 43.060 1.00 15.20 632 ASN B N 1
ATOM 10327 C CA . ASN B 1 632 ? -54.321 -14.256 43.173 1.00 18.65 632 ASN B CA 1
ATOM 10328 C C . ASN B 1 632 ? -52.806 -14.149 43.135 1.00 19.76 632 ASN B C 1
ATOM 10329 O O . ASN B 1 632 ? -52.244 -13.141 42.695 1.00 16.89 632 ASN B O 1
ATOM 10334 N N . VAL B 1 633 ? -52.160 -15.237 43.559 1.00 17.08 633 VAL B N 1
ATOM 10335 C CA . VAL B 1 633 ? -50.716 -15.272 43.735 1.00 19.83 633 VAL B CA 1
ATOM 10336 C C . VAL B 1 633 ? -49.968 -15.144 42.408 1.00 18.00 633 VAL B C 1
ATOM 10337 O O . VAL B 1 633 ? -48.816 -14.703 42.393 1.00 18.64 633 VAL B O 1
ATOM 10341 N N . GLY B 1 634 ? -50.591 -15.500 41.289 1.00 20.01 634 GLY B N 1
ATOM 10342 C CA . GLY B 1 634 ? -49.937 -15.360 40.004 1.00 13.94 634 GLY B CA 1
ATOM 10343 C C . GLY B 1 634 ? -49.769 -13.937 39.538 1.00 14.97 634 GLY B C 1
ATOM 10344 O O . GLY B 1 634 ? -49.160 -13.718 38.485 1.00 16.43 634 GLY B O 1
ATOM 10345 N N . GLN B 1 635 ? -50.281 -12.967 40.295 1.00 14.67 635 GLN B N 1
ATOM 10346 C CA . GLN B 1 635 ? -50.211 -11.559 39.930 1.00 18.32 635 GLN B CA 1
ATOM 10347 C C . GLN B 1 635 ? -49.172 -10.794 40.746 1.00 20.79 635 GLN B C 1
ATOM 10348 O O . GLN B 1 635 ? -49.112 -9.563 40.649 1.00 16.31 635 GLN B O 1
ATOM 10354 N N . LEU B 1 636 ? -48.363 -11.498 41.544 1.00 13.02 636 LEU B N 1
ATOM 10355 C CA . LEU B 1 636 ? -47.342 -10.851 42.354 1.00 18.78 636 LEU B CA 1
ATOM 10356 C C . LEU B 1 636 ? -46.186 -10.382 41.471 1.00 18.43 636 LEU B C 1
ATOM 10357 O O . LEU B 1 636 ? -45.802 -11.079 40.531 1.00 14.64 636 LEU B O 1
ATOM 10362 N N . PRO B 1 637 ? -45.582 -9.221 41.765 1.00 24.48 637 PRO B N 1
ATOM 10363 C CA . PRO B 1 637 ? -45.867 -8.335 42.896 1.00 21.21 637 PRO B CA 1
ATOM 10364 C C . PRO B 1 637 ? -46.995 -7.363 42.622 1.00 15.67 637 PRO B C 1
ATOM 10365 O O . PRO B 1 637 ? -47.230 -6.990 41.476 1.00 16.90 637 PRO B O 1
ATOM 10369 N N . GLY B 1 638 ? -47.661 -6.924 43.681 1.00 19.99 638 GLY B N 1
ATOM 10370 C CA . GLY B 1 638 ? -48.784 -6.041 43.506 1.00 12.40 638 GLY B CA 1
ATOM 10371 C C . GLY B 1 638 ? -48.719 -4.808 44.374 1.00 15.55 638 GLY B C 1
ATOM 10372 O O . GLY B 1 638 ? -49.709 -4.084 44.444 1.00 18.47 638 GLY B O 1
ATOM 10373 N N . TYR B 1 639 ? -47.584 -4.542 45.026 1.00 15.61 639 TYR B N 1
ATOM 10374 C CA . TYR B 1 639 ? -47.502 -3.378 45.906 1.00 19.75 639 TYR B CA 1
ATOM 10375 C C . TYR B 1 639 ? -47.753 -2.098 45.114 1.00 16.86 639 TYR B C 1
ATOM 10376 O O . TYR B 1 639 ? -47.379 -1.983 43.944 1.00 22.59 639 TYR B O 1
ATOM 10385 N N . TYR B 1 640 ? -48.366 -1.116 45.778 1.00 14.84 640 TYR B N 1
ATOM 10386 C CA . TYR B 1 640 ? -49.027 -0.027 45.053 1.00 20.13 640 TYR B CA 1
ATOM 10387 C C . TYR B 1 640 ? -48.050 0.911 44.346 1.00 18.05 640 TYR B C 1
ATOM 10388 O O . TYR B 1 640 ? -48.437 1.556 43.366 1.00 19.79 640 TYR B O 1
ATOM 10397 N N . TYR B 1 641 ? -46.821 1.061 44.851 1.00 18.27 641 TYR B N 1
ATOM 10398 C CA . TYR B 1 641 ? -45.887 2.055 44.309 1.00 23.03 641 TYR B CA 1
ATOM 10399 C C . TYR B 1 641 ? -45.073 1.456 43.164 1.00 17.75 641 TYR B C 1
ATOM 10400 O O . TYR B 1 641 ? -43.846 1.453 43.170 1.00 19.24 641 TYR B O 1
ATOM 10409 N N . GLN B 1 642 ? -45.792 0.954 42.166 1.00 25.59 642 GLN B N 1
ATOM 10410 C CA . GLN B 1 642 ? -45.156 0.427 40.968 1.00 20.33 642 GLN B CA 1
ATOM 10411 C C . GLN B 1 642 ? -44.503 1.558 40.180 1.00 21.04 642 GLN B C 1
ATOM 10412 O O . GLN B 1 642 ? -44.943 2.709 40.232 1.00 21.30 642 GLN B O 1
ATOM 10418 N N . LYS B 1 643 ? -43.436 1.217 39.436 1.00 23.63 643 LYS B N 1
ATOM 10419 C CA . LYS B 1 643 ? -42.891 2.100 38.403 1.00 18.36 643 LYS B CA 1
ATOM 10420 C C . LYS B 1 643 ? -43.963 2.298 37.335 1.00 20.25 643 LYS B C 1
ATOM 10421 O O . LYS B 1 643 ? -44.943 1.545 37.319 1.00 21.61 643 LYS B O 1
ATOM 10427 N N . PRO B 1 644 ? -43.822 3.262 36.417 1.00 19.05 644 PRO B N 1
ATOM 10428 C CA . PRO B 1 644 ? -44.847 3.413 35.370 1.00 19.72 644 PRO B CA 1
ATOM 10429 C C . PRO B 1 644 ? -45.035 2.160 34.540 1.00 21.15 644 PRO B C 1
ATOM 10430 O O . PRO B 1 644 ? -46.109 1.965 33.963 1.00 25.50 644 PRO B O 1
ATOM 10434 N N . THR B 1 645 ? -44.026 1.304 34.469 1.00 17.49 645 THR B N 1
ATOM 10435 C CA . THR B 1 645 ? -44.103 0.063 33.724 1.00 20.41 645 THR B CA 1
ATOM 10436 C C . THR B 1 645 ? -44.486 -1.128 34.590 1.00 18.89 645 THR B C 1
ATOM 10437 O O . THR B 1 645 ? -44.679 -2.221 34.050 1.00 20.92 645 THR B O 1
ATOM 10441 N N . GLY B 1 646 ? -44.586 -0.945 35.909 1.00 20.25 646 GLY B N 1
ATOM 10442 C CA . GLY B 1 646 ? -44.649 -2.092 36.805 1.00 18.08 646 GLY B CA 1
ATOM 10443 C C . GLY B 1 646 ? -45.889 -2.931 36.586 1.00 22.95 646 GLY B C 1
ATOM 10444 O O . GLY B 1 646 ? -45.817 -4.161 36.492 1.00 18.79 646 GLY B O 1
ATOM 10445 N N . ARG B 1 647 ? -47.045 -2.276 36.480 1.00 15.00 647 ARG B N 1
ATOM 10446 C CA . ARG B 1 647 ? -48.291 -2.941 36.119 1.00 23.18 647 ARG B CA 1
ATOM 10447 C C . ARG B 1 647 ? -48.871 -2.313 34.858 1.00 23.35 647 ARG B C 1
ATOM 10448 O O . ARG B 1 647 ? -50.086 -2.175 34.705 1.00 22.15 647 ARG B O 1
ATOM 10456 N N . PHE B 1 648 ? -47.984 -1.925 33.934 1.00 22.12 648 PHE B N 1
ATOM 10457 C CA . PHE B 1 648 ? -48.423 -1.292 32.690 1.00 19.48 648 PHE B CA 1
ATOM 10458 C C . PHE B 1 648 ? -49.326 -2.220 31.878 1.00 20.35 648 PHE B C 1
ATOM 10459 O O . PHE B 1 648 ? -50.351 -1.784 31.351 1.00 21.55 648 PHE B O 1
ATOM 10467 N N . ARG B 1 649 ? -48.962 -3.501 31.774 1.00 18.40 649 ARG B N 1
ATOM 10468 C CA . ARG B 1 649 ? -49.740 -4.508 31.062 1.00 20.30 649 ARG B CA 1
ATOM 10469 C C . ARG B 1 649 ? -50.450 -5.444 32.043 1.00 24.94 649 ARG B C 1
ATOM 10470 O O . ARG B 1 649 ? -49.925 -5.758 33.119 1.00 17.45 649 ARG B O 1
ATOM 10478 N N . ASN B 1 650 ? -51.642 -5.886 31.659 1.00 20.92 650 ASN B N 1
ATOM 10479 C CA . ASN B 1 650 ? -52.516 -6.708 32.486 1.00 21.13 650 ASN B CA 1
ATOM 10480 C C . ASN B 1 650 ? -52.508 -8.162 32.007 1.00 19.51 650 ASN B C 1
ATOM 10481 O O . ASN B 1 650 ? -52.048 -8.479 30.904 1.00 18.44 650 ASN B O 1
ATOM 10486 N N . TYR B 1 651 ? -53.017 -9.057 32.851 1.00 17.41 651 TYR B N 1
ATOM 10487 C CA . TYR B 1 651 ? -52.967 -10.477 32.519 1.00 19.37 651 TYR B CA 1
ATOM 10488 C C . TYR B 1 651 ? -54.133 -10.871 31.616 1.00 20.40 651 TYR B C 1
ATOM 10489 O O . TYR B 1 651 ? -55.237 -10.329 31.711 1.00 20.24 651 TYR B O 1
ATOM 10498 N N . VAL B 1 652 ? -53.876 -11.832 30.729 1.00 18.20 652 VAL B N 1
ATOM 10499 C CA . VAL B 1 652 ? -54.859 -12.170 29.707 1.00 26.33 652 VAL B CA 1
ATOM 10500 C C . VAL B 1 652 ? -56.039 -12.878 30.363 1.00 22.77 652 VAL B C 1
ATOM 10501 O O . VAL B 1 652 ? -55.860 -13.755 31.218 1.00 20.46 652 VAL B O 1
ATOM 10505 N N . PHE B 1 653 ? -57.257 -12.440 30.014 1.00 22.00 653 PHE B N 1
ATOM 10506 C CA . PHE B 1 653 ? -58.510 -13.041 30.488 1.00 19.82 653 PHE B CA 1
ATOM 10507 C C . PHE B 1 653 ? -58.627 -13.018 32.017 1.00 23.57 653 PHE B C 1
ATOM 10508 O O . PHE B 1 653 ? -59.196 -13.925 32.628 1.00 19.52 653 PHE B O 1
ATOM 10516 N N . SER B 1 654 ? -58.095 -11.994 32.672 1.00 24.09 654 SER B N 1
ATOM 10517 C CA . SER B 1 654 ? -58.059 -12.023 34.127 1.00 21.42 654 SER B CA 1
ATOM 10518 C C . SER B 1 654 ? -58.092 -10.604 34.666 1.00 24.83 654 SER B C 1
ATOM 10519 O O . SER B 1 654 ? -57.234 -9.786 34.313 1.00 23.02 654 SER B O 1
ATOM 10522 N N . ASP B 1 655 ? -59.082 -10.314 35.512 1.00 19.07 655 ASP B N 1
ATOM 10523 C CA . ASP B 1 655 ? -59.099 -9.047 36.233 1.00 19.51 655 ASP B CA 1
ATOM 10524 C C . ASP B 1 655 ? -57.768 -8.863 36.960 1.00 25.20 655 ASP B C 1
ATOM 10525 O O . ASP B 1 655 ? -57.404 -9.672 37.819 1.00 19.20 655 ASP B O 1
ATOM 10530 N N . SER B 1 656 ? -57.022 -7.822 36.582 1.00 21.83 656 SER B N 1
ATOM 10531 C CA . SER B 1 656 ? -55.688 -7.603 37.112 1.00 19.13 656 SER B CA 1
ATOM 10532 C C . SER B 1 656 ? -55.635 -6.480 38.130 1.00 18.31 656 SER B C 1
ATOM 10533 O O . SER B 1 656 ? -54.555 -6.196 38.653 1.00 19.81 656 SER B O 1
ATOM 10536 N N . THR B 1 657 ? -56.761 -5.824 38.401 1.00 16.40 657 THR B N 1
ATOM 10537 C CA . THR B 1 657 ? -56.838 -4.853 39.477 1.00 19.05 657 THR B CA 1
ATOM 10538 C C . THR B 1 657 ? -56.618 -5.546 40.821 1.00 19.49 657 THR B C 1
ATOM 10539 O O . THR B 1 657 ? -56.780 -6.762 40.937 1.00 13.15 657 THR B O 1
ATOM 10543 N N . PRO B 1 658 ? -56.246 -4.796 41.857 1.00 19.72 658 PRO B N 1
ATOM 10544 C CA . PRO B 1 658 ? -56.134 -5.412 43.178 1.00 23.15 658 PRO B CA 1
ATOM 10545 C C . PRO B 1 658 ? -57.516 -5.815 43.670 1.00 21.86 658 PRO B C 1
ATOM 10546 O O . PRO B 1 658 ? -58.529 -5.244 43.266 1.00 21.29 658 PRO B O 1
ATOM 10550 N N . LEU B 1 659 ? -57.557 -6.832 44.528 1.00 20.35 659 LEU B N 1
ATOM 10551 C CA . LEU B 1 659 ? -58.804 -7.111 45.233 1.00 18.96 659 LEU B CA 1
ATOM 10552 C C . LEU B 1 659 ? -59.135 -5.982 46.206 1.00 24.59 659 LEU B C 1
ATOM 10553 O O . LEU B 1 659 ? -60.285 -5.531 46.274 1.00 23.31 659 LEU B O 1
ATOM 10558 N N . TYR B 1 660 ? -58.134 -5.509 46.964 1.00 18.57 660 TYR B N 1
ATOM 10559 C CA . TYR B 1 660 ? -58.253 -4.317 47.814 1.00 21.14 660 TYR B CA 1
ATOM 10560 C C . TYR B 1 660 ? -56.955 -3.531 47.673 1.00 17.13 660 TYR B C 1
ATOM 10561 O O . TYR B 1 660 ? -55.865 -4.099 47.878 1.00 18.73 660 TYR B O 1
ATOM 10570 N N . PRO B 1 661 ? -57.026 -2.245 47.345 1.00 20.86 661 PRO B N 1
ATOM 10571 C CA . PRO B 1 661 ? -55.800 -1.446 47.216 1.00 17.92 661 PRO B CA 1
ATOM 10572 C C . PRO B 1 661 ? -55.209 -1.106 48.573 1.00 18.67 661 PRO B C 1
ATOM 10573 O O . PRO B 1 661 ? -55.898 -1.100 49.595 1.00 20.27 661 PRO B O 1
ATOM 10577 N N . PHE B 1 662 ? -53.901 -0.821 48.568 1.00 18.60 662 PHE B N 1
ATOM 10578 C CA . PHE B 1 662 ? -53.249 -0.272 49.752 1.00 14.44 662 PHE B CA 1
ATOM 10579 C C . PHE B 1 662 ? -54.044 0.913 50.296 1.00 18.67 662 PHE B C 1
ATOM 10580 O O . PHE B 1 662 ? -54.597 1.716 49.537 1.00 19.33 662 PHE B O 1
ATOM 10588 N N . GLY B 1 663 ? -54.124 1.006 51.625 1.00 17.85 663 GLY B N 1
ATOM 10589 C CA . GLY B 1 663 ? -54.848 2.089 52.252 1.00 17.91 663 GLY B CA 1
ATOM 10590 C C . GLY B 1 663 ? -56.350 1.903 52.333 1.00 20.46 663 GLY B C 1
ATOM 10591 O O . GLY B 1 663 ? -57.036 2.778 52.887 1.00 18.06 663 GLY B O 1
ATOM 10592 N N . HIS B 1 664 ? -56.879 0.790 51.826 1.00 17.71 664 HIS B N 1
ATOM 10593 C CA . HIS B 1 664 ? -58.324 0.587 51.772 1.00 20.44 664 HIS B CA 1
ATOM 10594 C C . HIS B 1 664 ? -58.904 0.226 53.140 1.00 20.41 664 HIS B C 1
ATOM 10595 O O . HIS B 1 664 ? -58.319 -0.557 53.895 1.00 17.13 664 HIS B O 1
ATOM 10602 N N . GLY B 1 665 ? -60.078 0.784 53.437 1.00 16.60 665 GLY B N 1
ATOM 10603 C CA . GLY B 1 665 ? -60.827 0.481 54.645 1.00 19.00 665 GLY B CA 1
ATOM 10604 C C . GLY B 1 665 ? -62.113 1.279 54.707 1.00 20.47 665 GLY B C 1
ATOM 10605 O O . GLY B 1 665 ? -62.110 2.474 54.411 1.00 18.94 665 GLY B O 1
ATOM 10606 N N . LEU B 1 666 ? -63.222 0.643 55.069 1.00 26.22 666 LEU B N 1
ATOM 10607 C CA . LEU B 1 666 ? -64.517 1.312 55.095 1.00 25.50 666 LEU B CA 1
ATOM 10608 C C . LEU B 1 666 ? -64.898 1.682 56.520 1.00 22.59 666 LEU B C 1
ATOM 10609 O O . LEU B 1 666 ? -64.215 1.344 57.487 1.00 20.36 666 LEU B O 1
ATOM 10614 N N . SER B 1 667 ? -66.010 2.397 56.635 1.00 27.90 667 SER B N 1
ATOM 10615 C CA . SER B 1 667 ? -66.555 2.832 57.911 1.00 24.22 667 SER B CA 1
ATOM 10616 C C . SER B 1 667 ? -68.056 2.544 57.946 1.00 21.80 667 SER B C 1
ATOM 10617 O O . SER B 1 667 ? -68.683 2.265 56.918 1.00 23.03 667 SER B O 1
ATOM 10620 N N . TYR B 1 668 ? -68.647 2.627 59.138 1.00 22.80 668 TYR B N 1
ATOM 10621 C CA . TYR B 1 668 ? -70.103 2.637 59.206 1.00 23.39 668 TYR B CA 1
ATOM 10622 C C . TYR B 1 668 ? -70.687 4.005 58.874 1.00 25.27 668 TYR B C 1
ATOM 10623 O O . TYR B 1 668 ? -71.911 4.135 58.779 1.00 32.16 668 TYR B O 1
ATOM 10632 N N . THR B 1 669 ? -69.855 5.026 58.716 1.00 26.42 669 THR B N 1
ATOM 10633 C CA . THR B 1 669 ? -70.282 6.322 58.212 1.00 24.23 669 THR B CA 1
ATOM 10634 C C . THR B 1 669 ? -69.580 6.579 56.883 1.00 28.38 669 THR B C 1
ATOM 10635 O O . THR B 1 669 ? -68.823 5.738 56.394 1.00 25.89 669 THR B O 1
ATOM 10639 N N . SER B 1 670 ? -69.829 7.746 56.290 1.00 26.56 670 SER B N 1
ATOM 10640 C CA . SER B 1 670 ? -69.187 8.117 55.037 1.00 24.31 670 SER B CA 1
ATOM 10641 C C . SER B 1 670 ? -68.375 9.391 55.225 1.00 21.35 670 SER B C 1
ATOM 10642 O O . SER B 1 670 ? -68.601 10.165 56.157 1.00 26.53 670 SER B O 1
ATOM 10645 N N . PHE B 1 671 ? -67.411 9.596 54.328 1.00 25.84 671 PHE B N 1
ATOM 10646 C CA . PHE B 1 671 ? -66.524 10.753 54.393 1.00 26.33 671 PHE B CA 1
ATOM 10647 C C . PHE B 1 671 ? -66.390 11.382 53.013 1.00 24.64 671 PHE B C 1
ATOM 10648 O O . PHE B 1 671 ? -66.166 10.680 52.024 1.00 25.00 671 PHE B O 1
ATOM 10656 N N . GLY B 1 672 ? -66.523 12.701 52.954 1.00 23.34 672 GLY B N 1
ATOM 10657 C CA . GLY B 1 672 ? -66.303 13.461 51.731 1.00 25.95 672 GLY B CA 1
ATOM 10658 C C . GLY B 1 672 ? -64.999 14.238 51.805 1.00 23.26 672 GLY B C 1
ATOM 10659 O O . GLY B 1 672 ? -64.642 14.780 52.858 1.00 26.72 672 GLY B O 1
ATOM 10660 N N . TYR B 1 673 ? -64.299 14.296 50.683 1.00 20.10 673 TYR B N 1
ATOM 10661 C CA . TYR B 1 673 ? -62.964 14.873 50.615 1.00 23.68 673 TYR B CA 1
ATOM 10662 C C . TYR B 1 673 ? -62.951 16.020 49.623 1.00 25.96 673 TYR B C 1
ATOM 10663 O O . TYR B 1 673 ? -63.463 15.879 48.505 1.00 23.40 673 TYR B O 1
ATOM 10672 N N . GLY B 1 674 ? -62.338 17.133 50.013 1.00 27.03 674 GLY B N 1
ATOM 10673 C CA . GLY B 1 674 ? -61.958 18.127 49.031 1.00 27.92 674 GLY B CA 1
ATOM 10674 C C . GLY B 1 674 ? -60.624 17.784 48.384 1.00 31.28 674 GLY B C 1
ATOM 10675 O O . GLY B 1 674 ? -59.927 16.855 48.791 1.00 31.02 674 GLY B O 1
ATOM 10676 N N . ALA B 1 675 ? -60.264 18.551 47.360 1.00 25.53 675 ALA B N 1
ATOM 10677 C CA . ALA B 1 675 ? -58.985 18.330 46.710 1.00 28.34 675 ALA B CA 1
ATOM 10678 C C . ALA B 1 675 ? -57.852 18.874 47.580 1.00 27.60 675 ALA B C 1
ATOM 10679 O O . ALA B 1 675 ? -58.038 19.845 48.314 1.00 26.67 675 ALA B O 1
ATOM 10681 N N . PRO B 1 676 ? -56.668 18.269 47.509 1.00 28.14 676 PRO B N 1
ATOM 10682 C CA . PRO B 1 676 ? -55.517 18.834 48.226 1.00 27.27 676 PRO B CA 1
ATOM 10683 C C . PRO B 1 676 ? -55.190 20.230 47.717 1.00 27.16 676 PRO B C 1
ATOM 10684 O O . PRO B 1 676 ? -55.263 20.511 46.520 1.00 22.85 676 PRO B O 1
ATOM 10688 N N . GLN B 1 677 ? -54.826 21.113 48.644 1.00 30.94 677 GLN B N 1
ATOM 10689 C CA . GLN B 1 677 ? -54.539 22.510 48.334 1.00 31.17 677 GLN B CA 1
ATOM 10690 C C . GLN B 1 677 ? -53.122 22.810 48.782 1.00 31.64 677 GLN B C 1
ATOM 10691 O O . GLN B 1 677 ? -52.827 22.782 49.979 1.00 29.97 677 GLN B O 1
ATOM 10697 N N . ALA B 1 678 ? -52.243 23.081 47.828 1.00 29.85 678 ALA B N 1
ATOM 10698 C CA . ALA B 1 678 ? -50.897 23.490 48.186 1.00 33.95 678 ALA B CA 1
ATOM 10699 C C . ALA B 1 678 ? -50.883 24.978 48.522 1.00 33.06 678 ALA B C 1
ATOM 10700 O O . ALA B 1 678 ? -51.664 25.767 47.983 1.00 30.12 678 ALA B O 1
ATOM 10702 N N . GLU B 1 679 ? -49.993 25.349 49.444 1.00 34.99 679 GLU B N 1
ATOM 10703 C CA . GLU B 1 679 ? -49.886 26.741 49.867 1.00 39.30 679 GLU B CA 1
ATOM 10704 C C . GLU B 1 679 ? -49.278 27.616 48.781 1.00 42.35 679 GLU B C 1
ATOM 10705 O O . GLU B 1 679 ? -49.573 28.813 48.719 1.00 48.46 679 GLU B O 1
ATOM 10711 N N A ARG B 1 680 ? -48.419 27.044 47.938 0.51 42.08 680 ARG B N 1
ATOM 10712 N N B ARG B 1 680 ? -48.426 27.044 47.929 0.49 42.08 680 ARG B N 1
ATOM 10713 C CA A ARG B 1 680 ? -47.824 27.724 46.797 0.51 36.00 680 ARG B CA 1
ATOM 10714 C CA B ARG B 1 680 ? -47.826 27.743 46.800 0.49 35.99 680 ARG B CA 1
ATOM 10715 C C A ARG B 1 680 ? -47.901 26.800 45.590 0.51 37.21 680 ARG B C 1
ATOM 10716 C C B ARG B 1 680 ? -47.830 26.812 45.596 0.49 37.20 680 ARG B C 1
ATOM 10717 O O A ARG B 1 680 ? -47.970 25.576 45.724 0.51 37.26 680 ARG B O 1
ATOM 10718 O O B ARG B 1 680 ? -47.788 25.588 45.744 0.49 37.24 680 ARG B O 1
ATOM 10733 N N . ALA B 1 681 ? -47.891 27.398 44.400 1.00 35.34 681 ALA B N 1
ATOM 10734 C CA . ALA B 1 681 ? -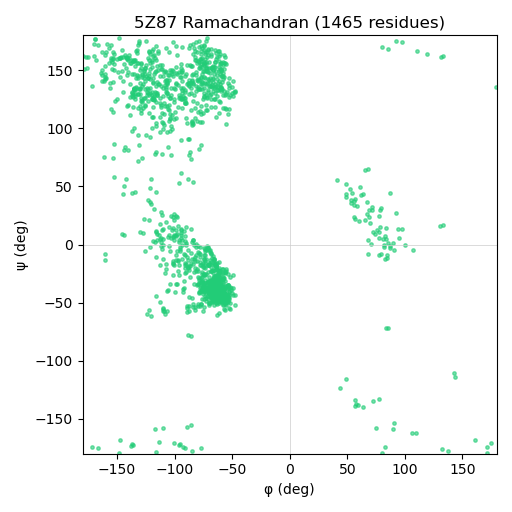47.821 26.618 43.173 1.00 32.14 681 ALA B CA 1
ATOM 10735 C C . ALA B 1 681 ? -46.394 26.251 42.786 1.00 33.75 681 ALA B C 1
ATOM 10736 O O . ALA B 1 681 ? -46.209 25.436 41.877 1.00 35.66 681 ALA B O 1
ATOM 10738 N N . SER B 1 682 ? -45.390 26.813 43.455 1.00 31.75 682 SER B N 1
ATOM 10739 C CA . SER B 1 682 ? -44.005 26.620 43.055 1.00 32.10 682 SER B CA 1
ATOM 10740 C C . SER B 1 682 ? -43.099 26.928 44.240 1.00 38.34 682 SER B C 1
ATOM 10741 O O . SER B 1 682 ? -43.389 27.831 45.030 1.00 41.57 682 SER B O 1
ATOM 10744 N N . ILE B 1 683 ? -42.012 26.158 44.369 1.00 35.40 683 ILE B N 1
ATOM 10745 C CA . ILE B 1 683 ? -41.103 26.263 45.507 1.00 30.98 683 ILE B CA 1
ATOM 10746 C C . ILE B 1 683 ? -39.691 25.931 45.035 1.00 42.49 683 ILE B C 1
ATOM 10747 O O . ILE B 1 683 ? -39.489 25.290 44.003 1.00 36.59 683 ILE B O 1
ATOM 10752 N N . GLY B 1 684 ? -38.699 26.352 45.819 1.00 35.08 684 GLY B N 1
ATOM 10753 C CA . GLY B 1 684 ? -37.334 26.012 45.501 1.00 28.22 684 GLY B CA 1
ATOM 10754 C C . GLY B 1 684 ? -36.949 24.627 45.989 1.00 35.78 684 GLY B C 1
ATOM 10755 O O . GLY B 1 684 ? -37.574 24.049 46.876 1.00 40.07 684 GLY B O 1
ATOM 10756 N N . LEU B 1 685 ? -35.873 24.107 45.401 1.00 34.55 685 LEU B N 1
ATOM 10757 C CA . LEU B 1 685 ? -35.457 22.724 45.618 1.00 36.88 685 LEU B CA 1
ATOM 10758 C C . LEU B 1 685 ? -35.252 22.370 47.082 1.00 36.61 685 LEU B C 1
ATOM 10759 O O . LEU B 1 685 ? -35.242 21.184 47.423 1.00 40.65 685 LEU B O 1
ATOM 10764 N N . GLN B 1 686 ? -35.046 23.349 47.951 1.00 35.27 686 GLN B N 1
ATOM 10765 C CA . GLN B 1 686 ? -34.807 23.052 49.351 1.00 33.92 686 GLN B CA 1
ATOM 10766 C C . GLN B 1 686 ? -35.933 23.535 50.247 1.00 29.82 686 GLN B C 1
ATOM 10767 O O . GLN B 1 686 ? -35.834 23.403 51.473 1.00 31.78 686 GLN B O 1
ATOM 10773 N N . ASP B 1 687 ? -37.009 24.062 49.670 1.00 30.83 687 ASP B N 1
ATOM 10774 C CA . ASP B 1 687 ? -38.118 24.589 50.447 1.00 35.73 687 ASP B CA 1
ATOM 10775 C C . ASP B 1 687 ? -39.035 23.476 50.951 1.00 42.32 687 ASP B C 1
ATOM 10776 O O . ASP B 1 687 ? -39.083 22.366 50.410 1.00 37.13 687 ASP B O 1
ATOM 10781 N N . ARG B 1 688 ? -39.767 23.794 52.013 1.00 45.52 688 ARG B N 1
ATOM 10782 C CA . ARG B 1 688 ? -40.876 22.979 52.478 1.00 35.51 688 ARG B CA 1
ATOM 10783 C C . ARG B 1 688 ? -42.177 23.569 51.958 1.00 35.45 688 ARG B C 1
ATOM 10784 O O . ARG B 1 688 ? -42.229 24.714 51.505 1.00 42.44 688 ARG B O 1
ATOM 10792 N N . LEU B 1 689 ? -43.227 22.758 52.009 1.00 33.75 689 LEU B N 1
ATOM 10793 C CA . LEU B 1 689 ? -44.517 23.097 51.429 1.00 30.61 689 LEU B CA 1
ATOM 10794 C C . LEU B 1 689 ? -45.609 22.564 52.336 1.00 28.75 689 LEU B C 1
ATOM 10795 O O . LEU B 1 689 ? -45.520 21.431 52.811 1.00 31.50 689 LEU B O 1
ATOM 10800 N N A ARG B 1 690 ? -46.647 23.362 52.553 0.42 31.10 690 ARG B N 1
ATOM 10801 N N B ARG B 1 690 ? -46.614 23.396 52.594 0.58 31.08 690 ARG B N 1
ATOM 10802 C CA A ARG B 1 690 ? -47.758 22.972 53.411 0.42 33.90 690 ARG B CA 1
ATOM 10803 C CA B ARG B 1 690 ? -47.772 22.990 53.373 0.58 33.89 690 ARG B CA 1
ATOM 10804 C C A ARG B 1 690 ? -48.973 22.655 52.549 0.42 31.64 690 ARG B C 1
ATOM 10805 C C B ARG B 1 690 ? -48.886 22.575 52.426 0.58 31.60 690 ARG B C 1
ATOM 10806 O O A ARG B 1 690 ? -49.372 23.466 51.706 0.42 33.14 690 ARG B O 1
ATOM 10807 O O B ARG B 1 690 ? -49.130 23.233 51.411 0.58 32.50 690 ARG B O 1
ATOM 10822 N N . VAL B 1 691 ? -49.545 21.467 52.745 1.00 29.69 691 VAL B N 1
ATOM 10823 C CA . VAL B 1 691 ? -50.687 20.988 51.968 1.00 27.80 691 VAL B CA 1
ATOM 10824 C C . VAL B 1 691 ? -51.822 20.662 52.921 1.00 31.34 691 VAL B C 1
ATOM 10825 O O . VAL B 1 691 ? -51.602 20.078 53.987 1.00 28.24 691 VAL B O 1
ATOM 10829 N N . SER B 1 692 ? -53.036 21.029 52.532 1.00 29.21 692 SER B N 1
ATOM 10830 C CA . SER B 1 692 ? -54.199 20.824 53.373 1.00 27.08 692 SER B CA 1
ATOM 10831 C C . SER B 1 692 ? -55.269 20.061 52.608 1.00 30.09 692 SER B C 1
ATOM 10832 O O . SER B 1 692 ? -55.373 20.142 51.377 1.00 22.93 692 SER B O 1
ATOM 10835 N N . VAL B 1 693 ? -56.057 19.304 53.365 1.00 23.72 693 VAL B N 1
ATOM 10836 C CA . VAL B 1 693 ? -57.131 18.481 52.837 1.00 20.61 693 VAL B CA 1
ATOM 10837 C C . VAL B 1 693 ? -58.330 18.650 53.753 1.00 24.28 693 VAL B C 1
ATOM 10838 O O . VAL B 1 693 ? -58.207 18.549 54.979 1.00 25.13 693 VAL B O 1
ATOM 10842 N N . SER B 1 694 ? -59.479 18.922 53.159 1.00 21.89 694 SER B N 1
ATOM 10843 C CA . SER B 1 694 ? -60.721 19.048 53.890 1.00 26.16 694 SER B CA 1
ATOM 10844 C C . SER B 1 694 ? -61.429 17.702 53.861 1.00 25.09 694 SER B C 1
ATOM 10845 O O . SER B 1 694 ? -61.571 17.093 52.795 1.00 20.73 694 SER B O 1
ATOM 10848 N N A VAL B 1 695 ? -61.857 17.238 55.035 0.45 23.12 695 VAL B N 1
ATOM 10849 N N B VAL B 1 695 ? -61.859 17.236 55.031 0.55 23.11 695 VAL B N 1
ATOM 10850 C CA A VAL B 1 695 ? -62.541 15.958 55.187 0.45 24.93 695 VAL B CA 1
ATOM 10851 C CA B VAL B 1 695 ? -62.545 15.956 55.162 0.55 24.95 695 VAL B CA 1
ATOM 10852 C C A VAL B 1 695 ? -63.785 16.180 56.037 0.45 23.96 695 VAL B C 1
ATOM 10853 C C B VAL B 1 695 ? -63.777 16.160 56.039 0.55 23.97 695 VAL B C 1
ATOM 10854 O O A VAL B 1 695 ? -63.718 16.829 57.088 0.45 21.93 695 VAL B O 1
ATOM 10855 O O B VAL B 1 695 ? -63.697 16.795 57.098 0.55 21.90 695 VAL B O 1
ATOM 10862 N N . ARG B 1 696 ? -64.917 15.643 55.582 1.00 23.50 696 ARG B N 1
ATOM 10863 C CA . ARG B 1 696 ? -66.201 15.848 56.237 1.00 28.18 696 ARG B CA 1
ATOM 10864 C C . ARG B 1 696 ? -66.919 14.521 56.434 1.00 23.95 696 ARG B C 1
ATOM 10865 O O . ARG B 1 696 ? -66.974 13.693 55.520 1.00 23.49 696 ARG B O 1
ATOM 10873 N N . ASN B 1 697 ? -67.477 14.333 57.632 1.00 24.45 697 ASN B N 1
ATOM 10874 C CA . ASN B 1 697 ? -68.314 13.174 57.936 1.00 25.08 697 ASN B CA 1
ATOM 10875 C C . ASN B 1 697 ? -69.694 13.414 57.332 1.00 27.18 697 ASN B C 1
ATOM 10876 O O . ASN B 1 697 ? -70.472 14.218 57.853 1.00 30.88 697 ASN B O 1
ATOM 10881 N N . THR B 1 698 ? -69.998 12.723 56.238 1.00 25.29 698 THR B N 1
ATOM 10882 C CA . THR B 1 698 ? -71.243 12.912 55.516 1.00 21.72 698 THR B CA 1
ATOM 10883 C C . THR B 1 698 ? -72.289 11.876 55.883 1.00 29.44 698 THR B C 1
ATOM 10884 O O . THR B 1 698 ? -73.321 11.801 55.213 1.00 28.93 698 THR B O 1
ATOM 10888 N N . GLY B 1 699 ? -72.042 11.062 56.915 1.00 27.08 699 GLY B N 1
ATOM 10889 C CA . GLY B 1 699 ? -72.940 10.006 57.313 1.00 22.98 699 GLY B CA 1
ATOM 10890 C C . GLY B 1 699 ? -73.634 10.275 58.636 1.00 28.78 699 GLY B C 1
ATOM 10891 O O . GLY B 1 699 ? -73.736 11.419 59.097 1.00 24.84 699 GLY B O 1
ATOM 10892 N N . ASP B 1 700 ? -74.098 9.190 59.268 1.00 28.60 700 ASP B N 1
ATOM 10893 C CA . ASP B 1 700 ? -74.956 9.215 60.453 1.00 35.14 700 ASP B CA 1
ATOM 10894 C C . ASP B 1 700 ? -74.227 8.950 61.755 1.00 33.39 700 ASP B C 1
ATOM 10895 O O . ASP B 1 700 ? -74.819 9.150 62.819 1.00 36.68 700 ASP B O 1
ATOM 10900 N N . ARG B 1 701 ? -72.995 8.450 61.705 1.00 34.52 701 ARG B N 1
ATOM 10901 C CA . ARG B 1 701 ? -72.288 7.999 62.894 1.00 30.92 701 ARG B CA 1
ATOM 10902 C C . ARG B 1 701 ? -70.942 8.691 62.992 1.00 26.91 701 ARG B C 1
ATOM 10903 O O . ARG B 1 701 ? -70.263 8.900 61.980 1.00 30.41 701 ARG B O 1
ATOM 10911 N N . ALA B 1 702 ? -70.572 9.053 64.215 1.00 25.41 702 ALA B N 1
ATOM 10912 C CA . ALA B 1 702 ? -69.202 9.456 64.494 1.00 26.07 702 ALA B CA 1
ATOM 10913 C C . ALA B 1 702 ? -68.242 8.379 64.006 1.00 28.74 702 ALA B C 1
ATOM 10914 O O . ALA B 1 702 ? -68.537 7.181 64.087 1.00 26.59 702 ALA B O 1
ATOM 10916 N N . GLY B 1 703 ? -67.097 8.798 63.485 1.00 21.42 703 GLY B N 1
ATOM 10917 C CA . GLY B 1 703 ? -66.169 7.826 62.936 1.00 21.36 703 GLY B CA 1
ATOM 10918 C C . GLY B 1 703 ? -64.830 8.448 62.622 1.00 25.59 703 GLY B C 1
ATOM 10919 O O . GLY B 1 703 ? -64.699 9.671 62.515 1.00 28.21 703 GLY B O 1
ATOM 10920 N N . GLN B 1 704 ? -63.835 7.579 62.470 1.00 24.28 704 GLN B N 1
ATOM 10921 C CA . GLN B 1 704 ? -62.493 7.971 62.073 1.00 28.13 704 GLN B CA 1
ATOM 10922 C C . GLN B 1 704 ? -62.231 7.567 60.633 1.00 23.29 704 GLN B C 1
ATOM 10923 O O . GLN B 1 704 ? -62.629 6.481 60.201 1.00 26.88 704 GLN B O 1
ATOM 10929 N N . ASP B 1 705 ? -61.559 8.442 59.900 1.00 21.77 705 ASP B N 1
ATOM 10930 C CA . ASP B 1 705 ? -60.995 8.109 58.605 1.00 23.42 705 ASP B CA 1
ATOM 10931 C C . ASP B 1 705 ? -59.500 8.402 58.653 1.00 23.32 705 ASP B C 1
ATOM 10932 O O . ASP B 1 705 ? -59.023 9.145 59.521 1.00 26.39 705 ASP B O 1
ATOM 10937 N N . VAL B 1 706 ? -58.755 7.798 57.731 1.00 17.04 706 VAL B N 1
ATOM 10938 C CA . VAL B 1 706 ? -57.318 8.036 57.612 1.00 22.33 706 VAL B CA 1
ATOM 10939 C C . VAL B 1 706 ? -57.087 8.802 56.317 1.00 22.01 706 VAL B C 1
ATOM 10940 O O . VAL B 1 706 ? -57.167 8.227 55.225 1.00 20.91 706 VAL B O 1
ATOM 10944 N N . VAL B 1 707 ? -56.799 10.101 56.450 1.00 20.90 707 VAL B N 1
ATOM 10945 C CA . VAL B 1 707 ? -56.418 10.939 55.315 1.00 18.73 707 VAL B CA 1
ATOM 10946 C C . VAL B 1 707 ? -55.010 10.566 54.863 1.00 19.28 707 VAL B C 1
ATOM 10947 O O . VAL B 1 707 ? -54.072 10.526 55.665 1.00 18.70 707 VAL B O 1
ATOM 10951 N N . GLN B 1 708 ? -54.853 10.281 53.581 1.00 20.62 708 GLN B N 1
ATOM 10952 C CA . GLN B 1 708 ? -53.608 9.739 53.060 1.00 20.98 708 GLN B CA 1
ATOM 10953 C C . GLN B 1 708 ? -53.100 10.661 51.969 1.00 20.79 708 GLN B C 1
ATOM 10954 O O . GLN B 1 708 ? -53.871 11.064 51.090 1.00 20.85 708 GLN B O 1
ATOM 10960 N N . LEU B 1 709 ? -51.807 10.969 52.022 1.00 21.89 709 LEU B N 1
ATOM 10961 C CA . LEU B 1 709 ? -51.165 11.920 51.122 1.00 25.62 709 LEU B CA 1
ATOM 10962 C C . LEU B 1 709 ? -50.096 11.201 50.314 1.00 18.47 709 LEU B C 1
ATOM 10963 O O . LEU B 1 709 ? -49.208 10.565 50.893 1.00 22.76 709 LEU B O 1
ATOM 10968 N N . TYR B 1 710 ? -50.180 11.306 48.993 1.00 18.09 710 TYR B N 1
ATOM 10969 C CA . TYR B 1 710 ? -49.252 10.655 48.072 1.00 20.67 710 TYR B CA 1
ATOM 10970 C C . TYR B 1 710 ? -48.652 11.691 47.132 1.00 23.65 710 TYR B C 1
ATOM 10971 O O . TYR B 1 710 ? -49.291 12.704 46.820 1.00 24.41 710 TYR B O 1
ATOM 10980 N N . ILE B 1 711 ? -47.431 11.429 46.653 1.00 20.21 711 ILE B N 1
ATOM 10981 C CA . ILE B 1 711 ? -46.849 12.261 45.604 1.00 21.10 711 ILE B CA 1
ATOM 10982 C C . ILE B 1 711 ? -46.442 11.409 44.406 1.00 22.03 711 ILE B C 1
ATOM 10983 O O . ILE B 1 711 ? -46.242 10.197 44.509 1.00 19.87 711 ILE B O 1
ATOM 10988 N N A ARG B 1 712 ? -46.346 12.064 43.250 0.52 17.95 712 ARG B N 1
ATOM 10989 N N B ARG B 1 712 ? -46.307 12.071 43.257 0.48 18.04 712 ARG B N 1
ATOM 10990 C CA A ARG B 1 712 ? -45.691 11.494 42.079 0.52 19.72 712 ARG B CA 1
ATOM 10991 C CA B ARG B 1 712 ? -45.695 11.480 42.069 0.48 19.71 712 ARG B CA 1
ATOM 10992 C C A ARG B 1 712 ? -44.681 12.495 41.536 0.52 19.21 712 ARG B C 1
ATOM 10993 C C B ARG B 1 712 ? -44.694 12.474 41.496 0.48 19.22 712 ARG B C 1
ATOM 10994 O O A ARG B 1 712 ? -45.031 13.646 41.251 0.52 16.76 712 ARG B O 1
ATOM 10995 O O B ARG B 1 712 ? -45.059 13.607 41.165 0.48 16.67 712 ARG B O 1
ATOM 11010 N N . ASP B 1 713 ? -43.433 12.058 41.402 1.00 16.59 713 ASP B N 1
ATOM 11011 C CA . ASP B 1 713 ? -42.388 12.855 40.762 1.00 19.21 713 ASP B CA 1
ATOM 11012 C C . ASP B 1 713 ? -42.465 12.608 39.255 1.00 20.83 713 ASP B C 1
ATOM 11013 O O . ASP B 1 713 ? -41.969 11.593 38.758 1.00 21.98 713 ASP B O 1
ATOM 11018 N N . SER B 1 714 ? -43.076 13.545 38.517 1.00 18.88 714 SER B N 1
ATOM 11019 C CA . SER B 1 714 ? -43.514 13.255 37.144 1.00 22.65 714 SER B CA 1
ATOM 11020 C C . SER B 1 714 ? -42.350 12.877 36.237 1.00 23.22 714 SER B C 1
ATOM 11021 O O . SER B 1 714 ? -42.488 12.016 35.362 1.00 25.51 714 SER B O 1
ATOM 11024 N N . ILE B 1 715 ? -41.218 13.547 36.396 1.00 22.91 715 ILE B N 1
ATOM 11025 C CA . ILE B 1 715 ? -40.028 13.319 35.590 1.00 20.37 715 ILE B CA 1
ATOM 11026 C C . ILE B 1 715 ? -38.866 13.239 36.560 1.00 20.69 715 ILE B C 1
ATOM 11027 O O . ILE B 1 715 ? -38.775 14.050 37.488 1.00 23.38 715 ILE B O 1
ATOM 11032 N N . ALA B 1 716 ? -38.003 12.250 36.378 1.00 19.74 716 ALA B N 1
ATOM 11033 C CA . ALA B 1 716 ? -36.907 12.090 37.315 1.00 20.98 716 ALA B CA 1
ATOM 11034 C C . ALA B 1 716 ? -35.720 11.479 36.596 1.00 24.12 716 ALA B C 1
ATOM 11035 O O . ALA B 1 716 ? -35.863 10.854 35.539 1.00 25.61 716 ALA B O 1
ATOM 11037 N N . SER B 1 717 ? -34.535 11.657 37.182 1.00 22.03 717 SER B N 1
ATOM 11038 C CA . SER B 1 717 ? -33.353 11.139 36.511 1.00 23.77 717 SER B CA 1
ATOM 11039 C C . SER B 1 717 ? -33.311 9.617 36.559 1.00 25.33 717 SER B C 1
ATOM 11040 O O . SER B 1 717 ? -32.590 9.006 35.763 1.00 29.24 717 SER B O 1
ATOM 11043 N N . ARG B 1 718 ? -34.081 8.999 37.458 1.00 21.65 718 ARG B N 1
ATOM 11044 C CA . ARG B 1 718 ? -34.404 7.575 37.404 1.00 20.70 718 ARG B CA 1
ATOM 11045 C C . ARG B 1 718 ? -35.903 7.409 37.592 1.00 18.09 718 ARG B C 1
ATOM 11046 O O . ARG B 1 718 ? -36.521 8.158 38.355 1.00 22.88 718 ARG B O 1
ATOM 11054 N N . ALA B 1 719 ? -36.487 6.441 36.886 1.00 19.19 719 ALA B N 1
ATOM 11055 C CA . ALA B 1 719 ? -37.937 6.274 36.910 1.00 21.01 719 ALA B CA 1
ATOM 11056 C C . ALA B 1 719 ? -38.409 6.026 38.332 1.00 23.95 719 ALA B C 1
ATOM 11057 O O . ALA B 1 719 ? -37.825 5.220 39.062 1.00 21.70 719 ALA B O 1
ATOM 11059 N N . ARG B 1 720 ? -39.464 6.722 38.720 1.00 17.79 720 ARG B N 1
ATOM 11060 C CA . ARG B 1 720 ? -39.973 6.695 40.074 1.00 23.87 720 ARG B CA 1
ATOM 11061 C C . ARG B 1 720 ? -41.399 6.158 40.093 1.00 22.04 720 ARG B C 1
ATOM 11062 O O . ARG B 1 720 ? -42.076 6.143 39.060 1.00 21.94 720 ARG B O 1
ATOM 11070 N N . PRO B 1 721 ? -41.887 5.719 41.257 1.00 21.61 721 PRO B N 1
ATOM 11071 C CA . PRO B 1 721 ? -43.232 5.137 41.337 1.00 19.31 721 PRO B CA 1
ATOM 11072 C C . PRO B 1 721 ? -44.310 6.087 40.852 1.00 23.26 721 PRO B C 1
ATOM 11073 O O . PRO B 1 721 ? -44.158 7.312 40.900 1.00 22.68 721 PRO B O 1
ATOM 11077 N N . ILE B 1 722 ? -45.425 5.500 40.402 1.00 16.12 722 ILE B N 1
ATOM 11078 C CA . ILE B 1 722 ? -46.570 6.303 39.984 1.00 20.09 722 ILE B CA 1
ATOM 11079 C C . ILE B 1 722 ? -47.217 7.026 41.164 1.00 19.44 722 ILE B C 1
ATOM 11080 O O . ILE B 1 722 ? -47.922 8.022 40.967 1.00 21.69 722 ILE B O 1
ATOM 11085 N N . LYS B 1 723 ? -47.023 6.538 42.382 1.00 17.84 723 LYS B N 1
ATOM 11086 C CA . LYS B 1 723 ? -47.460 7.257 43.572 1.00 19.45 723 LYS B CA 1
ATOM 11087 C C . LYS B 1 723 ? -46.687 6.711 44.760 1.00 17.84 723 LYS B C 1
ATOM 11088 O O . LYS B 1 723 ? -46.387 5.516 44.808 1.00 21.95 723 LYS B O 1
ATOM 11094 N N . GLU B 1 724 ? -46.327 7.602 45.684 1.00 18.60 724 GLU B N 1
ATOM 11095 C CA . GLU B 1 724 ? -45.586 7.243 46.888 1.00 23.22 724 GLU B CA 1
ATOM 11096 C C . GLU B 1 724 ? -46.201 7.964 48.074 1.00 19.21 724 GLU B C 1
ATOM 11097 O O . GLU B 1 724 ? -46.353 9.189 48.041 1.00 20.87 724 GLU B O 1
ATOM 11103 N N . MET B 1 725 ? -46.542 7.215 49.117 1.00 19.09 725 MET B N 1
ATOM 11104 C CA . MET B 1 725 ? -47.158 7.825 50.291 1.00 21.18 725 MET B CA 1
ATOM 11105 C C . MET B 1 725 ? -46.132 8.652 51.041 1.00 21.32 725 MET B C 1
ATOM 11106 O O . MET B 1 725 ? -45.018 8.187 51.315 1.00 20.77 725 MET B O 1
ATOM 11111 N N . ARG B 1 726 ? -46.505 9.883 51.365 1.00 19.38 726 ARG B N 1
ATOM 11112 C CA . ARG B 1 726 ? -45.628 10.776 52.100 1.00 20.21 726 ARG B CA 1
ATOM 11113 C C . ARG B 1 726 ? -46.238 11.256 53.406 1.00 24.67 726 ARG B C 1
ATOM 11114 O O . ARG B 1 726 ? -45.563 11.967 54.160 1.00 25.27 726 ARG B O 1
ATOM 11122 N N . GLY B 1 727 ? -47.472 10.869 53.708 1.00 21.40 727 GLY B N 1
ATOM 11123 C CA . GLY B 1 727 ? -48.074 11.217 54.985 1.00 21.16 727 GLY B CA 1
ATOM 11124 C C . GLY B 1 727 ? -49.452 10.601 55.134 1.00 19.00 727 GLY B C 1
ATOM 11125 O O . GLY B 1 727 ? -50.092 10.196 54.156 1.00 21.61 727 GLY B O 1
ATOM 11126 N N . PHE B 1 728 ? -49.899 10.540 56.390 1.00 23.12 728 PHE B N 1
ATOM 11127 C CA . PHE B 1 728 ? -51.259 10.118 56.691 1.00 21.81 728 PHE B CA 1
ATOM 11128 C C . PHE B 1 728 ? -51.691 10.739 58.007 1.00 20.69 728 PHE B C 1
ATOM 11129 O O . PHE B 1 728 ? -50.866 11.152 58.821 1.00 21.43 728 PHE B O 1
ATOM 11137 N N . GLN B 1 729 ? -53.001 10.800 58.212 1.00 19.73 729 GLN B N 1
ATOM 11138 C CA . GLN B 1 729 ? -53.537 11.378 59.444 1.00 24.96 729 GLN B CA 1
ATOM 11139 C C . GLN B 1 729 ? -54.911 10.788 59.706 1.00 19.40 729 GLN B C 1
ATOM 11140 O O . GLN B 1 729 ? -55.821 10.968 58.895 1.00 21.13 729 GLN B O 1
ATOM 11146 N N . LYS B 1 730 ? -55.049 10.065 60.813 1.00 18.27 730 LYS B N 1
ATOM 11147 C CA . LYS B 1 730 ? -56.347 9.568 61.240 1.00 21.98 730 LYS B CA 1
ATOM 11148 C C . LYS B 1 730 ? -57.089 10.676 61.973 1.00 26.16 730 LYS B C 1
ATOM 11149 O O . LYS B 1 730 ? -56.512 11.332 62.843 1.00 24.14 730 LYS B O 1
ATOM 11155 N N . VAL B 1 731 ? -58.361 10.895 61.614 1.00 21.78 731 VAL B N 1
ATOM 11156 C CA . VAL B 1 731 ? -59.149 11.999 62.155 1.00 26.95 731 VAL B CA 1
ATOM 11157 C C . VAL B 1 731 ? -60.515 11.494 62.611 1.00 28.55 731 VAL B C 1
ATOM 11158 O O . VAL B 1 731 ? -61.225 10.824 61.850 1.00 25.25 731 VAL B O 1
ATOM 11162 N N . LEU B 1 732 ? -60.887 11.845 63.841 1.00 23.94 732 LEU B N 1
ATOM 11163 C CA . LEU B 1 732 ? -62.217 11.589 64.383 1.00 25.76 732 LEU B CA 1
ATOM 11164 C C . LEU B 1 732 ? -63.162 12.723 63.996 1.00 22.61 732 LEU B C 1
ATOM 11165 O O . LEU B 1 732 ? -62.843 13.899 64.201 1.00 17.85 732 LEU B O 1
ATOM 11170 N N . LEU B 1 733 ? -64.328 12.371 63.459 1.00 21.37 733 LEU B N 1
ATOM 11171 C CA . LEU B 1 733 ? -65.305 13.361 63.024 1.00 20.93 733 LEU B CA 1
ATOM 11172 C C . LEU B 1 733 ? -66.702 12.939 63.459 1.00 24.61 733 LEU B C 1
ATOM 11173 O O . LEU B 1 733 ? -67.124 11.809 63.185 1.00 19.07 733 LEU B O 1
ATOM 11178 N N . GLU B 1 734 ? -67.415 13.854 64.129 1.00 26.05 734 GLU B N 1
ATOM 11179 C CA . GLU B 1 734 ? -68.828 13.675 64.423 1.00 23.94 734 GLU B CA 1
ATOM 11180 C C . GLU B 1 734 ? -69.633 13.807 63.131 1.00 25.67 734 GLU B C 1
ATOM 11181 O O . GLU B 1 734 ? -69.130 14.323 62.132 1.00 25.77 734 GLU B O 1
ATOM 11187 N N . PRO B 1 735 ? -70.886 13.348 63.117 1.00 26.81 735 PRO B N 1
ATOM 11188 C CA . PRO B 1 735 ? -71.721 13.551 61.924 1.00 27.53 735 PRO B CA 1
ATOM 11189 C C . PRO B 1 735 ? -71.793 15.025 61.542 1.00 31.76 735 PRO B C 1
ATOM 11190 O O . PRO B 1 735 ? -72.025 15.893 62.386 1.00 26.43 735 PRO B O 1
ATOM 11194 N N . GLY B 1 736 ? -71.564 15.307 60.254 1.00 27.41 736 GLY B N 1
ATOM 11195 C CA . GLY B 1 736 ? -71.594 16.663 59.752 1.00 13.86 736 GLY B CA 1
ATOM 11196 C C . GLY B 1 736 ? -70.368 17.492 60.052 1.00 27.08 736 GLY B C 1
ATOM 11197 O O . GLY B 1 736 ? -70.251 18.604 59.520 1.00 30.51 736 GLY B O 1
ATOM 11198 N N . GLU B 1 737 ? -69.454 17.001 60.884 1.00 22.07 737 GLU B N 1
ATOM 11199 C CA . GLU B 1 737 ? -68.252 17.755 61.206 1.00 24.57 737 GLU B CA 1
ATOM 11200 C C . GLU B 1 737 ? -67.282 17.717 60.034 1.00 23.61 737 GLU B C 1
ATOM 11201 O O . GLU B 1 737 ? -67.169 16.710 59.327 1.00 23.49 737 GLU B O 1
ATOM 11207 N N . VAL B 1 738 ? -66.582 18.827 59.831 1.00 21.44 738 VAL B N 1
ATOM 11208 C CA . VAL B 1 738 ? -65.613 18.957 58.759 1.00 21.76 738 VAL B CA 1
ATOM 11209 C C . VAL B 1 738 ? -64.344 19.537 59.356 1.00 22.83 738 VAL B C 1
ATOM 11210 O O . VAL B 1 738 ? -64.398 20.353 60.281 1.00 26.83 738 VAL B O 1
ATOM 11214 N N . GLN B 1 739 ? -63.200 19.102 58.841 1.00 24.28 739 GLN B N 1
ATOM 11215 C CA . GLN B 1 739 ? -61.921 19.515 59.386 1.00 24.87 739 GLN B CA 1
ATOM 11216 C C . GLN B 1 739 ? -60.927 19.713 58.248 1.00 20.83 739 GLN B C 1
ATOM 11217 O O . GLN B 1 739 ? -61.048 19.103 57.185 1.00 24.37 739 GLN B O 1
ATOM 11223 N N . VAL B 1 740 ? -59.956 20.591 58.468 1.00 25.16 740 VAL B N 1
ATOM 11224 C CA . VAL B 1 740 ? -58.869 20.804 57.523 1.00 25.27 740 VAL B CA 1
ATOM 11225 C C . VAL B 1 740 ? -57.637 20.109 58.092 1.00 23.89 740 VAL B C 1
ATOM 11226 O O . VAL B 1 740 ? -57.091 20.533 59.113 1.00 24.45 740 VAL B O 1
ATOM 11230 N N . VAL B 1 741 ? -57.193 19.044 57.426 1.00 28.32 741 VAL B N 1
ATOM 11231 C CA . VAL B 1 741 ? -56.011 18.288 57.829 1.00 25.62 741 VAL B CA 1
ATOM 11232 C C . VAL B 1 741 ? -54.794 18.870 57.125 1.00 26.13 741 VAL B C 1
ATOM 11233 O O . VAL B 1 741 ? -54.807 19.059 55.903 1.00 24.65 741 VAL B O 1
ATOM 11237 N N . GLN B 1 742 ? -53.735 19.120 57.890 1.00 26.87 742 GLN B N 1
ATOM 11238 C CA . GLN B 1 742 ? -52.524 19.784 57.425 1.00 31.33 742 GLN B CA 1
ATOM 11239 C C . GLN B 1 742 ? -51.370 18.798 57.313 1.00 27.63 742 GLN B C 1
ATOM 11240 O O . GLN B 1 742 ? -51.155 17.969 58.203 1.00 28.19 742 GLN B O 1
ATOM 11246 N N . PHE B 1 743 ? -50.620 18.917 56.224 1.00 26.60 743 PHE B N 1
ATOM 11247 C CA . PHE B 1 743 ? -49.430 18.123 55.953 1.00 26.30 743 PHE B CA 1
ATOM 11248 C C . PHE B 1 743 ? -48.289 19.057 55.577 1.00 29.30 743 PHE B C 1
ATOM 11249 O O . PHE B 1 743 ? -48.504 20.120 54.986 1.00 30.86 743 PHE B O 1
ATOM 11257 N N . GLU B 1 744 ? -47.068 18.650 55.887 1.00 26.90 744 GLU B N 1
ATOM 11258 C CA . GLU B 1 744 ? -45.911 19.396 55.422 1.00 30.96 744 GLU B CA 1
ATOM 11259 C C . GLU B 1 744 ? -44.920 18.454 54.756 1.00 29.83 744 GLU B C 1
ATOM 11260 O O . GLU B 1 744 ? -44.506 17.454 55.349 1.00 33.01 744 GLU B O 1
ATOM 11266 N N . LEU B 1 745 ? -44.553 18.787 53.525 1.00 27.27 745 LEU B N 1
ATOM 11267 C CA . LEU B 1 745 ? -43.616 18.036 52.716 1.00 28.10 745 LEU B CA 1
ATOM 11268 C C . LEU B 1 745 ? -42.344 18.852 52.529 1.00 30.30 745 LEU B C 1
ATOM 11269 O O . LEU B 1 745 ? -42.374 20.087 52.539 1.00 34.90 745 LEU B O 1
ATOM 11274 N N . GLY B 1 746 ? -41.224 18.154 52.365 1.00 28.50 746 GLY B N 1
ATOM 11275 C CA . GLY B 1 746 ? -39.947 18.796 52.160 1.00 31.45 746 GLY B CA 1
ATOM 11276 C C . GLY B 1 746 ? -39.118 18.125 51.083 1.00 30.99 746 GLY B C 1
ATOM 11277 O O . GLY B 1 746 ? -39.599 17.253 50.354 1.00 30.34 746 GLY B O 1
ATOM 11278 N N . PRO B 1 747 ? -37.855 18.538 50.942 1.00 37.50 747 PRO B N 1
ATOM 11279 C CA . PRO B 1 747 ? -36.998 17.907 49.922 1.00 27.36 747 PRO B CA 1
ATOM 11280 C C . PRO B 1 747 ? -36.768 16.424 50.159 1.00 33.45 747 PRO B C 1
ATOM 11281 O O . PRO B 1 747 ? -36.589 15.672 49.190 1.00 24.96 747 PRO B O 1
ATOM 11285 N N . GLU B 1 748 ? -36.758 15.975 51.419 1.00 27.57 748 GLU B N 1
ATOM 11286 C CA . GLU B 1 748 ? -36.651 14.547 51.690 1.00 29.65 748 GLU B CA 1
ATOM 11287 C C . GLU B 1 748 ? -37.861 13.776 51.177 1.00 32.67 748 GLU B C 1
ATOM 11288 O O . GLU B 1 748 ? -37.783 12.555 51.035 1.00 27.43 748 GLU B O 1
ATOM 11294 N N . ASP B 1 749 ? -38.972 14.460 50.892 1.00 27.70 749 ASP B N 1
ATOM 11295 C CA . ASP B 1 749 ? -40.164 13.835 50.335 1.00 25.34 749 ASP B CA 1
ATOM 11296 C C . ASP B 1 749 ? -40.272 13.976 48.827 1.00 28.00 749 ASP B C 1
ATOM 11297 O O . ASP B 1 749 ? -40.805 13.076 48.176 1.00 31.25 749 ASP B O 1
ATOM 11302 N N . PHE B 1 750 ? -39.800 15.090 48.265 1.00 28.77 750 PHE B N 1
ATOM 11303 C CA . PHE B 1 750 ? -39.934 15.373 46.841 1.00 27.86 750 PHE B CA 1
ATOM 11304 C C . PHE B 1 750 ? -38.809 14.775 46.016 1.00 27.68 750 PHE B C 1
ATOM 11305 O O . PHE B 1 750 ? -39.003 14.491 44.829 1.00 25.78 750 PHE B O 1
ATOM 11313 N N . GLY B 1 751 ? -37.634 14.598 46.608 1.00 26.47 751 GLY B N 1
ATOM 11314 C CA . GLY B 1 751 ? -36.513 14.000 45.922 1.00 23.25 751 GLY B CA 1
ATOM 11315 C C . GLY B 1 751 ? -36.410 12.517 46.200 1.00 25.77 751 GLY B C 1
ATOM 11316 O O . GLY B 1 751 ? -37.289 11.899 46.803 1.00 25.36 751 GLY B O 1
ATOM 11317 N N . TYR B 1 752 ? -35.305 11.938 45.740 1.00 22.84 752 TYR B N 1
ATOM 11318 C CA . TYR B 1 752 ? -35.024 10.532 45.978 1.00 20.23 752 TYR B CA 1
ATOM 11319 C C . TYR B 1 752 ? -33.523 10.369 46.161 1.00 26.08 752 TYR B C 1
ATOM 11320 O O . TYR B 1 752 ? -32.736 11.232 45.764 1.00 22.06 752 TYR B O 1
ATOM 11329 N N . ARG B 1 753 ? -33.125 9.251 46.756 1.00 20.57 753 ARG B N 1
ATOM 11330 C CA . ARG B 1 753 ? -31.712 9.010 47.021 1.00 26.52 753 ARG B CA 1
ATOM 11331 C C . ARG B 1 753 ? -31.079 8.206 45.895 1.00 29.43 753 ARG B C 1
ATOM 11332 O O . ARG B 1 753 ? -31.695 7.284 45.347 1.00 22.67 753 ARG B O 1
ATOM 11340 N N . ASP B 1 754 ? -29.842 8.568 45.545 1.00 26.27 754 ASP B N 1
ATOM 11341 C CA . ASP B 1 754 ? -29.151 7.857 44.483 1.00 28.37 754 ASP B CA 1
ATOM 11342 C C . ASP B 1 754 ? -28.470 6.613 45.052 1.00 25.81 754 ASP B C 1
ATOM 11343 O O . ASP B 1 754 ? -28.555 6.318 46.249 1.00 23.44 754 ASP B O 1
ATOM 11348 N N . ALA B 1 755 ? -27.760 5.885 44.183 1.00 25.54 755 ALA B N 1
ATOM 11349 C CA . ALA B 1 755 ? -27.150 4.627 44.600 1.00 24.76 755 ALA B CA 1
ATOM 11350 C C . ALA B 1 755 ? -26.220 4.796 45.789 1.00 29.51 755 ALA B C 1
ATOM 11351 O O . ALA B 1 755 ? -25.994 3.825 46.521 1.00 32.28 755 ALA B O 1
ATOM 11353 N N . ASP B 1 756 ? -25.679 5.997 46.011 1.00 32.66 756 ASP B N 1
ATOM 11354 C CA . ASP B 1 756 ? -24.774 6.236 47.134 1.00 26.62 756 ASP B CA 1
ATOM 11355 C C . ASP B 1 756 ? -25.474 6.808 48.348 1.00 28.66 756 ASP B C 1
ATOM 11356 O O . ASP B 1 756 ? -24.810 7.102 49.348 1.00 35.03 756 ASP B O 1
ATOM 11361 N N . GLY B 1 757 ? -26.791 6.980 48.287 1.00 25.90 757 GLY B N 1
ATOM 11362 C CA . GLY B 1 757 ? -27.525 7.514 49.406 1.00 25.74 757 GLY B CA 1
ATOM 11363 C C . GLY B 1 757 ? -27.659 9.015 49.425 1.00 26.94 757 GLY B C 1
ATOM 11364 O O . GLY B 1 757 ? -28.259 9.548 50.366 1.00 34.05 757 GLY B O 1
ATOM 11365 N N . LYS B 1 758 ? -27.131 9.714 48.421 1.00 25.35 758 LYS B N 1
ATOM 11366 C CA . LYS B 1 758 ? -27.246 11.166 48.365 1.00 23.69 758 LYS B CA 1
ATOM 11367 C C . LYS B 1 758 ? -28.616 11.565 47.837 1.00 22.39 758 LYS B C 1
ATOM 11368 O O . LYS B 1 758 ? -29.076 11.039 46.820 1.00 23.24 758 LYS B O 1
ATOM 11374 N N . LEU B 1 759 ? -29.250 12.520 48.512 1.00 25.75 759 LEU B N 1
ATOM 11375 C CA . LEU B 1 759 ? -30.587 12.979 48.156 1.00 19.57 759 LEU B CA 1
ATOM 11376 C C . LEU B 1 759 ? -30.556 13.916 46.945 1.00 23.38 759 LEU B C 1
ATOM 11377 O O . LEU B 1 759 ? -29.953 14.989 46.995 1.00 28.78 759 LEU B O 1
ATOM 11382 N N . LEU B 1 760 ? -31.239 13.521 45.875 1.00 28.43 760 LEU B N 1
ATOM 11383 C CA . LEU B 1 760 ? -31.397 14.313 44.660 1.00 20.64 760 LEU B CA 1
ATOM 11384 C C . LEU B 1 760 ? -32.766 14.981 44.658 1.00 29.43 760 LEU B C 1
ATOM 11385 O O . LEU B 1 760 ? -33.788 14.294 44.746 1.00 30.55 760 LEU B O 1
ATOM 11390 N N . VAL B 1 761 ? -32.793 16.308 44.551 1.00 26.48 761 VAL B N 1
ATOM 11391 C CA . VAL B 1 761 ? -34.022 17.053 44.299 1.00 20.06 761 VAL B CA 1
ATOM 11392 C C . VAL B 1 761 ? -33.852 17.768 42.968 1.00 25.51 761 VAL B C 1
ATOM 11393 O O . VAL B 1 761 ? -32.849 18.457 42.756 1.00 35.46 761 VAL B O 1
ATOM 11397 N N . GLU B 1 762 ? -34.811 17.581 42.064 1.00 23.18 762 GLU B N 1
ATOM 11398 C CA . GLU B 1 762 ? -34.648 18.084 40.709 1.00 28.44 762 GLU B CA 1
ATOM 11399 C C . GLU B 1 762 ? -35.812 18.982 40.325 1.00 30.24 762 GLU B C 1
ATOM 11400 O O . GLU B 1 762 ? -36.943 18.749 40.761 1.00 26.72 762 GLU B O 1
ATOM 11406 N N . PRO B 1 763 ? -35.564 20.030 39.544 1.00 30.73 763 PRO B N 1
ATOM 11407 C CA . PRO B 1 763 ? -36.662 20.910 39.138 1.00 28.60 763 PRO B CA 1
ATOM 11408 C C . PRO B 1 763 ? -37.688 20.137 38.334 1.00 26.95 763 PRO B C 1
ATOM 11409 O O . PRO B 1 763 ? -37.360 19.182 37.628 1.00 28.54 763 PRO B O 1
ATOM 11413 N N . GLY B 1 764 ? -38.940 20.563 38.437 1.00 24.59 764 GLY B N 1
ATOM 11414 C CA . GLY B 1 764 ? -39.982 19.905 37.680 1.00 21.04 764 GLY B CA 1
ATOM 11415 C C . GLY B 1 764 ? -41.266 19.671 38.444 1.00 22.85 764 GLY B C 1
ATOM 11416 O O . GLY B 1 764 ? -41.408 20.066 39.606 1.00 26.22 764 GLY B O 1
ATOM 11417 N N . GLU B 1 765 ? -42.215 19.019 37.787 1.00 25.08 765 GLU B N 1
ATOM 11418 C CA . GLU B 1 765 ? -43.552 18.851 38.332 1.00 24.98 765 GLU B CA 1
ATOM 11419 C C . GLU B 1 765 ? -43.595 17.764 39.406 1.00 31.51 765 GLU B C 1
ATOM 11420 O O . GLU B 1 765 ? -42.974 16.706 39.271 1.00 27.67 765 GLU B O 1
ATOM 11426 N N . ILE B 1 766 ? -44.320 18.046 40.486 1.00 30.52 766 ILE B N 1
ATOM 11427 C CA . ILE B 1 766 ? -44.732 17.050 41.470 1.00 23.85 766 ILE B CA 1
ATOM 11428 C C . ILE B 1 766 ? -46.253 17.046 41.497 1.00 24.28 766 ILE B C 1
ATOM 11429 O O . ILE B 1 766 ? -46.877 18.097 41.693 1.00 29.73 766 ILE B O 1
ATOM 11434 N N . VAL B 1 767 ? -46.850 15.885 41.289 1.00 22.87 767 VAL B N 1
ATOM 11435 C CA . VAL B 1 767 ? -48.278 15.705 41.521 1.00 20.97 767 VAL B CA 1
ATOM 11436 C C . VAL B 1 767 ? -48.470 15.373 42.994 1.00 21.54 767 VAL B C 1
ATOM 11437 O O . VAL B 1 767 ? -47.731 14.557 43.555 1.00 26.21 767 VAL B O 1
ATOM 11441 N N . ILE B 1 768 ? -49.440 16.020 43.632 1.00 24.62 768 ILE B N 1
ATOM 11442 C CA . ILE B 1 768 ? -49.738 15.790 45.042 1.00 24.81 768 ILE B CA 1
ATOM 11443 C C . ILE B 1 768 ? -51.152 15.246 45.143 1.00 25.13 768 ILE B C 1
ATOM 11444 O O . ILE B 1 768 ? -52.097 15.860 44.636 1.00 25.43 768 ILE B O 1
ATOM 11449 N N . MET B 1 769 ? -51.290 14.083 45.777 1.00 23.03 769 MET B N 1
ATOM 11450 C CA . MET B 1 769 ? -52.538 13.340 45.818 1.00 19.87 769 MET B CA 1
ATOM 11451 C C . MET B 1 769 ? -52.971 13.101 47.261 1.00 25.14 769 MET B C 1
ATOM 11452 O O . MET B 1 769 ? -52.132 12.869 48.143 1.00 19.93 769 MET B O 1
ATOM 11457 N N . ALA B 1 770 ? -54.287 13.150 47.494 1.00 22.75 770 ALA B N 1
ATOM 11458 C CA . ALA B 1 770 ? -54.839 12.897 48.815 1.00 24.21 770 ALA B CA 1
ATOM 11459 C C . ALA B 1 770 ? -56.184 12.199 48.686 1.00 24.89 770 ALA B C 1
ATOM 11460 O O . ALA B 1 770 ? -56.913 12.392 47.714 1.00 21.20 770 ALA B O 1
ATOM 11462 N N . GLY B 1 771 ? -56.500 11.377 49.682 1.00 24.26 771 GLY B N 1
ATOM 11463 C CA . GLY B 1 771 ? -57.751 10.669 49.706 1.00 19.00 771 GLY B CA 1
ATOM 11464 C C . GLY B 1 771 ? -57.793 9.652 50.821 1.00 21.21 771 GLY B C 1
ATOM 11465 O O . GLY B 1 771 ? -56.878 9.565 51.648 1.00 19.12 771 GLY B O 1
ATOM 11466 N N . PRO B 1 772 ? -58.871 8.862 50.860 1.00 21.73 772 PRO B N 1
ATOM 11467 C CA . PRO B 1 772 ? -59.041 7.849 51.915 1.00 20.72 772 PRO B CA 1
ATOM 11468 C C . PRO B 1 772 ? -58.360 6.517 51.633 1.00 23.61 772 PRO B C 1
ATOM 11469 O O . PRO B 1 772 ? -58.486 5.601 52.451 1.00 24.56 772 PRO B O 1
ATOM 11473 N N . ASP B 1 773 ? -57.651 6.380 50.516 1.00 26.74 773 ASP B N 1
ATOM 11474 C CA . ASP B 1 773 ? -56.891 5.180 50.167 1.00 25.50 773 ASP B CA 1
ATOM 11475 C C . ASP B 1 773 ? -56.064 5.519 48.931 1.00 23.12 773 ASP B C 1
ATOM 11476 O O . ASP B 1 773 ? -56.072 6.659 48.458 1.00 22.58 773 ASP B O 1
ATOM 11481 N N . SER B 1 774 ? -55.384 4.516 48.378 1.00 22.98 774 SER B N 1
ATOM 11482 C CA . SER B 1 774 ? -54.462 4.791 47.280 1.00 23.32 774 SER B CA 1
ATOM 11483 C C . SER B 1 774 ? -55.142 4.863 45.913 1.00 27.67 774 SER B C 1
ATOM 11484 O O . SER B 1 774 ? -54.442 5.042 44.905 1.00 26.25 774 SER B O 1
ATOM 11487 N N . GLN B 1 775 ? -56.474 4.754 45.846 1.00 27.88 775 GLN B N 1
ATOM 11488 C CA . GLN B 1 775 ? -57.199 4.803 44.578 1.00 29.10 775 GLN B CA 1
ATOM 11489 C C . GLN B 1 775 ? -58.139 5.983 44.459 1.00 28.77 775 GLN B C 1
ATOM 11490 O O . GLN B 1 775 ? -58.186 6.616 43.402 1.00 33.54 775 GLN B O 1
ATOM 11496 N N . ASN B 1 776 ? -58.906 6.289 45.502 1.00 25.26 776 ASN B N 1
ATOM 11497 C CA . ASN B 1 776 ? -59.862 7.396 45.447 1.00 29.33 776 ASN B CA 1
ATOM 11498 C C . ASN B 1 776 ? -59.145 8.694 45.799 1.00 25.78 776 ASN B C 1
ATOM 11499 O O . ASN B 1 776 ? -59.316 9.275 46.876 1.00 26.89 776 ASN B O 1
ATOM 11504 N N . LEU B 1 777 ? -58.336 9.149 44.854 1.00 25.94 777 LEU B N 1
ATOM 11505 C CA . LEU B 1 777 ? -57.480 10.303 45.073 1.00 28.56 777 LEU B CA 1
ATOM 11506 C C . LEU B 1 777 ? -57.958 11.502 44.268 1.00 27.19 777 LEU B C 1
ATOM 11507 O O . LEU B 1 777 ? -58.529 11.366 43.181 1.00 28.94 777 LEU B O 1
ATOM 11512 N N . GLN B 1 778 ? -57.730 12.679 44.832 1.00 26.93 778 GLN B N 1
ATOM 11513 C CA . GLN B 1 778 ? -57.807 13.933 44.107 1.00 23.20 778 GLN B CA 1
ATOM 11514 C C . GLN B 1 778 ? -56.419 14.552 44.129 1.00 27.52 778 GLN B C 1
ATOM 11515 O O . GLN B 1 778 ? -55.584 14.193 44.961 1.00 22.84 778 GLN B O 1
ATOM 11521 N N . GLU B 1 779 ? -56.145 15.475 43.212 1.00 23.72 779 GLU B N 1
ATOM 11522 C CA . GLU B 1 779 ? -54.762 15.903 43.070 1.00 26.22 779 GLU B CA 1
ATOM 11523 C C . GLU B 1 779 ? -54.652 17.399 42.811 1.00 21.30 779 GLU B C 1
ATOM 11524 O O . GLU B 1 779 ? -55.613 18.065 42.435 1.00 27.11 779 GLU B O 1
ATOM 11530 N N . THR B 1 780 ? -53.451 17.915 43.076 1.00 30.58 780 THR B N 1
ATOM 11531 C CA . THR B 1 780 ? -52.981 19.221 42.629 1.00 26.80 780 THR B CA 1
ATOM 11532 C C . THR B 1 780 ? -51.518 19.064 42.211 1.00 30.65 780 THR B C 1
ATOM 11533 O O . THR B 1 780 ? -50.862 18.074 42.549 1.00 26.82 780 THR B O 1
ATOM 11537 N N . ARG B 1 781 ? -51.002 20.033 41.457 1.00 33.81 781 ARG B N 1
ATOM 11538 C CA . ARG B 1 781 ? -49.641 19.949 40.935 1.00 35.61 781 ARG B CA 1
ATOM 11539 C C . ARG B 1 781 ? -48.838 21.166 41.366 1.00 28.27 781 ARG B C 1
ATOM 11540 O O . ARG B 1 781 ? -49.320 22.297 41.277 1.00 34.64 781 ARG B O 1
ATOM 11548 N N . ILE B 1 782 ? -47.616 20.934 41.826 1.00 27.67 782 ILE B N 1
ATOM 11549 C CA . ILE B 1 782 ? -46.688 22.009 42.133 1.00 29.61 782 ILE B CA 1
ATOM 11550 C C . ILE B 1 782 ? -45.448 21.833 41.258 1.00 38.42 782 ILE B C 1
ATOM 11551 O O . ILE B 1 782 ? -45.248 20.800 40.620 1.00 34.97 782 ILE B O 1
ATOM 11556 N N . THR B 1 783 ? -44.627 22.875 41.218 1.00 34.22 783 THR B N 1
ATOM 11557 C CA . THR B 1 783 ? -43.396 22.876 40.443 1.00 33.98 783 THR B CA 1
ATOM 11558 C C . THR B 1 783 ? -42.224 23.156 41.368 1.00 33.52 783 THR B C 1
ATOM 11559 O O . THR B 1 783 ? -42.261 24.114 42.147 1.00 33.54 783 THR B O 1
ATOM 11563 N N . LEU B 1 784 ? -41.203 22.302 41.304 1.00 26.24 784 LEU B N 1
ATOM 11564 C CA . LEU B 1 784 ? -39.931 22.587 41.954 1.00 31.86 784 LEU B CA 1
ATOM 11565 C C . LEU B 1 784 ? -39.053 23.396 41.000 1.00 38.14 784 LEU B C 1
ATOM 11566 O O . LEU B 1 784 ? -38.998 23.114 39.797 1.00 34.67 784 LEU B O 1
ATOM 11571 N N . VAL B 1 785 ? -38.386 24.417 41.537 1.00 41.72 785 VAL B N 1
ATOM 11572 C CA . VAL B 1 785 ? -37.569 25.314 40.714 1.00 45.77 785 VAL B CA 1
ATOM 11573 C C . VAL B 1 785 ? -36.129 25.398 41.217 1.00 42.60 785 VAL B C 1
ATOM 11574 O O . VAL B 1 785 ? -35.180 25.322 40.418 1.00 46.89 785 VAL B O 1
#

Organism: NCBI:txid874156